Protein 9VAN (pdb70)

Nearest PDB structures (foldseek):
  9d7c-assembly1_A  TM=4.154E-01  e=2.882E+00  Acinetobacter baumannii
  9d7c-assembly3_C  TM=4.153E-01  e=3.151E+00  Acinetobacter baumannii
  9d78-assembly1_A  TM=4.147E-01  e=4.308E+00  Acinetobacter baumannii
  8dhb-assembly1_I  TM=2.853E-01  e=2.305E+00  Homo sapiens
  3hlz-assembly1_A  TM=1.819E-01  e=2.410E+00  Bacteroides thetaiotaomicron VPI-5482

Secondary structure (DSSP, 8-state):
---HHHHHHHHHHHHTSTT-TTB--B------SSGGGTTHHHHHHHHHH---TTEEEEE-TTT--EEEEE--EEEEEE-SS-EEEEEE-S-TT--SSSHHHHHHHHHHHHHHHHHHHHHHHHHHHHHHHHHHHS---TTTS---HHHHHH---HHHHHHS-TTSS---EEEEEEE---TT-SS-SSTT--THHHHHHHHSGGGB-SSSTT-B----SSS----EEEEE------EEEEEE-SS---HHHHTHHHHHHHHHHHHHHHHHHHHHTTTT----HHHHHHHS-TT---TT-EEEE--GGGSTTHHHHHHHHHHHHTTT-B----S-SS-TTS---SS-------EEEEPPP-BTB---EEEEE----SS--------STTTHHHHS---EEEE-B--EE---TTSSHHHHHHHHHHHHHHHHIIIIISS----TTHHHHTTTSSS---SIIIIITTTTHHHHTTT--SS---EE---S-GGGHHHHHHHHHHHHHHH-TT--EEEEEE----EEE---SSS----EEEEE--GGGSS-TTS---SSTT-SS----------B--EEETTEEEE---S--HHHHHHHHHHHHHHHHHHHHHHHHHHHHHHHHTT--TTT-TTS---TT-STT--HHHHHH-SS----TTTTTT--HHHHHHHHHHHHHHHHHTTSHHHHHHHHHHHHH---B-HHHHHHHHHHS---EEEEEE-SS---HHHHHHHHHHHHHHHHHHHTTT-EE-PBPP---EEEEEEETTEEEEEEEEEETTEEEEEE--B---HHHHHHHHHHHHHHHT--HHHHHHHHHHHHHHHSSSS--TTS-SS--HHHHHHHHHHH-SS--SS-S-EEEEEE--HHHHHHHHHTGGGGT----B----B-EEEEEEE----EEEEEEEEE--EEEEEEEE-----HHHHHHHHHHHHHHHHH---HHHHHHHHTSEEEEHHHH-GGGGGGGG--HHHHHHHHHHHHHH-TTTEEEEE-TTSSEEEEEEE---EEEEEEEE---EEEEEESSPPP--HHHHHHHHHHHHHHHHHHHHHT-/-EE-----EEEEE--S---TTSEEEE-SSSSSS-EEEEE-TTSEEEEE-TT-SS-SEEEE-SS-EEEEEEE-TTSSSS-EEEEEETTS-EEEE--------SEE----S-EEEEEEE--SSSSS-EEEEEETTSEEEEEEEE---EEEEEEEEE-SS----EEEEE-SSS-EEEEEEETTTEEEEE------EEEEE---S-S---EEEEE---BSTT-STT---EEEEEETTTEEEEEE--SSS-EEEEEEE-SS-EEEEEEE--S-SSB-EEEEEETTSEEEEE-TTS-EEEEE-SS-EEEEEEEEEE-STT-EEEEEEEEESSSEEEEE-----S-SS---SHHHHHH-HHHHHHHHHTT--TT-HHHHHHHHHHHHH---/---SS---EEEEEEEE-SS---TT-EE-----EEEE-TTS-EEEEEEEEETTEEEEEEEEE--TT--TT-EEEEEEEEE--TTS--EEEEEEEEEEETTEEEEEEEEE---STT-SS-HHHHTT----EE-SS----EEEEEEEETTEEEEEEEEE-SSS-EEEEEEETTTTEEEEE-STTT-GGG-S--S-EEEEEEEE-TTSSEEEEEEEETTSEEEEEEEESSS--EEEEEEEE-SS-EEEEEEE-----EEEEEESSS--EEEE-HHHHTT--EEEPTTTTSSS-EEEEEEE-SSSSSS-EEEEEETTTEEEEEEEE-GGG--STT-SEEEEEE--B-SS-EEEEEEE--SSSSPPEEEEEESSEEEEEEE-HHHHHHHHHHHHHHHHHHHHHHH-/-HHHHHHHHHHHHHHTT-HHHHHHHHHHHHHHTTTS-HHHHHHHHHHHHHHHHHHHHHHTTT--HHHHHHHHHHHHHHHH---GGG---HHHHHHHHHHHHHHHHHHHHHHHHHHHHHHHHHHTTSSS--HHHHHHHHHHHHHHTTTSS--STTHHHHHHHHHHHHHHHHHHHHHHHHHTT-HHHHHHHHHHHHHHHHHHHHHHHHHHHHHHHHHTTS-PPP-PPPHHHHHHHHHHHHHHHHHHHHTHHHHHTTS-HHHHHHHHHHSSS-HHHHHHHHHHHHT-SEEEEEE--TT--TTS-EEEEESSSPPSTTHHHHHHHHHHTHHHHHTSS-EEEEEETTTTEEEEEEEEETTEEEEEEESS---TT-HHHHHHHHHHHHHHH-HHHHHH-

Solvent-accessible surface area: 109898 Å² total; per-residue (Å²): 145,91,56,23,100,51,26,60,62,59,43,63,68,24,84,84,50,121,86,41,82,42,32,51,85,75,78,45,118,73,45,54,39,56,24,62,101,79,40,59,84,55,42,60,59,46,35,78,78,68,66,62,138,71,48,54,54,62,53,28,141,86,76,33,29,16,28,56,54,109,100,129,60,55,33,53,51,62,59,79,91,71,49,60,44,26,34,50,22,105,40,23,86,42,68,111,84,29,55,3,52,64,30,65,64,62,53,65,58,58,64,69,57,35,43,62,44,22,47,62,62,21,27,63,54,16,36,62,51,23,66,96,73,65,50,34,49,58,33,34,54,82,78,62,89,78,30,64,92,91,122,115,64,75,67,8,65,96,89,17,77,95,32,54,4,49,44,86,64,44,53,64,68,98,62,96,29,60,88,76,20,64,55,22,125,55,109,78,46,16,36,43,75,51,44,57,60,88,76,41,73,113,31,56,18,101,63,20,86,73,18,37,37,70,65,22,118,105,71,77,37,27,23,47,36,59,63,66,92,52,128,111,20,32,39,34,43,34,35,26,11,104,42,105,40,28,120,66,56,72,62,60,65,63,64,60,60,52,65,36,80,60,61,62,37,30,61,53,46,39,75,67,39,85,101,89,34,82,40,44,66,59,43,18,43,75,24,12,72,118,75,46,88,50,82,38,76,65,65,50,56,46,29,76,51,4,47,99,58,52,74,14,16,43,103,0,29,34,29,15,16,98,91,73,4,116,74,36,87,20,79,59,122,61,95,82,95,51,54,50,53,88,84,92,150,200,88,97,59,20,30,54,38,42,20,101,65,40,126,79,90,46,28,35,8,33,8,3,13,31,51,53,90,80,69,131,59,72,122,154,96,98,15,116,130,74,76,24,113,75,35,4,39,111,87,118,22,54,31,33,18,31,44,42,57,70,20,73,82,119,64,20,63,96,30,40,52,32,17,50,66,5,2,14,1,4,0,6,15,3,60,48,11,20,76,23,43,25,117,93,165,66,83,35,42,24,21,7,57,48,51,87,16,12,114,22,25,43,58,18,8,41,123,8,6,61,28,2,58,152,43,41,55,23,15,11,56,95,24,57,17,116,6,72,7,38,37,4,10,84,39,2,20,66,19,0,40,58,44,1,73,80,55,12,70,60,15,26,16,84,50,7,32,62,83,118,117,70,17,21,49,126,109,105,31,5,26,44,114,76,68,6,11,4,18,4,36,12,52,101,19,42,148,49,52,75,84,85,31,48,100,75,67,16,6,75,20,38,37,58,113,1,24,10,22,24,31,2,6,1,9,2,75,38,48,41,3,36,3,0,6,14,3,7,12,84,80,34,8,71,50,1,7,66,28,0,54,113,4,4,45,9,0,30,1,18,0,20,7,1,37,5,2,0,16,11,14,9,3,5,13,70,21,55,24,47,92,73,76,61,85,88,33,35,51,109,96,38,52,27,58,71,8,9,69,44,49,56,22,138,162,18,45,74,24,16,33,63,90,94,27,10,76,111,11,0,80,47,20,36,94,34,48,117,63,81,71,80,76,104,116,67,96,60,100,31,89,80,25,26,86,80,36,112,71,91,24,56,83,45,18,25,60,58,4,48,46,44,5,59,12,68,37,9,14,5,10,27,18,29,34,56,169,73,104,160,18,54,62,18,14,76,42,1,5,83,74,1,12,46,9,8,85,77,72,46,7,80,73,11,58,96,24,107,180,94,88,58,30,0,11,69,23,33,113,15,0,9,0,2,1,21,0,14,86,41,80,55,34,0,2,1,22,2,8,9,30,67,76,116,85,70,37,59,62,17,39,65,32,15,33,47,19,83,84,80,10,36,4,74,4,9,2,14,19,18,1,2,39,37,28,35,118,41,24,138,47,96,31,99,41,23,72,107,72,76,38,54,45,83,26,13,55,121,2,44,70,106,47,113,104,39,46,94,95,22,46,9,77,50,120,60,24,88,83,116,85,81,65,45,65,62,62,48,95,53,7,98,92,66,81,34,25,99,58,62,49,161,79,77,58,37,39,23,38,46,97,127,38,80,45,163,84,44,38,2,5,18,30,48,24,73,116,108,26,35,23,37,6,10,9,3,79,141,12,113,71,112,58,17,60,75,16,32,56,64,5,48,57,62,53,63,65,74,82,239,87,85,82,58,68,70,63,69,92,92,38,42,73,52,58,41,30,88,99,53,87,100,38,50,74,53,80,92,46,64,68,80,47,26,61,54,32,37,64,39,32,47,88,87,45,80,114,41,31,64,100,32,69,47,123,96,67,21,57,48,46,26,36,38,51,69,116,74,36,23,34,42,47,50,30,71,83,133,88,60,47,26,58,33,27,73,74,87,80,95,154,119,84,76,51,64,64,40,56,61,68,41,62,63,27,45,48,60,21,54,49,71,93,46,112,111,19,28,7,20,22,34,71,114,21,35,2,91,12,96,34,35,9,19,50,63,0,15,23,33,11,19,1,14,62,48,119,44,24,0,0,0,0,1,8,17,104,8,36,1,16,0,4,41,67,49,81,46,54,53,102,38,55,0,59,19,71,22,1,1,5,3,13,9,35,9,14,2,10,52,139,69,65,46,8,1,0,1,0,0,1,11,0,63,0,0,4,3,52,23,39,175,162,63,85,41,100,48,88,33,84,12,48,24,8,0,48,7,34,43,34,27,33,8,36,46,70,62,44,76,0,2,0,0,0,1,15,58,93,16,0,53,0,11,38,34,76,134,124,37,97,11,58,71,43,62,90,1,127,12,107,15,48,0,16,13,20,9,24,0,55,4,64,137,59,85,47,40,8,0,0,1,5,33,10,10,1,3,0,25,6,67,35,95,121,130,55,34,60,74,67,127,62,137,88,107,56,81,127,31,42,3,27,8,30,4,54,1,50,101,16,141,78,41,51,115,83,22,25,7,2,0,1,0,0,5,44,73,0,26,1,26,0,10,50,7,72,82,98,66,37,102,86,70,17,45,14,124,20,119,47,55,2,15,11,14,44,59,9,37,3,31,54,82,2,67,24,4,0,0,0,0,0,44,60,0,22,0,9,0,0,24,34,120,122,18,19,0,71,9,56,9,86,57,82,0,18,0,8,11,11,10,84,4,3,3,81,155,42,138,53,13,18,0,0,1,0,0,0,48,98,101,68,0,19,1,7,38,78,0,93,22,50,48,10,66,8,13,10,0,52,46,30,1,100,99,69,106,73,18,77,71,17,2,110,82,32,63,28,64,50,99,40,66,102,78,12,99,58,41,5,60,96,10,0,22,100,60,140,110,127,46,64,37,119,20,20,11,92,27,14,8,23,38,107,13,115,14,7,2,4,9,12,3,26,14,37,18,64,68,66,4,1,2,4,3,6,114,28,26,1,22,9,13,95,26,63,62,65,110,67,67,9,101,43,39,45,124,114,19,74,21,70,130,32,53,163,76,8,35,4,6,1,6,18,10,14,72,33,6,112,85,77,56,1,7,0,0,0,0,0,0,15,65,98,71,79,108,63,50,32,21,23,2,0,2,0,4,15,88,58,125,79,24,37,125,78,38,62,37,0,2,92,42,22,46,64,31,114,8,166,18,34,0,3,15,8,16,83,6,65,5,35,45,87,112,115,67,41,21,0,3,2,0,4,1,70,65,64,35,6,26,0,5,58,26,59,71,62,70,99,51,6,56,92,60,81,19,99,101,22,0,39,8,2,27,138,22,113,20,18,4,9,49,10,32,32,55,55,11,118,94,74,44,81,4,0,2,0,1,0,0,40,60,0,40,2,21,2,0,12,0,30,16,94,63,101,90,55,75,78,95,48,53,30,61,2,8,2,13,0,4,19,0,29,7,18,47,20,120,100,44,0,1,0,1,0,1,9,32,34,32,1,0,0,5,48,27,0,53,118,113,8,24,126,33,49,33,88,0,45,28,1,55,124,60,21,1,5,1,3,1,37,31,31,19,10,50,4,37,36,123,45,1,2,0,0,0,1,33,28,58,16,0,0,0,0,32,36,88,18,91,141,64,44,102,112,109,62,56,27,13,18,43,12,32,9,69,48,29,9,50,2,20,0,2,5,13,23,38,45,40,14,19,26,0,4,2,53,1,3,0,0,2,0,28,74,0,1,3,7,1,14,22,2,5,104,82,0,6,59,58,0,17,66,54,2,98,120,74,25,99,80,111,67,60,79,130,190,132,90,66,52,64,50,53,52,61,22,18,57,23,44,18,31,78,33,18,86,60,6,30,63,55,12,61,62,44,34,79,95,43,91,107,51,7,57,38,47,48,42,40,20,65,15,43,30,47,46,11,62,31,55,44,51,59,33,57,31,85,69,89,69,81,82,53,15,62,64,10,32,63,40,4,57,67,16,37,87,39,101,58,97,112,33,69,66,54,115,79,34,50,64,64,37,35,65,53,11,58,13,49,28,33,48,17,63,37,56,38,49,63,41,63,61,58,54,62,58,38,77,48,10,98,49,70,69,82,77,20,73,70,58,24,41,65,39,62,64,48,58,75,90,40,65,96,45,17,82,38,118,50,24,52,48,47,37,67,53,60,63,43,60,58,61,15,62,38,15,32,19,50,7,53,30,11,45,64,78,78,32,67,67,75,9,28,55,16,28,42,54,10,56,63,18,46,69,56,56,35,64,43,32,61,62,22,30,63,64,56,54,85,95,56,45,89,76,113,64,103,94,55,88,83,46,44,53,37,54,27,53,52,52,38,31,49,25,33,41,4,38,34,43,30,65,35,33,63,74,70,40,93,89,57,66,88,80,51,25,64,69,58,28,75,88,26,70,75,32,48,46,40,65,41,57,62,48,11,86,95,80,85,24,54,11,30,24,47,22,30,52,48,84,95,124,116,88,63,63,67,39,55,26,46,29,107,70,91,48,58,88,98,35,40,89,59,46,58,62,26,60,78,95,27,56,90,44,38,84,60,33,93,50,57,31,66,50,90,39,104,116,76,57,33,12,32,32,33,12,14,27,29,136,39,39,45,39,31,44,23,27,85,58,105,58,78,85,93,50,75,83,55,50,63,53,28,63,66,58,19,53,53,61,48,38,46,76,34,36,74,91,56

Structure (mmCIF, N/CA/C/O backbone):
data_9VAN
#
_entry.id   9VAN
#
_cell.length_a   1.00
_cell.length_b   1.00
_cell.length_c   1.00
_cell.angle_alpha   90.00
_cell.angle_beta   90.00
_cell.angle_gamma   90.00
#
_symmetry.space_group_name_H-M   'P 1'
#
loop_
_entity.id
_entity.type
_entity.pdbx_description
1 polymer 'KICSTOR complex protein SZT2'
2 polymer 'KICSTOR complex protein ITFG2'
3 polymer 'KICSTOR complex protein kaptin'
4 polymer 'KICSTOR subunit 2'
#
loop_
_atom_site.group_PDB
_atom_site.id
_atom_site.type_symbol
_atom_site.label_atom_id
_atom_site.label_alt_id
_atom_site.label_comp_id
_atom_site.label_asym_id
_atom_site.label_entity_id
_atom_site.label_seq_id
_atom_site.pdbx_PDB_ins_code
_atom_site.Cartn_x
_atom_site.Cartn_y
_atom_site.Cartn_z
_atom_site.occupancy
_atom_site.B_iso_or_equiv
_atom_site.auth_seq_id
_atom_site.auth_comp_id
_atom_site.auth_asym_id
_atom_site.auth_atom_id
_atom_site.pdbx_PDB_model_num
ATOM 1 N N . ILE A 1 1714 ? 358.869 227.737 426.804 1.00 1007.3 1714 ILE A N 1
ATOM 2 C CA . ILE A 1 1714 ? 359.574 228.337 425.679 1.00 1007.3 1714 ILE A CA 1
ATOM 3 C C . ILE A 1 1714 ? 360.992 227.785 425.592 1.00 1007.3 1714 ILE A C 1
ATOM 4 O O . ILE A 1 1714 ? 361.896 228.281 426.265 1.00 1007.3 1714 ILE A O 1
ATOM 6 N N . PRO A 1 1715 ? 361.184 226.754 424.769 1.00 1007.3 1715 PRO A N 1
ATOM 7 C CA . PRO A 1 1715 ? 362.522 226.173 424.619 1.00 1007.3 1715 PRO A CA 1
ATOM 8 C C . PRO A 1 1715 ? 363.503 227.174 424.027 1.00 1007.3 1715 PRO A C 1
ATOM 9 O O . PRO A 1 1715 ? 363.149 228.006 423.188 1.00 1007.3 1715 PRO A O 1
ATOM 13 N N . GLN A 1 1716 ? 364.750 227.084 424.478 1.00 1007.3 1716 GLN A N 1
ATOM 14 C CA . GLN A 1 1716 ? 365.799 227.959 423.984 1.00 1007.3 1716 GLN A CA 1
ATOM 15 C C . GLN A 1 1716 ? 366.331 227.452 422.645 1.00 1007.3 1716 GLN A C 1
ATOM 16 O O . GLN A 1 1716 ? 366.096 226.310 422.240 1.00 1007.3 1716 GLN A O 1
ATOM 18 N N . SER A 1 1717 ? 367.053 228.329 421.947 1.00 1007.3 1717 SER A N 1
ATOM 19 C CA . SER A 1 1717 ? 367.649 227.947 420.668 1.00 1007.3 1717 SER A CA 1
ATOM 20 C C . SER A 1 1717 ? 368.638 226.794 420.799 1.00 1007.3 1717 SER A C 1
ATOM 21 O O . SER A 1 1717 ? 368.562 225.854 419.987 1.00 1007.3 1717 SER A O 1
ATOM 23 N N . PRO A 1 1718 ? 369.583 226.791 421.752 1.00 1007.3 1718 PRO A N 1
ATOM 24 C CA . PRO A 1 1718 ? 370.417 225.588 421.917 1.00 1007.3 1718 PRO A CA 1
ATOM 25 C C . PRO A 1 1718 ? 369.612 224.349 422.261 1.00 1007.3 1718 PRO A C 1
ATOM 26 O O . PRO A 1 1718 ? 369.945 223.251 421.799 1.00 1007.3 1718 PRO A O 1
ATOM 30 N N . ALA A 1 1719 ? 368.549 224.496 423.057 1.00 1007.3 1719 ALA A N 1
ATOM 31 C CA . ALA A 1 1719 ? 367.703 223.351 423.378 1.00 1007.3 1719 ALA A CA 1
ATOM 32 C C . ALA A 1 1719 ? 367.007 222.814 422.134 1.00 1007.3 1719 ALA A C 1
ATOM 33 O O . ALA A 1 1719 ? 366.936 221.596 421.929 1.00 1007.3 1719 ALA A O 1
ATOM 35 N N . LEU A 1 1720 ? 366.490 223.709 421.288 1.00 1007.3 1720 LEU A N 1
ATOM 36 C CA . LEU A 1 1720 ? 365.848 223.276 420.051 1.00 1007.3 1720 LEU A CA 1
ATOM 37 C C . LEU A 1 1720 ? 366.848 222.603 419.119 1.00 1007.3 1720 LEU A C 1
ATOM 38 O O . LEU A 1 1720 ? 366.531 221.591 418.482 1.00 1007.3 1720 LEU A O 1
ATOM 40 N N . HIS A 1 1721 ? 368.061 223.153 419.024 1.00 1007.3 1721 HIS A N 1
ATOM 41 C CA . HIS A 1 1721 ? 369.088 222.537 418.189 1.00 1007.3 1721 HIS A CA 1
ATOM 42 C C . HIS A 1 1721 ? 369.457 221.150 418.700 1.00 1007.3 1721 HIS A C 1
ATOM 43 O O . HIS A 1 1721 ? 369.616 220.211 417.911 1.00 1007.3 1721 HIS A O 1
ATOM 45 N N . ARG A 1 1722 ? 369.597 221.001 420.020 1.00 1007.3 1722 ARG A N 1
ATOM 46 C CA . ARG A 1 1722 ? 369.911 219.696 420.592 1.00 1007.3 1722 ARG A CA 1
ATOM 47 C C . ARG A 1 1722 ? 368.785 218.701 420.348 1.00 1007.3 1722 ARG A C 1
ATOM 48 O O . ARG A 1 1722 ? 369.037 217.532 420.032 1.00 1007.3 1722 ARG A O 1
ATOM 50 N N . ALA A 1 1723 ? 367.533 219.144 420.493 1.00 1007.3 1723 ALA A N 1
ATOM 51 C CA . ALA A 1 1723 ? 366.402 218.260 420.232 1.00 1007.3 1723 ALA A CA 1
ATOM 52 C C . ALA A 1 1723 ? 366.368 217.823 418.772 1.00 1007.3 1723 ALA A C 1
ATOM 53 O O . ALA A 1 1723 ? 366.124 216.648 418.474 1.00 1007.3 1723 ALA A O 1
ATOM 55 N N . ALA A 1 1724 ? 366.615 218.757 417.849 1.00 1007.3 1724 ALA A N 1
ATOM 56 C CA . ALA A 1 1724 ? 366.635 218.410 416.432 1.00 1007.3 1724 ALA A CA 1
ATOM 57 C C . ALA A 1 1724 ? 367.764 217.437 416.117 1.00 1007.3 1724 ALA A C 1
ATOM 58 O O . ALA A 1 1724 ? 367.580 216.490 415.343 1.00 1007.3 1724 ALA A O 1
ATOM 60 N N . ALA A 1 1725 ? 368.943 217.656 416.706 1.00 1007.3 1725 ALA A N 1
ATOM 61 C CA . ALA A 1 1725 ? 370.063 216.748 416.481 1.00 1007.3 1725 ALA A CA 1
ATOM 62 C C . ALA A 1 1725 ? 369.766 215.358 417.028 1.00 1007.3 1725 ALA A C 1
ATOM 63 O O . ALA A 1 1725 ? 370.090 214.350 416.389 1.00 1007.3 1725 ALA A O 1
ATOM 65 N N . HIS A 1 1726 ? 369.155 215.283 418.213 1.00 1007.3 1726 HIS A N 1
ATOM 66 C CA . HIS A 1 1726 ? 368.808 213.988 418.789 1.00 1007.3 1726 HIS A CA 1
ATOM 67 C C . HIS A 1 1726 ? 367.763 213.268 417.947 1.00 1007.3 1726 HIS A C 1
ATOM 68 O O . HIS A 1 1726 ? 367.851 212.050 417.748 1.00 1007.3 1726 HIS A O 1
ATOM 70 N N . ILE A 1 1727 ? 366.763 213.999 417.450 1.00 1007.3 1727 ILE A N 1
ATOM 71 C CA . ILE A 1 1727 ? 365.735 213.383 416.617 1.00 1007.3 1727 ILE A CA 1
ATOM 72 C C . ILE A 1 1727 ? 366.333 212.884 415.307 1.00 1007.3 1727 ILE A C 1
ATOM 73 O O . ILE A 1 1727 ? 366.022 211.778 414.849 1.00 1007.3 1727 ILE A O 1
ATOM 75 N N . HIS A 1 1728 ? 367.198 213.687 414.683 1.00 1007.3 1728 HIS A N 1
ATOM 76 C CA . HIS A 1 1728 ? 367.785 213.303 413.405 1.00 1007.3 1728 HIS A CA 1
ATOM 77 C C . HIS A 1 1728 ? 368.796 212.172 413.541 1.00 1007.3 1728 HIS A C 1
ATOM 78 O O . HIS A 1 1728 ? 369.056 211.471 412.557 1.00 1007.3 1728 HIS A O 1
ATOM 80 N N . SER A 1 1729 ? 369.368 211.977 414.726 1.00 1007.3 1729 SER A N 1
ATOM 81 C CA . SER A 1 1729 ? 370.378 210.951 414.941 1.00 1007.3 1729 SER A CA 1
ATOM 82 C C . SER A 1 1729 ? 369.787 209.592 415.293 1.00 1007.3 1729 SER A C 1
ATOM 83 O O . SER A 1 1729 ? 370.544 208.631 415.466 1.00 1007.3 1729 SER A O 1
ATOM 85 N N . SER A 1 1730 ? 368.464 209.484 415.403 1.00 1007.3 1730 SER A N 1
ATOM 86 C CA . SER A 1 1730 ? 367.794 208.230 415.747 1.00 1007.3 1730 SER A CA 1
ATOM 87 C C . SER A 1 1730 ? 366.683 207.957 414.740 1.00 1007.3 1730 SER A C 1
ATOM 88 O O . SER A 1 1730 ? 365.494 208.099 415.051 1.00 1007.3 1730 SER A O 1
ATOM 90 N N . PRO A 1 1731 ? 367.038 207.568 413.517 1.00 1007.3 1731 PRO A N 1
ATOM 91 C CA . PRO A 1 1731 ? 366.009 207.255 412.521 1.00 1007.3 1731 PRO A CA 1
ATOM 92 C C . PRO A 1 1731 ? 365.253 205.985 412.878 1.00 1007.3 1731 PRO A C 1
ATOM 93 O O . PRO A 1 1731 ? 365.797 205.054 413.475 1.00 1007.3 1731 PRO A O 1
ATOM 97 N N . GLY A 1 1732 ? 363.977 205.960 412.502 1.00 1007.3 1732 GLY A N 1
ATOM 98 C CA . GLY A 1 1732 ? 363.147 204.795 412.728 1.00 1007.3 1732 GLY A CA 1
ATOM 99 C C . GLY A 1 1732 ? 362.630 204.631 414.138 1.00 1007.3 1732 GLY A C 1
ATOM 100 O O . GLY A 1 1732 ? 362.009 203.604 414.435 1.00 1007.3 1732 GLY A O 1
ATOM 101 N N . ARG A 1 1733 ? 362.867 205.601 415.017 1.00 1007.3 1733 ARG A N 1
ATOM 102 C CA . ARG A 1 1733 ? 362.396 205.498 416.391 1.00 1007.3 1733 ARG A CA 1
ATOM 103 C C . ARG A 1 1733 ? 360.874 205.549 416.441 1.00 1007.3 1733 ARG A C 1
ATOM 104 O O . ARG A 1 1733 ? 360.238 206.334 415.733 1.00 1007.3 1733 ARG A O 1
ATOM 106 N N . SER A 1 1734 ? 360.289 204.700 417.290 1.00 1007.3 1734 SER A N 1
ATOM 107 C CA . SER A 1 1734 ? 358.838 204.654 417.417 1.00 1007.3 1734 SER A CA 1
ATOM 108 C C . SER A 1 1734 ? 358.275 205.895 418.099 1.00 1007.3 1734 SER A C 1
ATOM 109 O O . SER A 1 1734 ? 357.078 206.169 417.967 1.00 1007.3 1734 SER A O 1
ATOM 111 N N . THR A 1 1735 ? 359.104 206.645 418.820 1.00 1007.3 1735 THR A N 1
ATOM 112 C CA . THR A 1 1735 ? 358.668 207.854 419.504 1.00 1007.3 1735 THR A CA 1
ATOM 113 C C . THR A 1 1735 ? 358.895 209.117 418.684 1.00 1007.3 1735 THR A C 1
ATOM 114 O O . THR A 1 1735 ? 358.597 210.214 419.168 1.00 1007.3 1735 THR A O 1
ATOM 116 N N . CYS A 1 1736 ? 359.410 208.995 417.462 1.00 1007.3 1736 CYS A N 1
ATOM 117 C CA . CYS A 1 1736 ? 359.687 210.142 416.612 1.00 1007.3 1736 CYS A CA 1
ATOM 118 C C . CYS A 1 1736 ? 359.106 209.908 415.225 1.00 1007.3 1736 CYS A C 1
ATOM 119 O O . CYS A 1 1736 ? 359.048 208.775 414.740 1.00 1007.3 1736 CYS A O 1
ATOM 121 N N . LEU A 1 1737 ? 358.675 210.999 414.590 1.00 1007.3 1737 LEU A N 1
ATOM 122 C CA . LEU A 1 1737 ? 358.096 210.951 413.247 1.00 1007.3 1737 LEU A CA 1
ATOM 123 C C . LEU A 1 1737 ? 358.606 212.166 412.479 1.00 1007.3 1737 LEU A C 1
ATOM 124 O O . LEU A 1 1737 ? 358.138 213.288 412.698 1.00 1007.3 1737 LEU A O 1
ATOM 126 N N . ARG A 1 1738 ? 359.562 211.940 411.583 1.00 1007.3 1738 ARG A N 1
ATOM 127 C CA . ARG A 1 1738 ? 360.177 213.000 410.796 1.00 1007.3 1738 ARG A CA 1
ATOM 128 C C . ARG A 1 1738 ? 359.814 212.825 409.328 1.00 1007.3 1738 ARG A C 1
ATOM 129 O O . ARG A 1 1738 ? 360.002 211.743 408.762 1.00 1007.3 1738 ARG A O 1
ATOM 131 N N . GLN A 1 1739 ? 359.294 213.889 408.718 1.00 1007.3 1739 GLN A N 1
ATOM 132 C CA . GLN A 1 1739 ? 358.927 213.879 407.310 1.00 1007.3 1739 GLN A CA 1
ATOM 133 C C . GLN A 1 1739 ? 359.409 215.164 406.654 1.00 1007.3 1739 GLN A C 1
ATOM 134 O O . GLN A 1 1739 ? 359.513 216.209 407.301 1.00 1007.3 1739 GLN A O 1
ATOM 136 N N . THR A 1 1740 ? 359.702 215.075 405.358 1.00 1007.3 1740 THR A N 1
ATOM 137 C CA . THR A 1 1740 ? 360.167 216.210 404.572 1.00 1007.3 1740 THR A CA 1
ATOM 138 C C . THR A 1 1740 ? 359.246 216.404 403.377 1.00 1007.3 1740 THR A C 1
ATOM 139 O O . THR A 1 1740 ? 358.954 215.448 402.651 1.00 1007.3 1740 THR A O 1
ATOM 141 N N . LEU A 1 1741 ? 358.793 217.639 403.176 1.00 1007.3 1741 LEU A N 1
ATOM 142 C CA . LEU A 1 1741 ? 357.899 217.982 402.069 1.00 1007.3 1741 LEU A CA 1
ATOM 143 C C . LEU A 1 1741 ? 358.556 219.033 401.186 1.00 1007.3 1741 LEU A C 1
ATOM 144 O O . LEU A 1 1741 ? 358.515 220.234 401.510 1.00 1007.3 1741 LEU A O 1
ATOM 146 N N . PRO A 1 1742 ? 359.172 218.643 400.070 1.00 1007.3 1742 PRO A N 1
ATOM 147 C CA . PRO A 1 1742 ? 359.795 219.638 399.186 1.00 1007.3 1742 PRO A CA 1
ATOM 148 C C . PRO A 1 1742 ? 358.742 220.445 398.439 1.00 1007.3 1742 PRO A C 1
ATOM 149 O O . PRO A 1 1742 ? 357.745 219.901 397.960 1.00 1007.3 1742 PRO A O 1
ATOM 153 N N . LEU A 1 1743 ? 358.972 221.752 398.345 1.00 1007.3 1743 LEU A N 1
ATOM 154 C CA . LEU A 1 1743 ? 358.059 222.633 397.637 1.00 1007.3 1743 LEU A CA 1
ATOM 155 C C . LEU A 1 1743 ? 358.397 222.672 396.148 1.00 1007.3 1743 LEU A C 1
ATOM 156 O O . LEU A 1 1743 ? 359.481 222.273 395.713 1.00 1007.3 1743 LEU A O 1
ATOM 158 N N . SER A 1 1744 ? 357.443 223.165 395.358 1.00 1007.3 1744 SER A N 1
ATOM 159 C CA . SER A 1 1744 ? 357.621 223.298 393.913 1.00 1007.3 1744 SER A CA 1
ATOM 160 C C . SER A 1 1744 ? 358.245 224.661 393.627 1.00 1007.3 1744 SER A C 1
ATOM 161 O O . SER A 1 1744 ? 357.593 225.605 393.174 1.00 1007.3 1744 SER A O 1
ATOM 163 N N . PHE A 1 1745 ? 359.542 224.758 393.908 1.00 1007.3 1745 PHE A N 1
ATOM 164 C CA . PHE A 1 1745 ? 360.267 226.001 393.690 1.00 1007.3 1745 PHE A CA 1
ATOM 165 C C . PHE A 1 1745 ? 360.386 226.301 392.200 1.00 1007.3 1745 PHE A C 1
ATOM 166 O O . PHE A 1 1745 ? 360.525 225.401 391.368 1.00 1007.3 1745 PHE A O 1
ATOM 168 N N . VAL A 1 1746 ? 360.330 227.590 391.868 1.00 1007.3 1746 VAL A N 1
ATOM 169 C CA . VAL A 1 1746 ? 360.400 228.033 390.480 1.00 1007.3 1746 VAL A CA 1
ATOM 170 C C . VAL A 1 1746 ? 361.659 228.862 390.274 1.00 1007.3 1746 VAL A C 1
ATOM 171 O O . VAL A 1 1746 ? 362.521 228.513 389.460 1.00 1007.3 1746 VAL A O 1
ATOM 173 N N . PHE A 1 1747 ? 361.776 229.963 391.014 1.00 1007.3 1747 PHE A N 1
ATOM 174 C CA . PHE A 1 1747 ? 362.919 230.858 390.913 1.00 1007.3 1747 PHE A CA 1
ATOM 175 C C . PHE A 1 1747 ? 363.955 230.611 392.001 1.00 1007.3 1747 PHE A C 1
ATOM 176 O O . PHE A 1 1747 ? 364.883 231.411 392.153 1.00 1007.3 1747 PHE A O 1
ATOM 178 N N . GLY A 1 1748 ? 363.819 229.525 392.758 1.00 1007.3 1748 GLY A N 1
ATOM 179 C CA . GLY A 1 1748 ? 364.736 229.228 393.831 1.00 1007.3 1748 GLY A CA 1
ATOM 180 C C . GLY A 1 1748 ? 364.528 230.143 395.020 1.00 1007.3 1748 GLY A C 1
ATOM 181 O O . GLY A 1 1748 ? 363.495 230.808 395.147 1.00 1007.3 1748 GLY A O 1
ATOM 182 N N . PRO A 1 1749 ? 365.515 230.199 395.917 1.00 1007.3 1749 PRO A N 1
ATOM 183 C CA . PRO A 1 1749 ? 365.393 231.047 397.107 1.00 1007.3 1749 PRO A CA 1
ATOM 184 C C . PRO A 1 1749 ? 365.687 232.518 396.861 1.00 1007.3 1749 PRO A C 1
ATOM 185 O O . PRO A 1 1749 ? 365.624 233.306 397.811 1.00 1007.3 1749 PRO A O 1
ATOM 189 N N . GLU A 1 1750 ? 366.012 232.910 395.627 1.00 1007.3 1750 GLU A N 1
ATOM 190 C CA . GLU A 1 1750 ? 366.269 234.319 395.345 1.00 1007.3 1750 GLU A CA 1
ATOM 191 C C . GLU A 1 1750 ? 365.024 235.164 395.580 1.00 1007.3 1750 GLU A C 1
ATOM 192 O O . GLU A 1 1750 ? 365.102 236.252 396.163 1.00 1007.3 1750 GLU A O 1
ATOM 194 N N . ARG A 1 1751 ? 363.865 234.681 395.134 1.00 1007.3 1751 ARG A N 1
ATOM 195 C CA . ARG A 1 1751 ? 362.597 235.369 395.339 1.00 1007.3 1751 ARG A CA 1
ATOM 196 C C . ARG A 1 1751 ? 361.692 234.641 396.324 1.00 1007.3 1751 ARG A C 1
ATOM 197 O O . ARG A 1 1751 ? 360.546 235.059 396.522 1.00 1007.3 1751 ARG A O 1
ATOM 199 N N . SER A 1 1752 ? 362.175 233.565 396.946 1.00 1007.3 1752 SER A N 1
ATOM 200 C CA . SER A 1 1752 ? 361.368 232.779 397.867 1.00 1007.3 1752 SER A CA 1
ATOM 201 C C . SER A 1 1752 ? 361.880 232.796 399.299 1.00 1007.3 1752 SER A C 1
ATOM 202 O O . SER A 1 1752 ? 361.153 232.355 400.197 1.00 1007.3 1752 SER A O 1
ATOM 204 N N . LEU A 1 1753 ? 363.101 233.280 399.540 1.00 1007.3 1753 LEU A N 1
ATOM 205 C CA . LEU A 1 1753 ? 363.631 233.310 400.901 1.00 1007.3 1753 LEU A CA 1
ATOM 206 C C . LEU A 1 1753 ? 362.766 234.180 401.804 1.00 1007.3 1753 LEU A C 1
ATOM 207 O O . LEU A 1 1753 ? 362.412 233.780 402.920 1.00 1007.3 1753 LEU A O 1
ATOM 209 N N . THR A 1 1754 ? 362.411 235.377 401.334 1.00 1007.3 1754 THR A N 1
ATOM 210 C CA . THR A 1 1754 ? 361.466 236.205 402.076 1.00 1007.3 1754 THR A CA 1
ATOM 211 C C . THR A 1 1754 ? 360.100 235.537 402.146 1.00 1007.3 1754 THR A C 1
ATOM 212 O O . THR A 1 1754 ? 359.437 235.568 403.190 1.00 1007.3 1754 THR A O 1
ATOM 214 N N . GLN A 1 1755 ? 359.666 234.923 401.043 1.00 1007.3 1755 GLN A N 1
ATOM 215 C CA . GLN A 1 1755 ? 358.405 234.190 401.048 1.00 1007.3 1755 GLN A CA 1
ATOM 216 C C . GLN A 1 1755 ? 358.460 233.009 402.009 1.00 1007.3 1755 GLN A C 1
ATOM 217 O O . GLN A 1 1755 ? 357.489 232.736 402.724 1.00 1007.3 1755 GLN A O 1
ATOM 219 N N . PHE A 1 1756 ? 359.587 232.292 402.037 1.00 1007.3 1756 PHE A N 1
ATOM 220 C CA . PHE A 1 1756 ? 359.727 231.174 402.965 1.00 1007.3 1756 PHE A CA 1
ATOM 221 C C . PHE A 1 1756 ? 359.691 231.651 404.411 1.00 1007.3 1756 PHE A C 1
ATOM 222 O O . PHE A 1 1756 ? 359.064 231.015 405.266 1.00 1007.3 1756 PHE A O 1
ATOM 224 N N . LYS A 1 1757 ? 360.361 232.769 404.705 1.00 1007.3 1757 LYS A N 1
ATOM 225 C CA . LYS A 1 1757 ? 360.328 233.314 406.059 1.00 1007.3 1757 LYS A CA 1
ATOM 226 C C . LYS A 1 1757 ? 358.917 233.736 406.450 1.00 1007.3 1757 LYS A C 1
ATOM 227 O O . LYS A 1 1757 ? 358.474 233.481 407.577 1.00 1007.3 1757 LYS A O 1
ATOM 229 N N . GLU A 1 1758 ? 358.197 234.383 405.530 1.00 1007.3 1758 GLU A N 1
ATOM 230 C CA . GLU A 1 1758 ? 356.825 234.790 405.815 1.00 1007.3 1758 GLU A CA 1
ATOM 231 C C . GLU A 1 1758 ? 355.928 233.581 406.051 1.00 1007.3 1758 GLU A C 1
ATOM 232 O O . GLU A 1 1758 ? 355.089 233.589 406.958 1.00 1007.3 1758 GLU A O 1
ATOM 234 N N . GLU A 1 1759 ? 356.089 232.531 405.240 1.00 1007.3 1759 GLU A N 1
ATOM 235 C CA . GLU A 1 1759 ? 355.301 231.318 405.433 1.00 1007.3 1759 GLU A CA 1
ATOM 236 C C . GLU A 1 1759 ? 355.619 230.662 406.770 1.00 1007.3 1759 GLU A C 1
ATOM 237 O O . GLU A 1 1759 ? 354.715 230.190 407.468 1.00 1007.3 1759 GLU A O 1
ATOM 239 N N . PHE A 1 1760 ? 356.900 230.620 407.142 1.00 1007.3 1760 PHE A N 1
ATOM 240 C CA . PHE A 1 1760 ? 357.280 230.036 408.423 1.00 1007.3 1760 PHE A CA 1
ATOM 241 C C . PHE A 1 1760 ? 356.698 230.829 409.586 1.00 1007.3 1760 PHE A C 1
ATOM 242 O O . PHE A 1 1760 ? 356.229 230.248 410.572 1.00 1007.3 1760 PHE A O 1
ATOM 244 N N . ARG A 1 1761 ? 356.717 232.158 409.491 1.00 1007.3 1761 ARG A N 1
ATOM 245 C CA . ARG A 1 1761 ? 356.217 232.999 410.570 1.00 1007.3 1761 ARG A CA 1
ATOM 246 C C . ARG A 1 1761 ? 354.701 233.154 410.563 1.00 1007.3 1761 ARG A C 1
ATOM 247 O O . ARG A 1 1761 ? 354.147 233.669 411.540 1.00 1007.3 1761 ARG A O 1
ATOM 249 N N . ARG A 1 1762 ? 354.019 232.726 409.502 1.00 1007.3 1762 ARG A N 1
ATOM 250 C CA . ARG A 1 1762 ? 352.579 232.922 409.384 1.00 1007.3 1762 ARG A CA 1
ATOM 251 C C . ARG A 1 1762 ? 351.801 231.618 409.328 1.00 1007.3 1762 ARG A C 1
ATOM 252 O O . ARG A 1 1762 ? 350.812 231.464 410.056 1.00 1007.3 1762 ARG A O 1
ATOM 254 N N . LEU A 1 1763 ? 352.211 230.673 408.484 1.00 1007.3 1763 LEU A N 1
ATOM 255 C CA . LEU A 1 1763 ? 351.464 229.430 408.309 1.00 1007.3 1763 LEU A CA 1
ATOM 256 C C . LEU A 1 1763 ? 351.532 228.607 409.588 1.00 1007.3 1763 LEU A C 1
ATOM 257 O O . LEU A 1 1763 ? 352.600 228.112 409.964 1.00 1007.3 1763 LEU A O 1
ATOM 259 N N . HIS A 1 1764 ? 350.391 228.459 410.260 1.00 1007.3 1764 HIS A N 1
ATOM 260 C CA . HIS A 1 1764 ? 350.321 227.697 411.500 1.00 1007.3 1764 HIS A CA 1
ATOM 261 C C . HIS A 1 1764 ? 349.123 226.757 411.483 1.00 1007.3 1764 HIS A C 1
ATOM 262 O O . HIS A 1 1764 ? 348.469 226.593 410.448 1.00 1007.3 1764 HIS A O 1
ATOM 264 N N . LEU A 1 1765 ? 348.830 226.139 412.621 1.00 1007.3 1765 LEU A N 1
ATOM 265 C CA . LEU A 1 1765 ? 347.714 225.217 412.747 1.00 1007.3 1765 LEU A CA 1
ATOM 266 C C . LEU A 1 1765 ? 346.857 225.602 413.942 1.00 1007.3 1765 LEU A C 1
ATOM 267 O O . LEU A 1 1765 ? 347.360 226.172 414.916 1.00 1007.3 1765 LEU A O 1
ATOM 269 N N . PRO A 1 1766 ? 345.558 225.312 413.892 1.00 1007.3 1766 PRO A N 1
ATOM 270 C CA . PRO A 1 1766 ? 344.689 225.627 415.031 1.00 1007.3 1766 PRO A CA 1
ATOM 271 C C . PRO A 1 1766 ? 345.060 224.819 416.264 1.00 1007.3 1766 PRO A C 1
ATOM 272 O O . PRO A 1 1766 ? 345.553 223.692 416.176 1.00 1007.3 1766 PRO A O 1
ATOM 276 N N . GLY A 1 1767 ? 344.814 225.417 417.428 1.00 1007.3 1767 GLY A N 1
ATOM 277 C CA . GLY A 1 1767 ? 345.088 224.774 418.695 1.00 1007.3 1767 GLY A CA 1
ATOM 278 C C . GLY A 1 1767 ? 346.506 224.914 419.203 1.00 1007.3 1767 GLY A C 1
ATOM 279 O O . GLY A 1 1767 ? 346.833 224.320 420.239 1.00 1007.3 1767 GLY A O 1
ATOM 280 N N . HIS A 1 1768 ? 347.357 225.673 418.518 1.00 1007.3 1768 HIS A N 1
ATOM 281 C CA . HIS A 1 1768 ? 348.734 225.858 418.952 1.00 1007.3 1768 HIS A CA 1
ATOM 282 C C . HIS A 1 1768 ? 349.249 227.179 418.403 1.00 1007.3 1768 HIS A C 1
ATOM 283 O O . HIS A 1 1768 ? 348.675 227.753 417.473 1.00 1007.3 1768 HIS A O 1
ATOM 285 N N . VAL A 1 1769 ? 350.341 227.655 418.996 1.00 1007.3 1769 VAL A N 1
ATOM 286 C CA . VAL A 1 1769 ? 350.992 228.894 418.590 1.00 1007.3 1769 VAL A CA 1
ATOM 287 C C . VAL A 1 1769 ? 352.379 228.552 418.069 1.00 1007.3 1769 VAL A C 1
ATOM 288 O O . VAL A 1 1769 ? 353.141 227.843 418.737 1.00 1007.3 1769 VAL A O 1
ATOM 290 N N . LEU A 1 1770 ? 352.701 229.050 416.877 1.00 1007.3 1770 LEU A N 1
ATOM 291 C CA . LEU A 1 1770 ? 353.992 228.810 416.242 1.00 1007.3 1770 LEU A CA 1
ATOM 292 C C . LEU A 1 1770 ? 354.896 230.006 416.518 1.00 1007.3 1770 LEU A C 1
ATOM 293 O O . LEU A 1 1770 ? 354.612 231.123 416.071 1.00 1007.3 1770 LEU A O 1
ATOM 295 N N . LEU A 1 1771 ? 355.980 229.772 417.251 1.00 1007.3 1771 LEU A N 1
ATOM 296 C CA . LEU A 1 1771 ? 356.942 230.810 417.593 1.00 1007.3 1771 LEU A CA 1
ATOM 297 C C . LEU A 1 1771 ? 358.268 230.513 416.908 1.00 1007.3 1771 LEU A C 1
ATOM 298 O O . LEU A 1 1771 ? 358.814 229.415 417.056 1.00 1007.3 1771 LEU A O 1
ATOM 300 N N . GLU A 1 1772 ? 358.780 231.487 416.161 1.00 1007.3 1772 GLU A N 1
ATOM 301 C CA . GLU A 1 1772 ? 360.037 231.330 415.442 1.00 1007.3 1772 GLU A CA 1
ATOM 302 C C . GLU A 1 1772 ? 361.165 231.942 416.263 1.00 1007.3 1772 GLU A C 1
ATOM 303 O O . GLU A 1 1772 ? 361.124 233.132 416.595 1.00 1007.3 1772 GLU A O 1
ATOM 305 N N . ASP A 1 1773 ? 362.165 231.133 416.587 1.00 1007.3 1773 ASP A N 1
ATOM 306 C CA . ASP A 1 1773 ? 363.298 231.614 417.368 1.00 1007.3 1773 ASP A CA 1
ATOM 307 C C . ASP A 1 1773 ? 364.185 232.497 416.500 1.00 1007.3 1773 ASP A C 1
ATOM 308 O O . ASP A 1 1773 ? 364.678 232.034 415.464 1.00 1007.3 1773 ASP A O 1
ATOM 310 N N . PRO A 1 1774 ? 364.413 233.760 416.872 1.00 1007.3 1774 PRO A N 1
ATOM 311 C CA . PRO A 1 1774 ? 365.255 234.630 416.035 1.00 1007.3 1774 PRO A CA 1
ATOM 312 C C . PRO A 1 1774 ? 366.704 234.184 415.947 1.00 1007.3 1774 PRO A C 1
ATOM 313 O O . PRO A 1 1774 ? 367.406 234.606 415.019 1.00 1007.3 1774 PRO A O 1
ATOM 317 N N . ASP A 1 1775 ? 367.177 233.351 416.877 1.00 1007.3 1775 ASP A N 1
ATOM 318 C CA . ASP A 1 1775 ? 368.580 232.948 416.860 1.00 1007.3 1775 ASP A CA 1
ATOM 319 C C . ASP A 1 1775 ? 368.873 231.984 415.717 1.00 1007.3 1775 ASP A C 1
ATOM 320 O O . ASP A 1 1775 ? 369.876 232.139 415.010 1.00 1007.3 1775 ASP A O 1
ATOM 322 N N . SER A 1 1776 ? 368.012 230.985 415.516 1.00 1007.3 1776 SER A N 1
ATOM 323 C CA . SER A 1 1776 ? 368.238 229.966 414.502 1.00 1007.3 1776 SER A CA 1
ATOM 324 C C . SER A 1 1776 ? 367.147 229.888 413.444 1.00 1007.3 1776 SER A C 1
ATOM 325 O O . SER A 1 1776 ? 367.356 229.232 412.418 1.00 1007.3 1776 SER A O 1
ATOM 327 N N . GLY A 1 1777 ? 365.999 230.529 413.655 1.00 1007.3 1777 GLY A N 1
ATOM 328 C CA . GLY A 1 1777 ? 364.909 230.469 412.706 1.00 1007.3 1777 GLY A CA 1
ATOM 329 C C . GLY A 1 1777 ? 364.012 229.257 412.828 1.00 1007.3 1777 GLY A C 1
ATOM 330 O O . GLY A 1 1777 ? 363.069 229.126 412.037 1.00 1007.3 1777 GLY A O 1
ATOM 331 N N . PHE A 1 1778 ? 364.269 228.370 413.785 1.00 1007.3 1778 PHE A N 1
ATOM 332 C CA . PHE A 1 1778 ? 363.444 227.185 413.963 1.00 1007.3 1778 PHE A CA 1
ATOM 333 C C . PHE A 1 1778 ? 362.118 227.554 414.615 1.00 1007.3 1778 PHE A C 1
ATOM 334 O O . PHE A 1 1778 ? 362.063 228.397 415.515 1.00 1007.3 1778 PHE A O 1
ATOM 336 N N . PHE A 1 1779 ? 361.047 226.914 414.155 1.00 1007.3 1779 PHE A N 1
ATOM 337 C CA . PHE A 1 1779 ? 359.706 227.159 414.664 1.00 1007.3 1779 PHE A CA 1
ATOM 338 C C . PHE A 1 1779 ? 359.338 226.103 415.697 1.00 1007.3 1779 PHE A C 1
ATOM 339 O O . PHE A 1 1779 ? 359.602 224.913 415.505 1.00 1007.3 1779 PHE A O 1
ATOM 341 N N . PHE A 1 1780 ? 358.730 226.547 416.793 1.00 1007.3 1780 PHE A N 1
ATOM 342 C CA . PHE A 1 1780 ? 358.302 225.669 417.870 1.00 1007.3 1780 PHE A CA 1
ATOM 343 C C . PHE A 1 1780 ? 356.817 225.866 418.138 1.00 1007.3 1780 PHE A C 1
ATOM 344 O O . PHE A 1 1780 ? 356.282 226.972 417.999 1.00 1007.3 1780 PHE A O 1
ATOM 346 N N . VAL A 1 1781 ? 356.155 224.779 418.526 1.00 1007.3 1781 VAL A N 1
ATOM 347 C CA . VAL A 1 1781 ? 354.723 224.778 418.800 1.00 1007.3 1781 VAL A CA 1
ATOM 348 C C . VAL A 1 1781 ? 354.515 224.867 420.305 1.00 1007.3 1781 VAL A C 1
ATOM 349 O O . VAL A 1 1781 ? 355.124 224.109 421.070 1.00 1007.3 1781 VAL A O 1
ATOM 351 N N . ALA A 1 1782 ? 353.658 225.793 420.729 1.00 1007.3 1782 ALA A N 1
ATOM 352 C CA . ALA A 1 1782 ? 353.350 225.986 422.137 1.00 1007.3 1782 ALA A CA 1
ATOM 353 C C . ALA A 1 1782 ? 351.843 225.938 422.342 1.00 1007.3 1782 ALA A C 1
ATOM 354 O O . ALA A 1 1782 ? 351.066 226.281 421.446 1.00 1007.3 1782 ALA A O 1
ATOM 356 N N . ALA A 1 1783 ? 351.439 225.500 423.531 1.00 1007.3 1783 ALA A N 1
ATOM 357 C CA . ALA A 1 1783 ? 350.023 225.410 423.855 1.00 1007.3 1783 ALA A CA 1
ATOM 358 C C . ALA A 1 1783 ? 349.408 226.800 423.965 1.00 1007.3 1783 ALA A C 1
ATOM 359 O O . ALA A 1 1783 ? 350.015 227.726 424.510 1.00 1007.3 1783 ALA A O 1
ATOM 361 N N . GLY A 1 1784 ? 348.195 226.941 423.440 1.00 1007.3 1784 GLY A N 1
ATOM 362 C CA . GLY A 1 1784 ? 347.492 228.209 423.476 1.00 1007.3 1784 GLY A CA 1
ATOM 363 C C . GLY A 1 1784 ? 346.029 228.072 423.849 1.00 1007.3 1784 GLY A C 1
ATOM 364 O O . GLY A 1 1784 ? 345.396 227.058 423.557 1.00 1007.3 1784 GLY A O 1
ATOM 365 N N . PHE A 1 1917 ? 355.408 216.777 424.413 1.00 1007.3 1917 PHE A N 1
ATOM 366 C CA . PHE A 1 1917 ? 355.531 216.636 422.967 1.00 1007.3 1917 PHE A CA 1
ATOM 367 C C . PHE A 1 1917 ? 356.060 217.919 422.337 1.00 1007.3 1917 PHE A C 1
ATOM 368 O O . PHE A 1 1917 ? 355.701 219.021 422.753 1.00 1007.3 1917 PHE A O 1
ATOM 370 N N . TRP A 1 1918 ? 356.917 217.771 421.329 1.00 1007.3 1918 TRP A N 1
ATOM 371 C CA . TRP A 1 1918 ? 357.507 218.903 420.633 1.00 1007.3 1918 TRP A CA 1
ATOM 372 C C . TRP A 1 1918 ? 357.436 218.679 419.130 1.00 1007.3 1918 TRP A C 1
ATOM 373 O O . TRP A 1 1918 ? 357.561 217.551 418.646 1.00 1007.3 1918 TRP A O 1
ATOM 375 N N . LEU A 1 1919 ? 357.235 219.771 418.396 1.00 1007.3 1919 LEU A N 1
ATOM 376 C CA . LEU A 1 1919 ? 357.183 219.741 416.938 1.00 1007.3 1919 LEU A CA 1
ATOM 377 C C . LEU A 1 1919 ? 357.923 220.958 416.410 1.00 1007.3 1919 LEU A C 1
ATOM 378 O O . LEU A 1 1919 ? 357.588 222.091 416.767 1.00 1007.3 1919 LEU A O 1
ATOM 380 N N . ILE A 1 1920 ? 358.924 220.725 415.565 1.00 1007.3 1920 ILE A N 1
ATOM 381 C CA . ILE A 1 1920 ? 359.777 221.784 415.041 1.00 1007.3 1920 ILE A CA 1
ATOM 382 C C . ILE A 1 1920 ? 359.838 221.667 413.526 1.00 1007.3 1920 ILE A C 1
ATOM 383 O O . ILE A 1 1920 ? 359.868 220.559 412.979 1.00 1007.3 1920 ILE A O 1
ATOM 385 N N . VAL A 1 1921 ? 359.848 222.812 412.848 1.00 1007.3 1921 VAL A N 1
ATOM 386 C CA . VAL A 1 1921 ? 359.967 222.875 411.397 1.00 1007.3 1921 VAL A CA 1
ATOM 387 C C . VAL A 1 1921 ? 361.155 223.762 411.056 1.00 1007.3 1921 VAL A C 1
ATOM 388 O O . VAL A 1 1921 ? 361.230 224.908 411.512 1.00 1007.3 1921 VAL A O 1
ATOM 390 N N . ARG A 1 1922 ? 362.079 223.234 410.258 1.00 1007.3 1922 ARG A N 1
ATOM 391 C CA . ARG A 1 1922 ? 363.275 223.967 409.871 1.00 1007.3 1922 ARG A CA 1
ATOM 392 C C . ARG A 1 1922 ? 363.020 224.757 408.595 1.00 1007.3 1922 ARG A C 1
ATOM 393 O O . ARG A 1 1922 ? 362.397 224.258 407.653 1.00 1007.3 1922 ARG A O 1
ATOM 395 N N . VAL A 1 1923 ? 363.509 225.995 408.571 1.00 1007.3 1923 VAL A N 1
ATOM 396 C CA . VAL A 1 1923 ? 363.361 226.859 407.407 1.00 1007.3 1923 VAL A CA 1
ATOM 397 C C . VAL A 1 1923 ? 364.724 227.062 406.761 1.00 1007.3 1923 VAL A C 1
ATOM 398 O O . VAL A 1 1923 ? 365.485 227.953 407.155 1.00 1007.3 1923 VAL A O 1
ATOM 400 N N . LEU A 1 1924 ? 365.040 226.239 405.767 1.00 1007.3 1924 LEU A N 1
ATOM 401 C CA . LEU A 1 1924 ? 366.302 226.320 405.053 1.00 1007.3 1924 LEU A CA 1
ATOM 402 C C . LEU A 1 1924 ? 366.089 227.014 403.709 1.00 1007.3 1924 LEU A C 1
ATOM 403 O O . LEU A 1 1924 ? 365.002 227.514 403.405 1.00 1007.3 1924 LEU A O 1
ATOM 405 N N . GLN A 1 1925 ? 367.143 227.052 402.891 1.00 1007.3 1925 GLN A N 1
ATOM 406 C CA . GLN A 1 1925 ? 367.051 227.714 401.594 1.00 1007.3 1925 GLN A CA 1
ATOM 407 C C . GLN A 1 1925 ? 366.135 226.950 400.645 1.00 1007.3 1925 GLN A C 1
ATOM 408 O O . GLN A 1 1925 ? 365.292 227.547 399.965 1.00 1007.3 1925 GLN A O 1
ATOM 410 N N . ASP A 1 1926 ? 366.285 225.624 400.584 1.00 1007.3 1926 ASP A N 1
ATOM 411 C CA . ASP A 1 1926 ? 365.489 224.823 399.662 1.00 1007.3 1926 ASP A CA 1
ATOM 412 C C . ASP A 1 1926 ? 365.005 223.511 400.269 1.00 1007.3 1926 ASP A C 1
ATOM 413 O O . ASP A 1 1926 ? 364.472 222.669 399.534 1.00 1007.3 1926 ASP A O 1
ATOM 415 N N . ARG A 1 1927 ? 365.167 223.303 401.573 1.00 1007.3 1927 ARG A N 1
ATOM 416 C CA . ARG A 1 1927 ? 364.759 222.066 402.219 1.00 1007.3 1927 ARG A CA 1
ATOM 417 C C . ARG A 1 1927 ? 363.928 222.377 403.455 1.00 1007.3 1927 ARG A C 1
ATOM 418 O O . ARG A 1 1927 ? 364.172 223.361 404.158 1.00 1007.3 1927 ARG A O 1
ATOM 420 N N . VAL A 1 1928 ? 362.940 221.523 403.712 1.00 1007.3 1928 VAL A N 1
ATOM 421 C CA . VAL A 1 1928 ? 362.068 221.645 404.874 1.00 1007.3 1928 VAL A CA 1
ATOM 422 C C . VAL A 1 1928 ? 362.091 220.323 405.626 1.00 1007.3 1928 VAL A C 1
ATOM 423 O O . VAL A 1 1928 ? 361.819 219.268 405.043 1.00 1007.3 1928 VAL A O 1
ATOM 425 N N . GLU A 1 1929 ? 362.412 220.382 406.917 1.00 1007.3 1929 GLU A N 1
ATOM 426 C CA . GLU A 1 1929 ? 362.487 219.198 407.762 1.00 1007.3 1929 GLU A CA 1
ATOM 427 C C . GLU A 1 1929 ? 361.596 219.394 408.978 1.00 1007.3 1929 GLU A C 1
ATOM 428 O O . GLU A 1 1929 ? 361.670 220.431 409.646 1.00 1007.3 1929 GLU A O 1
ATOM 430 N N . VAL A 1 1930 ? 360.764 218.399 409.267 1.00 1007.3 1930 VAL A N 1
ATOM 431 C CA . VAL A 1 1930 ? 359.857 218.428 410.409 1.00 1007.3 1930 VAL A CA 1
ATOM 432 C C . VAL A 1 1930 ? 360.314 217.364 411.396 1.00 1007.3 1930 VAL A C 1
ATOM 433 O O . VAL A 1 1930 ? 360.440 216.187 411.038 1.00 1007.3 1930 VAL A O 1
ATOM 435 N N . TYR A 1 1931 ? 360.564 217.779 412.636 1.00 1007.3 1931 TYR A N 1
ATOM 436 C CA . TYR A 1 1931 ? 361.000 216.884 413.701 1.00 1007.3 1931 TYR A CA 1
ATOM 437 C C . TYR A 1 1931 ? 359.934 216.863 414.786 1.00 1007.3 1931 TYR A C 1
ATOM 438 O O . TYR A 1 1931 ? 359.570 217.914 415.323 1.00 1007.3 1931 TYR A O 1
ATOM 440 N N . ALA A 1 1932 ? 359.444 215.670 415.112 1.00 1007.3 1932 ALA A N 1
ATOM 441 C CA . ALA A 1 1932 ? 358.406 215.492 416.117 1.00 1007.3 1932 ALA A CA 1
ATOM 442 C C . ALA A 1 1932 ? 358.895 214.523 417.181 1.00 1007.3 1932 ALA A C 1
ATOM 443 O O . ALA A 1 1932 ? 359.400 213.442 416.859 1.00 1007.3 1932 ALA A O 1
ATOM 445 N N . HIS A 1 1933 ? 358.744 214.911 418.445 1.00 1007.3 1933 HIS A N 1
ATOM 446 C CA . HIS A 1 1933 ? 359.131 214.082 419.576 1.00 1007.3 1933 HIS A CA 1
ATOM 447 C C . HIS A 1 1933 ? 357.954 213.950 420.531 1.00 1007.3 1933 HIS A C 1
ATOM 448 O O . HIS A 1 1933 ? 357.263 214.932 420.818 1.00 1007.3 1933 HIS A O 1
ATOM 450 N N . ALA A 1 1934 ? 357.733 212.732 421.020 1.00 1007.3 1934 ALA A N 1
ATOM 451 C CA . ALA A 1 1934 ? 356.631 212.460 421.930 1.00 1007.3 1934 ALA A CA 1
ATOM 452 C C . ALA A 1 1934 ? 356.970 211.241 422.773 1.00 1007.3 1934 ALA A C 1
ATOM 453 O O . ALA A 1 1934 ? 357.877 210.470 422.449 1.00 1007.3 1934 ALA A O 1
ATOM 455 N N . ARG A 1 1935 ? 356.230 211.082 423.873 1.00 1007.3 1935 ARG A N 1
ATOM 456 C CA . ARG A 1 1935 ? 356.445 209.935 424.750 1.00 1007.3 1935 ARG A CA 1
ATOM 457 C C . ARG A 1 1935 ? 356.119 208.627 424.039 1.00 1007.3 1935 ARG A C 1
ATOM 458 O O . ARG A 1 1935 ? 356.844 207.636 424.182 1.00 1007.3 1935 ARG A O 1
ATOM 460 N N . SER A 1 1936 ? 355.030 208.605 423.269 1.00 1007.3 1936 SER A N 1
ATOM 461 C CA . SER A 1 1936 ? 354.632 207.406 422.532 1.00 1007.3 1936 SER A CA 1
ATOM 462 C C . SER A 1 1936 ? 353.873 207.864 421.290 1.00 1007.3 1936 SER A C 1
ATOM 463 O O . SER A 1 1936 ? 352.706 208.257 421.382 1.00 1007.3 1936 SER A O 1
ATOM 465 N N . LEU A 1 1937 ? 354.537 207.806 420.137 1.00 1007.3 1937 LEU A N 1
ATOM 466 C CA . LEU A 1 1937 ? 353.945 208.255 418.883 1.00 1007.3 1937 LEU A CA 1
ATOM 467 C C . LEU A 1 1937 ? 353.096 207.188 418.206 1.00 1007.3 1937 LEU A C 1
ATOM 468 O O . LEU A 1 1937 ? 352.529 207.457 417.142 1.00 1007.3 1937 LEU A O 1
ATOM 470 N N . ILE A 1 1938 ? 352.995 205.993 418.786 1.00 1007.3 1938 ILE A N 1
ATOM 471 C CA . ILE A 1 1938 ? 352.207 204.907 418.218 1.00 1007.3 1938 ILE A CA 1
ATOM 472 C C . ILE A 1 1938 ? 351.068 204.472 419.125 1.00 1007.3 1938 ILE A C 1
ATOM 473 O O . ILE A 1 1938 ? 350.348 203.528 418.784 1.00 1007.3 1938 ILE A O 1
ATOM 475 N N . ARG A 1 1939 ? 350.880 205.127 420.269 1.00 1007.3 1939 ARG A N 1
ATOM 476 C CA . ARG A 1 1939 ? 349.813 204.774 421.206 1.00 1007.3 1939 ARG A CA 1
ATOM 477 C C . ARG A 1 1939 ? 348.566 205.563 420.827 1.00 1007.3 1939 ARG A C 1
ATOM 478 O O . ARG A 1 1939 ? 348.387 206.715 421.224 1.00 1007.3 1939 ARG A O 1
ATOM 480 N N . GLU A 1 1940 ? 347.692 204.933 420.047 1.00 1007.3 1940 GLU A N 1
ATOM 481 C CA . GLU A 1 1940 ? 346.449 205.554 419.609 1.00 1007.3 1940 GLU A CA 1
ATOM 482 C C . GLU A 1 1940 ? 345.283 205.282 420.550 1.00 1007.3 1940 GLU A C 1
ATOM 483 O O . GLU A 1 1940 ? 344.188 205.807 420.322 1.00 1007.3 1940 GLU A O 1
ATOM 485 N N . ASP A 1 1941 ? 345.486 204.481 421.596 1.00 1007.3 1941 ASP A N 1
ATOM 486 C CA . ASP A 1 1941 ? 344.422 204.162 422.549 1.00 1007.3 1941 ASP A CA 1
ATOM 487 C C . ASP A 1 1941 ? 344.377 205.233 423.639 1.00 1007.3 1941 ASP A C 1
ATOM 488 O O . ASP A 1 1941 ? 344.677 205.003 424.812 1.00 1007.3 1941 ASP A O 1
ATOM 490 N N . GLY A 1 1942 ? 343.988 206.435 423.219 1.00 1007.3 1942 GLY A N 1
ATOM 491 C CA . GLY A 1 1942 ? 343.917 207.573 424.108 1.00 1007.3 1942 GLY A CA 1
ATOM 492 C C . GLY A 1 1942 ? 345.217 208.322 424.295 1.00 1007.3 1942 GLY A C 1
ATOM 493 O O . GLY A 1 1942 ? 345.220 209.364 424.963 1.00 1007.3 1942 GLY A O 1
ATOM 494 N N . GLY A 1 1943 ? 346.317 207.831 423.730 1.00 1007.3 1943 GLY A N 1
ATOM 495 C CA . GLY A 1 1943 ? 347.592 208.496 423.836 1.00 1007.3 1943 GLY A CA 1
ATOM 496 C C . GLY A 1 1943 ? 347.828 209.458 422.691 1.00 1007.3 1943 GLY A C 1
ATOM 497 O O . GLY A 1 1943 ? 346.933 209.736 421.887 1.00 1007.3 1943 GLY A O 1
ATOM 498 N N . PRO A 1 1944 ? 349.048 209.988 422.594 1.00 1007.3 1944 PRO A N 1
ATOM 499 C CA . PRO A 1 1944 ? 349.370 210.944 421.530 1.00 1007.3 1944 PRO A CA 1
ATOM 500 C C . PRO A 1 1944 ? 349.711 210.318 420.187 1.00 1007.3 1944 PRO A C 1
ATOM 501 O O . PRO A 1 1944 ? 350.166 211.038 419.296 1.00 1007.3 1944 PRO A O 1
ATOM 505 N N . GLY A 1 1945 ? 349.510 209.015 420.002 1.00 1007.3 1945 GLY A N 1
ATOM 506 C CA . GLY A 1 1945 ? 349.813 208.383 418.731 1.00 1007.3 1945 GLY A CA 1
ATOM 507 C C . GLY A 1 1945 ? 348.895 208.808 417.601 1.00 1007.3 1945 GLY A C 1
ATOM 508 O O . GLY A 1 1945 ? 349.357 209.248 416.540 1.00 1007.3 1945 GLY A O 1
ATOM 509 N N . THR A 1 1946 ? 347.584 208.677 417.820 1.00 1007.3 1946 THR A N 1
ATOM 510 C CA . THR A 1 1946 ? 346.620 209.117 416.817 1.00 1007.3 1946 THR A CA 1
ATOM 511 C C . THR A 1 1946 ? 346.702 210.622 416.604 1.00 1007.3 1946 THR A C 1
ATOM 512 O O . THR A 1 1946 ? 346.575 211.106 415.472 1.00 1007.3 1946 THR A O 1
ATOM 514 N N . GLU A 1 1947 ? 346.916 211.378 417.683 1.00 1007.3 1947 GLU A N 1
ATOM 515 C CA . GLU A 1 1947 ? 347.071 212.823 417.557 1.00 1007.3 1947 GLU A CA 1
ATOM 516 C C . GLU A 1 1947 ? 348.296 213.173 416.721 1.00 1007.3 1947 GLU A C 1
ATOM 517 O O . GLU A 1 1947 ? 348.244 214.079 415.884 1.00 1007.3 1947 GLU A O 1
ATOM 519 N N . CYS A 1 1948 ? 349.406 212.460 416.929 1.00 1007.3 1948 CYS A N 1
ATOM 520 C CA . CYS A 1 1948 ? 350.610 212.713 416.145 1.00 1007.3 1948 CYS A CA 1
ATOM 521 C C . CYS A 1 1948 ? 350.406 212.348 414.681 1.00 1007.3 1948 CYS A C 1
ATOM 522 O O . CYS A 1 1948 ? 350.878 213.060 413.788 1.00 1007.3 1948 CYS A O 1
ATOM 524 N N . ARG A 1 1949 ? 349.711 211.239 414.413 1.00 1007.3 1949 ARG A N 1
ATOM 525 C CA . ARG A 1 1949 ? 349.425 210.870 413.029 1.00 1007.3 1949 ARG A CA 1
ATOM 526 C C . ARG A 1 1949 ? 348.557 211.922 412.346 1.00 1007.3 1949 ARG A C 1
ATOM 527 O O . ARG A 1 1949 ? 348.822 212.314 411.201 1.00 1007.3 1949 ARG A O 1
ATOM 529 N N . HIS A 1 1950 ? 347.518 212.396 413.040 1.00 1007.3 1950 HIS A N 1
ATOM 530 C CA . HIS A 1 1950 ? 346.662 213.436 412.479 1.00 1007.3 1950 HIS A CA 1
ATOM 531 C C . HIS A 1 1950 ? 347.437 214.729 412.261 1.00 1007.3 1950 HIS A C 1
ATOM 532 O O . HIS A 1 1950 ? 347.237 215.418 411.254 1.00 1007.3 1950 HIS A O 1
ATOM 534 N N . LEU A 1 1951 ? 348.324 215.076 413.197 1.00 1007.3 1951 LEU A N 1
ATOM 535 C CA . LEU A 1 1951 ? 349.135 216.279 413.044 1.00 1007.3 1951 LEU A CA 1
ATOM 536 C C . LEU A 1 1951 ? 350.074 216.164 411.851 1.00 1007.3 1951 LEU A C 1
ATOM 537 O O . LEU A 1 1951 ? 350.265 217.133 411.110 1.00 1007.3 1951 LEU A O 1
ATOM 539 N N . GLN A 1 1952 ? 350.673 214.988 411.651 1.00 1007.3 1952 GLN A N 1
ATOM 540 C CA . GLN A 1 1952 ? 351.541 214.787 410.495 1.00 1007.3 1952 GLN A CA 1
ATOM 541 C C . GLN A 1 1952 ? 350.758 214.894 409.191 1.00 1007.3 1952 GLN A C 1
ATOM 542 O O . GLN A 1 1952 ? 351.227 215.508 408.224 1.00 1007.3 1952 GLN A O 1
ATOM 544 N N . GLN A 1 1953 ? 349.561 214.303 409.146 1.00 1007.3 1953 GLN A N 1
ATOM 545 C CA . GLN A 1 1953 ? 348.735 214.409 407.946 1.00 1007.3 1953 GLN A CA 1
ATOM 546 C C . GLN A 1 1953 ? 348.343 215.857 407.671 1.00 1007.3 1953 GLN A C 1
ATOM 547 O O . GLN A 1 1953 ? 348.391 216.318 406.522 1.00 1007.3 1953 GLN A O 1
ATOM 549 N N . LEU A 1 1954 ? 347.957 216.592 408.718 1.00 1007.3 1954 LEU A N 1
ATOM 550 C CA . LEU A 1 1954 ? 347.594 217.994 408.550 1.00 1007.3 1954 LEU A CA 1
ATOM 551 C C . LEU A 1 1954 ? 348.790 218.824 408.105 1.00 1007.3 1954 LEU A C 1
ATOM 552 O O . LEU A 1 1954 ? 348.647 219.741 407.293 1.00 1007.3 1954 LEU A O 1
ATOM 554 N N . LEU A 1 1955 ? 349.979 218.519 408.632 1.00 1007.3 1955 LEU A N 1
ATOM 555 C CA . LEU A 1 1955 ? 351.183 219.229 408.215 1.00 1007.3 1955 LEU A CA 1
ATOM 556 C C . LEU A 1 1955 ? 351.506 218.959 406.751 1.00 1007.3 1955 LEU A C 1
ATOM 557 O O . LEU A 1 1955 ? 351.905 219.873 406.022 1.00 1007.3 1955 LEU A O 1
ATOM 559 N N . VAL A 1 1956 ? 351.345 217.711 406.304 1.00 1007.3 1956 VAL A N 1
ATOM 560 C CA . VAL A 1 1956 ? 351.578 217.394 404.896 1.00 1007.3 1956 VAL A CA 1
ATOM 561 C C . VAL A 1 1956 ? 350.585 218.138 404.011 1.00 1007.3 1956 VAL A C 1
ATOM 562 O O . VAL A 1 1956 ? 350.955 218.708 402.973 1.00 1007.3 1956 VAL A O 1
ATOM 564 N N . ARG A 1 1957 ? 349.309 218.146 404.407 1.00 1007.3 1957 ARG A N 1
ATOM 565 C CA . ARG A 1 1957 ? 348.301 218.867 403.635 1.00 1007.3 1957 ARG A CA 1
ATOM 566 C C . ARG A 1 1957 ? 348.599 220.361 403.598 1.00 1007.3 1957 ARG A C 1
ATOM 567 O O . ARG A 1 1957 ? 348.452 221.006 402.553 1.00 1007.3 1957 ARG A O 1
ATOM 569 N N . ARG A 1 1958 ? 349.026 220.926 404.729 1.00 1007.3 1958 ARG A N 1
ATOM 570 C CA . ARG A 1 1958 ? 349.350 222.347 404.783 1.00 1007.3 1958 ARG A CA 1
ATOM 571 C C . ARG A 1 1958 ? 350.569 222.671 403.931 1.00 1007.3 1958 ARG A C 1
ATOM 572 O O . ARG A 1 1958 ? 350.621 223.729 403.299 1.00 1007.3 1958 ARG A O 1
ATOM 574 N N . VAL A 1 1959 ? 351.563 221.781 403.908 1.00 1007.3 1959 VAL A N 1
ATOM 575 C CA . VAL A 1 1959 ? 352.737 222.001 403.069 1.00 1007.3 1959 VAL A CA 1
ATOM 576 C C . VAL A 1 1959 ? 352.353 221.974 401.595 1.00 1007.3 1959 VAL A C 1
ATOM 577 O O . VAL A 1 1959 ? 352.805 222.815 400.805 1.00 1007.3 1959 VAL A O 1
ATOM 579 N N . GLY A 1 1960 ? 351.519 221.009 401.200 1.00 1007.3 1960 GLY A N 1
ATOM 580 C CA . GLY A 1 1960 ? 351.044 220.982 399.825 1.00 1007.3 1960 GLY A CA 1
ATOM 581 C C . GLY A 1 1960 ? 350.252 222.224 399.462 1.00 1007.3 1960 GLY A C 1
ATOM 582 O O . GLY A 1 1960 ? 350.429 222.794 398.380 1.00 1007.3 1960 GLY A O 1
ATOM 583 N N . GLU A 1 1961 ? 349.378 222.668 400.369 1.00 1007.3 1961 GLU A N 1
ATOM 584 C CA . GLU A 1 1961 ? 348.596 223.875 400.124 1.00 1007.3 1961 GLU A CA 1
ATOM 585 C C . GLU A 1 1961 ? 349.490 225.105 400.030 1.00 1007.3 1961 GLU A C 1
ATOM 586 O O . GLU A 1 1961 ? 349.241 225.998 399.216 1.00 1007.3 1961 GLU A O 1
ATOM 588 N N . ILE A 1 1962 ? 350.532 225.172 400.861 1.00 1007.3 1962 ILE A N 1
ATOM 589 C CA . ILE A 1 1962 ? 351.453 226.303 400.824 1.00 1007.3 1962 ILE A CA 1
ATOM 590 C C . ILE A 1 1962 ? 352.221 226.324 399.510 1.00 1007.3 1962 ILE A C 1
ATOM 591 O O . ILE A 1 1962 ? 352.420 227.387 398.912 1.00 1007.3 1962 ILE A O 1
ATOM 593 N N . CYS A 1 1963 ? 352.673 225.157 399.045 1.00 1007.3 1963 CYS A N 1
ATOM 594 C CA . CYS A 1 1963 ? 353.355 225.098 397.755 1.00 1007.3 1963 CYS A CA 1
ATOM 595 C C . CYS A 1 1963 ? 352.425 225.521 396.623 1.00 1007.3 1963 CYS A C 1
ATOM 596 O O . CYS A 1 1963 ? 352.825 226.280 395.728 1.00 1007.3 1963 CYS A O 1
ATOM 598 N N . ARG A 1 1964 ? 351.175 225.049 396.651 1.00 1007.3 1964 ARG A N 1
ATOM 599 C CA . ARG A 1 1964 ? 350.215 225.437 395.622 1.00 1007.3 1964 ARG A CA 1
ATOM 600 C C . ARG A 1 1964 ? 349.940 226.936 395.659 1.00 1007.3 1964 ARG A C 1
ATOM 601 O O . ARG A 1 1964 ? 349.844 227.583 394.610 1.00 1007.3 1964 ARG A O 1
ATOM 603 N N . GLU A 1 1965 ? 349.806 227.504 396.859 1.00 1007.3 1965 GLU A N 1
ATOM 604 C CA . GLU A 1 1965 ? 349.563 228.937 396.989 1.00 1007.3 1965 GLU A CA 1
ATOM 605 C C . GLU A 1 1965 ? 350.755 229.748 396.500 1.00 1007.3 1965 GLU A C 1
ATOM 606 O O . GLU A 1 1965 ? 350.579 230.795 395.870 1.00 1007.3 1965 GLU A O 1
ATOM 608 N N . VAL A 1 1966 ? 351.974 229.288 396.789 1.00 1007.3 1966 VAL A N 1
ATOM 609 C CA . VAL A 1 1966 ? 353.164 229.981 396.303 1.00 1007.3 1966 VAL A CA 1
ATOM 610 C C . VAL A 1 1966 ? 353.211 229.952 394.782 1.00 1007.3 1966 VAL A C 1
ATOM 611 O O . VAL A 1 1966 ? 353.513 230.964 394.134 1.00 1007.3 1966 VAL A O 1
ATOM 613 N N . ASN A 1 1967 ? 352.910 228.794 394.186 1.00 1007.3 1967 ASN A N 1
ATOM 614 C CA . ASN A 1 1967 ? 352.887 228.701 392.729 1.00 1007.3 1967 ASN A CA 1
ATOM 615 C C . ASN A 1 1967 ? 351.821 229.614 392.133 1.00 1007.3 1967 ASN A C 1
ATOM 616 O O . ASN A 1 1967 ? 352.064 230.293 391.127 1.00 1007.3 1967 ASN A O 1
ATOM 618 N N . GLN A 1 1968 ? 350.633 229.645 392.743 1.00 1007.3 1968 GLN A N 1
ATOM 619 C CA . GLN A 1 1968 ? 349.562 230.503 392.245 1.00 1007.3 1968 GLN A CA 1
ATOM 620 C C . GLN A 1 1968 ? 349.932 231.976 392.361 1.00 1007.3 1968 GLN A C 1
ATOM 621 O O . GLN A 1 1968 ? 349.650 232.767 391.454 1.00 1007.3 1968 GLN A O 1
ATOM 623 N N . ARG A 1 1969 ? 350.556 232.367 393.475 1.00 1007.3 1969 ARG A N 1
ATOM 624 C CA . ARG A 1 1969 ? 350.976 233.753 393.646 1.00 1007.3 1969 ARG A CA 1
ATOM 625 C C . ARG A 1 1969 ? 352.044 234.134 392.629 1.00 1007.3 1969 ARG A C 1
ATOM 626 O O . ARG A 1 1969 ? 352.020 235.241 392.079 1.00 1007.3 1969 ARG A O 1
ATOM 628 N N . LEU A 1 1970 ? 352.993 233.231 392.370 1.00 1007.3 1970 LEU A N 1
ATOM 629 C CA . LEU A 1 1970 ? 354.008 233.502 391.356 1.00 1007.3 1970 LEU A CA 1
ATOM 630 C C . LEU A 1 1970 ? 353.379 233.654 389.977 1.00 1007.3 1970 LEU A C 1
ATOM 631 O O . LEU A 1 1970 ? 353.749 234.555 389.212 1.00 1007.3 1970 LEU A O 1
ATOM 633 N N . LEU A 1 1971 ? 352.423 232.783 389.642 1.00 1007.3 1971 LEU A N 1
ATOM 634 C CA . LEU A 1 1971 ? 351.745 232.887 388.354 1.00 1007.3 1971 LEU A CA 1
ATOM 635 C C . LEU A 1 1971 ? 350.969 234.194 388.242 1.00 1007.3 1971 LEU A C 1
ATOM 636 O O . LEU A 1 1971 ? 350.981 234.844 387.190 1.00 1007.3 1971 LEU A O 1
ATOM 638 N N . LEU A 1 1972 ? 350.286 234.594 389.317 1.00 1007.3 1972 LEU A N 1
ATOM 639 C CA . LEU A 1 1972 ? 349.536 235.846 389.299 1.00 1007.3 1972 LEU A CA 1
ATOM 640 C C . LEU A 1 1972 ? 350.465 237.044 389.147 1.00 1007.3 1972 LEU A C 1
ATOM 641 O O . LEU A 1 1972 ? 350.158 237.986 388.407 1.00 1007.3 1972 LEU A O 1
ATOM 643 N N . GLN A 1 1973 ? 351.604 237.029 389.844 1.00 1007.3 1973 GLN A N 1
ATOM 644 C CA . GLN A 1 1973 ? 352.568 238.117 389.712 1.00 1007.3 1973 GLN A CA 1
ATOM 645 C C . GLN A 1 1973 ? 353.124 238.190 388.295 1.00 1007.3 1973 GLN A C 1
ATOM 646 O O . GLN A 1 1973 ? 353.267 239.282 387.732 1.00 1007.3 1973 GLN A O 1
ATOM 648 N N . ASP A 1 1974 ? 353.443 237.036 387.703 1.00 1007.3 1974 ASP A N 1
ATOM 649 C CA . ASP A 1 1974 ? 353.939 237.023 386.330 1.00 1007.3 1974 ASP A CA 1
ATOM 650 C C . ASP A 1 1974 ? 352.886 237.542 385.359 1.00 1007.3 1974 ASP A C 1
ATOM 651 O O . ASP A 1 1974 ? 353.204 238.300 384.434 1.00 1007.3 1974 ASP A O 1
ATOM 653 N N . LEU A 1 1975 ? 351.626 237.143 385.551 1.00 1007.3 1975 LEU A N 1
ATOM 654 C CA . LEU A 1 1975 ? 350.556 237.617 384.681 1.00 1007.3 1975 LEU A CA 1
ATOM 655 C C . LEU A 1 1975 ? 350.352 239.120 384.822 1.00 1007.3 1975 LEU A C 1
ATOM 656 O O . LEU A 1 1975 ? 350.104 239.814 383.829 1.00 1007.3 1975 LEU A O 1
ATOM 658 N N . HIS A 1 1976 ? 350.438 239.640 386.047 1.00 1007.3 1976 HIS A N 1
ATOM 659 C CA . HIS A 1 1976 ? 350.294 241.078 386.247 1.00 1007.3 1976 HIS A CA 1
ATOM 660 C C . HIS A 1 1976 ? 351.451 241.846 385.620 1.00 1007.3 1976 HIS A C 1
ATOM 661 O O . HIS A 1 1976 ? 351.246 242.903 385.013 1.00 1007.3 1976 HIS A O 1
ATOM 663 N N . ASP A 1 1977 ? 352.676 241.331 385.756 1.00 1007.3 1977 ASP A N 1
ATOM 664 C CA . ASP A 1 1977 ? 353.842 242.066 385.275 1.00 1007.3 1977 ASP A CA 1
ATOM 665 C C . ASP A 1 1977 ? 353.958 242.017 383.755 1.00 1007.3 1977 ASP A C 1
ATOM 666 O O . ASP A 1 1977 ? 354.250 243.037 383.120 1.00 1007.3 1977 ASP A O 1
ATOM 668 N N . SER A 1 1978 ? 353.734 240.850 383.151 1.00 1007.3 1978 SER A N 1
ATOM 669 C CA . SER A 1 1978 ? 354.019 240.649 381.737 1.00 1007.3 1978 SER A CA 1
ATOM 670 C C . SER A 1 1978 ? 352.775 240.459 380.879 1.00 1007.3 1978 SER A C 1
ATOM 671 O O . SER A 1 1978 ? 352.906 240.309 379.659 1.00 1007.3 1978 SER A O 1
ATOM 673 N N . HIS A 1 1979 ? 351.581 240.466 381.475 1.00 1007.3 1979 HIS A N 1
ATOM 674 C CA . HIS A 1 1979 ? 350.328 240.265 380.742 1.00 1007.3 1979 HIS A CA 1
ATOM 675 C C . HIS A 1 1979 ? 350.350 238.958 379.951 1.00 1007.3 1979 HIS A C 1
ATOM 676 O O . HIS A 1 1979 ? 349.883 238.890 378.812 1.00 1007.3 1979 HIS A O 1
ATOM 678 N N . VAL A 1 1980 ? 350.901 237.911 380.560 1.00 1007.3 1980 VAL A N 1
ATOM 679 C CA . VAL A 1 1980 ? 350.991 236.592 379.946 1.00 1007.3 1980 VAL A CA 1
ATOM 680 C C . VAL A 1 1980 ? 350.534 235.553 380.958 1.00 1007.3 1980 VAL A C 1
ATOM 681 O O . VAL A 1 1980 ? 350.906 235.614 382.136 1.00 1007.3 1980 VAL A O 1
ATOM 683 N N . CYS A 1 1981 ? 349.731 234.598 380.500 1.00 1007.3 1981 CYS A N 1
ATOM 684 C CA . CYS A 1 1981 ? 349.208 233.537 381.350 1.00 1007.3 1981 CYS A CA 1
ATOM 685 C C . CYS A 1 1981 ? 350.049 232.280 381.172 1.00 1007.3 1981 CYS A C 1
ATOM 686 O O . CYS A 1 1981 ? 350.222 231.796 380.048 1.00 1007.3 1981 CYS A O 1
ATOM 688 N N . ASN A 1 1982 ? 350.567 231.758 382.279 1.00 1007.3 1982 ASN A N 1
ATOM 689 C CA . ASN A 1 1982 ? 351.406 230.573 382.239 1.00 1007.3 1982 ASN A CA 1
ATOM 690 C C . ASN A 1 1982 ? 350.555 229.315 382.086 1.00 1007.3 1982 ASN A C 1
ATOM 691 O O . ASN A 1 1982 ? 349.343 229.316 382.317 1.00 1007.3 1982 ASN A O 1
ATOM 693 N N . SER A 1 1983 ? 351.216 228.226 381.685 1.00 1007.3 1983 SER A N 1
ATOM 694 C CA . SER A 1 1983 ? 350.517 226.957 381.515 1.00 1007.3 1983 SER A CA 1
ATOM 695 C C . SER A 1 1983 ? 350.066 226.376 382.849 1.00 1007.3 1983 SER A C 1
ATOM 696 O O . SER A 1 1983 ? 349.053 225.670 382.904 1.00 1007.3 1983 SER A O 1
ATOM 698 N N . LEU A 1 1984 ? 350.802 226.653 383.927 1.00 1007.3 1984 LEU A N 1
ATOM 699 C CA . LEU A 1 1984 ? 350.411 226.144 385.237 1.00 1007.3 1984 LEU A CA 1
ATOM 700 C C . LEU A 1 1984 ? 349.165 226.844 385.766 1.00 1007.3 1984 LEU A C 1
ATOM 701 O O . LEU A 1 1984 ? 348.364 226.225 386.475 1.00 1007.3 1984 LEU A O 1
ATOM 706 N N . LEU A 1 1985 ? 348.986 228.125 385.436 1.00 1007.3 1985 LEU A N 1
ATOM 707 C CA . LEU A 1 1985 ? 347.837 228.868 385.945 1.00 1007.3 1985 LEU A CA 1
ATOM 708 C C . LEU A 1 1985 ? 346.530 228.390 385.326 1.00 1007.3 1985 LEU A C 1
ATOM 709 O O . LEU A 1 1985 ? 345.485 228.428 385.985 1.00 1007.3 1985 LEU A O 1
ATOM 711 N N . VAL A 1 1986 ? 346.562 227.944 384.071 1.00 1007.3 1986 VAL A N 1
ATOM 712 C CA . VAL A 1 1986 ? 345.357 227.478 383.395 1.00 1007.3 1986 VAL A CA 1
ATOM 713 C C . VAL A 1 1986 ? 345.728 226.432 382.353 1.00 1007.3 1986 VAL A C 1
ATOM 714 O O . VAL A 1 1986 ? 346.713 226.588 381.622 1.00 1007.3 1986 VAL A O 1
ATOM 716 N N . ALA A 1 1987 ? 344.940 225.363 382.277 1.00 1007.3 1987 ALA A N 1
ATOM 717 C CA . ALA A 1 1987 ? 345.197 224.311 381.304 1.00 1007.3 1987 ALA A CA 1
ATOM 718 C C . ALA A 1 1987 ? 344.990 224.832 379.888 1.00 1007.3 1987 ALA A C 1
ATOM 719 O O . ALA A 1 1987 ? 344.030 225.555 379.608 1.00 1007.3 1987 ALA A O 1
ATOM 721 N N . GLU A 1 1988 ? 345.901 224.459 378.992 1.00 1007.3 1988 GLU A N 1
ATOM 722 C CA . GLU A 1 1988 ? 345.849 224.912 377.606 1.00 1007.3 1988 GLU A CA 1
ATOM 723 C C . GLU A 1 1988 ? 344.752 224.147 376.875 1.00 1007.3 1988 GLU A C 1
ATOM 724 O O . GLU A 1 1988 ? 344.855 222.932 376.679 1.00 1007.3 1988 GLU A O 1
ATOM 726 N N . SER A 1 1989 ? 343.701 224.857 376.473 1.00 1007.3 1989 SER A N 1
ATOM 727 C CA . SER A 1 1989 ? 342.610 224.252 375.728 1.00 1007.3 1989 SER A CA 1
ATOM 728 C C . SER A 1 1989 ? 343.000 224.099 374.260 1.00 1007.3 1989 SER A C 1
ATOM 729 O O . SER A 1 1989 ? 344.070 224.533 373.822 1.00 1007.3 1989 SER A O 1
ATOM 731 N N . GLU A 1 1990 ? 342.119 223.461 373.485 1.00 1007.3 1990 GLU A N 1
ATOM 732 C CA . GLU A 1 1990 ? 342.378 223.293 372.059 1.00 1007.3 1990 GLU A CA 1
ATOM 733 C C . GLU A 1 1990 ? 342.441 224.639 371.347 1.00 1007.3 1990 GLU A C 1
ATOM 734 O O . GLU A 1 1990 ? 343.323 224.866 370.509 1.00 1007.3 1990 GLU A O 1
ATOM 736 N N . GLU A 1 1991 ? 341.515 225.545 371.670 1.00 1007.3 1991 GLU A N 1
ATOM 737 C CA . GLU A 1 1991 ? 341.531 226.870 371.057 1.00 1007.3 1991 GLU A CA 1
ATOM 738 C C . GLU A 1 1991 ? 342.780 227.647 371.453 1.00 1007.3 1991 GLU A C 1
ATOM 739 O O . GLU A 1 1991 ? 343.404 228.304 370.611 1.00 1007.3 1991 GLU A O 1
ATOM 741 N N . ASP A 1 1992 ? 343.160 227.584 372.731 1.00 1007.3 1992 ASP A N 1
ATOM 742 C CA . ASP A 1 1992 ? 344.361 228.280 373.182 1.00 1007.3 1992 ASP A CA 1
ATOM 743 C C . ASP A 1 1992 ? 345.611 227.703 372.529 1.00 1007.3 1992 ASP A C 1
ATOM 744 O O . ASP A 1 1992 ? 346.523 228.447 372.149 1.00 1007.3 1992 ASP A O 1
ATOM 746 N N . LEU A 1 1993 ? 345.676 226.375 372.400 1.00 1007.3 1993 LEU A N 1
ATOM 747 C CA . LEU A 1 1993 ? 346.820 225.751 371.743 1.00 1007.3 1993 LEU A CA 1
ATOM 748 C C . LEU A 1 1993 ? 346.892 226.139 370.271 1.00 1007.3 1993 LEU A C 1
ATOM 749 O O . LEU A 1 1993 ? 347.979 226.400 369.743 1.00 1007.3 1993 LEU A O 1
ATOM 751 N N . TRP A 1 1994 ? 345.743 226.180 369.591 1.00 1007.3 1994 TRP A N 1
ATOM 752 C CA . TRP A 1 1994 ? 345.734 226.555 368.181 1.00 1007.3 1994 TRP A CA 1
ATOM 753 C C . TRP A 1 1994 ? 346.080 228.025 367.985 1.00 1007.3 1994 TRP A C 1
ATOM 754 O O . TRP A 1 1994 ? 346.698 228.384 366.976 1.00 1007.3 1994 TRP A O 1
ATOM 756 N N . ARG A 1 1995 ? 345.696 228.886 368.927 1.00 1007.3 1995 ARG A N 1
ATOM 757 C CA . ARG A 1 1995 ? 345.990 230.309 368.824 1.00 1007.3 1995 ARG A CA 1
ATOM 758 C C . ARG A 1 1995 ? 347.437 230.645 369.158 1.00 1007.3 1995 ARG A C 1
ATOM 759 O O . ARG A 1 1995 ? 347.867 231.775 368.900 1.00 1007.3 1995 ARG A O 1
ATOM 761 N N . SER A 1 1996 ? 348.191 229.706 369.719 1.00 1007.3 1996 SER A N 1
ATOM 762 C CA . SER A 1 1996 ? 349.585 229.950 370.070 1.00 1007.3 1996 SER A CA 1
ATOM 763 C C . SER A 1 1996 ? 350.510 229.621 368.903 1.00 1007.3 1996 SER A C 1
ATOM 764 O O . SER A 1 1996 ? 351.714 229.436 369.086 1.00 1007.3 1996 SER A O 1
ATOM 766 N N . GLY A 1 2023 ? 366.738 231.320 386.209 1.00 1007.3 2023 GLY A N 1
ATOM 767 C CA . GLY A 1 2023 ? 365.905 230.339 385.540 1.00 1007.3 2023 GLY A CA 1
ATOM 768 C C . GLY A 1 2023 ? 364.661 229.974 386.327 1.00 1007.3 2023 GLY A C 1
ATOM 769 O O . GLY A 1 2023 ? 364.629 230.107 387.550 1.00 1007.3 2023 GLY A O 1
ATOM 770 N N . TYR A 1 2024 ? 363.628 229.510 385.617 1.00 1007.3 2024 TYR A N 1
ATOM 771 C CA . TYR A 1 2024 ? 362.369 229.122 386.243 1.00 1007.3 2024 TYR A CA 1
ATOM 772 C C . TYR A 1 2024 ? 361.809 227.834 385.648 1.00 1007.3 2024 TYR A C 1
ATOM 773 O O . TYR A 1 2024 ? 360.630 227.526 385.852 1.00 1007.3 2024 TYR A O 1
ATOM 775 N N . LEU A 1 2025 ? 362.627 227.076 384.917 1.00 1007.3 2025 LEU A N 1
ATOM 776 C CA . LEU A 1 2025 ? 362.167 225.845 384.288 1.00 1007.3 2025 LEU A CA 1
ATOM 777 C C . LEU A 1 2025 ? 362.097 224.668 385.254 1.00 1007.3 2025 LEU A C 1
ATOM 778 O O . LEU A 1 2025 ? 361.548 223.624 384.887 1.00 1007.3 2025 LEU A O 1
ATOM 780 N N . ALA A 1 2026 ? 362.642 224.806 386.465 1.00 1007.3 2026 ALA A N 1
ATOM 781 C CA . ALA A 1 2026 ? 362.614 223.704 387.422 1.00 1007.3 2026 ALA A CA 1
ATOM 782 C C . ALA A 1 2026 ? 361.184 223.350 387.814 1.00 1007.3 2026 ALA A C 1
ATOM 783 O O . ALA A 1 2026 ? 360.814 222.171 387.863 1.00 1007.3 2026 ALA A O 1
ATOM 785 N N . ALA A 1 2027 ? 360.363 224.364 388.097 1.00 1007.3 2027 ALA A N 1
ATOM 786 C CA . ALA A 1 2027 ? 358.972 224.108 388.459 1.00 1007.3 2027 ALA A CA 1
ATOM 787 C C . ALA A 1 2027 ? 358.203 223.492 387.298 1.00 1007.3 2027 ALA A C 1
ATOM 788 O O . ALA A 1 2027 ? 357.394 222.578 387.495 1.00 1007.3 2027 ALA A O 1
ATOM 790 N N . THR A 1 2028 ? 358.439 223.984 386.079 1.00 1007.3 2028 THR A N 1
ATOM 791 C CA . THR A 1 2028 ? 357.757 223.431 384.913 1.00 1007.3 2028 THR A CA 1
ATOM 792 C C . THR A 1 2028 ? 358.141 221.973 384.689 1.00 1007.3 2028 THR A C 1
ATOM 793 O O . THR A 1 2028 ? 357.285 221.140 384.370 1.00 1007.3 2028 THR A O 1
ATOM 795 N N . MET A 1 2029 ? 359.425 221.647 384.851 1.00 1007.3 2029 MET A N 1
ATOM 796 C CA . MET A 1 2029 ? 359.881 220.277 384.660 1.00 1007.3 2029 MET A CA 1
ATOM 797 C C . MET A 1 2029 ? 359.493 219.358 385.811 1.00 1007.3 2029 MET A C 1
ATOM 798 O O . MET A 1 2029 ? 359.446 218.138 385.621 1.00 1007.3 2029 MET A O 1
ATOM 800 N N . GLN A 1 2030 ? 359.215 219.909 386.993 1.00 1007.3 2030 GLN A N 1
ATOM 801 C CA . GLN A 1 2030 ? 358.863 219.097 388.150 1.00 1007.3 2030 GLN A CA 1
ATOM 802 C C . GLN A 1 2030 ? 357.371 219.079 388.450 1.00 1007.3 2030 GLN A C 1
ATOM 803 O O . GLN A 1 2030 ? 356.922 218.215 389.210 1.00 1007.3 2030 GLN A O 1
ATOM 805 N N . PHE A 1 2031 ? 356.598 220.001 387.881 1.00 1007.3 2031 PHE A N 1
ATOM 806 C CA . PHE A 1 2031 ? 355.162 220.071 388.117 1.00 1007.3 2031 PHE A CA 1
ATOM 807 C C . PHE A 1 2031 ? 354.430 220.030 386.785 1.00 1007.3 2031 PHE A C 1
ATOM 808 O O . PHE A 1 2031 ? 354.777 220.770 385.858 1.00 1007.3 2031 PHE A O 1
ATOM 810 N N . VAL A 1 2032 ? 353.423 219.167 386.694 1.00 1007.3 2032 VAL A N 1
ATOM 811 C CA . VAL A 1 2032 ? 352.596 219.045 385.496 1.00 1007.3 2032 VAL A CA 1
ATOM 812 C C . VAL A 1 2032 ? 351.692 220.269 385.402 1.00 1007.3 2032 VAL A C 1
ATOM 813 O O . VAL A 1 2032 ? 351.436 220.922 386.424 1.00 1007.3 2032 VAL A O 1
ATOM 815 N N . PRO A 1 2033 ? 351.205 220.627 384.213 1.00 1007.3 2033 PRO A N 1
ATOM 816 C CA . PRO A 1 2033 ? 350.280 221.763 384.113 1.00 1007.3 2033 PRO A CA 1
ATOM 817 C C . PRO A 1 2033 ? 349.025 221.534 384.943 1.00 1007.3 2033 PRO A C 1
ATOM 818 O O . PRO A 1 2033 ? 348.511 220.417 385.033 1.00 1007.3 2033 PRO A O 1
ATOM 822 N N . GLY A 1 2034 ? 348.534 222.612 385.551 1.00 1007.3 2034 GLY A N 1
ATOM 823 C CA . GLY A 1 2034 ? 347.393 222.554 386.437 1.00 1007.3 2034 GLY A CA 1
ATOM 824 C C . GLY A 1 2034 ? 347.735 222.564 387.912 1.00 1007.3 2034 GLY A C 1
ATOM 825 O O . GLY A 1 2034 ? 346.822 222.684 388.739 1.00 1007.3 2034 GLY A O 1
ATOM 826 N N . HIS A 1 2035 ? 349.016 222.435 388.265 1.00 1007.3 2035 HIS A N 1
ATOM 827 C CA . HIS A 1 2035 ? 349.405 222.478 389.671 1.00 1007.3 2035 HIS A CA 1
ATOM 828 C C . HIS A 1 2035 ? 349.126 223.846 390.280 1.00 1007.3 2035 HIS A C 1
ATOM 829 O O . HIS A 1 2035 ? 348.650 223.943 391.417 1.00 1007.3 2035 HIS A O 1
ATOM 831 N N . PHE A 1 2036 ? 349.414 224.914 389.539 1.00 1007.3 2036 PHE A N 1
ATOM 832 C CA . PHE A 1 2036 ? 349.163 226.273 389.998 1.00 1007.3 2036 PHE A CA 1
ATOM 833 C C . PHE A 1 2036 ? 347.795 226.793 389.579 1.00 1007.3 2036 PHE A C 1
ATOM 834 O O . PHE A 1 2036 ? 347.481 227.956 389.851 1.00 1007.3 2036 PHE A O 1
ATOM 836 N N . SER A 1 2037 ? 346.984 225.968 388.921 1.00 1007.3 2037 SER A N 1
ATOM 837 C CA . SER A 1 2037 ? 345.647 226.386 388.525 1.00 1007.3 2037 SER A CA 1
ATOM 838 C C . SER A 1 2037 ? 344.779 226.628 389.753 1.00 1007.3 2037 SER A C 1
ATOM 839 O O . SER A 1 2037 ? 344.883 225.921 390.759 1.00 1007.3 2037 SER A O 1
ATOM 841 N N . CYS A 1 2038 ? 343.918 227.637 389.666 1.00 1007.3 2038 CYS A N 1
ATOM 842 C CA . CYS A 1 2038 ? 343.033 228.016 390.756 1.00 1007.3 2038 CYS A CA 1
ATOM 843 C C . CYS A 1 2038 ? 341.591 227.695 390.389 1.00 1007.3 2038 CYS A C 1
ATOM 844 O O . CYS A 1 2038 ? 341.181 227.861 389.236 1.00 1007.3 2038 CYS A O 1
ATOM 846 N N . ASP A 1 2039 ? 340.828 227.231 391.376 1.00 1007.3 2039 ASP A N 1
ATOM 847 C CA . ASP A 1 2039 ? 339.430 226.906 391.154 1.00 1007.3 2039 ASP A CA 1
ATOM 848 C C . ASP A 1 2039 ? 338.611 228.181 390.960 1.00 1007.3 2039 ASP A C 1
ATOM 849 O O . ASP A 1 2039 ? 339.047 229.291 391.279 1.00 1007.3 2039 ASP A O 1
ATOM 851 N N . VAL A 1 2040 ? 337.404 228.008 390.426 1.00 1007.3 2040 VAL A N 1
ATOM 852 C CA . VAL A 1 2040 ? 336.513 229.138 390.176 1.00 1007.3 2040 VAL A CA 1
ATOM 853 C C . VAL A 1 2040 ? 336.081 229.706 391.525 1.00 1007.3 2040 VAL A C 1
ATOM 854 O O . VAL A 1 2040 ? 335.298 229.084 392.249 1.00 1007.3 2040 VAL A O 1
ATOM 856 N N . VAL A 1 2041 ? 336.597 230.888 391.866 1.00 1007.3 2041 VAL A N 1
ATOM 857 C CA . VAL A 1 2041 ? 336.252 231.512 393.140 1.00 1007.3 2041 VAL A CA 1
ATOM 858 C C . VAL A 1 2041 ? 334.774 231.873 393.177 1.00 1007.3 2041 VAL A C 1
ATOM 859 O O . VAL A 1 2041 ? 334.095 231.665 394.189 1.00 1007.3 2041 VAL A O 1
ATOM 861 N N . TRP A 1 2042 ? 334.251 232.419 392.081 1.00 1007.3 2042 TRP A N 1
ATOM 862 C CA . TRP A 1 2042 ? 332.859 232.835 392.010 1.00 1007.3 2042 TRP A CA 1
ATOM 863 C C . TRP A 1 2042 ? 332.299 232.493 390.637 1.00 1007.3 2042 TRP A C 1
ATOM 864 O O . TRP A 1 2042 ? 333.038 232.281 389.673 1.00 1007.3 2042 TRP A O 1
ATOM 866 N N . GLY A 1 2043 ? 330.971 232.440 390.556 1.00 1007.3 2043 GLY A N 1
ATOM 867 C CA . GLY A 1 2043 ? 330.303 232.182 389.298 1.00 1007.3 2043 GLY A CA 1
ATOM 868 C C . GLY A 1 2043 ? 329.152 233.147 389.097 1.00 1007.3 2043 GLY A C 1
ATOM 869 O O . GLY A 1 2043 ? 328.648 233.755 390.044 1.00 1007.3 2043 GLY A O 1
ATOM 870 N N . THR A 1 2044 ? 328.743 233.278 387.837 1.00 1007.3 2044 THR A N 1
ATOM 871 C CA . THR A 1 2044 ? 327.650 234.171 387.484 1.00 1007.3 2044 THR A CA 1
ATOM 872 C C . THR A 1 2044 ? 326.966 233.655 386.227 1.00 1007.3 2044 THR A C 1
ATOM 873 O O . THR A 1 2044 ? 327.628 233.187 385.296 1.00 1007.3 2044 THR A O 1
ATOM 875 N N . VAL A 1 2045 ? 325.638 233.737 386.215 1.00 1007.3 2045 VAL A N 1
ATOM 876 C CA . VAL A 1 2045 ? 324.827 233.344 385.069 1.00 1007.3 2045 VAL A CA 1
ATOM 877 C C . VAL A 1 2045 ? 323.838 234.466 384.788 1.00 1007.3 2045 VAL A C 1
ATOM 878 O O . VAL A 1 2045 ? 323.023 234.810 385.653 1.00 1007.3 2045 VAL A O 1
ATOM 880 N N . ILE A 1 2046 ? 323.909 235.034 383.587 1.00 1007.3 2046 ILE A N 1
ATOM 881 C CA . ILE A 1 2046 ? 323.000 236.086 383.151 1.00 1007.3 2046 ILE A CA 1
ATOM 882 C C . ILE A 1 2046 ? 322.378 235.656 381.831 1.00 1007.3 2046 ILE A C 1
ATOM 883 O O . ILE A 1 2046 ? 323.092 235.253 380.906 1.00 1007.3 2046 ILE A O 1
ATOM 885 N N . ARG A 1 2047 ? 321.054 235.741 381.746 1.00 1007.3 2047 ARG A N 1
ATOM 886 C CA . ARG A 1 2047 ? 320.340 235.345 380.539 1.00 1007.3 2047 ARG A CA 1
ATOM 887 C C . ARG A 1 2047 ? 320.424 236.465 379.510 1.00 1007.3 2047 ARG A C 1
ATOM 888 O O . ARG A 1 2047 ? 319.937 237.575 379.750 1.00 1007.3 2047 ARG A O 1
ATOM 890 N N . VAL A 1 2048 ? 321.045 236.174 378.365 1.00 1005.7 2048 VAL A N 1
ATOM 891 C CA . VAL A 1 2048 ? 321.165 237.181 377.319 1.00 1005.7 2048 VAL A CA 1
ATOM 892 C C . VAL A 1 2048 ? 319.801 237.443 376.688 1.00 1005.7 2048 VAL A C 1
ATOM 893 O O . VAL A 1 2048 ? 318.879 236.622 376.749 1.00 1005.7 2048 VAL A O 1
ATOM 895 N N . HIS A 1 2049 ? 319.677 238.614 376.068 1.00 999.74 2049 HIS A N 1
ATOM 896 C CA . HIS A 1 2049 ? 318.432 239.013 375.432 1.00 999.74 2049 HIS A CA 1
ATOM 897 C C . HIS A 1 2049 ? 318.264 238.288 374.098 1.00 999.74 2049 HIS A C 1
ATOM 898 O O . HIS A 1 2049 ? 319.080 237.450 373.704 1.00 999.74 2049 HIS A O 1
ATOM 900 N N . SER A 1 2050 ? 317.187 238.619 373.388 1.00 993.94 2050 SER A N 1
ATOM 901 C CA . SER A 1 2050 ? 316.906 238.010 372.095 1.00 993.94 2050 SER A CA 1
ATOM 902 C C . SER A 1 2050 ? 317.711 238.630 370.961 1.00 993.94 2050 SER A C 1
ATOM 903 O O . SER A 1 2050 ? 317.640 238.134 369.831 1.00 993.94 2050 SER A O 1
ATOM 905 N N . ARG A 1 2051 ? 318.463 239.695 371.228 1.00 1000.8 2051 ARG A N 1
ATOM 906 C CA . ARG A 1 2051 ? 319.298 240.340 370.225 1.00 1000.8 2051 ARG A CA 1
ATOM 907 C C . ARG A 1 2051 ? 320.752 239.890 370.283 1.00 1000.8 2051 ARG A C 1
ATOM 908 O O . ARG A 1 2051 ? 321.583 240.434 369.549 1.00 1000.8 2051 ARG A O 1
ATOM 910 N N . LEU A 1 2052 ? 321.081 238.914 371.133 1.00 1004.3 2052 LEU A N 1
ATOM 911 C CA . LEU A 1 2052 ? 322.454 238.449 371.295 1.00 1004.3 2052 LEU A CA 1
ATOM 912 C C . LEU A 1 2052 ? 322.559 236.942 371.095 1.00 1004.3 2052 LEU A C 1
ATOM 913 O O . LEU A 1 2052 ? 323.437 236.294 371.671 1.00 1004.3 2052 LEU A O 1
ATOM 915 N N . LYS A 1 2053 ? 321.664 236.367 370.287 1.00 1003.4 2053 LYS A N 1
ATOM 916 C CA . LYS A 1 2053 ? 321.735 234.937 370.004 1.00 1003.4 2053 LYS A CA 1
ATOM 917 C C . LYS A 1 2053 ? 323.004 234.586 369.237 1.00 1003.4 2053 LYS A C 1
ATOM 918 O O . LYS A 1 2053 ? 323.645 233.566 369.518 1.00 1003.4 2053 LYS A O 1
ATOM 920 N N . MET A 1 2054 ? 323.379 235.413 368.264 1.00 1002.5 2054 MET A N 1
ATOM 921 C CA . MET A 1 2054 ? 324.595 235.200 367.492 1.00 1002.5 2054 MET A CA 1
ATOM 922 C C . MET A 1 2054 ? 325.112 236.548 367.014 1.00 1002.5 2054 MET A C 1
ATOM 923 O O . MET A 1 2054 ? 324.380 237.297 366.360 1.00 1002.5 2054 MET A O 1
ATOM 925 N N . GLY A 1 2055 ? 326.367 236.848 367.337 1.00 1000.7 2055 GLY A N 1
ATOM 926 C CA . GLY A 1 2055 ? 326.963 238.114 366.983 1.00 1000.7 2055 GLY A CA 1
ATOM 927 C C . GLY A 1 2055 ? 327.446 238.148 365.548 1.00 1000.7 2055 GLY A C 1
ATOM 928 O O . GLY A 1 2055 ? 326.845 237.547 364.651 1.00 1000.7 2055 GLY A O 1
ATOM 929 N N . PRO A 1 2056 ? 328.542 238.871 365.301 1.00 999.73 2056 PRO A N 1
ATOM 930 C CA . PRO A 1 2056 ? 329.091 238.920 363.936 1.00 999.73 2056 PRO A CA 1
ATOM 931 C C . PRO A 1 2056 ? 329.483 237.556 363.398 1.00 999.73 2056 PRO A C 1
ATOM 932 O O . PRO A 1 2056 ? 329.333 237.306 362.196 1.00 999.73 2056 PRO A O 1
ATOM 936 N N . SER A 1 2057 ? 329.981 236.668 364.252 1.00 999.57 2057 SER A N 1
ATOM 937 C CA . SER A 1 2057 ? 330.302 235.311 363.836 1.00 999.57 2057 SER A CA 1
ATOM 938 C C . SER A 1 2057 ? 329.056 234.438 363.890 1.00 999.57 2057 SER A C 1
ATOM 939 O O . SER A 1 2057 ? 328.263 234.520 364.833 1.00 999.57 2057 SER A O 1
ATOM 941 N N . MET A 1 2058 ? 328.883 233.606 362.866 1.00 1000.2 2058 MET A N 1
ATOM 942 C CA . MET A 1 2058 ? 327.726 232.724 362.810 1.00 1000.2 2058 MET A CA 1
ATOM 943 C C . MET A 1 2058 ? 327.806 231.682 363.919 1.00 1000.2 2058 MET A C 1
ATOM 944 O O . MET A 1 2058 ? 328.822 230.998 364.073 1.00 1000.2 2058 MET A O 1
ATOM 946 N N . GLY A 1 2059 ? 326.729 231.564 364.693 1.00 1001.4 2059 GLY A N 1
ATOM 947 C CA . GLY A 1 2059 ? 326.685 230.637 365.802 1.00 1001.4 2059 GLY A CA 1
ATOM 948 C C . GLY A 1 2059 ? 327.400 231.096 367.053 1.00 1001.4 2059 GLY A C 1
ATOM 949 O O . GLY A 1 2059 ? 327.457 230.334 368.026 1.00 1001.4 2059 GLY A O 1
ATOM 950 N N . VAL A 1 2060 ? 327.946 232.310 367.064 1.00 1003.4 2060 VAL A N 1
ATOM 951 C CA . VAL A 1 2060 ? 328.671 232.845 368.209 1.00 1003.4 2060 VAL A CA 1
ATOM 952 C C . VAL A 1 2060 ? 328.025 234.161 368.613 1.00 1003.4 2060 VAL A C 1
ATOM 953 O O . VAL A 1 2060 ? 327.823 235.042 367.770 1.00 1003.4 2060 VAL A O 1
ATOM 955 N N . SER A 1 2061 ? 327.708 234.294 369.897 1.00 1007.3 2061 SER A N 1
ATOM 956 C CA . SER A 1 2061 ? 327.060 235.498 370.390 1.00 1007.3 2061 SER A CA 1
ATOM 957 C C . SER A 1 2061 ? 328.025 236.680 370.373 1.00 1007.3 2061 SER A C 1
ATOM 958 O O . SER A 1 2061 ? 329.248 236.524 370.324 1.00 1007.3 2061 SER A O 1
ATOM 960 N N . ARG A 1 2062 ? 327.452 237.880 370.414 1.00 1007.3 2062 ARG A N 1
ATOM 961 C CA . ARG A 1 2062 ? 328.233 239.108 370.470 1.00 1007.3 2062 ARG A CA 1
ATOM 962 C C . ARG A 1 2062 ? 328.676 239.459 371.883 1.00 1007.3 2062 ARG A C 1
ATOM 963 O O . ARG A 1 2062 ? 329.360 240.472 372.065 1.00 1007.3 2062 ARG A O 1
ATOM 965 N N . ALA A 1 2063 ? 328.298 238.655 372.880 1.00 1007.3 2063 ALA A N 1
ATOM 966 C CA . ALA A 1 2063 ? 328.716 238.926 374.251 1.00 1007.3 2063 ALA A CA 1
ATOM 967 C C . ALA A 1 2063 ? 330.231 238.866 374.385 1.00 1007.3 2063 ALA A C 1
ATOM 968 O O . ALA A 1 2063 ? 330.828 239.654 375.127 1.00 1007.3 2063 ALA A O 1
ATOM 970 N N . ILE A 1 2064 ? 330.870 237.933 373.676 1.00 1007.3 2064 ILE A N 1
ATOM 971 C CA . ILE A 1 2064 ? 332.328 237.856 373.692 1.00 1007.3 2064 ILE A CA 1
ATOM 972 C C . ILE A 1 2064 ? 332.934 239.118 373.092 1.00 1007.3 2064 ILE A C 1
ATOM 973 O O . ILE A 1 2064 ? 333.902 239.673 373.626 1.00 1007.3 2064 ILE A O 1
ATOM 975 N N . GLN A 1 2065 ? 332.379 239.589 371.972 1.00 1007.3 2065 GLN A N 1
ATOM 976 C CA . GLN A 1 2065 ? 332.887 240.807 371.349 1.00 1007.3 2065 GLN A CA 1
ATOM 977 C C . GLN A 1 2065 ? 332.695 242.014 372.259 1.00 1007.3 2065 GLN A C 1
ATOM 978 O O . GLN A 1 2065 ? 333.586 242.866 372.371 1.00 1007.3 2065 GLN A O 1
ATOM 980 N N . ALA A 1 2066 ? 331.535 242.107 372.914 1.00 1007.3 2066 ALA A N 1
ATOM 981 C CA . ALA A 1 2066 ? 331.293 243.211 373.835 1.00 1007.3 2066 ALA A CA 1
ATOM 982 C C . ALA A 1 2066 ? 332.255 243.168 375.015 1.00 1007.3 2066 ALA A C 1
ATOM 983 O O . ALA A 1 2066 ? 332.796 244.202 375.424 1.00 1007.3 2066 ALA A O 1
ATOM 985 N N . LEU A 1 2067 ? 332.485 241.977 375.573 1.00 1007.3 2067 LEU A N 1
ATOM 986 C CA . LEU A 1 2067 ? 333.425 241.847 376.681 1.00 1007.3 2067 LEU A CA 1
ATOM 987 C C . LEU A 1 2067 ? 334.836 242.221 376.250 1.00 1007.3 2067 LEU A C 1
ATOM 988 O O . LEU A 1 2067 ? 335.571 242.872 377.003 1.00 1007.3 2067 LEU A O 1
ATOM 990 N N . ARG A 1 2068 ? 335.237 241.810 375.044 1.00 1007.3 2068 ARG A N 1
ATOM 991 C CA . ARG A 1 2068 ? 336.555 242.173 374.539 1.00 1007.3 2068 ARG A CA 1
ATOM 992 C C . ARG A 1 2068 ? 336.683 243.681 374.370 1.00 1007.3 2068 ARG A C 1
ATOM 993 O O . ARG A 1 2068 ? 337.688 244.275 374.776 1.00 1007.3 2068 ARG A O 1
ATOM 995 N N . SER A 1 2069 ? 335.665 244.322 373.793 1.00 1007.3 2069 SER A N 1
ATOM 996 C CA . SER A 1 2069 ? 335.708 245.771 373.631 1.00 1007.3 2069 SER A CA 1
ATOM 997 C C . SER A 1 2069 ? 335.758 246.473 374.982 1.00 1007.3 2069 SER A C 1
ATOM 998 O O . SER A 1 2069 ? 336.419 247.507 375.131 1.00 1007.3 2069 SER A O 1
ATOM 1000 N N . VAL A 1 2070 ? 335.064 245.924 375.980 1.00 1007.3 2070 VAL A N 1
ATOM 1001 C CA . VAL A 1 2070 ? 335.032 246.549 377.297 1.00 1007.3 2070 VAL A CA 1
ATOM 1002 C C . VAL A 1 2070 ? 336.377 246.410 378.003 1.00 1007.3 2070 VAL A C 1
ATOM 1003 O O . VAL A 1 2070 ? 336.882 247.373 378.592 1.00 1007.3 2070 VAL A O 1
ATOM 1005 N N . LEU A 1 2071 ? 336.980 245.222 377.961 1.00 1007.3 2071 LEU A N 1
ATOM 1006 C CA . LEU A 1 2071 ? 338.127 244.906 378.805 1.00 1007.3 2071 LEU A CA 1
ATOM 1007 C C . LEU A 1 2071 ? 339.343 244.467 377.994 1.00 1007.3 2071 LEU A C 1
ATOM 1008 O O . LEU A 1 2071 ? 340.094 243.579 378.405 1.00 1007.3 2071 LEU A O 1
ATOM 1010 N N . ASN A 1 2072 ? 339.554 245.075 376.825 1.00 1007.3 2072 ASN A N 1
ATOM 1011 C CA . ASN A 1 2072 ? 340.812 244.871 376.115 1.00 1007.3 2072 ASN A CA 1
ATOM 1012 C C . ASN A 1 2072 ? 342.015 245.356 376.914 1.00 1007.3 2072 ASN A C 1
ATOM 1013 O O . ASN A 1 2072 ? 343.134 244.889 376.671 1.00 1007.3 2072 ASN A O 1
ATOM 1015 N N . ALA A 1 2073 ? 341.816 246.279 377.857 1.00 1007.3 2073 ALA A N 1
ATOM 1016 C CA . ALA A 1 2073 ? 342.918 246.780 378.669 1.00 1007.3 2073 ALA A CA 1
ATOM 1017 C C . ALA A 1 2073 ? 343.445 245.747 379.657 1.00 1007.3 2073 ALA A C 1
ATOM 1018 O O . ALA A 1 2073 ? 344.547 245.929 380.184 1.00 1007.3 2073 ALA A O 1
ATOM 1020 N N . PHE A 1 2074 ? 342.692 244.675 379.919 1.00 1007.3 2074 PHE A N 1
ATOM 1021 C CA . PHE A 1 2074 ? 343.126 243.642 380.851 1.00 1007.3 2074 PHE A CA 1
ATOM 1022 C C . PHE A 1 2074 ? 342.941 242.248 380.263 1.00 1007.3 2074 PHE A C 1
ATOM 1023 O O . PHE A 1 2074 ? 342.744 241.279 381.004 1.00 1007.3 2074 PHE A O 1
ATOM 1025 N N . SER A 1 2075 ? 343.004 242.127 378.940 1.00 1007.3 2075 SER A N 1
ATOM 1026 C CA . SER A 1 2075 ? 342.820 240.849 378.267 1.00 1007.3 2075 SER A CA 1
ATOM 1027 C C . SER A 1 2075 ? 344.159 240.134 378.139 1.00 1007.3 2075 SER A C 1
ATOM 1028 O O . SER A 1 2075 ? 345.160 240.742 377.746 1.00 1007.3 2075 SER A O 1
ATOM 1030 N N . VAL A 1 2076 ? 344.171 238.848 378.472 1.00 1007.3 2076 VAL A N 1
ATOM 1031 C CA . VAL A 1 2076 ? 345.389 238.048 378.395 1.00 1007.3 2076 VAL A CA 1
ATOM 1032 C C . VAL A 1 2076 ? 345.632 237.650 376.946 1.00 1007.3 2076 VAL A C 1
ATOM 1033 O O . VAL A 1 2076 ? 344.743 237.108 376.279 1.00 1007.3 2076 VAL A O 1
ATOM 1035 N N . VAL A 1 2077 ? 346.840 237.928 376.452 1.00 1007.3 2077 VAL A N 1
ATOM 1036 C CA . VAL A 1 2077 ? 347.176 237.586 375.073 1.00 1007.3 2077 VAL A CA 1
ATOM 1037 C C . VAL A 1 2077 ? 347.218 236.074 374.889 1.00 1007.3 2077 VAL A C 1
ATOM 1038 O O . VAL A 1 2077 ? 346.709 235.542 373.895 1.00 1007.3 2077 VAL A O 1
ATOM 1040 N N . ASN A 1 2078 ? 347.821 235.359 375.838 1.00 1007.3 2078 ASN A N 1
ATOM 1041 C CA . ASN A 1 2078 ? 347.953 233.911 375.735 1.00 1007.3 2078 ASN A CA 1
ATOM 1042 C C . ASN A 1 2078 ? 346.724 233.161 376.230 1.00 1007.3 2078 ASN A C 1
ATOM 1043 O O . ASN A 1 2078 ? 346.671 231.935 376.085 1.00 1007.3 2078 ASN A O 1
ATOM 1045 N N . ARG A 1 2079 ? 345.744 233.855 376.805 1.00 1007.3 2079 ARG A N 1
ATOM 1046 C CA . ARG A 1 2079 ? 344.529 233.229 377.324 1.00 1007.3 2079 ARG A CA 1
ATOM 1047 C C . ARG A 1 2079 ? 343.329 234.021 376.812 1.00 1007.3 2079 ARG A C 1
ATOM 1048 O O . ARG A 1 2079 ? 343.021 235.098 377.329 1.00 1007.3 2079 ARG A O 1
ATOM 1050 N N . LYS A 1 2080 ? 342.657 233.484 375.797 1.00 1007.3 2080 LYS A N 1
ATOM 1051 C CA . LYS A 1 2080 ? 341.491 234.147 375.234 1.00 1007.3 2080 LYS A CA 1
ATOM 1052 C C . LYS A 1 2080 ? 340.340 234.157 376.234 1.00 1007.3 2080 LYS A C 1
ATOM 1053 O O . LYS A 1 2080 ? 340.170 233.230 377.030 1.00 1007.3 2080 LYS A O 1
ATOM 1055 N N . ASN A 1 2081 ? 339.546 235.229 376.181 1.00 1007.3 2081 ASN A N 1
ATOM 1056 C CA . ASN A 1 2081 ? 338.395 235.412 377.067 1.00 1007.3 2081 ASN A CA 1
ATOM 1057 C C . ASN A 1 2081 ? 338.803 235.328 378.536 1.00 1007.3 2081 ASN A C 1
ATOM 1058 O O . ASN A 1 2081 ? 338.084 234.773 379.369 1.00 1007.3 2081 ASN A O 1
ATOM 1060 N N . MET A 1 2082 ? 339.971 235.882 378.854 1.00 1007.3 2082 MET A N 1
ATOM 1061 C CA . MET A 1 2082 ? 340.491 235.897 380.214 1.00 1007.3 2082 MET A CA 1
ATOM 1062 C C . MET A 1 2082 ? 340.854 237.325 380.589 1.00 1007.3 2082 MET A C 1
ATOM 1063 O O . MET A 1 2082 ? 341.502 238.029 379.808 1.00 1007.3 2082 MET A O 1
ATOM 1065 N N . PHE A 1 2083 ? 340.434 237.748 381.778 1.00 1007.3 2083 PHE A N 1
ATOM 1066 C CA . PHE A 1 2083 ? 340.705 239.088 382.279 1.00 1007.3 2083 PHE A CA 1
ATOM 1067 C C . PHE A 1 2083 ? 341.486 238.992 383.580 1.00 1007.3 2083 PHE A C 1
ATOM 1068 O O . PHE A 1 2083 ? 341.062 238.304 384.514 1.00 1007.3 2083 PHE A O 1
ATOM 1070 N N . VAL A 1 2084 ? 342.622 239.683 383.638 1.00 1007.3 2084 VAL A N 1
ATOM 1071 C CA . VAL A 1 2084 ? 343.468 239.729 384.824 1.00 1007.3 2084 VAL A CA 1
ATOM 1072 C C . VAL A 1 2084 ? 343.607 241.182 385.252 1.00 1007.3 2084 VAL A C 1
ATOM 1073 O O . VAL A 1 2084 ? 344.002 242.035 384.449 1.00 1007.3 2084 VAL A O 1
ATOM 1075 N N . TYR A 1 2085 ? 343.287 241.460 386.515 1.00 1007.3 2085 TYR A N 1
ATOM 1076 C CA . TYR A 1 2085 ? 343.352 242.825 387.032 1.00 1007.3 2085 TYR A CA 1
ATOM 1077 C C . TYR A 1 2085 ? 343.513 242.750 388.544 1.00 1007.3 2085 TYR A C 1
ATOM 1078 O O . TYR A 1 2085 ? 342.618 242.255 389.236 1.00 1007.3 2085 TYR A O 1
ATOM 1080 N N . GLN A 1 2086 ? 344.645 243.233 389.047 1.00 1007.3 2086 GLN A N 1
ATOM 1081 C CA . GLN A 1 2086 ? 344.894 243.216 390.481 1.00 1007.3 2086 GLN A CA 1
ATOM 1082 C C . GLN A 1 2086 ? 343.962 244.183 391.198 1.00 1007.3 2086 GLN A C 1
ATOM 1083 O O . GLN A 1 2086 ? 343.725 245.303 390.738 1.00 1007.3 2086 GLN A O 1
ATOM 1085 N N . GLU A 1 2087 ? 343.427 243.739 392.333 1.00 1007.3 2087 GLU A N 1
ATOM 1086 C CA . GLU A 1 2087 ? 342.550 244.586 393.128 1.00 1007.3 2087 GLU A CA 1
ATOM 1087 C C . GLU A 1 2087 ? 343.332 245.750 393.724 1.00 1007.3 2087 GLU A C 1
ATOM 1088 O O . GLU A 1 2087 ? 344.510 245.620 394.066 1.00 1007.3 2087 GLU A O 1
ATOM 1090 N N . ARG A 1 2088 ? 342.667 246.903 393.834 1.00 1007.3 2088 ARG A N 1
ATOM 1091 C CA . ARG A 1 2088 ? 343.319 248.078 394.402 1.00 1007.3 2088 ARG A CA 1
ATOM 1092 C C . ARG A 1 2088 ? 343.673 247.863 395.868 1.00 1007.3 2088 ARG A C 1
ATOM 1093 O O . ARG A 1 2088 ? 344.759 248.253 396.314 1.00 1007.3 2088 ARG A O 1
ATOM 1095 N N . ALA A 1 2089 ? 342.775 247.243 396.632 1.00 1007.3 2089 ALA A N 1
ATOM 1096 C CA . ALA A 1 2089 ? 342.987 247.002 398.055 1.00 1007.3 2089 ALA A CA 1
ATOM 1097 C C . ALA A 1 2089 ? 343.359 245.556 398.357 1.00 1007.3 2089 ALA A C 1
ATOM 1098 O O . ALA A 1 2089 ? 344.374 245.301 399.011 1.00 1007.3 2089 ALA A O 1
ATOM 1100 N N . THR A 1 2090 ? 342.552 244.599 397.893 1.00 1007.3 2090 THR A N 1
ATOM 1101 C CA . THR A 1 2090 ? 342.825 243.193 398.169 1.00 1007.3 2090 THR A CA 1
ATOM 1102 C C . THR A 1 2090 ? 344.031 242.670 397.401 1.00 1007.3 2090 THR A C 1
ATOM 1103 O O . THR A 1 2090 ? 344.567 241.617 397.763 1.00 1007.3 2090 THR A O 1
ATOM 1105 N N . LYS A 1 2091 ? 344.465 243.379 396.355 1.00 1007.3 2091 LYS A N 1
ATOM 1106 C CA . LYS A 1 2091 ? 345.601 242.964 395.528 1.00 1007.3 2091 LYS A CA 1
ATOM 1107 C C . LYS A 1 2091 ? 345.385 241.567 394.951 1.00 1007.3 2091 LYS A C 1
ATOM 1108 O O . LYS A 1 2091 ? 346.317 240.767 394.845 1.00 1007.3 2091 LYS A O 1
ATOM 1110 N N . ALA A 1 2092 ? 344.144 241.272 394.573 1.00 1007.3 2092 ALA A N 1
ATOM 1111 C CA . ALA A 1 2092 ? 343.770 239.968 394.036 1.00 1007.3 2092 ALA A CA 1
ATOM 1112 C C . ALA A 1 2092 ? 343.606 240.089 392.525 1.00 1007.3 2092 ALA A C 1
ATOM 1113 O O . ALA A 1 2092 ? 342.654 240.712 392.044 1.00 1007.3 2092 ALA A O 1
ATOM 1115 N N . VAL A 1 2093 ? 344.534 239.495 391.782 1.00 1007.3 2093 VAL A N 1
ATOM 1116 C CA . VAL A 1 2093 ? 344.478 239.456 390.326 1.00 1007.3 2093 VAL A CA 1
ATOM 1117 C C . VAL A 1 2093 ? 343.934 238.085 389.943 1.00 1007.3 2093 VAL A C 1
ATOM 1118 O O . VAL A 1 2093 ? 344.661 237.089 389.947 1.00 1007.3 2093 VAL A O 1
ATOM 1120 N N . TYR A 1 2094 ? 342.648 238.032 389.611 1.00 1007.3 2094 TYR A N 1
ATOM 1121 C CA . TYR A 1 2094 ? 341.985 236.790 389.255 1.00 1007.3 2094 TYR A CA 1
ATOM 1122 C C . TYR A 1 2094 ? 341.881 236.670 387.737 1.00 1007.3 2094 TYR A C 1
ATOM 1123 O O . TYR A 1 2094 ? 342.345 237.528 386.982 1.00 1007.3 2094 TYR A O 1
ATOM 1125 N N . TYR A 1 2095 ? 341.260 235.583 387.287 1.00 1007.3 2095 TYR A N 1
ATOM 1126 C CA . TYR A 1 2095 ? 341.052 235.329 385.871 1.00 1007.3 2095 TYR A CA 1
ATOM 1127 C C . TYR A 1 2095 ? 339.570 235.099 385.614 1.00 1007.3 2095 TYR A C 1
ATOM 1128 O O . TYR A 1 2095 ? 338.834 234.651 386.496 1.00 1007.3 2095 TYR A O 1
ATOM 1130 N N . LEU A 1 2096 ? 339.138 235.417 384.399 1.00 1007.3 2096 LEU A N 1
ATOM 1131 C CA . LEU A 1 2096 ? 337.747 235.276 383.996 1.00 1007.3 2096 LEU A CA 1
ATOM 1132 C C . LEU A 1 2096 ? 337.638 234.238 382.890 1.00 1007.3 2096 LEU A C 1
ATOM 1133 O O . LEU A 1 2096 ? 338.530 234.123 382.044 1.00 1007.3 2096 LEU A O 1
ATOM 1135 N N . ARG A 1 2097 ? 336.547 233.473 382.906 1.00 1007.3 2097 ARG A N 1
ATOM 1136 C CA . ARG A 1 2097 ? 336.266 232.493 381.857 1.00 1007.3 2097 ARG A CA 1
ATOM 1137 C C . ARG A 1 2097 ? 334.767 232.536 381.582 1.00 1007.3 2097 ARG A C 1
ATOM 1138 O O . ARG A 1 2097 ? 333.973 232.015 382.371 1.00 1007.3 2097 ARG A O 1
ATOM 1140 N N . LEU A 1 2098 ? 334.384 233.172 380.479 1.00 1007.3 2098 LEU A N 1
ATOM 1141 C CA . LEU A 1 2098 ? 332.983 233.288 380.078 1.00 1007.3 2098 LEU A CA 1
ATOM 1142 C C . LEU A 1 2098 ? 332.740 232.305 378.939 1.00 1007.3 2098 LEU A C 1
ATOM 1143 O O . LEU A 1 2098 ? 333.243 232.488 377.828 1.00 1007.3 2098 LEU A O 1
ATOM 1145 N N . LEU A 1 2099 ? 331.968 231.260 379.218 1.00 1007.3 2099 LEU A N 1
ATOM 1146 C CA . LEU A 1 2099 ? 331.695 230.209 378.250 1.00 1007.3 2099 LEU A CA 1
ATOM 1147 C C . LEU A 1 2099 ? 330.275 230.340 377.718 1.00 1007.3 2099 LEU A C 1
ATOM 1148 O O . LEU A 1 2099 ? 329.337 230.599 378.477 1.00 1007.3 2099 LEU A O 1
ATOM 1150 N N . GLU A 1 2100 ? 330.125 230.157 376.408 1.00 1007.3 2100 GLU A N 1
ATOM 1151 C CA . GLU A 1 2100 ? 328.819 230.229 375.755 1.00 1007.3 2100 GLU A CA 1
ATOM 1152 C C . GLU A 1 2100 ? 328.062 228.944 376.063 1.00 1007.3 2100 GLU A C 1
ATOM 1153 O O . GLU A 1 2100 ? 328.154 227.949 375.342 1.00 1007.3 2100 GLU A O 1
ATOM 1155 N N . THR A 1 2101 ? 327.300 228.967 377.153 1.00 1007.3 2101 THR A N 1
ATOM 1156 C CA . THR A 1 2101 ? 326.521 227.821 377.601 1.00 1007.3 2101 THR A CA 1
ATOM 1157 C C . THR A 1 2101 ? 325.048 228.067 377.310 1.00 1007.3 2101 THR A C 1
ATOM 1158 O O . THR A 1 2101 ? 324.512 229.128 377.649 1.00 1007.3 2101 THR A O 1
ATOM 1160 N N . SER A 1 2102 ? 324.400 227.090 376.683 1.00 1007.3 2102 SER A N 1
ATOM 1161 C CA . SER A 1 2102 ? 322.987 227.204 376.343 1.00 1007.3 2102 SER A CA 1
ATOM 1162 C C . SER A 1 2102 ? 322.133 226.324 377.248 1.00 1007.3 2102 SER A C 1
ATOM 1163 O O . SER A 1 2102 ? 322.619 225.348 377.819 1.00 1007.3 2102 SER A O 1
ATOM 1166 N N . ASP A 1 2156 ? 320.152 229.745 372.399 1.00 1007.3 2156 ASP A N 1
ATOM 1167 C CA . ASP A 1 2156 ? 320.164 230.384 373.709 1.00 1007.3 2156 ASP A CA 1
ATOM 1168 C C . ASP A 1 2156 ? 321.590 230.692 374.153 1.00 1007.3 2156 ASP A C 1
ATOM 1169 O O . ASP A 1 2156 ? 322.096 230.095 375.102 1.00 1007.3 2156 ASP A O 1
ATOM 1171 N N . ARG A 1 2157 ? 322.233 231.633 373.461 1.00 1007.3 2157 ARG A N 1
ATOM 1172 C CA . ARG A 1 2157 ? 323.614 232.013 373.760 1.00 1007.3 2157 ARG A CA 1
ATOM 1173 C C . ARG A 1 2157 ? 323.625 233.028 374.904 1.00 1007.3 2157 ARG A C 1
ATOM 1174 O O . ARG A 1 2157 ? 323.841 234.228 374.727 1.00 1007.3 2157 ARG A O 1
ATOM 1176 N N . HIS A 1 2158 ? 323.390 232.512 376.107 1.00 1007.3 2158 HIS A N 1
ATOM 1177 C CA . HIS A 1 2158 ? 323.368 233.336 377.308 1.00 1007.3 2158 HIS A CA 1
ATOM 1178 C C . HIS A 1 2158 ? 324.800 233.612 377.762 1.00 1007.3 2158 HIS A C 1
ATOM 1179 O O . HIS A 1 2158 ? 325.770 233.350 377.045 1.00 1007.3 2158 HIS A O 1
ATOM 1181 N N . ILE A 1 2159 ? 324.948 234.153 378.968 1.00 1007.3 2159 ILE A N 1
ATOM 1182 C CA . ILE A 1 2159 ? 326.251 234.481 379.537 1.00 1007.3 2159 ILE A CA 1
ATOM 1183 C C . ILE A 1 2159 ? 326.450 233.632 380.784 1.00 1007.3 2159 ILE A C 1
ATOM 1184 O O . ILE A 1 2159 ? 325.628 233.671 381.707 1.00 1007.3 2159 ILE A O 1
ATOM 1186 N N . GLN A 1 2160 ? 327.540 232.866 380.811 1.00 1007.3 2160 GLN A N 1
ATOM 1187 C CA . GLN A 1 2160 ? 327.890 232.036 381.961 1.00 1007.3 2160 GLN A CA 1
ATOM 1188 C C . GLN A 1 2160 ? 329.377 232.219 382.228 1.00 1007.3 2160 GLN A C 1
ATOM 1189 O O . GLN A 1 2160 ? 330.211 231.677 381.495 1.00 1007.3 2160 GLN A O 1
ATOM 1191 N N . LEU A 1 2161 ? 329.710 232.970 383.274 1.00 1007.3 2161 LEU A N 1
ATOM 1192 C CA . LEU A 1 2161 ? 331.088 233.329 383.565 1.00 1007.3 2161 LEU A CA 1
ATOM 1193 C C . LEU A 1 2161 ? 331.523 232.742 384.901 1.00 1007.3 2161 LEU A C 1
ATOM 1194 O O . LEU A 1 2161 ? 330.723 232.598 385.831 1.00 1007.3 2161 LEU A O 1
ATOM 1196 N N . LEU A 1 2162 ? 332.804 232.392 384.977 1.00 1007.3 2162 LEU A N 1
ATOM 1197 C CA . LEU A 1 2162 ? 333.432 231.921 386.203 1.00 1007.3 2162 LEU A CA 1
ATOM 1198 C C . LEU A 1 2162 ? 334.683 232.750 386.450 1.00 1007.3 2162 LEU A C 1
ATOM 1199 O O . LEU A 1 2162 ? 335.545 232.858 385.570 1.00 1007.3 2162 LEU A O 1
ATOM 1201 N N . VAL A 1 2163 ? 334.776 233.341 387.636 1.00 1007.3 2163 VAL A N 1
ATOM 1202 C CA . VAL A 1 2163 ? 335.944 234.107 388.049 1.00 1007.3 2163 VAL A CA 1
ATOM 1203 C C . VAL A 1 2163 ? 336.758 233.220 388.980 1.00 1007.3 2163 VAL A C 1
ATOM 1204 O O . VAL A 1 2163 ? 336.329 232.913 390.098 1.00 1007.3 2163 VAL A O 1
ATOM 1206 N N . HIS A 1 2164 ? 337.932 232.803 388.515 1.00 1007.3 2164 HIS A N 1
ATOM 1207 C CA . HIS A 1 2164 ? 338.828 231.943 389.279 1.00 1007.3 2164 HIS A CA 1
ATOM 1208 C C . HIS A 1 2164 ? 339.952 232.800 389.847 1.00 1007.3 2164 HIS A C 1
ATOM 1209 O O . HIS A 1 2164 ? 340.746 233.375 389.095 1.00 1007.3 2164 HIS A O 1
ATOM 1211 N N . GLY A 1 2165 ? 340.016 232.886 391.176 1.00 1007.3 2165 GLY A N 1
ATOM 1212 C CA . GLY A 1 2165 ? 341.051 233.639 391.852 1.00 1007.3 2165 GLY A CA 1
ATOM 1213 C C . GLY A 1 2165 ? 341.647 232.844 393.000 1.00 1007.3 2165 GLY A C 1
ATOM 1214 O O . GLY A 1 2165 ? 341.276 231.695 393.247 1.00 1007.3 2165 GLY A O 1
ATOM 1215 N N . VAL A 1 2166 ? 342.590 233.488 393.691 1.00 1007.3 2166 VAL A N 1
ATOM 1216 C CA . VAL A 1 2166 ? 343.210 232.864 394.856 1.00 1007.3 2166 VAL A CA 1
ATOM 1217 C C . VAL A 1 2166 ? 342.171 232.622 395.943 1.00 1007.3 2166 VAL A C 1
ATOM 1218 O O . VAL A 1 2166 ? 342.144 231.557 396.572 1.00 1007.3 2166 VAL A O 1
ATOM 1220 N N . GLY A 1 2167 ? 341.302 233.600 396.177 1.00 1007.3 2167 GLY A N 1
ATOM 1221 C CA . GLY A 1 2167 ? 340.242 233.463 397.155 1.00 1007.3 2167 GLY A CA 1
ATOM 1222 C C . GLY A 1 2167 ? 338.989 234.207 396.747 1.00 1007.3 2167 GLY A C 1
ATOM 1223 O O . GLY A 1 2167 ? 338.869 234.647 395.599 1.00 1007.3 2167 GLY A O 1
ATOM 1224 N N . GLN A 1 2168 ? 338.044 234.350 397.675 1.00 1007.3 2168 GLN A N 1
ATOM 1225 C CA . GLN A 1 2168 ? 336.816 235.086 397.401 1.00 1007.3 2168 GLN A CA 1
ATOM 1226 C C . GLN A 1 2168 ? 337.128 236.548 397.109 1.00 1007.3 2168 GLN A C 1
ATOM 1227 O O . GLN A 1 2168 ? 337.622 237.271 397.980 1.00 1007.3 2168 GLN A O 1
ATOM 1229 N N . ALA A 1 2169 ? 336.846 236.989 395.886 1.00 1007.3 2169 ALA A N 1
ATOM 1230 C CA . ALA A 1 2169 ? 337.140 238.358 395.498 1.00 1007.3 2169 ALA A CA 1
ATOM 1231 C C . ALA A 1 2169 ? 336.212 239.335 396.215 1.00 1007.3 2169 ALA A C 1
ATOM 1232 O O . ALA A 1 2169 ? 335.105 238.991 396.638 1.00 1007.3 2169 ALA A O 1
ATOM 1234 N N . GLY A 1 2170 ? 336.684 240.571 396.349 1.00 1007.3 2170 GLY A N 1
ATOM 1235 C CA . GLY A 1 2170 ? 335.933 241.606 397.017 1.00 1007.3 2170 GLY A CA 1
ATOM 1236 C C . GLY A 1 2170 ? 334.934 242.280 396.100 1.00 1007.3 2170 GLY A C 1
ATOM 1237 O O . GLY A 1 2170 ? 334.632 241.794 395.005 1.00 1007.3 2170 GLY A O 1
ATOM 1238 N N . PRO A 1 2171 ? 334.397 243.424 396.537 1.00 1007.3 2171 PRO A N 1
ATOM 1239 C CA . PRO A 1 2171 ? 333.411 244.143 395.713 1.00 1007.3 2171 PRO A CA 1
ATOM 1240 C C . PRO A 1 2171 ? 333.970 244.677 394.404 1.00 1007.3 2171 PRO A C 1
ATOM 1241 O O . PRO A 1 2171 ? 333.179 245.052 393.528 1.00 1007.3 2171 PRO A O 1
ATOM 1245 N N . GLU A 1 2172 ? 335.295 244.738 394.248 1.00 1007.3 2172 GLU A N 1
ATOM 1246 C CA . GLU A 1 2172 ? 335.873 245.230 393.001 1.00 1007.3 2172 GLU A CA 1
ATOM 1247 C C . GLU A 1 2172 ? 335.475 244.351 391.822 1.00 1007.3 2172 GLU A C 1
ATOM 1248 O O . GLU A 1 2172 ? 335.168 244.857 390.736 1.00 1007.3 2172 GLU A O 1
ATOM 1250 N N . ILE A 1 2173 ? 335.477 243.030 392.013 1.00 1007.3 2173 ILE A N 1
ATOM 1251 C CA . ILE A 1 2173 ? 335.082 242.101 390.958 1.00 1007.3 2173 ILE A CA 1
ATOM 1252 C C . ILE A 1 2173 ? 333.730 241.453 391.220 1.00 1007.3 2173 ILE A C 1
ATOM 1253 O O . ILE A 1 2173 ? 333.245 240.696 390.363 1.00 1007.3 2173 ILE A O 1
ATOM 1255 N N . THR A 1 2174 ? 333.107 241.716 392.371 1.00 1007.3 2174 THR A N 1
ATOM 1256 C CA . THR A 1 2174 ? 331.840 241.065 392.690 1.00 1007.3 2174 THR A CA 1
ATOM 1257 C C . THR A 1 2174 ? 330.687 241.649 391.882 1.00 1007.3 2174 THR A C 1
ATOM 1258 O O . THR A 1 2174 ? 329.842 240.904 391.372 1.00 1007.3 2174 THR A O 1
ATOM 1260 N N . ASP A 1 2175 ? 330.632 242.973 391.752 1.00 1000.0 2175 ASP A N 1
ATOM 1261 C CA . ASP A 1 2175 ? 329.500 243.634 391.115 1.00 1000.0 2175 ASP A CA 1
ATOM 1262 C C . ASP A 1 2175 ? 329.883 244.656 390.057 1.00 1000.0 2175 ASP A C 1
ATOM 1263 O O . ASP A 1 2175 ? 329.054 244.963 389.197 1.00 1000.0 2175 ASP A O 1
ATOM 1265 N N . GLU A 1 2176 ? 331.102 245.200 390.098 1.00 988.89 2176 GLU A N 1
ATOM 1266 C CA . GLU A 1 2176 ? 331.492 246.208 389.116 1.00 988.89 2176 GLU A CA 1
ATOM 1267 C C . GLU A 1 2176 ? 331.493 245.635 387.703 1.00 988.89 2176 GLU A C 1
ATOM 1268 O O . GLU A 1 2176 ? 330.988 246.269 386.768 1.00 988.89 2176 GLU A O 1
ATOM 1270 N N . LEU A 1 2177 ? 332.052 244.435 387.530 1.00 976.93 2177 LEU A N 1
ATOM 1271 C CA . LEU A 1 2177 ? 332.050 243.802 386.215 1.00 976.93 2177 LEU A CA 1
ATOM 1272 C C . LEU A 1 2177 ? 330.632 243.475 385.764 1.00 976.93 2177 LEU A C 1
ATOM 1273 O O . LEU A 1 2177 ? 330.291 243.643 384.586 1.00 976.93 2177 LEU A O 1
ATOM 1275 N N . VAL A 1 2178 ? 329.793 243.002 386.688 1.00 968.14 2178 VAL A N 1
ATOM 1276 C CA . VAL A 1 2178 ? 328.408 242.689 386.347 1.00 968.14 2178 VAL A CA 1
ATOM 1277 C C . VAL A 1 2178 ? 327.669 243.947 385.911 1.00 968.14 2178 VAL A C 1
ATOM 1278 O O . VAL A 1 2178 ? 326.928 243.937 384.921 1.00 968.14 2178 VAL A O 1
ATOM 1280 N N . ARG A 1 2179 ? 327.859 245.049 386.641 1.00 959.14 2179 ARG A N 1
ATOM 1281 C CA . ARG A 1 2179 ? 327.216 246.306 386.269 1.00 959.14 2179 ARG A CA 1
ATOM 1282 C C . ARG A 1 2179 ? 327.718 246.808 384.920 1.00 959.14 2179 ARG A C 1
ATOM 1283 O O . ARG A 1 2179 ? 326.935 247.318 384.107 1.00 959.14 2179 ARG A O 1
ATOM 1285 N N . VAL A 1 2180 ? 329.023 246.681 384.669 1.00 949.39 2180 VAL A N 1
ATOM 1286 C CA . VAL A 1 2180 ? 329.582 247.122 383.394 1.00 949.39 2180 VAL A CA 1
ATOM 1287 C C . VAL A 1 2180 ? 328.988 246.317 382.246 1.00 949.39 2180 VAL A C 1
ATOM 1288 O O . VAL A 1 2180 ? 328.589 246.876 381.217 1.00 949.39 2180 VAL A O 1
ATOM 1290 N N . LEU A 1 2181 ? 328.910 244.994 382.407 1.00 936.10 2181 LEU A N 1
ATOM 1291 C CA . LEU A 1 2181 ? 328.319 244.156 381.368 1.00 936.10 2181 LEU A CA 1
ATOM 1292 C C . LEU A 1 2181 ? 326.843 244.481 381.170 1.00 936.10 2181 LEU A C 1
ATOM 1293 O O . LEU A 1 2181 ? 326.346 244.485 380.034 1.00 936.10 2181 LEU A O 1
ATOM 1295 N N . CYS A 1 2182 ? 326.126 244.743 382.269 1.00 924.13 2182 CYS A N 1
ATOM 1296 C CA . CYS A 1 2182 ? 324.717 245.104 382.174 1.00 924.13 2182 CYS A CA 1
ATOM 1297 C C . CYS A 1 2182 ? 324.534 246.375 381.358 1.00 924.13 2182 CYS A C 1
ATOM 1298 O O . CYS A 1 2182 ? 323.715 246.417 380.430 1.00 924.13 2182 CYS A O 1
ATOM 1300 N N . ARG A 1 2183 ? 325.311 247.413 381.677 1.00 912.15 2183 ARG A N 1
ATOM 1301 C CA . ARG A 1 2183 ? 325.253 248.645 380.900 1.00 912.15 2183 ARG A CA 1
ATOM 1302 C C . ARG A 1 2183 ? 325.625 248.389 379.447 1.00 912.15 2183 ARG A C 1
ATOM 1303 O O . ARG A 1 2183 ? 325.030 248.973 378.534 1.00 912.15 2183 ARG A O 1
ATOM 1305 N N . ARG A 1 2184 ? 326.592 247.498 379.213 1.00 902.34 2184 ARG A N 1
ATOM 1306 C CA . ARG A 1 2184 ? 327.031 247.224 377.850 1.00 902.34 2184 ARG A CA 1
ATOM 1307 C C . ARG A 1 2184 ? 325.908 246.634 377.005 1.00 902.34 2184 ARG A C 1
ATOM 1308 O O . ARG A 1 2184 ? 325.604 247.150 375.920 1.00 902.34 2184 ARG A O 1
ATOM 1310 N N . LEU A 1 2185 ? 325.265 245.560 377.478 1.00 887.36 2185 LEU A N 1
ATOM 1311 C CA . LEU A 1 2185 ? 324.261 244.938 376.616 1.00 887.36 2185 LEU A CA 1
ATOM 1312 C C . LEU A 1 2185 ? 322.994 245.783 376.583 1.00 887.36 2185 LEU A C 1
ATOM 1313 O O . LEU A 1 2185 ? 322.252 245.764 375.594 1.00 887.36 2185 LEU A O 1
ATOM 1318 N N . ASP A 1 2186 ? 322.735 246.553 377.647 1.00 869.35 2186 ASP A N 1
ATOM 1319 C CA . ASP A 1 2186 ? 321.616 247.488 377.601 1.00 869.35 2186 ASP A CA 1
ATOM 1320 C C . ASP A 1 2186 ? 321.825 248.538 376.518 1.00 869.35 2186 ASP A C 1
ATOM 1321 O O . ASP A 1 2186 ? 320.907 248.833 375.745 1.00 869.35 2186 ASP A O 1
ATOM 1323 N N . GLU A 1 2187 ? 323.034 249.104 376.438 1.00 850.32 2187 GLU A N 1
ATOM 1324 C CA . GLU A 1 2187 ? 323.330 250.075 375.392 1.00 850.32 2187 GLU A CA 1
ATOM 1325 C C . GLU A 1 2187 ? 323.247 249.438 374.012 1.00 850.32 2187 GLU A C 1
ATOM 1326 O O . GLU A 1 2187 ? 322.741 250.053 373.065 1.00 850.32 2187 GLU A O 1
ATOM 1328 N N . ALA A 1 2188 ? 323.746 248.206 373.876 1.00 833.52 2188 ALA A N 1
ATOM 1329 C CA . ALA A 1 2188 ? 323.666 247.522 372.588 1.00 833.52 2188 ALA A CA 1
ATOM 1330 C C . ALA A 1 2188 ? 322.218 247.321 372.155 1.00 833.52 2188 ALA A C 1
ATOM 1331 O O . ALA A 1 2188 ? 321.861 247.593 371.001 1.00 833.52 2188 ALA A O 1
ATOM 1333 N N . THR A 1 2189 ? 321.367 246.854 373.072 1.00 812.51 2189 THR A N 1
ATOM 1334 C CA . THR A 1 2189 ? 319.963 246.636 372.743 1.00 812.51 2189 THR A CA 1
ATOM 1335 C C . THR A 1 2189 ? 319.261 247.948 372.421 1.00 812.51 2189 THR A C 1
ATOM 1336 O O . THR A 1 2189 ? 318.434 248.008 371.502 1.00 812.51 2189 THR A O 1
ATOM 1338 N N . LEU A 1 2190 ? 319.569 249.010 373.170 1.00 787.67 2190 LEU A N 1
ATOM 1339 C CA . LEU A 1 2190 ? 318.960 250.307 372.895 1.00 787.67 2190 LEU A CA 1
ATOM 1340 C C . LEU A 1 2190 ? 319.359 250.822 371.519 1.00 787.67 2190 LEU A C 1
ATOM 1341 O O . LEU A 1 2190 ? 318.519 251.339 370.775 1.00 787.67 2190 LEU A O 1
ATOM 1343 N N . ASP A 1 2191 ? 320.639 250.687 371.161 1.00 774.70 2191 ASP A N 1
ATOM 1344 C CA . ASP A 1 2191 ? 321.083 251.116 369.839 1.00 774.70 2191 ASP A CA 1
ATOM 1345 C C . ASP A 1 2191 ? 320.416 250.297 368.741 1.00 774.70 2191 ASP A C 1
ATOM 1346 O O . ASP A 1 2191 ? 320.007 250.845 367.710 1.00 774.70 2191 ASP A O 1
ATOM 1348 N N . VAL A 1 2192 ? 320.294 248.983 368.946 1.00 756.92 2192 VAL A N 1
ATOM 1349 C CA . VAL A 1 2192 ? 319.647 248.135 367.948 1.00 756.92 2192 VAL A CA 1
ATOM 1350 C C . VAL A 1 2192 ? 318.187 248.534 367.772 1.00 756.92 2192 VAL A C 1
ATOM 1351 O O . VAL A 1 2192 ? 317.684 248.628 366.645 1.00 756.92 2192 VAL A O 1
ATOM 1353 N N . ILE A 1 2193 ? 317.485 248.777 368.881 1.00 738.39 2193 ILE A N 1
ATOM 1354 C CA . ILE A 1 2193 ? 316.080 249.165 368.806 1.00 738.39 2193 ILE A CA 1
ATOM 1355 C C . ILE A 1 2193 ? 315.935 250.517 368.122 1.00 738.39 2193 ILE A C 1
ATOM 1356 O O . ILE A 1 2193 ? 315.022 250.725 367.315 1.00 738.39 2193 ILE A O 1
ATOM 1358 N N . THR A 1 2194 ? 316.825 251.461 368.439 1.00 721.31 2194 THR A N 1
ATOM 1359 C CA . THR A 1 2194 ? 316.769 252.775 367.808 1.00 721.31 2194 THR A CA 1
ATOM 1360 C C . THR A 1 2194 ? 317.004 252.675 366.307 1.00 721.31 2194 THR A C 1
ATOM 1361 O O . THR A 1 2194 ? 316.343 253.362 365.520 1.00 721.31 2194 THR A O 1
ATOM 1363 N N . VAL A 1 2195 ? 317.949 251.830 365.892 1.00 706.49 2195 VAL A N 1
ATOM 1364 C CA . VAL A 1 2195 ? 318.197 251.637 364.467 1.00 706.49 2195 VAL A CA 1
ATOM 1365 C C . VAL A 1 2195 ? 316.982 251.010 363.795 1.00 706.49 2195 VAL A C 1
ATOM 1366 O O . VAL A 1 2195 ? 316.583 251.415 362.696 1.00 706.49 2195 VAL A O 1
ATOM 1368 N N . MET A 1 2196 ? 316.375 250.012 364.442 1.00 676.31 2196 MET A N 1
ATOM 1369 C CA . MET A 1 2196 ? 315.235 249.327 363.840 1.00 676.31 2196 MET A CA 1
ATOM 1370 C C . MET A 1 2196 ? 314.008 250.229 363.777 1.00 676.31 2196 MET A C 1
ATOM 1371 O O . MET A 1 2196 ? 313.154 250.066 362.898 1.00 676.31 2196 MET A O 1
ATOM 1373 N N . LEU A 1 2197 ? 313.904 251.189 364.697 1.00 657.33 2197 LEU A N 1
ATOM 1374 C CA . LEU A 1 2197 ? 312.703 252.013 364.776 1.00 657.33 2197 LEU A CA 1
ATOM 1375 C C . LEU A 1 2197 ? 312.804 253.228 363.864 1.00 657.33 2197 LEU A C 1
ATOM 1376 O O . LEU A 1 2197 ? 311.933 254.105 363.882 1.00 657.33 2197 LEU A O 1
ATOM 1378 N N . VAL A 1 2198 ? 313.872 253.305 363.071 1.00 643.89 2198 VAL A N 1
ATOM 1379 C CA . VAL A 1 2198 ? 314.122 254.447 362.197 1.00 643.89 2198 VAL A CA 1
ATOM 1380 C C . VAL A 1 2198 ? 312.944 254.668 361.258 1.00 643.89 2198 VAL A C 1
ATOM 1381 O O . VAL A 1 2198 ? 312.341 255.747 361.249 1.00 643.89 2198 VAL A O 1
ATOM 1383 N N . ARG A 1 2199 ? 312.604 253.654 360.463 1.00 605.67 2199 ARG A N 1
ATOM 1384 C CA . ARG A 1 2199 ? 311.552 253.818 359.467 1.00 605.67 2199 ARG A CA 1
ATOM 1385 C C . ARG A 1 2199 ? 310.371 252.882 359.697 1.00 605.67 2199 ARG A C 1
ATOM 1386 O O . ARG A 1 2199 ? 309.241 253.338 359.895 1.00 605.67 2199 ARG A O 1
ATOM 1388 N N . ASN A 1 2200 ? 310.623 251.575 359.686 1.00 562.96 2200 ASN A N 1
ATOM 1389 C CA . ASN A 1 2200 ? 309.539 250.600 359.698 1.00 562.96 2200 ASN A CA 1
ATOM 1390 C C . ASN A 1 2200 ? 309.161 250.219 361.121 1.00 562.96 2200 ASN A C 1
ATOM 1391 O O . ASN A 1 2200 ? 307.981 250.258 361.487 1.00 562.96 2200 ASN A O 1
ATOM 1393 N N . CYS A 1 2201 ? 310.158 249.842 361.923 1.00 528.64 2201 CYS A N 1
ATOM 1394 C CA . CYS A 1 2201 ? 309.966 249.445 363.316 1.00 528.64 2201 CYS A CA 1
ATOM 1395 C C . CYS A 1 2201 ? 308.991 248.268 363.416 1.00 528.64 2201 CYS A C 1
ATOM 1396 O O . CYS A 1 2201 ? 308.015 248.280 364.169 1.00 528.64 2201 CYS A O 1
ATOM 1398 N N . LYS A 1 2202 ? 309.287 247.242 362.624 1.00 474.09 2202 LYS A N 1
ATOM 1399 C CA . LYS A 1 2202 ? 308.557 245.984 362.718 1.00 474.09 2202 LYS A CA 1
ATOM 1400 C C . LYS A 1 2202 ? 309.099 245.199 363.905 1.00 474.09 2202 LYS A C 1
ATOM 1401 O O . LYS A 1 2202 ? 309.767 244.175 363.731 1.00 474.09 2202 LYS A O 1
ATOM 1403 N N . LEU A 1 2203 ? 308.811 245.677 365.111 1.00 441.00 2203 LEU A N 1
ATOM 1404 C CA . LEU A 1 2203 ? 309.426 245.148 366.316 1.00 441.00 2203 LEU A CA 1
ATOM 1405 C C . LEU A 1 2203 ? 308.809 243.806 366.702 1.00 441.00 2203 LEU A C 1
ATOM 1406 O O . LEU A 1 2203 ? 308.029 243.205 365.959 1.00 441.00 2203 LEU A O 1
ATOM 1408 N N . THR A 1 2204 ? 309.183 243.333 367.881 1.00 429.40 2204 THR A N 1
ATOM 1409 C CA . THR A 1 2204 ? 308.717 242.100 368.489 1.00 429.40 2204 THR A CA 1
ATOM 1410 C C . THR A 1 2204 ? 308.183 242.367 369.891 1.00 429.40 2204 THR A C 1
ATOM 1411 O O . THR A 1 2204 ? 308.574 243.347 370.533 1.00 429.40 2204 THR A O 1
ATOM 1413 N N . PRO A 1 2205 ? 307.278 241.521 370.391 1.00 422.83 2205 PRO A N 1
ATOM 1414 C CA . PRO A 1 2205 ? 306.818 241.691 371.779 1.00 422.83 2205 PRO A CA 1
ATOM 1415 C C . PRO A 1 2205 ? 307.949 241.650 372.788 1.00 422.83 2205 PRO A C 1
ATOM 1416 O O . PRO A 1 2205 ? 307.860 242.305 373.835 1.00 422.83 2205 PRO A O 1
ATOM 1420 N N . ALA A 1 2206 ? 309.014 240.897 372.505 1.00 420.53 2206 ALA A N 1
ATOM 1421 C CA . ALA A 1 2206 ? 310.193 240.941 373.361 1.00 420.53 2206 ALA A CA 1
ATOM 1422 C C . ALA A 1 2206 ? 310.805 242.335 373.372 1.00 420.53 2206 ALA A C 1
ATOM 1423 O O . ALA A 1 2206 ? 311.221 242.830 374.424 1.00 420.53 2206 ALA A O 1
ATOM 1425 N N . ASP A 1 2207 ? 310.863 242.985 372.207 1.00 415.90 2207 ASP A N 1
ATOM 1426 C CA . ASP A 1 2207 ? 311.361 244.355 372.151 1.00 415.90 2207 ASP A CA 1
ATOM 1427 C C . ASP A 1 2207 ? 310.468 245.295 372.950 1.00 415.90 2207 ASP A C 1
ATOM 1428 O O . ASP A 1 2207 ? 310.961 246.193 373.643 1.00 415.90 2207 ASP A O 1
ATOM 1430 N N . VAL A 1 2208 ? 309.149 245.106 372.863 1.00 404.34 2208 VAL A N 1
ATOM 1431 C CA . VAL A 1 2208 ? 308.222 245.946 373.616 1.00 404.34 2208 VAL A CA 1
ATOM 1432 C C . VAL A 1 2208 ? 308.435 245.765 375.113 1.00 404.34 2208 VAL A C 1
ATOM 1433 O O . VAL A 1 2208 ? 308.437 246.737 375.878 1.00 404.34 2208 VAL A O 1
ATOM 1435 N N . GLU A 1 2209 ? 308.611 244.518 375.556 1.00 396.29 2209 GLU A N 1
ATOM 1436 C CA . GLU A 1 2209 ? 308.887 244.268 376.966 1.00 396.29 2209 GLU A CA 1
ATOM 1437 C C . GLU A 1 2209 ? 310.220 244.870 377.387 1.00 396.29 2209 GLU A C 1
ATOM 1438 O O . GLU A 1 2209 ? 310.351 245.362 378.514 1.00 396.29 2209 GLU A O 1
ATOM 1440 N N . PHE A 1 2210 ? 311.221 244.828 376.507 1.00 397.09 2210 PHE A N 1
ATOM 1441 C CA . PHE A 1 2210 ? 312.511 245.436 376.810 1.00 397.09 2210 PHE A CA 1
ATOM 1442 C C . PHE A 1 2210 ? 312.374 246.943 376.988 1.00 397.09 2210 PHE A C 1
ATOM 1443 O O . PHE A 1 2210 ? 312.957 247.532 377.905 1.00 397.09 2210 PHE A O 1
ATOM 1445 N N . ILE A 1 2211 ? 311.605 247.584 376.110 1.00 384.74 2211 ILE A N 1
ATOM 1446 C CA . ILE A 1 2211 ? 311.370 249.022 376.181 1.00 384.74 2211 ILE A CA 1
ATOM 1447 C C . ILE A 1 2211 ? 310.607 249.345 377.458 1.00 384.74 2211 ILE A C 1
ATOM 1448 O O . ILE A 1 2211 ? 310.924 250.312 378.158 1.00 384.74 2211 ILE A O 1
ATOM 1450 N N . GLN A 1 2212 ? 309.595 248.544 377.764 1.00 365.35 2212 GLN A N 1
ATOM 1451 C CA . GLN A 1 2212 ? 308.795 248.763 378.960 1.00 365.35 2212 GLN A CA 1
ATOM 1452 C C . GLN A 1 2212 ? 308.468 247.433 379.623 1.00 365.35 2212 GLN A C 1
ATOM 1453 O O . GLN A 1 2212 ? 307.683 246.645 379.080 1.00 365.35 2212 GLN A O 1
ATOM 1455 N N . PRO A 1 2213 ? 309.058 247.140 380.778 1.00 346.43 2213 PRO A N 1
ATOM 1456 C CA . PRO A 1 2213 ? 308.747 245.891 381.478 1.00 346.43 2213 PRO A CA 1
ATOM 1457 C C . PRO A 1 2213 ? 307.278 245.830 381.850 1.00 346.43 2213 PRO A C 1
ATOM 1458 O O . PRO A 1 2213 ? 306.689 246.842 382.261 1.00 346.43 2213 PRO A O 1
ATOM 1462 N N . PRO A 1 2214 ? 306.651 244.662 381.730 1.00 332.02 2214 PRO A N 1
ATOM 1463 C CA . PRO A 1 2214 ? 305.220 244.558 382.042 1.00 332.02 2214 PRO A CA 1
ATOM 1464 C C . PRO A 1 2214 ? 304.953 244.578 383.537 1.00 332.02 2214 PRO A C 1
ATOM 1465 O O . PRO A 1 2214 ? 304.779 243.529 384.164 1.00 332.02 2214 PRO A O 1
ATOM 1469 N N . GLY A 1 2215 ? 304.914 245.774 384.113 1.00 317.13 2215 GLY A N 1
ATOM 1470 C CA . GLY A 1 2215 ? 304.707 245.925 385.538 1.00 317.13 2215 GLY A CA 1
ATOM 1471 C C . GLY A 1 2215 ? 305.521 247.066 386.108 1.00 317.13 2215 GLY A C 1
ATOM 1472 O O . GLY A 1 2215 ? 305.224 247.572 387.194 1.00 317.13 2215 GLY A O 1
ATOM 1473 N N . SER A 1 2216 ? 306.552 247.483 385.375 1.00 308.40 2216 SER A N 1
ATOM 1474 C CA . SER A 1 2216 ? 307.371 248.616 385.788 1.00 308.40 2216 SER A CA 1
ATOM 1475 C C . SER A 1 2216 ? 306.569 249.906 385.688 1.00 308.40 2216 SER A C 1
ATOM 1476 O O . SER A 1 2216 ? 306.299 250.390 384.583 1.00 308.40 2216 SER A O 1
ATOM 1478 N N . LEU A 1 2217 ? 306.174 250.458 386.836 1.00 282.92 2217 LEU A N 1
ATOM 1479 C CA . LEU A 1 2217 ? 305.388 251.683 386.915 1.00 282.92 2217 LEU A CA 1
ATOM 1480 C C . LEU A 1 2217 ? 306.061 252.805 386.134 1.00 282.92 2217 LEU A C 1
ATOM 1481 O O . LEU A 1 2217 ? 307.294 252.915 386.143 1.00 282.92 2217 LEU A O 1
ATOM 1483 N N . PRO A 1 2218 ? 305.289 253.640 385.434 1.00 261.77 2218 PRO A N 1
ATOM 1484 C CA . PRO A 1 2218 ? 305.884 254.707 384.616 1.00 261.77 2218 PRO A CA 1
ATOM 1485 C C . PRO A 1 2218 ? 306.777 255.655 385.398 1.00 261.77 2218 PRO A C 1
ATOM 1486 O O . PRO A 1 2218 ? 306.464 256.038 386.529 1.00 261.77 2218 PRO A O 1
ATOM 1490 N N . SER A 1 2219 ? 307.899 256.041 384.787 1.00 241.41 2219 SER A N 1
ATOM 1491 C CA . SER A 1 2219 ? 308.874 256.884 385.466 1.00 241.41 2219 SER A CA 1
ATOM 1492 C C . SER A 1 2219 ? 308.440 258.341 385.547 1.00 241.41 2219 SER A C 1
ATOM 1493 O O . SER A 1 2219 ? 308.871 259.055 386.459 1.00 241.41 2219 SER A O 1
ATOM 1495 N N . GLU A 1 2220 ? 307.602 258.805 384.614 1.00 236.76 2220 GLU A N 1
ATOM 1496 C CA . GLU A 1 2220 ? 307.313 260.242 384.573 1.00 236.76 2220 GLU A CA 1
ATOM 1497 C C . GLU A 1 2220 ? 305.829 260.562 384.438 1.00 236.76 2220 GLU A C 1
ATOM 1498 O O . GLU A 1 2220 ? 305.485 261.375 383.574 1.00 236.76 2220 GLU A O 1
ATOM 1500 N N . VAL A 1 2221 ? 304.941 259.960 385.228 1.00 227.30 2221 VAL A N 1
ATOM 1501 C CA . VAL A 1 2221 ? 303.516 260.264 385.153 1.00 227.30 2221 VAL A CA 1
ATOM 1502 C C . VAL A 1 2221 ? 303.292 261.736 385.479 1.00 227.30 2221 VAL A C 1
ATOM 1503 O O . VAL A 1 2221 ? 303.814 262.250 386.474 1.00 227.30 2221 VAL A O 1
ATOM 1505 N N . LEU A 1 2222 ? 302.521 262.418 384.639 1.00 205.79 2222 LEU A N 1
ATOM 1506 C CA . LEU A 1 2222 ? 302.236 263.837 384.765 1.00 205.79 2222 LEU A CA 1
ATOM 1507 C C . LEU A 1 2222 ? 300.811 264.120 384.293 1.00 205.79 2222 LEU A C 1
ATOM 1508 O O . LEU A 1 2222 ? 300.135 263.254 383.727 1.00 205.79 2222 LEU A O 1
ATOM 1510 N N . HIS A 1 2223 ? 300.353 265.348 384.521 1.00 186.52 2223 HIS A N 1
ATOM 1511 C CA . HIS A 1 2223 ? 298.995 265.727 384.153 1.00 186.52 2223 HIS A CA 1
ATOM 1512 C C . HIS A 1 2223 ? 299.036 267.034 383.378 1.00 186.52 2223 HIS A C 1
ATOM 1513 O O . HIS A 1 2223 ? 299.845 267.914 383.686 1.00 186.52 2223 HIS A O 1
ATOM 1515 N N . LEU A 1 2224 ? 298.170 267.151 382.374 1.00 167.42 2224 LEU A N 1
ATOM 1516 C CA . LEU A 1 2224 ? 298.033 268.358 381.572 1.00 167.42 2224 LEU A CA 1
ATOM 1517 C C . LEU A 1 2224 ? 296.643 268.936 381.787 1.00 167.42 2224 LEU A C 1
ATOM 1518 O O . LEU A 1 2224 ? 295.648 268.207 381.718 1.00 167.42 2224 LEU A O 1
ATOM 1520 N N . ALA A 1 2225 ? 296.577 270.239 382.039 1.00 151.71 2225 ALA A N 1
ATOM 1521 C CA . ALA A 1 2225 ? 295.327 270.915 382.359 1.00 151.71 2225 ALA A CA 1
ATOM 1522 C C . ALA A 1 2225 ? 294.847 271.719 381.160 1.00 151.71 2225 ALA A C 1
ATOM 1523 O O . ALA A 1 2225 ? 295.599 272.528 380.607 1.00 151.71 2225 ALA A O 1
ATOM 1525 N N . LEU A 1 2226 ? 293.592 271.503 380.771 1.00 142.22 2226 LEU A N 1
ATOM 1526 C CA . LEU A 1 2226 ? 292.998 272.185 379.637 1.00 142.22 2226 LEU A CA 1
ATOM 1527 C C . LEU A 1 2226 ? 291.901 273.138 380.099 1.00 142.22 2226 LEU A C 1
ATOM 1528 O O . LEU A 1 2226 ? 291.245 272.889 381.115 1.00 142.22 2226 LEU A O 1
ATOM 1530 N N . PRO A 1 2227 ? 291.687 274.243 379.383 1.00 137.89 2227 PRO A N 1
ATOM 1531 C CA . PRO A 1 2227 ? 290.629 275.181 379.775 1.00 137.89 2227 PRO A CA 1
ATOM 1532 C C . PRO A 1 2227 ? 289.257 274.524 379.763 1.00 137.89 2227 PRO A C 1
ATOM 1533 O O . PRO A 1 2227 ? 288.951 273.681 378.917 1.00 137.89 2227 PRO A O 1
ATOM 1537 N N . THR A 1 2228 ? 288.423 274.931 380.722 1.00 129.13 2228 THR A N 1
ATOM 1538 C CA . THR A 1 2228 ? 287.091 274.356 380.852 1.00 129.13 2228 THR A CA 1
ATOM 1539 C C . THR A 1 2228 ? 286.184 274.716 379.685 1.00 129.13 2228 THR A C 1
ATOM 1540 O O . THR A 1 2228 ? 285.150 274.068 379.499 1.00 129.13 2228 THR A O 1
ATOM 1542 N N . SER A 1 2229 ? 286.546 275.730 378.897 1.00 126.28 2229 SER A N 1
ATOM 1543 C CA . SER A 1 2229 ? 285.722 276.111 377.759 1.00 126.28 2229 SER A CA 1
ATOM 1544 C C . SER A 1 2229 ? 285.677 275.027 376.693 1.00 126.28 2229 SER A C 1
ATOM 1545 O O . SER A 1 2229 ? 284.789 275.052 375.836 1.00 126.28 2229 SER A O 1
ATOM 1547 N N . CYS A 1 2230 ? 286.596 274.069 376.738 1.00 122.81 2230 CYS A N 1
ATOM 1548 C CA . CYS A 1 2230 ? 286.681 273.018 375.737 1.00 122.81 2230 CYS A CA 1
ATOM 1549 C C . CYS A 1 2230 ? 285.822 271.807 376.071 1.00 122.81 2230 CYS A C 1
ATOM 1550 O O . CYS A 1 2230 ? 285.894 270.801 375.358 1.00 122.81 2230 CYS A O 1
ATOM 1552 N N . ARG A 1 2231 ? 285.025 271.874 377.134 1.00 118.66 2231 ARG A N 1
ATOM 1553 C CA . ARG A 1 2231 ? 284.217 270.724 377.537 1.00 118.66 2231 ARG A CA 1
ATOM 1554 C C . ARG A 1 2231 ? 283.240 270.248 376.466 1.00 118.66 2231 ARG A C 1
ATOM 1555 O O . ARG A 1 2231 ? 283.165 269.029 376.236 1.00 118.66 2231 ARG A O 1
ATOM 1557 N N . PRO A 1 2232 ? 282.463 271.109 375.797 1.00 118.75 2232 PRO A N 1
ATOM 1558 C CA . PRO A 1 2232 ? 281.410 270.585 374.907 1.00 118.75 2232 PRO A CA 1
ATOM 1559 C C . PRO A 1 2232 ? 281.913 269.727 373.756 1.00 118.75 2232 PRO A C 1
ATOM 1560 O O . PRO A 1 2232 ? 281.209 268.794 373.351 1.00 118.75 2232 PRO A O 1
ATOM 1564 N N . TRP A 1 2233 ? 283.097 270.000 373.212 1.00 120.39 2233 TRP A N 1
ATOM 1565 C CA . TRP A 1 2233 ? 283.591 269.300 372.029 1.00 120.39 2233 TRP A CA 1
ATOM 1566 C C . TRP A 1 2233 ? 284.824 268.454 372.335 1.00 120.39 2233 TRP A C 1
ATOM 1567 O O . TRP A 1 2233 ? 285.824 268.501 371.619 1.00 120.39 2233 TRP A O 1
ATOM 1578 N N . LEU A 1 2234 ? 284.764 267.679 373.415 1.00 117.00 2234 LEU A N 1
ATOM 1579 C CA . LEU A 1 2234 ? 285.870 266.785 373.742 1.00 117.00 2234 LEU A CA 1
ATOM 1580 C C . LEU A 1 2234 ? 286.235 265.793 372.641 1.00 117.00 2234 LEU A C 1
ATOM 1581 O O . LEU A 1 2234 ? 287.436 265.676 372.343 1.00 117.00 2234 LEU A O 1
ATOM 1586 N N . PRO A 1 2235 ? 285.309 265.049 372.019 1.00 116.62 2235 PRO A N 1
ATOM 1587 C CA . PRO A 1 2235 ? 285.762 264.018 371.066 1.00 116.62 2235 PRO A CA 1
ATOM 1588 C C . PRO A 1 2235 ? 286.408 264.593 369.819 1.00 116.62 2235 PRO A C 1
ATOM 1589 O O . PRO A 1 2235 ? 287.361 264.006 369.283 1.00 116.62 2235 PRO A O 1
ATOM 1593 N N . ALA A 1 2236 ? 285.915 265.736 369.340 1.00 113.46 2236 ALA A N 1
ATOM 1594 C CA . ALA A 1 2236 ? 286.586 266.397 368.230 1.00 113.46 2236 ALA A CA 1
ATOM 1595 C C . ALA A 1 2236 ? 288.007 266.777 368.607 1.00 113.46 2236 ALA A C 1
ATOM 1596 O O . ALA A 1 2236 ? 288.935 266.572 367.818 1.00 113.46 2236 ALA A O 1
ATOM 1598 N N . LEU A 1 2237 ? 288.199 267.306 369.814 1.00 111.89 2237 LEU A N 1
ATOM 1599 C CA . LEU A 1 2237 ? 289.543 267.597 370.290 1.00 111.89 2237 LEU A CA 1
ATOM 1600 C C . LEU A 1 2237 ? 290.398 266.345 370.381 1.00 111.89 2237 LEU A C 1
ATOM 1601 O O . LEU A 1 2237 ? 291.598 266.400 370.106 1.00 111.89 2237 LEU A O 1
ATOM 1606 N N . ALA A 1 2238 ? 289.807 265.219 370.775 1.00 113.16 2238 ALA A N 1
ATOM 1607 C CA . ALA A 1 2238 ? 290.559 263.971 370.820 1.00 113.16 2238 ALA A CA 1
ATOM 1608 C C . ALA A 1 2238 ? 291.056 263.592 369.434 1.00 113.16 2238 ALA A C 1
ATOM 1609 O O . ALA A 1 2238 ? 292.217 263.205 369.262 1.00 113.16 2238 ALA A O 1
ATOM 1611 N N . TRP A 1 2239 ? 290.188 263.707 368.431 1.00 112.23 2239 TRP A N 1
ATOM 1612 C CA . TRP A 1 2239 ? 290.605 263.390 367.070 1.00 112.23 2239 TRP A CA 1
ATOM 1613 C C . TRP A 1 2239 ? 291.686 264.349 366.581 1.00 112.23 2239 TRP A C 1
ATOM 1614 O O . TRP A 1 2239 ? 292.662 263.925 365.948 1.00 112.23 2239 TRP A O 1
ATOM 1625 N N . TYR A 1 2240 ? 291.531 265.644 366.862 1.00 108.83 2240 TYR A N 1
ATOM 1626 C CA . TYR A 1 2240 ? 292.537 266.614 366.439 1.00 108.83 2240 TYR A CA 1
ATOM 1627 C C . TYR A 1 2240 ? 293.878 266.351 367.109 1.00 108.83 2240 TYR A C 1
ATOM 1628 O O . TYR A 1 2240 ? 294.928 266.451 366.468 1.00 108.83 2240 TYR A O 1
ATOM 1637 N N . LEU A 1 2241 ? 293.867 266.018 368.399 1.00 115.22 2241 LEU A N 1
ATOM 1638 C CA . LEU A 1 2241 ? 295.113 265.707 369.093 1.00 115.22 2241 LEU A CA 1
ATOM 1639 C C . LEU A 1 2241 ? 295.751 264.437 368.545 1.00 115.22 2241 LEU A C 1
ATOM 1640 O O . LEU A 1 2241 ? 296.975 264.374 368.377 1.00 115.22 2241 LEU A O 1
ATOM 1642 N N . ARG A 1 2242 ? 294.943 263.411 368.270 1.00 115.48 2242 ARG A N 1
ATOM 1643 C CA . ARG A 1 2242 ? 295.485 262.187 367.693 1.00 115.48 2242 ARG A CA 1
ATOM 1644 C C . ARG A 1 2242 ? 296.136 262.468 366.351 1.00 115.48 2242 ARG A C 1
ATOM 1645 O O . ARG A 1 2242 ? 297.198 261.920 366.040 1.00 115.48 2242 ARG A O 1
ATOM 1647 N N . GLN A 1 2243 ? 295.513 263.325 365.543 1.00 113.06 2243 GLN A N 1
ATOM 1648 C CA . GLN A 1 2243 ? 296.113 263.697 364.268 1.00 113.06 2243 GLN A CA 1
ATOM 1649 C C . GLN A 1 2243 ? 297.372 264.535 364.452 1.00 113.06 2243 GLN A C 1
ATOM 1650 O O . GLN A 1 2243 ? 298.308 264.424 363.655 1.00 113.06 2243 GLN A O 1
ATOM 1656 N N . ASN A 1 2244 ? 297.417 265.379 365.482 1.00 116.65 2244 ASN A N 1
ATOM 1657 C CA . ASN A 1 2244 ? 298.512 266.334 365.598 1.00 116.65 2244 ASN A CA 1
ATOM 1658 C C . ASN A 1 2244 ? 299.747 265.716 366.244 1.00 116.65 2244 ASN A C 1
ATOM 1659 O O . ASN A 1 2244 ? 300.869 266.171 366.003 1.00 116.65 2244 ASN A O 1
ATOM 1664 N N . LEU A 1 2245 ? 299.564 264.689 367.078 1.00 135.26 2245 LEU A N 1
ATOM 1665 C CA . LEU A 1 2245 ? 300.716 264.063 367.725 1.00 135.26 2245 LEU A CA 1
ATOM 1666 C C . LEU A 1 2245 ? 301.626 263.361 366.729 1.00 135.26 2245 LEU A C 1
ATOM 1667 O O . LEU A 1 2245 ? 302.819 263.186 366.994 1.00 135.26 2245 LEU A O 1
ATOM 1672 N N . LEU A 1 2246 ? 301.092 262.966 365.577 1.00 134.86 2246 LEU A N 1
ATOM 1673 C CA . LEU A 1 2246 ? 301.837 262.142 364.636 1.00 134.86 2246 LEU A CA 1
ATOM 1674 C C . LEU A 1 2246 ? 302.922 262.938 363.923 1.00 134.86 2246 LEU A C 1
ATOM 1675 O O . LEU A 1 2246 ? 303.517 262.454 362.956 1.00 134.86 2246 LEU A O 1
ATOM 1680 N N . ILE A 1 2247 ? 303.179 264.164 364.382 1.00 145.94 2247 ILE A N 1
ATOM 1681 C CA . ILE A 1 2247 ? 304.218 264.984 363.770 1.00 145.94 2247 ILE A CA 1
ATOM 1682 C C . ILE A 1 2247 ? 305.591 264.354 363.969 1.00 145.94 2247 ILE A C 1
ATOM 1683 O O . ILE A 1 2247 ? 306.408 264.318 363.043 1.00 145.94 2247 ILE A O 1
ATOM 1685 N N . PHE A 1 2248 ? 305.875 263.854 365.175 1.00 162.31 2248 PHE A N 1
ATOM 1686 C CA . PHE A 1 2248 ? 307.174 263.260 365.457 1.00 162.31 2248 PHE A CA 1
ATOM 1687 C C . PHE A 1 2248 ? 307.122 261.885 366.104 1.00 162.31 2248 PHE A C 1
ATOM 1688 O O . PHE A 1 2248 ? 308.080 261.122 365.947 1.00 162.31 2248 PHE A O 1
ATOM 1696 N N . LEU A 1 2249 ? 306.059 261.544 366.819 1.00 173.65 2249 LEU A N 1
ATOM 1697 C CA . LEU A 1 2249 ? 305.934 260.235 367.455 1.00 173.65 2249 LEU A CA 1
ATOM 1698 C C . LEU A 1 2249 ? 305.028 259.365 366.588 1.00 173.65 2249 LEU A C 1
ATOM 1699 O O . LEU A 1 2249 ? 304.018 259.837 366.059 1.00 173.65 2249 LEU A O 1
ATOM 1704 N N . HIS A 1 2250 ? 305.403 258.099 366.432 1.00 198.67 2250 HIS A N 1
ATOM 1705 C CA . HIS A 1 2250 ? 304.701 257.200 365.531 1.00 198.67 2250 HIS A CA 1
ATOM 1706 C C . HIS A 1 2250 ? 303.938 256.134 366.313 1.00 198.67 2250 HIS A C 1
ATOM 1707 O O . HIS A 1 2250 ? 304.216 255.858 367.483 1.00 198.67 2250 HIS A O 1
ATOM 1714 N N . SER A 1 2251 ? 302.971 255.523 365.645 1.00 228.18 2251 SER A N 1
ATOM 1715 C CA . SER A 1 2251 ? 302.143 254.488 366.245 1.00 228.18 2251 SER A CA 1
ATOM 1716 C C . SER A 1 2251 ? 302.858 253.149 366.199 1.00 228.18 2251 SER A C 1
ATOM 1717 O O . SER A 1 2251 ? 303.684 252.891 365.322 1.00 228.18 2251 SER A O 1
ATOM 1719 N N . PRO A 1 2252 ? 302.569 252.264 367.155 1.00 255.71 2252 PRO A N 1
ATOM 1720 C CA . PRO A 1 2252 ? 303.209 250.940 367.180 1.00 255.71 2252 PRO A CA 1
ATOM 1721 C C . PRO A 1 2252 ? 302.405 249.911 366.396 1.00 255.71 2252 PRO A C 1
ATOM 1722 O O . PRO A 1 2252 ? 301.188 249.798 366.560 1.00 255.71 2252 PRO A O 1
ATOM 1726 N N . LYS A 1 2253 ? 303.093 249.165 365.531 1.00 325.92 2253 LYS A N 1
ATOM 1727 C CA . LYS A 1 2253 ? 302.568 247.939 364.930 1.00 325.92 2253 LYS A CA 1
ATOM 1728 C C . LYS A 1 2253 ? 303.763 247.020 364.670 1.00 325.92 2253 LYS A C 1
ATOM 1729 O O . LYS A 1 2253 ? 304.395 247.078 363.614 1.00 325.92 2253 LYS A O 1
ATOM 1731 N N . TYR A 1 2254 ? 304.074 246.165 365.643 1.00 391.31 2254 TYR A N 1
ATOM 1732 C CA . TYR A 1 2254 ? 305.371 245.503 365.614 1.00 391.31 2254 TYR A CA 1
ATOM 1733 C C . TYR A 1 2254 ? 305.400 244.252 364.744 1.00 391.31 2254 TYR A C 1
ATOM 1734 O O . TYR A 1 2254 ? 306.004 244.260 363.667 1.00 391.31 2254 TYR A O 1
ATOM 1736 N N . THR A 1 2255 ? 304.749 243.169 365.190 1.00 394.94 2255 THR A N 1
ATOM 1737 C CA . THR A 1 2255 ? 304.774 241.958 364.363 1.00 394.94 2255 THR A CA 1
ATOM 1738 C C . THR A 1 2255 ? 303.518 241.101 364.472 1.00 394.94 2255 THR A C 1
ATOM 1739 O O . THR A 1 2255 ? 303.505 240.022 363.870 1.00 394.94 2255 THR A O 1
ATOM 1741 N N . ASP A 1 2256 ? 302.478 241.507 365.191 1.00 388.76 2256 ASP A N 1
ATOM 1742 C CA . ASP A 1 2256 ? 301.464 240.542 365.594 1.00 388.76 2256 ASP A CA 1
ATOM 1743 C C . ASP A 1 2256 ? 300.085 241.030 365.180 1.00 388.76 2256 ASP A C 1
ATOM 1744 O O . ASP A 1 2256 ? 299.809 242.231 365.138 1.00 388.76 2256 ASP A O 1
ATOM 1746 N N . SER A 1 2257 ? 299.220 240.064 364.871 1.00 380.04 2257 SER A N 1
ATOM 1747 C CA . SER A 1 2257 ? 297.808 240.323 364.631 1.00 380.04 2257 SER A CA 1
ATOM 1748 C C . SER A 1 2257 ? 297.012 239.972 365.881 1.00 380.04 2257 SER A C 1
ATOM 1749 O O . SER A 1 2257 ? 295.778 239.924 365.851 1.00 380.04 2257 SER A O 1
ATOM 1751 N N . ASN A 1 2258 ? 297.715 239.724 366.983 1.00 367.49 2258 ASN A N 1
ATOM 1752 C CA . ASN A 1 2258 ? 297.080 239.385 368.248 1.00 367.49 2258 ASN A CA 1
ATOM 1753 C C . ASN A 1 2258 ? 297.516 240.408 369.286 1.00 367.49 2258 ASN A C 1
ATOM 1754 O O . ASN A 1 2258 ? 298.619 240.957 369.223 1.00 367.49 2258 ASN A O 1
ATOM 1756 N N . SER A 1 2259 ? 296.634 240.655 370.247 1.00 350.39 2259 SER A N 1
ATOM 1757 C CA . SER A 1 2259 ? 296.871 241.659 371.275 1.00 350.39 2259 SER A CA 1
ATOM 1758 C C . SER A 1 2259 ? 297.309 240.956 372.558 1.00 350.39 2259 SER A C 1
ATOM 1759 O O . SER A 1 2259 ? 297.117 241.438 373.672 1.00 350.39 2259 SER A O 1
ATOM 1761 N N . ARG A 1 2260 ? 297.925 239.785 372.405 1.00 342.57 2260 ARG A N 1
ATOM 1762 C CA . ARG A 1 2260 ? 298.416 239.037 373.553 1.00 342.57 2260 ARG A CA 1
ATOM 1763 C C . ARG A 1 2260 ? 299.743 239.615 374.024 1.00 342.57 2260 ARG A C 1
ATOM 1764 O O . ARG A 1 2260 ? 300.771 239.445 373.360 1.00 342.57 2260 ARG A O 1
ATOM 1766 N N . ASN A 1 2261 ? 299.721 240.302 375.168 1.00 332.54 2261 ASN A N 1
ATOM 1767 C CA . ASN A 1 2261 ? 300.901 240.946 375.735 1.00 332.54 2261 ASN A CA 1
ATOM 1768 C C . ASN A 1 2261 ? 301.531 241.914 374.740 1.00 332.54 2261 ASN A C 1
ATOM 1769 O O . ASN A 1 2261 ? 302.758 241.970 374.611 1.00 332.54 2261 ASN A O 1
ATOM 1771 N N . HIS A 1 2262 ? 300.699 242.680 374.035 1.00 317.37 2262 HIS A N 1
ATOM 1772 C CA . HIS A 1 2262 ? 301.197 243.652 373.056 1.00 317.37 2262 HIS A CA 1
ATOM 1773 C C . HIS A 1 2262 ? 301.698 244.898 373.781 1.00 317.37 2262 HIS A C 1
ATOM 1774 O O . HIS A 1 2262 ? 302.864 245.279 373.648 1.00 317.37 2262 HIS A O 1
ATOM 1781 N N . PHE A 1 2263 ? 300.822 245.537 374.554 1.00 298.34 2263 PHE A N 1
ATOM 1782 C CA . PHE A 1 2263 ? 301.186 246.731 375.300 1.00 298.34 2263 PHE A CA 1
ATOM 1783 C C . PHE A 1 2263 ? 300.302 246.841 376.532 1.00 298.34 2263 PHE A C 1
ATOM 1784 O O . PHE A 1 2263 ? 299.112 246.517 376.491 1.00 298.34 2263 PHE A O 1
ATOM 1792 N N . GLN A 1 2264 ? 300.896 247.302 377.630 1.00 288.09 2264 GLN A N 1
ATOM 1793 C CA . GLN A 1 2264 ? 300.124 247.570 378.835 1.00 288.09 2264 GLN A CA 1
ATOM 1794 C C . GLN A 1 2264 ? 299.223 248.776 378.613 1.00 288.09 2264 GLN A C 1
ATOM 1795 O O . GLN A 1 2264 ? 299.654 249.796 378.070 1.00 288.09 2264 GLN A O 1
ATOM 1797 N N . HIS A 1 2265 ? 297.966 248.659 379.034 1.00 275.31 2265 HIS A N 1
ATOM 1798 C CA . HIS A 1 2265 ? 296.953 249.686 378.795 1.00 275.31 2265 HIS A CA 1
ATOM 1799 C C . HIS A 1 2265 ? 296.242 250.031 380.097 1.00 275.31 2265 HIS A C 1
ATOM 1800 O O . HIS A 1 2265 ? 295.172 249.490 380.397 1.00 275.31 2265 HIS A O 1
ATOM 1802 N N . PRO A 1 2266 ? 296.822 250.915 380.907 1.00 269.10 2266 PRO A N 1
ATOM 1803 C CA . PRO A 1 2266 ? 296.096 251.415 382.080 1.00 269.10 2266 PRO A CA 1
ATOM 1804 C C . PRO A 1 2266 ? 294.831 252.149 381.661 1.00 269.10 2266 PRO A C 1
ATOM 1805 O O . PRO A 1 2266 ? 294.870 253.066 380.838 1.00 269.10 2266 PRO A O 1
ATOM 1809 N N . LEU A 1 2267 ? 293.705 251.746 382.258 1.00 263.14 2267 LEU A N 1
ATOM 1810 C CA . LEU A 1 2267 ? 292.380 252.260 381.922 1.00 263.14 2267 LEU A CA 1
ATOM 1811 C C . LEU A 1 2267 ? 292.179 252.273 380.411 1.00 263.14 2267 LEU A C 1
ATOM 1812 O O . LEU A 1 2267 ? 292.160 253.349 379.800 1.00 263.14 2267 LEU A O 1
ATOM 1814 N N . PRO A 1 2268 ? 292.039 251.112 379.776 1.00 261.21 2268 PRO A N 1
ATOM 1815 C CA . PRO A 1 2268 ? 292.015 251.061 378.304 1.00 261.21 2268 PRO A CA 1
ATOM 1816 C C . PRO A 1 2268 ? 290.837 251.816 377.707 1.00 261.21 2268 PRO A C 1
ATOM 1817 O O . PRO A 1 2268 ? 291.033 252.612 376.776 1.00 261.21 2268 PRO A O 1
ATOM 1821 N N . PRO A 1 2269 ? 289.595 251.615 378.194 1.00 256.55 2269 PRO A N 1
ATOM 1822 C CA . PRO A 1 2269 ? 288.577 252.333 377.430 1.00 256.55 2269 PRO A CA 1
ATOM 1823 C C . PRO A 1 2269 ? 288.247 253.700 378.018 1.00 256.55 2269 PRO A C 1
ATOM 1824 O O . PRO A 1 2269 ? 287.066 254.001 378.191 1.00 256.55 2269 PRO A O 1
ATOM 1828 N N . PRO A 1 2274 ? 289.698 246.181 371.598 1.00 200.48 2274 PRO A N 1
ATOM 1829 C CA . PRO A 1 2274 ? 288.995 246.661 370.403 1.00 200.48 2274 PRO A CA 1
ATOM 1830 C C . PRO A 1 2274 ? 289.578 247.968 369.881 1.00 200.48 2274 PRO A C 1
ATOM 1831 O O . PRO A 1 2274 ? 289.633 248.183 368.672 1.00 200.48 2274 PRO A O 1
ATOM 1835 N N . ASP A 1 2275 ? 290.010 248.830 370.799 1.00 199.23 2275 ASP A N 1
ATOM 1836 C CA . ASP A 1 2275 ? 290.588 250.115 370.429 1.00 199.23 2275 ASP A CA 1
ATOM 1837 C C . ASP A 1 2275 ? 291.620 250.500 371.475 1.00 199.23 2275 ASP A C 1
ATOM 1838 O O . ASP A 1 2275 ? 291.336 250.449 372.675 1.00 199.23 2275 ASP A O 1
ATOM 1840 N N . LEU A 1 2276 ? 292.811 250.881 371.019 1.00 201.87 2276 LEU A N 1
ATOM 1841 C CA . LEU A 1 2276 ? 293.883 251.271 371.919 1.00 201.87 2276 LEU A CA 1
ATOM 1842 C C . LEU A 1 2276 ? 294.529 252.547 371.402 1.00 201.87 2276 LEU A C 1
ATOM 1843 O O . LEU A 1 2276 ? 294.504 252.831 370.202 1.00 201.87 2276 LEU A O 1
ATOM 1845 N N . ASP A 1 2277 ? 295.111 253.314 372.326 1.00 210.45 2277 ASP A N 1
ATOM 1846 C CA . ASP A 1 2277 ? 295.783 254.558 371.960 1.00 210.45 2277 ASP A CA 1
ATOM 1847 C C . ASP A 1 2277 ? 297.095 254.616 372.739 1.00 210.45 2277 ASP A C 1
ATOM 1848 O O . ASP A 1 2277 ? 297.132 255.143 373.854 1.00 210.45 2277 ASP A O 1
ATOM 1850 N N . ILE A 1 2278 ? 298.152 254.075 372.144 1.00 216.95 2278 ILE A N 1
ATOM 1851 C CA . ILE A 1 2278 ? 299.494 254.128 372.709 1.00 216.95 2278 ILE A CA 1
ATOM 1852 C C . ILE A 1 2278 ? 300.439 254.583 371.610 1.00 216.95 2278 ILE A C 1
ATOM 1853 O O . ILE A 1 2278 ? 300.228 254.276 370.433 1.00 216.95 2278 ILE A O 1
ATOM 1855 N N . TYR A 1 2279 ? 301.469 255.332 371.988 1.00 218.78 2279 TYR A N 1
ATOM 1856 C CA . TYR A 1 2279 ? 302.376 255.951 371.031 1.00 218.78 2279 TYR A CA 1
ATOM 1857 C C . TYR A 1 2279 ? 303.812 255.818 371.513 1.00 218.78 2279 TYR A C 1
ATOM 1858 O O . TYR A 1 2279 ? 304.089 255.978 372.705 1.00 218.78 2279 TYR A O 1
ATOM 1867 N N . LEU A 1 2280 ? 304.724 255.534 370.587 1.00 237.05 2280 LEU A N 1
ATOM 1868 C CA . LEU A 1 2280 ? 306.133 255.388 370.922 1.00 237.05 2280 LEU A CA 1
ATOM 1869 C C . LEU A 1 2280 ? 306.948 256.546 370.366 1.00 237.05 2280 LEU A C 1
ATOM 1870 O O . LEU A 1 2280 ? 306.721 257.004 369.242 1.00 237.05 2280 LEU A O 1
ATOM 1875 N N . TYR A 1 2281 ? 307.904 257.011 371.163 1.00 249.02 2281 TYR A N 1
ATOM 1876 C CA . TYR A 1 2281 ? 308.801 258.092 370.786 1.00 249.02 2281 TYR A CA 1
ATOM 1877 C C . TYR A 1 2281 ? 310.243 257.619 370.866 1.00 249.02 2281 TYR A C 1
ATOM 1878 O O . TYR A 1 2281 ? 310.647 256.994 371.851 1.00 249.02 2281 TYR A O 1
ATOM 1887 N N . ASN A 1 2282 ? 311.017 257.934 369.831 1.00 269.37 2282 ASN A N 1
ATOM 1888 C CA . ASN A 1 2282 ? 312.423 257.568 369.754 1.00 269.37 2282 ASN A CA 1
ATOM 1889 C C . ASN A 1 2282 ? 313.285 258.820 369.815 1.00 269.37 2282 ASN A C 1
ATOM 1890 O O . ASN A 1 2282 ? 313.099 259.753 369.027 1.00 269.37 2282 ASN A O 1
ATOM 1892 N N . LYS A 1 2283 ? 314.225 258.835 370.750 1.00 286.47 2283 LYS A N 1
ATOM 1893 C CA . LYS A 1 2283 ? 315.109 259.975 370.904 1.00 286.47 2283 LYS A CA 1
ATOM 1894 C C . LYS A 1 2283 ? 316.172 259.982 369.811 1.00 286.47 2283 LYS A C 1
ATOM 1895 O O . LYS A 1 2283 ? 316.659 258.930 369.392 1.00 286.47 2283 LYS A O 1
ATOM 1897 N N . PRO A 1 2284 ? 316.544 261.163 369.329 1.00 297.83 2284 PRO A N 1
ATOM 1898 C CA . PRO A 1 2284 ? 317.605 261.249 368.321 1.00 297.83 2284 PRO A CA 1
ATOM 1899 C C . PRO A 1 2284 ? 318.976 261.459 368.943 1.00 297.83 2284 PRO A C 1
ATOM 1900 O O . PRO A 1 2284 ? 319.081 261.926 370.081 1.00 297.83 2284 PRO A O 1
ATOM 1904 N N . GLY A 1 2285 ? 320.030 261.103 368.213 1.00 304.84 2285 GLY A N 1
ATOM 1905 C CA . GLY A 1 2285 ? 321.378 261.363 368.692 1.00 304.84 2285 GLY A CA 1
ATOM 1906 C C . GLY A 1 2285 ? 321.617 262.856 368.838 1.00 304.84 2285 GLY A C 1
ATOM 1907 O O . GLY A 1 2285 ? 321.100 263.663 368.056 1.00 304.84 2285 GLY A O 1
ATOM 1908 N N . GLY A 1 2286 ? 322.401 263.232 369.846 1.00 316.64 2286 GLY A N 1
ATOM 1909 C CA . GLY A 1 2286 ? 322.635 264.638 370.117 1.00 316.64 2286 GLY A CA 1
ATOM 1910 C C . GLY A 1 2286 ? 324.070 264.889 370.517 1.00 316.64 2286 GLY A C 1
ATOM 1911 O O . GLY A 1 2286 ? 324.773 263.997 370.998 1.00 316.64 2286 GLY A O 1
ATOM 1912 N N . GLN A 1 2287 ? 324.498 266.132 370.284 1.00 318.98 2287 GLN A N 1
ATOM 1913 C CA . GLN A 1 2287 ? 325.840 266.598 370.618 1.00 318.98 2287 GLN A CA 1
ATOM 1914 C C . GLN A 1 2287 ? 326.875 265.846 369.793 1.00 318.98 2287 GLN A C 1
ATOM 1915 O O . GLN A 1 2287 ? 327.116 266.180 368.629 1.00 318.98 2287 GLN A O 1
ATOM 1917 N N . GLY A 1 2288 ? 327.491 264.832 370.391 1.00 322.67 2288 GLY A N 1
ATOM 1918 C CA . GLY A 1 2288 ? 328.356 263.930 369.660 1.00 322.67 2288 GLY A CA 1
ATOM 1919 C C . GLY A 1 2288 ? 327.864 262.507 369.798 1.00 322.67 2288 GLY A C 1
ATOM 1920 O O . GLY A 1 2288 ? 328.124 261.654 368.943 1.00 322.67 2288 GLY A O 1
ATOM 1921 N N . THR A 1 2289 ? 327.134 262.252 370.883 1.00 326.11 2289 THR A N 1
ATOM 1922 C CA . THR A 1 2289 ? 326.567 260.941 371.170 1.00 326.11 2289 THR A CA 1
ATOM 1923 C C . THR A 1 2289 ? 325.568 261.051 372.314 1.00 326.11 2289 THR A C 1
ATOM 1924 O O . THR A 1 2289 ? 325.554 262.052 373.037 1.00 326.11 2289 THR A O 1
ATOM 1926 N N . GLY A 1 2290 ? 324.728 260.034 372.487 1.00 320.94 2290 GLY A N 1
ATOM 1927 C CA . GLY A 1 2290 ? 323.813 260.018 373.609 1.00 320.94 2290 GLY A CA 1
ATOM 1928 C C . GLY A 1 2290 ? 322.357 259.841 373.238 1.00 320.94 2290 GLY A C 1
ATOM 1929 O O . GLY A 1 2290 ? 321.474 260.097 374.061 1.00 320.94 2290 GLY A O 1
ATOM 1930 N N . GLY A 1 2291 ? 322.085 259.411 372.009 1.00 316.18 2291 GLY A N 1
ATOM 1931 C CA . GLY A 1 2291 ? 320.717 259.121 371.635 1.00 316.18 2291 GLY A CA 1
ATOM 1932 C C . GLY A 1 2291 ? 320.362 257.685 371.951 1.00 316.18 2291 GLY A C 1
ATOM 1933 O O . GLY A 1 2291 ? 320.581 256.785 371.134 1.00 316.18 2291 GLY A O 1
ATOM 1934 N N . LYS A 1 2292 ? 319.805 257.460 373.138 1.00 308.59 2292 LYS A N 1
ATOM 1935 C CA . LYS A 1 2292 ? 319.415 256.120 373.552 1.00 308.59 2292 LYS A CA 1
ATOM 1936 C C . LYS A 1 2292 ? 318.055 256.145 374.236 1.00 308.59 2292 LYS A C 1
ATOM 1937 O O . LYS A 1 2292 ? 317.863 255.491 375.266 1.00 308.59 2292 LYS A O 1
ATOM 1939 N N . GLY A 1 2293 ? 317.106 256.892 373.679 1.00 297.18 2293 GLY A N 1
ATOM 1940 C CA . GLY A 1 2293 ? 315.807 257.018 374.305 1.00 297.18 2293 GLY A CA 1
ATOM 1941 C C . GLY A 1 2293 ? 314.666 256.469 373.477 1.00 297.18 2293 GLY A C 1
ATOM 1942 O O . GLY A 1 2293 ? 314.463 256.879 372.330 1.00 297.18 2293 GLY A O 1
ATOM 1943 N N . VAL A 1 2294 ? 313.916 255.529 374.051 1.00 291.81 2294 VAL A N 1
ATOM 1944 C CA . VAL A 1 2294 ? 312.709 254.995 373.429 1.00 291.81 2294 VAL A CA 1
ATOM 1945 C C . VAL A 1 2294 ? 311.651 254.831 374.512 1.00 291.81 2294 VAL A C 1
ATOM 1946 O O . VAL A 1 2294 ? 311.834 254.057 375.458 1.00 291.81 2294 VAL A O 1
ATOM 1948 N N . ALA A 1 2295 ? 310.539 255.552 374.380 1.00 266.71 2295 ALA A N 1
ATOM 1949 C CA . ALA A 1 2295 ? 309.518 255.601 375.417 1.00 266.71 2295 ALA A CA 1
ATOM 1950 C C . ALA A 1 2295 ? 308.147 255.273 374.843 1.00 266.71 2295 ALA A C 1
ATOM 1951 O O . ALA A 1 2295 ? 307.879 255.500 373.660 1.00 266.71 2295 ALA A O 1
ATOM 1953 N N . CYS A 1 2296 ? 307.281 254.739 375.703 1.00 251.09 2296 CYS A N 1
ATOM 1954 C CA . CYS A 1 2296 ? 305.903 254.412 375.360 1.00 251.09 2296 CYS A CA 1
ATOM 1955 C C . CYS A 1 2296 ? 304.959 255.244 376.217 1.00 251.09 2296 CYS A C 1
ATOM 1956 O O . CYS A 1 2296 ? 305.142 255.338 377.435 1.00 251.09 2296 CYS A O 1
ATOM 1958 N N . ILE A 1 2297 ? 303.949 255.839 375.582 1.00 228.67 2297 ILE A N 1
ATOM 1959 C CA . ILE A 1 2297 ? 302.993 256.722 376.239 1.00 228.67 2297 ILE A CA 1
ATOM 1960 C C . ILE A 1 2297 ? 301.587 256.208 375.967 1.00 228.67 2297 ILE A C 1
ATOM 1961 O O . ILE A 1 2297 ? 301.263 255.826 374.837 1.00 228.67 2297 ILE A O 1
ATOM 1966 N N . THR A 1 2298 ? 300.753 256.203 377.003 1.00 215.13 2298 THR A N 1
ATOM 1967 C CA . THR A 1 2298 ? 299.380 255.712 376.923 1.00 215.13 2298 THR A CA 1
ATOM 1968 C C . THR A 1 2298 ? 298.426 256.700 377.578 1.00 215.13 2298 THR A C 1
ATOM 1969 O O . THR A 1 2298 ? 297.587 256.343 378.407 1.00 215.13 2298 THR A O 1
ATOM 1971 N N . LEU A 1 2299 ? 298.549 257.971 377.208 1.00 205.37 2299 LEU A N 1
ATOM 1972 C CA . LEU A 1 2299 ? 297.777 259.028 377.846 1.00 205.37 2299 LEU A CA 1
ATOM 1973 C C . LEU A 1 2299 ? 296.297 258.920 377.501 1.00 205.37 2299 LEU A C 1
ATOM 1974 O O . LEU A 1 2299 ? 295.931 258.460 376.415 1.00 205.37 2299 LEU A O 1
ATOM 1979 N N . ALA A 1 2300 ? 295.451 259.343 378.438 1.00 193.29 2300 ALA A N 1
ATOM 1980 C CA . ALA A 1 2300 ? 294.023 259.500 378.203 1.00 193.29 2300 ALA A CA 1
ATOM 1981 C C . ALA A 1 2300 ? 293.512 260.681 379.017 1.00 193.29 2300 ALA A C 1
ATOM 1982 O O . ALA A 1 2300 ? 294.309 261.463 379.545 1.00 193.29 2300 ALA A O 1
ATOM 1984 N N . PHE A 1 2301 ? 292.197 260.825 379.125 1.00 184.08 2301 PHE A N 1
ATOM 1985 C CA . PHE A 1 2301 ? 291.598 261.884 379.922 1.00 184.08 2301 PHE A CA 1
ATOM 1986 C C . PHE A 1 2301 ? 291.205 261.368 381.301 1.00 184.08 2301 PHE A C 1
ATOM 1987 O O . PHE A 1 2301 ? 291.061 260.164 381.526 1.00 184.08 2301 PHE A O 1
ATOM 1995 N N . VAL A 1 2302 ? 291.024 262.307 382.228 1.00 182.20 2302 VAL A N 1
ATOM 1996 C CA . VAL A 1 2302 ? 290.580 261.983 383.579 1.00 182.20 2302 VAL A CA 1
ATOM 1997 C C . VAL A 1 2302 ? 289.106 261.609 383.528 1.00 182.20 2302 VAL A C 1
ATOM 1998 O O . VAL A 1 2302 ? 288.570 261.010 384.467 1.00 182.20 2302 VAL A O 1
ATOM 2000 N N . ASP A 1 2303 ? 288.447 261.957 382.428 1.00 189.61 2303 ASP A N 1
ATOM 2001 C CA . ASP A 1 2303 ? 287.054 261.610 382.199 1.00 189.61 2303 ASP A CA 1
ATOM 2002 C C . ASP A 1 2303 ? 286.990 260.752 380.942 1.00 189.61 2303 ASP A C 1
ATOM 2003 O O . ASP A 1 2303 ? 288.018 260.358 380.384 1.00 189.61 2303 ASP A O 1
ATOM 2005 N N . GLU A 1 2304 ? 285.774 260.459 380.492 1.00 200.38 2304 GLU A N 1
ATOM 2006 C CA . GLU A 1 2304 ? 285.576 259.645 379.303 1.00 200.38 2304 GLU A CA 1
ATOM 2007 C C . GLU A 1 2304 ? 284.547 260.327 378.412 1.00 200.38 2304 GLU A C 1
ATOM 2008 O O . GLU A 1 2304 ? 283.720 261.117 378.873 1.00 200.38 2304 GLU A O 1
ATOM 2014 N N . GLY A 1 2305 ? 284.606 260.013 377.121 1.00 199.06 2305 GLY A N 1
ATOM 2015 C CA . GLY A 1 2305 ? 283.714 260.620 376.155 1.00 199.06 2305 GLY A CA 1
ATOM 2016 C C . GLY A 1 2305 ? 282.468 259.802 375.886 1.00 199.06 2305 GLY A C 1
ATOM 2017 O O . GLY A 1 2305 ? 282.553 258.654 375.440 1.00 199.06 2305 GLY A O 1
ATOM 2018 N N . GLY A 1 2306 ? 281.304 260.385 376.155 1.00 197.30 2306 GLY A N 1
ATOM 2019 C CA . GLY A 1 2306 ? 280.045 259.713 375.906 1.00 197.30 2306 GLY A CA 1
ATOM 2020 C C . GLY A 1 2306 ? 278.984 260.645 375.360 1.00 197.30 2306 GLY A C 1
ATOM 2021 O O . GLY A 1 2306 ? 277.817 260.264 375.229 1.00 197.30 2306 GLY A O 1
ATOM 2022 N N . ALA A 1 2307 ? 279.381 261.871 375.038 1.00 193.35 2307 ALA A N 1
ATOM 2023 C CA . ALA A 1 2307 ? 278.458 262.860 374.498 1.00 193.35 2307 ALA A CA 1
ATOM 2024 C C . ALA A 1 2307 ? 279.210 263.900 373.675 1.00 193.35 2307 ALA A C 1
ATOM 2025 O O . ALA A 1 2307 ? 280.344 264.255 373.995 1.00 193.35 2307 ALA A O 1
ATOM 2027 N N . PRO A 1 2322 ? 278.215 281.722 368.114 1.00 131.77 2322 PRO A N 1
ATOM 2028 C CA . PRO A 1 2322 ? 278.679 281.792 369.501 1.00 131.77 2322 PRO A CA 1
ATOM 2029 C C . PRO A 1 2322 ? 279.195 283.179 369.831 1.00 131.77 2322 PRO A C 1
ATOM 2030 O O . PRO A 1 2322 ? 279.288 284.020 368.933 1.00 131.77 2322 PRO A O 1
ATOM 2034 N N . ASP A 1 2323 ? 279.533 283.411 371.098 1.00 124.57 2323 ASP A N 1
ATOM 2035 C CA . ASP A 1 2323 ? 280.149 284.671 371.464 1.00 124.57 2323 ASP A CA 1
ATOM 2036 C C . ASP A 1 2323 ? 281.516 284.764 370.795 1.00 124.57 2323 ASP A C 1
ATOM 2037 O O . ASP A 1 2323 ? 282.394 283.941 371.056 1.00 124.57 2323 ASP A O 1
ATOM 2039 N N . PRO A 1 2324 ? 281.704 285.762 369.946 1.00 124.47 2324 PRO A N 1
ATOM 2040 C CA . PRO A 1 2324 ? 282.879 285.869 369.058 1.00 124.47 2324 PRO A CA 1
ATOM 2041 C C . PRO A 1 2324 ? 284.251 285.387 369.527 1.00 124.47 2324 PRO A C 1
ATOM 2042 O O . PRO A 1 2324 ? 284.465 284.211 369.831 1.00 124.47 2324 PRO A O 1
ATOM 2046 N N . LEU A 1 2325 ? 285.223 286.302 369.486 1.00 131.82 2325 LEU A N 1
ATOM 2047 C CA . LEU A 1 2325 ? 286.640 285.956 369.573 1.00 131.82 2325 LEU A CA 1
ATOM 2048 C C . LEU A 1 2325 ? 287.514 287.133 370.001 1.00 131.82 2325 LEU A C 1
ATOM 2049 O O . LEU A 1 2325 ? 287.069 287.997 370.759 1.00 131.82 2325 LEU A O 1
ATOM 2054 N N . ARG A 1 2326 ? 288.792 287.062 369.607 1.00 142.06 2326 ARG A N 1
ATOM 2055 C CA . ARG A 1 2326 ? 289.884 288.046 369.586 1.00 142.06 2326 ARG A CA 1
ATOM 2056 C C . ARG A 1 2326 ? 290.631 288.093 370.911 1.00 142.06 2326 ARG A C 1
ATOM 2057 O O . ARG A 1 2326 ? 290.218 287.464 371.887 1.00 142.06 2326 ARG A O 1
ATOM 2065 N N . GLU A 1 2327 ? 291.706 288.889 370.942 1.00 149.56 2327 GLU A N 1
ATOM 2066 C CA . GLU A 1 2327 ? 292.797 288.854 371.914 1.00 149.56 2327 GLU A CA 1
ATOM 2067 C C . GLU A 1 2327 ? 292.376 288.502 373.336 1.00 149.56 2327 GLU A C 1
ATOM 2068 O O . GLU A 1 2327 ? 293.137 287.850 374.056 1.00 149.56 2327 GLU A O 1
ATOM 2074 N N . GLU A 1 2328 ? 291.205 288.966 373.777 1.00 154.45 2328 GLU A N 1
ATOM 2075 C CA . GLU A 1 2328 ? 290.738 288.609 375.112 1.00 154.45 2328 GLU A CA 1
ATOM 2076 C C . GLU A 1 2328 ? 290.668 287.096 375.294 1.00 154.45 2328 GLU A C 1
ATOM 2077 O O . GLU A 1 2328 ? 290.920 286.584 376.390 1.00 154.45 2328 GLU A O 1
ATOM 2079 N N . GLU A 1 2329 ? 290.316 286.369 374.240 1.00 149.27 2329 GLU A N 1
ATOM 2080 C CA . GLU A 1 2329 ? 290.194 284.915 374.337 1.00 149.27 2329 GLU A CA 1
ATOM 2081 C C . GLU A 1 2329 ? 291.296 284.155 373.587 1.00 149.27 2329 GLU A C 1
ATOM 2082 O O . GLU A 1 2329 ? 291.273 282.916 373.604 1.00 149.27 2329 GLU A O 1
ATOM 2088 N N . PHE A 1 2330 ? 292.243 284.833 372.939 1.00 137.01 2330 PHE A N 1
ATOM 2089 C CA . PHE A 1 2330 ? 293.285 284.162 372.173 1.00 137.01 2330 PHE A CA 1
ATOM 2090 C C . PHE A 1 2330 ? 294.192 283.315 373.057 1.00 137.01 2330 PHE A C 1
ATOM 2091 O O . PHE A 1 2330 ? 294.378 282.122 372.800 1.00 137.01 2330 PHE A O 1
ATOM 2099 N N . GLU A 1 2331 ? 294.751 283.910 374.106 1.00 141.73 2331 GLU A N 1
ATOM 2100 C CA . GLU A 1 2331 ? 295.633 283.203 375.023 1.00 141.73 2331 GLU A CA 1
ATOM 2101 C C . GLU A 1 2331 ? 294.923 282.891 376.334 1.00 141.73 2331 GLU A C 1
ATOM 2102 O O . GLU A 1 2331 ? 295.552 282.491 377.313 1.00 141.73 2331 GLU A O 1
ATOM 2108 N N . GLN A 1 2332 ? 293.601 283.082 376.365 1.00 144.15 2332 GLN A N 1
ATOM 2109 C CA . GLN A 1 2332 ? 292.834 282.661 377.531 1.00 144.15 2332 GLN A CA 1
ATOM 2110 C C . GLN A 1 2332 ? 292.019 281.409 377.230 1.00 144.15 2332 GLN A C 1
ATOM 2111 O O . GLN A 1 2332 ? 291.261 280.956 378.095 1.00 144.15 2332 GLN A O 1
ATOM 2113 N N . LEU A 1 2333 ? 292.157 280.840 376.029 1.00 140.68 2333 LEU A N 1
ATOM 2114 C CA . LEU A 1 2333 ? 291.428 279.622 375.697 1.00 140.68 2333 LEU A CA 1
ATOM 2115 C C . LEU A 1 2333 ? 292.352 278.583 375.067 1.00 140.68 2333 LEU A C 1
ATOM 2116 O O . LEU A 1 2333 ? 291.972 277.411 374.980 1.00 140.68 2333 LEU A O 1
ATOM 2121 N N . THR A 1 2334 ? 293.565 278.963 374.673 1.00 137.03 2334 THR A N 1
ATOM 2122 C CA . THR A 1 2334 ? 294.485 278.022 374.048 1.00 137.03 2334 THR A CA 1
ATOM 2123 C C . THR A 1 2334 ? 295.734 277.831 374.898 1.00 137.03 2334 THR A C 1
ATOM 2124 O O . THR A 1 2334 ? 296.368 276.773 374.848 1.00 137.03 2334 THR A O 1
ATOM 2126 N N . GLN A 1 2335 ? 296.095 278.846 375.678 1.00 141.47 2335 GLN A N 1
ATOM 2127 C CA . GLN A 1 2335 ? 297.299 278.774 376.495 1.00 141.47 2335 GLN A CA 1
ATOM 2128 C C . GLN A 1 2335 ? 297.134 277.763 377.621 1.00 141.47 2335 GLN A C 1
ATOM 2129 O O . GLN A 1 2335 ? 296.062 277.648 378.220 1.00 141.47 2335 GLN A O 1
ATOM 2131 N N . VAL A 1 2336 ? 298.206 277.030 377.902 1.00 147.55 2336 VAL A N 1
ATOM 2132 C CA . VAL A 1 2336 ? 298.215 276.054 378.983 1.00 147.55 2336 VAL A CA 1
ATOM 2133 C C . VAL A 1 2336 ? 299.498 276.186 379.795 1.00 147.55 2336 VAL A C 1
ATOM 2134 O O . VAL A 1 2336 ? 299.461 276.297 381.020 1.00 147.55 2336 VAL A O 1
ATOM 2138 N N . PRO A 1 2353 ? 288.620 268.810 383.452 1.00 146.79 2353 PRO A N 1
ATOM 2139 C CA . PRO A 1 2353 ? 289.158 268.390 382.156 1.00 146.79 2353 PRO A CA 1
ATOM 2140 C C . PRO A 1 2353 ? 290.679 268.301 382.159 1.00 146.79 2353 PRO A C 1
ATOM 2141 O O . PRO A 1 2353 ? 291.351 269.293 381.884 1.00 146.79 2353 PRO A O 1
ATOM 2145 N N . ARG A 1 2354 ? 291.209 267.122 382.467 1.00 162.76 2354 ARG A N 1
ATOM 2146 C CA . ARG A 1 2354 ? 292.644 266.889 382.491 1.00 162.76 2354 ARG A CA 1
ATOM 2147 C C . ARG A 1 2354 ? 292.988 265.750 381.543 1.00 162.76 2354 ARG A C 1
ATOM 2148 O O . ARG A 1 2354 ? 292.150 264.910 381.208 1.00 162.76 2354 ARG A O 1
ATOM 2156 N N . LEU A 1 2355 ? 294.252 265.734 381.107 1.00 179.58 2355 LEU A N 1
ATOM 2157 C CA . LEU A 1 2355 ? 294.773 264.703 380.223 1.00 179.58 2355 LEU A CA 1
ATOM 2158 C C . LEU A 1 2355 ? 296.064 264.155 380.840 1.00 179.58 2355 LEU A C 1
ATOM 2159 O O . LEU A 1 2355 ? 297.164 264.647 380.600 1.00 179.58 2355 LEU A O 1
ATOM 2161 N N . ARG A 1 2356 ? 295.925 263.118 381.661 1.00 196.07 2356 ARG A N 1
ATOM 2162 C CA . ARG A 1 2356 ? 297.085 262.512 382.298 1.00 196.07 2356 ARG A CA 1
ATOM 2163 C C . ARG A 1 2356 ? 297.912 261.742 381.278 1.00 196.07 2356 ARG A C 1
ATOM 2164 O O . ARG A 1 2356 ? 297.379 260.971 380.476 1.00 196.07 2356 ARG A O 1
ATOM 2166 N N . LEU A 1 2357 ? 299.225 261.951 381.318 1.00 209.77 2357 LEU A N 1
ATOM 2167 C CA . LEU A 1 2357 ? 300.136 261.289 380.399 1.00 209.77 2357 LEU A CA 1
ATOM 2168 C C . LEU A 1 2357 ? 301.262 260.653 381.197 1.00 209.77 2357 LEU A C 1
ATOM 2169 O O . LEU A 1 2357 ? 301.835 261.277 382.091 1.00 209.77 2357 LEU A O 1
ATOM 2171 N N . ASP A 1 2358 ? 301.582 259.410 380.853 1.00 231.68 2358 ASP A N 1
ATOM 2172 C CA . ASP A 1 2358 ? 302.621 258.670 381.555 1.00 231.68 2358 ASP A CA 1
ATOM 2173 C C . ASP A 1 2358 ? 303.532 258.024 380.526 1.00 231.68 2358 ASP A C 1
ATOM 2174 O O . ASP A 1 2358 ? 303.080 257.614 379.454 1.00 231.68 2358 ASP A O 1
ATOM 2176 N N . VAL A 1 2359 ? 304.816 257.932 380.869 1.00 254.60 2359 VAL A N 1
ATOM 2177 C CA . VAL A 1 2359 ? 305.832 257.463 379.941 1.00 254.60 2359 VAL A CA 1
ATOM 2178 C C . VAL A 1 2359 ? 306.696 256.408 380.616 1.00 254.60 2359 VAL A C 1
ATOM 2179 O O . VAL A 1 2359 ? 306.849 256.378 381.839 1.00 254.60 2359 VAL A O 1
ATOM 2181 N N . TRP A 1 2360 ? 307.263 255.538 379.790 1.00 277.46 2360 TRP A N 1
ATOM 2182 C CA . TRP A 1 2360 ? 308.199 254.513 380.229 1.00 277.46 2360 TRP A CA 1
ATOM 2183 C C . TRP A 1 2360 ? 309.560 254.811 379.617 1.00 277.46 2360 TRP A C 1
ATOM 2184 O O . TRP A 1 2360 ? 309.831 254.421 378.477 1.00 277.46 2360 TRP A O 1
ATOM 2195 N N . GLU A 1 2361 ? 310.413 255.494 380.374 1.00 301.90 2361 GLU A N 1
ATOM 2196 C CA . GLU A 1 2361 ? 311.684 256.006 379.874 1.00 301.90 2361 GLU A CA 1
ATOM 2197 C C . GLU A 1 2361 ? 312.756 254.938 380.050 1.00 301.90 2361 GLU A C 1
ATOM 2198 O O . GLU A 1 2361 ? 313.324 254.794 381.137 1.00 301.90 2361 GLU A O 1
ATOM 2200 N N . LYS A 1 2362 ? 313.031 254.192 378.980 1.00 307.87 2362 LYS A N 1
ATOM 2201 C CA . LYS A 1 2362 ? 314.098 253.193 378.978 1.00 307.87 2362 LYS A CA 1
ATOM 2202 C C . LYS A 1 2362 ? 315.292 253.771 378.223 1.00 307.87 2362 LYS A C 1
ATOM 2203 O O . LYS A 1 2362 ? 315.495 253.525 377.034 1.00 307.87 2362 LYS A O 1
ATOM 2205 N N . GLY A 1 2363 ? 316.092 254.556 378.938 1.00 287.21 2363 GLY A N 1
ATOM 2206 C CA . GLY A 1 2363 ? 317.276 255.155 378.355 1.00 287.21 2363 GLY A CA 1
ATOM 2207 C C . GLY A 1 2363 ? 317.531 256.559 378.858 1.00 287.21 2363 GLY A C 1
ATOM 2208 O O . GLY A 1 2363 ? 317.402 256.828 380.056 1.00 287.21 2363 GLY A O 1
ATOM 2209 N N . ASN A 1 2364 ? 317.883 257.469 377.953 1.00 271.23 2364 ASN A N 1
ATOM 2210 C CA . ASN A 1 2364 ? 318.074 258.860 378.338 1.00 271.23 2364 ASN A CA 1
ATOM 2211 C C . ASN A 1 2364 ? 317.073 259.753 377.617 1.00 271.23 2364 ASN A C 1
ATOM 2212 O O . ASN A 1 2364 ? 317.374 260.341 376.574 1.00 271.23 2364 ASN A O 1
ATOM 2217 N N . ILE A 1 2365 ? 315.875 259.863 378.181 1.00 226.97 2365 ILE A N 1
ATOM 2218 C CA . ILE A 1 2365 ? 314.834 260.705 377.606 1.00 226.97 2365 ILE A CA 1
ATOM 2219 C C . ILE A 1 2365 ? 315.021 262.157 378.010 1.00 226.97 2365 ILE A C 1
ATOM 2220 O O . ILE A 1 2365 ? 314.748 263.067 377.223 1.00 226.97 2365 ILE A O 1
ATOM 2222 N N . SER A 1 2366 ? 315.494 262.385 379.238 1.00 194.73 2366 SER A N 1
ATOM 2223 C CA . SER A 1 2366 ? 315.856 263.721 379.696 1.00 194.73 2366 SER A CA 1
ATOM 2224 C C . SER A 1 2366 ? 314.676 264.676 379.594 1.00 194.73 2366 SER A C 1
ATOM 2225 O O . SER A 1 2366 ? 314.684 265.580 378.752 1.00 194.73 2366 SER A O 1
ATOM 2227 N N . ILE A 1 2367 ? 313.654 264.493 380.431 1.00 174.69 2367 ILE A N 1
ATOM 2228 C CA . ILE A 1 2367 ? 312.408 265.214 380.209 1.00 174.69 2367 ILE A CA 1
ATOM 2229 C C . ILE A 1 2367 ? 312.610 266.659 380.636 1.00 174.69 2367 ILE A C 1
ATOM 2230 O O . ILE A 1 2367 ? 312.282 267.052 381.760 1.00 174.69 2367 ILE A O 1
ATOM 2235 N N . VAL A 1 2368 ? 313.160 267.449 379.719 1.00 166.79 2368 VAL A N 1
ATOM 2236 C CA . VAL A 1 2368 ? 313.189 268.902 379.782 1.00 166.79 2368 VAL A CA 1
ATOM 2237 C C . VAL A 1 2368 ? 312.804 269.363 378.386 1.00 166.79 2368 VAL A C 1
ATOM 2238 O O . VAL A 1 2368 ? 312.590 270.554 378.137 1.00 166.79 2368 VAL A O 1
ATOM 2242 N N . GLN A 1 2369 ? 312.753 268.408 377.457 1.00 161.27 2369 GLN A N 1
ATOM 2243 C CA . GLN A 1 2369 ? 312.375 268.650 376.072 1.00 161.27 2369 GLN A CA 1
ATOM 2244 C C . GLN A 1 2369 ? 311.260 267.709 375.631 1.00 161.27 2369 GLN A C 1
ATOM 2245 O O . GLN A 1 2369 ? 310.996 267.565 374.437 1.00 161.27 2369 GLN A O 1
ATOM 2247 N N . LEU A 1 2370 ? 310.599 267.055 376.583 1.00 156.31 2370 LEU A N 1
ATOM 2248 C CA . LEU A 1 2370 ? 309.473 266.193 376.251 1.00 156.31 2370 LEU A CA 1
ATOM 2249 C C . LEU A 1 2370 ? 308.172 266.771 376.784 1.00 156.31 2370 LEU A C 1
ATOM 2250 O O . LEU A 1 2370 ? 307.134 266.677 376.124 1.00 156.31 2370 LEU A O 1
ATOM 2255 N N . GLU A 1 2371 ? 308.213 267.368 377.974 1.00 145.41 2371 GLU A N 1
ATOM 2256 C CA . GLU A 1 2371 ? 307.020 268.018 378.503 1.00 145.41 2371 GLU A CA 1
ATOM 2257 C C . GLU A 1 2371 ? 306.549 269.116 377.558 1.00 145.41 2371 GLU A C 1
ATOM 2258 O O . GLU A 1 2371 ? 305.363 269.204 377.224 1.00 145.41 2371 GLU A O 1
ATOM 2260 N N . GLU A 1 2372 ? 307.479 269.946 377.087 1.00 145.87 2372 GLU A N 1
ATOM 2261 C CA . GLU A 1 2372 ? 307.136 270.962 376.099 1.00 145.87 2372 GLU A CA 1
ATOM 2262 C C . GLU A 1 2372 ? 306.780 270.331 374.761 1.00 145.87 2372 GLU A C 1
ATOM 2263 O O . GLU A 1 2372 ? 305.963 270.874 374.009 1.00 145.87 2372 GLU A O 1
ATOM 2269 N N . LYS A 1 2373 ? 307.374 269.183 374.448 1.00 140.41 2373 LYS A N 1
ATOM 2270 C CA . LYS A 1 2373 ? 307.082 268.493 373.200 1.00 140.41 2373 LYS A CA 1
ATOM 2271 C C . LYS A 1 2373 ? 305.630 268.066 373.095 1.00 140.41 2373 LYS A C 1
ATOM 2272 O O . LYS A 1 2373 ? 305.151 267.814 371.984 1.00 140.41 2373 LYS A O 1
ATOM 2274 N N . LEU A 1 2374 ? 304.923 267.977 374.212 1.00 131.77 2374 LEU A N 1
ATOM 2275 C CA . LEU A 1 2374 ? 303.483 267.768 374.156 1.00 131.77 2374 LEU A CA 1
ATOM 2276 C C . LEU A 1 2374 ? 302.686 268.948 374.686 1.00 131.77 2374 LEU A C 1
ATOM 2277 O O . LEU A 1 2374 ? 301.465 268.962 374.510 1.00 131.77 2374 LEU A O 1
ATOM 2282 N N . ARG A 1 2375 ? 303.313 269.929 375.332 1.00 125.08 2375 ARG A N 1
ATOM 2283 C CA . ARG A 1 2375 ? 302.599 271.153 375.667 1.00 125.08 2375 ARG A CA 1
ATOM 2284 C C . ARG A 1 2375 ? 302.169 271.883 374.400 1.00 125.08 2375 ARG A C 1
ATOM 2285 O O . ARG A 1 2375 ? 300.991 272.208 374.223 1.00 125.08 2375 ARG A O 1
ATOM 2287 N N . GLY A 1 2376 ? 303.109 272.120 373.491 1.00 116.68 2376 GLY A N 1
ATOM 2288 C CA . GLY A 1 2376 ? 302.779 272.730 372.220 1.00 116.68 2376 GLY A CA 1
ATOM 2289 C C . GLY A 1 2376 ? 301.860 271.863 371.387 1.00 116.68 2376 GLY A C 1
ATOM 2290 O O . GLY A 1 2376 ? 300.912 272.361 370.774 1.00 116.68 2376 GLY A O 1
ATOM 2291 N N . ALA A 1 2377 ? 302.119 270.556 371.371 1.00 115.82 2377 ALA A N 1
ATOM 2292 C CA . ALA A 1 2377 ? 301.351 269.613 370.572 1.00 115.82 2377 ALA A CA 1
ATOM 2293 C C . ALA A 1 2377 ? 299.889 269.558 370.988 1.00 115.82 2377 ALA A C 1
ATOM 2294 O O . ALA A 1 2377 ? 299.039 269.144 370.194 1.00 115.82 2377 ALA A O 1
ATOM 2296 N N . ALA A 1 2378 ? 299.580 269.960 372.216 1.00 112.22 2378 ALA A N 1
ATOM 2297 C CA . ALA A 1 2378 ? 298.204 270.129 372.638 1.00 112.22 2378 ALA A CA 1
ATOM 2298 C C . ALA A 1 2378 ? 297.730 271.567 372.530 1.00 112.22 2378 ALA A C 1
ATOM 2299 O O . ALA A 1 2378 ? 296.522 271.794 372.406 1.00 112.22 2378 ALA A O 1
ATOM 2301 N N . ARG A 1 2379 ? 298.640 272.538 372.560 1.00 116.24 2379 ARG A N 1
ATOM 2302 C CA . ARG A 1 2379 ? 298.297 273.944 372.410 1.00 116.24 2379 ARG A CA 1
ATOM 2303 C C . ARG A 1 2379 ? 297.951 274.291 370.968 1.00 116.24 2379 ARG A C 1
ATOM 2304 O O . ARG A 1 2379 ? 297.374 275.350 370.706 1.00 116.24 2379 ARG A O 1
ATOM 2312 N N . GLN A 1 2380 ? 298.269 273.405 370.028 1.00 106.42 2380 GLN A N 1
ATOM 2313 C CA . GLN A 1 2380 ? 297.961 273.644 368.625 1.00 106.42 2380 GLN A CA 1
ATOM 2314 C C . GLN A 1 2380 ? 296.705 272.883 368.227 1.00 106.42 2380 GLN A C 1
ATOM 2315 O O . GLN A 1 2380 ? 295.933 273.342 367.378 1.00 106.42 2380 GLN A O 1
ATOM 2317 N N . ALA A 1 2381 ? 296.495 271.718 368.833 1.00 103.40 2381 ALA A N 1
ATOM 2318 C CA . ALA A 1 2381 ? 295.271 270.959 368.641 1.00 103.40 2381 ALA A CA 1
ATOM 2319 C C . ALA A 1 2381 ? 294.056 271.696 369.173 1.00 103.40 2381 ALA A C 1
ATOM 2320 O O . ALA A 1 2381 ? 292.928 271.352 368.815 1.00 103.40 2381 ALA A O 1
ATOM 2322 N N . LEU A 1 2382 ? 294.264 272.697 370.026 1.00 107.50 2382 LEU A N 1
ATOM 2323 C CA . LEU A 1 2382 ? 293.196 273.569 370.499 1.00 107.50 2382 LEU A CA 1
ATOM 2324 C C . LEU A 1 2382 ? 292.821 274.596 369.438 1.00 107.50 2382 LEU A C 1
ATOM 2325 O O . LEU A 1 2382 ? 291.650 274.723 369.066 1.00 107.50 2382 LEU A O 1
ATOM 2330 N N . ALA A 1 2383 ? 293.816 275.325 368.937 1.00 101.31 2383 ALA A N 1
ATOM 2331 C CA . ALA A 1 2383 ? 293.605 276.348 367.927 1.00 101.31 2383 ALA A CA 1
ATOM 2332 C C . ALA A 1 2383 ? 292.994 275.744 366.674 1.00 101.31 2383 ALA A C 1
ATOM 2333 O O . ALA A 1 2383 ? 292.028 276.286 366.131 1.00 101.31 2383 ALA A O 1
ATOM 2335 N N . ASP A 1 2384 ? 293.531 274.613 366.217 1.00 101.37 2384 ASP A N 1
ATOM 2336 C CA . ASP A 1 2384 ? 292.987 273.970 365.028 1.00 101.37 2384 ASP A CA 1
ATOM 2337 C C . ASP A 1 2384 ? 291.529 273.578 365.212 1.00 101.37 2384 ASP A C 1
ATOM 2338 O O . ASP A 1 2384 ? 290.692 273.847 364.338 1.00 101.37 2384 ASP A O 1
ATOM 2340 N N . ALA A 1 2385 ? 291.207 272.971 366.351 1.00 102.01 2385 ALA A N 1
ATOM 2341 C CA . ALA A 1 2385 ? 289.831 272.582 366.609 1.00 102.01 2385 ALA A CA 1
ATOM 2342 C C . ALA A 1 2385 ? 288.914 273.795 366.633 1.00 102.01 2385 ALA A C 1
ATOM 2343 O O . ALA A 1 2385 ? 287.804 273.754 366.090 1.00 102.01 2385 ALA A O 1
ATOM 2345 N N . ILE A 1 2386 ? 289.362 274.891 367.242 1.00 101.49 2386 ILE 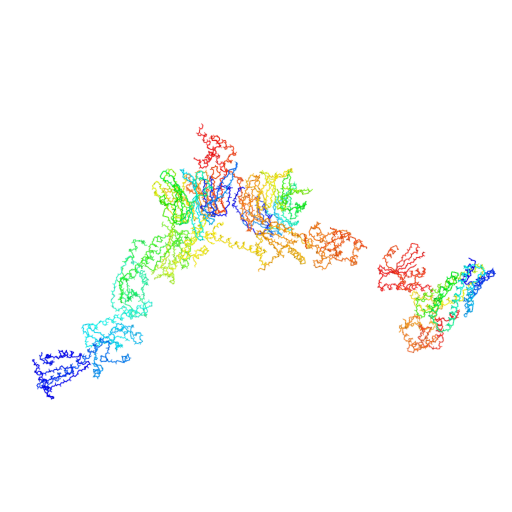A N 1
ATOM 2346 C CA . ILE A 1 2386 ? 288.486 276.050 367.369 1.00 101.49 2386 ILE A CA 1
ATOM 2347 C C . ILE A 1 2386 ? 288.247 276.692 366.007 1.00 101.49 2386 ILE A C 1
ATOM 2348 O O . ILE A 1 2386 ? 287.110 277.020 365.651 1.00 101.49 2386 ILE A O 1
ATOM 2353 N N . ILE A 1 2387 ? 289.310 276.864 365.217 1.00 96.95 2387 ILE A N 1
ATOM 2354 C CA . ILE A 1 2387 ? 289.152 277.487 363.907 1.00 96.95 2387 ILE A CA 1
ATOM 2355 C C . ILE A 1 2387 ? 288.295 276.624 362.995 1.00 96.95 2387 ILE A C 1
ATOM 2356 O O . ILE A 1 2387 ? 287.522 277.149 362.187 1.00 96.95 2387 ILE A O 1
ATOM 2361 N N . GLU A 1 2388 ? 288.404 275.299 363.094 1.00 99.05 2388 GLU A N 1
ATOM 2362 C CA . GLU A 1 2388 ? 287.554 274.467 362.256 1.00 99.05 2388 GLU A CA 1
ATOM 2363 C C . GLU A 1 2388 ? 286.120 274.449 362.770 1.00 99.05 2388 GLU A C 1
ATOM 2364 O O . GLU A 1 2388 ? 285.182 274.248 361.992 1.00 99.05 2388 GLU A O 1
ATOM 2366 N N . LEU A 1 2389 ? 285.927 274.667 364.068 1.00 99.91 2389 LEU A N 1
ATOM 2367 C CA . LEU A 1 2389 ? 284.586 274.603 364.630 1.00 99.91 2389 LEU A CA 1
ATOM 2368 C C . LEU A 1 2389 ? 283.879 275.951 364.646 1.00 99.91 2389 LEU A C 1
ATOM 2369 O O . LEU A 1 2389 ? 282.689 276.022 364.327 1.00 99.91 2389 LEU A O 1
ATOM 2374 N N . GLN A 1 2390 ? 284.574 277.025 365.015 1.00 100.71 2390 GLN A N 1
ATOM 2375 C CA . GLN A 1 2390 ? 283.937 278.331 365.135 1.00 100.71 2390 GLN A CA 1
ATOM 2376 C C . GLN A 1 2390 ? 284.060 279.182 363.879 1.00 100.71 2390 GLN A C 1
ATOM 2377 O O . GLN A 1 2390 ? 283.048 279.526 363.265 1.00 100.71 2390 GLN A O 1
ATOM 2383 N N . LEU A 1 2391 ? 285.281 279.520 363.476 1.00 96.48 2391 LEU A N 1
ATOM 2384 C CA . LEU A 1 2391 ? 285.478 280.505 362.423 1.00 96.48 2391 LEU A CA 1
ATOM 2385 C C . LEU A 1 2391 ? 285.172 279.972 361.032 1.00 96.48 2391 LEU A C 1
ATOM 2386 O O . LEU A 1 2391 ? 285.077 280.767 360.093 1.00 96.48 2391 LEU A O 1
ATOM 2391 N N . LEU A 1 2392 ? 285.028 278.665 360.872 1.00 97.28 2392 LEU A N 1
ATOM 2392 C CA . LEU A 1 2392 ? 284.884 278.083 359.545 1.00 97.28 2392 LEU A CA 1
ATOM 2393 C C . LEU A 1 2392 ? 283.466 278.198 358.990 1.00 97.28 2392 LEU A C 1
ATOM 2394 O O . LEU A 1 2392 ? 283.303 278.654 357.853 1.00 97.28 2392 LEU A O 1
ATOM 2396 N N . PRO A 1 2393 ? 282.415 277.810 359.722 1.00 96.77 2393 PRO A N 1
ATOM 2397 C CA . PRO A 1 2393 ? 281.080 277.789 359.108 1.00 96.77 2393 PRO A CA 1
ATOM 2398 C C . PRO A 1 2393 ? 280.483 279.162 358.847 1.00 96.77 2393 PRO A C 1
ATOM 2399 O O . PRO A 1 2393 ? 279.307 279.240 358.480 1.00 96.77 2393 PRO A O 1
ATOM 2403 N N . ALA A 1 2394 ? 281.233 280.246 359.021 1.00 96.96 2394 ALA A N 1
ATOM 2404 C CA . ALA A 1 2394 ? 280.692 281.581 358.793 1.00 96.96 2394 ALA A CA 1
ATOM 2405 C C . ALA A 1 2394 ? 280.549 281.824 357.298 1.00 96.96 2394 ALA A C 1
ATOM 2406 O O . ALA A 1 2394 ? 281.546 281.880 356.574 1.00 96.96 2394 ALA A O 1
ATOM 2408 N N . SER A 1 2395 ? 279.313 281.971 356.833 1.00 98.61 2395 SER A N 1
ATOM 2409 C CA . SER A 1 2395 ? 279.076 282.254 355.425 1.00 98.61 2395 SER A CA 1
ATOM 2410 C C . SER A 1 2395 ? 279.572 283.650 355.075 1.00 98.61 2395 SER A C 1
ATOM 2411 O O . SER A 1 2395 ? 279.362 284.607 355.822 1.00 98.61 2395 SER A O 1
ATOM 2413 N N . LEU A 1 2396 ? 280.229 283.762 353.928 1.00 95.85 2396 LEU A N 1
ATOM 2414 C CA . LEU A 1 2396 ? 280.781 285.035 353.491 1.00 95.85 2396 LEU A CA 1
ATOM 2415 C C . LEU A 1 2396 ? 279.681 286.017 353.106 1.00 95.85 2396 LEU A C 1
ATOM 2416 O O . LEU A 1 2396 ? 278.516 285.642 352.980 1.00 95.85 2396 LEU A O 1
ATOM 2418 N N . LYS A 1 2504 ? 265.117 281.751 348.522 1.00 110.56 2504 LYS A N 1
ATOM 2419 C CA . LYS A 1 2504 ? 266.209 280.804 348.707 1.00 110.56 2504 LYS A CA 1
ATOM 2420 C C . LYS A 1 2504 ? 267.157 280.829 347.516 1.00 110.56 2504 LYS A C 1
ATOM 2421 O O . LYS A 1 2504 ? 268.319 280.442 347.628 1.00 110.56 2504 LYS A O 1
ATOM 2423 N N . ARG A 1 2505 ? 266.648 281.287 346.370 1.00 112.98 2505 ARG A N 1
ATOM 2424 C CA . ARG A 1 2505 ? 267.475 281.366 345.170 1.00 112.98 2505 ARG A CA 1
ATOM 2425 C C . ARG A 1 2505 ? 268.634 282.333 345.361 1.00 112.98 2505 ARG A C 1
ATOM 2426 O O . ARG A 1 2505 ? 269.754 282.071 344.910 1.00 112.98 2505 ARG A O 1
ATOM 2428 N N . ARG A 1 2506 ? 268.381 283.465 346.011 1.00 115.38 2506 ARG A N 1
ATOM 2429 C CA . ARG A 1 2506 ? 269.429 284.413 346.356 1.00 115.38 2506 ARG A CA 1
ATOM 2430 C C . ARG A 1 2506 ? 270.135 284.035 347.652 1.00 115.38 2506 ARG A C 1
ATOM 2431 O O . ARG A 1 2506 ? 271.313 284.360 347.825 1.00 115.38 2506 ARG A O 1
ATOM 2439 N N . THR A 1 2507 ? 269.456 283.322 348.547 1.00 113.22 2507 THR A N 1
ATOM 2440 C CA . THR A 1 2507 ? 270.051 282.873 349.796 1.00 113.22 2507 THR A CA 1
ATOM 2441 C C . THR A 1 2507 ? 271.207 281.910 349.575 1.00 113.22 2507 THR A C 1
ATOM 2442 O O . THR A 1 2507 ? 272.029 281.728 350.476 1.00 113.22 2507 THR A O 1
ATOM 2444 N N . THR A 1 2508 ? 271.289 281.293 348.401 1.00 116.73 2508 THR A N 1
ATOM 2445 C CA . THR A 1 2508 ? 272.421 280.455 348.021 1.00 116.73 2508 THR A CA 1
ATOM 2446 C C . THR A 1 2508 ? 273.355 281.237 347.110 1.00 116.73 2508 THR A C 1
ATOM 2447 O O . THR A 1 2508 ? 274.274 280.696 346.494 1.00 116.73 2508 THR A O 1
ATOM 2451 N N . GLN A 1 2509 ? 273.113 282.542 347.015 1.00 110.45 2509 GLN A N 1
ATOM 2452 C CA . GLN A 1 2509 ? 274.014 283.447 346.315 1.00 110.45 2509 GLN A CA 1
ATOM 2453 C C . GLN A 1 2509 ? 274.557 284.450 347.318 1.00 110.45 2509 GLN A C 1
ATOM 2454 O O . GLN A 1 2509 ? 275.423 285.268 346.994 1.00 110.45 2509 GLN A O 1
ATOM 2456 N N . LEU A 1 2510 ? 274.036 284.397 348.540 1.00 108.88 2510 LEU A N 1
ATOM 2457 C CA . LEU A 1 2510 ? 274.592 285.157 349.647 1.00 108.88 2510 LEU A CA 1
ATOM 2458 C C . LEU A 1 2510 ? 275.703 284.410 350.363 1.00 108.88 2510 LEU A C 1
ATOM 2459 O O . LEU A 1 2510 ? 276.692 285.030 350.766 1.00 108.88 2510 LEU A O 1
ATOM 2461 N N . GLU A 1 2511 ? 275.565 283.098 350.532 1.00 109.70 2511 GLU A N 1
ATOM 2462 C CA . GLU A 1 2511 ? 276.628 282.264 351.074 1.00 109.70 2511 GLU A CA 1
ATOM 2463 C C . GLU A 1 2511 ? 277.445 281.693 349.920 1.00 109.70 2511 GLU A C 1
ATOM 2464 O O . GLU A 1 2511 ? 277.715 280.495 349.843 1.00 109.70 2511 GLU A O 1
ATOM 2466 N N . GLU A 1 2512 ? 277.825 282.577 349.001 1.00 105.83 2512 GLU A N 1
ATOM 2467 C CA . GLU A 1 2512 ? 278.793 282.258 347.961 1.00 105.83 2512 GLU A CA 1
ATOM 2468 C C . GLU A 1 2512 ? 279.651 283.485 347.685 1.00 105.83 2512 GLU A C 1
ATOM 2469 O O . GLU A 1 2512 ? 280.425 283.512 346.725 1.00 105.83 2512 GLU A O 1
ATOM 2471 N N . GLY A 1 2513 ? 279.494 284.513 348.514 1.00 102.54 2513 GLY A N 1
ATOM 2472 C CA . GLY A 1 2513 ? 280.223 285.751 348.343 1.00 102.54 2513 GLY A CA 1
ATOM 2473 C C . GLY A 1 2513 ? 279.851 286.488 347.075 1.00 102.54 2513 GLY A C 1
ATOM 2474 O O . GLY A 1 2513 ? 280.547 287.424 346.673 1.00 102.54 2513 GLY A O 1
ATOM 2475 N N . GLU A 1 2514 ? 278.752 286.079 346.437 1.00 102.70 2514 GLU A N 1
ATOM 2476 C CA . GLU A 1 2514 ? 278.378 286.670 345.156 1.00 102.70 2514 GLU A CA 1
ATOM 2477 C C . GLU A 1 2514 ? 277.832 288.082 345.326 1.00 102.70 2514 GLU A C 1
ATOM 2478 O O . GLU A 1 2514 ? 278.194 288.987 344.566 1.00 102.70 2514 GLU A O 1
ATOM 2480 N N . VAL A 1 2515 ? 276.961 288.292 346.308 1.00 99.89 2515 VAL A N 1
ATOM 2481 C CA . VAL A 1 2515 ? 276.332 289.592 346.512 1.00 99.89 2515 VAL A CA 1
ATOM 2482 C C . VAL A 1 2515 ? 276.093 289.788 348.000 1.00 99.89 2515 VAL A C 1
ATOM 2483 O O . VAL A 1 2515 ? 275.795 288.835 348.725 1.00 99.89 2515 VAL A O 1
ATOM 2485 N N . GLY A 1 2516 ? 276.222 291.031 348.451 1.00 95.55 2516 GLY A N 1
ATOM 2486 C CA . GLY A 1 2516 ? 276.003 291.347 349.847 1.00 95.55 2516 GLY A CA 1
ATOM 2487 C C . GLY A 1 2516 ? 277.222 291.948 350.510 1.00 95.55 2516 GLY A C 1
ATOM 2488 O O . GLY A 1 2516 ? 277.801 292.912 350.002 1.00 95.55 2516 GLY A O 1
ATOM 2489 N N . THR A 1 2517 ? 277.621 291.389 351.647 1.00 92.23 2517 THR A N 1
ATOM 2490 C CA . THR A 1 2517 ? 278.802 291.833 352.369 1.00 92.23 2517 THR A CA 1
ATOM 2491 C C . THR A 1 2517 ? 279.607 290.621 352.816 1.00 92.23 2517 THR A C 1
ATOM 2492 O O . THR A 1 2517 ? 279.179 289.472 352.678 1.00 92.23 2517 THR A O 1
ATOM 2496 N N . LEU A 1 2518 ? 280.792 290.890 353.353 1.00 89.59 2518 LEU A N 1
ATOM 2497 C CA . LEU A 1 2518 ? 281.678 289.858 353.874 1.00 89.59 2518 LEU A CA 1
ATOM 2498 C C . LEU A 1 2518 ? 281.428 289.722 355.367 1.00 89.59 2518 LEU A C 1
ATOM 2499 O O . LEU A 1 2518 ? 281.371 290.728 356.081 1.00 89.59 2518 LEU A O 1
ATOM 2501 N N . HIS A 1 2519 ? 281.281 288.481 355.830 1.00 86.54 2519 HIS A N 1
ATOM 2502 C CA . HIS A 1 2519 ? 280.992 288.170 357.224 1.00 86.54 2519 HIS A CA 1
ATOM 2503 C C . HIS A 1 2519 ? 281.973 288.887 358.138 1.00 86.54 2519 HIS A C 1
ATOM 2504 O O . HIS A 1 2519 ? 283.089 289.208 357.718 1.00 86.54 2519 HIS A O 1
ATOM 2506 N N . PRO A 1 2520 ? 281.599 289.171 359.382 1.00 86.68 2520 PRO A N 1
ATOM 2507 C CA . PRO A 1 2520 ? 282.550 289.834 360.284 1.00 86.68 2520 PRO A CA 1
ATOM 2508 C C . PRO A 1 2520 ? 283.768 288.985 360.576 1.00 86.68 2520 PRO A C 1
ATOM 2509 O O . PRO A 1 2520 ? 284.798 289.513 361.014 1.00 86.68 2520 PRO A O 1
ATOM 2513 N N . VAL A 1 2521 ? 283.680 287.676 360.344 1.00 90.39 2521 VAL A N 1
ATOM 2514 C CA . VAL A 1 2521 ? 284.801 286.787 360.621 1.00 90.39 2521 VAL A CA 1
ATOM 2515 C C . VAL A 1 2521 ? 285.976 287.117 359.712 1.00 90.39 2521 VAL A C 1
ATOM 2516 O O . VAL A 1 2521 ? 287.041 287.550 360.170 1.00 90.39 2521 VAL A O 1
ATOM 2520 N N . PHE A 1 2522 ? 285.782 286.960 358.407 1.00 91.38 2522 PHE A N 1
ATOM 2521 C CA . PHE A 1 2522 ? 286.829 287.078 357.399 1.00 91.38 2522 PHE A CA 1
ATOM 2522 C C . PHE A 1 2522 ? 287.302 288.469 357.207 1.00 91.38 2522 PHE A C 1
ATOM 2523 O O . PHE A 1 2522 ? 288.109 288.706 356.311 1.00 91.38 2522 PHE A O 1
ATOM 2531 N N . ALA A 1 2523 ? 286.837 289.421 358.003 1.00 91.30 2523 ALA A N 1
ATOM 2532 C CA . ALA A 1 2523 ? 287.299 290.791 357.905 1.00 91.30 2523 ALA A CA 1
ATOM 2533 C C . ALA A 1 2523 ? 288.157 291.203 359.085 1.00 91.30 2523 ALA A C 1
ATOM 2534 O O . ALA A 1 2523 ? 288.946 292.145 358.956 1.00 91.30 2523 ALA A O 1
ATOM 2536 N N . ARG A 1 2524 ? 288.024 290.540 360.232 1.00 94.24 2524 ARG A N 1
ATOM 2537 C CA . ARG A 1 2524 ? 288.795 290.949 361.396 1.00 94.24 2524 ARG A CA 1
ATOM 2538 C C . ARG A 1 2524 ? 289.530 289.800 362.075 1.00 94.24 2524 ARG A C 1
ATOM 2539 O O . ARG A 1 2524 ? 290.677 289.971 362.498 1.00 94.24 2524 ARG A O 1
ATOM 2541 N N . VAL A 1 2525 ? 288.906 288.625 362.183 1.00 98.34 2525 VAL A N 1
ATOM 2542 C CA . VAL A 1 2525 ? 289.470 287.653 363.116 1.00 98.34 2525 VAL A CA 1
ATOM 2543 C C . VAL A 1 2525 ? 290.303 286.593 362.413 1.00 98.34 2525 VAL A C 1
ATOM 2544 O O . VAL A 1 2525 ? 291.394 286.255 362.883 1.00 98.34 2525 VAL A O 1
ATOM 2548 N N . ALA A 1 2526 ? 289.840 286.046 361.296 1.00 91.47 2526 ALA A N 1
ATOM 2549 C CA . ALA A 1 2526 ? 290.560 284.942 360.676 1.00 91.47 2526 ALA A CA 1
ATOM 2550 C C . ALA A 1 2526 ? 291.620 285.487 359.724 1.00 91.47 2526 ALA A C 1
ATOM 2551 O O . ALA A 1 2526 ? 291.786 285.035 358.601 1.00 91.47 2526 ALA A O 1
ATOM 2553 N N . GLN A 1 2527 ? 292.356 286.478 360.217 1.00 95.75 2527 GLN A N 1
ATOM 2554 C CA . GLN A 1 2527 ? 293.674 286.795 359.690 1.00 95.75 2527 GLN A CA 1
ATOM 2555 C C . GLN A 1 2527 ? 294.595 287.090 360.859 1.00 95.75 2527 GLN A C 1
ATOM 2556 O O . GLN A 1 2527 ? 295.810 286.894 360.777 1.00 95.75 2527 GLN A O 1
ATOM 2562 N N . ARG A 1 2528 ? 294.011 287.551 361.959 1.00 100.89 2528 ARG A N 1
ATOM 2563 C CA . ARG A 1 2528 ? 294.720 287.695 363.215 1.00 100.89 2528 ARG A CA 1
ATOM 2564 C C . ARG A 1 2528 ? 295.034 286.354 363.844 1.00 100.89 2528 ARG A C 1
ATOM 2565 O O . ARG A 1 2528 ? 296.043 286.230 364.539 1.00 100.89 2528 ARG A O 1
ATOM 2573 N N . TRP A 1 2529 ? 294.212 285.349 363.599 1.00 101.35 2529 TRP A N 1
ATOM 2574 C CA . TRP A 1 2529 ? 294.403 284.059 364.234 1.00 101.35 2529 TRP A CA 1
ATOM 2575 C C . TRP A 1 2529 ? 295.183 283.093 363.370 1.00 101.35 2529 TRP A C 1
ATOM 2576 O O . TRP A 1 2529 ? 295.929 282.266 363.893 1.00 101.35 2529 TRP A O 1
ATOM 2587 N N . MET A 1 2530 ? 295.005 283.150 362.058 1.00 95.98 2530 MET A N 1
ATOM 2588 C CA . MET A 1 2530 ? 295.872 282.377 361.190 1.00 95.98 2530 MET A CA 1
ATOM 2589 C C . MET A 1 2530 ? 297.296 282.906 361.213 1.00 95.98 2530 MET A C 1
ATOM 2590 O O . MET A 1 2530 ? 298.228 282.142 360.953 1.00 95.98 2530 MET A O 1
ATOM 2595 N N . GLU A 1 2531 ? 297.488 284.182 361.546 1.00 99.04 2531 GLU A N 1
ATOM 2596 C CA . GLU A 1 2531 ? 298.812 284.732 361.793 1.00 99.04 2531 GLU A CA 1
ATOM 2597 C C . GLU A 1 2531 ? 299.286 284.439 363.210 1.00 99.04 2531 GLU A C 1
ATOM 2598 O O . GLU A 1 2531 ? 300.458 284.658 363.531 1.00 99.04 2531 GLU A O 1
ATOM 2604 N N . PHE A 1 2532 ? 298.396 283.934 364.061 1.00 102.47 2532 PHE A N 1
ATOM 2605 C CA . PHE A 1 2532 ? 298.743 283.508 365.406 1.00 102.47 2532 PHE A CA 1
ATOM 2606 C C . PHE A 1 2532 ? 299.112 282.038 365.492 1.00 102.47 2532 PHE A C 1
ATOM 2607 O O . PHE A 1 2532 ? 299.966 281.677 366.305 1.00 102.47 2532 PHE A O 1
ATOM 2615 N N . MET A 1 2533 ? 298.494 281.198 364.675 1.00 98.87 2533 MET A N 1
ATOM 2616 C CA . MET A 1 2533 ? 298.789 279.776 364.629 1.00 98.87 2533 MET A CA 1
ATOM 2617 C C . MET A 1 2533 ? 300.207 279.488 364.180 1.00 98.87 2533 MET A C 1
ATOM 2618 O O . MET A 1 2533 ? 300.764 278.456 364.563 1.00 98.87 2533 MET A O 1
ATOM 2623 N N . VAL A 1 2534 ? 300.794 280.364 363.366 1.00 99.54 2534 VAL A N 1
ATOM 2624 C CA . VAL A 1 2534 ? 302.160 280.147 362.918 1.00 99.54 2534 VAL A CA 1
ATOM 2625 C C . VAL A 1 2534 ? 303.163 280.481 364.010 1.00 99.54 2534 VAL A C 1
ATOM 2626 O O . VAL A 1 2534 ? 304.272 279.934 364.012 1.00 99.54 2534 VAL A O 1
ATOM 2630 N N . GLN A 1 2535 ? 302.796 281.341 364.955 1.00 104.69 2535 GLN A N 1
ATOM 2631 C CA . GLN A 1 2535 ? 303.696 281.711 366.033 1.00 104.69 2535 GLN A CA 1
ATOM 2632 C C . GLN A 1 2535 ? 303.859 280.612 367.068 1.00 104.69 2535 GLN A C 1
ATOM 2633 O O . GLN A 1 2535 ? 304.764 280.699 367.901 1.00 104.69 2535 GLN A O 1
ATOM 2639 N N . ILE A 1 2536 ? 303.011 279.588 367.039 1.00 100.30 2536 ILE A N 1
ATOM 2640 C CA . ILE A 1 2536 ? 303.137 278.444 367.928 1.00 100.30 2536 ILE A CA 1
ATOM 2641 C C . ILE A 1 2536 ? 303.441 277.159 367.180 1.00 100.30 2536 ILE A C 1
ATOM 2642 O O . ILE A 1 2536 ? 303.662 276.125 367.815 1.00 100.30 2536 ILE A O 1
ATOM 2647 N N . GLY A 1 2537 ? 303.446 277.187 365.851 1.00 99.37 2537 GLY A N 1
ATOM 2648 C CA . GLY A 1 2537 ? 303.761 276.007 365.074 1.00 99.37 2537 GLY A CA 1
ATOM 2649 C C . GLY A 1 2537 ? 302.574 275.075 364.976 1.00 99.37 2537 GLY A C 1
ATOM 2650 O O . GLY A 1 2537 ? 301.900 274.826 365.980 1.00 99.37 2537 GLY A O 1
ATOM 2651 N N . CYS A 1 2538 ? 302.302 274.552 363.787 1.00 94.53 2538 CYS A N 1
ATOM 2652 C CA . CYS A 1 2538 ? 301.160 273.667 363.611 1.00 94.53 2538 CYS A CA 1
ATOM 2653 C C . CYS A 1 2538 ? 301.363 272.847 362.341 1.00 94.53 2538 CYS A C 1
ATOM 2654 O O . CYS A 1 2538 ? 302.456 272.815 361.769 1.00 94.53 2538 CYS A O 1
ATOM 2656 N N . ALA A 1 2539 ? 300.292 272.193 361.899 1.00 95.70 2539 ALA A N 1
ATOM 2657 C CA . ALA A 1 2539 ? 300.233 271.432 360.659 1.00 95.70 2539 ALA A CA 1
ATOM 2658 C C . ALA A 1 2539 ? 299.283 272.197 359.757 1.00 95.70 2539 ALA A C 1
ATOM 2659 O O . ALA A 1 2539 ? 298.349 271.641 359.172 1.00 95.70 2539 ALA A O 1
ATOM 2661 N N . SER A 1 2540 ? 299.525 273.497 359.684 1.00 89.81 2540 SER A N 1
ATOM 2662 C CA . SER A 1 2540 ? 298.548 274.508 359.331 1.00 89.81 2540 SER A CA 1
ATOM 2663 C C . SER A 1 2540 ? 299.252 275.622 358.579 1.00 89.81 2540 SER A C 1
ATOM 2664 O O . SER A 1 2540 ? 300.231 275.371 357.874 1.00 89.81 2540 SER A O 1
ATOM 2666 N N . VAL A 1 2541 ? 298.722 276.837 358.712 1.00 87.55 2541 VAL A N 1
ATOM 2667 C CA . VAL A 1 2541 ? 299.060 277.973 357.866 1.00 87.55 2541 VAL A CA 1
ATOM 2668 C C . VAL A 1 2541 ? 300.540 277.998 357.513 1.00 87.55 2541 VAL A C 1
ATOM 2669 O O . VAL A 1 2541 ? 301.409 277.721 358.346 1.00 87.55 2541 VAL A O 1
ATOM 2673 N N . SER A 1 2542 ? 300.822 278.299 356.245 1.00 83.63 2542 SER A N 1
ATOM 2674 C CA . SER A 1 2542 ? 302.169 278.288 355.694 1.00 83.63 2542 SER A CA 1
ATOM 2675 C C . SER A 1 2542 ? 302.829 279.660 355.717 1.00 83.63 2542 SER A C 1
ATOM 2676 O O . SER A 1 2542 ? 304.049 279.749 355.877 1.00 83.63 2542 SER A O 1
ATOM 2678 N N . ARG A 1 2543 ? 302.052 280.729 355.559 1.00 85.08 2543 ARG A N 1
ATOM 2679 C CA . ARG A 1 2543 ? 302.574 282.081 355.714 1.00 85.08 2543 ARG A CA 1
ATOM 2680 C C . ARG A 1 2543 ? 303.708 282.372 354.733 1.00 85.08 2543 ARG A C 1
ATOM 2681 O O . ARG A 1 2543 ? 304.878 282.429 355.116 1.00 85.08 2543 ARG A O 1
ATOM 2689 N N . SER A 1 2544 ? 303.387 282.469 353.451 1.00 83.07 2544 SER A N 1
ATOM 2690 C CA . SER A 1 2544 ? 304.310 283.003 352.459 1.00 83.07 2544 SER A CA 1
ATOM 2691 C C . SER A 1 2544 ? 304.137 284.518 352.385 1.00 83.07 2544 SER A C 1
ATOM 2692 O O . SER A 1 2544 ? 303.224 285.087 352.984 1.00 83.07 2544 SER A O 1
ATOM 2694 N N . SER A 1 2545 ? 305.021 285.177 351.642 1.00 82.16 2545 SER A N 1
ATOM 2695 C CA . SER A 1 2545 ? 304.968 286.628 351.522 1.00 82.16 2545 SER A CA 1
ATOM 2696 C C . SER A 1 2545 ? 305.663 287.048 350.238 1.00 82.16 2545 SER A C 1
ATOM 2697 O O . SER A 1 2545 ? 306.393 286.271 349.621 1.00 82.16 2545 SER A O 1
ATOM 2700 N N . ALA A 1 2546 ? 305.435 288.295 349.849 1.00 82.05 2546 ALA A N 1
ATOM 2701 C CA . ALA A 1 2546 ? 306.001 288.857 348.625 1.00 82.05 2546 ALA A CA 1
ATOM 2702 C C . ALA A 1 2546 ? 305.950 290.377 348.738 1.00 82.05 2546 ALA A C 1
ATOM 2703 O O . ALA A 1 2546 ? 305.678 290.925 349.812 1.00 82.05 2546 ALA A O 1
ATOM 2705 N N . HIS A 1 2547 ? 306.215 291.060 347.627 1.00 87.11 2547 HIS A N 1
ATOM 2706 C CA . HIS A 1 2547 ? 306.265 292.516 347.621 1.00 87.11 2547 HIS A CA 1
ATOM 2707 C C . HIS A 1 2547 ? 306.238 293.066 346.202 1.00 87.11 2547 HIS A C 1
ATOM 2708 O O . HIS A 1 2547 ? 307.056 292.670 345.370 1.00 87.11 2547 HIS A O 1
ATOM 2715 N N . MET A 1 2548 ? 305.318 293.982 345.912 1.00 85.26 2548 MET A N 1
ATOM 2716 C CA . MET A 1 2548 ? 305.250 294.578 344.587 1.00 85.26 2548 MET A CA 1
ATOM 2717 C C . MET A 1 2548 ? 306.163 295.796 344.497 1.00 85.26 2548 MET A C 1
ATOM 2718 O O . MET A 1 2548 ? 306.820 296.190 345.462 1.00 85.26 2548 MET A O 1
ATOM 2723 N N . VAL A 1 2549 ? 306.206 296.394 343.308 1.00 77.35 2549 VAL A N 1
ATOM 2724 C CA . VAL A 1 2549 ? 307.011 297.579 343.077 1.00 77.35 2549 VAL A CA 1
ATOM 2725 C C . VAL A 1 2549 ? 306.168 298.793 342.710 1.00 77.35 2549 VAL A C 1
ATOM 2726 O O . VAL A 1 2549 ? 306.572 299.923 343.007 1.00 77.35 2549 VAL A O 1
ATOM 2730 N N . SER A 1 2550 ? 305.018 298.600 342.074 1.00 78.17 2550 SER A N 1
ATOM 2731 C CA . SER A 1 2550 ? 304.137 299.709 341.744 1.00 78.17 2550 SER A CA 1
ATOM 2732 C C . SER A 1 2550 ? 302.706 299.207 341.742 1.00 78.17 2550 SER A C 1
ATOM 2733 O O . SER A 1 2550 ? 302.451 298.054 341.387 1.00 78.17 2550 SER A O 1
ATOM 2736 N N . ARG A 1 2551 ? 301.780 300.081 342.133 1.00 77.63 2551 ARG A N 1
ATOM 2737 C CA . ARG A 1 2551 ? 300.403 299.665 342.350 1.00 77.63 2551 ARG A CA 1
ATOM 2738 C C . ARG A 1 2551 ? 299.736 299.163 341.081 1.00 77.63 2551 ARG A C 1
ATOM 2739 O O . ARG A 1 2551 ? 298.862 298.293 341.156 1.00 77.63 2551 ARG A O 1
ATOM 2747 N N . PHE A 1 2552 ? 300.134 299.668 339.916 1.00 74.32 2552 PHE A N 1
ATOM 2748 C CA . PHE A 1 2552 ? 299.435 299.373 338.674 1.00 74.32 2552 PHE A CA 1
ATOM 2749 C C . PHE A 1 2552 ? 299.629 297.940 338.205 1.00 74.32 2552 PHE A C 1
ATOM 2750 O O . PHE A 1 2552 ? 299.119 297.574 337.143 1.00 74.32 2552 PHE A O 1
ATOM 2758 N N . LEU A 1 2553 ? 300.354 297.124 338.960 1.00 72.30 2553 LEU A N 1
ATOM 2759 C CA . LEU A 1 2553 ? 300.562 295.733 338.600 1.00 72.30 2553 LEU A CA 1
ATOM 2760 C C . LEU A 1 2553 ? 299.516 294.807 339.192 1.00 72.30 2553 LEU A C 1
ATOM 2761 O O . LEU A 1 2553 ? 299.487 293.625 338.842 1.00 72.30 2553 LEU A O 1
ATOM 2766 N N . LEU A 1 2554 ? 298.652 295.311 340.058 1.00 71.52 2554 LEU A N 1
ATOM 2767 C CA . LEU A 1 2554 ? 297.740 294.484 340.837 1.00 71.52 2554 LEU A CA 1
ATOM 2768 C C . LEU A 1 2554 ? 296.801 293.624 339.993 1.00 71.52 2554 LEU A C 1
ATOM 2769 O O . LEU A 1 2554 ? 296.697 292.421 340.254 1.00 71.52 2554 LEU A O 1
ATOM 2774 N N . PRO A 1 2555 ? 296.096 294.172 338.987 1.00 70.71 2555 PRO A N 1
ATOM 2775 C CA . PRO A 1 2555 ? 295.057 293.373 338.322 1.00 70.71 2555 PRO A CA 1
ATOM 2776 C C . PRO A 1 2555 ? 295.592 292.132 337.627 1.00 70.71 2555 PRO A C 1
ATOM 2777 O O . PRO A 1 2555 ? 295.047 291.034 337.787 1.00 70.71 2555 PRO A O 1
ATOM 2781 N N . SER A 1 2556 ? 296.663 292.295 336.853 1.00 70.84 2556 SER A N 1
ATOM 2782 C CA . SER A 1 2556 ? 297.261 291.148 336.183 1.00 70.84 2556 SER A CA 1
ATOM 2783 C C . SER A 1 2556 ? 297.788 290.136 337.186 1.00 70.84 2556 SER A C 1
ATOM 2784 O O . SER A 1 2556 ? 297.702 288.925 336.953 1.00 70.84 2556 SER A O 1
ATOM 2787 N N . ILE A 1 2557 ? 298.333 290.613 338.305 1.00 68.19 2557 ILE A N 1
ATOM 2788 C CA . ILE A 1 2557 ? 298.796 289.709 339.350 1.00 68.19 2557 ILE A CA 1
ATOM 2789 C C . ILE A 1 2557 ? 297.643 288.856 339.855 1.00 68.19 2557 ILE A C 1
ATOM 2790 O O . ILE A 1 2557 ? 297.772 287.638 340.013 1.00 68.19 2557 ILE A O 1
ATOM 2795 N N . LEU A 1 2558 ? 296.495 289.481 340.105 1.00 69.44 2558 LEU A N 1
ATOM 2796 C CA . LEU A 1 2558 ? 295.360 288.732 340.627 1.00 69.44 2558 LEU A CA 1
ATOM 2797 C C . LEU A 1 2558 ? 294.811 287.762 339.594 1.00 69.44 2558 LEU A C 1
ATOM 2798 O O . LEU A 1 2558 ? 294.400 286.651 339.940 1.00 69.44 2558 LEU A O 1
ATOM 2803 N N . SER A 1 2559 ? 294.790 288.159 338.322 1.00 67.96 2559 SER A N 1
ATOM 2804 C CA . SER A 1 2559 ? 294.323 287.245 337.283 1.00 67.96 2559 SER A CA 1
ATOM 2805 C C . SER A 1 2559 ? 295.228 286.022 337.184 1.00 67.96 2559 SER A C 1
ATOM 2806 O O . SER A 1 2559 ? 294.755 284.877 337.131 1.00 67.96 2559 SER A O 1
ATOM 2808 N N . GLU A 1 2560 ? 296.542 286.247 337.170 1.00 69.17 2560 GLU A N 1
ATOM 2809 C CA . GLU A 1 2560 ? 297.479 285.134 337.102 1.00 69.17 2560 GLU A CA 1
ATOM 2810 C C . GLU A 1 2560 ? 297.371 284.254 338.338 1.00 69.17 2560 GLU A C 1
ATOM 2811 O O . GLU A 1 2560 ? 297.453 283.026 338.242 1.00 69.17 2560 GLU A O 1
ATOM 2813 N N . PHE A 1 2561 ? 297.188 284.863 339.509 1.00 71.80 2561 PHE A N 1
ATOM 2814 C CA . PHE A 1 2561 ? 297.042 284.083 340.730 1.00 71.80 2561 PHE A CA 1
ATOM 2815 C C . PHE A 1 2561 ? 295.771 283.249 340.704 1.00 71.80 2561 PHE A C 1
ATOM 2816 O O . PHE A 1 2561 ? 295.756 282.111 341.186 1.00 71.80 2561 PHE A O 1
ATOM 2824 N N . THR A 1 2562 ? 294.687 283.806 340.168 1.00 73.61 2562 THR A N 1
ATOM 2825 C CA . THR A 1 2562 ? 293.462 283.035 340.016 1.00 73.61 2562 THR A CA 1
ATOM 2826 C C . THR A 1 2562 ? 293.686 281.838 339.108 1.00 73.61 2562 THR A C 1
ATOM 2827 O O . THR A 1 2562 ? 293.245 280.721 339.410 1.00 73.61 2562 THR A O 1
ATOM 2831 N N . ALA A 1 2563 ? 294.376 282.055 337.988 1.00 72.36 2563 ALA A N 1
ATOM 2832 C CA . ALA A 1 2563 ? 294.696 280.942 337.103 1.00 72.36 2563 ALA A CA 1
ATOM 2833 C C . ALA A 1 2563 ? 295.527 279.896 337.828 1.00 72.36 2563 ALA A C 1
ATOM 2834 O O . ALA A 1 2563 ? 295.299 278.691 337.676 1.00 72.36 2563 ALA A O 1
ATOM 2836 N N . LEU A 1 2564 ? 296.491 280.343 338.631 1.00 75.36 2564 LEU A N 1
ATOM 2837 C CA . LEU A 1 2564 ? 297.341 279.428 339.380 1.00 75.36 2564 LEU A CA 1
ATOM 2838 C C . LEU A 1 2564 ? 296.517 278.581 340.337 1.00 75.36 2564 LEU A C 1
ATOM 2839 O O . LEU A 1 2564 ? 296.695 277.362 340.428 1.00 75.36 2564 LEU A O 1
ATOM 2844 N N . VAL A 1 2565 ? 295.611 279.224 341.072 1.00 77.08 2565 VAL A N 1
ATOM 2845 C CA . VAL A 1 2565 ? 294.810 278.509 342.057 1.00 77.08 2565 VAL A CA 1
ATOM 2846 C C . VAL A 1 2565 ? 293.901 277.502 341.381 1.00 77.08 2565 VAL A C 1
ATOM 2847 O O . VAL A 1 2565 ? 293.809 276.349 341.816 1.00 77.08 2565 VAL A O 1
ATOM 2851 N N . THR A 1 2566 ? 293.231 277.900 340.299 1.00 81.26 2566 THR A N 1
ATOM 2852 C CA . THR A 1 2566 ? 292.362 276.989 339.565 1.00 81.26 2566 THR A CA 1
ATOM 2853 C C . THR A 1 2566 ? 293.150 275.938 338.797 1.00 81.26 2566 THR A C 1
ATOM 2854 O O . THR A 1 2566 ? 292.561 275.043 338.185 1.00 81.26 2566 THR A O 1
ATOM 2858 N N . SER A 1 2567 ? 294.477 276.025 338.824 1.00 82.96 2567 SER A N 1
ATOM 2859 C CA . SER A 1 2567 ? 295.324 275.015 338.208 1.00 82.96 2567 SER A CA 1
ATOM 2860 C C . SER A 1 2567 ? 295.906 274.022 339.196 1.00 82.96 2567 SER A C 1
ATOM 2861 O O . SER A 1 2567 ? 295.920 272.824 338.893 1.00 82.96 2567 SER A O 1
ATOM 2863 N N . MET A 1 2568 ? 296.374 274.464 340.363 1.00 87.41 2568 MET A N 1
ATOM 2864 C CA . MET A 1 2568 ? 296.898 273.549 341.366 1.00 87.41 2568 MET A CA 1
ATOM 2865 C C . MET A 1 2568 ? 295.810 272.832 342.150 1.00 87.41 2568 MET A C 1
ATOM 2866 O O . MET A 1 2568 ? 296.102 271.822 342.799 1.00 87.41 2568 MET A O 1
ATOM 2871 N N . ALA A 1 2569 ? 294.573 273.325 342.108 1.00 89.44 2569 ALA A N 1
ATOM 2872 C CA . ALA A 1 2569 ? 293.456 272.637 342.749 1.00 89.44 2569 ALA A CA 1
ATOM 2873 C C . ALA A 1 2569 ? 292.179 273.154 342.089 1.00 89.44 2569 ALA A C 1
ATOM 2874 O O . ALA A 1 2569 ? 291.838 274.329 342.238 1.00 89.44 2569 ALA A O 1
ATOM 2876 N N . GLY A 1 2570 ? 291.492 272.275 341.362 1.00 91.23 2570 GLY A N 1
ATOM 2877 C CA . GLY A 1 2570 ? 290.290 272.695 340.667 1.00 91.23 2570 GLY A CA 1
ATOM 2878 C C . GLY A 1 2570 ? 289.106 272.894 341.589 1.00 91.23 2570 GLY A C 1
ATOM 2879 O O . GLY A 1 2570 ? 288.097 273.480 341.191 1.00 91.23 2570 GLY A O 1
ATOM 2880 N N . ASP A 1 2571 ? 289.208 272.420 342.828 1.00 92.89 2571 ASP A N 1
ATOM 2881 C CA . ASP A 1 2571 ? 288.078 272.475 343.743 1.00 92.89 2571 ASP A CA 1
ATOM 2882 C C . ASP A 1 2571 ? 287.916 273.858 344.359 1.00 92.89 2571 ASP A C 1
ATOM 2883 O O . ASP A 1 2571 ? 286.857 274.172 344.909 1.00 92.89 2571 ASP A O 1
ATOM 2885 N N . THR A 1 2572 ? 288.940 274.697 344.263 1.00 90.79 2572 THR A N 1
ATOM 2886 C CA . THR A 1 2572 ? 288.899 276.023 344.859 1.00 90.79 2572 THR A CA 1
ATOM 2887 C C . THR A 1 2572 ? 288.095 276.975 343.984 1.00 90.79 2572 THR A C 1
ATOM 2888 O O . THR A 1 2572 ? 287.812 276.702 342.816 1.00 90.79 2572 THR A O 1
ATOM 2890 N N . SER A 1 2573 ? 287.726 278.115 344.570 1.00 87.18 2573 SER A N 1
ATOM 2891 C CA . SER A 1 2573 ? 286.909 279.113 343.876 1.00 87.18 2573 SER A CA 1
ATOM 2892 C C . SER A 1 2573 ? 287.325 280.487 344.401 1.00 87.18 2573 SER A C 1
ATOM 2893 O O . SER A 1 2573 ? 287.000 280.862 345.527 1.00 87.18 2573 SER A O 1
ATOM 2895 N N . VAL A 1 2574 ? 288.047 281.228 343.564 1.00 83.16 2574 VAL A N 1
ATOM 2896 C CA . VAL A 1 2574 ? 288.560 282.526 343.974 1.00 83.16 2574 VAL A CA 1
ATOM 2897 C C . VAL A 1 2574 ? 287.428 283.531 344.101 1.00 83.16 2574 VAL A C 1
ATOM 2898 O O . VAL A 1 2574 ? 286.510 283.573 343.273 1.00 83.16 2574 VAL A O 1
ATOM 2902 N N . ARG A 1 2575 ? 287.491 284.355 345.146 1.00 87.84 2575 ARG A N 1
ATOM 2903 C CA . ARG A 1 2575 ? 286.521 285.428 345.352 1.00 87.84 2575 ARG A CA 1
ATOM 2904 C C . ARG A 1 2575 ? 287.277 286.643 345.864 1.00 87.84 2575 ARG A C 1
ATOM 2905 O O . ARG A 1 2575 ? 287.946 286.562 346.895 1.00 87.84 2575 ARG A O 1
ATOM 2913 N N . ILE A 1 2576 ? 287.172 287.757 345.160 1.00 84.01 2576 ILE A N 1
ATOM 2914 C CA . ILE A 1 2576 ? 287.899 288.967 345.518 1.00 84.01 2576 ILE A CA 1
ATOM 2915 C C . ILE A 1 2576 ? 286.947 289.939 346.195 1.00 84.01 2576 ILE A C 1
ATOM 2916 O O . ILE A 1 2576 ? 285.863 290.222 345.675 1.00 84.01 2576 ILE A O 1
ATOM 2921 N N . PHE A 1 2577 ? 287.348 290.451 347.353 1.00 84.60 2577 PHE A N 1
ATOM 2922 C CA . PHE A 1 2577 ? 286.596 291.465 348.076 1.00 84.60 2577 PHE A CA 1
ATOM 2923 C C . PHE A 1 2577 ? 287.481 292.675 348.317 1.00 84.60 2577 PHE A C 1
ATOM 2924 O O . PHE A 1 2577 ? 288.670 292.536 348.611 1.00 84.60 2577 PHE A O 1
ATOM 2932 N N . GLU A 1 2578 ? 286.901 293.862 348.189 1.00 90.39 2578 GLU A N 1
ATOM 2933 C CA . GLU A 1 2578 ? 287.656 295.098 348.307 1.00 90.39 2578 GLU A CA 1
ATOM 2934 C C . GLU A 1 2578 ? 286.905 296.051 349.218 1.00 90.39 2578 GLU A C 1
ATOM 2935 O O . GLU A 1 2578 ? 285.690 296.215 349.076 1.00 90.39 2578 GLU A O 1
ATOM 2941 N N . GLN A 1 2579 ? 287.622 296.682 350.144 1.00 91.13 2579 GLN A N 1
ATOM 2942 C CA . GLN A 1 2579 ? 286.991 297.651 351.027 1.00 91.13 2579 GLN A CA 1
ATOM 2943 C C . GLN A 1 2579 ? 286.592 298.879 350.227 1.00 91.13 2579 GLN A C 1
ATOM 2944 O O . GLN A 1 2579 ? 287.439 299.705 349.877 1.00 91.13 2579 GLN A O 1
ATOM 2950 N N . HIS A 1 2580 ? 285.304 298.997 349.921 1.00 95.62 2580 HIS A N 1
ATOM 2951 C CA . HIS A 1 2580 ? 284.785 300.129 349.157 1.00 95.62 2580 HIS A CA 1
ATOM 2952 C C . HIS A 1 2580 ? 284.330 301.186 350.152 1.00 95.62 2580 HIS A C 1
ATOM 2953 O O . HIS A 1 2580 ? 283.179 301.208 350.588 1.00 95.62 2580 HIS A O 1
ATOM 2955 N N . LEU A 1 2581 ? 285.251 302.065 350.526 1.00 92.61 2581 LEU A N 1
ATOM 2956 C CA . LEU A 1 2581 ? 284.950 303.130 351.470 1.00 92.61 2581 LEU A CA 1
ATOM 2957 C C . LEU A 1 2581 ? 285.900 304.303 351.275 1.00 92.61 2581 LEU A C 1
ATOM 2958 O O . LEU A 1 2581 ? 286.513 304.443 350.217 1.00 92.61 2581 LEU A O 1
ATOM 2960 N N . GLU A 1 2586 ? 285.082 300.319 356.703 1.00 92.51 2586 GLU A N 1
ATOM 2961 C CA . GLU A 1 2586 ? 285.597 299.091 357.294 1.00 92.51 2586 GLU A CA 1
ATOM 2962 C C . GLU A 1 2586 ? 284.750 297.896 356.883 1.00 92.51 2586 GLU A C 1
ATOM 2963 O O . GLU A 1 2586 ? 284.854 296.819 357.467 1.00 92.51 2586 GLU A O 1
ATOM 2965 N N . ILE A 1 2587 ? 283.908 298.096 355.875 1.00 91.54 2587 ILE A N 1
ATOM 2966 C CA . ILE A 1 2587 ? 283.055 297.043 355.340 1.00 91.54 2587 ILE A CA 1
ATOM 2967 C C . ILE A 1 2587 ? 283.611 296.611 353.993 1.00 91.54 2587 ILE A C 1
ATOM 2968 O O . ILE A 1 2587 ? 284.165 297.417 353.237 1.00 91.54 2587 ILE A O 1
ATOM 2970 N N . PHE A 1 2588 ? 283.461 295.325 353.693 1.00 87.43 2588 PHE A N 1
ATOM 2971 C CA . PHE A 1 2588 ? 284.046 294.719 352.503 1.00 87.43 2588 PHE A CA 1
ATOM 2972 C C . PHE A 1 2588 ? 282.934 294.384 351.521 1.00 87.43 2588 PHE A C 1
ATOM 2973 O O . PHE A 1 2588 ? 282.020 293.622 351.847 1.00 87.43 2588 PHE A O 1
ATOM 2981 N N . GLY A 1 2589 ? 283.017 294.950 350.321 1.00 89.03 2589 GLY A N 1
ATOM 2982 C CA . GLY A 1 2589 ? 282.037 294.705 349.292 1.00 89.03 2589 GLY A CA 1
ATOM 2983 C C . GLY A 1 2589 ? 282.629 293.966 348.112 1.00 89.03 2589 GLY A C 1
ATOM 2984 O O . GLY A 1 2589 ? 283.765 294.218 347.704 1.00 89.03 2589 GLY A O 1
ATOM 2985 N N . PRO A 1 2590 ? 281.860 293.047 347.528 1.00 90.49 2590 PRO A N 1
ATOM 2986 C CA . PRO A 1 2590 ? 282.409 292.173 346.482 1.00 90.49 2590 PRO A CA 1
ATOM 2987 C C . PRO A 1 2590 ? 282.813 292.913 345.219 1.00 90.49 2590 PRO A C 1
ATOM 2988 O O . PRO A 1 2590 ? 282.685 294.137 345.128 1.00 90.49 2590 PRO A O 1
ATOM 2992 N N . CYS A 1 2591 ? 283.313 292.168 344.239 1.00 98.02 2591 CYS A N 1
ATOM 2993 C CA . CYS A 1 2591 ? 283.769 292.753 342.988 1.00 98.02 2591 CYS A CA 1
ATOM 2994 C C . CYS A 1 2591 ? 283.499 291.811 341.820 1.00 98.02 2591 CYS A C 1
ATOM 2995 O O . CYS A 1 2591 ? 283.727 292.161 340.663 1.00 98.02 2591 CYS A O 1
ATOM 2998 N N . SER A 1 2599 ? 293.538 302.594 341.396 1.00 80.65 2599 SER A N 1
ATOM 2999 C CA . SER A 1 2599 ? 292.756 302.891 340.200 1.00 80.65 2599 SER A CA 1
ATOM 3000 C C . SER A 1 2599 ? 291.906 304.165 340.321 1.00 80.65 2599 SER A C 1
ATOM 3001 O O . SER A 1 2599 ? 291.987 305.029 339.450 1.00 80.65 2599 SER A O 1
ATOM 3003 N N . PRO A 1 2600 ? 291.086 304.298 341.384 1.00 79.18 2600 PRO A N 1
ATOM 3004 C CA . PRO A 1 2600 ? 290.188 305.459 341.450 1.00 79.18 2600 PRO A CA 1
ATOM 3005 C C . PRO A 1 2600 ? 290.927 306.783 341.530 1.00 79.18 2600 PRO A C 1
ATOM 3006 O O . PRO A 1 2600 ? 290.722 307.667 340.694 1.00 79.18 2600 PRO A O 1
ATOM 3010 N N . ARG A 1 2601 ? 291.794 306.927 342.518 1.00 76.75 2601 ARG A N 1
ATOM 3011 C CA . ARG A 1 2601 ? 292.496 308.171 342.779 1.00 76.75 2601 ARG A CA 1
ATOM 3012 C C . ARG A 1 2601 ? 293.991 307.910 342.782 1.00 76.75 2601 ARG A C 1
ATOM 3013 O O . ARG A 1 2601 ? 294.432 306.788 343.051 1.00 76.75 2601 ARG A O 1
ATOM 3015 N N . PRO A 1 2602 ? 294.798 308.922 342.462 1.00 74.60 2602 PRO A N 1
ATOM 3016 C CA . PRO A 1 2602 ? 296.250 308.722 342.372 1.00 74.60 2602 PRO A CA 1
ATOM 3017 C C . PRO A 1 2602 ? 296.895 308.144 343.621 1.00 74.60 2602 PRO A C 1
ATOM 3018 O O . PRO A 1 2602 ? 297.500 307.070 343.568 1.00 74.60 2602 PRO A O 1
ATOM 3022 N N . ALA A 1 2603 ? 296.772 308.834 344.747 1.00 78.18 2603 ALA A N 1
ATOM 3023 C CA . ALA A 1 2603 ? 297.467 308.429 345.959 1.00 78.18 2603 ALA A CA 1
ATOM 3024 C C . ALA A 1 2603 ? 296.652 307.482 346.822 1.00 78.18 2603 ALA A C 1
ATOM 3025 O O . ALA A 1 2603 ? 297.091 307.139 347.922 1.00 78.18 2603 ALA A O 1
ATOM 3027 N N . ALA A 1 2604 ? 295.482 307.058 346.359 1.00 83.66 2604 ALA A N 1
ATOM 3028 C CA . ALA A 1 2604 ? 294.661 306.139 347.132 1.00 83.66 2604 ALA A CA 1
ATOM 3029 C C . ALA A 1 2604 ? 295.352 304.789 347.255 1.00 83.66 2604 ALA A C 1
ATOM 3030 O O . ALA A 1 2604 ? 295.884 304.260 346.276 1.00 83.66 2604 ALA A O 1
ATOM 3032 N N . GLU A 1 2605 ? 295.337 304.231 348.459 1.00 91.26 2605 GLU A N 1
ATOM 3033 C CA . GLU A 1 2605 ? 295.954 302.943 348.738 1.00 91.26 2605 GLU A CA 1
ATOM 3034 C C . GLU A 1 2605 ? 294.860 301.904 348.925 1.00 91.26 2605 GLU A C 1
ATOM 3035 O O . GLU A 1 2605 ? 294.105 301.963 349.898 1.00 91.26 2605 GLU A O 1
ATOM 3041 N N . ARG A 1 2606 ? 294.782 300.955 348.002 1.00 89.63 2606 ARG A N 1
ATOM 3042 C CA . ARG A 1 2606 ? 293.712 299.977 348.045 1.00 89.63 2606 ARG A CA 1
ATOM 3043 C C . ARG A 1 2606 ? 293.952 298.969 349.163 1.00 89.63 2606 ARG A C 1
ATOM 3044 O O . ARG A 1 2606 ? 295.032 298.888 349.749 1.00 89.63 2606 ARG A O 1
ATOM 3052 N N . HIS A 1 2607 ? 292.909 298.201 349.468 1.00 83.38 2607 HIS A N 1
ATOM 3053 C CA . HIS A 1 2607 ? 292.975 297.189 350.521 1.00 83.38 2607 HIS A CA 1
ATOM 3054 C C . HIS A 1 2607 ? 292.050 296.049 350.100 1.00 83.38 2607 HIS A C 1
ATOM 3055 O O . HIS A 1 2607 ? 290.851 296.075 350.376 1.00 83.38 2607 HIS A O 1
ATOM 3062 N N . LEU A 1 2608 ? 292.623 295.048 349.446 1.00 79.38 2608 LEU A N 1
ATOM 3063 C CA . LEU A 1 2608 ? 291.870 293.920 348.926 1.00 79.38 2608 LEU A CA 1
ATOM 3064 C C . LEU A 1 2608 ? 292.051 292.705 349.820 1.00 79.38 2608 LEU A C 1
ATOM 3065 O O . LEU A 1 2608 ? 292.875 292.688 350.734 1.00 79.38 2608 LEU A O 1
ATOM 3070 N N . LEU A 1 2609 ? 291.254 291.677 349.541 1.00 77.32 2609 LEU A N 1
ATOM 3071 C CA . LEU A 1 2609 ? 291.304 290.446 350.322 1.00 77.32 2609 LEU A CA 1
ATOM 3072 C C . LEU A 1 2609 ? 290.807 289.309 349.437 1.00 77.32 2609 LEU A C 1
ATOM 3073 O O . LEU A 1 2609 ? 289.599 289.100 349.317 1.00 77.32 2609 LEU A O 1
ATOM 3078 N N . LEU A 1 2610 ? 291.736 288.574 348.840 1.00 78.47 2610 LEU A N 1
ATOM 3079 C CA . LEU A 1 2610 ? 291.362 287.403 348.070 1.00 78.47 2610 LEU A CA 1
ATOM 3080 C C . LEU A 1 2610 ? 290.968 286.273 349.009 1.00 78.47 2610 LEU A C 1
ATOM 3081 O O . LEU A 1 2610 ? 291.276 286.289 350.200 1.00 78.47 2610 LEU A O 1
ATOM 3086 N N . LEU A 1 2611 ? 290.276 285.280 348.459 1.00 81.01 2611 LEU A N 1
ATOM 3087 C CA . LEU A 1 2611 ? 289.774 284.195 349.284 1.00 81.01 2611 LEU A CA 1
ATOM 3088 C C . LEU A 1 2611 ? 289.348 283.053 348.376 1.00 81.01 2611 LEU A C 1
ATOM 3089 O O . LEU A 1 2611 ? 288.695 283.282 347.358 1.00 81.01 2611 LEU A O 1
ATOM 3094 N N . GLY A 1 2612 ? 289.724 281.835 348.744 1.00 82.87 2612 GLY A N 1
ATOM 3095 C CA . GLY A 1 2612 ? 289.318 280.659 348.003 1.00 82.87 2612 GLY A CA 1
ATOM 3096 C C . GLY A 1 2612 ? 288.761 279.601 348.930 1.00 82.87 2612 GLY A C 1
ATOM 3097 O O . GLY A 1 2612 ? 289.168 279.481 350.083 1.00 82.87 2612 GLY A O 1
ATOM 3098 N N . ARG A 1 2613 ? 287.814 278.826 348.403 1.00 95.15 2613 ARG A N 1
ATOM 3099 C CA . ARG A 1 2613 ? 287.153 277.791 349.187 1.00 95.15 2613 ARG A CA 1
ATOM 3100 C C . ARG A 1 2613 ? 286.456 276.807 348.258 1.00 95.15 2613 ARG A C 1
ATOM 3101 O O . ARG A 1 2613 ? 285.862 277.209 347.257 1.00 95.15 2613 ARG A O 1
ATOM 3109 N N . ASN A 1 2614 ? 286.529 275.522 348.602 1.00 99.15 2614 ASN A N 1
ATOM 3110 C CA . ASN A 1 2614 ? 285.791 274.482 347.884 1.00 99.15 2614 ASN A CA 1
ATOM 3111 C C . ASN A 1 2614 ? 284.374 274.363 348.444 1.00 99.15 2614 ASN A C 1
ATOM 3112 O O . ASN A 1 2614 ? 284.124 273.740 349.474 1.00 99.15 2614 ASN A O 1
ATOM 3114 N N . PHE A 1 2615 ? 283.437 274.979 347.728 1.00 101.46 2615 PHE A N 1
ATOM 3115 C CA . PHE A 1 2615 ? 282.080 275.146 348.230 1.00 101.46 2615 PHE A CA 1
ATOM 3116 C C . PHE A 1 2615 ? 281.393 273.818 348.505 1.00 101.46 2615 PHE A C 1
ATOM 3117 O O . PHE A 1 2615 ? 280.779 273.651 349.562 1.00 101.46 2615 PHE A O 1
ATOM 3125 N N . LEU A 1 2616 ? 281.504 272.853 347.590 1.00 104.73 2616 LEU A N 1
ATOM 3126 C CA . LEU A 1 2616 ? 280.859 271.557 347.795 1.00 104.73 2616 LEU A CA 1
ATOM 3127 C C . LEU A 1 2616 ? 281.758 270.686 348.674 1.00 104.73 2616 LEU A C 1
ATOM 3128 O O . LEU A 1 2616 ? 281.981 269.499 348.434 1.00 104.73 2616 LEU A O 1
ATOM 3130 N N . GLN A 1 2617 ? 282.277 271.320 349.721 1.00 107.27 2617 GLN A N 1
ATOM 3131 C CA . GLN A 1 2617 ? 282.868 270.657 350.872 1.00 107.27 2617 GLN A CA 1
ATOM 3132 C C . GLN A 1 2617 ? 282.314 271.351 352.101 1.00 107.27 2617 GLN A C 1
ATOM 3133 O O . GLN A 1 2617 ? 282.259 270.785 353.197 1.00 107.27 2617 GLN A O 1
ATOM 3139 N N . TRP A 1 2618 ? 281.867 272.584 351.894 1.00 102.75 2618 TRP A N 1
ATOM 3140 C CA . TRP A 1 2618 ? 281.284 273.396 352.946 1.00 102.75 2618 TRP A CA 1
ATOM 3141 C C . TRP A 1 2618 ? 279.815 273.031 353.089 1.00 102.75 2618 TRP A C 1
ATOM 3142 O O . TRP A 1 2618 ? 279.033 273.769 353.695 1.00 102.75 2618 TRP A O 1
ATOM 3153 N N . ARG A 1 2619 ? 279.437 271.887 352.521 1.00 113.24 2619 ARG A N 1
ATOM 3154 C CA . ARG A 1 2619 ? 278.083 271.363 352.617 1.00 113.24 2619 ARG A CA 1
ATOM 3155 C C . ARG A 1 2619 ? 278.152 269.973 353.230 1.00 113.24 2619 ARG A C 1
ATOM 3156 O O . ARG A 1 2619 ? 277.250 269.556 353.962 1.00 113.24 2619 ARG A O 1
ATOM 3164 N N . ARG A 1 2620 ? 279.231 269.251 352.928 1.00 112.63 2620 ARG A N 1
ATOM 3165 C CA . ARG A 1 2620 ? 279.493 267.941 353.525 1.00 112.63 2620 ARG A CA 1
ATOM 3166 C C . ARG A 1 2620 ? 280.912 267.943 354.075 1.00 112.63 2620 ARG A C 1
ATOM 3167 O O . ARG A 1 2620 ? 281.837 267.390 353.472 1.00 112.63 2620 ARG A O 1
ATOM 3169 N N . PRO A 1 2621 ? 281.117 268.562 355.237 1.00 111.49 2621 PRO A N 1
ATOM 3170 C CA . PRO A 1 2621 ? 282.479 268.749 355.752 1.00 111.49 2621 PRO A CA 1
ATOM 3171 C C . PRO A 1 2621 ? 283.140 267.472 356.237 1.00 111.49 2621 PRO A C 1
ATOM 3172 O O . PRO A 1 2621 ? 284.222 267.525 356.826 1.00 111.49 2621 PRO A O 1
ATOM 3176 N N . THR A 1 2622 ? 282.504 266.318 356.014 1.00 116.51 2622 THR A N 1
ATOM 3177 C CA . THR A 1 2622 ? 283.027 265.077 356.571 1.00 116.51 2622 THR A CA 1
ATOM 3178 C C . THR A 1 2622 ? 283.011 263.931 355.566 1.00 116.51 2622 THR A C 1
ATOM 3179 O O . THR A 1 2622 ? 283.238 262.778 355.948 1.00 116.51 2622 THR A O 1
ATOM 3183 N N . GLN A 1 2623 ? 282.751 264.214 354.291 1.00 115.50 2623 GLN A N 1
ATOM 3184 C CA . GLN A 1 2623 ? 282.616 263.122 353.336 1.00 115.50 2623 GLN A CA 1
ATOM 3185 C C . GLN A 1 2623 ? 283.976 262.625 352.866 1.00 115.50 2623 GLN A C 1
ATOM 3186 O O . GLN A 1 2623 ? 284.377 261.503 353.193 1.00 115.50 2623 GLN A O 1
ATOM 3188 N N . GLN A 1 2624 ? 284.698 263.460 352.119 1.00 117.04 2624 GLN A N 1
ATOM 3189 C CA . GLN A 1 2624 ? 286.053 263.146 351.683 1.00 117.04 2624 GLN A CA 1
ATOM 3190 C C . GLN A 1 2624 ? 286.695 264.374 351.055 1.00 117.04 2624 GLN A C 1
ATOM 3191 O O . GLN A 1 2624 ? 286.157 264.930 350.092 1.00 117.04 2624 GLN A O 1
ATOM 3193 N N . ALA A 1 2625 ? 287.844 264.802 351.575 1.00 117.40 2625 ALA A N 1
ATOM 3194 C CA . ALA A 1 2625 ? 288.538 265.934 350.972 1.00 117.40 2625 ALA A CA 1
ATOM 3195 C C . ALA A 1 2625 ? 289.103 265.559 349.609 1.00 117.40 2625 ALA A C 1
ATOM 3196 O O . ALA A 1 2625 ? 288.713 266.121 348.580 1.00 117.40 2625 ALA A O 1
ATOM 3198 N N . ALA A 1 2626 ? 290.015 264.591 349.589 1.00 122.82 2626 ALA A N 1
ATOM 3199 C CA . ALA A 1 2626 ? 290.629 264.114 348.358 1.00 122.82 2626 ALA A CA 1
ATOM 3200 C C . ALA A 1 2626 ? 291.304 262.778 348.623 1.00 122.82 2626 ALA A C 1
ATOM 3201 O O . ALA A 1 2626 ? 291.117 262.184 349.689 1.00 122.82 2626 ALA A O 1
ATOM 3203 N N . LYS A 1 2627 ? 292.087 262.295 347.664 1.00 126.01 2627 LYS A N 1
ATOM 3204 C CA . LYS A 1 2627 ? 292.966 261.151 347.875 1.00 126.01 2627 LYS A CA 1
ATOM 3205 C C . LYS A 1 2627 ? 294.276 261.608 348.507 1.00 126.01 2627 LYS A C 1
ATOM 3206 O O . LYS A 1 2627 ? 295.364 261.289 348.024 1.00 126.01 2627 LYS A O 1
ATOM 3208 N N . ALA A 1 2628 ? 294.171 262.378 349.593 1.00 117.41 2628 ALA A N 1
ATOM 3209 C CA . ALA A 1 2628 ? 295.298 263.018 350.265 1.00 117.41 2628 ALA A CA 1
ATOM 3210 C C . ALA A 1 2628 ? 296.071 263.950 349.343 1.00 117.41 2628 ALA A C 1
ATOM 3211 O O . ALA A 1 2628 ? 297.156 264.413 349.699 1.00 117.41 2628 ALA A O 1
ATOM 3213 N N . MET A 1 2629 ? 295.534 264.242 348.159 1.00 110.70 2629 MET A N 1
ATOM 3214 C CA . MET A 1 2629 ? 296.259 265.077 347.212 1.00 110.70 2629 MET A CA 1
ATOM 3215 C C . MET A 1 2629 ? 296.275 266.527 347.665 1.00 110.70 2629 MET A C 1
ATOM 3216 O O . MET A 1 2629 ? 297.329 267.065 348.016 1.00 110.70 2629 MET A O 1
ATOM 3218 N N . GLN A 1 2630 ? 295.121 267.181 347.648 1.00 104.10 2630 GLN A N 1
ATOM 3219 C CA . GLN A 1 2630 ? 294.976 268.546 348.141 1.00 104.10 2630 GLN A CA 1
ATOM 3220 C C . GLN A 1 2630 ? 294.410 268.502 349.559 1.00 104.10 2630 GLN A C 1
ATOM 3221 O O . GLN A 1 2630 ? 293.306 268.991 349.807 1.00 104.10 2630 GLN A O 1
ATOM 3223 N N . ARG A 1 2631 ? 295.165 267.919 350.491 1.00 99.96 2631 ARG A N 1
ATOM 3224 C CA . ARG A 1 2631 ? 294.700 267.842 351.872 1.00 99.96 2631 ARG A CA 1
ATOM 3225 C C . ARG A 1 2631 ? 295.830 267.564 352.853 1.00 99.96 2631 ARG A C 1
ATOM 3226 O O . ARG A 1 2631 ? 296.400 266.469 352.858 1.00 99.96 2631 ARG A O 1
ATOM 3228 N N . PHE A 1 2632 ? 296.154 268.544 353.697 1.00 93.50 2632 PHE A N 1
ATOM 3229 C CA . PHE A 1 2632 ? 297.136 268.312 354.747 1.00 93.50 2632 PHE A CA 1
ATOM 3230 C C . PHE A 1 2632 ? 296.639 267.302 355.767 1.00 93.50 2632 PHE A C 1
ATOM 3231 O O . PHE A 1 2632 ? 297.339 266.331 356.070 1.00 93.50 2632 PHE A O 1
ATOM 3239 N N . GLU A 1 2633 ? 295.436 267.499 356.300 1.00 98.93 2633 GLU A N 1
ATOM 3240 C CA . GLU A 1 2633 ? 295.038 266.734 357.475 1.00 98.93 2633 GLU A CA 1
ATOM 3241 C C . GLU A 1 2633 ? 293.528 266.523 357.515 1.00 98.93 2633 GLU A C 1
ATOM 3242 O O . GLU A 1 2633 ? 292.868 266.927 358.479 1.00 98.93 2633 GLU A O 1
ATOM 3248 N N . PRO A 1 2634 ? 292.948 265.889 356.511 1.00 101.36 2634 PRO A N 1
ATOM 3249 C CA . PRO A 1 2634 ? 291.485 265.847 356.416 1.00 101.36 2634 PRO A CA 1
ATOM 3250 C C . PRO A 1 2634 ? 290.844 264.773 357.275 1.00 101.36 2634 PRO A C 1
ATOM 3251 O O . PRO A 1 2634 ? 291.510 264.119 358.082 1.00 101.36 2634 PRO A O 1
ATOM 3255 N N . GLY A 1 2635 ? 289.535 264.598 357.104 1.00 105.44 2635 GLY A N 1
ATOM 3256 C CA . GLY A 1 2635 ? 288.822 263.479 357.675 1.00 105.44 2635 GLY A CA 1
ATOM 3257 C C . GLY A 1 2635 ? 288.491 263.673 359.143 1.00 105.44 2635 GLY A C 1
ATOM 3258 O O . GLY A 1 2635 ? 288.822 264.682 359.766 1.00 105.44 2635 GLY A O 1
ATOM 3259 N N . GLY A 1 2636 ? 287.825 262.665 359.696 1.00 111.50 2636 GLY A N 1
ATOM 3260 C CA . GLY A 1 2636 ? 287.429 262.684 361.089 1.00 111.50 2636 GLY A CA 1
ATOM 3261 C C . GLY A 1 2636 ? 286.821 261.376 361.555 1.00 111.50 2636 GLY A C 1
ATOM 3262 O O . GLY A 1 2636 ? 285.684 261.055 361.211 1.00 111.50 2636 GLY A O 1
ATOM 3263 N N . ASN A 1 2643 ? 282.813 263.247 364.156 1.00 113.76 2643 ASN A N 1
ATOM 3264 C CA . ASN A 1 2643 ? 282.979 264.029 362.939 1.00 113.76 2643 ASN A CA 1
ATOM 3265 C C . ASN A 1 2643 ? 283.966 265.168 363.155 1.00 113.76 2643 ASN A C 1
ATOM 3266 O O . ASN A 1 2643 ? 284.130 265.649 364.274 1.00 113.76 2643 ASN A O 1
ATOM 3268 N N . ALA A 1 2644 ? 284.624 265.597 362.082 1.00 109.10 2644 ALA A N 1
ATOM 3269 C CA . ALA A 1 2644 ? 285.589 266.682 362.184 1.00 109.10 2644 ALA A CA 1
ATOM 3270 C C . ALA A 1 2644 ? 285.385 267.693 361.065 1.00 109.10 2644 ALA A C 1
ATOM 3271 O O . ALA A 1 2644 ? 285.174 267.318 359.906 1.00 109.10 2644 ALA A O 1
ATOM 3273 N N . PRO A 1 2645 ? 285.439 268.972 361.378 1.00 109.07 2645 PRO A N 1
ATOM 3274 C CA . PRO A 1 2645 ? 285.233 270.008 360.357 1.00 109.07 2645 PRO A CA 1
ATOM 3275 C C . PRO A 1 2645 ? 286.469 270.339 359.531 1.00 109.07 2645 PRO A C 1
ATOM 3276 O O . PRO A 1 2645 ? 286.538 271.428 358.954 1.00 109.07 2645 PRO A O 1
ATOM 3280 N N . ARG A 1 2646 ? 287.461 269.448 359.504 1.00 104.82 2646 ARG A N 1
ATOM 3281 C CA . ARG A 1 2646 ? 288.712 269.668 358.774 1.00 104.82 2646 ARG A CA 1
ATOM 3282 C C . ARG A 1 2646 ? 288.403 270.121 357.350 1.00 104.82 2646 ARG A C 1
ATOM 3283 O O . ARG A 1 2646 ? 287.816 269.379 356.560 1.00 104.82 2646 ARG A O 1
ATOM 3291 N N . GLN A 1 2647 ? 288.806 271.345 357.031 1.00 102.60 2647 GLN A N 1
ATOM 3292 C CA . GLN A 1 2647 ? 288.631 271.914 355.701 1.00 102.60 2647 GLN A CA 1
ATOM 3293 C C . GLN A 1 2647 ? 289.911 272.676 355.370 1.00 102.60 2647 GLN A C 1
ATOM 3294 O O . GLN A 1 2647 ? 290.953 272.513 356.014 1.00 102.60 2647 GLN A O 1
ATOM 3300 N N . ARG A 1 2648 ? 289.848 273.525 354.350 1.00 92.74 2648 ARG A N 1
ATOM 3301 C CA . ARG A 1 2648 ? 291.005 274.318 353.966 1.00 92.74 2648 ARG A CA 1
ATOM 3302 C C . ARG A 1 2648 ? 290.532 275.703 353.566 1.00 92.74 2648 ARG A C 1
ATOM 3303 O O . ARG A 1 2648 ? 289.353 275.914 353.277 1.00 92.74 2648 ARG A O 1
ATOM 3311 N N . LEU A 1 2649 ? 291.464 276.649 353.562 1.00 82.66 2649 LEU A N 1
ATOM 3312 C CA . LEU A 1 2649 ? 291.136 278.010 353.174 1.00 82.66 2649 LEU A CA 1
ATOM 3313 C C . LEU A 1 2649 ? 292.391 278.707 352.679 1.00 82.66 2649 LEU A C 1
ATOM 3314 O O . LEU A 1 2649 ? 293.487 278.462 353.183 1.00 82.66 2649 LEU A O 1
ATOM 3316 N N . LEU A 1 2650 ? 292.216 279.572 351.690 1.00 79.49 2650 LEU A N 1
ATOM 3317 C CA . LEU A 1 2650 ? 293.282 280.384 351.130 1.00 79.49 2650 LEU A CA 1
ATOM 3318 C C . LEU A 1 2650 ? 292.924 281.851 351.305 1.00 79.49 2650 LEU A C 1
ATOM 3319 O O . LEU A 1 2650 ? 291.832 282.282 350.933 1.00 79.49 2650 LEU A O 1
ATOM 3324 N N . LEU A 1 2651 ? 293.838 282.619 351.887 1.00 77.52 2651 LEU A N 1
ATOM 3325 C CA . LEU A 1 2651 ? 293.448 283.955 352.307 1.00 77.52 2651 LEU A CA 1
ATOM 3326 C C . LEU A 1 2651 ? 294.513 284.994 351.978 1.00 77.52 2651 LEU A C 1
ATOM 3327 O O . LEU A 1 2651 ? 295.014 285.677 352.872 1.00 77.52 2651 LEU A O 1
ATOM 3332 N N . LEU A 1 2652 ? 294.935 285.067 350.722 1.00 74.99 2652 LEU A N 1
ATOM 3333 C CA . LEU A 1 2652 ? 295.844 286.132 350.320 1.00 74.99 2652 LEU A CA 1
ATOM 3334 C C . LEU A 1 2652 ? 295.265 287.491 350.673 1.00 74.99 2652 LEU A C 1
ATOM 3335 O O . LEU A 1 2652 ? 294.124 287.798 350.327 1.00 74.99 2652 LEU A O 1
ATOM 3340 N N . GLU A 1 2653 ? 296.057 288.304 351.362 1.00 76.01 2653 GLU A N 1
ATOM 3341 C CA . GLU A 1 2653 ? 295.672 289.654 351.738 1.00 76.01 2653 GLU A CA 1
ATOM 3342 C C . GLU A 1 2653 ? 296.628 290.653 351.104 1.00 76.01 2653 GLU A C 1
ATOM 3343 O O . GLU A 1 2653 ? 297.806 290.357 350.889 1.00 76.01 2653 GLU A O 1
ATOM 3345 N N . VAL A 1 2654 ? 296.113 291.839 350.799 1.00 79.13 2654 VAL A N 1
ATOM 3346 C CA . VAL A 1 2654 ? 296.859 292.850 350.064 1.00 79.13 2654 VAL A CA 1
ATOM 3347 C C . VAL A 1 2654 ? 296.704 294.196 350.753 1.00 79.13 2654 VAL A C 1
ATOM 3348 O O . VAL A 1 2654 ? 295.585 294.620 351.051 1.00 79.13 2654 VAL A O 1
ATOM 3352 N N . VAL A 1 2655 ? 297.826 294.863 351.000 1.00 84.90 2655 VAL A N 1
ATOM 3353 C CA . VAL A 1 2655 ? 297.851 296.278 351.340 1.00 84.90 2655 VAL A CA 1
ATOM 3354 C C . VAL A 1 2655 ? 298.609 296.927 350.187 1.00 84.90 2655 VAL A C 1
ATOM 3355 O O . VAL A 1 2655 ? 299.174 296.212 349.354 1.00 84.90 2655 VAL A O 1
ATOM 3359 N N . ASP A 1 2656 ? 298.658 298.263 350.146 1.00 92.46 2656 ASP A N 1
ATOM 3360 C CA . ASP A 1 2656 ? 298.969 299.013 348.929 1.00 92.46 2656 ASP A CA 1
ATOM 3361 C C . ASP A 1 2656 ? 300.024 298.344 348.049 1.00 92.46 2656 ASP A C 1
ATOM 3362 O O . ASP A 1 2656 ? 299.730 297.944 346.918 1.00 92.46 2656 ASP A O 1
ATOM 3367 N N . LYS A 1 2657 ? 301.251 298.181 348.549 1.00 88.99 2657 LYS A N 1
ATOM 3368 C CA . LYS A 1 2657 ? 302.228 297.297 347.911 1.00 88.99 2657 LYS A CA 1
ATOM 3369 C C . LYS A 1 2657 ? 302.774 296.394 349.003 1.00 88.99 2657 LYS A C 1
ATOM 3370 O O . LYS A 1 2657 ? 303.886 296.597 349.493 1.00 88.99 2657 LYS A O 1
ATOM 3376 N N . LYS A 1 2658 ? 301.989 295.390 349.376 1.00 86.21 2658 LYS A N 1
ATOM 3377 C CA . LYS A 1 2658 ? 302.454 294.314 350.237 1.00 86.21 2658 LYS A CA 1
ATOM 3378 C C . LYS A 1 2658 ? 301.417 293.211 350.213 1.00 86.21 2658 LYS A C 1
ATOM 3379 O O . LYS A 1 2658 ? 300.299 293.408 350.694 1.00 86.21 2658 LYS A O 1
ATOM 3381 N N . LEU A 1 2659 ? 301.750 292.048 349.683 1.00 79.95 2659 LEU A N 1
ATOM 3382 C CA . LEU A 1 2659 ? 300.787 290.965 349.619 1.00 79.95 2659 LEU A CA 1
ATOM 3383 C C . LEU A 1 2659 ? 301.314 289.783 350.408 1.00 79.95 2659 LEU A C 1
ATOM 3384 O O . LEU A 1 2659 ? 302.457 289.361 350.219 1.00 79.95 2659 LEU A O 1
ATOM 3389 N N . GLN A 1 2660 ? 300.488 289.278 351.311 1.00 79.05 2660 GLN A N 1
ATOM 3390 C CA . GLN A 1 2660 ? 300.856 288.166 352.165 1.00 79.05 2660 GLN A CA 1
ATOM 3391 C C . GLN A 1 2660 ? 299.891 287.021 351.933 1.00 79.05 2660 GLN A C 1
ATOM 3392 O O . GLN A 1 2660 ? 298.674 287.206 351.984 1.00 79.05 2660 GLN A O 1
ATOM 3398 N N . LEU A 1 2661 ? 300.438 285.839 351.687 1.00 79.75 2661 LEU A N 1
ATOM 3399 C CA . LEU A 1 2661 ? 299.641 284.659 351.401 1.00 79.75 2661 LEU A CA 1
ATOM 3400 C C . LEU A 1 2661 ? 299.626 283.760 352.622 1.00 79.75 2661 LEU A C 1
ATOM 3401 O O . LEU A 1 2661 ? 300.677 283.480 353.203 1.00 79.75 2661 LEU A O 1
ATOM 3406 N N . LEU A 1 2662 ? 298.437 283.314 353.006 1.00 80.07 2662 LEU A N 1
ATOM 3407 C CA . LEU A 1 2662 ? 298.260 282.424 354.141 1.00 80.07 2662 LEU A CA 1
ATOM 3408 C C . LEU A 1 2662 ? 297.321 281.310 353.728 1.00 80.07 2662 LEU A C 1
ATOM 3409 O O . LEU A 1 2662 ? 296.117 281.535 353.588 1.00 80.07 2662 LEU A O 1
ATOM 3414 N N . THR A 1 2663 ? 297.862 280.119 353.530 1.00 82.62 2663 THR A N 1
ATOM 3415 C CA . THR A 1 2663 ? 297.051 278.946 353.266 1.00 82.62 2663 THR A CA 1
ATOM 3416 C C . THR A 1 2663 ? 296.704 278.285 354.589 1.00 82.62 2663 THR A C 1
ATOM 3417 O O . THR A 1 2663 ? 297.107 278.743 355.656 1.00 82.62 2663 THR A O 1
ATOM 3421 N N . TYR A 1 2664 ? 295.924 277.214 354.519 1.00 84.22 2664 TYR A N 1
ATOM 3422 C CA . TYR A 1 2664 ? 295.607 276.456 355.719 1.00 84.22 2664 TYR A CA 1
ATOM 3423 C C . TYR A 1 2664 ? 295.166 275.063 355.309 1.00 84.22 2664 TYR A C 1
ATOM 3424 O O . TYR A 1 2664 ? 294.224 274.919 354.527 1.00 84.22 2664 TYR A O 1
ATOM 3433 N N . ASN A 1 2665 ? 295.854 274.049 355.829 1.00 88.36 2665 ASN A N 1
ATOM 3434 C CA . ASN A 1 2665 ? 295.465 272.652 355.645 1.00 88.36 2665 ASN A CA 1
ATOM 3435 C C . ASN A 1 2665 ? 295.528 272.234 354.179 1.00 88.36 2665 ASN A C 1
ATOM 3436 O O . ASN A 1 2665 ? 294.666 271.508 353.683 1.00 88.36 2665 ASN A O 1
ATOM 3441 N N . TRP A 1 2666 ? 296.556 272.694 353.479 1.00 87.11 2666 TRP A N 1
ATOM 3442 C CA . TRP A 1 2666 ? 296.867 272.215 352.141 1.00 87.11 2666 TRP A CA 1
ATOM 3443 C C . TRP A 1 2666 ? 298.001 271.206 352.222 1.00 87.11 2666 TRP A C 1
ATOM 3444 O O . TRP A 1 2666 ? 298.755 271.170 353.194 1.00 87.11 2666 TRP A O 1
ATOM 3455 N N . ALA A 1 2667 ? 298.125 270.389 351.186 1.00 90.56 2667 ALA A N 1
ATOM 3456 C CA . ALA A 1 2667 ? 299.251 269.473 351.133 1.00 90.56 2667 ALA A CA 1
ATOM 3457 C C . ALA A 1 2667 ? 300.552 270.268 351.179 1.00 90.56 2667 ALA A C 1
ATOM 3458 O O . ALA A 1 2667 ? 300.668 271.304 350.515 1.00 90.56 2667 ALA A O 1
ATOM 3460 N N . PRO A 1 2668 ? 301.536 269.832 351.969 1.00 87.47 2668 PRO A N 1
ATOM 3461 C CA . PRO A 1 2668 ? 302.741 270.659 352.155 1.00 87.47 2668 PRO A CA 1
ATOM 3462 C C . PRO A 1 2668 ? 303.457 270.977 350.858 1.00 87.47 2668 PRO A C 1
ATOM 3463 O O . PRO A 1 2668 ? 303.921 272.110 350.664 1.00 87.47 2668 PRO A O 1
ATOM 3467 N N . ASP A 1 2669 ? 303.539 270.004 349.950 1.00 86.89 2669 ASP A N 1
ATOM 3468 C CA . ASP A 1 2669 ? 304.121 270.264 348.641 1.00 86.89 2669 ASP A CA 1
ATOM 3469 C C . ASP A 1 2669 ? 303.320 271.323 347.903 1.00 86.89 2669 ASP A C 1
ATOM 3470 O O . ASP A 1 2669 ? 303.887 272.253 347.318 1.00 86.89 2669 ASP A O 1
ATOM 3472 N N . LEU A 1 2670 ? 301.992 271.207 347.939 1.00 85.03 2670 LEU A N 1
ATOM 3473 C CA . LEU A 1 2670 ? 301.144 272.183 347.269 1.00 85.03 2670 LEU A CA 1
ATOM 3474 C C . LEU A 1 2670 ? 301.359 273.578 347.835 1.00 85.03 2670 LEU A C 1
ATOM 3475 O O . LEU A 1 2670 ? 301.498 274.545 347.080 1.00 85.03 2670 LEU A O 1
ATOM 3480 N N . GLY A 1 2671 ? 301.399 273.700 349.161 1.00 83.55 2671 GLY A N 1
ATOM 3481 C CA . GLY A 1 2671 ? 301.559 275.013 349.762 1.00 83.55 2671 GLY A CA 1
ATOM 3482 C C . GLY A 1 2671 ? 302.905 275.632 349.447 1.00 83.55 2671 GLY A C 1
ATOM 3483 O O . GLY A 1 2671 ? 302.997 276.815 349.101 1.00 83.55 2671 GLY A O 1
ATOM 3484 N N . ALA A 1 2672 ? 303.971 274.838 349.563 1.00 79.34 2672 ALA A N 1
ATOM 3485 C CA . ALA A 1 2672 ? 305.297 275.355 349.251 1.00 79.34 2672 ALA A CA 1
ATOM 3486 C C . ALA A 1 2672 ? 305.389 275.769 347.790 1.00 79.34 2672 ALA A C 1
ATOM 3487 O O . ALA A 1 2672 ? 305.941 276.830 347.468 1.00 79.34 2672 ALA A O 1
ATOM 3489 N N . ALA A 1 2673 ? 304.844 274.946 346.892 1.00 78.82 2673 ALA A N 1
ATOM 3490 C CA . ALA A 1 2673 ? 304.862 275.280 345.477 1.00 78.82 2673 ALA A CA 1
ATOM 3491 C C . ALA A 1 2673 ? 304.080 276.551 345.209 1.00 78.82 2673 ALA A C 1
ATOM 3492 O O . ALA A 1 2673 ? 304.507 277.392 344.413 1.00 78.82 2673 ALA A O 1
ATOM 3494 N N . LEU A 1 2674 ? 302.928 276.709 345.860 1.00 76.05 2674 LEU A N 1
ATOM 3495 C CA . LEU A 1 2674 ? 302.125 277.907 345.656 1.00 76.05 2674 LEU A CA 1
ATOM 3496 C C . LEU A 1 2674 ? 302.872 279.148 346.115 1.00 76.05 2674 LEU A C 1
ATOM 3497 O O . LEU A 1 2674 ? 302.880 280.170 345.420 1.00 76.05 2674 LEU A O 1
ATOM 3502 N N . GLY A 1 2675 ? 303.522 279.074 347.275 1.00 74.39 2675 GLY A N 1
ATOM 3503 C CA . GLY A 1 2675 ? 304.302 280.211 347.733 1.00 74.39 2675 GLY A CA 1
ATOM 3504 C C . GLY A 1 2675 ? 305.430 280.555 346.780 1.00 74.39 2675 GLY A C 1
ATOM 3505 O O . GLY A 1 2675 ? 305.635 281.723 346.426 1.00 74.39 2675 GLY A O 1
ATOM 3506 N N . ARG A 1 2676 ? 306.173 279.536 346.342 1.00 72.69 2676 ARG A N 1
ATOM 3507 C CA . ARG A 1 2676 ? 307.289 279.780 345.436 1.00 72.69 2676 ARG A CA 1
ATOM 3508 C C . ARG A 1 2676 ? 306.805 280.367 344.119 1.00 72.69 2676 ARG A C 1
ATOM 3509 O O . ARG A 1 2676 ? 307.421 281.295 343.579 1.00 72.69 2676 ARG A O 1
ATOM 3511 N N . ALA A 1 2677 ? 305.697 279.846 343.593 1.00 72.26 2677 ALA A N 1
ATOM 3512 C CA . ALA A 1 2677 ? 305.150 280.359 342.346 1.00 72.26 2677 ALA A CA 1
ATOM 3513 C C . ALA A 1 2677 ? 304.690 281.796 342.502 1.00 72.26 2677 ALA A C 1
ATOM 3514 O O . ALA A 1 2677 ? 304.866 282.613 341.594 1.00 72.26 2677 ALA A O 1
ATOM 3516 N N . LEU A 1 2678 ? 304.090 282.123 343.645 1.00 69.83 2678 LEU A N 1
ATOM 3517 C CA . LEU A 1 2678 ? 303.684 283.499 343.890 1.00 69.83 2678 LEU A CA 1
ATOM 3518 C C . LEU A 1 2678 ? 304.887 284.429 343.873 1.00 69.83 2678 LEU A C 1
ATOM 3519 O O . LEU A 1 2678 ? 304.862 285.492 343.237 1.00 69.83 2678 LEU A O 1
ATOM 3524 N N . VAL A 1 2679 ? 305.960 284.037 344.558 1.00 66.63 2679 VAL A N 1
ATOM 3525 C CA . VAL A 1 2679 ? 307.149 284.885 344.589 1.00 66.63 2679 VAL A CA 1
ATOM 3526 C C . VAL A 1 2679 ? 307.716 285.052 343.186 1.00 66.63 2679 VAL A C 1
ATOM 3527 O O . VAL A 1 2679 ? 308.101 286.157 342.777 1.00 66.63 2679 VAL A O 1
ATOM 3531 N N . ARG A 1 2680 ? 307.770 283.958 342.427 1.00 71.57 2680 ARG A N 1
ATOM 3532 C CA . ARG A 1 2680 ? 308.305 284.021 341.073 1.00 71.57 2680 ARG A CA 1
ATOM 3533 C C . ARG A 1 2680 ? 307.471 284.939 340.192 1.00 71.57 2680 ARG A C 1
ATOM 3534 O O . ARG A 1 2680 ? 308.015 285.745 339.427 1.00 71.57 2680 ARG A O 1
ATOM 3542 N N . LEU A 1 2681 ? 306.147 284.831 340.290 1.00 68.76 2681 LEU A N 1
ATOM 3543 C CA . LEU A 1 2681 ? 305.262 285.684 339.508 1.00 68.76 2681 LEU A CA 1
ATOM 3544 C C . LEU A 1 2681 ? 305.479 287.150 339.843 1.00 68.76 2681 LEU A C 1
ATOM 3545 O O . LEU A 1 2681 ? 305.536 288.005 338.947 1.00 68.76 2681 LEU A O 1
ATOM 3550 N N . VAL A 1 2682 ? 305.604 287.463 341.130 1.00 69.40 2682 VAL A N 1
ATOM 3551 C CA . VAL A 1 2682 ? 305.817 288.853 341.508 1.00 69.40 2682 VAL A CA 1
ATOM 3552 C C . VAL A 1 2682 ? 307.139 289.356 340.950 1.00 69.40 2682 VAL A C 1
ATOM 3553 O O . VAL A 1 2682 ? 307.236 290.495 340.481 1.00 69.40 2682 VAL A O 1
ATOM 3557 N N . GLN A 1 2683 ? 308.176 288.516 340.978 1.00 70.33 2683 GLN A N 1
ATOM 3558 C CA . GLN A 1 2683 ? 309.462 288.929 340.420 1.00 70.33 2683 GLN A CA 1
ATOM 3559 C C . GLN A 1 2683 ? 309.355 289.203 338.924 1.00 70.33 2683 GLN A C 1
ATOM 3560 O O . GLN A 1 2683 ? 309.927 290.177 338.412 1.00 70.33 2683 GLN A O 1
ATOM 3566 N N . TRP A 1 2684 ? 308.636 288.339 338.209 1.00 71.71 2684 TRP A N 1
ATOM 3567 C CA . TRP A 1 2684 ? 308.387 288.539 336.786 1.00 71.71 2684 TRP A CA 1
ATOM 3568 C C . TRP A 1 2684 ? 307.742 289.895 336.532 1.00 71.71 2684 TRP A C 1
ATOM 3569 O O . TRP A 1 2684 ? 308.174 290.663 335.657 1.00 71.71 2684 TRP A O 1
ATOM 3580 N N . GLN A 1 2685 ? 306.712 290.217 337.314 1.00 68.64 2685 GLN A N 1
ATOM 3581 C CA . GLN A 1 2685 ? 306.034 291.496 337.139 1.00 68.64 2685 GLN A CA 1
ATOM 3582 C C . GLN A 1 2685 ? 306.962 292.660 337.448 1.00 68.64 2685 GLN A C 1
ATOM 3583 O O . GLN A 1 2685 ? 306.905 293.701 336.784 1.00 68.64 2685 GLN A O 1
ATOM 3589 N N . ASN A 1 2686 ? 307.819 292.509 338.456 1.00 67.32 2686 ASN A N 1
ATOM 3590 C CA . ASN A 1 2686 ? 308.769 293.570 338.769 1.00 67.32 2686 ASN A CA 1
ATOM 3591 C C . ASN A 1 2686 ? 309.715 293.816 337.604 1.00 67.32 2686 ASN A C 1
ATOM 3592 O O . ASN A 1 2686 ? 310.048 294.967 337.290 1.00 67.32 2686 ASN A O 1
ATOM 3597 N N . ALA A 1 2687 ? 310.167 292.743 336.957 1.00 69.33 2687 ALA A N 1
ATOM 3598 C CA . ALA A 1 2687 ? 311.026 292.904 335.788 1.00 69.33 2687 ALA A CA 1
ATOM 3599 C C . ALA A 1 2687 ? 310.307 293.661 334.679 1.00 69.33 2687 ALA A C 1
ATOM 3600 O O . ALA A 1 2687 ? 310.877 294.573 334.058 1.00 69.33 2687 ALA A O 1
ATOM 3602 N N . ARG A 1 2688 ? 309.048 293.300 334.420 1.00 68.94 2688 ARG A N 1
ATOM 3603 C CA . ARG A 1 2688 ? 308.288 294.013 333.397 1.00 68.94 2688 ARG A CA 1
ATOM 3604 C C . ARG A 1 2688 ? 308.160 295.490 333.742 1.00 68.94 2688 ARG A C 1
ATOM 3605 O O . ARG A 1 2688 ? 308.282 296.358 332.867 1.00 68.94 2688 ARG A O 1
ATOM 3613 N N . ALA A 1 2689 ? 307.916 295.794 335.014 1.00 68.60 2689 ALA A N 1
ATOM 3614 C CA . ALA A 1 2689 ? 307.825 297.186 335.433 1.00 68.60 2689 ALA A CA 1
ATOM 3615 C C . ALA A 1 2689 ? 309.140 297.914 335.200 1.00 68.60 2689 ALA A C 1
ATOM 3616 O O . ALA A 1 2689 ? 309.150 299.088 334.814 1.00 68.60 2689 ALA A O 1
ATOM 3618 N N . HIS A 1 2690 ? 310.260 297.236 335.441 1.00 70.82 2690 HIS A N 1
ATOM 3619 C CA . HIS A 1 2690 ? 311.555 297.852 335.178 1.00 70.82 2690 HIS A CA 1
ATOM 3620 C C . HIS A 1 2690 ? 311.702 298.204 333.703 1.00 70.82 2690 HIS A C 1
ATOM 3621 O O . HIS A 1 2690 ? 312.171 299.297 333.354 1.00 70.82 2690 HIS A O 1
ATOM 3628 N N . LEU A 1 2691 ? 311.288 297.292 332.823 1.00 70.36 2691 LEU A N 1
ATOM 3629 C CA . LEU A 1 2691 ? 311.353 297.580 331.391 1.00 70.36 2691 LEU A CA 1
ATOM 3630 C C . LEU A 1 2691 ? 310.496 298.788 331.032 1.00 70.36 2691 LEU A C 1
ATOM 3631 O O . LEU A 1 2691 ? 310.924 299.667 330.268 1.00 70.36 2691 LEU A O 1
ATOM 3636 N N . ILE A 1 2692 ? 309.278 298.843 331.572 1.00 69.30 2692 ILE A N 1
ATOM 3637 C CA . ILE A 1 2692 ? 308.389 299.961 331.272 1.00 69.30 2692 ILE A CA 1
ATOM 3638 C C . ILE A 1 2692 ? 309.005 301.268 331.742 1.00 69.30 2692 ILE A C 1
ATOM 3639 O O . ILE A 1 2692 ? 308.907 302.297 331.065 1.00 69.30 2692 ILE A O 1
ATOM 3644 N N . PHE A 1 2693 ? 309.636 301.254 332.914 1.00 68.06 2693 PHE A N 1
ATOM 3645 C CA . PHE A 1 2693 ? 310.286 302.460 333.407 1.00 68.06 2693 PHE A CA 1
ATOM 3646 C C . PHE A 1 2693 ? 311.413 302.889 332.484 1.00 68.06 2693 PHE A C 1
ATOM 3647 O O . PHE A 1 2693 ? 311.616 304.087 332.254 1.00 68.06 2693 PHE A O 1
ATOM 3655 N N . CYS A 1 2694 ? 312.166 301.923 331.955 1.00 71.27 2694 CYS A N 1
ATOM 3656 C CA . CYS A 1 2694 ? 313.202 302.253 330.980 1.00 71.27 2694 CYS A CA 1
ATOM 3657 C C . CYS A 1 2694 ? 312.606 302.977 329.780 1.00 71.27 2694 CYS A C 1
ATOM 3658 O O . CYS A 1 2694 ? 313.102 304.031 329.355 1.00 71.27 2694 CYS A O 1
ATOM 3661 N N . LEU A 1 2695 ? 311.522 302.428 329.233 1.00 69.40 2695 LEU A N 1
ATOM 3662 C CA . LEU A 1 2695 ? 310.892 303.051 328.072 1.00 69.40 2695 LEU A CA 1
ATOM 3663 C C . LEU A 1 2695 ? 310.394 304.453 328.394 1.00 69.40 2695 LEU A C 1
ATOM 3664 O O . LEU A 1 2695 ? 310.573 305.384 327.600 1.00 69.40 2695 LEU A O 1
ATOM 3669 N N . LEU A 1 2696 ? 309.766 304.623 329.557 1.00 65.77 2696 LEU A N 1
ATOM 3670 C CA . LEU A 1 2696 ? 309.256 305.935 329.937 1.00 65.77 2696 LEU A CA 1
ATOM 3671 C C . LEU A 1 2696 ? 310.384 306.944 330.055 1.00 65.77 2696 LEU A C 1
ATOM 3672 O O . LEU A 1 2696 ? 310.248 308.089 329.617 1.00 65.77 2696 LEU A O 1
ATOM 3677 N N . SER A 1 2697 ? 311.504 306.540 330.650 1.00 66.57 2697 SER A N 1
ATOM 3678 C CA . SER A 1 2697 ? 312.659 307.427 330.702 1.00 66.57 2697 SER A CA 1
ATOM 3679 C C . SER A 1 2697 ? 313.110 307.806 329.304 1.00 66.57 2697 SER A C 1
ATOM 3680 O O . SER A 1 2697 ? 313.510 308.949 329.059 1.00 66.57 2697 SER A O 1
ATOM 3683 N N . GLN A 1 2698 ? 313.060 306.853 328.372 1.00 72.77 2698 GLN A N 1
ATOM 3684 C CA . GLN A 1 2698 ? 313.421 307.164 326.992 1.00 72.77 2698 GLN A CA 1
ATOM 3685 C C . GLN A 1 2698 ? 312.495 308.216 326.400 1.00 72.77 2698 GLN A C 1
ATOM 3686 O O . GLN A 1 2698 ? 312.951 309.137 325.714 1.00 72.77 2698 GLN A O 1
ATOM 3692 N N . LYS A 1 2699 ? 311.190 308.100 326.661 1.00 67.66 2699 LYS A N 1
ATOM 3693 C CA . LYS A 1 2699 ? 310.221 309.007 326.049 1.00 67.66 2699 LYS A CA 1
ATOM 3694 C C . LYS A 1 2699 ? 310.522 310.464 326.359 1.00 67.66 2699 LYS A C 1
ATOM 3695 O O . LYS A 1 2699 ? 310.248 311.338 325.534 1.00 67.66 2699 LYS A O 1
ATOM 3701 N N . LEU A 1 2700 ? 311.078 310.753 327.532 1.00 65.05 2700 LEU A N 1
ATOM 3702 C CA . LEU A 1 2700 ? 311.408 312.133 327.857 1.00 65.05 2700 LEU A CA 1
ATOM 3703 C C . LEU A 1 2700 ? 312.603 312.653 327.083 1.00 65.05 2700 LEU A C 1
ATOM 3704 O O . LEU A 1 2700 ? 312.869 313.858 327.131 1.00 65.05 2700 LEU A O 1
ATOM 3709 N N . GLY A 1 2701 ? 313.331 311.789 326.388 1.00 66.67 2701 GLY A N 1
ATOM 3710 C CA . GLY A 1 2701 ? 314.574 312.193 325.773 1.00 66.67 2701 GLY A CA 1
ATOM 3711 C C . GLY A 1 2701 ? 315.774 312.091 326.678 1.00 66.67 2701 GLY A C 1
ATOM 3712 O O . GLY A 1 2701 ? 316.789 312.745 326.414 1.00 66.67 2701 GLY A O 1
ATOM 3713 N N . LEU A 1 2702 ? 315.686 311.312 327.747 1.00 69.16 2702 LEU A N 1
ATOM 3714 C CA . LEU A 1 2702 ? 316.800 311.057 328.652 1.00 69.16 2702 LEU A CA 1
ATOM 3715 C C . LEU A 1 2702 ? 317.219 309.611 328.431 1.00 69.16 2702 LEU A C 1
ATOM 3716 O O . LEU A 1 2702 ? 316.580 308.689 328.941 1.00 69.16 2702 LEU A O 1
ATOM 3721 N N . PHE A 1 2703 ? 318.294 309.416 327.674 1.00 70.84 2703 PHE A N 1
ATOM 3722 C CA . PHE A 1 2703 ? 318.675 308.089 327.210 1.00 70.84 2703 PHE A CA 1
ATOM 3723 C C . PHE A 1 2703 ? 319.709 307.420 328.103 1.00 70.84 2703 PHE A C 1
ATOM 3724 O O . PHE A 1 2703 ? 319.487 306.299 328.566 1.00 70.84 2703 PHE A O 1
ATOM 3732 N N . HIS A 1 2704 ? 320.833 308.073 328.357 1.00 70.04 2704 HIS A N 1
ATOM 3733 C CA . HIS A 1 2704 ? 321.811 307.546 329.305 1.00 70.04 2704 HIS A CA 1
ATOM 3734 C C . HIS A 1 2704 ? 321.556 308.111 330.700 1.00 70.04 2704 HIS A C 1
ATOM 3735 O O . HIS A 1 2704 ? 322.425 308.698 331.339 1.00 70.04 2704 HIS A O 1
ATOM 3742 N N . HIS A 1 2705 ? 320.325 307.922 331.168 1.00 66.96 2705 HIS A N 1
ATOM 3743 C CA . HIS A 1 2705 ? 319.941 308.388 332.493 1.00 66.96 2705 HIS A CA 1
ATOM 3744 C C . HIS A 1 2705 ? 319.371 307.251 333.322 1.00 66.96 2705 HIS A C 1
ATOM 3745 O O . HIS A 1 2705 ? 319.709 307.107 334.499 1.00 66.96 2705 HIS A O 1
ATOM 3752 N N . TYR A 1 2706 ? 318.506 306.438 332.727 1.00 73.35 2706 TYR A N 1
ATOM 3753 C CA . TYR A 1 2706 ? 317.980 305.292 333.451 1.00 73.35 2706 TYR A CA 1
ATOM 3754 C C . TYR A 1 2706 ? 318.813 304.053 333.164 1.00 73.35 2706 TYR A C 1
ATOM 3755 O O . TYR A 1 2706 ? 319.361 303.445 334.087 1.00 73.35 2706 TYR A O 1
ATOM 3764 N N . GLY A 1 2707 ? 318.912 303.667 331.897 1.00 85.43 2707 GLY A N 1
ATOM 3765 C CA . GLY A 1 2707 ? 319.761 302.555 331.519 1.00 85.43 2707 GLY A CA 1
ATOM 3766 C C . GLY A 1 2707 ? 319.130 301.200 331.752 1.00 85.43 2707 GLY A C 1
ATOM 3767 O O . GLY A 1 2707 ? 318.559 300.952 332.816 1.00 85.43 2707 GLY A O 1
ATOM 3768 N N . GLN A 1 2708 ? 319.229 300.311 330.763 1.00 94.15 2708 GLN A N 1
ATOM 3769 C CA . GLN A 1 2708 ? 318.645 298.980 330.875 1.00 94.15 2708 GLN A CA 1
ATOM 3770 C C . GLN A 1 2708 ? 319.329 298.117 331.921 1.00 94.15 2708 GLN A C 1
ATOM 3771 O O . GLN A 1 2708 ? 318.648 297.413 332.673 1.00 94.15 2708 GLN A O 1
ATOM 3777 N N . LEU A 1 2709 ? 320.653 298.154 331.992 1.00 95.67 2709 LEU A N 1
ATOM 3778 C CA . LEU A 1 2709 ? 321.413 297.333 332.925 1.00 95.67 2709 LEU A CA 1
ATOM 3779 C C . LEU A 1 2709 ? 322.098 298.213 333.957 1.00 95.67 2709 LEU A C 1
ATOM 3780 O O . LEU A 1 2709 ? 323.257 298.010 334.322 1.00 95.67 2709 LEU A O 1
ATOM 3785 N N . ASP A 1 2710 ? 321.374 299.220 334.440 1.00 95.68 2710 ASP A N 1
ATOM 3786 C CA . ASP A 1 2710 ? 321.869 300.096 335.488 1.00 95.68 2710 ASP A CA 1
ATOM 3787 C C . ASP A 1 2710 ? 321.399 299.676 336.870 1.00 95.68 2710 ASP A C 1
ATOM 3788 O O . ASP A 1 2710 ? 322.095 299.946 337.854 1.00 95.68 2710 ASP A O 1
ATOM 3790 N N . PHE A 1 2711 ? 320.240 299.036 336.976 1.00 95.21 2711 PHE A N 1
ATOM 3791 C CA . PHE A 1 2711 ? 319.838 298.436 338.240 1.00 95.21 2711 PHE A CA 1
ATOM 3792 C C . PHE A 1 2711 ? 319.144 297.096 338.018 1.00 95.21 2711 PHE A C 1
ATOM 3793 O O . PHE A 1 2711 ? 318.051 296.877 338.554 1.00 95.21 2711 PHE A O 1
ATOM 3795 N N . PRO A 1 2712 ? 319.738 296.165 337.251 1.00 95.74 2712 PRO A N 1
ATOM 3796 C CA . PRO A 1 2712 ? 319.041 294.900 337.035 1.00 95.74 2712 PRO A CA 1
ATOM 3797 C C . PRO A 1 2712 ? 319.396 293.860 338.092 1.00 95.74 2712 PRO A C 1
ATOM 3798 O O . PRO A 1 2712 ? 320.288 293.042 337.868 1.00 95.74 2712 PRO A O 1
ATOM 3802 N N . ASN A 1 2720 ? 316.745 288.907 342.033 1.00 79.65 2720 ASN A N 1
ATOM 3803 C CA . ASN A 1 2720 ? 315.754 288.772 340.974 1.00 79.65 2720 ASN A CA 1
ATOM 3804 C C . ASN A 1 2720 ? 316.275 287.878 339.863 1.00 79.65 2720 ASN A C 1
ATOM 3805 O O . ASN A 1 2720 ? 317.148 288.278 339.099 1.00 79.65 2720 ASN A O 1
ATOM 3810 N N . PRO A 1 2721 ? 315.732 286.665 339.767 1.00 78.09 2721 PRO A N 1
ATOM 3811 C CA . PRO A 1 2721 ? 316.226 285.720 338.757 1.00 78.09 2721 PRO A CA 1
ATOM 3812 C C . PRO A 1 2721 ? 316.031 286.190 337.332 1.00 78.09 2721 PRO A C 1
ATOM 3813 O O . PRO A 1 2721 ? 316.714 285.685 336.435 1.00 78.09 2721 PRO A O 1
ATOM 3817 N N . PHE A 1 2722 ? 315.121 287.127 337.086 1.00 76.20 2722 PHE A N 1
ATOM 3818 C CA . PHE A 1 2722 ? 314.824 287.580 335.736 1.00 76.20 2722 PHE A CA 1
ATOM 3819 C C . PHE A 1 2722 ? 315.543 288.869 335.370 1.00 76.20 2722 PHE A C 1
ATOM 3820 O O . PHE A 1 2722 ? 315.301 289.413 334.291 1.00 76.20 2722 PHE A O 1
ATOM 3828 N N . LEU A 1 2723 ? 316.426 289.368 336.229 1.00 84.38 2723 LEU A N 1
ATOM 3829 C CA . LEU A 1 2723 ? 317.123 290.621 335.979 1.00 84.38 2723 LEU A CA 1
ATOM 3830 C C . LEU A 1 2723 ? 318.587 290.403 335.603 1.00 84.38 2723 LEU A C 1
ATOM 3831 O O . LEU A 1 2723 ? 319.426 291.282 335.811 1.00 84.38 2723 LEU A O 1
ATOM 3836 N N . LEU A 1 2724 ? 318.905 289.239 335.050 1.00 90.08 2724 LEU A N 1
ATOM 3837 C CA . LEU A 1 2724 ? 320.239 288.973 334.543 1.00 90.08 2724 LEU A CA 1
ATOM 3838 C C . LEU A 1 2724 ? 320.442 289.674 333.205 1.00 90.08 2724 LEU A C 1
ATOM 3839 O O . LEU A 1 2724 ? 319.479 289.944 332.484 1.00 90.08 2724 LEU A O 1
ATOM 3841 N N . PRO A 1 2725 ? 321.692 289.981 332.842 1.00 92.05 2725 PRO A N 1
ATOM 3842 C CA . PRO A 1 2725 ? 321.940 290.673 331.564 1.00 92.05 2725 PRO A CA 1
ATOM 3843 C C . PRO A 1 2725 ? 321.491 289.897 330.336 1.00 92.05 2725 PRO A C 1
ATOM 3844 O O . PRO A 1 2725 ? 321.570 290.438 329.227 1.00 92.05 2725 PRO A O 1
ATOM 3848 N N . THR A 1 2726 ? 321.022 288.659 330.491 1.00 96.37 2726 THR A N 1
ATOM 3849 C CA . THR A 1 2726 ? 320.475 287.877 329.390 1.00 96.37 2726 THR A CA 1
ATOM 3850 C C . THR A 1 2726 ? 318.959 287.987 329.294 1.00 96.37 2726 THR A C 1
ATOM 3851 O O . THR A 1 2726 ? 318.293 287.019 328.905 1.00 96.37 2726 THR A O 1
ATOM 3853 N N . MET A 1 2727 ? 318.396 289.138 329.654 1.00 97.28 2727 MET A N 1
ATOM 3854 C CA . MET A 1 2727 ? 316.949 289.296 329.685 1.00 97.28 2727 MET A CA 1
ATOM 3855 C C . MET A 1 2727 ? 316.360 289.230 328.282 1.00 97.28 2727 MET A C 1
ATOM 3856 O O . MET A 1 2727 ? 316.884 289.830 327.341 1.00 97.28 2727 MET A O 1
ATOM 3858 N N . GLU A 1 2728 ? 315.255 288.501 328.149 1.00 91.52 2728 GLU A N 1
ATOM 3859 C CA . GLU A 1 2728 ? 314.536 288.389 326.882 1.00 91.52 2728 GLU A CA 1
ATOM 3860 C C . GLU A 1 2728 ? 313.432 289.438 326.875 1.00 91.52 2728 GLU A C 1
ATOM 3861 O O . GLU A 1 2728 ? 312.345 289.216 327.412 1.00 91.52 2728 GLU A O 1
ATOM 3863 N N . VAL A 1 2729 ? 313.710 290.583 326.249 1.00 84.31 2729 VAL A N 1
ATOM 3864 C CA . VAL A 1 2729 ? 312.795 291.720 326.313 1.00 84.31 2729 VAL A CA 1
ATOM 3865 C C . VAL A 1 2729 ? 311.449 291.365 325.692 1.00 84.31 2729 VAL A C 1
ATOM 3866 O O . VAL A 1 2729 ? 310.387 291.648 326.260 1.00 84.31 2729 VAL A O 1
ATOM 3870 N N . GLU A 1 2730 ? 311.475 290.733 324.518 1.00 84.47 2730 GLU A N 1
ATOM 3871 C CA . GLU A 1 2730 ? 310.234 290.449 323.806 1.00 84.47 2730 GLU A CA 1
ATOM 3872 C C . GLU A 1 2730 ? 309.338 289.507 324.598 1.00 84.47 2730 GLU A C 1
ATOM 3873 O O . GLU A 1 2730 ? 308.122 289.711 324.667 1.00 84.47 2730 GLU A O 1
ATOM 3875 N N . THR A 1 2731 ? 309.915 288.464 325.195 1.00 84.14 2731 THR A N 1
ATOM 3876 C CA . THR A 1 2731 ? 309.100 287.527 325.960 1.00 84.14 2731 THR A CA 1
ATOM 3877 C C . THR A 1 2731 ? 308.488 288.197 327.181 1.00 84.14 2731 THR A C 1
ATOM 3878 O O . THR A 1 2731 ? 307.316 287.969 327.497 1.00 84.14 2731 THR A O 1
ATOM 3882 N N . LEU A 1 2732 ? 309.264 289.027 327.880 1.00 81.04 2732 LEU A N 1
ATOM 3883 C CA . LEU A 1 2732 ? 308.721 289.733 329.035 1.00 81.04 2732 LEU A CA 1
ATOM 3884 C C . LEU A 1 2732 ? 307.573 290.644 328.630 1.00 81.04 2732 LEU A C 1
ATOM 3885 O O . LEU A 1 2732 ? 306.526 290.663 329.285 1.00 81.04 2732 LEU A O 1
ATOM 3890 N N . ILE A 1 2733 ? 307.745 291.395 327.542 1.00 82.24 2733 ILE A N 1
ATOM 3891 C CA . ILE A 1 2733 ? 306.708 292.334 327.130 1.00 82.24 2733 ILE A CA 1
ATOM 3892 C C . ILE A 1 2733 ? 305.459 291.596 326.662 1.00 82.24 2733 ILE A C 1
ATOM 3893 O O . ILE A 1 2733 ? 304.334 291.987 326.988 1.00 82.24 2733 ILE A O 1
ATOM 3898 N N . ARG A 1 2734 ? 305.631 290.517 325.907 1.00 85.07 2734 ARG A N 1
ATOM 3899 C CA . ARG A 1 2734 ? 304.514 289.845 325.258 1.00 85.07 2734 ARG A CA 1
ATOM 3900 C C . ARG A 1 2734 ? 303.837 288.803 326.136 1.00 85.07 2734 ARG A C 1
ATOM 3901 O O . ARG A 1 2734 ? 302.819 288.241 325.723 1.00 85.07 2734 ARG A O 1
ATOM 3903 N N . SER A 1 2735 ? 304.363 288.526 327.323 1.00 80.87 2735 SER A N 1
ATOM 3904 C CA . SER A 1 2735 ? 303.797 287.506 328.190 1.00 80.87 2735 SER A CA 1
ATOM 3905 C C . SER A 1 2735 ? 303.606 288.070 329.588 1.00 80.87 2735 SER A C 1
ATOM 3906 O O . SER A 1 2735 ? 304.334 288.968 330.017 1.00 80.87 2735 SER A O 1
ATOM 3909 N N . ALA A 1 2736 ? 302.614 287.534 330.294 1.00 75.79 2736 ALA A N 1
ATOM 3910 C CA . ALA A 1 2736 ? 302.260 288.011 331.621 1.00 75.79 2736 ALA A CA 1
ATOM 3911 C C . ALA A 1 2736 ? 302.732 287.092 332.734 1.00 75.79 2736 ALA A C 1
ATOM 3912 O O . ALA A 1 2736 ? 302.689 287.487 333.902 1.00 75.79 2736 ALA A O 1
ATOM 3914 N N . SER A 1 2737 ? 303.190 285.891 332.411 1.00 75.22 2737 SER A N 1
ATOM 3915 C CA . SER A 1 2737 ? 303.600 284.925 333.413 1.00 75.22 2737 SER A CA 1
ATOM 3916 C C . SER A 1 2737 ? 304.974 284.386 333.055 1.00 75.22 2737 SER A C 1
ATOM 3917 O O . SER A 1 2737 ? 305.303 284.261 331.870 1.00 75.22 2737 SER A O 1
ATOM 3920 N N . PRO A 1 2738 ? 305.797 284.064 334.053 1.00 75.52 2738 PRO A N 1
ATOM 3921 C CA . PRO A 1 2738 ? 307.073 283.424 333.758 1.00 75.52 2738 PRO A CA 1
ATOM 3922 C C . PRO A 1 2738 ? 306.855 282.038 333.184 1.00 75.52 2738 PRO A C 1
ATOM 3923 O O . PRO A 1 2738 ? 305.860 281.367 333.506 1.00 75.52 2738 PRO A O 1
ATOM 3927 N N . PRO A 1 2739 ? 307.759 281.564 332.317 1.00 80.14 2739 PRO A N 1
ATOM 3928 C CA . PRO A 1 2739 ? 307.649 280.243 331.694 1.00 80.14 2739 PRO A CA 1
ATOM 3929 C C . PRO A 1 2739 ? 307.768 279.107 332.701 1.00 80.14 2739 PRO A C 1
ATOM 3930 O O . PRO A 1 2739 ? 308.407 278.104 332.389 1.00 80.14 2739 PRO A O 1
ATOM 3934 N N . PRO A 1 2763 ? 319.700 298.083 319.407 1.00 86.85 2763 PRO A N 1
ATOM 3935 C CA . PRO A 1 2763 ? 319.804 297.893 320.856 1.00 86.85 2763 PRO A CA 1
ATOM 3936 C C . PRO A 1 2763 ? 318.486 298.158 321.569 1.00 86.85 2763 PRO A C 1
ATOM 3937 O O . PRO A 1 2763 ? 317.421 297.937 320.995 1.00 86.85 2763 PRO A O 1
ATOM 3941 N N . PHE A 1 2764 ? 318.564 298.619 322.815 1.00 84.19 2764 PHE A N 1
ATOM 3942 C CA . PHE A 1 2764 ? 317.369 298.925 323.588 1.00 84.19 2764 PHE A CA 1
ATOM 3943 C C . PHE A 1 2764 ? 317.508 300.291 324.242 1.00 84.19 2764 PHE A C 1
ATOM 3944 O O . PHE A 1 2764 ? 316.512 300.982 324.470 1.00 84.19 2764 PHE A O 1
ATOM 3952 N N . ASP A 1 2765 ? 318.743 300.697 324.525 1.00 83.24 2765 ASP A N 1
ATOM 3953 C CA . ASP A 1 2765 ? 318.974 301.924 325.274 1.00 83.24 2765 ASP A CA 1
ATOM 3954 C C . ASP A 1 2765 ? 318.685 303.179 324.465 1.00 83.24 2765 ASP A C 1
ATOM 3955 O O . ASP A 1 2765 ? 318.619 304.267 325.045 1.00 83.24 2765 ASP A O 1
ATOM 3957 N N . GLU A 1 2766 ? 318.531 303.066 323.149 1.00 80.76 2766 GLU A N 1
ATOM 3958 C CA . GLU A 1 2766 ? 318.185 304.199 322.299 1.00 80.76 2766 GLU A CA 1
ATOM 3959 C C . GLU A 1 2766 ? 317.144 303.796 321.268 1.00 80.76 2766 GLU A C 1
ATOM 3960 O O . GLU A 1 2766 ? 317.160 304.261 320.127 1.00 80.76 2766 GLU A O 1
ATOM 3966 N N . ALA A 1 2767 ? 316.215 302.925 321.664 1.00 79.72 2767 ALA A N 1
ATOM 3967 C CA . ALA A 1 2767 ? 315.220 302.418 320.725 1.00 79.72 2767 ALA A CA 1
ATOM 3968 C C . ALA A 1 2767 ? 314.304 303.524 320.220 1.00 79.72 2767 ALA A C 1
ATOM 3969 O O . ALA A 1 2767 ? 313.953 303.555 319.036 1.00 79.72 2767 ALA A O 1
ATOM 3971 N N . LEU A 1 2768 ? 313.898 304.437 321.100 1.00 78.27 2768 LEU A N 1
ATOM 3972 C CA . LEU A 1 2768 ? 312.946 305.480 320.751 1.00 78.27 2768 LEU A CA 1
ATOM 3973 C C . LEU A 1 2768 ? 313.618 306.782 320.350 1.00 78.27 2768 LEU A C 1
ATOM 3974 O O . LEU A 1 2768 ? 312.941 307.808 320.244 1.00 78.27 2768 LEU A O 1
ATOM 3979 N N . ARG A 1 2769 ? 314.926 306.771 320.126 1.00 74.42 2769 ARG A N 1
ATOM 3980 C CA . ARG A 1 2769 ? 315.633 307.994 319.784 1.00 74.42 2769 ARG A CA 1
ATOM 3981 C C . ARG A 1 2769 ? 315.349 308.383 318.341 1.00 74.42 2769 ARG A C 1
ATOM 3982 O O . ARG A 1 2769 ? 315.509 307.568 317.428 1.00 74.42 2769 ARG A O 1
ATOM 3990 N N . ASP A 1 2770 ? 314.920 309.628 318.141 1.00 78.06 2770 ASP A N 1
ATOM 3991 C CA . ASP A 1 2770 ? 314.717 310.213 316.818 1.00 78.06 2770 ASP A CA 1
ATOM 3992 C C . ASP A 1 2770 ? 313.760 309.403 315.954 1.00 78.06 2770 ASP A C 1
ATOM 3993 O O . ASP A 1 2770 ? 313.875 309.416 314.727 1.00 78.06 2770 ASP A O 1
ATOM 3998 N N . ILE A 1 2771 ? 312.818 308.692 316.562 1.00 80.79 2771 ILE A N 1
ATOM 3999 C CA . ILE A 1 2771 ? 311.855 307.902 315.806 1.00 80.79 2771 ILE A CA 1
ATOM 4000 C C . ILE A 1 2771 ? 310.997 308.800 314.931 1.00 80.79 2771 ILE A C 1
ATOM 4001 O O . ILE A 1 2771 ? 310.442 309.789 315.402 1.00 80.79 2771 ILE A O 1
ATOM 4006 N N . ASP A 1 2788 ? 296.174 298.412 331.393 1.00 82.62 2788 ASP A N 1
ATOM 4007 C CA . ASP A 1 2788 ? 297.516 298.019 331.797 1.00 82.62 2788 ASP A CA 1
ATOM 4008 C C . ASP A 1 2788 ? 298.566 298.797 331.024 1.00 82.62 2788 ASP A C 1
ATOM 4009 O O . ASP A 1 2788 ? 298.681 298.646 329.812 1.00 82.62 2788 ASP A O 1
ATOM 4011 N N . PRO A 1 2789 ? 299.330 299.638 331.720 1.00 81.31 2789 PRO A N 1
ATOM 4012 C CA . PRO A 1 2789 ? 300.424 300.374 331.076 1.00 81.31 2789 PRO A CA 1
ATOM 4013 C C . PRO A 1 2789 ? 301.491 299.491 330.453 1.00 81.31 2789 PRO A C 1
ATOM 4014 O O . PRO A 1 2789 ? 302.091 299.895 329.449 1.00 81.31 2789 PRO A O 1
ATOM 4018 N N . VAL A 1 2790 ? 301.732 298.308 331.015 1.00 79.41 2790 VAL A N 1
ATOM 4019 C CA . VAL A 1 2790 ? 302.671 297.372 330.416 1.00 79.41 2790 VAL A CA 1
ATOM 4020 C C . VAL A 1 2790 ? 302.241 296.987 329.007 1.00 79.41 2790 VAL A C 1
ATOM 4021 O O . VAL A 1 2790 ? 303.033 297.100 328.069 1.00 79.41 2790 VAL A O 1
ATOM 4025 N N . THR A 1 2791 ? 300.993 296.563 328.833 1.00 85.30 2791 THR A N 1
ATOM 4026 C CA . THR A 1 2791 ? 300.472 296.257 327.511 1.00 85.30 2791 THR A CA 1
ATOM 4027 C C . THR A 1 2791 ? 300.421 297.474 326.606 1.00 85.30 2791 THR A C 1
ATOM 4028 O O . THR A 1 2791 ? 300.718 297.355 325.415 1.00 85.30 2791 THR A O 1
ATOM 4032 N N . TYR A 1 2792 ? 300.057 298.636 327.142 1.00 85.50 2792 TYR A N 1
ATOM 4033 C CA . TYR A 1 2792 ? 299.952 299.828 326.315 1.00 85.50 2792 TYR A CA 1
ATOM 4034 C C . TYR A 1 2792 ? 301.303 300.248 325.754 1.00 85.50 2792 TYR A C 1
ATOM 4035 O O . TYR A 1 2792 ? 301.390 300.652 324.590 1.00 85.50 2792 TYR A O 1
ATOM 4044 N N . HIS A 1 2793 ? 302.364 300.168 326.553 1.00 84.63 2793 HIS A N 1
ATOM 4045 C CA . HIS A 1 2793 ? 303.659 300.655 326.099 1.00 84.63 2793 HIS A CA 1
ATOM 4046 C C . HIS A 1 2793 ? 304.499 299.589 325.409 1.00 84.63 2793 HIS A C 1
ATOM 4047 O O . HIS A 1 2793 ? 305.194 299.899 324.432 1.00 84.63 2793 HIS A O 1
ATOM 4054 N N . GLY A 1 2794 ? 304.459 298.340 325.876 1.00 89.78 2794 GLY A N 1
ATOM 4055 C CA . GLY A 1 2794 ? 305.220 297.298 325.211 1.00 89.78 2794 GLY A CA 1
ATOM 4056 C C . GLY A 1 2794 ? 304.702 296.989 323.821 1.00 89.78 2794 GLY A C 1
ATOM 4057 O O . GLY A 1 2794 ? 305.483 296.746 322.899 1.00 89.78 2794 GLY A O 1
ATOM 4058 N N . GLN A 1 2795 ? 303.382 296.976 323.651 1.00 93.12 2795 GLN A N 1
ATOM 4059 C CA . GLN A 1 2795 ? 302.814 296.744 322.333 1.00 93.12 2795 GLN A CA 1
ATOM 4060 C C . GLN A 1 2795 ? 303.023 297.915 321.391 1.00 93.12 2795 GLN A C 1
ATOM 4061 O O . GLN A 1 2795 ? 302.807 297.765 320.188 1.00 93.12 2795 GLN A O 1
ATOM 4067 N N . GLN A 1 2796 ? 303.410 299.076 321.902 1.00 90.86 2796 GLN A N 1
ATOM 4068 C CA . GLN A 1 2796 ? 303.848 300.159 321.037 1.00 90.86 2796 GLN A CA 1
ATOM 4069 C C . GLN A 1 2796 ? 305.317 300.031 320.681 1.00 90.86 2796 GLN A C 1
ATOM 4070 O O . GLN A 1 2796 ? 305.699 300.273 319.529 1.00 90.86 2796 GLN A O 1
ATOM 4076 N N . PHE A 1 2797 ? 306.140 299.631 321.648 1.00 89.96 2797 PHE A N 1
ATOM 4077 C CA . PHE A 1 2797 ? 307.557 299.414 321.379 1.00 89.96 2797 PHE A CA 1
ATOM 4078 C C . PHE A 1 2797 ? 307.765 298.302 320.358 1.00 89.96 2797 PHE A C 1
ATOM 4079 O O . PHE A 1 2797 ? 308.618 298.419 319.470 1.00 89.96 2797 PHE A O 1
ATOM 4087 N N . LEU A 1 2798 ? 307.000 297.215 320.471 1.00 93.88 2798 LEU A N 1
ATOM 4088 C CA . LEU A 1 2798 ? 307.171 296.094 319.554 1.00 93.88 2798 LEU A CA 1
ATOM 4089 C C . LEU A 1 2798 ? 306.864 296.497 318.119 1.00 93.88 2798 LEU A C 1
ATOM 4090 O O . LEU A 1 2798 ? 307.592 296.125 317.194 1.00 93.88 2798 LEU A O 1
ATOM 4095 N N . GLU A 1 2799 ? 305.788 297.254 317.911 1.00 96.06 2799 GLU A N 1
ATOM 4096 C CA . GLU A 1 2799 ? 305.452 297.706 316.568 1.00 96.06 2799 GLU A CA 1
ATOM 4097 C C . GLU A 1 2799 ? 306.364 298.816 316.074 1.00 96.06 2799 GLU A C 1
ATOM 4098 O O . GLU A 1 2799 ? 306.512 298.974 314.860 1.00 96.06 2799 GLU A O 1
ATOM 4104 N N . ILE A 1 2800 ? 306.973 299.593 316.967 1.00 95.44 2800 ILE A N 1
ATOM 4105 C CA . ILE A 1 2800 ? 308.022 300.498 316.513 1.00 95.44 2800 ILE A CA 1
ATOM 4106 C C . ILE A 1 2800 ? 309.213 299.702 315.999 1.00 95.44 2800 ILE A C 1
ATOM 4107 O O . ILE A 1 2800 ? 309.803 300.036 314.966 1.00 95.44 2800 ILE A O 1
ATOM 4112 N N . LYS A 1 2801 ? 309.579 298.632 316.707 1.00 100.57 2801 LYS A N 1
ATOM 4113 C CA . LYS A 1 2801 ? 310.730 297.831 316.299 1.00 100.57 2801 LYS A CA 1
ATOM 4114 C C . LYS A 1 2801 ? 310.462 297.078 315.002 1.00 100.57 2801 LYS A C 1
ATOM 4115 O O . LYS A 1 2801 ? 311.309 297.062 314.103 1.00 100.57 2801 LYS A O 1
ATOM 4117 N N . MET A 1 2802 ? 309.291 296.450 314.881 1.00 103.98 2802 MET A N 1
ATOM 4118 C CA . MET A 1 2802 ? 308.975 295.667 313.692 1.00 103.98 2802 MET A CA 1
ATOM 4119 C C . MET A 1 2802 ? 308.887 296.511 312.431 1.00 103.98 2802 MET A C 1
ATOM 4120 O O . MET A 1 2802 ? 308.921 295.951 311.331 1.00 103.98 2802 MET A O 1
ATOM 4125 N N . ALA A 1 2803 ? 308.778 297.829 312.556 1.00 107.44 2803 ALA A N 1
ATOM 4126 C CA . ALA A 1 2803 ? 308.741 298.706 311.397 1.00 107.44 2803 ALA A CA 1
ATOM 4127 C C . ALA A 1 2803 ? 310.113 298.926 310.782 1.00 107.44 2803 ALA A C 1
ATOM 4128 O O . ALA A 1 2803 ? 310.230 299.714 309.840 1.00 107.44 2803 ALA A O 1
ATOM 4130 N N . GLU A 1 2804 ? 311.149 298.275 311.299 1.00 112.13 2804 GLU A N 1
ATOM 4131 C CA . GLU A 1 2804 ? 312.468 298.282 310.683 1.00 112.13 2804 GLU A CA 1
ATOM 4132 C C . GLU A 1 2804 ? 312.887 296.918 310.166 1.00 112.13 2804 GLU A C 1
ATOM 4133 O O . GLU A 1 2804 ? 313.463 296.825 309.081 1.00 112.13 2804 GLU A O 1
ATOM 4139 N N . ARG A 1 2805 ? 312.607 295.852 310.917 1.00 115.66 2805 ARG A N 1
ATOM 4140 C CA . ARG A 1 2805 ? 312.867 294.510 310.411 1.00 115.66 2805 ARG A CA 1
ATOM 4141 C C . ARG A 1 2805 ? 312.028 294.215 309.177 1.00 115.66 2805 ARG A C 1
ATOM 4142 O O . ARG A 1 2805 ? 312.434 293.417 308.326 1.00 115.66 2805 ARG A O 1
ATOM 4144 N N . ARG A 1 2806 ? 310.862 294.843 309.062 1.00 114.55 2806 ARG A N 1
ATOM 4145 C CA . ARG A 1 2806 ? 310.024 294.704 307.882 1.00 114.55 2806 ARG A CA 1
ATOM 4146 C C . ARG A 1 2806 ? 310.274 295.795 306.853 1.00 114.55 2806 ARG A C 1
ATOM 4147 O O . ARG A 1 2806 ? 309.559 295.850 305.849 1.00 114.55 2806 ARG A O 1
ATOM 4149 N N . GLU A 1 2807 ? 311.256 296.663 307.076 1.00 117.80 2807 GLU A N 1
ATOM 4150 C CA . GLU A 1 2807 ? 311.542 297.748 306.148 1.00 117.80 2807 GLU A CA 1
ATOM 4151 C C . GLU A 1 2807 ? 312.931 297.656 305.543 1.00 117.80 2807 GLU A C 1
ATOM 4152 O O . GLU A 1 2807 ? 313.076 297.780 304.322 1.00 117.80 2807 GLU A O 1
ATOM 4158 N N . LEU A 1 2808 ? 313.966 297.458 306.363 1.00 118.70 2808 LEU A N 1
ATOM 4159 C CA . LEU A 1 2808 ? 315.325 297.436 305.837 1.00 118.70 2808 LEU A CA 1
ATOM 4160 C C . LEU A 1 2808 ? 315.544 296.297 304.855 1.00 118.70 2808 LEU A C 1
ATOM 4161 O O . LEU A 1 2808 ? 316.436 296.391 304.004 1.00 118.70 2808 LEU A O 1
ATOM 4166 N N . GLU A 1 2809 ? 314.753 295.229 304.951 1.00 118.85 2809 GLU A N 1
ATOM 4167 C CA . GLU A 1 2809 ? 314.824 294.170 303.952 1.00 118.85 2809 GLU A CA 1
ATOM 4168 C C . GLU A 1 2809 ? 314.532 294.722 302.564 1.00 118.85 2809 GLU A C 1
ATOM 4169 O O . GLU A 1 2809 ? 315.322 294.536 301.627 1.00 118.85 2809 GLU A O 1
ATOM 4175 N N . ARG A 1 2810 ? 313.402 295.414 302.416 1.00 115.69 2810 ARG A N 1
ATOM 4176 C CA . ARG A 1 2810 ? 313.124 296.149 301.188 1.00 115.69 2810 ARG A CA 1
ATOM 4177 C C . ARG A 1 2810 ? 313.692 297.556 301.230 1.00 115.69 2810 ARG A C 1
ATOM 4178 O O . ARG A 1 2810 ? 313.024 298.527 300.872 1.00 115.69 2810 ARG A O 1
ATOM 4180 N N . GLN A 1 2811 ? 314.923 297.671 301.683 1.00 113.28 2811 GLN A N 1
ATOM 4181 C CA . GLN A 1 2811 ? 315.764 298.822 301.396 1.00 113.28 2811 GLN A CA 1
ATOM 4182 C C . GLN A 1 2811 ? 317.173 298.369 301.069 1.00 113.28 2811 GLN A C 1
ATOM 4183 O O . GLN A 1 2811 ? 317.937 299.141 300.485 1.00 113.28 2811 GLN A O 1
ATOM 4189 N N . MET A 1 2812 ? 317.528 297.132 301.402 1.00 111.55 2812 MET A N 1
ATOM 4190 C CA . MET A 1 2812 ? 318.767 296.499 300.983 1.00 111.55 2812 MET A CA 1
ATOM 4191 C C . MET A 1 2812 ? 318.589 295.595 299.776 1.00 111.55 2812 MET A C 1
ATOM 4192 O O . MET A 1 2812 ? 319.542 295.395 299.023 1.00 111.55 2812 MET A O 1
ATOM 4194 N N . LYS A 1 2813 ? 317.391 295.041 299.562 1.00 108.72 2813 LYS A N 1
ATOM 4195 C CA . LYS A 1 2813 ? 317.153 294.272 298.344 1.00 108.72 2813 LYS A CA 1
ATOM 4196 C C . LYS A 1 2813 ? 317.337 295.144 297.111 1.00 108.72 2813 LYS A C 1
ATOM 4197 O O . LYS A 1 2813 ? 317.934 294.720 296.113 1.00 108.72 2813 LYS A O 1
ATOM 4203 N N . MET A 1 2814 ? 316.824 296.374 297.166 1.00 112.09 2814 MET A N 1
ATOM 4204 C CA . MET A 1 2814 ? 316.992 297.296 296.051 1.00 112.09 2814 MET A CA 1
ATOM 4205 C C . MET A 1 2814 ? 318.461 297.609 295.817 1.00 112.09 2814 MET A C 1
ATOM 4206 O O . MET A 1 2814 ? 318.918 297.653 294.671 1.00 112.09 2814 MET A O 1
ATOM 4211 N N . GLU A 1 2815 ? 319.218 297.830 296.893 1.00 109.61 2815 GLU A N 1
ATOM 4212 C CA . GLU A 1 2815 ? 320.642 298.113 296.747 1.00 109.61 2815 GLU A CA 1
ATOM 4213 C C . GLU A 1 2815 ? 321.374 296.927 296.136 1.00 109.61 2815 GLU A C 1
ATOM 4214 O O . GLU A 1 2815 ? 322.254 297.099 295.283 1.00 109.61 2815 GLU A O 1
ATOM 4220 N N . ASN A 1 2816 ? 321.024 295.714 296.567 1.00 108.58 2816 ASN A N 1
ATOM 4221 C CA . ASN A 1 2816 ? 321.639 294.513 296.015 1.00 108.58 2816 ASN A CA 1
ATOM 4222 C C . ASN A 1 2816 ? 321.363 294.393 294.524 1.00 108.58 2816 ASN A C 1
ATOM 4223 O O . ASN A 1 2816 ? 322.279 294.147 293.731 1.00 108.58 2816 ASN A O 1
ATOM 4228 N N . LEU A 1 2817 ? 320.102 294.564 294.122 1.00 105.19 2817 LEU A N 1
ATOM 4229 C CA . LEU A 1 2817 ? 319.770 294.494 292.702 1.00 105.19 2817 LEU A CA 1
ATOM 4230 C C . LEU A 1 2817 ? 320.507 295.570 291.920 1.00 105.19 2817 LEU A C 1
ATOM 4231 O O . LEU A 1 2817 ? 321.029 295.312 290.828 1.00 105.19 2817 LEU A O 1
ATOM 4236 N N . PHE A 1 2818 ? 320.569 296.781 292.473 1.00 105.60 2818 PHE A N 1
ATOM 4237 C CA . PHE A 1 2818 ? 321.210 297.891 291.783 1.00 105.60 2818 PHE A CA 1
ATOM 4238 C C . PHE A 1 2818 ? 322.687 297.617 291.544 1.00 105.60 2818 PHE A C 1
ATOM 4239 O O . PHE A 1 2818 ? 323.180 297.780 290.422 1.00 105.60 2818 PHE A O 1
ATOM 4247 N N . VAL A 1 2819 ? 323.410 297.189 292.578 1.00 106.10 2819 VAL A N 1
ATOM 4248 C CA . VAL A 1 2819 ? 324.834 296.936 292.384 1.00 106.10 2819 VAL A CA 1
ATOM 4249 C C . VAL A 1 2819 ? 325.063 295.704 291.516 1.00 106.10 2819 VAL A C 1
ATOM 4250 O O . VAL A 1 2819 ? 326.014 295.672 290.728 1.00 106.10 2819 VAL A O 1
ATOM 4254 N N . THR A 1 2820 ? 324.217 294.677 291.634 1.00 103.50 2820 THR A N 1
ATOM 4255 C CA . THR A 1 2820 ? 324.374 293.490 290.803 1.00 103.50 2820 THR A CA 1
ATOM 4256 C C . THR A 1 2820 ? 324.241 293.834 289.327 1.00 103.50 2820 THR A C 1
ATOM 4257 O O . THR A 1 2820 ? 325.081 293.448 288.507 1.00 103.50 2820 THR A O 1
ATOM 4261 N N . TRP A 1 2821 ? 323.194 294.577 288.971 1.00 99.78 2821 TRP A N 1
ATOM 4262 C CA . TRP A 1 2821 ? 322.968 294.884 287.565 1.00 99.78 2821 TRP A CA 1
ATOM 4263 C C . TRP A 1 2821 ? 323.905 295.973 287.062 1.00 99.78 2821 TRP A C 1
ATOM 4264 O O . TRP A 1 2821 ? 324.203 296.030 285.865 1.00 99.78 2821 TRP A O 1
ATOM 4275 N N . GLN A 1 2822 ? 324.384 296.840 287.945 1.00 102.57 2822 GLN A N 1
ATOM 4276 C CA . GLN A 1 2822 ? 325.277 297.907 287.521 1.00 102.57 2822 GLN A CA 1
ATOM 4277 C C . GLN A 1 2822 ? 326.688 297.381 287.300 1.00 102.57 2822 GLN A C 1
ATOM 4278 O O . GLN A 1 2822 ? 327.421 297.884 286.449 1.00 102.57 2822 GLN A O 1
ATOM 4284 N N . MET A 1 2830 ? 320.661 287.745 286.084 1.00 115.82 2830 MET A N 1
ATOM 4285 C CA . MET A 1 2830 ? 320.301 286.831 287.160 1.00 115.82 2830 MET A CA 1
ATOM 4286 C C . MET A 1 2830 ? 318.799 286.564 287.183 1.00 115.82 2830 MET A C 1
ATOM 4287 O O . MET A 1 2830 ? 317.997 287.480 287.010 1.00 115.82 2830 MET A O 1
ATOM 4289 N N . PRO A 1 2831 ? 318.422 285.308 287.398 1.00 117.60 2831 PRO A N 1
ATOM 4290 C CA . PRO A 1 2831 ? 316.996 284.954 287.427 1.00 117.60 2831 PRO A CA 1
ATOM 4291 C C . PRO A 1 2831 ? 316.318 285.382 288.717 1.00 117.60 2831 PRO A C 1
ATOM 4292 O O . PRO A 1 2831 ? 316.253 284.603 289.673 1.00 117.60 2831 PRO A O 1
ATOM 4296 N N . ILE A 1 2832 ? 315.840 286.621 288.772 1.00 114.79 2832 ILE A N 1
ATOM 4297 C CA . ILE A 1 2832 ? 315.129 287.126 289.940 1.00 114.79 2832 ILE A CA 1
ATOM 4298 C C . ILE A 1 2832 ? 313.673 286.688 289.866 1.00 114.79 2832 ILE A C 1
ATOM 4299 O O . ILE A 1 2832 ? 313.101 286.553 288.778 1.00 114.79 2832 ILE A O 1
ATOM 4304 N N . SER A 1 2833 ? 313.072 286.456 291.030 1.00 111.33 2833 SER A N 1
ATOM 4305 C CA . SER A 1 2833 ? 311.700 285.979 291.091 1.00 111.33 2833 SER A CA 1
ATOM 4306 C C . SER A 1 2833 ? 310.732 287.109 290.749 1.00 111.33 2833 SER A C 1
ATOM 4307 O O . SER A 1 2833 ? 311.091 288.289 290.708 1.00 111.33 2833 SER A O 1
ATOM 4309 N N . ALA A 1 2834 ? 309.476 286.733 290.499 1.00 107.09 2834 ALA A N 1
ATOM 4310 C CA . ALA A 1 2834 ? 308.468 287.720 290.127 1.00 107.09 2834 ALA A CA 1
ATOM 4311 C C . ALA A 1 2834 ? 308.177 288.688 291.264 1.00 107.09 2834 ALA A C 1
ATOM 4312 O O . ALA A 1 2834 ? 307.800 289.839 291.014 1.00 107.09 2834 ALA A O 1
ATOM 4314 N N . GLY A 1 2835 ? 308.333 288.244 292.512 1.00 103.08 2835 GLY A N 1
ATOM 4315 C CA . GLY A 1 2835 ? 308.089 289.134 293.635 1.00 103.08 2835 GLY A CA 1
ATOM 4316 C C . GLY A 1 2835 ? 309.044 290.310 293.655 1.00 103.08 2835 GLY A C 1
ATOM 4317 O O . GLY A 1 2835 ? 308.645 291.448 293.914 1.00 103.08 2835 GLY A O 1
ATOM 4318 N N . GLU A 1 2836 ? 310.323 290.049 293.382 1.00 100.98 2836 GLU A N 1
ATOM 4319 C CA . GLU A 1 2836 ? 311.291 291.135 293.314 1.00 100.98 2836 GLU A CA 1
ATOM 4320 C C . GLU A 1 2836 ? 310.945 292.108 292.200 1.00 100.98 2836 GLU A C 1
ATOM 4321 O O . GLU A 1 2836 ? 311.080 293.323 292.373 1.00 100.98 2836 GLU A O 1
ATOM 4323 N N . LEU A 1 2837 ? 310.486 291.599 291.056 1.00 96.55 2837 LEU A N 1
ATOM 4324 C CA . LEU A 1 2837 ? 310.061 292.481 289.976 1.00 96.55 2837 LEU A CA 1
ATOM 4325 C C . LEU A 1 2837 ? 308.872 293.334 290.394 1.00 96.55 2837 LEU A C 1
ATOM 4326 O O . LEU A 1 2837 ? 308.822 294.533 290.095 1.00 96.55 2837 LEU A O 1
ATOM 4331 N N . GLU A 1 2838 ? 307.899 292.730 291.079 1.00 94.36 2838 GLU A N 1
ATOM 4332 C CA . GLU A 1 2838 ? 306.731 293.480 291.525 1.00 94.36 2838 GLU A CA 1
ATOM 4333 C C . GLU A 1 2838 ? 307.132 294.579 292.497 1.00 94.36 2838 GLU A C 1
ATOM 4334 O O . GLU A 1 2838 ? 306.643 295.711 292.412 1.00 94.36 2838 GLU A O 1
ATOM 4336 N N . THR A 1 2839 ? 308.031 294.264 293.430 1.00 94.38 2839 THR A N 1
ATOM 4337 C CA . THR A 1 2839 ? 308.530 295.293 294.334 1.00 94.38 2839 THR A CA 1
ATOM 4338 C C . THR A 1 2839 ? 309.289 296.373 293.580 1.00 94.38 2839 THR A C 1
ATOM 4339 O O . THR A 1 2839 ? 309.228 297.549 293.952 1.00 94.38 2839 THR A O 1
ATOM 4343 N N . LEU A 1 2840 ? 310.014 295.996 292.528 1.00 90.27 2840 LEU A N 1
ATOM 4344 C CA . LEU A 1 2840 ? 310.725 296.986 291.731 1.00 90.27 2840 LEU A CA 1
ATOM 4345 C C . LEU A 1 2840 ? 309.758 297.938 291.043 1.00 90.27 2840 LEU A C 1
ATOM 4346 O O . LEU A 1 2840 ? 309.991 299.151 291.009 1.00 90.27 2840 LEU A O 1
ATOM 4351 N N . LYS A 1 2841 ? 308.674 297.406 290.481 1.00 88.34 2841 LYS A N 1
ATOM 4352 C CA . LYS A 1 2841 ? 307.690 298.261 289.828 1.00 88.34 2841 LYS A CA 1
ATOM 4353 C C . LYS A 1 2841 ? 307.021 299.187 290.832 1.00 88.34 2841 LYS A C 1
ATOM 4354 O O . LYS A 1 2841 ? 306.853 300.383 290.574 1.00 88.34 2841 LYS A O 1
ATOM 4360 N N . GLN A 1 2842 ? 306.642 298.650 291.993 1.00 87.27 2842 GLN A N 1
ATOM 4361 C CA . GLN A 1 2842 ? 305.975 299.458 293.004 1.00 87.27 2842 GLN A CA 1
ATOM 4362 C C . GLN A 1 2842 ? 306.857 300.585 293.515 1.00 87.27 2842 GLN A C 1
ATOM 4363 O O . GLN A 1 2842 ? 306.336 301.630 293.913 1.00 87.27 2842 GLN A O 1
ATOM 4365 N N . SER A 1 2843 ? 308.172 300.402 293.518 1.00 83.42 2843 SER A N 1
ATOM 4366 C CA . SER A 1 2843 ? 309.075 301.452 293.958 1.00 83.42 2843 SER A CA 1
ATOM 4367 C C . SER A 1 2843 ? 309.525 302.363 292.828 1.00 83.42 2843 SER A C 1
ATOM 4368 O O . SER A 1 2843 ? 310.192 303.368 293.091 1.00 83.42 2843 SER A O 1
ATOM 4371 N N . SER A 1 2844 ? 309.182 302.040 291.588 1.00 83.32 2844 SER A N 1
ATOM 4372 C CA . SER A 1 2844 ? 309.559 302.834 290.432 1.00 83.32 2844 SER A CA 1
ATOM 4373 C C . SER A 1 2844 ? 308.343 303.586 289.914 1.00 83.32 2844 SER A C 1
ATOM 4374 O O . SER A 1 2844 ? 307.211 303.108 290.020 1.00 83.32 2844 SER A O 1
ATOM 4376 N N . ARG A 1 2845 ? 308.577 304.769 289.355 1.00 82.87 2845 ARG A N 1
ATOM 4377 C CA . ARG A 1 2845 ? 307.495 305.608 288.860 1.00 82.87 2845 ARG A CA 1
ATOM 4378 C C . ARG A 1 2845 ? 307.415 305.529 287.342 1.00 82.87 2845 ARG A C 1
ATOM 4379 O O . ARG A 1 2845 ? 308.399 305.793 286.645 1.00 82.87 2845 ARG A O 1
ATOM 4387 N N . LEU A 1 2846 ? 306.237 305.167 286.838 1.00 80.92 2846 LEU A N 1
ATOM 4388 C CA . LEU A 1 2846 ? 305.986 305.064 285.407 1.00 80.92 2846 LEU A CA 1
ATOM 4389 C C . LEU A 1 2846 ? 306.186 306.415 284.738 1.00 80.92 2846 LEU A C 1
ATOM 4390 O O . LEU A 1 2846 ? 305.450 307.364 285.016 1.00 80.92 2846 LEU A O 1
ATOM 4395 N N . VAL A 1 2847 ? 307.171 306.515 283.852 1.00 82.38 2847 VAL A N 1
ATOM 4396 C CA . VAL A 1 2847 ? 307.609 307.808 283.352 1.00 82.38 2847 VAL A CA 1
ATOM 4397 C C . VAL A 1 2847 ? 307.328 308.015 281.868 1.00 82.38 2847 VAL A C 1
ATOM 4398 O O . VAL A 1 2847 ? 307.304 309.172 281.422 1.00 82.38 2847 VAL A O 1
ATOM 4402 N N . HIS A 1 2848 ? 307.117 306.957 281.087 1.00 90.58 2848 HIS A N 1
ATOM 4403 C CA . HIS A 1 2848 ? 306.771 307.162 279.684 1.00 90.58 2848 HIS A CA 1
ATOM 4404 C C . HIS A 1 2848 ? 306.122 305.903 279.134 1.00 90.58 2848 HIS A C 1
ATOM 4405 O O . HIS A 1 2848 ? 306.210 304.827 279.724 1.00 90.58 2848 HIS A O 1
ATOM 4412 N N . TYR A 1 2849 ? 305.480 306.046 277.979 1.00 88.57 2849 TYR A N 1
ATOM 4413 C CA . TYR A 1 2849 ? 304.918 304.892 277.295 1.00 88.57 2849 TYR A CA 1
ATOM 4414 C C . TYR A 1 2849 ? 304.699 305.232 275.828 1.00 88.57 2849 TYR A C 1
ATOM 4415 O O . TYR A 1 2849 ? 304.788 306.389 275.414 1.00 88.57 2849 TYR A O 1
ATOM 4424 N N . CYS A 1 2850 ? 304.425 304.191 275.048 1.00 89.11 2850 CYS A N 1
ATOM 4425 C CA . CYS A 1 2850 ? 304.107 304.321 273.634 1.00 89.11 2850 CYS A CA 1
ATOM 4426 C C . CYS A 1 2850 ? 303.377 303.062 273.193 1.00 89.11 2850 CYS A C 1
ATOM 4427 O O . CYS A 1 2850 ? 303.442 302.023 273.854 1.00 89.11 2850 CYS A O 1
ATOM 4430 N N . ALA A 1 2851 ? 302.674 303.166 272.068 1.00 89.77 2851 ALA A N 1
ATOM 4431 C CA . ALA A 1 2851 ? 301.887 302.045 271.580 1.00 89.77 2851 ALA A CA 1
ATOM 4432 C C . ALA A 1 2851 ? 301.749 302.133 270.069 1.00 89.77 2851 ALA A C 1
ATOM 4433 O O . ALA A 1 2851 ? 301.863 303.212 269.482 1.00 89.77 2851 ALA A O 1
ATOM 4435 N N . THR A 1 2852 ? 301.508 300.981 269.445 1.00 99.59 2852 THR A N 1
ATOM 4436 C CA . THR A 1 2852 ? 301.318 300.910 268.001 1.00 99.59 2852 THR A CA 1
ATOM 4437 C C . THR A 1 2852 ? 300.332 299.792 267.689 1.00 99.59 2852 THR A C 1
ATOM 4438 O O . THR A 1 2852 ? 300.047 298.941 268.530 1.00 99.59 2852 THR A O 1
ATOM 4442 N N . ALA A 1 2853 ? 299.795 299.803 266.473 1.00 109.07 2853 ALA A N 1
ATOM 4443 C CA . ALA A 1 2853 ? 298.757 298.869 266.065 1.00 109.07 2853 ALA A CA 1
ATOM 4444 C C . ALA A 1 2853 ? 299.337 297.748 265.215 1.00 109.07 2853 ALA A C 1
ATOM 4445 O O . ALA A 1 2853 ? 300.226 297.975 264.389 1.00 109.07 2853 ALA A O 1
ATOM 4447 N N . MET A 1 2854 ? 298.818 296.537 265.419 1.00 125.23 2854 MET A N 1
ATOM 4448 C CA . MET A 1 2854 ? 299.210 295.361 264.643 1.00 125.23 2854 MET A CA 1
ATOM 4449 C C . MET A 1 2854 ? 298.308 295.274 263.416 1.00 125.23 2854 MET A C 1
ATOM 4450 O O . MET A 1 2854 ? 297.189 294.758 263.454 1.00 125.23 2854 MET A O 1
ATOM 4455 N N . LEU A 1 2855 ? 298.816 295.786 262.297 1.00 130.16 2855 LEU A N 1
ATOM 4456 C CA . LEU A 1 2855 ? 297.999 295.877 261.094 1.00 130.16 2855 LEU A CA 1
ATOM 4457 C C . LEU A 1 2855 ? 298.025 294.589 260.284 1.00 130.16 2855 LEU A C 1
ATOM 4458 O O . LEU A 1 2855 ? 298.229 294.624 259.067 1.00 130.16 2855 LEU A O 1
ATOM 4463 N N . PHE A 1 2856 ? 297.820 293.449 260.939 1.00 139.59 2856 PHE A N 1
ATOM 4464 C CA . PHE A 1 2856 ? 297.633 292.196 260.218 1.00 139.59 2856 PHE A CA 1
ATOM 4465 C C . PHE A 1 2856 ? 296.284 291.575 260.546 1.00 139.59 2856 PHE A C 1
ATOM 4466 O O . PHE A 1 2856 ? 295.500 291.261 259.645 1.00 139.59 2856 PHE A O 1
ATOM 4474 N N . ASP A 1 2857 ? 296.007 291.401 261.834 1.00 146.50 2857 ASP A N 1
ATOM 4475 C CA . ASP A 1 2857 ? 294.792 290.733 262.276 1.00 146.50 2857 ASP A CA 1
ATOM 4476 C C . ASP A 1 2857 ? 293.584 291.626 262.030 1.00 146.50 2857 ASP A C 1
ATOM 4477 O O . ASP A 1 2857 ? 293.526 292.753 262.539 1.00 146.50 2857 ASP A O 1
ATOM 4479 N N . PRO A 1 2858 ? 292.598 291.161 261.252 1.00 150.30 2858 PRO A N 1
ATOM 4480 C CA . PRO A 1 2858 ? 291.380 291.924 260.970 1.00 150.30 2858 PRO A CA 1
ATOM 4481 C C . PRO A 1 2858 ? 290.410 291.911 262.146 1.00 150.30 2858 PRO A C 1
ATOM 4482 O O . PRO A 1 2858 ? 290.400 290.933 262.894 1.00 150.30 2858 PRO A O 1
ATOM 4486 N N . GLU A 1 2906 ? 294.537 283.862 266.423 1.00 107.32 2906 GLU A N 1
ATOM 4487 C CA . GLU A 1 2906 ? 295.167 283.528 265.151 1.00 107.32 2906 GLU A CA 1
ATOM 4488 C C . GLU A 1 2906 ? 296.610 283.085 265.359 1.00 107.32 2906 GLU A C 1
ATOM 4489 O O . GLU A 1 2906 ? 297.505 283.919 265.502 1.00 107.32 2906 GLU A O 1
ATOM 4491 N N . PRO A 1 2907 ? 296.829 281.767 265.385 1.00 108.41 2907 PRO A N 1
ATOM 4492 C CA . PRO A 1 2907 ? 298.193 281.256 265.610 1.00 108.41 2907 PRO A CA 1
ATOM 4493 C C . PRO A 1 2907 ? 299.208 281.760 264.599 1.00 108.41 2907 PRO A C 1
ATOM 4494 O O . PRO A 1 2907 ? 300.361 282.009 264.966 1.00 108.41 2907 PRO A O 1
ATOM 4498 N N . TRP A 1 2908 ? 298.819 281.908 263.332 1.00 110.95 2908 TRP A N 1
ATOM 4499 C CA . TRP A 1 2908 ? 299.730 282.486 262.348 1.00 110.95 2908 TRP A CA 1
ATOM 4500 C C . TRP A 1 2908 ? 300.034 283.942 262.679 1.00 110.95 2908 TRP A C 1
ATOM 4501 O O . TRP A 1 2908 ? 301.199 284.365 262.668 1.00 110.95 2908 TRP A O 1
ATOM 4512 N N . LEU A 1 2909 ? 298.996 284.722 262.985 1.00 106.08 2909 LEU A N 1
ATOM 4513 C CA . LEU A 1 2909 ? 299.214 286.091 263.426 1.00 106.08 2909 LEU A CA 1
ATOM 4514 C C . LEU A 1 2909 ? 299.941 286.128 264.759 1.00 106.08 2909 LEU A C 1
ATOM 4515 O O . LEU A 1 2909 ? 300.716 287.052 265.012 1.00 106.08 2909 LEU A O 1
ATOM 4517 N N . LYS A 1 2910 ? 299.713 285.132 265.618 1.00 102.49 2910 LYS A N 1
ATOM 4518 C CA . LYS A 1 2910 ? 300.464 285.054 266.865 1.00 102.49 2910 LYS A CA 1
ATOM 4519 C C . LYS A 1 2910 ? 301.952 284.878 266.594 1.00 102.49 2910 LYS A C 1
ATOM 4520 O O . LYS A 1 2910 ? 302.788 285.519 267.239 1.00 102.49 2910 LYS A O 1
ATOM 4522 N N . GLU A 1 2911 ? 302.299 284.016 265.638 1.00 104.71 2911 GLU A N 1
ATOM 4523 C CA . GLU A 1 2911 ? 303.701 283.821 265.285 1.00 104.71 2911 GLU A CA 1
ATOM 4524 C C . GLU A 1 2911 ? 304.295 285.081 264.672 1.00 104.71 2911 GLU A C 1
ATOM 4525 O O . GLU A 1 2911 ? 305.437 285.448 264.972 1.00 104.71 2911 GLU A O 1
ATOM 4527 N N . LEU A 1 2912 ? 303.539 285.752 263.801 1.00 105.42 2912 LEU A N 1
ATOM 4528 C CA . LEU A 1 2912 ? 304.026 287.002 263.225 1.00 105.42 2912 LEU A CA 1
ATOM 4529 C C . LEU A 1 2912 ? 304.259 288.047 264.310 1.00 105.42 2912 LEU A C 1
ATOM 4530 O O . LEU A 1 2912 ? 305.269 288.761 264.298 1.00 105.42 2912 LEU A O 1
ATOM 4532 N N . SER A 1 2913 ? 303.333 288.138 265.264 1.00 104.85 2913 SER A N 1
ATOM 4533 C CA . SER A 1 2913 ? 303.476 289.073 266.370 1.00 104.85 2913 SER A CA 1
ATOM 4534 C C . SER A 1 2913 ? 304.679 288.726 267.232 1.00 104.85 2913 SER A C 1
ATOM 4535 O O . SER A 1 2913 ? 305.389 289.617 267.707 1.00 104.85 2913 SER A O 1
ATOM 4538 N N . LEU A 1 2914 ? 304.911 287.435 267.462 1.00 105.88 2914 LEU A N 1
ATOM 4539 C CA . LEU A 1 2914 ? 306.073 287.021 268.235 1.00 105.88 2914 LEU A CA 1
ATOM 4540 C C . LEU A 1 2914 ? 307.361 287.384 267.512 1.00 105.88 2914 LEU A C 1
ATOM 4541 O O . LEU A 1 2914 ? 308.342 287.801 268.139 1.00 105.88 2914 LEU A O 1
ATOM 4546 N N . ALA A 1 2915 ? 307.377 287.225 266.188 1.00 106.42 2915 ALA A N 1
ATOM 4547 C CA . ALA A 1 2915 ? 308.534 287.643 265.407 1.00 106.42 2915 ALA A CA 1
ATOM 4548 C C . ALA A 1 2915 ? 308.759 289.142 265.531 1.00 106.42 2915 ALA A C 1
ATOM 4549 O O . ALA A 1 2915 ? 309.899 289.598 265.673 1.00 106.42 2915 ALA A O 1
ATOM 4551 N N . PHE A 1 2916 ? 307.679 289.922 265.480 1.00 112.29 2916 PHE A N 1
ATOM 4552 C CA . PHE A 1 2916 ? 307.785 291.364 265.678 1.00 112.29 2916 PHE A CA 1
ATOM 4553 C C . PHE A 1 2916 ? 308.354 291.685 267.054 1.00 112.29 2916 PHE A C 1
ATOM 4554 O O . PHE A 1 2916 ? 309.240 292.541 267.193 1.00 112.29 2916 PHE A O 1
ATOM 4562 N N . LEU A 1 2917 ? 307.860 290.992 268.078 1.00 108.68 2917 LEU A N 1
ATOM 4563 C CA . LEU A 1 2917 ? 308.339 291.192 269.439 1.00 108.68 2917 LEU A CA 1
ATOM 4564 C C . LEU A 1 2917 ? 309.832 290.920 269.533 1.00 108.68 2917 LEU A C 1
ATOM 4565 O O . LEU A 1 2917 ? 310.591 291.723 270.087 1.00 108.68 2917 LEU A O 1
ATOM 4570 N N . GLN A 1 2918 ? 310.272 289.788 268.987 1.00 109.19 2918 GLN A N 1
ATOM 4571 C CA . GLN A 1 2918 ? 311.675 289.416 269.092 1.00 109.19 2918 GLN A CA 1
ATOM 4572 C C . GLN A 1 2918 ? 312.562 290.329 268.263 1.00 109.19 2918 GLN A C 1
ATOM 4573 O O . GLN A 1 2918 ? 313.698 290.607 268.657 1.00 109.19 2918 GLN A O 1
ATOM 4579 N N . GLN A 1 2919 ? 312.068 290.814 267.124 1.00 108.33 2919 GLN A N 1
ATOM 4580 C CA . GLN A 1 2919 ? 312.840 291.779 266.353 1.00 108.33 2919 GLN A CA 1
ATOM 4581 C C . GLN A 1 2919 ? 313.014 293.076 267.126 1.00 108.33 2919 GLN A C 1
ATOM 4582 O O . GLN A 1 2919 ? 314.104 293.661 267.136 1.00 108.33 2919 GLN A O 1
ATOM 4588 N N . TYR A 1 2920 ? 311.957 293.536 267.797 1.00 109.12 2920 TYR A N 1
ATOM 4589 C CA . TYR A 1 2920 ? 312.105 294.729 268.622 1.00 109.12 2920 TYR A CA 1
ATOM 4590 C C . TYR A 1 2920 ? 313.055 294.478 269.783 1.00 109.12 2920 TYR A C 1
ATOM 4591 O O . TYR A 1 2920 ? 313.829 295.363 270.160 1.00 109.12 2920 TYR A O 1
ATOM 4600 N N . VAL A 1 2921 ? 313.006 293.281 270.368 1.00 103.42 2921 VAL A N 1
ATOM 4601 C CA . VAL A 1 2921 ? 313.922 292.946 271.454 1.00 103.42 2921 VAL A CA 1
ATOM 4602 C C . VAL A 1 2921 ? 315.362 293.016 270.964 1.00 103.42 2921 VAL A C 1
ATOM 4603 O O . VAL A 1 2921 ? 316.236 293.600 271.618 1.00 103.42 2921 VAL A O 1
ATOM 4607 N N . GLN A 1 2922 ? 315.622 292.426 269.796 1.00 105.15 2922 GLN A N 1
ATOM 4608 C CA . GLN A 1 2922 ? 316.963 292.461 269.226 1.00 105.15 2922 GLN A CA 1
ATOM 4609 C C . GLN A 1 2922 ? 317.398 293.889 268.949 1.00 105.15 2922 GLN A C 1
ATOM 4610 O O . GLN A 1 2922 ? 318.563 294.244 269.161 1.00 105.15 2922 GLN A O 1
ATOM 4612 N N . TYR A 1 2923 ? 316.478 294.725 268.470 1.00 107.16 2923 TYR A N 1
ATOM 4613 C CA . TYR A 1 2923 ? 316.810 296.128 268.264 1.00 107.16 2923 TYR A CA 1
ATOM 4614 C C . TYR A 1 2923 ? 317.185 296.796 269.577 1.00 107.16 2923 TYR A C 1
ATOM 4615 O O . TYR A 1 2923 ? 318.168 297.540 269.652 1.00 107.16 2923 TYR A O 1
ATOM 4624 N N . LEU A 1 2924 ? 316.404 296.543 270.625 1.00 104.27 2924 LEU A N 1
ATOM 4625 C CA . LEU A 1 2924 ? 316.660 297.189 271.906 1.00 104.27 2924 LEU A CA 1
ATOM 4626 C C . LEU A 1 2924 ? 318.007 296.770 272.471 1.00 104.27 2924 LEU A C 1
ATOM 4627 O O . LEU A 1 2924 ? 318.746 297.600 273.013 1.00 104.27 2924 LEU A O 1
ATOM 4632 N N . GLN A 1 2925 ? 318.349 295.488 272.344 1.00 103.56 2925 GLN A N 1
ATOM 4633 C CA . GLN A 1 2925 ? 319.631 295.018 272.850 1.00 103.56 2925 GLN A CA 1
ATOM 4634 C C . GLN A 1 2925 ? 320.804 295.718 272.180 1.00 103.56 2925 GLN A C 1
ATOM 4635 O O . GLN A 1 2925 ? 321.878 295.814 272.780 1.00 103.56 2925 GLN A O 1
ATOM 4641 N N . SER A 1 2926 ? 320.620 296.224 270.963 1.00 101.87 2926 SER A N 1
ATOM 4642 C CA . SER A 1 2926 ? 321.668 296.980 270.295 1.00 101.87 2926 SER A CA 1
ATOM 4643 C C . SER A 1 2926 ? 321.833 298.383 270.855 1.00 101.87 2926 SER A C 1
ATOM 4644 O O . SER A 1 2926 ? 322.764 299.086 270.451 1.00 101.87 2926 SER A O 1
ATOM 4647 N N . ILE A 1 2927 ? 320.957 298.810 271.760 1.00 102.39 2927 ILE A N 1
ATOM 4648 C CA . ILE A 1 2927 ? 321.013 300.162 272.302 1.00 102.39 2927 ILE A CA 1
ATOM 4649 C C . ILE A 1 2927 ? 321.797 300.148 273.606 1.00 102.39 2927 ILE A C 1
ATOM 4650 O O . ILE A 1 2927 ? 322.474 301.123 273.951 1.00 102.39 2927 ILE A O 1
ATOM 4655 N N . GLY A 1 2928 ? 321.724 299.037 274.334 1.00 98.73 2928 GLY A N 1
ATOM 4656 C CA . GLY A 1 2928 ? 322.445 298.916 275.584 1.00 98.73 2928 GLY A CA 1
ATOM 4657 C C . GLY A 1 2928 ? 321.677 298.156 276.641 1.00 98.73 2928 GLY A C 1
ATOM 4658 O O . GLY A 1 2928 ? 322.215 297.838 277.705 1.00 98.73 2928 GLY A O 1
ATOM 4659 N N . PHE A 1 2929 ? 320.416 297.859 276.361 1.00 97.03 2929 PHE A N 1
ATOM 4660 C CA . PHE A 1 2929 ? 319.585 297.150 277.317 1.00 97.03 2929 PHE A CA 1
ATOM 4661 C C . PHE A 1 2929 ? 319.918 295.667 277.322 1.00 97.03 2929 PHE A C 1
ATOM 4662 O O . PHE A 1 2929 ? 320.367 295.103 276.323 1.00 97.03 2929 PHE A O 1
ATOM 4670 N N . VAL A 1 2930 ? 319.697 295.037 278.470 1.00 93.06 2930 VAL A N 1
ATOM 4671 C CA . VAL A 1 2930 ? 319.950 293.617 278.656 1.00 93.06 2930 VAL A CA 1
ATOM 4672 C C . VAL A 1 2930 ? 318.691 292.963 279.205 1.00 93.06 2930 VAL A C 1
ATOM 4673 O O . VAL A 1 2930 ? 318.091 293.461 280.162 1.00 93.06 2930 VAL A O 1
ATOM 4677 N N . LEU A 1 2931 ? 318.284 291.862 278.585 1.00 92.74 2931 LEU A N 1
ATOM 4678 C CA . LEU A 1 2931 ? 317.061 291.181 278.977 1.00 92.74 2931 LEU A CA 1
ATOM 4679 C C . LEU A 1 2931 ? 317.160 290.687 280.416 1.00 92.74 2931 LEU A C 1
ATOM 4680 O O . LEU A 1 2931 ? 318.228 290.299 280.892 1.00 92.74 2931 LEU A O 1
ATOM 4685 N N . VAL A 1 2932 ? 316.031 290.727 281.118 1.00 98.58 2932 VAL A N 1
ATOM 4686 C CA . VAL A 1 2932 ? 315.939 290.265 282.499 1.00 98.58 2932 VAL A CA 1
ATOM 4687 C C . VAL A 1 2932 ? 315.352 288.857 282.478 1.00 98.58 2932 VAL A C 1
ATOM 4688 O O . VAL A 1 2932 ? 314.191 288.688 282.070 1.00 98.58 2932 VAL A O 1
ATOM 4692 N N . PRO A 1 2933 ? 316.097 287.833 282.891 1.00 105.14 2933 PRO A N 1
ATOM 4693 C CA . PRO A 1 2933 ? 315.551 286.470 282.872 1.00 105.14 2933 PRO A CA 1
ATOM 4694 C C . PRO A 1 2933 ? 314.565 286.260 284.010 1.00 105.14 2933 PRO A C 1
ATOM 4695 O O . PRO A 1 2933 ? 314.897 286.451 285.182 1.00 105.14 2933 PRO A O 1
ATOM 4699 N N . LEU A 1 2934 ? 313.348 285.859 283.658 1.00 109.54 2934 LEU A N 1
ATOM 4700 C CA . LEU A 1 2934 ? 312.315 285.593 284.651 1.00 109.54 2934 LEU A CA 1
ATOM 4701 C C . LEU A 1 2934 ? 312.619 284.261 285.324 1.00 109.54 2934 LEU A C 1
ATOM 4702 O O . LEU A 1 2934 ? 312.674 283.221 284.662 1.00 109.54 2934 LEU A O 1
ATOM 4704 N N . ARG A 1 2935 ? 312.822 284.291 286.638 1.00 117.17 2935 ARG A N 1
ATOM 4705 C CA . ARG A 1 2935 ? 313.137 283.080 287.371 1.00 117.17 2935 ARG A CA 1
ATOM 4706 C C . ARG A 1 2935 ? 311.930 282.152 287.428 1.00 117.17 2935 ARG A C 1
ATOM 4707 O O . ARG A 1 2935 ? 310.782 282.601 287.403 1.00 117.17 2935 ARG A O 1
ATOM 4709 N N . PRO A 1 2936 ? 312.167 280.847 287.500 1.00 121.23 2936 PRO A N 1
ATOM 4710 C CA . PRO A 1 2936 ? 311.080 279.909 287.764 1.00 121.23 2936 PRO A CA 1
ATOM 4711 C C . PRO A 1 2936 ? 310.515 280.130 289.154 1.00 121.23 2936 PRO A C 1
ATOM 4712 O O . PRO A 1 2936 ? 311.235 280.574 290.061 1.00 121.23 2936 PRO A O 1
ATOM 4716 N N . PRO A 1 2937 ? 309.225 279.838 289.365 1.00 122.49 2937 PRO A N 1
ATOM 4717 C CA . PRO A 1 2937 ? 308.586 280.021 290.673 1.00 122.49 2937 PRO A CA 1
ATOM 4718 C C . PRO A 1 2937 ? 309.175 279.120 291.756 1.00 122.49 2937 PRO A C 1
ATOM 4719 O O . PRO A 1 2937 ? 310.044 278.301 291.459 1.00 122.49 2937 PRO A O 1
ATOM 4723 N N . THR A 1 2979 ? 302.799 286.934 276.337 1.00 112.04 2979 THR A N 1
ATOM 4724 C CA . THR A 1 2979 ? 304.251 286.814 276.365 1.00 112.04 2979 THR A CA 1
ATOM 4725 C C . THR A 1 2979 ? 304.903 288.147 276.709 1.00 112.04 2979 THR A C 1
ATOM 4726 O O . THR A 1 2979 ? 305.500 288.796 275.853 1.00 112.04 2979 THR A O 1
ATOM 4728 N N . THR A 1 2980 ? 304.792 288.546 277.971 1.00 105.83 2980 THR A N 1
ATOM 4729 C CA . THR A 1 2980 ? 305.340 289.806 278.442 1.00 105.83 2980 THR A CA 1
ATOM 4730 C C . THR A 1 2980 ? 306.859 289.723 278.512 1.00 105.83 2980 THR A C 1
ATOM 4731 O O . THR A 1 2980 ? 307.425 288.698 278.894 1.00 105.83 2980 THR A O 1
ATOM 4735 N N . TYR A 1 2981 ? 307.515 290.816 278.134 1.00 102.09 2981 TYR A N 1
ATOM 4736 C CA . TYR A 1 2981 ? 308.967 290.875 278.118 1.00 102.09 2981 TYR A CA 1
ATOM 4737 C C . TYR A 1 2981 ? 309.437 292.083 278.909 1.00 102.09 2981 TYR A C 1
ATOM 4738 O O . TYR A 1 2981 ? 308.763 293.114 278.953 1.00 102.09 2981 TYR A O 1
ATOM 4747 N N . HIS A 1 2982 ? 310.608 291.951 279.525 1.00 94.95 2982 HIS A N 1
ATOM 4748 C CA . HIS A 1 2982 ? 311.182 293.010 280.337 1.00 94.95 2982 HIS A CA 1
ATOM 4749 C C . HIS A 1 2982 ? 312.639 293.211 279.962 1.00 94.95 2982 HIS A C 1
ATOM 4750 O O . HIS A 1 2982 ? 313.315 292.286 279.512 1.00 94.95 2982 HIS A O 1
ATOM 4757 N N . LEU A 1 2983 ? 313.115 294.435 280.152 1.00 91.50 2983 LEU A N 1
ATOM 4758 C CA . LEU A 1 2983 ? 314.500 294.770 279.873 1.00 91.50 2983 LEU A CA 1
ATOM 4759 C C . LEU A 1 2983 ? 314.942 295.828 280.866 1.00 91.50 2983 LEU A C 1
ATOM 4760 O O . LEU A 1 2983 ? 314.118 296.522 281.462 1.00 91.50 2983 LEU A O 1
ATOM 4765 N N . GLN A 1 2984 ? 316.253 295.961 281.028 1.00 93.66 2984 GLN A N 1
ATOM 4766 C CA . GLN A 1 2984 ? 316.791 296.873 282.021 1.00 93.66 2984 GLN A CA 1
ATOM 4767 C C . GLN A 1 2984 ? 318.043 297.546 281.489 1.00 93.66 2984 GLN A C 1
ATOM 4768 O O . GLN A 1 2984 ? 318.663 297.090 280.527 1.00 93.66 2984 GLN A O 1
ATOM 4774 N N . ARG A 1 2985 ? 318.399 298.654 282.129 1.00 94.43 2985 ARG A N 1
ATOM 4775 C CA . ARG A 1 2985 ? 319.664 299.323 281.846 1.00 94.43 2985 ARG A CA 1
ATOM 4776 C C . ARG A 1 2985 ? 320.044 300.144 283.064 1.00 94.43 2985 ARG A C 1
ATOM 4777 O O . ARG A 1 2985 ? 319.322 301.074 283.431 1.00 94.43 2985 ARG A O 1
ATOM 4785 N N . ALA A 1 2986 ? 321.160 299.799 283.695 1.00 100.95 2986 ALA A N 1
ATOM 4786 C CA . ALA A 1 2986 ? 321.603 300.518 284.875 1.00 100.95 2986 ALA A CA 1
ATOM 4787 C C . ALA A 1 2986 ? 322.468 301.712 284.481 1.00 100.95 2986 ALA A C 1
ATOM 4788 O O . ALA A 1 2986 ? 323.079 301.749 283.412 1.00 100.95 2986 ALA A O 1
ATOM 4790 N N . LEU A 1 2987 ? 322.523 302.692 285.373 1.00 103.80 2987 LEU A N 1
ATOM 4791 C CA . LEU A 1 2987 ? 323.256 303.930 285.162 1.00 103.80 2987 LEU A CA 1
ATOM 4792 C C . LEU A 1 2987 ? 323.613 304.497 286.530 1.00 103.80 2987 LEU A C 1
ATOM 4793 O O . LEU A 1 2987 ? 323.001 304.117 287.533 1.00 103.80 2987 LEU A O 1
ATOM 4798 N N . PRO A 1 2988 ? 324.587 305.411 286.595 1.00 105.73 2988 PRO A N 1
ATOM 4799 C CA . PRO A 1 2988 ? 324.974 305.967 287.903 1.00 105.73 2988 PRO A CA 1
ATOM 4800 C C . PRO A 1 2988 ? 323.816 306.560 288.685 1.00 105.73 2988 PRO A C 1
ATOM 4801 O O . PRO A 1 2988 ? 323.780 306.436 289.915 1.00 105.73 2988 PRO A O 1
ATOM 4805 N N . GLY A 1 2989 ? 322.863 307.201 288.007 1.00 108.23 2989 GLY A N 1
ATOM 4806 C CA . GLY A 1 2989 ? 321.723 307.772 288.700 1.00 108.23 2989 GLY A CA 1
ATOM 4807 C C . GLY A 1 2989 ? 320.695 306.757 289.151 1.00 108.23 2989 GLY A C 1
ATOM 4808 O O . GLY A 1 2989 ? 319.921 307.045 290.069 1.00 108.23 2989 GLY A O 1
ATOM 4809 N N . GLY A 1 2990 ? 320.671 305.582 288.541 1.00 104.31 2990 GLY A N 1
ATOM 4810 C CA . GLY A 1 2990 ? 319.674 304.590 288.879 1.00 104.31 2990 GLY A CA 1
ATOM 4811 C C . GLY A 1 2990 ? 319.446 303.654 287.710 1.00 104.31 2990 GLY A C 1
ATOM 4812 O O . GLY A 1 2990 ? 320.189 303.657 286.734 1.00 104.31 2990 GLY A O 1
ATOM 4813 N N . ILE A 1 2991 ? 318.402 302.851 287.832 1.00 96.72 2991 ILE A N 1
ATOM 4814 C CA . ILE A 1 2991 ? 318.085 301.881 286.805 1.00 96.72 2991 ILE A CA 1
ATOM 4815 C C . ILE A 1 2991 ? 316.958 302.430 285.944 1.00 96.72 2991 ILE A C 1
ATOM 4816 O O . ILE A 1 2991 ? 316.210 303.325 286.343 1.00 96.72 2991 ILE A O 1
ATOM 4821 N N . ILE A 1 2992 ? 316.851 301.900 284.729 1.00 93.21 2992 ILE A N 1
ATOM 4822 C CA . ILE A 1 2992 ? 315.754 302.202 283.822 1.00 93.21 2992 ILE A CA 1
ATOM 4823 C C . ILE A 1 2992 ? 315.194 300.877 283.340 1.00 93.21 2992 ILE A C 1
ATOM 4824 O O . ILE A 1 2992 ? 315.933 300.050 282.797 1.00 93.21 2992 ILE A O 1
ATOM 4829 N N . LEU A 1 2993 ? 313.901 300.672 283.536 1.00 84.45 2993 LEU A N 1
ATOM 4830 C CA . LEU A 1 2993 ? 313.255 299.413 283.211 1.00 84.45 2993 LEU A CA 1
ATOM 4831 C C . LEU A 1 2993 ? 312.253 299.626 282.086 1.00 84.45 2993 LEU A C 1
ATOM 4832 O O . LEU A 1 2993 ? 311.556 300.642 282.049 1.00 84.45 2993 LEU A O 1
ATOM 4837 N N . MET A 1 2994 ? 312.194 298.670 281.166 1.00 89.86 2994 MET A N 1
ATOM 4838 C CA . MET A 1 2994 ? 311.270 298.701 280.044 1.00 89.86 2994 MET A CA 1
ATOM 4839 C C . MET A 1 2994 ? 310.423 297.443 280.063 1.00 89.86 2994 MET A C 1
ATOM 4840 O O . MET A 1 2994 ? 310.930 296.351 280.328 1.00 89.86 2994 MET A O 1
ATOM 4845 N N . GLU A 1 2995 ? 309.135 297.595 279.780 1.00 94.95 2995 GLU A N 1
ATOM 4846 C CA . GLU A 1 2995 ? 308.238 296.458 279.648 1.00 94.95 2995 GLU A CA 1
ATOM 4847 C C . GLU A 1 2995 ? 307.553 296.509 278.293 1.00 94.95 2995 GLU A C 1
ATOM 4848 O O . GLU A 1 2995 ? 307.032 297.555 277.895 1.00 94.95 2995 GLU A O 1
ATOM 4854 N N . LEU A 1 2996 ? 307.560 295.380 277.591 1.00 98.68 2996 LEU A N 1
ATOM 4855 C CA . LEU A 1 2996 ? 306.918 295.246 276.293 1.00 98.68 2996 LEU A CA 1
ATOM 4856 C C . LEU A 1 2996 ? 305.848 294.174 276.398 1.00 98.68 2996 LEU A C 1
ATOM 4857 O O . LEU A 1 2996 ? 306.117 293.074 276.892 1.00 98.68 2996 LEU A O 1
ATOM 4862 N N . ALA A 1 2997 ? 304.640 294.492 275.941 1.00 101.66 2997 ALA A N 1
ATOM 4863 C CA . ALA A 1 2997 ? 303.537 293.548 276.068 1.00 101.66 2997 ALA A CA 1
ATOM 4864 C C . ALA A 1 2997 ? 302.497 293.837 274.992 1.00 101.66 2997 ALA A C 1
ATOM 4865 O O . ALA A 1 2997 ? 302.684 294.705 274.132 1.00 101.66 2997 ALA A O 1
ATOM 4867 N N . PHE A 1 2998 ? 301.388 293.105 275.053 1.00 106.12 2998 PHE A N 1
ATOM 4868 C CA . PHE A 1 2998 ? 300.334 293.164 274.049 1.00 106.12 2998 PHE A CA 1
ATOM 4869 C C . PHE A 1 2998 ? 299.028 293.576 274.706 1.00 106.12 2998 PHE A C 1
ATOM 4870 O O . PHE A 1 2998 ? 298.659 293.037 275.755 1.00 106.12 2998 PHE A O 1
ATOM 4878 N N . GLN A 1 2999 ? 298.327 294.519 274.083 1.00 107.22 2999 GLN A N 1
ATOM 4879 C CA . GLN A 1 2999 ? 297.037 295.005 274.558 1.00 107.22 2999 GLN A CA 1
ATOM 4880 C C . GLN A 1 2999 ? 296.057 294.945 273.395 1.00 107.22 2999 GLN A C 1
ATOM 4881 O O . GLN A 1 2999 ? 296.051 295.834 272.537 1.00 107.22 2999 GLN A O 1
ATOM 4887 N N . GLY A 1 3000 ? 295.236 293.899 273.365 1.00 105.69 3000 GLY A N 1
ATOM 4888 C CA . GLY A 1 3000 ? 294.282 293.722 272.290 1.00 105.69 3000 GLY A CA 1
ATOM 4889 C C . GLY A 1 3000 ? 294.946 293.642 270.933 1.00 105.69 3000 GLY A C 1
ATOM 4890 O O . GLY A 1 3000 ? 295.623 292.658 270.622 1.00 105.69 3000 GLY A O 1
ATOM 4891 N N . CYS A 1 3001 ? 294.761 294.676 270.116 1.00 102.97 3001 CYS A N 1
ATOM 4892 C CA . CYS A 1 3001 ? 295.386 294.764 268.804 1.00 102.97 3001 CYS A CA 1
ATOM 4893 C C . CYS A 1 3001 ? 296.526 295.775 268.792 1.00 102.97 3001 CYS A C 1
ATOM 4894 O O . CYS A 1 3001 ? 296.750 296.456 267.789 1.00 102.97 3001 CYS A O 1
ATOM 4896 N N . TYR A 1 3002 ? 297.250 295.889 269.902 1.00 103.57 3002 TYR A N 1
ATOM 4897 C CA . TYR A 1 3002 ? 298.293 296.892 270.028 1.00 103.57 3002 TYR A CA 1
ATOM 4898 C C . TYR A 1 3002 ? 299.512 296.308 270.724 1.00 103.57 3002 TYR A C 1
ATOM 4899 O O . TYR A 1 3002 ? 299.414 295.420 271.572 1.00 103.57 3002 TYR A O 1
ATOM 4908 N N . PHE A 1 3003 ? 300.667 296.840 270.349 1.00 105.46 3003 PHE A N 1
ATOM 4909 C CA . PHE A 1 3003 ? 301.934 296.589 271.015 1.00 105.46 3003 PHE A CA 1
ATOM 4910 C C . PHE A 1 3003 ? 302.227 297.765 271.932 1.00 105.46 3003 PHE A C 1
ATOM 4911 O O . PHE A 1 3003 ? 302.192 298.920 271.487 1.00 105.46 3003 PHE A O 1
ATOM 4919 N N . CYS A 1 3004 ? 302.505 297.472 273.203 1.00 101.48 3004 CYS A N 1
ATOM 4920 C CA . CYS A 1 3004 ? 302.631 298.480 274.247 1.00 101.48 3004 CYS A CA 1
ATOM 4921 C C . CYS A 1 3004 ? 304.027 298.440 274.849 1.00 101.48 3004 CYS A C 1
ATOM 4922 O O . CYS A 1 3004 ? 304.528 297.362 275.196 1.00 101.48 3004 CYS A O 1
ATOM 4925 N N . VAL A 1 3005 ? 304.635 299.616 274.991 1.00 94.41 3005 VAL A N 1
ATOM 4926 C CA . VAL A 1 3005 ? 305.964 299.786 275.566 1.00 94.41 3005 VAL A CA 1
ATOM 4927 C C . VAL A 1 3005 ? 305.849 300.778 276.711 1.00 94.41 3005 VAL A C 1
ATOM 4928 O O . VAL A 1 3005 ? 305.348 301.890 276.517 1.00 94.41 3005 VAL A O 1
ATOM 4932 N N . LYS A 1 3006 ? 306.314 300.391 277.895 1.00 88.22 3006 LYS A N 1
ATOM 4933 C CA . LYS A 1 3006 ? 306.312 301.279 279.049 1.00 88.22 3006 LYS A CA 1
ATOM 4934 C C . LYS A 1 3006 ? 307.722 301.433 279.594 1.00 88.22 3006 LYS A C 1
ATOM 4935 O O . LYS A 1 3006 ? 308.458 300.450 279.717 1.00 88.22 3006 LYS A O 1
ATOM 4941 N N . GLN A 1 3007 ? 308.089 302.665 279.929 1.00 85.54 3007 GLN A N 1
ATOM 4942 C CA . GLN A 1 3007 ? 309.387 302.980 280.504 1.00 85.54 3007 GLN A CA 1
ATOM 4943 C C . GLN A 1 3007 ? 309.187 303.492 281.921 1.00 85.54 3007 GLN A C 1
ATOM 4944 O O . GLN A 1 3007 ? 308.511 304.510 282.127 1.00 85.54 3007 GLN A O 1
ATOM 4950 N N . PHE A 1 3008 ? 309.787 302.793 282.882 1.00 81.52 3008 PHE A N 1
ATOM 4951 C CA . PHE A 1 3008 ? 309.793 303.152 284.289 1.00 81.52 3008 PHE A CA 1
ATOM 4952 C C . PHE A 1 3008 ? 311.072 303.915 284.612 1.00 81.52 3008 PHE A C 1
ATOM 4953 O O . PHE A 1 3008 ? 311.833 304.296 283.722 1.00 81.52 3008 PHE A O 1
ATOM 4961 N N . ALA A 1 3009 ? 311.318 304.140 285.901 1.00 88.81 3009 ALA A N 1
ATOM 4962 C CA . ALA A 1 3009 ? 312.525 304.816 286.353 1.00 88.81 3009 ALA A CA 1
ATOM 4963 C C . ALA A 1 3009 ? 312.639 304.661 287.860 1.00 88.81 3009 ALA A C 1
ATOM 4964 O O . ALA A 1 3009 ? 311.625 304.599 288.556 1.00 88.81 3009 ALA A O 1
ATOM 4966 N N . LEU A 1 3010 ? 313.874 304.603 288.355 1.00 97.32 3010 LEU A N 1
ATOM 4967 C CA . LEU A 1 3010 ? 314.142 304.532 289.792 1.00 97.32 3010 LEU A CA 1
ATOM 4968 C C . LEU A 1 3010 ? 315.463 305.246 290.048 1.00 97.32 3010 LEU A C 1
ATOM 4969 O O . LEU A 1 3010 ? 316.526 304.746 289.672 1.00 97.32 3010 LEU A O 1
ATOM 4974 N N . GLU A 1 3011 ? 315.394 306.408 290.694 1.00 107.30 3011 GLU A N 1
ATOM 4975 C CA . GLU A 1 3011 ? 316.578 307.228 290.946 1.00 107.30 3011 GLU A CA 1
ATOM 4976 C C . GLU A 1 3011 ? 317.174 306.837 292.294 1.00 107.30 3011 GLU A C 1
ATOM 4977 O O . GLU A 1 3011 ? 316.859 307.403 293.342 1.00 107.30 3011 GLU A O 1
ATOM 4979 N N . CYS A 1 3012 ? 318.059 305.848 292.258 1.00 116.85 3012 CYS A N 1
ATOM 4980 C CA . CYS A 1 3012 ? 318.735 305.390 293.467 1.00 116.85 3012 CYS A CA 1
ATOM 4981 C C . CYS A 1 3012 ? 319.740 306.427 293.950 1.00 116.85 3012 CYS A C 1
ATOM 4982 O O . CYS A 1 3012 ? 320.698 306.748 293.249 1.00 116.85 3012 CYS A O 1
ATOM 4985 N N . SER A 1 3023 ? 321.105 316.783 293.206 1.00 109.69 3023 SER A N 1
ATOM 4986 C CA . SER A 1 3023 ? 320.373 317.508 292.175 1.00 109.69 3023 SER A CA 1
ATOM 4987 C C . SER A 1 3023 ? 321.037 317.339 290.816 1.00 109.69 3023 SER A C 1
ATOM 4988 O O . SER A 1 3023 ? 320.367 317.081 289.815 1.00 109.69 3023 SER A O 1
ATOM 4990 N N . GLN A 1 3024 ? 322.362 317.493 290.787 1.00 112.86 3024 GLN A N 1
ATOM 4991 C CA . GLN A 1 3024 ? 323.098 317.310 289.541 1.00 112.86 3024 GLN A CA 1
ATOM 4992 C C . GLN A 1 3024 ? 322.955 315.884 289.029 1.00 112.86 3024 GLN A C 1
ATOM 4993 O O . GLN A 1 3024 ? 322.752 315.664 287.829 1.00 112.86 3024 GLN A O 1
ATOM 4995 N N . LEU A 1 3025 ? 323.056 314.902 289.926 1.00 110.90 3025 LEU A N 1
ATOM 4996 C CA . LEU A 1 3025 ? 322.823 313.518 289.531 1.00 110.90 3025 LEU A CA 1
ATOM 4997 C C . LEU A 1 3025 ? 321.389 313.322 289.060 1.00 110.90 3025 LEU A C 1
ATOM 4998 O O . LEU A 1 3025 ? 321.143 312.620 288.074 1.00 110.90 3025 LEU A O 1
ATOM 5000 N N . SER A 1 3026 ? 320.429 313.939 289.751 1.00 107.74 3026 SER A N 1
ATOM 5001 C CA . SER A 1 3026 ? 319.038 313.849 289.322 1.00 107.74 3026 SER A CA 1
ATOM 5002 C C . SER A 1 3026 ? 318.833 314.509 287.964 1.00 107.74 3026 SER A C 1
ATOM 5003 O O . SER A 1 3026 ? 318.096 313.987 287.120 1.00 107.74 3026 SER A O 1
ATOM 5005 N N . MET A 1 3027 ? 319.470 315.660 287.738 1.00 108.26 3027 MET A N 1
ATOM 5006 C CA . MET A 1 3027 ? 319.353 316.323 286.443 1.00 108.26 3027 MET A CA 1
ATOM 5007 C C . MET A 1 3027 ? 319.944 315.466 285.332 1.00 108.26 3027 MET A C 1
ATOM 5008 O O . MET A 1 3027 ? 319.359 315.349 284.247 1.00 108.26 3027 MET A O 1
ATOM 5010 N N . LEU A 1 3028 ? 321.104 314.859 285.584 1.00 108.40 3028 LEU A N 1
ATOM 5011 C CA . LEU A 1 3028 ? 321.701 313.969 284.596 1.00 108.40 3028 LEU A CA 1
ATOM 5012 C C . LEU A 1 3028 ? 320.812 312.761 284.336 1.00 108.40 3028 LEU A C 1
ATOM 5013 O O . LEU A 1 3028 ? 320.673 312.320 283.190 1.00 108.40 3028 LEU A O 1
ATOM 5015 N N . PHE A 1 3029 ? 320.206 312.210 285.390 1.00 106.12 3029 PHE A N 1
ATOM 5016 C CA . PHE A 1 3029 ? 319.305 311.078 285.217 1.00 106.12 3029 PHE A CA 1
ATOM 5017 C C . PHE A 1 3029 ? 318.096 311.464 284.380 1.00 106.12 3029 PHE A C 1
ATOM 5018 O O . PHE A 1 3029 ? 317.658 310.695 283.519 1.00 106.12 3029 PHE A O 1
ATOM 5026 N N . THR A 1 3030 ? 317.541 312.652 284.619 1.00 107.48 3030 THR A N 1
ATOM 5027 C CA . THR A 1 3030 ? 316.409 313.114 283.822 1.00 107.48 3030 THR A CA 1
ATOM 5028 C C . THR A 1 3030 ? 316.805 313.307 282.365 1.00 107.48 3030 THR A C 1
ATOM 5029 O O . THR A 1 3030 ? 316.053 312.941 281.452 1.00 107.48 3030 THR A O 1
ATOM 5031 N N . GLU A 1 3031 ? 317.983 313.888 282.125 1.00 107.09 3031 GLU A N 1
ATOM 5032 C CA . GLU A 1 3031 ? 318.443 314.074 280.754 1.00 107.09 3031 GLU A CA 1
ATOM 5033 C C . GLU A 1 3031 ? 318.634 312.735 280.053 1.00 107.09 3031 GLU A C 1
ATOM 5034 O O . GLU A 1 3031 ? 318.241 312.568 278.893 1.00 107.09 3031 GLU A O 1
ATOM 5036 N N . GLU A 1 3032 ? 319.229 311.763 280.747 1.00 106.56 3032 GLU A N 1
ATOM 5037 C CA . GLU A 1 3032 ? 319.407 310.441 280.158 1.00 106.56 3032 GLU A CA 1
ATOM 5038 C C . GLU A 1 3032 ? 318.066 309.767 279.906 1.00 106.56 3032 GLU A C 1
ATOM 5039 O O . GLU A 1 3032 ? 317.897 309.059 278.908 1.00 106.56 3032 GLU A O 1
ATOM 5041 N N . CYS A 1 3033 ? 317.102 309.967 280.806 1.00 108.04 3033 CYS A N 1
ATOM 5042 C CA . CYS A 1 3033 ? 315.772 309.406 280.601 1.00 108.04 3033 CYS A CA 1
ATOM 5043 C C . CYS A 1 3033 ? 315.118 309.995 279.360 1.00 108.04 3033 CYS A C 1
ATOM 5044 O O . CYS A 1 3033 ? 314.508 309.271 278.568 1.00 108.04 3033 CYS A O 1
ATOM 5047 N N . ASP A 1 3034 ? 315.242 311.309 279.168 1.00 111.33 3034 ASP A N 1
ATOM 5048 C CA . ASP A 1 3034 ? 314.711 311.931 277.957 1.00 111.33 3034 ASP A CA 1
ATOM 5049 C C . ASP A 1 3034 ? 315.407 311.383 276.717 1.00 111.33 3034 ASP A C 1
ATOM 5050 O O . ASP A 1 3034 ? 314.764 311.095 275.697 1.00 111.33 3034 ASP A O 1
ATOM 5052 N N . LYS A 1 3035 ? 316.730 311.229 276.792 1.00 111.86 3035 LYS A N 1
ATOM 5053 C CA . LYS A 1 3035 ? 317.470 310.675 275.667 1.00 111.86 3035 LYS A CA 1
ATOM 5054 C C . LYS A 1 3035 ? 316.965 309.285 275.316 1.00 111.86 3035 LYS A C 1
ATOM 5055 O O . LYS A 1 3035 ? 316.723 308.984 274.145 1.00 111.86 3035 LYS A O 1
ATOM 5057 N N . VAL A 1 3036 ? 316.770 308.434 276.318 1.00 110.12 3036 VAL A N 1
ATOM 5058 C CA . VAL A 1 3036 ? 316.221 307.110 276.050 1.00 110.12 3036 VAL A CA 1
ATOM 5059 C C . VAL A 1 3036 ? 314.815 307.230 275.483 1.00 110.12 3036 VAL A C 1
ATOM 5060 O O . VAL A 1 3036 ? 314.403 306.437 274.629 1.00 110.12 3036 VAL A O 1
ATOM 5064 N N . ARG A 1 3037 ? 314.066 308.235 275.934 1.00 112.54 3037 ARG A N 1
ATOM 5065 C CA . ARG A 1 3037 ? 312.704 308.427 275.455 1.00 112.54 3037 ARG A CA 1
ATOM 5066 C C . ARG A 1 3037 ? 312.674 308.700 273.961 1.00 112.54 3037 ARG A C 1
ATOM 5067 O O . ARG A 1 3037 ? 311.783 308.220 273.252 1.00 112.54 3037 ARG A O 1
ATOM 5075 N N . ASP A 1 3038 ? 313.629 309.476 273.456 1.00 115.42 3038 ASP A N 1
ATOM 5076 C CA . ASP A 1 3038 ? 313.509 309.859 272.056 1.00 115.42 3038 ASP A CA 1
ATOM 5077 C C . ASP A 1 3038 ? 313.934 308.750 271.094 1.00 115.42 3038 ASP A C 1
ATOM 5078 O O . ASP A 1 3038 ? 313.750 308.909 269.883 1.00 115.42 3038 ASP A O 1
ATOM 5083 N N . LEU A 1 3039 ? 314.479 307.632 271.585 1.00 113.27 3039 LEU A N 1
ATOM 5084 C CA . LEU A 1 3039 ? 314.933 306.564 270.698 1.00 113.27 3039 LEU A CA 1
ATOM 5085 C C . LEU A 1 3039 ? 314.107 305.282 270.743 1.00 113.27 3039 LEU A C 1
ATOM 5086 O O . LEU A 1 3039 ? 314.599 304.253 270.274 1.00 113.27 3039 LEU A O 1
ATOM 5091 N N . MET A 1 3040 ? 312.889 305.281 271.286 1.00 113.99 3040 MET A N 1
ATOM 5092 C CA . MET A 1 3040 ? 312.062 304.093 271.081 1.00 113.99 3040 MET A CA 1
ATOM 5093 C C . MET A 1 3040 ? 311.737 303.900 269.606 1.00 113.99 3040 MET A C 1
ATOM 5094 O O . MET A 1 3040 ? 311.868 302.790 269.077 1.00 113.99 3040 MET A O 1
ATOM 5099 N N . HIS A 1 3041 ? 311.326 304.970 268.923 1.00 118.47 3041 HIS A N 1
ATOM 5100 C CA . HIS A 1 3041 ? 311.017 304.924 267.493 1.00 118.47 3041 HIS A CA 1
ATOM 5101 C C . HIS A 1 3041 ? 310.056 303.785 267.172 1.00 118.47 3041 HIS A C 1
ATOM 5102 O O . HIS A 1 3041 ? 310.236 303.043 266.206 1.00 118.47 3041 HIS A O 1
ATOM 5109 N N . VAL A 1 3042 ? 309.023 303.642 267.998 1.00 112.24 3042 VAL A N 1
ATOM 5110 C CA . VAL A 1 3042 ? 308.126 302.497 267.895 1.00 112.24 3042 VAL A CA 1
ATOM 5111 C C . VAL A 1 3042 ? 307.301 302.625 266.622 1.00 112.24 3042 VAL A C 1
ATOM 5112 O O . VAL A 1 3042 ? 306.686 301.657 266.162 1.00 112.24 3042 VAL A O 1
ATOM 5116 N N . HIS A 1 3043 ? 307.305 303.812 266.023 1.00 119.19 3043 HIS A N 1
ATOM 5117 C CA . HIS A 1 3043 ? 306.538 304.065 264.812 1.00 119.19 3043 HIS A CA 1
ATOM 5118 C C . HIS A 1 3043 ? 307.300 303.687 263.549 1.00 119.19 3043 HIS A C 1
ATOM 5119 O O . HIS A 1 3043 ? 306.785 302.934 262.719 1.00 119.19 3043 HIS A O 1
ATOM 5126 N N . SER A 1 3044 ? 308.523 304.195 263.389 1.00 123.57 3044 SER A N 1
ATOM 5127 C CA . SER A 1 3044 ? 309.333 303.801 262.243 1.00 123.57 3044 SER A CA 1
ATOM 5128 C C . SER A 1 3044 ? 309.573 302.300 262.229 1.00 123.57 3044 SER A C 1
ATOM 5129 O O . SER A 1 3044 ? 309.648 301.690 261.156 1.00 123.57 3044 SER A O 1
ATOM 5132 N N . PHE A 1 3045 ? 309.686 301.688 263.408 1.00 120.26 3045 PHE A N 1
ATOM 5133 C CA . PHE A 1 3045 ? 309.926 300.254 263.477 1.00 120.26 3045 PHE A CA 1
ATOM 5134 C C . PHE A 1 3045 ? 308.774 299.474 262.861 1.00 120.26 3045 PHE A C 1
ATOM 5135 O O . PHE A 1 3045 ? 308.992 298.557 262.064 1.00 120.26 3045 PHE A O 1
ATOM 5143 N N . SER A 1 3046 ? 307.537 299.822 263.219 1.00 122.99 3046 SER A N 1
ATOM 5144 C CA . SER A 1 3046 ? 306.390 299.119 262.655 1.00 122.99 3046 SER A CA 1
ATOM 5145 C C . SER A 1 3046 ? 306.258 299.393 261.165 1.00 122.99 3046 SER A C 1
ATOM 5146 O O . SER A 1 3046 ? 305.872 298.506 260.393 1.00 122.99 3046 SER A O 1
ATOM 5149 N N . TYR A 1 3047 ? 306.574 300.618 260.747 1.00 132.94 3047 TYR A N 1
ATOM 5150 C CA . TYR A 1 3047 ? 306.583 300.952 259.329 1.00 132.94 3047 TYR A CA 1
ATOM 5151 C C . TYR A 1 3047 ? 307.504 300.018 258.559 1.00 132.94 3047 TYR A C 1
ATOM 5152 O O . TYR A 1 3047 ? 307.089 299.361 257.593 1.00 132.94 3047 TYR A O 1
ATOM 5161 N N . ASP A 1 3048 ? 308.758 299.921 259.002 1.00 136.40 3048 ASP A N 1
ATOM 5162 C CA . ASP A 1 3048 ? 309.723 299.087 258.302 1.00 136.40 3048 ASP A CA 1
ATOM 5163 C C . ASP A 1 3048 ? 309.360 297.616 258.406 1.00 136.40 3048 ASP A C 1
ATOM 5164 O O . ASP A 1 3048 ? 309.573 296.858 257.459 1.00 136.40 3048 ASP A O 1
ATOM 5169 N N . PHE A 1 3049 ? 308.805 297.192 259.541 1.00 128.92 3049 PHE A N 1
ATOM 5170 C CA . PHE A 1 3049 ? 308.409 295.798 259.691 1.00 128.92 3049 PHE A CA 1
ATOM 5171 C C . PHE A 1 3049 ? 307.330 295.427 258.685 1.00 128.92 3049 PHE A C 1
ATOM 5172 O O . PHE A 1 3049 ? 307.427 294.403 257.998 1.00 128.92 3049 PHE A O 1
ATOM 5180 N N . HIS A 1 3050 ? 306.296 296.261 258.572 1.00 136.86 3050 HIS A N 1
ATOM 5181 C CA . HIS A 1 3050 ? 305.231 295.984 257.616 1.00 136.86 3050 HIS A CA 1
ATOM 5182 C C . HIS A 1 3050 ? 305.756 296.001 256.187 1.00 136.86 3050 HIS A C 1
ATOM 5183 O O . HIS A 1 3050 ? 305.424 295.120 255.380 1.00 136.86 3050 HIS A O 1
ATOM 5190 N N . LEU A 1 3051 ? 306.586 296.993 255.855 1.00 151.28 3051 LEU A N 1
ATOM 5191 C CA . LEU A 1 3051 ? 307.064 297.105 254.482 1.00 151.28 3051 LEU A CA 1
ATOM 5192 C C . LEU A 1 3051 ? 308.018 295.969 254.129 1.00 151.28 3051 LEU A C 1
ATOM 5193 O O . LEU A 1 3051 ? 308.060 295.522 252.978 1.00 151.28 3051 LEU A O 1
ATOM 5198 N N . ARG A 1 3052 ? 308.794 295.487 255.099 1.00 151.48 3052 ARG A N 1
ATOM 5199 C CA . ARG A 1 3052 ? 309.657 294.344 254.840 1.00 151.48 3052 ARG A CA 1
ATOM 5200 C C . ARG A 1 3052 ? 308.843 293.069 254.697 1.00 151.48 3052 ARG A C 1
ATOM 5201 O O . ARG A 1 3052 ? 309.165 292.215 253.866 1.00 151.48 3052 ARG A O 1
ATOM 5203 N N . LEU A 1 3053 ? 307.786 292.916 255.498 1.00 152.79 3053 LEU A N 1
ATOM 5204 C CA . LEU A 1 3053 ? 306.952 291.728 255.365 1.00 152.79 3053 LEU A CA 1
ATOM 5205 C C . LEU A 1 3053 ? 306.241 291.691 254.020 1.00 152.79 3053 LEU A C 1
ATOM 5206 O O . LEU A 1 3053 ? 306.072 290.612 253.437 1.00 152.79 3053 LEU A O 1
ATOM 5211 N N . VAL A 1 3054 ? 305.816 292.849 253.509 1.00 158.43 3054 VAL A N 1
ATOM 5212 C CA . VAL A 1 3054 ? 305.133 292.821 252.219 1.00 158.43 3054 VAL A CA 1
ATOM 5213 C C . VAL A 1 3054 ? 306.095 292.401 251.111 1.00 158.43 3054 VAL A C 1
ATOM 5214 O O . VAL A 1 3054 ? 305.714 291.651 250.207 1.00 158.43 3054 VAL A O 1
ATOM 5218 N N . HIS A 1 3055 ? 307.356 292.830 251.170 1.00 166.45 3055 HIS A N 1
ATOM 5219 C CA . HIS A 1 3055 ? 308.313 292.388 250.163 1.00 166.45 3055 HIS A CA 1
ATOM 5220 C C . HIS A 1 3055 ? 308.788 290.961 250.402 1.00 166.45 3055 HIS A C 1
ATOM 5221 O O . HIS A 1 3055 ? 309.249 290.306 249.464 1.00 166.45 3055 HIS A O 1
ATOM 5228 N N . GLN A 1 3056 ? 308.700 290.465 251.627 1.00 164.45 3056 GLN A N 1
ATOM 5229 C CA . GLN A 1 3056 ? 309.001 289.067 251.885 1.00 164.45 3056 GLN A CA 1
ATOM 5230 C C . GLN A 1 3056 ? 307.887 288.141 251.426 1.00 164.45 3056 GLN A C 1
ATOM 5231 O O . GLN A 1 3056 ? 308.150 286.967 251.146 1.00 164.45 3056 GLN A O 1
ATOM 5237 N N . HIS A 1 3057 ? 306.651 288.634 251.346 1.00 168.39 3057 HIS A N 1
ATOM 5238 C CA . HIS A 1 3057 ? 305.551 287.838 250.815 1.00 168.39 3057 HIS A CA 1
ATOM 5239 C C . HIS A 1 3057 ? 305.179 288.229 249.389 1.00 168.39 3057 HIS A C 1
ATOM 5240 O O . HIS A 1 3057 ? 304.212 287.692 248.841 1.00 168.39 3057 HIS A O 1
ATOM 5247 N N . VAL A 1 3058 ? 305.914 289.161 248.779 1.00 170.98 3058 VAL A N 1
ATOM 5248 C CA . VAL A 1 3058 ? 305.681 289.440 247.365 1.00 170.98 3058 VAL A CA 1
ATOM 5249 C C . VAL A 1 3058 ? 305.950 288.194 246.528 1.00 170.98 3058 VAL A C 1
ATOM 5250 O O . VAL A 1 3058 ? 305.343 288.011 245.467 1.00 170.98 3058 VAL A O 1
ATOM 5254 N N . LEU A 1 3059 ? 306.848 287.322 246.988 1.00 168.59 3059 LEU A N 1
ATOM 5255 C CA . LEU A 1 3059 ? 307.122 286.072 246.289 1.00 168.59 3059 LEU A CA 1
ATOM 5256 C C . LEU A 1 3059 ? 305.920 285.137 246.353 1.00 168.59 3059 LEU A C 1
ATOM 5257 O O . LEU A 1 3059 ? 305.663 284.371 245.418 1.00 168.59 3059 LEU A O 1
ATOM 5262 N N . GLY A 1 3060 ? 305.176 285.187 247.453 1.00 166.04 3060 GLY A N 1
ATOM 5263 C CA . GLY A 1 3060 ? 304.026 284.332 247.648 1.00 166.04 3060 GLY A CA 1
ATOM 5264 C C . GLY A 1 3060 ? 304.320 282.993 248.287 1.00 166.04 3060 GLY A C 1
ATOM 5265 O O . GLY A 1 3060 ? 303.380 282.238 248.561 1.00 166.04 3060 GLY A O 1
ATOM 5266 N N . ALA A 1 3061 ? 305.588 282.674 248.534 1.00 163.69 3061 ALA A N 1
ATOM 5267 C CA . ALA A 1 3061 ? 305.963 281.420 249.171 1.00 163.69 3061 ALA A CA 1
ATOM 5268 C C . ALA A 1 3061 ? 306.153 281.546 250.673 1.00 163.69 3061 ALA A C 1
ATOM 5269 O O . ALA A 1 3061 ? 306.185 280.527 251.369 1.00 163.69 3061 ALA A O 1
ATOM 5271 N N . HIS A 1 3062 ? 306.284 282.767 251.186 1.00 168.70 3062 HIS A N 1
ATOM 5272 C CA . HIS A 1 3062 ? 306.456 282.982 252.615 1.00 168.70 3062 HIS A CA 1
ATOM 5273 C C . HIS A 1 3062 ? 305.234 282.500 253.384 1.00 168.70 3062 HIS A C 1
ATOM 5274 O O . HIS A 1 3062 ? 304.096 282.672 252.939 1.00 168.70 3062 HIS A O 1
ATOM 5276 N N . LEU A 1 3063 ? 305.482 281.887 254.543 1.00 177.84 3063 LEU A N 1
ATOM 5277 C CA . LEU A 1 3063 ? 304.397 281.377 255.375 1.00 177.84 3063 LEU A CA 1
ATOM 5278 C C . LEU A 1 3063 ? 303.787 282.479 256.231 1.00 177.84 3063 LEU A C 1
ATOM 5279 O O . LEU A 1 3063 ? 302.853 282.239 257.003 1.00 177.84 3063 LEU A O 1
ATOM 5281 N N . VAL A 1 3064 ? 304.321 283.695 256.116 1.00 183.46 3064 VAL A N 1
ATOM 5282 C CA . VAL A 1 3064 ? 303.853 284.835 256.896 1.00 183.46 3064 VAL A CA 1
ATOM 5283 C C . VAL A 1 3064 ? 302.376 285.082 256.617 1.00 183.46 3064 VAL A C 1
ATOM 5284 O O . VAL A 1 3064 ? 301.580 285.260 257.545 1.00 183.46 3064 VAL A O 1
ATOM 5286 N N . LEU A 1 3065 ? 302.000 285.090 255.343 1.00 181.12 3065 LEU A N 1
ATOM 5287 C CA . LEU A 1 3065 ? 300.615 285.298 254.942 1.00 181.12 3065 LEU A CA 1
ATOM 5288 C C . LEU A 1 3065 ? 300.071 284.027 254.306 1.00 181.12 3065 LEU A C 1
ATOM 5289 O O . LEU A 1 3065 ? 300.666 283.493 253.364 1.00 181.12 3065 LEU A O 1
ATOM 5291 N N . ARG A 1 3066 ? 298.940 283.550 254.822 1.00 179.68 3066 ARG A N 1
ATOM 5292 C CA . ARG A 1 3066 ? 298.294 282.360 254.285 1.00 179.68 3066 ARG A CA 1
ATOM 5293 C C . ARG A 1 3066 ? 297.281 282.744 253.215 1.00 179.68 3066 ARG A C 1
ATOM 5294 O O . ARG A 1 3066 ? 297.246 283.894 252.768 1.00 179.68 3066 ARG A O 1
ATOM 5296 N N . HIS A 1 3067 ? 296.458 281.789 252.797 1.00 173.54 3067 HIS A N 1
ATOM 5297 C CA . HIS A 1 3067 ? 295.436 282.020 251.790 1.00 173.54 3067 HIS A CA 1
ATOM 5298 C C . HIS A 1 3067 ? 294.329 282.906 252.350 1.00 173.54 3067 HIS A C 1
ATOM 5299 O O . HIS A 1 3067 ? 294.101 282.957 253.561 1.00 173.54 3067 HIS A O 1
ATOM 5301 N N . GLY A 1 3068 ? 293.643 283.606 251.450 1.00 166.00 3068 GLY A N 1
ATOM 5302 C CA . GLY A 1 3068 ? 292.556 284.481 251.842 1.00 166.00 3068 GLY A CA 1
ATOM 5303 C C . GLY A 1 3068 ? 293.022 285.738 252.544 1.00 166.00 3068 GLY A C 1
ATOM 5304 O O . GLY A 1 3068 ? 292.658 285.988 253.697 1.00 166.00 3068 GLY A O 1
ATOM 5305 N N . TYR A 1 3069 ? 293.832 286.541 251.855 1.00 156.15 3069 TYR A N 1
ATOM 5306 C CA . TYR A 1 3069 ? 294.335 287.790 252.429 1.00 156.15 3069 TYR A CA 1
ATOM 5307 C C . TYR A 1 3069 ? 294.512 288.781 251.274 1.00 156.15 3069 TYR A C 1
ATOM 5308 O O . TYR A 1 3069 ? 295.510 288.734 250.555 1.00 156.15 3069 TYR A O 1
ATOM 5317 N N . HIS A 1 3070 ? 293.537 289.673 251.120 1.00 146.38 3070 HIS A N 1
ATOM 5318 C CA . HIS A 1 3070 ? 293.582 290.659 250.049 1.00 146.38 3070 HIS A CA 1
ATOM 5319 C C . HIS A 1 3070 ? 294.656 291.696 250.345 1.00 146.38 3070 HIS A C 1
ATOM 5320 O O . HIS A 1 3070 ? 294.410 292.669 251.066 1.00 146.38 3070 HIS A O 1
ATOM 5322 N N . LEU A 1 3071 ? 295.850 291.488 249.790 1.00 142.68 3071 LEU A N 1
ATOM 5323 C CA . LEU A 1 3071 ? 296.999 292.342 250.062 1.00 142.68 3071 LEU A CA 1
ATOM 5324 C C . LEU A 1 3071 ? 296.736 293.785 249.655 1.00 142.68 3071 LEU A C 1
ATOM 5325 O O . LEU A 1 3071 ? 297.289 294.711 250.254 1.00 142.68 3071 LEU A O 1
ATOM 5327 N N . THR A 1 3072 ? 295.903 293.988 248.632 1.00 140.20 3072 THR A N 1
ATOM 5328 C CA . THR A 1 3072 ? 295.572 295.348 248.218 1.00 140.20 3072 THR A CA 1
ATOM 5329 C C . THR A 1 3072 ? 294.839 296.097 249.323 1.00 140.20 3072 THR A C 1
ATOM 5330 O O . THR A 1 3072 ? 295.139 297.266 249.597 1.00 140.20 3072 THR A O 1
ATOM 5332 N N . THR A 1 3073 ? 293.877 295.439 249.974 1.00 140.06 3073 THR A N 1
ATOM 5333 C CA . THR A 1 3073 ? 293.143 296.082 251.058 1.00 140.06 3073 THR A CA 1
ATOM 5334 C C . THR A 1 3073 ? 294.057 296.398 252.234 1.00 140.06 3073 THR A C 1
ATOM 5335 O O . THR A 1 3073 ? 293.963 297.476 252.833 1.00 140.06 3073 THR A O 1
ATOM 5339 N N . PHE A 1 3074 ? 294.944 295.465 252.582 1.00 141.46 3074 PHE A N 1
ATOM 5340 C CA . PHE A 1 3074 ? 295.879 295.707 253.674 1.00 141.46 3074 PHE A CA 1
ATOM 5341 C C . PHE A 1 3074 ? 296.816 296.863 253.344 1.00 141.46 3074 PHE A C 1
ATOM 5342 O O . PHE A 1 3074 ? 297.110 297.702 254.204 1.00 141.46 3074 PHE A O 1
ATOM 5350 N N . LEU A 1 3075 ? 297.289 296.925 252.098 1.00 138.35 3075 LEU A N 1
ATOM 5351 C CA . LEU A 1 3075 ? 298.147 298.027 251.682 1.00 138.35 3075 LEU A CA 1
ATOM 5352 C C . LEU A 1 3075 ? 297.408 299.356 251.745 1.00 138.35 3075 LEU A C 1
ATOM 5353 O O . LEU A 1 3075 ? 297.976 300.372 252.161 1.00 138.35 3075 LEU A O 1
ATOM 5358 N N . ARG A 1 3076 ? 296.142 299.371 251.325 1.00 131.62 3076 ARG A N 1
ATOM 5359 C CA . ARG A 1 3076 ? 295.354 300.595 251.408 1.00 131.62 3076 ARG A CA 1
ATOM 5360 C C . ARG A 1 3076 ? 295.170 301.032 252.854 1.00 131.62 3076 ARG A C 1
ATOM 5361 O O . ARG A 1 3076 ? 295.305 302.220 253.175 1.00 131.62 3076 ARG A O 1
ATOM 5363 N N . HIS A 1 3077 ? 294.868 300.083 253.743 1.00 128.22 3077 HIS A N 1
ATOM 5364 C CA . HIS A 1 3077 ? 294.747 300.406 255.160 1.00 128.22 3077 HIS A CA 1
ATOM 5365 C C . HIS A 1 3077 ? 296.042 300.994 255.698 1.00 128.22 3077 HIS A C 1
ATOM 5366 O O . HIS A 1 3077 ? 296.027 302.003 256.413 1.00 128.22 3077 HIS A O 1
ATOM 5373 N N . PHE A 1 3078 ? 297.174 300.375 255.360 1.00 131.18 3078 PHE A N 1
ATOM 5374 C CA . PHE A 1 3078 ? 298.454 300.861 255.857 1.00 131.18 3078 PHE A CA 1
ATOM 5375 C C . PHE A 1 3078 ? 298.748 302.261 255.340 1.00 131.18 3078 PHE A C 1
ATOM 5376 O O . PHE A 1 3078 ? 299.215 303.123 256.092 1.00 131.18 3078 PHE A O 1
ATOM 5384 N N . LEU A 1 3079 ? 298.483 302.504 254.055 1.00 126.56 3079 LEU A N 1
ATOM 5385 C CA . LEU A 1 3079 ? 298.708 303.832 253.498 1.00 126.56 3079 LEU A CA 1
ATOM 5386 C C . LEU A 1 3079 ? 297.832 304.864 254.190 1.00 126.56 3079 LEU A C 1
ATOM 5387 O O . LEU A 1 3079 ? 298.281 305.980 254.477 1.00 126.56 3079 LEU A O 1
ATOM 5389 N N . ALA A 1 3080 ? 296.577 304.506 254.469 1.00 126.42 3080 ALA A N 1
ATOM 5390 C CA . ALA A 1 3080 ? 295.687 305.423 255.173 1.00 126.42 3080 ALA A CA 1
ATOM 5391 C C . ALA A 1 3080 ? 296.197 305.722 256.577 1.00 126.42 3080 ALA A C 1
ATOM 5392 O O . ALA A 1 3080 ? 296.176 306.876 257.020 1.00 126.42 3080 ALA A O 1
ATOM 5394 N N . HIS A 1 3081 ? 296.662 304.696 257.292 1.00 124.83 3081 HIS A N 1
ATOM 5395 C CA . HIS A 1 3081 ? 297.094 304.899 258.670 1.00 124.83 3081 HIS A CA 1
ATOM 5396 C C . HIS A 1 3081 ? 298.381 305.707 258.751 1.00 124.83 3081 HIS A C 1
ATOM 5397 O O . HIS A 1 3081 ? 298.573 306.467 259.706 1.00 124.83 3081 HIS A O 1
ATOM 5404 N N . HIS A 1 3082 ? 299.270 305.565 257.770 1.00 129.61 3082 HIS A N 1
ATOM 5405 C CA . HIS A 1 3082 ? 300.540 306.289 257.737 1.00 129.61 3082 HIS A CA 1
ATOM 5406 C C . HIS A 1 3082 ? 300.661 306.993 256.395 1.00 129.61 3082 HIS A C 1
ATOM 5407 O O . HIS A 1 3082 ? 301.363 306.522 255.491 1.00 129.61 3082 HIS A O 1
ATOM 5414 N N . PRO A 1 3083 ? 299.986 308.120 256.225 1.00 128.54 3083 PRO A N 1
ATOM 5415 C CA . PRO A 1 3083 ? 300.085 308.843 254.953 1.00 128.54 3083 PRO A CA 1
ATOM 5416 C C . PRO A 1 3083 ? 301.264 309.802 254.914 1.00 128.54 3083 PRO A C 1
ATOM 5417 O O . PRO A 1 3083 ? 301.783 310.110 253.837 1.00 128.54 3083 PRO A O 1
ATOM 5421 N N . ASP A 1 3084 ? 301.702 310.275 256.081 1.00 131.57 3084 ASP A N 1
ATOM 5422 C CA . ASP A 1 3084 ? 302.784 311.250 256.143 1.00 131.57 3084 ASP A CA 1
ATOM 5423 C C . ASP A 1 3084 ? 304.154 310.620 255.929 1.00 131.57 3084 ASP A C 1
ATOM 5424 O O . ASP A 1 3084 ? 305.018 311.225 255.286 1.00 131.57 3084 ASP A O 1
ATOM 5426 N N . GLY A 1 3085 ? 304.372 309.420 256.458 1.00 136.55 3085 GLY A N 1
ATOM 5427 C CA . GLY A 1 3085 ? 305.642 308.748 256.320 1.00 136.55 3085 GLY A CA 1
ATOM 5428 C C . GLY A 1 3085 ? 306.620 309.146 257.406 1.00 136.55 3085 GLY A C 1
ATOM 5429 O O . GLY A 1 3085 ? 306.912 310.328 257.610 1.00 136.55 3085 GLY A O 1
ATOM 5430 N N . PRO A 1 3086 ? 307.150 308.160 258.124 1.00 138.10 3086 PRO A N 1
ATOM 5431 C CA . PRO A 1 3086 ? 308.086 308.458 259.211 1.00 138.10 3086 PRO A CA 1
ATOM 5432 C C . PRO A 1 3086 ? 309.422 308.951 258.680 1.00 138.10 3086 PRO A C 1
ATOM 5433 O O . PRO A 1 3086 ? 309.807 308.694 257.537 1.00 138.10 3086 PRO A O 1
ATOM 5437 N N . HIS A 1 3087 ? 310.133 309.674 259.541 1.00 135.04 3087 HIS A N 1
ATOM 5438 C CA . HIS A 1 3087 ? 311.412 310.273 259.191 1.00 135.04 3087 HIS A CA 1
ATOM 5439 C C . HIS A 1 3087 ? 312.604 309.412 259.588 1.00 135.04 3087 HIS A C 1
ATOM 5440 O O . HIS A 1 3087 ? 313.747 309.850 259.428 1.00 135.04 3087 HIS A O 1
ATOM 5442 N N . PHE A 1 3088 ? 312.371 308.205 260.102 1.00 134.83 3088 PHE A N 1
ATOM 5443 C CA . PHE A 1 3088 ? 313.458 307.342 260.538 1.00 134.83 3088 PHE A CA 1
ATOM 5444 C C . PHE A 1 3088 ? 313.422 305.943 259.945 1.00 134.83 3088 PHE A C 1
ATOM 5445 O O . PHE A 1 3088 ? 314.370 305.181 260.164 1.00 134.83 3088 PHE A O 1
ATOM 5453 N N . GLY A 1 3089 ? 312.377 305.578 259.213 1.00 144.49 3089 GLY A N 1
ATOM 5454 C CA . GLY A 1 3089 ? 312.321 304.269 258.604 1.00 144.49 3089 GLY A CA 1
ATOM 5455 C C . GLY A 1 3089 ? 313.280 304.138 257.436 1.00 144.49 3089 GLY A C 1
ATOM 5456 O O . GLY A 1 3089 ? 313.777 305.114 256.874 1.00 144.49 3089 GLY A O 1
ATOM 5457 N N . ARG A 1 3090 ? 313.544 302.887 257.067 1.00 156.22 3090 ARG A N 1
ATOM 5458 C CA . ARG A 1 3090 ? 314.447 302.577 255.966 1.00 156.22 3090 ARG A CA 1
ATOM 5459 C C . ARG A 1 3090 ? 313.720 302.334 254.653 1.00 156.22 3090 ARG A C 1
ATOM 5460 O O . ARG A 1 3090 ? 314.279 302.591 253.584 1.00 156.22 3090 ARG A O 1
ATOM 5462 N N . ASN A 1 3091 ? 312.486 301.847 254.710 1.00 166.79 3091 ASN A N 1
ATOM 5463 C CA . ASN A 1 3091 ? 311.742 301.509 253.510 1.00 166.79 3091 ASN A CA 1
ATOM 5464 C C . ASN A 1 3091 ? 310.939 302.712 253.015 1.00 166.79 3091 ASN A C 1
ATOM 5465 O O . ASN A 1 3091 ? 310.748 303.704 253.723 1.00 166.79 3091 ASN A O 1
ATOM 5470 N N . HIS A 1 3092 ? 310.469 302.615 251.772 1.00 182.62 3092 HIS A N 1
ATOM 5471 C CA . HIS A 1 3092 ? 309.705 303.680 251.139 1.00 182.62 3092 HIS A CA 1
ATOM 5472 C C . HIS A 1 3092 ? 308.547 303.072 250.361 1.00 182.62 3092 HIS A C 1
ATOM 5473 O O . HIS A 1 3092 ? 308.604 301.921 249.927 1.00 182.62 3092 HIS A O 1
ATOM 5480 N N . ILE A 1 3093 ? 307.487 303.862 250.178 1.00 182.45 3093 ILE A N 1
ATOM 5481 C CA . ILE A 1 3093 ? 306.327 303.429 249.412 1.00 182.45 3093 ILE A CA 1
ATOM 5482 C C . ILE A 1 3093 ? 305.861 304.562 248.507 1.00 182.45 3093 ILE A C 1
ATOM 5483 O O . ILE A 1 3093 ? 306.150 305.738 248.738 1.00 182.45 3093 ILE A O 1
ATOM 5488 N N . TYR A 1 3094 ? 305.146 304.181 247.450 1.00 188.65 3094 TYR A N 1
ATOM 5489 C CA . TYR A 1 3094 ? 304.527 305.124 246.531 1.00 188.65 3094 TYR A CA 1
ATOM 5490 C C . TYR A 1 3094 ? 303.357 304.426 245.853 1.00 188.65 3094 TYR A C 1
ATOM 5491 O O . TYR A 1 3094 ? 303.381 303.211 245.648 1.00 188.65 3094 TYR A O 1
ATOM 5500 N N . GLN A 1 3095 ? 302.332 305.199 245.510 1.00 189.08 3095 GLN A N 1
ATOM 5501 C CA . GLN A 1 3095 ? 301.131 304.654 244.893 1.00 189.08 3095 GLN A CA 1
ATOM 5502 C C . GLN A 1 3095 ? 300.761 305.475 243.669 1.00 189.08 3095 GLN A C 1
ATOM 5503 O O . GLN A 1 3095 ? 301.045 306.675 243.607 1.00 189.08 3095 GLN A O 1
ATOM 5505 N N . GLY A 1 3096 ? 300.125 304.825 242.698 1.00 183.45 3096 GLY A N 1
ATOM 5506 C CA . GLY A 1 3096 ? 299.675 305.526 241.513 1.00 183.45 3096 GLY A CA 1
ATOM 5507 C C . GLY A 1 3096 ? 298.629 304.713 240.783 1.00 183.45 3096 GLY A C 1
ATOM 5508 O O . GLY A 1 3096 ? 298.322 303.577 241.151 1.00 183.45 3096 GLY A O 1
ATOM 5509 N N . THR A 1 3097 ? 298.092 305.310 239.723 1.00 171.83 3097 THR A N 1
ATOM 5510 C CA . THR A 1 3097 ? 297.064 304.678 238.911 1.00 171.83 3097 THR A CA 1
ATOM 5511 C C . THR A 1 3097 ? 297.463 304.725 237.444 1.00 171.83 3097 THR A C 1
ATOM 5512 O O . THR A 1 3097 ? 298.224 305.597 237.016 1.00 171.83 3097 THR A O 1
ATOM 5514 N N . LEU A 1 3098 ? 296.940 303.773 236.680 1.00 167.11 3098 LEU A N 1
ATOM 5515 C CA . LEU A 1 3098 ? 297.211 303.691 235.251 1.00 167.11 3098 LEU A CA 1
ATOM 5516 C C . LEU A 1 3098 ? 296.133 302.874 234.548 1.00 167.11 3098 LEU A C 1
ATOM 5517 O O . LEU A 1 3098 ? 295.229 302.339 235.190 1.00 167.11 3098 LEU A O 1
ATOM 5519 N N . ALA A 1 3107 ? 288.984 295.534 228.457 1.00 419.24 3107 ALA A N 1
ATOM 5520 C CA . ALA A 1 3107 ? 290.002 295.772 229.472 1.00 419.24 3107 ALA A CA 1
ATOM 5521 C C . ALA A 1 3107 ? 290.066 294.615 230.462 1.00 419.24 3107 ALA A C 1
ATOM 5522 O O . ALA A 1 3107 ? 291.133 294.046 230.697 1.00 419.24 3107 ALA A O 1
ATOM 5524 N N . HIS A 1 3108 ? 288.913 294.277 231.046 1.00 418.18 3108 HIS A N 1
ATOM 5525 C CA . HIS A 1 3108 ? 288.860 293.165 231.990 1.00 418.18 3108 HIS A CA 1
ATOM 5526 C C . HIS A 1 3108 ? 289.212 291.848 231.310 1.00 418.18 3108 HIS A C 1
ATOM 5527 O O . HIS A 1 3108 ? 289.940 291.023 231.875 1.00 418.18 3108 HIS A O 1
ATOM 5529 N N . GLN A 1 3109 ? 288.700 291.631 230.096 1.00 416.36 3109 GLN A N 1
ATOM 5530 C CA . GLN A 1 3109 ? 289.079 290.443 229.338 1.00 416.36 3109 GLN A CA 1
ATOM 5531 C C . GLN A 1 3109 ? 290.564 290.463 229.000 1.00 416.36 3109 GLN A C 1
ATOM 5532 O O . GLN A 1 3109 ? 291.237 289.427 229.059 1.00 416.36 3109 GLN A O 1
ATOM 5534 N N . LEU A 1 3110 ? 291.091 291.637 228.642 1.00 414.07 3110 LEU A N 1
ATOM 5535 C CA . LEU A 1 3110 ? 292.523 291.760 228.394 1.00 414.07 3110 LEU A CA 1
ATOM 5536 C C . LEU A 1 3110 ? 293.324 291.465 229.656 1.00 414.07 3110 LEU A C 1
ATOM 5537 O O . LEU A 1 3110 ? 294.373 290.813 229.597 1.00 414.07 3110 LEU A O 1
ATOM 5539 N N . TYR A 1 3111 ? 292.845 291.941 230.807 1.00 410.13 3111 TYR A N 1
ATOM 5540 C CA . TYR A 1 3111 ? 293.524 291.660 232.067 1.00 410.13 3111 TYR A CA 1
ATOM 5541 C C . TYR A 1 3111 ? 293.527 290.166 232.366 1.00 410.13 3111 TYR A C 1
ATOM 5542 O O . TYR A 1 3111 ? 294.542 289.610 232.801 1.00 410.13 3111 TYR A O 1
ATOM 5544 N N . ASN A 1 3112 ? 292.394 289.497 232.138 1.00 405.29 3112 ASN A N 1
ATOM 5545 C CA . ASN A 1 3112 ? 292.329 288.055 232.362 1.00 405.29 3112 ASN A CA 1
ATOM 5546 C C . ASN A 1 3112 ? 293.264 287.306 231.420 1.00 405.29 3112 ASN A C 1
ATOM 5547 O O . ASN A 1 3112 ? 293.937 286.352 231.829 1.00 405.29 3112 ASN A O 1
ATOM 5549 N N . TYR A 1 3113 ? 293.316 287.723 230.153 1.00 399.13 3113 TYR A N 1
ATOM 5550 C CA . TYR A 1 3113 ? 294.217 287.083 229.199 1.00 399.13 3113 TYR A CA 1
ATOM 5551 C C . TYR A 1 3113 ? 295.673 287.276 229.601 1.00 399.13 3113 TYR A C 1
ATOM 5552 O O . TYR A 1 3113 ? 296.483 286.348 229.496 1.00 399.13 3113 TYR A O 1
ATOM 5554 N N . VAL A 1 3114 ? 296.025 288.479 230.059 1.00 387.78 3114 VAL A N 1
ATOM 5555 C CA . VAL A 1 3114 ? 297.388 288.731 230.515 1.00 387.78 3114 VAL A CA 1
ATOM 5556 C C . VAL A 1 3114 ? 297.705 287.884 231.740 1.00 387.78 3114 VAL A C 1
ATOM 5557 O O . VAL A 1 3114 ? 298.811 287.349 231.871 1.00 387.78 3114 VAL A O 1
ATOM 5559 N N . ALA A 1 3115 ? 296.744 287.755 232.659 1.00 381.60 3115 ALA A N 1
ATOM 5560 C CA . ALA A 1 3115 ? 296.946 286.907 233.829 1.00 381.60 3115 ALA A CA 1
ATOM 5561 C C . ALA A 1 3115 ? 297.131 285.449 233.435 1.00 381.60 3115 ALA A C 1
ATOM 5562 O O . ALA A 1 3115 ? 297.878 284.717 234.094 1.00 381.60 3115 ALA A O 1
ATOM 5564 N N . ASP A 1 3116 ? 296.457 285.010 232.370 1.00 375.26 3116 ASP A N 1
ATOM 5565 C CA . ASP A 1 3116 ? 296.668 283.656 231.871 1.00 375.26 3116 ASP A CA 1
ATOM 5566 C C . ASP A 1 3116 ? 298.102 283.468 231.391 1.00 375.26 3116 ASP A C 1
ATOM 5567 O O . ASP A 1 3116 ? 298.704 282.409 231.605 1.00 375.26 3116 ASP A O 1
ATOM 5569 N N . HIS A 1 3117 ? 298.665 284.486 230.745 1.00 349.11 3117 HIS A N 1
ATOM 5570 C CA . HIS A 1 3117 ? 300.036 284.462 230.248 1.00 349.11 3117 HIS A CA 1
ATOM 5571 C C . HIS A 1 3117 ? 300.934 285.385 231.067 1.00 349.11 3117 HIS A C 1
ATOM 5572 O O . HIS A 1 3117 ? 301.783 286.095 230.526 1.00 349.11 3117 HIS A O 1
ATOM 5574 N N . ALA A 1 3118 ? 300.736 285.392 232.388 1.00 321.14 3118 ALA A N 1
ATOM 5575 C CA . ALA A 1 3118 ? 301.517 286.270 233.254 1.00 321.14 3118 ALA A CA 1
ATOM 5576 C C . ALA A 1 3118 ? 303.002 285.936 233.207 1.00 321.14 3118 ALA A C 1
ATOM 5577 O O . ALA A 1 3118 ? 303.840 286.846 233.177 1.00 321.14 3118 ALA A O 1
ATOM 5579 N N . SER A 1 3119 ? 303.346 284.646 233.195 1.00 313.76 3119 SER A N 1
ATOM 5580 C CA . SER A 1 3119 ? 304.751 284.256 233.140 1.00 313.76 3119 SER A CA 1
ATOM 5581 C C . SER A 1 3119 ? 305.425 284.766 231.875 1.00 313.76 3119 SER A C 1
ATOM 5582 O O . SER A 1 3119 ? 306.649 284.939 231.850 1.00 313.76 3119 SER A O 1
ATOM 5584 N N . SER A 1 3120 ? 304.649 285.012 230.816 1.00 309.50 3120 SER A N 1
ATOM 5585 C CA . SER A 1 3120 ? 305.215 285.593 229.605 1.00 309.50 3120 SER A CA 1
ATOM 5586 C C . SER A 1 3120 ? 305.688 287.021 229.837 1.00 309.50 3120 SER A C 1
ATOM 5587 O O . SER A 1 3120 ? 306.702 287.440 229.266 1.00 309.50 3120 SER A O 1
ATOM 5589 N N . TYR A 1 3121 ? 304.977 287.781 230.671 1.00 295.31 3121 TYR A N 1
ATOM 5590 C CA . TYR A 1 3121 ? 305.308 289.174 230.942 1.00 295.31 3121 TYR A CA 1
ATOM 5591 C C . TYR A 1 3121 ? 306.100 289.341 232.234 1.00 295.31 3121 TYR A C 1
ATOM 5592 O O . TYR A 1 3121 ? 306.239 290.463 232.734 1.00 295.31 3121 TYR A O 1
ATOM 5594 N N . HIS A 1 3122 ? 306.617 288.240 232.784 1.00 281.62 3122 HIS A N 1
ATOM 5595 C CA . HIS A 1 3122 ? 307.397 288.256 234.024 1.00 281.62 3122 HIS A CA 1
ATOM 5596 C C . HIS A 1 3122 ? 306.597 288.841 235.186 1.00 281.62 3122 HIS A C 1
ATOM 5597 O O . HIS A 1 3122 ? 307.144 289.513 236.062 1.00 281.62 3122 HIS A O 1
ATOM 5599 N N . MET A 1 3123 ? 305.293 288.587 235.197 1.00 258.93 3123 MET A N 1
ATOM 5600 C CA . MET A 1 3123 ? 304.416 289.008 236.274 1.00 258.93 3123 MET A CA 1
ATOM 5601 C C . MET A 1 3123 ? 304.093 287.809 237.165 1.00 258.93 3123 MET A C 1
ATOM 5602 O O . MET A 1 3123 ? 304.652 286.720 237.009 1.00 258.93 3123 MET A O 1
ATOM 5604 N N . LYS A 1 3124 ? 303.181 288.005 238.114 1.00 219.78 3124 LYS A N 1
ATOM 5605 C CA . LYS A 1 3124 ? 302.800 286.941 239.024 1.00 219.78 3124 LYS A CA 1
ATOM 5606 C C . LYS A 1 3124 ? 301.293 286.732 238.982 1.00 219.78 3124 LYS A C 1
ATOM 5607 O O . LYS A 1 3124 ? 300.531 287.700 238.874 1.00 219.78 3124 LYS A O 1
ATOM 5609 N N . PRO A 1 3125 ? 300.836 285.483 239.058 1.00 208.34 3125 PRO A N 1
ATOM 5610 C CA . PRO A 1 3125 ? 299.392 285.192 239.025 1.00 208.34 3125 PRO A CA 1
ATOM 5611 C C . PRO A 1 3125 ? 298.698 285.215 240.382 1.00 208.34 3125 PRO A C 1
ATOM 5612 O O . PRO A 1 3125 ? 297.579 284.699 240.473 1.00 208.34 3125 PRO A O 1
ATOM 5616 N N . LEU A 1 3126 ? 299.328 285.777 241.413 1.00 191.43 3126 LEU A N 1
ATOM 5617 C CA . LEU A 1 3126 ? 298.819 285.673 242.773 1.00 191.43 3126 LEU A CA 1
ATOM 5618 C C . LEU A 1 3126 ? 297.388 286.195 242.871 1.00 191.43 3126 LEU A C 1
ATOM 5619 O O . LEU A 1 3126 ? 297.054 287.284 242.397 1.00 191.43 3126 LEU A O 1
ATOM 5621 N N . ARG A 1 3127 ? 296.538 285.393 243.506 1.00 179.05 3127 ARG A N 1
ATOM 5622 C CA . ARG A 1 3127 ? 295.128 285.703 243.676 1.00 179.05 3127 ARG A CA 1
ATOM 5623 C C . ARG A 1 3127 ? 294.789 285.822 245.155 1.00 179.05 3127 ARG A C 1
ATOM 5624 O O . ARG A 1 3127 ? 295.254 285.034 245.984 1.00 179.05 3127 ARG A O 1
ATOM 5626 N N . MET A 1 3128 ? 293.969 286.816 245.478 1.00 170.70 3128 MET A N 1
ATOM 5627 C CA . MET A 1 3128 ? 293.567 287.061 246.858 1.00 170.70 3128 MET A CA 1
ATOM 5628 C C . MET A 1 3128 ? 292.406 286.158 247.257 1.00 170.70 3128 MET A C 1
ATOM 5629 O O . MET A 1 3128 ? 291.781 285.525 246.407 1.00 170.70 3128 MET A O 1
ATOM 5631 N N . HIS A 1 3136 ? 284.910 284.196 245.253 1.00 151.37 3136 HIS A N 1
ATOM 5632 C CA . HIS A 1 3136 ? 285.574 285.287 244.550 1.00 151.37 3136 HIS A CA 1
ATOM 5633 C C . HIS A 1 3136 ? 287.047 285.371 244.935 1.00 151.37 3136 HIS A C 1
ATOM 5634 O O . HIS A 1 3136 ? 287.386 285.801 246.037 1.00 151.37 3136 HIS A O 1
ATOM 5636 N N . ASN A 1 3137 ? 287.920 284.958 244.020 1.00 159.84 3137 ASN A N 1
ATOM 5637 C CA . ASN A 1 3137 ? 289.366 284.995 244.225 1.00 159.84 3137 ASN A CA 1
ATOM 5638 C C . ASN A 1 3137 ? 289.957 285.954 243.196 1.00 159.84 3137 ASN A C 1
ATOM 5639 O O . ASN A 1 3137 ? 290.392 285.537 242.120 1.00 159.84 3137 ASN A O 1
ATOM 5641 N N . GLU A 1 3138 ? 289.969 287.241 243.532 1.00 165.85 3138 GLU A N 1
ATOM 5642 C CA . GLU A 1 3138 ? 290.552 288.239 242.647 1.00 165.85 3138 GLU A CA 1
ATOM 5643 C C . GLU A 1 3138 ? 292.066 288.085 242.602 1.00 165.85 3138 GLU A C 1
ATOM 5644 O O . GLU A 1 3138 ? 292.708 287.795 243.615 1.00 165.85 3138 GLU A O 1
ATOM 5646 N N . TYR A 1 3139 ? 292.638 288.286 241.419 1.00 172.24 3139 TYR A N 1
ATOM 5647 C CA . TYR A 1 3139 ? 294.067 288.133 241.202 1.00 172.24 3139 TYR A CA 1
ATOM 5648 C C . TYR A 1 3139 ? 294.686 289.460 240.784 1.00 172.24 3139 TYR A C 1
ATOM 5649 O O . TYR A 1 3139 ? 294.080 290.245 240.048 1.00 172.24 3139 TYR A O 1
ATOM 5651 N N . ALA A 1 3140 ? 295.901 289.703 241.266 1.00 181.80 3140 ALA A N 1
ATOM 5652 C CA . ALA A 1 3140 ? 296.655 290.897 240.923 1.00 181.80 3140 ALA A CA 1
ATOM 5653 C C . ALA A 1 3140 ? 298.078 290.503 240.556 1.00 181.80 3140 ALA A C 1
ATOM 5654 O O . ALA A 1 3140 ? 298.634 289.538 241.085 1.00 181.80 3140 ALA A O 1
ATOM 5656 N N . LEU A 1 3141 ? 298.665 291.266 239.641 1.00 193.39 3141 LEU A N 1
ATOM 5657 C CA . LEU A 1 3141 ? 300.010 290.991 239.164 1.00 193.39 3141 LEU A CA 1
ATOM 5658 C C . LEU A 1 3141 ? 301.020 291.706 240.048 1.00 193.39 3141 LEU A C 1
ATOM 5659 O O . LEU A 1 3141 ? 300.697 292.692 240.711 1.00 193.39 3141 LEU A O 1
ATOM 5661 N N . VAL A 1 3142 ? 302.250 291.200 240.059 1.00 202.22 3142 VAL A N 1
ATOM 5662 C CA . VAL A 1 3142 ? 303.296 291.814 240.866 1.00 202.22 3142 VAL A CA 1
ATOM 5663 C C . VAL A 1 3142 ? 304.647 291.352 240.341 1.00 202.22 3142 VAL A C 1
ATOM 5664 O O . VAL A 1 3142 ? 304.794 290.222 239.867 1.00 202.22 3142 VAL A O 1
ATOM 5668 N N . SER A 1 3143 ? 305.628 292.248 240.412 1.00 205.81 3143 SER A N 1
ATOM 5669 C CA . SER A 1 3143 ? 306.982 291.978 239.944 1.00 205.81 3143 SER A CA 1
ATOM 5670 C C . SER A 1 3143 ? 307.984 292.524 240.948 1.00 205.81 3143 SER A C 1
ATOM 5671 O O . SER A 1 3143 ? 307.870 293.676 241.377 1.00 205.81 3143 SER A O 1
ATOM 5674 N N . ALA A 1 3144 ? 308.974 291.710 241.304 1.00 207.00 3144 ALA A N 1
ATOM 5675 C CA . ALA A 1 3144 ? 309.980 292.081 242.289 1.00 207.00 3144 ALA A CA 1
ATOM 5676 C C . ALA A 1 3144 ? 311.368 291.985 241.673 1.00 207.00 3144 ALA A C 1
ATOM 5677 O O . ALA A 1 3144 ? 311.664 291.041 240.934 1.00 207.00 3144 ALA A O 1
ATOM 5679 N N . TRP A 1 3145 ? 312.220 292.961 241.983 1.00 205.24 3145 TRP A N 1
ATOM 5680 C CA . TRP A 1 3145 ? 313.575 292.966 241.451 1.00 205.24 3145 TRP A CA 1
ATOM 5681 C C . TRP A 1 3145 ? 314.491 293.734 242.391 1.00 205.24 3145 TRP A C 1
ATOM 5682 O O . TRP A 1 3145 ? 314.082 294.710 243.021 1.00 205.24 3145 TRP A O 1
ATOM 5693 N N . HIS A 1 3146 ? 315.744 293.297 242.461 1.00 208.51 3146 HIS A N 1
ATOM 5694 C CA . HIS A 1 3146 ? 316.747 293.973 243.271 1.00 208.51 3146 HIS A CA 1
ATOM 5695 C C . HIS A 1 3146 ? 317.397 295.083 242.454 1.00 208.51 3146 HIS A C 1
ATOM 5696 O O . HIS A 1 3146 ? 317.722 294.887 241.279 1.00 208.51 3146 HIS A O 1
ATOM 5703 N N . SER A 1 3147 ? 317.576 296.246 243.074 1.00 207.78 3147 SER A N 1
ATOM 5704 C CA . SER A 1 3147 ? 318.214 297.390 242.440 1.00 207.78 3147 SER A CA 1
ATOM 5705 C C . SER A 1 3147 ? 319.149 298.055 243.444 1.00 207.78 3147 SER A C 1
ATOM 5706 O O . SER A 1 3147 ? 319.299 297.601 244.582 1.00 207.78 3147 SER A O 1
ATOM 5708 N N . SER A 1 3148 ? 319.777 299.148 243.022 1.00 203.69 3148 SER A N 1
ATOM 5709 C CA . SER A 1 3148 ? 320.703 299.873 243.879 1.00 203.69 3148 SER A CA 1
ATOM 5710 C C . SER A 1 3148 ? 320.652 301.352 243.521 1.00 203.69 3148 SER A C 1
ATOM 5711 O O . SER A 1 3148 ? 319.923 301.772 242.618 1.00 203.69 3148 SER A O 1
ATOM 5713 N N . GLY A 1 3149 ? 321.439 302.144 244.245 1.00 201.95 3149 GLY A N 1
ATOM 5714 C CA . GLY A 1 3149 ? 321.500 303.574 244.019 1.00 201.95 3149 GLY A CA 1
ATOM 5715 C C . GLY A 1 3149 ? 322.107 304.327 245.184 1.00 201.95 3149 GLY A C 1
ATOM 5716 O O . GLY A 1 3149 ? 322.031 303.876 246.331 1.00 201.95 3149 GLY A O 1
ATOM 5717 N N . SER A 1 3150 ? 322.711 305.477 244.905 1.00 204.81 3150 SER A N 1
ATOM 5718 C CA . SER A 1 3150 ? 323.328 306.289 245.946 1.00 204.81 3150 SER A CA 1
ATOM 5719 C C . SER A 1 3150 ? 323.417 307.750 245.519 1.00 204.81 3150 SER A C 1
ATOM 5720 O O . SER A 1 3150 ? 323.999 308.070 244.482 1.00 204.81 3150 SER A O 1
ATOM 5723 N N . ASP A 1 3162 ? 321.608 299.436 248.019 1.00 207.93 3162 ASP A N 1
ATOM 5724 C CA . ASP A 1 3162 ? 320.968 298.176 247.664 1.00 207.93 3162 ASP A CA 1
ATOM 5725 C C . ASP A 1 3162 ? 319.559 298.102 248.240 1.00 207.93 3162 ASP A C 1
ATOM 5726 O O . ASP A 1 3162 ? 319.368 298.213 249.450 1.00 207.93 3162 ASP A O 1
ATOM 5728 N N . PHE A 1 3163 ? 318.574 297.916 247.365 1.00 204.28 3163 PHE A N 1
ATOM 5729 C CA . PHE A 1 3163 ? 317.180 297.834 247.769 1.00 204.28 3163 PHE A CA 1
ATOM 5730 C C . PHE A 1 3163 ? 316.476 296.773 246.941 1.00 204.28 3163 PHE A C 1
ATOM 5731 O O . PHE A 1 3163 ? 316.980 296.314 245.913 1.00 204.28 3163 PHE A O 1
ATOM 5739 N N . ASP A 1 3164 ? 315.301 296.378 247.415 1.00 196.71 3164 ASP A N 1
ATOM 5740 C CA . ASP A 1 3164 ? 314.398 295.507 246.681 1.00 196.71 3164 ASP A CA 1
ATOM 5741 C C . ASP A 1 3164 ? 313.172 296.324 246.300 1.00 196.71 3164 ASP A C 1
ATOM 5742 O O . ASP A 1 3164 ? 312.501 296.882 247.176 1.00 196.71 3164 ASP A O 1
ATOM 5747 N N . VAL A 1 3165 ? 312.893 296.407 245.005 1.00 206.18 3165 VAL A N 1
ATOM 5748 C CA . VAL A 1 3165 ? 311.768 297.168 244.484 1.00 206.18 3165 VAL A CA 1
ATOM 5749 C C . VAL A 1 3165 ? 310.690 296.180 244.073 1.00 206.18 3165 VAL A C 1
ATOM 5750 O O . VAL A 1 3165 ? 310.936 295.278 243.261 1.00 206.18 3165 VAL A O 1
ATOM 5754 N N . SER A 1 3166 ? 309.498 296.345 244.636 1.00 202.65 3166 SER A N 1
ATOM 5755 C CA . SER A 1 3166 ? 308.351 295.521 244.291 1.00 202.65 3166 SER A CA 1
ATOM 5756 C C . SER A 1 3166 ? 307.248 296.406 243.731 1.00 202.65 3166 SER A C 1
ATOM 5757 O O . SER A 1 3166 ? 306.989 297.498 244.246 1.00 202.65 3166 SER A O 1
ATOM 5759 N N . LEU A 1 3167 ? 306.603 295.927 242.671 1.00 202.13 3167 LEU A N 1
ATOM 5760 C CA . LEU A 1 3167 ? 305.576 296.675 241.960 1.00 202.13 3167 LEU A CA 1
ATOM 5761 C C . LEU A 1 3167 ? 304.343 295.793 241.859 1.00 202.13 3167 LEU A C 1
ATOM 5762 O O . LEU A 1 3167 ? 304.371 294.768 241.171 1.00 202.13 3167 LEU A O 1
ATOM 5767 N N . LEU A 1 3168 ? 303.272 296.187 242.542 1.00 192.73 3168 LEU A N 1
ATOM 5768 C CA . LEU A 1 3168 ? 302.043 295.406 242.599 1.00 192.73 3168 LEU A CA 1
ATOM 5769 C C . LEU A 1 3168 ? 300.926 296.162 241.898 1.00 192.73 3168 LEU A C 1
ATOM 5770 O O . LEU A 1 3168 ? 300.618 297.298 242.267 1.00 192.73 3168 LEU A O 1
ATOM 5772 N N . VAL A 1 3169 ? 300.312 295.528 240.902 1.00 188.12 3169 VAL A N 1
ATOM 5773 C CA . VAL A 1 3169 ? 299.252 296.132 240.107 1.00 188.12 3169 VAL A CA 1
ATOM 5774 C C . VAL A 1 3169 ? 297.983 295.311 240.277 1.00 188.12 3169 VAL A C 1
ATOM 5775 O O . VAL A 1 3169 ? 297.996 294.086 240.095 1.00 188.12 3169 VAL A O 1
ATOM 5779 N N . CYS A 1 3170 ? 296.890 295.989 240.614 1.00 185.71 3170 CYS A N 1
ATOM 5780 C CA . CYS A 1 3170 ? 295.582 295.362 240.739 1.00 185.71 3170 CYS A CA 1
ATOM 5781 C C . CYS A 1 3170 ? 294.572 296.171 239.944 1.00 185.71 3170 CYS A C 1
ATOM 5782 O O . CYS A 1 3170 ? 294.516 297.398 240.073 1.00 185.71 3170 CYS A O 1
ATOM 5784 N N . HIS A 1 3171 ? 293.778 295.486 239.128 1.00 186.41 3171 HIS A N 1
ATOM 5785 C CA . HIS A 1 3171 ? 292.761 296.134 238.312 1.00 186.41 3171 HIS A CA 1
ATOM 5786 C C . HIS A 1 3171 ? 291.493 296.328 239.131 1.00 186.41 3171 HIS A C 1
ATOM 5787 O O . HIS A 1 3171 ? 291.039 295.403 239.813 1.00 186.41 3171 HIS A O 1
ATOM 5789 N N . CYS A 1 3172 ? 290.929 297.528 239.065 1.00 179.97 3172 CYS A N 1
ATOM 5790 C CA . CYS A 1 3172 ? 289.709 297.839 239.799 1.00 179.97 3172 CYS A CA 1
ATOM 5791 C C . CYS A 1 3172 ? 288.704 298.549 238.900 1.00 179.97 3172 CYS A C 1
ATOM 5792 O O . CYS A 1 3172 ? 288.851 298.557 237.677 1.00 179.97 3172 CYS A O 1
ATOM 5794 N N . ARG A 1 3188 ? 291.228 300.644 234.376 1.00 174.98 3188 ARG A N 1
ATOM 5795 C CA . ARG A 1 3188 ? 291.558 301.293 235.639 1.00 174.98 3188 ARG A CA 1
ATOM 5796 C C . ARG A 1 3188 ? 292.275 300.330 236.579 1.00 174.98 3188 ARG A C 1
ATOM 5797 O O . ARG A 1 3188 ? 291.665 299.412 237.128 1.00 174.98 3188 ARG A O 1
ATOM 5799 N N . LEU A 1 3189 ? 293.574 300.547 236.759 1.00 175.22 3189 LEU A N 1
ATOM 5800 C CA . LEU A 1 3189 ? 294.393 299.718 237.628 1.00 175.22 3189 LEU A CA 1
ATOM 5801 C C . LEU A 1 3189 ? 295.220 300.606 238.545 1.00 175.22 3189 LEU A C 1
ATOM 5802 O O . LEU A 1 3189 ? 295.557 301.742 238.201 1.00 175.22 3189 LEU A O 1
ATOM 5804 N N . GLN A 1 3190 ? 295.537 300.078 239.723 1.00 181.91 3190 GLN A N 1
ATOM 5805 C CA . GLN A 1 3190 ? 296.342 300.776 240.714 1.00 181.91 3190 GLN A CA 1
ATOM 5806 C C . GLN A 1 3190 ? 297.634 300.005 240.931 1.00 181.91 3190 GLN A C 1
ATOM 5807 O O . GLN A 1 3190 ? 297.610 298.778 241.080 1.00 181.91 3190 G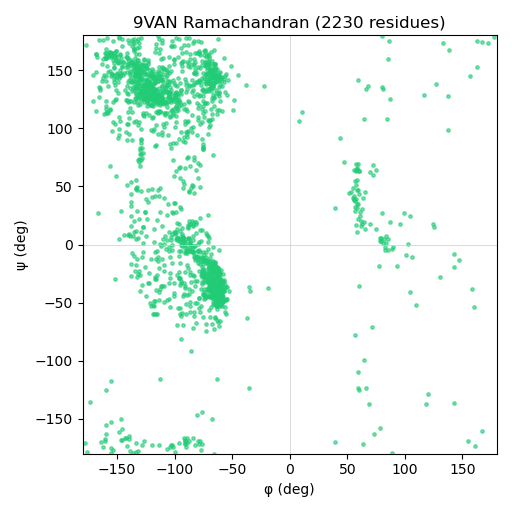LN A O 1
ATOM 5809 N N . PHE A 1 3191 ? 298.754 300.723 240.943 1.00 187.41 3191 PHE A N 1
ATOM 5810 C CA . PHE A 1 3191 ? 300.068 300.127 241.132 1.00 187.41 3191 PHE A CA 1
ATOM 5811 C C . PHE A 1 3191 ? 300.768 300.766 242.324 1.00 187.41 3191 PHE A C 1
ATOM 5812 O O . PHE A 1 3191 ? 300.803 301.996 242.455 1.00 187.41 3191 PHE A O 1
ATOM 5820 N N . PHE A 1 3192 ? 301.322 299.921 243.186 1.00 185.83 3192 PHE A N 1
ATOM 5821 C CA . PHE A 1 3192 ? 302.095 300.340 244.346 1.00 185.83 3192 PHE A CA 1
ATOM 5822 C C . PHE A 1 3192 ? 303.546 299.926 244.153 1.00 185.83 3192 PHE A C 1
ATOM 5823 O O . PHE A 1 3192 ? 303.826 298.776 243.793 1.00 185.83 3192 PHE A O 1
ATOM 5831 N N . VAL A 1 3193 ? 304.459 300.864 244.392 1.00 195.07 3193 VAL A N 1
ATOM 5832 C CA . VAL A 1 3193 ? 305.895 300.627 244.321 1.00 195.07 3193 VAL A CA 1
ATOM 5833 C C . VAL A 1 3193 ? 306.447 300.717 245.736 1.00 195.07 3193 VAL A C 1
ATOM 5834 O O . VAL A 1 3193 ? 306.308 301.753 246.397 1.00 195.07 3193 VAL A O 1
ATOM 5838 N N . VAL A 1 3194 ? 307.075 299.641 246.202 1.00 196.39 3194 VAL A N 1
ATOM 5839 C CA . VAL A 1 3194 ? 307.672 299.604 247.531 1.00 196.39 3194 VAL A CA 1
ATOM 5840 C C . VAL A 1 3194 ? 309.165 299.340 247.395 1.00 196.39 3194 VAL A C 1
ATOM 5841 O O . VAL A 1 3194 ? 309.601 298.564 246.536 1.00 196.39 3194 VAL A O 1
ATOM 5845 N N . LEU A 1 3195 ? 309.946 300.018 248.232 1.00 194.99 3195 LEU A N 1
ATOM 5846 C CA . LEU A 1 3195 ? 311.404 299.949 248.234 1.00 194.99 3195 LEU A CA 1
ATOM 5847 C C . LEU A 1 3195 ? 311.835 299.499 249.625 1.00 194.99 3195 LEU A C 1
ATOM 5848 O O . LEU A 1 3195 ? 311.681 300.243 250.599 1.00 194.99 3195 LEU A O 1
ATOM 5853 N N . THR A 1 3196 ? 312.372 298.287 249.723 1.00 189.30 3196 THR A N 1
ATOM 5854 C CA . THR A 1 3196 ? 312.789 297.719 250.998 1.00 189.30 3196 THR A CA 1
ATOM 5855 C C . THR A 1 3196 ? 314.310 297.674 251.058 1.00 189.30 3196 THR A C 1
ATOM 5856 O O . THR A 1 3196 ? 314.951 297.099 250.174 1.00 189.30 3196 THR A O 1
ATOM 5860 N N . SER A 1 3197 ? 314.880 298.273 252.097 1.00 189.96 3197 SER A N 1
ATOM 5861 C CA . SER A 1 3197 ? 316.326 298.284 252.267 1.00 189.96 3197 SER A CA 1
ATOM 5862 C C . SER A 1 3197 ? 316.802 297.019 252.975 1.00 189.96 3197 SER A C 1
ATOM 5863 O O . SER A 1 3197 ? 316.214 295.949 252.816 1.00 189.96 3197 SER A O 1
ATOM 5865 N N . PHE A 1 3202 ? 317.250 297.776 261.130 1.00 119.82 3202 PHE A N 1
ATOM 5866 C CA . PHE A 1 3202 ? 316.732 298.555 262.248 1.00 119.82 3202 PHE A CA 1
ATOM 5867 C C . PHE A 1 3202 ? 316.740 300.047 261.928 1.00 119.82 3202 PHE A C 1
ATOM 5868 O O . PHE A 1 3202 ? 317.623 300.528 261.219 1.00 119.82 3202 PHE A O 1
ATOM 5876 N N . PRO A 1 3203 ? 315.750 300.774 262.445 1.00 127.03 3203 PRO A N 1
ATOM 5877 C CA . PRO A 1 3203 ? 315.664 302.210 262.160 1.00 127.03 3203 PRO A CA 1
ATOM 5878 C C . PRO A 1 3203 ? 316.864 302.970 262.706 1.00 127.03 3203 PRO A C 1
ATOM 5879 O O . PRO A 1 3203 ? 317.477 302.581 263.702 1.00 127.03 3203 PRO A O 1
ATOM 5883 N N . ARG A 1 3204 ? 317.198 304.066 262.033 1.00 131.35 3204 ARG A N 1
ATOM 5884 C CA . ARG A 1 3204 ? 318.323 304.900 262.436 1.00 131.35 3204 ARG A CA 1
ATOM 5885 C C . ARG A 1 3204 ? 317.857 306.092 263.262 1.00 131.35 3204 ARG A C 1
ATOM 5886 O O . ARG A 1 3204 ? 318.373 307.200 263.114 1.00 131.35 3204 ARG A O 1
ATOM 5888 N N . PHE A 1 3248 ? 311.527 310.366 247.305 1.00 277.11 3248 PHE A N 1
ATOM 5889 C CA . PHE A 1 3248 ? 312.984 310.294 247.296 1.00 277.11 3248 PHE A CA 1
ATOM 5890 C C . PHE A 1 3248 ? 313.504 310.041 245.886 1.00 277.11 3248 PHE A C 1
ATOM 5891 O O . PHE A 1 3248 ? 312.864 309.338 245.105 1.00 277.11 3248 PHE A O 1
ATOM 5893 N N . PRO A 1 3249 ? 314.650 310.629 245.557 1.00 280.58 3249 PRO A N 1
ATOM 5894 C CA . PRO A 1 3249 ? 315.253 310.404 244.237 1.00 280.58 3249 PRO A CA 1
ATOM 5895 C C . PRO A 1 3249 ? 315.498 308.929 243.962 1.00 280.58 3249 PRO A C 1
ATOM 5896 O O . PRO A 1 3249 ? 315.277 308.475 242.829 1.00 280.58 3249 PRO A O 1
ATOM 5900 N N . PRO A 1 3250 ? 315.956 308.134 244.944 1.00 283.62 3250 PRO A N 1
ATOM 5901 C CA . PRO A 1 3250 ? 315.967 306.681 244.703 1.00 283.62 3250 PRO A CA 1
ATOM 5902 C C . PRO A 1 3250 ? 314.585 306.116 244.437 1.00 283.62 3250 PRO A C 1
ATOM 5903 O O . PRO A 1 3250 ? 314.440 305.211 243.606 1.00 283.62 3250 PRO A O 1
ATOM 5907 N N . LEU A 1 3251 ? 313.559 306.627 245.122 1.00 287.33 3251 LEU A N 1
ATOM 5908 C CA . LEU A 1 3251 ? 312.198 306.188 244.841 1.00 287.33 3251 LEU A CA 1
ATOM 5909 C C . LEU A 1 3251 ? 311.711 306.710 243.497 1.00 287.33 3251 LEU A C 1
ATOM 5910 O O . LEU A 1 3251 ? 311.035 305.984 242.759 1.00 287.33 3251 LEU A O 1
ATOM 5912 N N . ALA A 1 3252 ? 312.046 307.957 243.160 1.00 294.26 3252 ALA A N 1
ATOM 5913 C CA . ALA A 1 3252 ? 311.656 308.524 241.876 1.00 294.26 3252 ALA A CA 1
ATOM 5914 C C . ALA A 1 3252 ? 312.301 307.807 240.700 1.00 294.26 3252 ALA A C 1
ATOM 5915 O O . ALA A 1 3252 ? 311.694 307.740 239.626 1.00 294.26 3252 ALA A O 1
ATOM 5917 N N . ALA A 1 3253 ? 313.508 307.266 240.880 1.00 299.74 3253 ALA A N 1
ATOM 5918 C CA . ALA A 1 3253 ? 314.156 306.520 239.807 1.00 299.74 3253 ALA A CA 1
ATOM 5919 C C . ALA A 1 3253 ? 313.323 305.311 239.403 1.00 299.74 3253 ALA A C 1
ATOM 5920 O O . ALA A 1 3253 ? 313.138 305.035 238.213 1.00 299.74 3253 ALA A O 1
ATOM 5922 N N . GLU A 1 3254 ? 312.807 304.577 240.389 1.00 306.96 3254 GLU A N 1
ATOM 5923 C CA . GLU A 1 3254 ? 311.927 303.454 240.092 1.00 306.96 3254 GLU A CA 1
ATOM 5924 C C . GLU A 1 3254 ? 310.539 303.915 239.668 1.00 306.96 3254 GLU A C 1
ATOM 5925 O O . GLU A 1 3254 ? 309.888 303.240 238.866 1.00 306.96 3254 GLU A O 1
ATOM 5927 N N . VAL A 1 3255 ? 310.074 305.052 240.192 1.00 312.97 3255 VAL A N 1
ATOM 5928 C CA . VAL A 1 3255 ? 308.750 305.552 239.828 1.00 312.97 3255 VAL A CA 1
ATOM 5929 C C . VAL A 1 3255 ? 308.707 305.922 238.351 1.00 312.97 3255 VAL A C 1
ATOM 5930 O O . VAL A 1 3255 ? 307.695 305.709 237.672 1.00 312.97 3255 VAL A O 1
ATOM 5932 N N . GLY A 1 3256 ? 309.799 306.487 237.835 1.00 322.24 3256 GLY A N 1
ATOM 5933 C CA . GLY A 1 3256 ? 309.833 306.867 236.432 1.00 322.24 3256 GLY A CA 1
ATOM 5934 C C . GLY A 1 3256 ? 309.706 305.680 235.496 1.00 322.24 3256 GLY A C 1
ATOM 5935 O O . GLY A 1 3256 ? 309.017 305.752 234.476 1.00 322.24 3256 GLY A O 1
ATOM 5936 N N . MET A 1 3257 ? 310.364 304.570 235.831 1.00 333.53 3257 MET A N 1
ATOM 5937 C CA . MET A 1 3257 ? 310.358 303.375 235.000 1.00 333.53 3257 MET A CA 1
ATOM 5938 C C . MET A 1 3257 ? 309.222 302.422 235.353 1.00 333.53 3257 MET A C 1
ATOM 5939 O O . MET A 1 3257 ? 309.039 301.408 234.672 1.00 333.53 3257 MET A O 1
ATOM 5941 N N . ALA A 1 3258 ? 308.462 302.722 236.408 1.00 336.57 3258 ALA A N 1
ATOM 5942 C CA . ALA A 1 3258 ? 307.336 301.872 236.779 1.00 336.57 3258 ALA A CA 1
ATOM 5943 C C . ALA A 1 3258 ? 306.257 301.870 235.701 1.00 336.57 3258 ALA A C 1
ATOM 5944 O O . A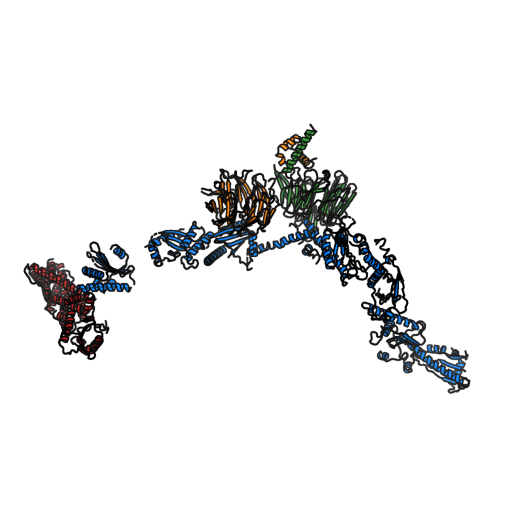LA A 1 3258 ? 305.952 300.827 235.114 1.00 336.57 3258 ALA A O 1
ATOM 5946 N N . ARG A 1 3259 ? 305.670 303.034 235.428 1.00 359.37 3259 ARG A N 1
ATOM 5947 C CA . ARG A 1 3259 ? 304.628 303.144 234.418 1.00 359.37 3259 ARG A CA 1
ATOM 5948 C C . ARG A 1 3259 ? 305.147 302.921 233.005 1.00 359.37 3259 ARG A C 1
ATOM 5949 O O . ARG A 1 3259 ? 304.368 302.522 232.133 1.00 359.37 3259 ARG A O 1
ATOM 5951 N N . ALA A 1 3260 ? 306.436 303.165 232.760 1.00 367.36 3260 ALA A N 1
ATOM 5952 C CA . ALA A 1 3260 ? 307.002 302.932 231.436 1.00 367.36 3260 ALA A CA 1
ATOM 5953 C C . ALA A 1 3260 ? 306.936 301.457 231.064 1.00 367.36 3260 ALA A C 1
ATOM 5954 O O . ALA A 1 3260 ? 306.599 301.102 229.928 1.00 367.36 3260 ALA A O 1
ATOM 5956 N N . ARG A 1 3261 ? 307.259 300.580 232.017 1.00 374.04 3261 ARG A N 1
ATOM 5957 C CA . ARG A 1 3261 ? 307.192 299.145 231.760 1.00 374.04 3261 ARG A CA 1
ATOM 5958 C C . ARG A 1 3261 ? 305.762 298.711 231.464 1.00 374.04 3261 ARG A C 1
ATOM 5959 O O . ARG A 1 3261 ? 305.521 297.893 230.570 1.00 374.04 3261 ARG A O 1
ATOM 5961 N N . LEU A 1 3262 ? 304.798 299.251 232.213 1.00 380.82 3262 LEU A N 1
ATOM 5962 C CA . LEU A 1 3262 ? 303.396 298.928 231.968 1.00 380.82 3262 LEU A CA 1
ATOM 5963 C C . LEU A 1 3262 ? 302.958 299.399 230.586 1.00 380.82 3262 LEU A C 1
ATOM 5964 O O . LEU A 1 3262 ? 302.256 298.683 229.864 1.00 380.82 3262 LEU A O 1
ATOM 5966 N N . ALA A 1 3263 ? 303.369 300.609 230.202 1.00 383.27 3263 ALA A N 1
ATOM 5967 C CA . ALA A 1 3263 ? 303.017 301.135 228.888 1.00 383.27 3263 ALA A CA 1
ATOM 5968 C C . ALA A 1 3263 ? 303.621 300.284 227.778 1.00 383.27 3263 ALA A C 1
ATOM 5969 O O . ALA A 1 3263 ? 302.977 300.024 226.755 1.00 383.27 3263 ALA A O 1
ATOM 5971 N N . GLN A 1 3264 ? 304.864 299.843 227.964 1.00 383.03 3264 GLN A N 1
ATOM 5972 C CA . GLN A 1 3264 ? 305.545 299.041 226.957 1.00 383.03 3264 GLN A CA 1
ATOM 5973 C C . GLN A 1 3264 ? 305.034 297.608 226.881 1.00 383.03 3264 GLN A C 1
ATOM 5974 O O . GLN A 1 3264 ? 305.104 297.003 225.806 1.00 383.03 3264 GLN A O 1
ATOM 5976 N N . LEU A 1 3265 ? 304.530 297.049 227.982 1.00 383.31 3265 LEU A N 1
ATOM 5977 C CA . LEU A 1 3265 ? 304.049 295.673 228.003 1.00 383.31 3265 LEU A CA 1
ATOM 5978 C C . LEU A 1 3265 ? 302.527 295.585 227.959 1.00 383.31 3265 LEU A C 1
ATOM 5979 O O . LEU A 1 3265 ? 301.969 294.490 228.087 1.00 383.31 3265 LEU A O 1
ATOM 5981 N N . VAL A 1 3266 ? 301.840 296.718 227.780 1.00 383.93 3266 VAL A N 1
ATOM 5982 C CA . VAL A 1 3266 ? 300.383 296.710 227.676 1.00 383.93 3266 VAL A CA 1
ATOM 5983 C C . VAL A 1 3266 ? 299.896 296.398 226.269 1.00 383.93 3266 VAL A C 1
ATOM 5984 O O . VAL A 1 3266 ? 298.687 296.494 226.008 1.00 383.93 3266 VAL A O 1
ATOM 5986 N N . ARG A 1 3267 ? 300.791 296.032 225.357 1.00 384.76 3267 ARG A N 1
ATOM 5987 C CA . ARG A 1 3267 ? 300.418 295.742 223.977 1.00 384.76 3267 ARG A CA 1
ATOM 5988 C C . ARG A 1 3267 ? 299.525 294.509 223.895 1.00 384.76 3267 ARG A C 1
ATOM 5989 O O . ARG A 1 3267 ? 298.336 294.611 223.594 1.00 384.76 3267 ARG A O 1
ATOM 5997 N N . LEU A 1 3301 ? 290.374 292.795 204.074 1.00 1007.3 3301 LEU A N 1
ATOM 5998 C CA . LEU A 1 3301 ? 291.658 292.750 203.385 1.00 1007.3 3301 LEU A CA 1
ATOM 5999 C C . LEU A 1 3301 ? 292.688 293.626 204.090 1.00 1007.3 3301 LEU A C 1
ATOM 6000 O O . LEU A 1 3301 ? 293.858 293.258 204.200 1.00 1007.3 3301 LEU A O 1
ATOM 6002 N N . ALA A 1 3302 ? 292.242 294.795 204.560 1.00 1007.3 3302 ALA A N 1
ATOM 6003 C CA . ALA A 1 3302 ? 293.141 295.696 205.274 1.00 1007.3 3302 ALA A CA 1
ATOM 6004 C C . ALA A 1 3302 ? 293.641 295.067 206.568 1.00 1007.3 3302 ALA A C 1
ATOM 6005 O O . ALA A 1 3302 ? 294.829 295.172 206.900 1.00 1007.3 3302 ALA A O 1
ATOM 6007 N N . GLU A 1 3303 ? 292.748 294.414 207.316 1.00 1007.3 3303 GLU A N 1
ATOM 6008 C CA . GLU A 1 3303 ? 293.158 293.754 208.551 1.00 1007.3 3303 GLU A CA 1
ATOM 6009 C C . GLU A 1 3303 ? 294.138 292.622 208.272 1.00 1007.3 3303 GLU A C 1
ATOM 6010 O O . GLU A 1 3303 ? 295.116 292.442 209.008 1.00 1007.3 3303 GLU A O 1
ATOM 6012 N N . LEU A 1 3304 ? 293.888 291.843 207.217 1.00 1007.3 3304 LEU A N 1
ATOM 6013 C CA . LEU A 1 3304 ? 294.801 290.762 206.861 1.00 1007.3 3304 LEU A CA 1
ATOM 6014 C C . LEU A 1 3304 ? 296.169 291.303 206.467 1.00 1007.3 3304 LEU A C 1
ATOM 6015 O O . LEU A 1 3304 ? 297.202 290.737 206.846 1.00 1007.3 3304 LEU A O 1
ATOM 6017 N N . GLU A 1 3305 ? 296.198 292.395 205.699 1.00 1007.3 3305 GLU A N 1
ATOM 6018 C CA . GLU A 1 3305 ? 297.471 293.004 205.328 1.00 1007.3 3305 GLU A CA 1
ATOM 6019 C C . GLU A 1 3305 ? 298.208 293.528 206.553 1.00 1007.3 3305 GLU A C 1
ATOM 6020 O O . GLU A 1 3305 ? 299.427 293.355 206.676 1.00 1007.3 3305 GLU A O 1
ATOM 6022 N N . GLU A 1 3306 ? 297.486 294.177 207.470 1.00 1007.3 3306 GLU A N 1
ATOM 6023 C CA . GLU A 1 3306 ? 298.112 294.668 208.694 1.00 1007.3 3306 GLU A CA 1
ATOM 6024 C C . GLU A 1 3306 ? 298.613 293.517 209.557 1.00 1007.3 3306 GLU A C 1
ATOM 6025 O O . GLU A 1 3306 ? 299.709 293.587 210.124 1.00 1007.3 3306 GLU A O 1
ATOM 6027 N N . LEU A 1 3307 ? 297.820 292.448 209.669 1.00 1007.3 3307 LEU A N 1
ATOM 6028 C CA . LEU A 1 3307 ? 298.241 291.293 210.455 1.00 1007.3 3307 LEU A CA 1
ATOM 6029 C C . LEU A 1 3307 ? 299.453 290.612 209.832 1.00 1007.3 3307 LEU A C 1
ATOM 6030 O O . LEU A 1 3307 ? 300.336 290.126 210.550 1.00 1007.3 3307 LEU A O 1
ATOM 6032 N N . LEU A 1 3308 ? 299.511 290.563 208.499 1.00 1007.3 3308 LEU A N 1
ATOM 6033 C CA . LEU A 1 3308 ? 300.641 289.929 207.827 1.00 1007.3 3308 LEU A CA 1
ATOM 6034 C C . LEU A 1 3308 ? 301.942 290.677 208.084 1.00 1007.3 3308 LEU A C 1
ATOM 6035 O O . LEU A 1 3308 ? 303.021 290.073 208.050 1.00 1007.3 3308 LEU A O 1
ATOM 6037 N N . GLU A 1 3309 ? 301.866 291.985 208.339 1.00 1007.3 3309 GLU A N 1
ATOM 6038 C CA . GLU A 1 3309 ? 303.071 292.762 208.602 1.00 1007.3 3309 GLU A CA 1
ATOM 6039 C C . GLU A 1 3309 ? 303.702 292.418 209.945 1.00 1007.3 3309 GLU A C 1
ATOM 6040 O O . GLU A 1 3309 ? 304.912 292.604 210.112 1.00 1007.3 3309 GLU A O 1
ATOM 6042 N N . ALA A 1 3310 ? 302.916 291.926 210.901 1.00 1007.3 3310 ALA A N 1
ATOM 6043 C CA . ALA A 1 3310 ? 303.412 291.574 212.224 1.00 1007.3 3310 ALA A CA 1
ATOM 6044 C C . ALA A 1 3310 ? 303.595 290.073 212.407 1.00 1007.3 3310 ALA A C 1
ATOM 6045 O O . ALA A 1 3310 ? 303.844 289.622 213.529 1.00 1007.3 3310 ALA A O 1
ATOM 6047 N N . VAL A 1 3311 ? 303.480 289.290 211.336 1.00 1007.3 3311 VAL A N 1
ATOM 6048 C CA . VAL A 1 3311 ? 303.604 287.842 211.411 1.00 1007.3 3311 VAL A CA 1
ATOM 6049 C C . VAL A 1 3311 ? 304.809 287.406 210.589 1.00 1007.3 3311 VAL A C 1
ATOM 6050 O O . VAL A 1 3311 ? 305.355 288.164 209.783 1.00 1007.3 3311 VAL A O 1
ATOM 6052 N N . HIS A 1 3312 ? 305.223 286.161 210.807 1.00 1007.3 3312 HIS A N 1
ATOM 6053 C CA . HIS A 1 3312 ? 306.355 285.574 210.104 1.00 1007.3 3312 HIS A CA 1
ATOM 6054 C C . HIS A 1 3312 ? 305.848 284.625 209.026 1.00 1007.3 3312 HIS A C 1
ATOM 6055 O O . HIS A 1 3312 ? 305.074 283.706 209.314 1.00 1007.3 3312 HIS A O 1
ATOM 6057 N N . ALA A 1 3313 ? 306.285 284.851 207.790 1.00 1007.3 3313 ALA A N 1
ATOM 6058 C CA . ALA A 1 3313 ? 305.879 284.047 206.648 1.00 1007.3 3313 ALA A CA 1
ATOM 6059 C C . ALA A 1 3313 ? 307.108 283.515 205.925 1.00 1007.3 3313 ALA A C 1
ATOM 6060 O O . ALA A 1 3313 ? 308.092 284.237 205.739 1.00 1007.3 3313 ALA A O 1
ATOM 6062 N N . LYS A 1 3314 ? 307.044 282.248 205.522 1.00 1007.3 3314 LYS A N 1
ATOM 6063 C CA . LYS A 1 3314 ? 308.122 281.599 204.788 1.00 1007.3 3314 LYS A CA 1
ATOM 6064 C C . LYS A 1 3314 ? 307.565 281.037 203.489 1.00 1007.3 3314 LYS A C 1
ATOM 6065 O O . LYS A 1 3314 ? 306.512 280.392 203.491 1.00 1007.3 3314 LYS A O 1
ATOM 6067 N N . SER A 1 3315 ? 308.271 281.283 202.389 1.00 1007.3 3315 SER A N 1
ATOM 6068 C CA . SER A 1 3315 ? 307.830 280.797 201.090 1.00 1007.3 3315 SER A CA 1
ATOM 6069 C C . SER A 1 3315 ? 307.879 279.274 201.039 1.00 1007.3 3315 SER A C 1
ATOM 6070 O O . SER A 1 3315 ? 308.629 278.627 201.775 1.00 1007.3 3315 SER A O 1
ATOM 6072 N N . ILE A 1 3316 ? 307.055 278.702 200.158 1.00 1007.3 3316 ILE A N 1
ATOM 6073 C CA . ILE A 1 3316 ? 306.999 277.249 200.022 1.00 1007.3 3316 ILE A CA 1
ATOM 6074 C C . ILE A 1 3316 ? 308.323 276.708 199.499 1.00 1007.3 3316 ILE A C 1
ATOM 6075 O O . ILE A 1 3316 ? 308.756 275.612 199.878 1.00 1007.3 3316 ILE A O 1
ATOM 6077 N N . GLY A 1 3317 ? 308.984 277.462 198.618 1.00 1007.3 3317 GLY A N 1
ATOM 6078 C CA . GLY A 1 3317 ? 310.259 277.018 198.081 1.00 1007.3 3317 GLY A CA 1
ATOM 6079 C C . GLY A 1 3317 ? 311.339 276.882 199.136 1.00 1007.3 3317 GLY A C 1
ATOM 6080 O O . GLY A 1 3317 ? 312.224 276.031 199.016 1.00 1007.3 3317 GLY A O 1
ATOM 6081 N N . ASP A 1 3318 ? 311.289 277.718 200.176 1.00 1007.3 3318 ASP A N 1
ATOM 6082 C CA . ASP A 1 3318 ? 312.290 277.660 201.234 1.00 1007.3 3318 ASP A CA 1
ATOM 6083 C C . ASP A 1 3318 ? 312.252 276.346 202.005 1.00 1007.3 3318 ASP A C 1
ATOM 6084 O O . ASP A 1 3318 ? 313.311 275.833 202.380 1.00 1007.3 3318 ASP A O 1
ATOM 6086 N N . ILE A 1 3319 ? 311.067 275.794 202.250 1.00 1007.3 3319 ILE A N 1
ATOM 6087 C CA . ILE A 1 3319 ? 310.946 274.541 202.992 1.00 1007.3 3319 ILE A CA 1
ATOM 6088 C C . ILE A 1 3319 ? 311.358 273.349 202.140 1.00 1007.3 3319 ILE A C 1
ATOM 6089 O O . ILE A 1 3319 ? 312.117 272.485 202.586 1.00 1007.3 3319 ILE A O 1
ATOM 6091 N N . ASP A 1 3320 ? 310.866 273.283 200.904 1.00 1007.3 3320 ASP A N 1
ATOM 6092 C CA . ASP A 1 3320 ? 311.190 272.183 200.004 1.00 1007.3 3320 ASP A CA 1
ATOM 6093 C C . ASP A 1 3320 ? 311.460 272.717 198.603 1.00 1007.3 3320 ASP A C 1
ATOM 6094 O O . ASP A 1 3320 ? 310.605 273.397 198.021 1.00 1007.3 3320 ASP A O 1
ATOM 6096 N N . PRO A 1 3321 ? 312.636 272.440 198.034 1.00 1007.3 3321 PRO A N 1
ATOM 6097 C CA . PRO A 1 3321 ? 312.927 272.935 196.678 1.00 1007.3 3321 PRO A CA 1
ATOM 6098 C C . PRO A 1 3321 ? 311.973 272.416 195.618 1.00 1007.3 3321 PRO A C 1
ATOM 6099 O O . PRO A 1 3321 ? 311.717 273.127 194.637 1.00 1007.3 3321 PRO A O 1
ATOM 6101 N N . GLN A 1 3322 ? 311.433 271.206 195.783 1.00 1007.3 3322 GLN A N 1
ATOM 6102 C CA . GLN A 1 3322 ? 310.549 270.618 194.783 1.00 1007.3 3322 GLN A CA 1
ATOM 6103 C C . GLN A 1 3322 ? 309.273 271.421 194.569 1.00 1007.3 3322 GLN A C 1
ATOM 6104 O O . GLN A 1 3322 ? 308.640 271.271 193.519 1.00 1007.3 3322 GLN A O 1
ATOM 6106 N N . LEU A 1 3323 ? 308.883 272.259 195.525 1.00 1007.3 3323 LEU A N 1
ATOM 6107 C CA . LEU A 1 3323 ? 307.707 273.105 195.379 1.00 1007.3 3323 LEU A CA 1
ATOM 6108 C C . LEU A 1 3323 ? 308.010 274.422 194.675 1.00 1007.3 3323 LEU A C 1
ATOM 6109 O O . LEU A 1 3323 ? 307.078 275.180 194.384 1.00 1007.3 3323 LEU A O 1
ATOM 6111 N N . ASP A 1 3324 ? 309.284 274.705 194.386 1.00 1007.3 3324 ASP A N 1
ATOM 6112 C CA . ASP A 1 3324 ? 309.646 275.957 193.730 1.00 1007.3 3324 ASP A CA 1
ATOM 6113 C C . ASP A 1 3324 ? 309.014 276.097 192.352 1.00 1007.3 3324 ASP A C 1
ATOM 6114 O O . ASP A 1 3324 ? 308.806 277.225 191.892 1.00 1007.3 3324 ASP A O 1
ATOM 6116 N N . CYS A 1 3325 ? 308.699 274.981 191.690 1.00 1007.3 3325 CYS A N 1
ATOM 6117 C CA . CYS A 1 3325 ? 308.029 275.052 190.395 1.00 1007.3 3325 CYS A CA 1
ATOM 6118 C C . CYS A 1 3325 ? 306.658 275.703 190.521 1.00 1007.3 3325 CYS A C 1
ATOM 6119 O O . CYS A 1 3325 ? 306.162 276.314 189.567 1.00 1007.3 3325 CYS A O 1
ATOM 6121 N N . PHE A 1 3326 ? 306.028 275.581 191.693 1.00 1007.3 3326 PHE A N 1
ATOM 6122 C CA . PHE A 1 3326 ? 304.757 276.256 191.922 1.00 1007.3 3326 PHE A CA 1
ATOM 6123 C C . PHE A 1 3326 ? 304.906 277.771 191.945 1.00 1007.3 3326 PHE A C 1
ATOM 6124 O O . PHE A 1 3326 ? 303.922 278.481 191.714 1.00 1007.3 3326 PHE A O 1
ATOM 6126 N N . LEU A 1 3327 ? 306.112 278.279 192.217 1.00 1007.3 3327 LEU A N 1
ATOM 6127 C CA . LEU A 1 3327 ? 306.323 279.722 192.216 1.00 1007.3 3327 LEU A CA 1
ATOM 6128 C C . LEU A 1 3327 ? 306.265 280.297 190.807 1.00 1007.3 3327 LEU A C 1
ATOM 6129 O O . LEU A 1 3327 ? 305.970 281.486 190.635 1.00 1007.3 3327 LEU A O 1
ATOM 6131 N N . SER A 1 3328 ? 306.540 279.480 189.794 1.00 1007.3 3328 SER A N 1
ATOM 6132 C CA . SER A 1 3328 ? 306.513 279.912 188.404 1.00 1007.3 3328 SER A CA 1
ATOM 6133 C C . SER A 1 3328 ? 305.165 279.669 187.737 1.00 1007.3 3328 SER A C 1
ATOM 6134 O O . SER A 1 3328 ? 305.042 279.875 186.525 1.00 1007.3 3328 SER A O 1
ATOM 6136 N N . MET A 1 3329 ? 304.162 279.233 188.494 1.00 1007.3 3329 MET A N 1
ATOM 6137 C CA . MET A 1 3329 ? 302.849 278.966 187.924 1.00 1007.3 3329 MET A CA 1
ATOM 6138 C C . MET A 1 3329 ? 302.209 280.252 187.413 1.00 1007.3 3329 MET A C 1
ATOM 6139 O O . MET A 1 3329 ? 302.451 281.345 187.931 1.00 1007.3 3329 MET A O 1
ATOM 6141 N N . THR A 1 3330 ? 301.382 280.108 186.381 1.00 1007.3 3330 THR A N 1
ATOM 6142 C CA . THR A 1 3330 ? 300.735 281.254 185.766 1.00 1007.3 3330 THR A CA 1
ATOM 6143 C C . THR A 1 3330 ? 299.629 281.798 186.671 1.00 1007.3 3330 THR A C 1
ATOM 6144 O O . THR A 1 3330 ? 299.216 281.170 187.650 1.00 1007.3 3330 THR A O 1
ATOM 6146 N N . VAL A 1 3331 ? 299.154 282.998 186.328 1.00 1007.3 3331 VAL A N 1
ATOM 6147 C CA . VAL A 1 3331 ? 298.072 283.619 187.088 1.00 1007.3 3331 VAL A CA 1
ATOM 6148 C C . VAL A 1 3331 ? 296.795 282.797 186.966 1.00 1007.3 3331 VAL A C 1
ATOM 6149 O O . VAL A 1 3331 ? 296.046 282.638 187.938 1.00 1007.3 3331 VAL A O 1
ATOM 6151 N N . SER A 1 3332 ? 296.520 282.273 185.769 1.00 1007.3 3332 SER A N 1
ATOM 6152 C CA . SER A 1 3332 ? 295.360 281.407 185.591 1.00 1007.3 3332 SER A CA 1
ATOM 6153 C C . SER A 1 3332 ? 295.491 280.136 186.420 1.00 1007.3 3332 SER A C 1
ATOM 6154 O O . SER A 1 3332 ? 294.513 279.672 187.018 1.00 1007.3 3332 SER A O 1
ATOM 6156 N N . TRP A 1 3333 ? 296.693 279.557 186.463 1.00 1007.3 3333 TRP A N 1
ATOM 6157 C CA . TRP A 1 3333 ? 296.918 278.381 187.296 1.00 1007.3 3333 TRP A CA 1
ATOM 6158 C C . TRP A 1 3333 ? 296.722 278.708 188.771 1.00 1007.3 3333 TRP A C 1
ATOM 6159 O O . TRP A 1 3333 ? 296.156 277.905 189.522 1.00 1007.3 3333 TRP A O 1
ATOM 6161 N N . TYR A 1 3334 ? 297.187 279.883 189.204 1.00 1007.3 3334 TYR A N 1
ATOM 6162 C CA . TYR A 1 3334 ? 296.985 280.293 190.590 1.00 1007.3 3334 TYR A CA 1
ATOM 6163 C C . TYR A 1 3334 ? 295.503 280.456 190.908 1.00 1007.3 3334 TYR A C 1
ATOM 6164 O O . TYR A 1 3334 ? 295.041 280.042 191.977 1.00 1007.3 3334 TYR A O 1
ATOM 6166 N N . GLN A 1 3335 ? 294.743 281.059 189.991 1.00 1007.3 3335 GLN A N 1
ATOM 6167 C CA . GLN A 1 3335 ? 293.307 281.217 190.206 1.00 1007.3 3335 GLN A CA 1
ATOM 6168 C C . GLN A 1 3335 ? 292.605 279.866 190.259 1.00 1007.3 3335 GLN A C 1
ATOM 6169 O O . GLN A 1 3335 ? 291.708 279.654 191.084 1.00 1007.3 3335 GLN A O 1
ATOM 6171 N N . SER A 1 3336 ? 292.996 278.940 189.379 1.00 1007.3 3336 SER A N 1
ATOM 6172 C CA . SER A 1 3336 ? 292.412 277.603 189.403 1.00 1007.3 3336 SER A CA 1
ATOM 6173 C C . SER A 1 3336 ? 292.731 276.887 190.710 1.00 1007.3 3336 SER A C 1
ATOM 6174 O O . SER A 1 3336 ? 291.866 276.218 191.287 1.00 1007.3 3336 SER A O 1
ATOM 6176 N N . LEU A 1 3337 ? 293.968 277.019 191.193 1.00 1007.3 3337 LEU A N 1
ATOM 6177 C CA . LEU A 1 3337 ? 294.339 276.406 192.463 1.00 1007.3 3337 LEU A CA 1
ATOM 6178 C C . LEU A 1 3337 ? 293.557 277.017 193.619 1.00 1007.3 3337 LEU A C 1
ATOM 6179 O O . LEU A 1 3337 ? 293.137 276.306 194.538 1.00 1007.3 3337 LEU A O 1
ATOM 6181 N N . ILE A 1 3338 ? 293.357 278.337 193.593 1.00 1007.3 3338 ILE A N 1
ATOM 6182 C CA . ILE A 1 3338 ? 292.580 278.995 194.641 1.00 1007.3 3338 ILE A CA 1
ATOM 6183 C C . ILE A 1 3338 ? 291.138 278.504 194.624 1.00 1007.3 3338 ILE A C 1
ATOM 6184 O O . ILE A 1 3338 ? 290.544 278.240 195.677 1.00 1007.3 3338 ILE A O 1
ATOM 6186 N N . LYS A 1 3339 ? 290.552 278.379 193.431 1.00 1007.3 3339 LYS A N 1
ATOM 6187 C CA . LYS A 1 3339 ? 289.187 277.869 193.327 1.00 1007.3 3339 LYS A CA 1
ATOM 6188 C C . LYS A 1 3339 ? 289.095 276.433 193.829 1.00 1007.3 3339 LYS A C 1
ATOM 6189 O O . LYS A 1 3339 ? 288.138 276.070 194.523 1.00 1007.3 3339 LYS A O 1
ATOM 6191 N N . VAL A 1 3340 ? 290.084 275.603 193.489 1.00 1007.3 3340 VAL A N 1
ATOM 6192 C CA . VAL A 1 3340 ? 290.086 274.216 193.943 1.00 1007.3 3340 VAL A CA 1
ATOM 6193 C C . VAL A 1 3340 ? 290.204 274.148 195.460 1.00 1007.3 3340 VAL A C 1
ATOM 6194 O O . VAL A 1 3340 ? 289.534 273.339 196.112 1.00 1007.3 3340 VAL A O 1
ATOM 6196 N N . LEU A 1 3341 ? 291.065 274.984 196.046 1.00 1007.3 3341 LEU A N 1
ATOM 6197 C CA . LEU A 1 3341 ? 291.211 275.006 197.498 1.00 1007.3 3341 LEU A CA 1
ATOM 6198 C C . LEU A 1 3341 ? 289.929 275.470 198.175 1.00 1007.3 3341 LEU A C 1
ATOM 6199 O O . LEU A 1 3341 ? 289.534 274.925 199.213 1.00 1007.3 3341 LEU A O 1
ATOM 6201 N N . LEU A 1 3342 ? 289.269 276.484 197.609 1.00 1007.3 3342 LEU A N 1
ATOM 6202 C CA . LEU A 1 3342 ? 288.006 276.949 198.172 1.00 1007.3 3342 LEU A CA 1
ATOM 6203 C C . LEU A 1 3342 ? 286.938 275.865 198.098 1.00 1007.3 3342 LEU A C 1
ATOM 6204 O O . LEU A 1 3342 ? 286.163 275.679 199.044 1.00 1007.3 3342 LEU A O 1
ATOM 6206 N N . SER A 1 3343 ? 286.877 275.143 196.977 1.00 1007.3 3343 SER A N 1
ATOM 6207 C CA . SER A 1 3343 ? 285.893 274.074 196.839 1.00 1007.3 3343 SER A CA 1
ATOM 6208 C C . SER A 1 3343 ? 286.183 272.921 197.793 1.00 1007.3 3343 SER A C 1
ATOM 6209 O O . SER A 1 3343 ? 285.257 272.335 198.366 1.00 1007.3 3343 SER A O 1
ATOM 6211 N N . ARG A 1 3344 ? 287.460 272.578 197.974 1.00 1007.3 3344 ARG A N 1
ATOM 6212 C CA . ARG A 1 3344 ? 287.807 271.416 198.786 1.00 1007.3 3344 ARG A CA 1
ATOM 6213 C C . ARG A 1 3344 ? 287.619 271.691 200.273 1.00 1007.3 3344 ARG A C 1
ATOM 6214 O O . ARG A 1 3344 ? 287.098 270.840 201.004 1.00 1007.3 3344 ARG A O 1
ATOM 6216 N N . PHE A 1 3345 ? 288.033 272.866 200.741 1.00 1007.3 3345 PHE A N 1
ATOM 6217 C CA . PHE A 1 3345 ? 287.981 273.220 202.159 1.00 1007.3 3345 PHE A CA 1
ATOM 6218 C C . PHE A 1 3345 ? 287.319 274.582 202.318 1.00 1007.3 3345 PHE A C 1
ATOM 6219 O O . PHE A 1 3345 ? 287.965 275.563 202.705 1.00 1007.3 3345 PHE A O 1
ATOM 6221 N N . PRO A 1 3346 ? 286.020 274.677 202.022 1.00 1007.3 3346 PRO A N 1
ATOM 6222 C CA . PRO A 1 3346 ? 285.326 275.962 202.207 1.00 1007.3 3346 PRO A CA 1
ATOM 6223 C C . PRO A 1 3346 ? 285.321 276.450 203.645 1.00 1007.3 3346 PRO A C 1
ATOM 6224 O O . PRO A 1 3346 ? 285.311 277.666 203.877 1.00 1007.3 3346 PRO A O 1
ATOM 6226 N N . GLN A 1 3347 ? 285.326 275.539 204.621 1.00 1007.3 3347 GLN A N 1
ATOM 6227 C CA . GLN A 1 3347 ? 285.263 275.953 206.018 1.00 1007.3 3347 GLN A CA 1
ATOM 6228 C C . GLN A 1 3347 ? 286.581 276.550 206.497 1.00 1007.3 3347 GLN A C 1
ATOM 6229 O O . GLN A 1 3347 ? 286.580 277.444 207.350 1.00 1007.3 3347 GLN A O 1
ATOM 6231 N N . SER A 1 3348 ? 287.709 276.076 205.967 1.00 1007.3 3348 SER A N 1
ATOM 6232 C CA . SER A 1 3348 ? 289.021 276.533 206.402 1.00 1007.3 3348 SER A CA 1
ATOM 6233 C C . SER A 1 3348 ? 289.674 277.522 205.447 1.00 1007.3 3348 SER A C 1
ATOM 6234 O O . SER A 1 3348 ? 290.788 277.978 205.726 1.00 1007.3 3348 SER A O 1
ATOM 6236 N N . CYS A 1 3349 ? 289.025 277.862 204.337 1.00 1007.3 3349 CYS A N 1
ATOM 6237 C CA . CYS A 1 3349 ? 289.589 278.792 203.369 1.00 1007.3 3349 CYS A CA 1
ATOM 6238 C C . CYS A 1 3349 ? 288.923 280.155 203.502 1.00 1007.3 3349 CYS A C 1
ATOM 6239 O O . CYS A 1 3349 ? 287.692 280.252 203.533 1.00 1007.3 3349 CYS A O 1
ATOM 6241 N N . ARG A 1 3350 ? 289.741 281.201 203.581 1.00 1007.3 3350 ARG A N 1
ATOM 6242 C CA . ARG A 1 3350 ? 289.268 282.579 203.642 1.00 1007.3 3350 ARG A CA 1
ATOM 6243 C C . ARG A 1 3350 ? 289.750 283.304 202.395 1.00 1007.3 3350 ARG A C 1
ATOM 6244 O O . ARG A 1 3350 ? 290.944 283.278 202.081 1.00 1007.3 3350 ARG A O 1
ATOM 6246 N N . HIS A 1 3351 ? 288.824 283.946 201.688 1.00 1007.3 3351 HIS A N 1
ATOM 6247 C CA . HIS A 1 3351 ? 289.123 284.635 200.441 1.00 1007.3 3351 HIS A CA 1
ATOM 6248 C C . HIS A 1 3351 ? 288.943 286.135 200.624 1.00 1007.3 3351 HIS A C 1
ATOM 6249 O O . HIS A 1 3351 ? 287.881 286.588 201.064 1.00 1007.3 3351 HIS A O 1
ATOM 6251 N N . PHE A 1 3352 ? 289.981 286.897 200.288 1.00 1007.3 3352 PHE A N 1
ATOM 6252 C CA . PHE A 1 3352 ? 289.936 288.352 200.313 1.00 1007.3 3352 PHE A CA 1
ATOM 6253 C C . PHE A 1 3352 ? 290.363 288.873 198.950 1.00 1007.3 3352 PHE A C 1
ATOM 6254 O O . PHE A 1 3352 ? 291.395 288.452 198.417 1.00 1007.3 3352 PHE A O 1
ATOM 6256 N N . GLN A 1 3353 ? 289.572 289.784 198.388 1.00 1007.3 3353 GLN A N 1
ATOM 6257 C CA . GLN A 1 3353 ? 289.834 290.332 197.067 1.00 1007.3 3353 GLN A CA 1
ATOM 6258 C C . GLN A 1 3353 ? 289.644 291.842 197.082 1.00 1007.3 3353 GLN A C 1
ATOM 6259 O O . GLN A 1 3353 ? 288.833 292.376 197.843 1.00 1007.3 3353 GLN A O 1
ATOM 6261 N N . SER A 1 3354 ? 290.403 292.523 196.228 1.00 1007.3 3354 SER A N 1
ATOM 6262 C CA . SER A 1 3354 ? 290.288 293.964 196.101 1.00 1007.3 3354 SER A CA 1
ATOM 6263 C C . SER A 1 3354 ? 288.998 294.331 195.373 1.00 1007.3 3354 SER A C 1
ATOM 6264 O O . SER A 1 3354 ? 288.393 293.493 194.699 1.00 1007.3 3354 SER A O 1
ATOM 6266 N N . PRO A 1 3355 ? 288.547 295.581 195.509 1.00 1007.3 3355 PRO A N 1
ATOM 6267 C CA . PRO A 1 3355 ? 287.324 295.993 194.800 1.00 1007.3 3355 PRO A CA 1
ATOM 6268 C C . PRO A 1 3355 ? 287.423 295.847 193.292 1.00 1007.3 3355 PRO A C 1
ATOM 6269 O O . PRO A 1 3355 ? 286.417 295.539 192.640 1.00 1007.3 3355 PRO A O 1
ATOM 6271 N N . ASP A 1 3356 ? 288.604 296.060 192.718 1.00 1007.3 3356 ASP A N 1
ATOM 6272 C CA . ASP A 1 3356 ? 288.830 295.857 191.294 1.00 1007.3 3356 ASP A CA 1
ATOM 6273 C C . ASP A 1 3356 ? 289.316 294.450 190.971 1.00 1007.3 3356 ASP A C 1
ATOM 6274 O O . ASP A 1 3356 ? 289.621 294.169 189.808 1.00 1007.3 3356 ASP A O 1
ATOM 6276 N N . LEU A 1 3357 ? 289.408 293.575 191.972 1.00 1007.3 3357 LEU A N 1
ATOM 6277 C CA . LEU A 1 3357 ? 289.850 292.189 191.840 1.00 1007.3 3357 LEU A CA 1
ATOM 6278 C C . LEU A 1 3357 ? 291.290 292.070 191.356 1.00 1007.3 3357 LEU A C 1
ATOM 6279 O O . LEU A 1 3357 ? 291.693 290.999 190.884 1.00 1007.3 3357 LEU A O 1
ATOM 6281 N N . GLY A 1 3358 ? 292.078 293.142 191.455 1.00 1007.3 3358 GLY A N 1
ATOM 6282 C CA . GLY A 1 3358 ? 293.470 293.063 191.047 1.00 1007.3 3358 GLY A CA 1
ATOM 6283 C C . GLY A 1 3358 ? 294.294 292.153 191.939 1.00 1007.3 3358 GLY A C 1
ATOM 6284 O O . GLY A 1 3358 ? 295.122 291.377 191.454 1.00 1007.3 3358 GLY A O 1
ATOM 6285 N N . THR A 1 3359 ? 294.080 292.234 193.249 1.00 1007.3 3359 THR A N 1
ATOM 6286 C CA . THR A 1 3359 ? 294.807 291.429 194.221 1.00 1007.3 3359 THR A CA 1
ATOM 6287 C C . THR A 1 3359 ? 293.841 290.486 194.925 1.00 1007.3 3359 THR A C 1
ATOM 6288 O O . THR A 1 3359 ? 292.817 290.925 195.460 1.00 1007.3 3359 THR A O 1
ATOM 6290 N N . GLN A 1 3360 ? 294.170 289.197 194.925 1.00 1007.3 3360 GLN A N 1
ATOM 6291 C CA . GLN A 1 3360 ? 293.356 288.177 195.569 1.00 1007.3 3360 GLN A CA 1
ATOM 6292 C C . GLN A 1 3360 ? 294.214 287.388 196.545 1.00 1007.3 3360 GLN A C 1
ATOM 6293 O O . GLN A 1 3360 ? 295.306 286.929 196.195 1.00 1007.3 3360 GLN A O 1
ATOM 6295 N N . TYR A 1 3361 ? 293.715 287.231 197.769 1.00 1007.3 3361 TYR A N 1
ATOM 6296 C CA . TYR A 1 3361 ? 294.422 286.522 198.826 1.00 1007.3 3361 TYR A CA 1
ATOM 6297 C C . TYR A 1 3361 ? 293.580 285.346 199.296 1.00 1007.3 3361 TYR A C 1
ATOM 6298 O O . TYR A 1 3361 ? 292.408 285.517 199.650 1.00 1007.3 3361 TYR A O 1
ATOM 6300 N N . LEU A 1 3362 ? 294.180 284.157 199.302 1.00 1007.3 3362 LEU A N 1
ATOM 6301 C CA . LEU A 1 3362 ? 293.522 282.934 199.752 1.00 1007.3 3362 LEU A CA 1
ATOM 6302 C C . LEU A 1 3362 ? 294.325 282.362 200.912 1.00 1007.3 3362 LEU A C 1
ATOM 6303 O O . LEU A 1 3362 ? 295.509 282.045 200.757 1.00 1007.3 3362 LEU A O 1
ATOM 6305 N N . VAL A 1 3363 ? 293.682 282.229 202.069 1.00 1007.3 3363 VAL A N 1
ATOM 6306 C CA . VAL A 1 3363 ? 294.319 281.722 203.279 1.00 1007.3 3363 VAL A CA 1
ATOM 6307 C C . VAL A 1 3363 ? 293.595 280.452 203.700 1.00 1007.3 3363 VAL A C 1
ATOM 6308 O O . VAL A 1 3363 ? 292.368 280.452 203.862 1.00 1007.3 3363 VAL A O 1
ATOM 6310 N N . VAL A 1 3364 ? 294.349 279.373 203.876 1.00 1007.3 3364 VAL A N 1
ATOM 6311 C CA . VAL A 1 3364 ? 293.802 278.095 204.325 1.00 1007.3 3364 VAL A CA 1
ATOM 6312 C C . VAL A 1 3364 ? 294.225 277.941 205.783 1.00 1007.3 3364 VAL A C 1
ATOM 6313 O O . VAL A 1 3364 ? 295.315 277.458 206.092 1.00 1007.3 3364 VAL A O 1
ATOM 6315 N N . LEU A 1 3365 ? 293.347 278.362 206.690 1.00 1007.3 3365 LEU A N 1
ATOM 6316 C CA . LEU A 1 3365 ? 293.646 278.286 208.113 1.00 1007.3 3365 LEU A CA 1
ATOM 6317 C C . LEU A 1 3365 ? 293.681 276.836 208.578 1.00 1007.3 3365 LEU A C 1
ATOM 6318 O O . LEU A 1 3365 ? 292.895 276.000 208.124 1.00 1007.3 3365 LEU A O 1
ATOM 6320 N N . ASN A 1 3366 ? 294.602 276.542 209.490 1.00 1007.3 3366 ASN A N 1
ATOM 6321 C CA . ASN A 1 3366 ? 294.743 275.196 210.029 1.00 1007.3 3366 ASN A CA 1
ATOM 6322 C C . ASN A 1 3366 ? 293.917 275.028 211.300 1.00 1007.3 3366 ASN A C 1
ATOM 6323 O O . ASN A 1 3366 ? 293.711 275.984 212.047 1.00 1007.3 3366 ASN A O 1
ATOM 6325 N N . THR A 1 3370 ? 295.395 277.245 214.611 1.00 1007.3 3370 THR A N 1
ATOM 6326 C CA . THR A 1 3370 ? 295.028 278.436 213.854 1.00 1007.3 3370 THR A CA 1
ATOM 6327 C C . THR A 1 3370 ? 296.194 279.414 213.772 1.00 1007.3 3370 THR A C 1
ATOM 6328 O O . THR A 1 3370 ? 296.149 280.385 213.017 1.00 1007.3 3370 THR A O 1
ATOM 6330 N N . ASP A 1 3371 ? 297.240 279.152 214.556 1.00 1007.3 3371 ASP A N 1
ATOM 6331 C CA . ASP A 1 3371 ? 298.419 280.007 214.566 1.00 1007.3 3371 ASP A CA 1
ATOM 6332 C C . ASP A 1 3371 ? 299.236 279.911 213.285 1.00 1007.3 3371 ASP A C 1
ATOM 6333 O O . ASP A 1 3371 ? 300.019 280.823 213.000 1.00 1007.3 3371 ASP A O 1
ATOM 6335 N N . CYS A 1 3372 ? 299.075 278.840 212.513 1.00 1007.3 3372 CYS A N 1
ATOM 6336 C CA . CYS A 1 3372 ? 299.783 278.657 211.255 1.00 1007.3 3372 CYS A CA 1
ATOM 6337 C C . CYS A 1 3372 ? 298.777 278.470 210.130 1.00 1007.3 3372 CYS A C 1
ATOM 6338 O O . CYS A 1 3372 ? 297.787 277.747 210.283 1.00 1007.3 3372 CYS A O 1
ATOM 6340 N N . PHE A 1 3373 ? 299.033 279.126 209.001 1.00 1007.3 3373 PHE A N 1
ATOM 6341 C CA . PHE A 1 3373 ? 298.142 279.040 207.855 1.00 1007.3 3373 PHE A CA 1
ATOM 6342 C C . PHE A 1 3373 ? 298.949 279.226 206.580 1.00 1007.3 3373 PHE A C 1
ATOM 6343 O O . PHE A 1 3373 ? 300.048 279.787 206.592 1.00 1007.3 3373 PHE A O 1
ATOM 6345 N N . VAL A 1 3374 ? 298.387 278.745 205.476 1.00 1007.3 3374 VAL A N 1
ATOM 6346 C CA . VAL A 1 3374 ? 299.002 278.859 204.159 1.00 1007.3 3374 VAL A CA 1
ATOM 6347 C C . VAL A 1 3374 ? 298.280 279.961 203.397 1.00 1007.3 3374 VAL A C 1
ATOM 6348 O O . VAL A 1 3374 ? 297.058 279.900 203.210 1.00 1007.3 3374 VAL A O 1
ATOM 6350 N N . LEU A 1 3375 ? 299.030 280.965 202.956 1.00 1007.3 3375 LEU A N 1
ATOM 6351 C CA . LEU A 1 3375 ? 298.475 282.123 202.270 1.00 1007.3 3375 LEU A CA 1
ATOM 6352 C C . LEU A 1 3375 ? 298.899 282.105 200.808 1.00 1007.3 3375 LEU A C 1
ATOM 6353 O O . LEU A 1 3375 ? 300.092 282.009 200.504 1.00 1007.3 3375 LEU A O 1
ATOM 6355 N N . VAL A 1 3376 ? 297.921 282.196 199.912 1.00 1007.3 3376 VAL A N 1
ATOM 6356 C CA . VAL A 1 3376 ? 298.161 282.275 198.476 1.00 1007.3 3376 VAL A CA 1
ATOM 6357 C C . VAL A 1 3376 ? 297.725 283.656 198.011 1.00 1007.3 3376 VAL A C 1
ATOM 6358 O O . VAL A 1 3376 ? 296.533 283.986 198.053 1.00 1007.3 3376 VAL A O 1
ATOM 6360 N N . PHE A 1 3377 ? 298.686 284.460 197.567 1.00 1007.3 3377 PHE A N 1
ATOM 6361 C CA . PHE A 1 3377 ? 298.433 285.821 197.114 1.00 1007.3 3377 PHE A CA 1
ATOM 6362 C C . PHE A 1 3377 ? 298.658 285.901 195.612 1.00 1007.3 3377 PHE A C 1
ATOM 6363 O O . PHE A 1 3377 ? 299.694 285.452 195.111 1.00 1007.3 3377 PHE A O 1
ATOM 6365 N N . LEU A 1 3378 ? 297.689 286.472 194.900 1.00 1007.3 3378 LEU A N 1
ATOM 6366 C CA . LEU A 1 3378 ? 297.765 286.612 193.450 1.00 1007.3 3378 LEU A CA 1
ATOM 6367 C C . LEU A 1 3378 ? 297.468 288.057 193.085 1.00 1007.3 3378 LEU A C 1
ATOM 6368 O O . LEU A 1 3378 ? 296.489 288.632 193.570 1.00 1007.3 3378 LEU A O 1
ATOM 6370 N N . ASP A 1 3379 ? 298.310 288.639 192.235 1.00 1007.3 3379 ASP A N 1
ATOM 6371 C CA . ASP A 1 3379 ? 298.149 290.013 191.765 1.00 1007.3 3379 ASP A CA 1
ATOM 6372 C C . ASP A 1 3379 ? 297.910 289.965 190.259 1.00 1007.3 3379 ASP A C 1
ATOM 6373 O O . ASP A 1 3379 ? 298.847 289.759 189.481 1.00 1007.3 3379 ASP A O 1
ATOM 6375 N N . SER A 1 3380 ? 296.652 290.149 189.853 1.00 1007.3 3380 SER A N 1
ATOM 6376 C CA . SER A 1 3380 ? 296.316 290.105 188.432 1.00 1007.3 3380 SER A CA 1
ATOM 6377 C C . SER A 1 3380 ? 296.974 291.248 187.668 1.00 1007.3 3380 SER A C 1
ATOM 6378 O O . SER A 1 3380 ? 297.478 291.049 186.557 1.00 1007.3 3380 SER A O 1
ATOM 6380 N N . HIS A 1 3381 ? 296.979 292.446 188.243 1.00 1007.3 3381 HIS A N 1
ATOM 6381 C CA . HIS A 1 3381 ? 297.563 293.608 187.582 1.00 1007.3 3381 HIS A CA 1
ATOM 6382 C C . HIS A 1 3381 ? 299.083 293.602 187.698 1.00 1007.3 3381 HIS A C 1
ATOM 6383 O O . HIS A 1 3381 ? 299.786 294.059 186.796 1.00 1007.3 3381 HIS A O 1
ATOM 6385 N N . THR A 1 3385 ? 302.376 286.571 191.869 1.00 1007.3 3385 THR A N 1
ATOM 6386 C CA . THR A 1 3385 ? 301.834 285.486 192.679 1.00 1007.3 3385 THR A CA 1
ATOM 6387 C C . THR A 1 3385 ? 302.828 285.051 193.751 1.00 1007.3 3385 THR A C 1
ATOM 6388 O O . THR A 1 3385 ? 304.041 285.150 193.563 1.00 1007.3 3385 THR A O 1
ATOM 6390 N N . SER A 1 3386 ? 302.308 284.569 194.878 1.00 1007.3 3386 SER A N 1
ATOM 6391 C CA . SER A 1 3386 ? 303.148 284.117 195.976 1.00 1007.3 3386 SER A CA 1
ATOM 6392 C C . SER A 1 3386 ? 302.479 282.940 196.668 1.00 1007.3 3386 SER A C 1
ATOM 6393 O O . SER A 1 3386 ? 301.253 282.800 196.643 1.00 1007.3 3386 SER A O 1
ATOM 6395 N N . LEU A 1 3387 ? 303.301 282.092 197.285 1.00 1007.3 3387 LEU A N 1
ATOM 6396 C CA . LEU A 1 3387 ? 302.820 280.923 198.022 1.00 1007.3 3387 LEU A CA 1
ATOM 6397 C C . LEU A 1 3387 ? 303.696 280.771 199.261 1.00 1007.3 3387 LEU A C 1
ATOM 6398 O O . LEU A 1 3387 ? 304.782 280.187 199.192 1.00 1007.3 3387 LEU A O 1
ATOM 6400 N N . THR A 1 3388 ? 303.222 281.294 200.388 1.00 1007.3 3388 THR A N 1
ATOM 6401 C CA . THR A 1 3388 ? 303.973 281.274 201.633 1.00 1007.3 3388 THR A CA 1
ATOM 6402 C C . THR A 1 3388 ? 303.078 280.810 202.772 1.00 1007.3 3388 THR A C 1
ATOM 6403 O O . THR A 1 3388 ? 301.855 280.974 202.731 1.00 1007.3 3388 THR A O 1
ATOM 6405 N N . VAL A 1 3389 ? 303.703 280.225 203.790 1.00 1007.3 3389 VAL A N 1
ATOM 6406 C CA . VAL A 1 3389 ? 303.013 279.772 204.991 1.00 1007.3 3389 VAL A CA 1
ATOM 6407 C C . VAL A 1 3389 ? 303.195 280.828 206.071 1.00 1007.3 3389 VAL A C 1
ATOM 6408 O O . VAL A 1 3389 ? 304.327 281.201 206.401 1.00 1007.3 3389 VAL A O 1
ATOM 6410 N N . VAL A 1 3390 ? 302.084 281.308 206.623 1.00 1007.3 3390 VAL A N 1
ATOM 6411 C CA . VAL A 1 3390 ? 302.082 282.399 207.590 1.00 1007.3 3390 VAL A CA 1
ATOM 6412 C C . VAL A 1 3390 ? 301.960 281.811 208.988 1.00 1007.3 3390 VAL A C 1
ATOM 6413 O O . VAL A 1 3390 ? 301.058 281.008 209.256 1.00 1007.3 3390 VAL A O 1
ATOM 6415 N N . PHE A 1 3391 ? 302.868 282.210 209.874 1.00 1007.3 3391 PHE A N 1
ATOM 6416 C CA . PHE A 1 3391 ? 302.854 281.797 211.269 1.00 1007.3 3391 PHE A CA 1
ATOM 6417 C C . PHE A 1 3391 ? 302.844 283.032 212.157 1.00 1007.3 3391 PHE A C 1
ATOM 6418 O O . PHE A 1 3391 ? 303.568 283.999 211.898 1.00 1007.3 3391 PHE A O 1
ATOM 6420 N N . ARG A 1 3392 ? 302.013 282.996 213.202 1.00 1007.3 3392 ARG A N 1
ATOM 6421 C CA . ARG A 1 3392 ? 301.917 284.137 214.108 1.00 1007.3 3392 ARG A CA 1
ATOM 6422 C C . ARG A 1 3392 ? 303.238 284.389 214.824 1.00 1007.3 3392 ARG A C 1
ATOM 6423 O O . ARG A 1 3392 ? 303.673 285.539 214.955 1.00 1007.3 3392 ARG A O 1
ATOM 6425 N N . GLU A 1 3393 ? 303.889 283.329 215.293 1.00 1007.3 3393 GLU A N 1
ATOM 6426 C CA . GLU A 1 3393 ? 305.174 283.443 215.969 1.00 1007.3 3393 GLU A CA 1
ATOM 6427 C C . GLU A 1 3393 ? 306.304 283.121 214.998 1.00 1007.3 3393 GLU A C 1
ATOM 6428 O O . GLU A 1 3393 ? 306.047 282.787 213.834 1.00 1007.3 3393 GLU A O 1
ATOM 6430 N N . PRO A 1 3394 ? 307.560 283.219 215.432 1.00 1007.3 3394 PRO A N 1
ATOM 6431 C CA . PRO A 1 3394 ? 308.670 282.854 214.545 1.00 1007.3 3394 PRO A CA 1
ATOM 6432 C C . PRO A 1 3394 ? 308.640 281.371 214.209 1.00 1007.3 3394 PRO A C 1
ATOM 6433 O O . PRO A 1 3394 ? 308.123 280.549 214.970 1.00 1007.3 3394 PRO A O 1
ATOM 6435 N N . PHE A 1 3395 ? 309.193 281.038 213.048 1.00 1007.3 3395 PHE A N 1
ATOM 6436 C CA . PHE A 1 3395 ? 309.178 279.660 212.578 1.00 1007.3 3395 PHE A CA 1
ATOM 6437 C C . PHE A 1 3395 ? 309.945 278.765 213.547 1.00 1007.3 3395 PHE A C 1
ATOM 6438 O O . PHE A 1 3395 ? 311.081 279.092 213.920 1.00 1007.3 3395 PHE A O 1
ATOM 6440 N N . PRO A 1 3396 ? 309.367 277.646 213.982 1.00 1007.3 3396 PRO A N 1
ATOM 6441 C CA . PRO A 1 3396 ? 310.075 276.773 214.927 1.00 1007.3 3396 PRO A CA 1
ATOM 6442 C C . PRO A 1 3396 ? 311.324 276.169 214.303 1.00 1007.3 3396 PRO A C 1
ATOM 6443 O O . PRO A 1 3396 ? 311.379 275.908 213.099 1.00 1007.3 3396 PRO A O 1
ATOM 6445 N N . VAL A 1 3397 ? 312.333 275.947 215.139 1.00 1007.3 3397 VAL A N 1
ATOM 6446 C CA . VAL A 1 3397 ? 313.591 275.369 214.688 1.00 1007.3 3397 VAL A CA 1
ATOM 6447 C C . VAL A 1 3397 ? 313.515 273.848 214.720 1.00 1007.3 3397 VAL A C 1
ATOM 6448 O O . VAL A 1 3397 ? 312.834 273.268 215.566 1.00 1007.3 3397 VAL A O 1
ATOM 6450 N N . LEU A 1 3409 ? 304.374 270.984 215.078 1.00 1007.3 3409 LEU A N 1
ATOM 6451 C CA . LEU A 1 3409 ? 305.191 270.976 213.869 1.00 1007.3 3409 LEU A CA 1
ATOM 6452 C C . LEU A 1 3409 ? 304.634 269.995 212.843 1.00 1007.3 3409 LEU A C 1
ATOM 6453 O O . LEU A 1 3409 ? 304.652 270.262 211.641 1.00 1007.3 3409 LEU A O 1
ATOM 6455 N N . VAL A 1 3410 ? 304.142 268.854 213.329 1.00 1007.3 3410 VAL A N 1
ATOM 6456 C CA . VAL A 1 3410 ? 303.563 267.856 212.435 1.00 1007.3 3410 VAL A CA 1
ATOM 6457 C C . VAL A 1 3410 ? 302.277 268.380 211.809 1.00 1007.3 3410 VAL A C 1
ATOM 6458 O O . VAL A 1 3410 ? 301.988 268.113 210.636 1.00 1007.3 3410 VAL A O 1
ATOM 6460 N N . SER A 1 3411 ? 301.481 269.127 212.579 1.00 1007.3 3411 SER A N 1
ATOM 6461 C CA . SER A 1 3411 ? 300.243 269.684 212.046 1.00 1007.3 3411 SER A CA 1
ATOM 6462 C C . SER A 1 3411 ? 300.522 270.670 210.918 1.00 1007.3 3411 SER A C 1
ATOM 6463 O O . SER A 1 3411 ? 299.795 270.702 209.917 1.00 1007.3 3411 SER A O 1
ATOM 6465 N N . THR A 1 3412 ? 301.566 271.489 211.065 1.00 1007.3 3412 THR A N 1
ATOM 6466 C CA . THR A 1 3412 ? 301.935 272.417 210.000 1.00 1007.3 3412 THR A CA 1
ATOM 6467 C C . THR A 1 3412 ? 302.356 271.669 208.741 1.00 1007.3 3412 THR A C 1
ATOM 6468 O O . THR A 1 3412 ? 301.998 272.065 207.626 1.00 1007.3 3412 THR A O 1
ATOM 6470 N N . TYR A 1 3413 ? 303.124 270.588 208.900 1.00 1007.3 3413 TYR A N 1
ATOM 6471 C CA . TYR A 1 3413 ? 303.498 269.772 207.750 1.00 1007.3 3413 TYR A CA 1
ATOM 6472 C C . TYR A 1 3413 ? 302.277 269.109 207.125 1.00 1007.3 3413 TYR A C 1
ATOM 6473 O O . TYR A 1 3413 ? 302.170 269.020 205.896 1.00 1007.3 3413 TYR A O 1
ATOM 6475 N N . HIS A 1 3414 ? 301.348 268.632 207.958 1.00 1007.3 3414 HIS A N 1
ATOM 6476 C CA . HIS A 1 3414 ? 300.127 268.025 207.437 1.00 1007.3 3414 HIS A CA 1
ATOM 6477 C C . HIS A 1 3414 ? 299.286 269.043 206.677 1.00 1007.3 3414 HIS A C 1
ATOM 6478 O O . HIS A 1 3414 ? 298.703 268.723 205.634 1.00 1007.3 3414 HIS A O 1
ATOM 6480 N N . HIS A 1 3415 ? 299.207 270.274 207.188 1.00 1007.3 3415 HIS A N 1
ATOM 6481 C CA . HIS A 1 3415 ? 298.477 271.322 206.482 1.00 1007.3 3415 HIS A CA 1
ATOM 6482 C C . HIS A 1 3415 ? 299.123 271.630 205.136 1.00 1007.3 3415 HIS A C 1
ATOM 6483 O O . HIS A 1 3415 ? 298.425 271.833 204.135 1.00 1007.3 3415 HIS A O 1
ATOM 6485 N N . LEU A 1 3416 ? 300.457 271.674 205.095 1.00 1007.3 3416 LEU A N 1
ATOM 6486 C CA . LEU A 1 3416 ? 301.152 271.904 203.833 1.00 1007.3 3416 LEU A CA 1
ATOM 6487 C C . LEU A 1 3416 ? 300.947 270.750 202.860 1.00 1007.3 3416 LEU A C 1
ATOM 6488 O O . LEU A 1 3416 ? 300.863 270.972 201.647 1.00 1007.3 3416 LEU A O 1
ATOM 6490 N N . GLU A 1 3417 ? 300.873 269.517 203.369 1.00 1007.3 3417 GLU A N 1
ATOM 6491 C CA . GLU A 1 3417 ? 300.667 268.365 202.497 1.00 1007.3 3417 GLU A CA 1
ATOM 6492 C C . GLU A 1 3417 ? 299.320 268.440 201.789 1.00 1007.3 3417 GLU A C 1
ATOM 6493 O O . GLU A 1 3417 ? 299.218 268.122 200.598 1.00 1007.3 3417 GLU A O 1
ATOM 6495 N N . SER A 1 3418 ? 298.272 268.852 202.507 1.00 1007.3 3418 SER A N 1
ATOM 6496 C CA . SER A 1 3418 ? 296.959 268.993 201.886 1.00 1007.3 3418 SER A CA 1
ATOM 6497 C C . SER A 1 3418 ? 296.971 270.075 200.813 1.00 1007.3 3418 SER A C 1
ATOM 6498 O O . SER A 1 3418 ? 296.368 269.910 199.746 1.00 1007.3 3418 SER A O 1
ATOM 6500 N N . VAL A 1 3419 ? 297.650 271.193 201.081 1.00 1007.3 3419 VAL A N 1
ATOM 6501 C CA . VAL A 1 3419 ? 297.751 272.257 200.088 1.00 1007.3 3419 VAL A CA 1
ATOM 6502 C C . VAL A 1 3419 ? 298.600 271.805 198.906 1.00 1007.3 3419 VAL A C 1
ATOM 6503 O O . VAL A 1 3419 ? 298.310 272.143 197.751 1.00 1007.3 3419 VAL A O 1
ATOM 6505 N N . ILE A 1 3420 ? 299.664 271.044 199.172 1.00 1007.3 3420 ILE A N 1
ATOM 6506 C CA . ILE A 1 3420 ? 300.505 270.535 198.092 1.00 1007.3 3420 ILE A CA 1
ATOM 6507 C C . ILE A 1 3420 ? 299.714 269.584 197.205 1.00 1007.3 3420 ILE A C 1
ATOM 6508 O O . ILE A 1 3420 ? 299.831 269.616 195.974 1.00 1007.3 3420 ILE A O 1
ATOM 6510 N N . ASN A 1 3421 ? 298.903 268.716 197.815 1.00 1007.3 3421 ASN A N 1
ATOM 6511 C CA . ASN A 1 3421 ? 298.060 267.815 197.035 1.00 1007.3 3421 ASN A CA 1
ATOM 6512 C C . ASN A 1 3421 ? 297.043 268.591 196.207 1.00 1007.3 3421 ASN A C 1
ATOM 6513 O O . ASN A 1 3421 ? 296.781 268.246 195.049 1.00 1007.3 3421 ASN A O 1
ATOM 6515 N N . THR A 1 3422 ? 296.452 269.639 196.789 1.00 1007.3 3422 THR A N 1
ATOM 6516 C CA . THR A 1 3422 ? 295.506 270.463 196.043 1.00 1007.3 3422 THR A CA 1
ATOM 6517 C C . THR A 1 3422 ? 296.185 271.152 194.866 1.00 1007.3 3422 THR A C 1
ATOM 6518 O O . THR A 1 3422 ? 295.624 271.214 193.765 1.00 1007.3 3422 THR A O 1
ATOM 6520 N N . ALA A 1 3423 ? 297.391 271.684 195.080 1.00 1007.3 3423 ALA A N 1
ATOM 6521 C CA . ALA A 1 3423 ? 298.143 272.275 193.979 1.00 1007.3 3423 ALA A CA 1
ATOM 6522 C C . ALA A 1 3423 ? 298.525 271.221 192.948 1.00 1007.3 3423 ALA A C 1
ATOM 6523 O O . ALA A 1 3423 ? 298.469 271.474 191.739 1.00 1007.3 3423 ALA A O 1
ATOM 6525 N N . CYS A 1 3424 ? 298.927 270.034 193.409 1.00 1007.3 3424 CYS A N 1
ATOM 6526 C CA . CYS A 1 3424 ? 299.244 268.949 192.486 1.00 1007.3 3424 CYS A CA 1
ATOM 6527 C C . CYS A 1 3424 ? 298.013 268.518 191.699 1.00 1007.3 3424 CYS A C 1
ATOM 6528 O O . CYS A 1 3424 ? 298.102 268.237 190.498 1.00 1007.3 3424 CYS A O 1
ATOM 6530 N N . PHE A 1 3425 ? 296.855 268.453 192.362 1.00 1007.3 3425 PHE A N 1
ATOM 6531 C CA . PHE A 1 3425 ? 295.627 268.068 191.673 1.00 1007.3 3425 PHE A CA 1
ATOM 6532 C C . PHE A 1 3425 ? 295.258 269.078 190.593 1.00 1007.3 3425 PHE A C 1
ATOM 6533 O O . PHE A 1 3425 ? 294.829 268.697 189.498 1.00 1007.3 3425 PHE A O 1
ATOM 6535 N N . THR A 1 3426 ? 295.412 270.371 190.886 1.00 1007.3 3426 THR A N 1
ATOM 6536 C CA . THR A 1 3426 ? 295.101 271.398 189.896 1.00 1007.3 3426 THR A CA 1
ATOM 6537 C C . THR A 1 3426 ? 296.038 271.313 188.696 1.00 1007.3 3426 THR A C 1
ATOM 6538 O O . THR A 1 3426 ? 295.606 271.481 187.549 1.00 1007.3 3426 THR A O 1
ATOM 6540 N N . LEU A 1 3427 ? 297.326 271.060 188.942 1.00 1007.3 3427 LEU A N 1
ATOM 6541 C CA . LEU A 1 3427 ? 298.287 270.967 187.847 1.00 1007.3 3427 LEU A CA 1
ATOM 6542 C C . LEU A 1 3427 ? 297.985 269.781 186.939 1.00 1007.3 3427 LEU A C 1
ATOM 6543 O O . LEU A 1 3427 ? 298.119 269.881 185.714 1.00 1007.3 3427 LEU A O 1
ATOM 6545 N N . TRP A 1 3428 ? 297.583 268.649 187.521 1.00 1007.3 3428 TRP A N 1
ATOM 6546 C CA . TRP A 1 3428 ? 297.277 267.471 186.715 1.00 1007.3 3428 TRP A CA 1
ATOM 6547 C C . TRP A 1 3428 ? 296.042 267.694 185.850 1.00 1007.3 3428 TRP A C 1
ATOM 6548 O O . TRP A 1 3428 ? 295.944 267.146 184.746 1.00 1007.3 3428 TRP A O 1
ATOM 6550 N N . THR A 1 3429 ? 295.086 268.489 186.338 1.00 1007.3 3429 THR A N 1
ATOM 6551 C CA . THR A 1 3429 ? 293.868 268.741 185.573 1.00 1007.3 3429 THR A CA 1
ATOM 6552 C C . THR A 1 3429 ? 294.169 269.489 184.280 1.00 1007.3 3429 THR A C 1
ATOM 6553 O O . THR A 1 3429 ? 293.577 269.197 183.234 1.00 1007.3 3429 THR A O 1
ATOM 6555 N N . ARG A 1 3430 ? 295.085 270.458 184.331 1.00 1007.3 3430 ARG A N 1
ATOM 6556 C CA . ARG A 1 3430 ? 295.417 271.239 183.144 1.00 1007.3 3430 ARG A CA 1
ATOM 6557 C C . ARG A 1 3430 ? 296.137 270.414 182.084 1.00 1007.3 3430 ARG A C 1
ATOM 6558 O O . ARG A 1 3430 ? 296.132 270.799 180.910 1.00 1007.3 3430 ARG A O 1
ATOM 6560 N N . LEU A 1 3431 ? 296.754 269.296 182.467 1.00 1007.3 3431 LEU A N 1
ATOM 6561 C CA . LEU A 1 3431 ? 297.470 268.458 181.515 1.00 1007.3 3431 LEU A CA 1
ATOM 6562 C C . LEU A 1 3431 ? 296.555 267.514 180.747 1.00 1007.3 3431 LEU A C 1
ATOM 6563 O O . LEU A 1 3431 ? 297.002 266.906 179.768 1.00 1007.3 3431 LEU A O 1
ATOM 6565 N N . LEU A 1 3432 ? 295.298 267.377 181.157 1.00 1007.3 3432 LEU A N 1
ATOM 6566 C CA . LEU A 1 3432 ? 294.361 266.494 180.474 1.00 1007.3 3432 LEU A CA 1
ATOM 6567 C C . LEU A 1 3432 ? 293.288 267.297 179.745 1.00 1007.3 3432 LEU A C 1
ATOM 6568 O O . LEU A 1 3432 ? 293.222 268.519 179.871 1.00 1007.3 3432 LEU A O 1
ATOM 6570 N N . MET B 2 1 ? 308.811 332.000 302.335 1.00 73.79 1 MET B N 1
ATOM 6571 C CA . MET B 2 1 ? 308.741 332.695 303.612 1.00 73.79 1 MET B CA 1
ATOM 6572 C C . MET B 2 1 ? 308.409 331.721 304.733 1.00 73.79 1 MET B C 1
ATOM 6573 O O . MET B 2 1 ? 309.173 330.799 305.002 1.00 73.79 1 MET B O 1
ATOM 6578 N N . ARG B 2 2 ? 307.272 331.914 305.388 1.00 69.94 2 ARG B N 1
ATOM 6579 C CA . ARG B 2 2 ? 306.942 331.085 306.534 1.00 69.94 2 ARG B CA 1
ATOM 6580 C C . ARG B 2 2 ? 306.560 329.680 306.097 1.00 69.94 2 ARG B C 1
ATOM 6581 O O . ARG B 2 2 ? 305.983 329.470 305.030 1.00 69.94 2 ARG B O 1
ATOM 6589 N N . SER B 2 3 ? 306.904 328.714 306.937 1.00 64.70 3 SER B N 1
ATOM 6590 C CA . SER B 2 3 ? 306.554 327.320 306.739 1.00 64.70 3 SER B CA 1
ATOM 6591 C C . SER B 2 3 ? 305.517 326.909 307.771 1.00 64.70 3 SER B C 1
ATOM 6592 O O . SER B 2 3 ? 305.460 327.468 308.867 1.00 64.70 3 SER B O 1
ATOM 6595 N N . VAL B 2 4 ? 304.685 325.935 307.416 1.00 60.15 4 VAL B N 1
ATOM 6596 C CA . VAL B 2 4 ? 303.608 325.482 308.281 1.00 60.15 4 VAL B CA 1
ATOM 6597 C C . VAL B 2 4 ? 303.648 323.966 308.364 1.00 60.15 4 VAL B C 1
ATOM 6598 O O . VAL B 2 4 ? 304.413 323.301 307.669 1.00 60.15 4 VAL B O 1
ATOM 6602 N N . SER B 2 5 ? 302.802 323.422 309.232 1.00 59.53 5 SER B N 1
ATOM 6603 C CA . SER B 2 5 ? 302.747 321.982 309.460 1.00 59.53 5 SER B CA 1
ATOM 6604 C C . SER B 2 5 ? 301.285 321.577 309.599 1.00 59.53 5 SER B C 1
ATOM 6605 O O . SER B 2 5 ? 300.713 321.666 310.687 1.00 59.53 5 SER B O 1
ATOM 6608 N N . TYR B 2 6 ? 300.686 321.140 308.500 1.00 65.24 6 TYR B N 1
ATOM 6609 C CA . TYR B 2 6 ? 299.330 320.624 308.549 1.00 65.24 6 TYR B CA 1
ATOM 6610 C C . TYR B 2 6 ? 299.309 319.272 309.242 1.00 65.24 6 TYR B C 1
ATOM 6611 O O . TYR B 2 6 ? 300.255 318.489 309.149 1.00 65.24 6 TYR B O 1
ATOM 6620 N N . VAL B 2 7 ? 298.216 318.998 309.945 1.00 67.40 7 VAL B N 1
ATOM 6621 C CA . VAL B 2 7 ? 298.158 317.816 310.792 1.00 67.40 7 VAL B CA 1
ATOM 6622 C C . VAL B 2 7 ? 297.068 316.863 310.333 1.00 67.40 7 VAL B C 1
ATOM 6623 O O . VAL B 2 7 ? 297.344 315.704 310.008 1.00 67.40 7 VAL B O 1
ATOM 6627 N N . GLN B 2 8 ? 295.826 317.335 310.317 1.00 72.59 8 GLN B N 1
ATOM 6628 C CA . GLN B 2 8 ? 294.699 316.454 310.047 1.00 72.59 8 GLN B CA 1
ATOM 6629 C C . GLN B 2 8 ? 294.779 315.897 308.637 1.00 72.59 8 GLN B C 1
ATOM 6630 O O . GLN B 2 8 ? 294.952 316.643 307.671 1.00 72.59 8 GLN B O 1
ATOM 6636 N N . ARG B 2 9 ? 294.638 314.583 308.521 1.00 69.77 9 ARG B N 1
ATOM 6637 C CA . ARG B 2 9 ? 294.717 313.936 307.224 1.00 69.77 9 ARG B CA 1
ATOM 6638 C C . ARG B 2 9 ? 293.998 312.602 307.292 1.00 69.77 9 ARG B C 1
ATOM 6639 O O . ARG B 2 9 ? 293.733 312.068 308.370 1.00 69.77 9 ARG B O 1
ATOM 6647 N N . VAL B 2 10 ? 293.686 312.076 306.116 1.00 68.99 10 VAL B N 1
ATOM 6648 C CA . VAL B 2 10 ? 293.041 310.781 305.970 1.00 68.99 10 VAL B CA 1
ATOM 6649 C C . VAL B 2 10 ? 293.868 309.951 305.003 1.00 68.99 10 VAL B C 1
ATOM 6650 O O . VAL B 2 10 ? 294.277 310.447 303.948 1.00 68.99 10 VAL B O 1
ATOM 6654 N N . ALA B 2 11 ? 294.124 308.701 305.363 1.00 70.64 11 ALA B N 1
ATOM 6655 C CA . ALA B 2 11 ? 294.915 307.800 304.541 1.00 70.64 11 ALA B CA 1
ATOM 6656 C C . ALA B 2 11 ? 294.000 306.800 303.853 1.00 70.64 11 ALA B C 1
ATOM 6657 O O . ALA B 2 11 ? 293.164 306.166 304.504 1.00 70.64 11 ALA B O 1
ATOM 6659 N N . LEU B 2 12 ? 294.157 306.663 302.541 1.00 76.52 12 LEU B N 1
ATOM 6660 C CA . LEU B 2 12 ? 293.368 305.737 301.744 1.00 76.52 12 LEU B CA 1
ATOM 6661 C C . LEU B 2 12 ? 294.275 304.685 301.130 1.00 76.52 12 LEU B C 1
ATOM 6662 O O . LEU B 2 12 ? 295.390 304.991 300.700 1.00 76.52 12 LEU B O 1
ATOM 6667 N N . GLU B 2 13 ? 293.786 303.450 301.088 1.00 85.91 13 GLU B N 1
ATOM 6668 C CA . GLU B 2 13 ? 294.540 302.343 300.520 1.00 85.91 13 GLU B CA 1
ATOM 6669 C C . GLU B 2 13 ? 294.437 302.348 299.003 1.00 85.91 13 GLU B C 1
ATOM 6670 O O . GLU B 2 13 ? 293.369 302.600 298.440 1.00 85.91 13 GLU B O 1
ATOM 6676 N N . PHE B 2 14 ? 295.553 302.053 298.342 1.00 85.78 14 PHE B N 1
ATOM 6677 C CA . PHE B 2 14 ? 295.588 302.055 296.883 1.00 85.78 14 PHE B CA 1
ATOM 6678 C C . PHE B 2 14 ? 296.746 301.179 296.431 1.00 85.78 14 PHE B C 1
ATOM 6679 O O . PHE B 2 14 ? 297.907 301.533 296.648 1.00 85.78 14 PHE B O 1
ATOM 6687 N N . SER B 2 15 ? 296.434 300.058 295.797 1.00 89.99 15 SER B N 1
ATOM 6688 C CA . SER B 2 15 ? 297.437 299.119 295.305 1.00 89.99 15 SER B CA 1
ATOM 6689 C C . SER B 2 15 ? 297.437 299.180 293.783 1.00 89.99 15 SER B C 1
ATOM 6690 O O . SER B 2 15 ? 296.541 298.636 293.132 1.00 89.99 15 SER B O 1
ATOM 6693 N N . GLY B 2 16 ? 298.437 299.839 293.222 1.00 86.31 16 GLY B N 1
ATOM 6694 C CA . GLY B 2 16 ? 298.559 299.936 291.782 1.00 86.31 16 GLY B CA 1
ATOM 6695 C C . GLY B 2 16 ? 299.496 301.052 291.395 1.00 86.31 16 GLY B C 1
ATOM 6696 O O . GLY B 2 16 ? 299.984 301.810 292.231 1.00 86.31 16 GLY B O 1
ATOM 6697 N N . SER B 2 17 ? 299.743 301.140 290.094 1.00 80.39 17 SER B N 1
ATOM 6698 C CA . SER B 2 17 ? 300.576 302.181 289.518 1.00 80.39 17 SER B CA 1
ATOM 6699 C C . SER B 2 17 ? 299.726 303.086 288.640 1.00 80.39 17 SER B C 1
ATOM 6700 O O . SER B 2 17 ? 298.703 302.665 288.096 1.00 80.39 17 SER B O 1
ATOM 6703 N N . LEU B 2 18 ? 300.151 304.337 288.507 1.00 78.10 18 LEU B N 1
ATOM 6704 C CA . LEU B 2 18 ? 299.342 305.311 287.796 1.00 78.10 18 LEU B CA 1
ATOM 6705 C C . LEU B 2 18 ? 300.232 306.391 287.207 1.00 78.10 18 LEU B C 1
ATOM 6706 O O . LEU B 2 18 ? 301.362 306.605 287.649 1.00 78.10 18 LEU B O 1
ATOM 6711 N N . PHE B 2 19 ? 299.703 307.068 286.198 1.00 76.84 19 PHE B N 1
ATOM 6712 C CA . PHE B 2 19 ? 300.354 308.230 285.627 1.00 76.84 19 PHE B CA 1
ATOM 6713 C C . PHE B 2 19 ? 300.029 309.470 286.449 1.00 76.84 19 PHE B C 1
ATOM 6714 O O . PHE B 2 19 ? 299.045 309.496 287.189 1.00 76.84 19 PHE B O 1
ATOM 6722 N N . PRO B 2 20 ? 300.845 310.521 286.341 1.00 73.04 20 PRO B N 1
ATOM 6723 C CA . PRO B 2 20 ? 300.570 311.751 287.096 1.00 73.04 20 PRO B CA 1
ATOM 6724 C C . PRO B 2 20 ? 299.315 312.493 286.665 1.00 73.04 20 PRO B C 1
ATOM 6725 O O . PRO B 2 20 ? 298.995 313.521 287.270 1.00 73.04 20 PRO B O 1
ATOM 6729 N N . HIS B 2 21 ? 298.599 312.032 285.641 1.00 72.30 21 HIS B N 1
ATOM 6730 C CA . HIS B 2 21 ? 297.387 312.699 285.185 1.00 72.30 21 HIS B CA 1
ATOM 6731 C C . HIS B 2 21 ? 296.148 311.826 285.321 1.00 72.30 21 HIS B C 1
ATOM 6732 O O . HIS B 2 21 ? 295.106 312.161 284.751 1.00 72.30 21 HIS B O 1
ATOM 6739 N N . ALA B 2 22 ? 296.228 310.718 286.054 1.00 68.36 22 ALA B N 1
ATOM 6740 C CA . ALA B 2 22 ? 295.123 309.779 286.174 1.00 68.36 22 ALA B CA 1
ATOM 6741 C C . ALA B 2 22 ? 294.387 309.917 287.497 1.00 68.36 22 ALA B C 1
ATOM 6742 O O . ALA B 2 22 ? 293.808 308.945 287.989 1.00 68.36 22 ALA B O 1
ATOM 6744 N N . ILE B 2 23 ? 294.398 311.106 288.084 1.00 68.05 23 ILE B N 1
ATOM 6745 C CA . ILE B 2 23 ? 293.745 311.356 289.362 1.00 68.05 23 ILE B CA 1
ATOM 6746 C C . ILE B 2 23 ? 292.974 312.663 289.260 1.00 68.05 23 ILE B C 1
ATOM 6747 O O . ILE B 2 23 ? 293.447 313.629 288.655 1.00 68.05 23 ILE B O 1
ATOM 6752 N N . CYS B 2 24 ? 291.775 312.689 289.834 1.00 70.12 24 CYS B N 1
ATOM 6753 C CA . CYS B 2 24 ? 290.965 313.899 289.805 1.00 70.12 24 CYS B CA 1
ATOM 6754 C C . CYS B 2 24 ? 289.984 313.863 290.965 1.00 70.12 24 CYS B C 1
ATOM 6755 O O . CYS B 2 24 ? 289.786 312.832 291.607 1.00 70.12 24 CYS B O 1
ATOM 6758 N N . LEU B 2 25 ? 289.387 315.016 291.239 1.00 68.50 25 LEU B N 1
ATOM 6759 C CA . LEU B 2 25 ? 288.350 315.133 292.251 1.00 68.50 25 LEU B CA 1
ATOM 6760 C C . LEU B 2 25 ? 287.198 315.972 291.718 1.00 68.50 25 LEU B C 1
ATOM 6761 O O . LEU B 2 25 ? 287.406 317.034 291.127 1.00 68.50 25 LEU B O 1
ATOM 6766 N N . GLY B 2 26 ? 285.985 315.471 291.913 1.00 72.71 26 GLY B N 1
ATOM 6767 C CA . GLY B 2 26 ? 284.802 316.141 291.408 1.00 72.71 26 GLY B CA 1
ATOM 6768 C C . GLY B 2 26 ? 283.569 315.325 291.721 1.00 72.71 26 GLY B C 1
ATOM 6769 O O . GLY B 2 26 ? 283.646 314.233 292.290 1.00 72.71 26 GLY B O 1
ATOM 6770 N N . ASP B 2 27 ? 282.419 315.868 291.329 1.00 76.40 27 ASP B N 1
ATOM 6771 C CA . ASP B 2 27 ? 281.129 315.274 291.670 1.00 76.40 27 ASP B CA 1
ATOM 6772 C C . ASP B 2 27 ? 280.705 314.308 290.573 1.00 76.40 27 ASP B C 1
ATOM 6773 O O . ASP B 2 27 ? 280.273 314.723 289.498 1.00 76.40 27 ASP B O 1
ATOM 6778 N N . VAL B 2 28 ? 280.804 313.013 290.855 1.00 79.10 28 VAL B N 1
ATOM 6779 C CA . VAL B 2 28 ? 280.434 312.006 289.870 1.00 79.10 28 VAL B CA 1
ATOM 6780 C C . VAL B 2 28 ? 278.999 311.522 290.054 1.00 79.10 28 VAL B C 1
ATOM 6781 O O . VAL B 2 28 ? 278.363 311.100 289.084 1.00 79.10 28 VAL B O 1
ATOM 6785 N N . ASP B 2 29 ? 278.479 311.555 291.276 1.00 77.81 29 ASP B N 1
ATOM 6786 C CA . ASP B 2 29 ? 277.126 311.104 291.555 1.00 77.81 29 ASP B CA 1
ATOM 6787 C C . ASP B 2 29 ? 276.121 312.243 291.580 1.00 77.81 29 ASP B C 1
ATOM 6788 O O . ASP B 2 29 ? 274.946 312.005 291.868 1.00 77.81 29 ASP B O 1
ATOM 6793 N N . ASN B 2 30 ? 276.555 313.468 291.294 1.00 79.29 30 ASN B N 1
ATOM 6794 C CA . ASN B 2 30 ? 275.672 314.628 291.214 1.00 79.29 30 ASN B CA 1
ATOM 6795 C C . ASN B 2 30 ? 274.916 314.839 292.525 1.00 79.29 30 ASN B C 1
ATOM 6796 O O . ASN B 2 30 ? 273.691 314.736 292.594 1.00 79.29 30 ASN B O 1
ATOM 6801 N N . ASP B 2 31 ? 275.678 315.131 293.579 1.00 77.00 31 ASP B N 1
ATOM 6802 C CA . ASP B 2 31 ? 275.100 315.449 294.879 1.00 77.00 31 ASP B CA 1
ATOM 6803 C C . ASP B 2 31 ? 275.699 316.719 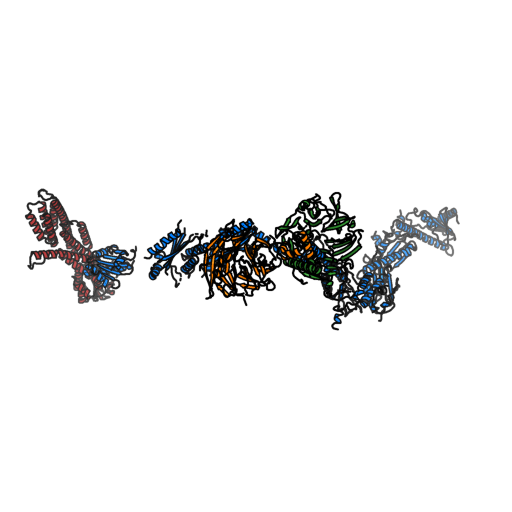295.468 1.00 77.00 31 ASP B C 1
ATOM 6804 O O . ASP B 2 31 ? 275.655 316.907 296.686 1.00 77.00 31 ASP B O 1
ATOM 6809 N N . THR B 2 32 ? 276.265 317.584 294.628 1.00 76.33 32 THR B N 1
ATOM 6810 C CA . THR B 2 32 ? 276.931 318.819 295.041 1.00 76.33 32 THR B CA 1
ATOM 6811 C C . THR B 2 32 ? 278.069 318.570 296.023 1.00 76.33 32 THR B C 1
ATOM 6812 O O . THR B 2 32 ? 278.525 319.497 296.695 1.00 76.33 32 THR B O 1
ATOM 6816 N N . LEU B 2 33 ? 278.544 317.333 296.115 1.00 72.58 33 LEU B N 1
ATOM 6817 C CA . LEU B 2 33 ? 279.652 316.982 296.985 1.00 72.58 33 LEU B CA 1
ATOM 6818 C C . LEU B 2 33 ? 280.726 316.290 296.164 1.00 72.58 33 LEU B C 1
ATOM 6819 O O . LEU B 2 33 ? 280.423 315.450 295.315 1.00 72.58 33 LEU B O 1
ATOM 6824 N N . ASN B 2 34 ? 281.978 316.648 296.422 1.00 71.04 34 ASN B N 1
ATOM 6825 C CA . ASN B 2 34 ? 283.086 316.136 295.636 1.00 71.04 34 ASN B CA 1
ATOM 6826 C C . ASN B 2 34 ? 283.500 314.746 296.099 1.00 71.04 34 ASN B C 1
ATOM 6827 O O . ASN B 2 34 ? 283.419 314.408 297.281 1.00 71.04 34 ASN B O 1
ATOM 6832 N N . GLU B 2 35 ? 283.949 313.941 295.144 1.00 71.73 35 GLU B N 1
ATOM 6833 C CA . GLU B 2 35 ? 284.458 312.605 295.395 1.00 71.73 35 GLU B CA 1
ATOM 6834 C C . GLU B 2 35 ? 285.791 312.461 294.679 1.00 71.73 35 GLU B C 1
ATOM 6835 O O . GLU B 2 35 ? 286.129 313.261 293.805 1.00 71.73 35 GLU B O 1
ATOM 6841 N N . LEU B 2 36 ? 286.559 311.441 295.053 1.00 70.12 36 LEU B N 1
ATOM 6842 C CA . LEU B 2 36 ? 287.901 311.254 294.516 1.00 70.12 36 LEU B CA 1
ATOM 6843 C C . LEU B 2 36 ? 287.905 310.118 293.506 1.00 70.12 36 LEU B C 1
ATOM 6844 O O . LEU B 2 36 ? 287.386 309.036 293.787 1.00 70.12 36 LEU B O 1
ATOM 6849 N N . VAL B 2 37 ? 288.495 310.361 292.339 1.00 68.68 37 VAL B N 1
ATOM 6850 C CA . VAL B 2 37 ? 288.565 309.388 291.259 1.00 68.68 37 VAL B CA 1
ATOM 6851 C C . VAL B 2 37 ? 290.028 309.125 290.949 1.00 68.68 37 VAL B C 1
ATOM 6852 O O . VAL B 2 37 ? 290.793 310.065 290.702 1.00 68.68 37 VAL B O 1
ATOM 6856 N N . VAL B 2 38 ? 290.418 307.853 290.960 1.00 71.03 38 VAL B N 1
ATOM 6857 C CA . VAL B 2 38 ? 291.788 307.458 290.659 1.00 71.03 38 VAL B CA 1
ATOM 6858 C C . VAL B 2 38 ? 291.760 306.329 289.643 1.00 71.03 38 VAL B C 1
ATOM 6859 O O . VAL B 2 38 ? 291.046 305.339 289.831 1.00 71.03 38 VAL B O 1
ATOM 6863 N N . GLY B 2 39 ? 292.544 306.467 288.580 1.00 76.37 39 GLY B N 1
ATOM 6864 C CA . GLY B 2 39 ? 292.599 305.444 287.556 1.00 76.37 39 GLY B CA 1
ATOM 6865 C C . GLY B 2 39 ? 293.896 304.664 287.543 1.00 76.37 39 GLY B C 1
ATOM 6866 O O . GLY B 2 39 ? 294.948 305.199 287.188 1.00 76.37 39 GLY B O 1
ATOM 6867 N N . ASP B 2 40 ? 293.832 303.392 287.915 1.00 81.49 40 ASP B N 1
ATOM 6868 C CA . ASP B 2 40 ? 295.014 302.550 287.963 1.00 81.49 40 ASP B CA 1
ATOM 6869 C C . ASP B 2 40 ? 295.338 301.999 286.580 1.00 81.49 40 ASP B C 1
ATOM 6870 O O . ASP B 2 40 ? 294.481 301.894 285.703 1.00 81.49 40 ASP B O 1
ATOM 6872 N N . THR B 2 41 ? 296.607 301.639 286.393 1.00 82.06 41 THR B N 1
ATOM 6873 C CA . THR B 2 41 ? 297.035 301.068 285.122 1.00 82.06 41 THR B CA 1
ATOM 6874 C C . THR B 2 41 ? 296.361 299.729 284.858 1.00 82.06 41 THR B C 1
ATOM 6875 O O . THR B 2 41 ? 296.113 299.376 283.699 1.00 82.06 41 THR B O 1
ATOM 6879 N N . SER B 2 42 ? 296.020 298.994 285.917 1.00 85.58 42 SER B N 1
ATOM 6880 C CA . SER B 2 42 ? 295.460 297.656 285.758 1.00 85.58 42 SER B CA 1
ATOM 6881 C C . SER B 2 42 ? 294.226 297.646 284.870 1.00 85.58 42 SER B C 1
ATOM 6882 O O . SER B 2 42 ? 294.024 296.701 284.101 1.00 85.58 42 SER B O 1
ATOM 6885 N N . GLY B 2 43 ? 293.397 298.678 284.952 1.00 88.08 43 GLY B N 1
ATOM 6886 C CA . GLY B 2 43 ? 292.166 298.700 284.192 1.00 88.08 43 GLY B CA 1
ATOM 6887 C C . GLY B 2 43 ? 290.956 298.906 285.074 1.00 88.08 43 GLY B C 1
ATOM 6888 O O . GLY B 2 43 ? 289.824 298.638 284.664 1.00 88.08 43 GLY B O 1
ATOM 6889 N N . LYS B 2 44 ? 291.184 299.384 286.292 1.00 83.71 44 LYS B N 1
ATOM 6890 C CA . LYS B 2 44 ? 290.118 299.644 287.244 1.00 83.71 44 LYS B CA 1
ATOM 6891 C C . LYS B 2 44 ? 290.248 301.064 287.766 1.00 83.71 44 LYS B C 1
ATOM 6892 O O . LYS B 2 44 ? 291.354 301.563 287.983 1.00 83.71 44 LYS B O 1
ATOM 6894 N N . VAL B 2 45 ? 289.107 301.712 287.966 1.00 79.03 45 VAL B N 1
ATOM 6895 C CA . VAL B 2 45 ? 289.046 303.079 288.458 1.00 79.03 45 VAL B CA 1
ATOM 6896 C C . VAL B 2 45 ? 288.322 303.054 289.791 1.00 79.03 45 VAL B C 1
ATOM 6897 O O . VAL B 2 45 ? 287.190 302.561 289.881 1.00 79.03 45 VAL B O 1
ATOM 6901 N N . SER B 2 46 ? 288.968 303.587 290.817 1.00 77.23 46 SER B N 1
ATOM 6902 C CA . SER B 2 46 ? 288.441 303.569 292.170 1.00 77.23 46 SER B CA 1
ATOM 6903 C C . SER B 2 46 ? 287.894 304.943 292.518 1.00 77.23 46 SER B C 1
ATOM 6904 O O . SER B 2 46 ? 288.554 305.961 292.274 1.00 77.23 46 SER B O 1
ATOM 6907 N N . VAL B 2 47 ? 286.693 304.969 293.088 1.00 75.79 47 VAL B N 1
ATOM 6908 C CA . VAL B 2 47 ? 286.058 306.196 293.538 1.00 75.79 47 VAL B CA 1
ATOM 6909 C C . VAL B 2 47 ? 285.920 306.116 295.047 1.00 75.79 47 VAL B C 1
ATOM 6910 O O . VAL B 2 47 ? 285.291 305.188 295.577 1.00 75.79 47 VAL B O 1
ATOM 6914 N N . TYR B 2 48 ? 286.516 307.091 295.724 1.00 75.86 48 TYR B N 1
ATOM 6915 C CA . TYR B 2 48 ? 286.482 307.221 297.170 1.00 75.86 48 TYR B CA 1
ATOM 6916 C C . TYR B 2 48 ? 285.536 308.344 297.562 1.00 75.86 48 TYR B C 1
ATOM 6917 O O . TYR B 2 48 ? 285.498 309.397 296.914 1.00 75.86 48 TYR B O 1
ATOM 6926 N N . LYS B 2 49 ? 284.787 308.115 298.636 1.00 77.18 49 LYS B N 1
ATOM 6927 C CA . LYS B 2 49 ? 283.811 309.062 299.144 1.00 77.18 49 LYS B CA 1
ATOM 6928 C C . LYS B 2 49 ? 283.976 309.197 300.650 1.00 77.18 49 LYS B C 1
ATOM 6929 O O . LYS B 2 49 ? 284.355 308.243 301.332 1.00 77.18 49 LYS B O 1
ATOM 6935 N N . ASN B 2 50 ? 283.693 310.395 301.158 1.00 78.14 50 ASN B N 1
ATOM 6936 C CA . ASN B 2 50 ? 283.722 310.694 302.594 1.00 78.14 50 ASN B CA 1
ATOM 6937 C C . ASN B 2 50 ? 285.124 310.411 303.113 1.00 78.14 50 ASN B C 1
ATOM 6938 O O . ASN B 2 50 ? 286.083 311.002 302.588 1.00 78.14 50 ASN B O 1
ATOM 6943 N N . ASP B 2 51 ? 285.303 309.549 304.114 1.00 81.81 51 ASP B N 1
ATOM 6944 C CA . ASP B 2 51 ? 286.634 309.258 304.631 1.00 81.81 51 ASP B CA 1
ATOM 6945 C C . ASP B 2 51 ? 286.822 307.773 304.902 1.00 81.81 51 ASP B C 1
ATOM 6946 O O . ASP B 2 51 ? 287.523 307.396 305.846 1.00 81.81 51 ASP B O 1
ATOM 6951 N N . ASP B 2 52 ? 286.195 306.917 304.103 1.00 85.63 52 ASP B N 1
ATOM 6952 C CA . ASP B 2 52 ? 286.451 305.490 304.205 1.00 85.63 52 ASP B CA 1
ATOM 6953 C C . ASP B 2 52 ? 287.836 305.170 303.666 1.00 85.63 52 ASP B C 1
ATOM 6954 O O . ASP B 2 52 ? 288.296 305.775 302.696 1.00 85.63 52 ASP B O 1
ATOM 6959 N N . SER B 2 53 ? 288.499 304.205 304.290 1.00 80.16 53 SER B N 1
ATOM 6960 C CA . SER B 2 53 ? 289.799 303.753 303.826 1.00 80.16 53 SER B CA 1
ATOM 6961 C C . SER B 2 53 ? 289.692 302.801 302.648 1.00 80.16 53 SER B C 1
ATOM 6962 O O . SER B 2 53 ? 290.716 302.417 302.080 1.00 80.16 53 SER B O 1
ATOM 6964 N N . ARG B 2 54 ? 288.484 302.416 302.271 1.00 77.23 54 ARG B N 1
ATOM 6965 C CA . ARG B 2 54 ? 288.233 301.545 301.140 1.00 77.23 54 ARG B CA 1
ATOM 6966 C C . ARG B 2 54 ? 287.553 302.337 300.035 1.00 77.23 54 ARG B C 1
ATOM 6967 O O . ARG B 2 54 ? 286.886 303.343 300.302 1.00 77.23 54 ARG B O 1
ATOM 6969 N N . PRO B 2 55 ? 287.721 301.931 298.779 1.00 75.07 55 PRO B N 1
ATOM 6970 C CA . PRO B 2 55 ? 287.044 302.640 297.688 1.00 75.07 55 PRO B CA 1
ATOM 6971 C C . PRO B 2 55 ? 285.537 302.582 297.859 1.00 75.07 55 PRO B C 1
ATOM 6972 O O . PRO B 2 55 ? 284.975 301.541 298.205 1.00 75.07 55 PRO B O 1
ATOM 6976 N N . TRP B 2 56 ? 284.879 303.717 297.621 1.00 77.30 56 TRP B N 1
ATOM 6977 C CA . TRP B 2 56 ? 283.424 303.722 297.676 1.00 77.30 56 TRP B CA 1
ATOM 6978 C C . TRP B 2 56 ? 282.845 302.810 296.610 1.00 77.30 56 TRP B C 1
ATOM 6979 O O . TRP B 2 56 ? 281.916 302.041 296.881 1.00 77.30 56 TRP B O 1
ATOM 6990 N N . LEU B 2 57 ? 283.385 302.868 295.395 1.00 80.64 57 LEU B N 1
ATOM 6991 C CA . LEU B 2 57 ? 282.995 301.882 294.395 1.00 80.64 57 LEU B CA 1
ATOM 6992 C C . LEU B 2 57 ? 284.009 301.874 293.262 1.00 80.64 57 LEU B C 1
ATOM 6993 O O . LEU B 2 57 ? 284.697 302.867 293.014 1.00 80.64 57 LEU B O 1
ATOM 6998 N N . THR B 2 58 ? 284.085 300.742 292.572 1.00 85.42 58 THR B N 1
ATOM 6999 C CA . THR B 2 58 ? 285.062 300.537 291.518 1.00 85.42 58 THR B CA 1
ATOM 7000 C C . THR B 2 58 ? 284.361 300.300 290.190 1.00 85.42 58 THR B C 1
ATOM 7001 O O . THR B 2 58 ? 283.312 299.654 290.130 1.00 85.42 58 THR B O 1
ATOM 7005 N N . CYS B 2 59 ? 284.954 300.829 289.125 1.00 92.07 59 CYS B N 1
ATOM 7006 C CA . CYS B 2 59 ? 284.451 300.634 287.774 1.00 92.07 59 CYS B CA 1
ATOM 7007 C C . CYS B 2 59 ? 285.572 300.091 286.904 1.00 92.07 59 CYS B C 1
ATOM 7008 O O . CYS B 2 59 ? 286.663 300.665 286.863 1.00 92.07 59 CYS B O 1
ATOM 7011 N N . SER B 2 60 ? 285.303 298.997 286.204 1.00 95.50 60 SER B N 1
ATOM 7012 C CA . SER B 2 60 ? 286.326 298.292 285.449 1.00 95.50 60 SER B CA 1
ATOM 7013 C C . SER B 2 60 ? 286.214 298.605 283.965 1.00 95.50 60 SER B C 1
ATOM 7014 O O . SER B 2 60 ? 285.155 298.425 283.359 1.00 95.50 60 SER B O 1
ATOM 7017 N N . CYS B 2 61 ? 287.317 299.070 283.386 1.00 98.43 61 CYS B N 1
ATOM 7018 C CA . CYS B 2 61 ? 287.448 299.334 281.967 1.00 98.43 61 CYS B CA 1
ATOM 7019 C C . CYS B 2 61 ? 288.244 298.194 281.328 1.00 98.43 61 CYS B C 1
ATOM 7020 O O . CYS B 2 61 ? 288.528 297.185 281.997 1.00 98.43 61 CYS B O 1
ATOM 7023 N N . GLN B 2 62 ? 288.593 298.343 280.054 1.00 95.40 62 GLN B N 1
ATOM 7024 C CA . GLN B 2 62 ? 289.510 297.419 279.397 1.00 95.40 62 GLN B CA 1
ATOM 7025 C C . GLN B 2 62 ? 290.666 298.239 278.852 1.00 95.40 62 GLN B C 1
ATOM 7026 O O . GLN B 2 62 ? 290.458 299.350 278.357 1.00 95.40 62 GLN B O 1
ATOM 7032 N N . GLY B 2 63 ? 291.872 297.706 278.956 1.00 96.28 63 GLY B N 1
ATOM 7033 C CA . GLY B 2 63 ? 293.074 298.449 278.648 1.00 96.28 63 GLY B CA 1
ATOM 7034 C C . GLY B 2 63 ? 293.600 299.186 279.868 1.00 96.28 63 GLY B C 1
ATOM 7035 O O . GLY B 2 63 ? 293.050 299.117 280.966 1.00 96.28 63 GLY B O 1
ATOM 7036 N N . MET B 2 64 ? 294.695 299.904 279.653 1.00 89.77 64 MET B N 1
ATOM 7037 C CA . MET B 2 64 ? 295.352 300.645 280.719 1.00 89.77 64 MET B CA 1
ATOM 7038 C C . MET B 2 64 ? 294.923 302.104 280.655 1.00 89.77 64 MET B C 1
ATOM 7039 O O . MET B 2 64 ? 294.928 302.714 279.581 1.00 89.77 64 MET B O 1
ATOM 7044 N N . LEU B 2 65 ? 294.499 302.640 281.796 1.00 82.79 65 LEU B N 1
ATOM 7045 C CA . LEU B 2 65 ? 293.967 303.994 281.831 1.00 82.79 65 LEU B CA 1
ATOM 7046 C C . LEU B 2 65 ? 295.084 305.016 281.723 1.00 82.79 65 LEU B C 1
ATOM 7047 O O . LEU B 2 65 ? 296.200 304.797 282.196 1.00 82.79 65 LEU B O 1
ATOM 7052 N N . THR B 2 66 ? 294.780 306.123 281.102 1.00 77.73 66 THR B N 1
ATOM 7053 C CA . THR B 2 66 ? 295.737 307.211 281.011 1.00 77.73 66 THR B CA 1
ATOM 7054 C C . THR B 2 66 ? 295.158 308.542 281.454 1.00 77.73 66 THR B C 1
ATOM 7055 O O . THR B 2 66 ? 295.877 309.348 282.044 1.00 77.73 66 THR B O 1
ATOM 7059 N N . CYS B 2 67 ? 293.880 308.796 281.189 1.00 77.19 67 CYS B N 1
ATOM 7060 C CA . CYS B 2 67 ? 293.254 310.035 281.621 1.00 77.19 67 CYS B CA 1
ATOM 7061 C C . CYS B 2 67 ? 291.896 309.746 282.237 1.00 77.19 67 CYS B C 1
ATOM 7062 O O . CYS B 2 67 ? 291.180 308.841 281.807 1.00 77.19 67 CYS B O 1
ATOM 7065 N N . VAL B 2 68 ? 291.547 310.528 283.252 1.00 77.10 68 VAL B N 1
ATOM 7066 C CA . VAL B 2 68 ? 290.236 310.460 283.878 1.00 77.10 68 VAL B CA 1
ATOM 7067 C C . VAL B 2 68 ? 289.684 311.870 283.986 1.00 77.10 68 VAL B C 1
ATOM 7068 O O . VAL B 2 68 ? 290.435 312.847 284.055 1.00 77.10 68 VAL B O 1
ATOM 7072 N N . GLY B 2 69 ? 288.360 311.976 283.996 1.00 77.04 69 GLY B N 1
ATOM 7073 C CA . GLY B 2 69 ? 287.736 313.274 284.153 1.00 77.04 69 GLY B CA 1
ATOM 7074 C C . GLY B 2 69 ? 286.290 313.152 284.563 1.00 77.04 69 GLY B C 1
ATOM 7075 O O . GLY B 2 69 ? 285.655 312.108 284.390 1.00 77.04 69 GLY B O 1
ATOM 7076 N N . VAL B 2 70 ? 285.778 314.240 285.125 1.00 76.77 70 VAL B N 1
ATOM 7077 C CA . VAL B 2 70 ? 284.379 314.362 285.504 1.00 76.77 70 VAL B CA 1
ATOM 7078 C C . VAL B 2 70 ? 283.839 315.623 284.859 1.00 76.77 70 VAL B C 1
ATOM 7079 O O . VAL B 2 70 ? 284.405 316.705 285.045 1.00 76.77 70 VAL B O 1
ATOM 7083 N N . GLY B 2 71 ? 282.757 315.498 284.108 1.00 82.00 71 GLY B N 1
ATOM 7084 C CA . GLY B 2 71 ? 282.236 316.681 283.450 1.00 82.00 71 GLY B CA 1
ATOM 7085 C C . GLY B 2 71 ? 280.962 316.397 282.695 1.00 82.00 71 GLY B C 1
ATOM 7086 O O . GLY B 2 71 ? 280.541 315.248 282.535 1.00 82.00 71 GLY B O 1
ATOM 7087 N N . ASP B 2 72 ? 280.355 317.482 282.226 1.00 86.59 72 ASP B N 1
ATOM 7088 C CA . ASP B 2 72 ? 279.126 317.419 281.444 1.00 86.59 72 ASP B CA 1
ATOM 7089 C C . ASP B 2 72 ? 279.477 317.436 279.959 1.00 86.59 72 ASP B C 1
ATOM 7090 O O . ASP B 2 72 ? 279.195 318.379 279.221 1.00 86.59 72 ASP B O 1
ATOM 7095 N N . VAL B 2 73 ? 280.133 316.355 279.536 1.00 85.38 73 VAL B N 1
ATOM 7096 C CA . VAL B 2 73 ? 280.568 316.244 278.149 1.00 85.38 73 VAL B CA 1
ATOM 7097 C C . VAL B 2 73 ? 279.371 316.076 277.223 1.00 85.38 73 VAL B C 1
ATOM 7098 O O . VAL B 2 73 ? 279.351 316.611 276.109 1.00 85.38 73 VAL B O 1
ATOM 7102 N N . CYS B 2 74 ? 278.352 315.343 277.668 1.00 87.34 74 CYS B N 1
ATOM 7103 C CA . CYS B 2 74 ? 277.183 315.097 276.838 1.00 87.34 74 CYS B CA 1
ATOM 7104 C C . CYS B 2 74 ? 276.293 316.321 276.690 1.00 87.34 74 CYS B C 1
ATOM 7105 O O . CYS B 2 74 ? 275.324 316.268 275.927 1.00 87.34 74 CYS B O 1
ATOM 7108 N N . ASN B 2 75 ? 276.584 317.403 277.411 1.00 84.25 75 ASN B N 1
ATOM 7109 C CA . ASN B 2 75 ? 275.809 318.641 277.350 1.00 84.25 75 ASN B CA 1
ATOM 7110 C C . ASN B 2 75 ? 274.361 318.424 277.775 1.00 84.25 75 ASN B C 1
ATOM 7111 O O . ASN B 2 75 ? 273.461 319.143 277.340 1.00 84.25 75 ASN B O 1
ATOM 7116 N N . LYS B 2 76 ? 274.128 317.432 278.628 1.00 89.20 76 LYS B N 1
ATOM 7117 C CA . LYS B 2 76 ? 272.808 317.165 279.180 1.00 89.20 76 LYS B CA 1
ATOM 7118 C C . LYS B 2 76 ? 272.577 317.846 280.520 1.00 89.20 76 LYS B C 1
ATOM 7119 O O . LYS B 2 76 ? 271.491 317.704 281.089 1.00 89.20 76 LYS B O 1
ATOM 7125 N N . GLY B 2 77 ? 273.565 318.563 281.044 1.00 89.16 77 GLY B N 1
ATOM 7126 C CA . GLY B 2 77 ? 273.433 319.165 282.352 1.00 89.16 77 GLY B CA 1
ATOM 7127 C C . GLY B 2 77 ? 273.701 318.239 283.515 1.00 89.16 77 GLY B C 1
ATOM 7128 O O . GLY B 2 77 ? 273.523 318.651 284.665 1.00 89.16 77 GLY B O 1
ATOM 7129 N N . LYS B 2 78 ? 274.121 317.005 283.259 1.00 86.83 78 LYS B N 1
ATOM 7130 C CA . LYS B 2 78 ? 274.450 316.051 284.307 1.00 86.83 78 LYS B CA 1
ATOM 7131 C C . LYS B 2 78 ? 275.901 315.625 284.162 1.00 86.83 78 LYS B C 1
ATOM 7132 O O . LYS B 2 78 ? 276.341 315.274 283.063 1.00 86.83 78 LYS B O 1
ATOM 7138 N N . ASN B 2 79 ? 276.638 315.649 285.268 1.00 84.27 79 ASN B N 1
ATOM 7139 C CA . ASN B 2 79 ? 278.043 315.275 285.231 1.00 84.27 79 ASN B CA 1
ATOM 7140 C C . ASN B 2 79 ? 278.194 313.770 285.061 1.00 84.27 79 ASN B C 1
ATOM 7141 O O . ASN B 2 79 ? 277.465 312.983 285.668 1.00 84.27 79 ASN B O 1
ATOM 7146 N N . LEU B 2 80 ? 279.153 313.377 284.232 1.00 83.91 80 LEU B N 1
ATOM 7147 C CA . LEU B 2 80 ? 279.467 311.980 283.989 1.00 83.91 80 LEU B CA 1
ATOM 7148 C C . LEU B 2 80 ? 280.951 311.755 284.218 1.00 83.91 80 LEU B C 1
ATOM 7149 O O . LEU B 2 80 ? 281.754 312.696 284.191 1.00 83.91 80 LEU B O 1
ATOM 7154 N N . LEU B 2 81 ? 281.310 310.492 284.446 1.00 80.21 81 LEU B N 1
ATOM 7155 C CA . LEU B 2 81 ? 282.697 310.094 284.628 1.00 80.21 81 LEU B CA 1
ATOM 7156 C C . LEU B 2 81 ? 283.218 309.529 283.316 1.00 80.21 81 LEU B C 1
ATOM 7157 O O . LEU B 2 81 ? 282.664 308.560 282.792 1.00 80.21 81 LEU B O 1
ATOM 7162 N N . VAL B 2 82 ? 284.285 310.121 282.794 1.00 78.40 82 VAL B N 1
ATOM 7163 C CA . VAL B 2 82 ? 284.813 309.771 281.484 1.00 78.40 82 VAL B CA 1
ATOM 7164 C C . VAL B 2 82 ? 286.273 309.356 281.606 1.00 78.40 82 VAL B C 1
ATOM 7165 O O . VAL B 2 82 ? 287.089 310.077 282.190 1.00 78.40 82 VAL B O 1
ATOM 7169 N N . ALA B 2 83 ? 286.598 308.189 281.054 1.00 80.47 83 ALA B N 1
ATOM 7170 C CA . ALA B 2 83 ? 287.930 307.615 281.150 1.00 80.47 83 ALA B CA 1
ATOM 7171 C C . ALA B 2 83 ? 288.491 307.352 279.762 1.00 80.47 83 ALA B C 1
ATOM 7172 O O . ALA B 2 83 ? 287.789 306.843 278.882 1.00 80.47 83 ALA B O 1
ATOM 7174 N N . VAL B 2 84 ? 289.759 307.699 279.571 1.00 81.34 84 VAL B N 1
ATOM 7175 C CA . VAL B 2 84 ? 290.456 307.506 278.308 1.00 81.34 84 VAL B CA 1
ATOM 7176 C C . VAL B 2 84 ? 291.625 306.568 278.555 1.00 81.34 84 VAL B C 1
ATOM 7177 O O . VAL B 2 84 ? 292.527 306.884 279.345 1.00 81.34 84 VAL B O 1
ATOM 7181 N N . SER B 2 85 ? 291.612 305.426 277.873 1.00 86.93 85 SER B N 1
ATOM 7182 C CA . SER B 2 85 ? 292.675 304.444 277.968 1.00 86.93 85 SER B CA 1
ATOM 7183 C C . SER B 2 85 ? 293.821 304.803 277.030 1.00 86.93 85 SER B C 1
ATOM 7184 O O . SER B 2 85 ? 293.741 305.737 276.230 1.00 86.93 85 SER B O 1
ATOM 7187 N N . ALA B 2 86 ? 294.904 304.036 277.135 1.00 86.82 86 ALA B N 1
ATOM 7188 C CA . ALA B 2 86 ? 296.100 304.333 276.357 1.00 86.82 86 ALA B CA 1
ATOM 7189 C C . ALA B 2 86 ? 295.960 303.928 274.901 1.00 86.82 86 ALA B C 1
ATOM 7190 O O . ALA B 2 86 ? 296.531 304.583 274.024 1.00 86.82 86 ALA B O 1
ATOM 7192 N N . GLU B 2 87 ? 295.212 302.869 274.621 1.00 95.20 87 GLU B N 1
ATOM 7193 C CA . GLU B 2 87 ? 295.107 302.334 273.274 1.00 95.20 87 GLU B CA 1
ATOM 7194 C C . GLU B 2 87 ? 293.993 302.976 272.462 1.00 95.20 87 GLU B C 1
ATOM 7195 O O . GLU B 2 87 ? 293.620 302.440 271.415 1.00 95.20 87 GLU B O 1
ATOM 7201 N N . GLY B 2 88 ? 293.452 304.098 272.912 1.00 87.44 88 GLY B N 1
ATOM 7202 C CA . GLY B 2 88 ? 292.493 304.842 272.130 1.00 87.44 88 GLY B CA 1
ATOM 7203 C C . GLY B 2 88 ? 291.034 304.569 272.413 1.00 87.44 88 GLY B C 1
ATOM 7204 O O . GLY B 2 88 ? 290.192 304.908 271.576 1.00 87.44 88 GLY B O 1
ATOM 7205 N N . TRP B 2 89 ? 290.706 303.969 273.548 1.00 87.53 89 TRP B N 1
ATOM 7206 C CA . TRP B 2 89 ? 289.312 303.755 273.891 1.00 87.53 89 TRP B CA 1
ATOM 7207 C C . TRP B 2 89 ? 288.780 304.922 274.716 1.00 87.53 89 TRP B C 1
ATOM 7208 O O . TRP B 2 89 ? 289.521 305.807 275.144 1.00 87.53 89 TRP B O 1
ATOM 7219 N N . PHE B 2 90 ? 287.466 304.915 274.937 1.00 85.82 90 PHE B N 1
ATOM 7220 C CA . PHE B 2 90 ? 286.781 306.065 275.525 1.00 85.82 90 PHE B CA 1
ATOM 7221 C C . PHE B 2 90 ? 285.534 305.544 276.232 1.00 85.82 90 PHE B C 1
ATOM 7222 O O . PHE B 2 90 ? 284.551 305.194 275.574 1.00 85.82 90 PHE B O 1
ATOM 7230 N N . HIS B 2 91 ? 285.572 305.500 277.559 1.00 87.43 91 HIS B N 1
ATOM 7231 C CA . HIS B 2 91 ? 284.495 304.918 278.341 1.00 87.43 91 HIS B CA 1
ATOM 7232 C C . HIS B 2 91 ? 283.760 305.990 279.130 1.00 87.43 91 HIS B C 1
ATOM 7233 O O . HIS B 2 91 ? 284.362 306.956 279.609 1.00 87.43 91 HIS B O 1
ATOM 7240 N N . LEU B 2 92 ? 282.451 305.797 279.274 1.00 87.29 92 LEU B N 1
ATOM 7241 C CA . LEU B 2 92 ? 281.591 306.708 280.013 1.00 87.29 92 LEU B CA 1
ATOM 7242 C C . LEU B 2 92 ? 280.834 305.946 281.088 1.00 87.29 92 LEU B C 1
ATOM 7243 O O . LEU B 2 92 ? 280.424 304.801 280.880 1.00 87.29 92 LEU B O 1
ATOM 7248 N N . PHE B 2 93 ? 280.659 306.586 282.240 1.00 86.79 93 PHE B N 1
ATOM 7249 C CA . PHE B 2 93 ? 279.923 306.013 283.353 1.00 86.79 93 PHE B CA 1
ATOM 7250 C C . PHE B 2 93 ? 279.030 307.081 283.961 1.00 86.79 93 PHE B C 1
ATOM 7251 O O . PHE B 2 93 ? 279.414 308.254 284.047 1.00 86.79 93 PHE B O 1
ATOM 7259 N N . ASP B 2 94 ? 277.841 306.663 284.384 1.00 92.33 94 ASP B N 1
ATOM 7260 C CA . ASP B 2 94 ? 276.927 307.501 285.146 1.00 92.33 94 ASP B CA 1
ATOM 7261 C C . ASP B 2 94 ? 276.654 306.821 286.476 1.00 92.33 94 ASP B C 1
ATOM 7262 O O . ASP B 2 94 ? 276.271 305.648 286.509 1.00 92.33 94 ASP B O 1
ATOM 7267 N N . LEU B 2 95 ? 276.851 307.555 287.568 1.00 88.82 95 LEU B N 1
ATOM 7268 C CA . LEU B 2 95 ? 276.770 306.979 288.903 1.00 88.82 95 LEU B CA 1
ATOM 7269 C C . LEU B 2 95 ? 275.796 307.747 289.787 1.00 88.82 95 LEU B C 1
ATOM 7270 O O . LEU B 2 95 ? 275.951 307.773 291.009 1.00 88.82 95 LEU B O 1
ATOM 7275 N N . THR B 2 96 ? 274.788 308.374 289.193 1.00 89.26 96 THR B N 1
ATOM 7276 C CA . THR B 2 96 ? 273.780 309.084 289.970 1.00 89.26 96 THR B CA 1
ATOM 7277 C C . THR B 2 96 ? 272.531 308.224 290.059 1.00 89.26 96 THR B C 1
ATOM 7278 O O . THR B 2 96 ? 271.875 307.988 289.033 1.00 89.26 96 THR B O 1
ATOM 7282 N N . PRO B 2 97 ? 272.162 307.725 291.246 1.00 83.41 97 PRO B N 1
ATOM 7283 C CA . PRO B 2 97 ? 270.997 306.849 291.399 1.00 83.41 97 PRO B CA 1
ATOM 7284 C C . PRO B 2 97 ? 269.683 307.585 291.163 1.00 83.41 97 PRO B C 1
ATOM 7285 O O . PRO B 2 97 ? 268.766 306.993 290.596 1.00 83.41 97 PRO B O 1
ATOM 7289 N N . GLU B 2 114 ? 282.814 295.885 288.797 1.00 91.71 114 GLU B N 1
ATOM 7290 C CA . GLU B 2 114 ? 281.431 296.260 288.534 1.00 91.71 114 GLU B CA 1
ATOM 7291 C C . GLU B 2 114 ? 281.355 297.554 287.739 1.00 91.71 114 GLU B C 1
ATOM 7292 O O . GLU B 2 114 ? 282.371 298.062 287.270 1.00 91.71 114 GLU B O 1
ATOM 7298 N N . GLN B 2 115 ? 280.138 298.079 287.596 1.00 90.43 115 GLN B N 1
ATOM 7299 C CA . GLN B 2 115 ? 279.884 299.355 286.930 1.00 90.43 115 GLN B CA 1
ATOM 7300 C C . GLN B 2 115 ? 280.402 299.335 285.489 1.00 90.43 115 GLN B C 1
ATOM 7301 O O . GLN B 2 115 ? 281.337 300.043 285.118 1.00 90.43 115 GLN B O 1
ATOM 7307 N N . ARG B 2 116 ? 279.767 298.485 284.689 1.00 88.16 116 ARG B N 1
ATOM 7308 C CA . ARG B 2 116 ? 280.097 298.423 283.278 1.00 88.16 116 ARG B CA 1
ATOM 7309 C C . ARG B 2 116 ? 279.794 299.766 282.616 1.00 88.16 116 ARG B C 1
ATOM 7310 O O . ARG B 2 116 ? 278.826 300.441 282.976 1.00 88.16 116 ARG B O 1
ATOM 7312 N N . PRO B 2 117 ? 280.612 300.184 281.655 1.00 86.26 117 PRO B N 1
ATOM 7313 C CA . PRO B 2 117 ? 280.415 301.498 281.040 1.00 86.26 117 PRO B CA 1
ATOM 7314 C C . PRO B 2 117 ? 279.122 301.556 280.247 1.00 86.26 117 PRO B C 1
ATOM 7315 O O . PRO B 2 117 ? 278.645 300.561 279.699 1.00 86.26 117 PRO B O 1
ATOM 7319 N N . VAL B 2 118 ? 278.556 302.760 280.188 1.00 85.86 118 VAL B N 1
ATOM 7320 C CA . VAL B 2 118 ? 277.330 302.986 279.435 1.00 85.86 118 VAL B CA 1
ATOM 7321 C C . VAL B 2 118 ? 277.595 303.368 277.990 1.00 85.86 118 VAL B C 1
ATOM 7322 O O . VAL B 2 118 ? 276.641 303.451 277.201 1.00 85.86 118 VAL B O 1
ATOM 7326 N N . PHE B 2 119 ? 278.851 303.596 277.612 1.00 87.36 119 PHE B N 1
ATOM 7327 C CA . PHE B 2 119 ? 279.165 304.006 276.250 1.00 87.36 119 PHE B CA 1
ATOM 7328 C C . PHE B 2 119 ? 280.651 303.848 275.955 1.00 87.36 119 PHE B C 1
ATOM 7329 O O . PHE B 2 119 ? 281.496 304.270 276.749 1.00 87.36 119 PHE B O 1
ATOM 7337 N N . LYS B 2 120 ? 280.978 303.249 274.813 1.00 86.81 120 LYS B N 1
ATOM 7338 C CA . LYS B 2 120 ? 282.357 303.058 274.394 1.00 86.81 120 LYS B CA 1
ATOM 7339 C C . LYS B 2 120 ? 282.528 303.521 272.958 1.00 86.81 120 LYS B C 1
ATOM 7340 O O . LYS B 2 120 ? 281.591 303.477 272.158 1.00 86.81 120 LYS B O 1
ATOM 7346 N N . GLN B 2 121 ? 283.742 303.963 272.639 1.00 86.28 121 GLN B N 1
ATOM 7347 C CA . GLN B 2 121 ? 284.068 304.397 271.288 1.00 86.28 121 GLN B CA 1
ATOM 7348 C C . GLN B 2 121 ? 285.575 304.496 271.103 1.00 86.28 121 GLN B C 1
ATOM 7349 O O . GLN B 2 121 ? 286.275 305.043 271.958 1.00 86.28 121 GLN B O 1
ATOM 7355 N N . HIS B 2 122 ? 286.083 303.978 269.992 1.00 86.13 122 HIS B N 1
ATOM 7356 C CA . HIS B 2 122 ? 287.511 304.021 269.726 1.00 86.13 122 HIS B CA 1
ATOM 7357 C C . HIS B 2 122 ? 287.909 305.363 269.129 1.00 86.13 122 HIS B C 1
ATOM 7358 O O . HIS B 2 122 ? 287.205 305.915 268.280 1.00 86.13 122 HIS B O 1
ATOM 7365 N N . ILE B 2 123 ? 289.040 305.892 269.584 1.00 80.79 123 ILE B N 1
ATOM 7366 C CA . ILE B 2 123 ? 289.572 307.162 269.096 1.00 80.79 123 ILE B CA 1
ATOM 7367 C C . ILE B 2 123 ? 291.073 306.983 268.894 1.00 80.79 123 ILE B C 1
ATOM 7368 O O . ILE B 2 123 ? 291.597 305.905 269.202 1.00 80.79 123 ILE B O 1
ATOM 7373 N N . PRO B 2 124 ? 291.801 307.973 268.370 1.00 79.39 124 PRO B N 1
ATOM 7374 C CA . PRO B 2 124 ? 293.254 307.813 268.220 1.00 79.39 124 PRO B CA 1
ATOM 7375 C C . PRO B 2 124 ? 293.938 307.491 269.541 1.00 79.39 124 PRO B C 1
ATOM 7376 O O . PRO B 2 124 ? 293.539 307.972 270.603 1.00 79.39 124 PRO B O 1
ATOM 7380 N N . ALA B 2 125 ? 294.976 306.660 269.464 1.00 84.17 125 ALA B N 1
ATOM 7381 C CA . ALA B 2 125 ? 295.677 306.168 270.640 1.00 84.17 125 ALA B CA 1
ATOM 7382 C C . ALA B 2 125 ? 296.819 307.111 271.010 1.00 84.17 125 ALA B C 1
ATOM 7383 O O . ALA B 2 125 ? 296.990 308.175 270.412 1.00 84.17 125 ALA B O 1
ATOM 7385 N N . ASN B 2 126 ? 297.616 306.713 272.006 1.00 83.73 126 ASN B N 1
ATOM 7386 C CA . ASN B 2 126 ? 298.734 307.506 272.526 1.00 83.73 126 ASN B CA 1
ATOM 7387 C C . ASN B 2 126 ? 298.241 308.790 273.191 1.00 83.73 126 ASN B C 1
ATOM 7388 O O . ASN B 2 126 ? 298.795 309.870 272.990 1.00 83.73 126 ASN B O 1
ATOM 7393 N N . THR B 2 127 ? 297.198 308.657 274.001 1.00 78.82 127 THR B N 1
ATOM 7394 C CA . THR B 2 127 ? 296.621 309.793 274.701 1.00 78.82 127 THR B CA 1
ATOM 7395 C C . THR B 2 127 ? 297.468 310.155 275.911 1.00 78.82 127 THR B C 1
ATOM 7396 O O . THR B 2 127 ? 297.974 309.278 276.610 1.00 78.82 127 THR B O 1
ATOM 7400 N N . LYS B 2 128 ? 297.632 311.452 276.154 1.00 77.11 128 LYS B N 1
ATOM 7401 C CA . LYS B 2 128 ? 298.414 311.904 277.297 1.00 77.11 128 LYS B CA 1
ATOM 7402 C C . LYS B 2 128 ? 297.626 312.775 278.260 1.00 77.11 128 LYS B C 1
ATOM 7403 O O . LYS B 2 128 ? 297.637 312.516 279.466 1.00 77.11 128 LYS B O 1
ATOM 7409 N N . VAL B 2 129 ? 296.945 313.809 277.766 1.00 76.34 129 VAL B N 1
ATOM 7410 C CA . VAL B 2 129 ? 296.210 314.739 278.614 1.00 76.34 129 VAL B CA 1
ATOM 7411 C C . VAL B 2 129 ? 294.828 314.963 278.023 1.00 76.34 129 VAL B C 1
ATOM 7412 O O . VAL B 2 129 ? 294.575 314.691 276.849 1.00 76.34 129 VAL B O 1
ATOM 7416 N N . MET B 2 130 ? 293.939 315.506 278.848 1.00 76.29 130 MET B N 1
ATOM 7417 C CA . MET B 2 130 ? 292.529 315.579 278.504 1.00 76.29 130 MET B CA 1
ATOM 7418 C C . MET B 2 130 ? 291.879 316.746 279.233 1.00 76.29 130 MET B C 1
ATOM 7419 O O . MET B 2 130 ? 292.255 317.079 280.357 1.00 76.29 130 MET B O 1
ATOM 7424 N N . LEU B 2 131 ? 290.902 317.368 278.576 1.00 72.74 131 LEU B N 1
ATOM 7425 C CA . LEU B 2 131 ? 290.218 318.529 279.125 1.00 72.74 131 LEU B CA 1
ATOM 7426 C C . LEU B 2 131 ? 288.790 318.568 278.602 1.00 72.74 131 LEU B C 1
ATOM 7427 O O . LEU B 2 131 ? 288.519 318.154 277.474 1.00 72.74 131 LEU B O 1
ATOM 7432 N N . ILE B 2 132 ? 287.878 319.072 279.431 1.00 72.93 132 ILE B N 1
ATOM 7433 C CA . ILE B 2 132 ? 286.463 319.188 279.090 1.00 72.93 132 ILE B CA 1
ATOM 7434 C C . ILE B 2 132 ? 286.052 320.632 279.318 1.00 72.93 132 ILE B C 1
ATOM 7435 O O . ILE B 2 132 ? 285.976 321.078 280.468 1.00 72.93 132 ILE B O 1
ATOM 7440 N N . SER B 2 133 ? 285.767 321.359 278.242 1.00 79.30 133 SER B N 1
ATOM 7441 C CA . SER B 2 133 ? 285.355 322.746 278.403 1.00 79.30 133 SER B CA 1
ATOM 7442 C C . SER B 2 133 ? 284.790 323.252 277.089 1.00 79.30 133 SER B C 1
ATOM 7443 O O . SER B 2 133 ? 285.044 322.686 276.024 1.00 79.30 133 SER B O 1
ATOM 7446 N N . ASP B 2 134 ? 284.030 324.337 277.180 1.00 82.68 134 ASP B N 1
ATOM 7447 C CA . ASP B 2 134 ? 283.474 324.997 276.004 1.00 82.68 134 ASP B CA 1
ATOM 7448 C C . ASP B 2 134 ? 284.493 326.022 275.526 1.00 82.68 134 ASP B C 1
ATOM 7449 O O . ASP B 2 134 ? 284.656 327.083 276.131 1.00 82.68 134 ASP B O 1
ATOM 7454 N N . ILE B 2 135 ? 285.178 325.705 274.432 1.00 82.24 135 ILE B N 1
ATOM 7455 C CA . ILE B 2 135 ? 286.308 326.505 273.969 1.00 82.24 135 ILE B CA 1
ATOM 7456 C C . ILE B 2 135 ? 285.877 327.554 272.957 1.00 82.24 135 ILE B C 1
ATOM 7457 O O . ILE B 2 135 ? 286.314 328.706 273.017 1.00 82.24 135 ILE B O 1
ATOM 7462 N N . ASP B 2 136 ? 285.031 327.171 272.001 1.00 82.73 136 ASP B N 1
ATOM 7463 C CA . ASP B 2 136 ? 284.613 328.109 270.967 1.00 82.73 136 ASP B CA 1
ATOM 7464 C C . ASP B 2 136 ? 283.761 329.230 271.544 1.00 82.73 136 ASP B C 1
ATOM 7465 O O . ASP B 2 136 ? 283.904 330.393 271.151 1.00 82.73 136 ASP B O 1
ATOM 7470 N N . GLY B 2 137 ? 282.882 328.905 272.480 1.00 81.96 137 GLY B N 1
ATOM 7471 C CA . GLY B 2 137 ? 281.928 329.859 272.995 1.00 81.96 137 GLY B CA 1
ATOM 7472 C C . GLY B 2 137 ? 280.517 329.669 272.494 1.00 81.96 137 GLY B C 1
ATOM 7473 O O . GLY B 2 137 ? 279.749 330.636 272.483 1.00 81.96 137 GLY B O 1
ATOM 7474 N N . ASP B 2 138 ? 280.156 328.461 272.077 1.00 82.42 138 ASP B N 1
ATOM 7475 C CA . ASP B 2 138 ? 278.831 328.162 271.563 1.00 82.42 138 ASP B CA 1
ATOM 7476 C C . ASP B 2 138 ? 277.886 327.661 272.642 1.00 82.42 138 ASP B C 1
ATOM 7477 O O . ASP B 2 138 ? 276.766 327.250 272.326 1.00 82.42 138 ASP B O 1
ATOM 7482 N N . GLY B 2 139 ? 278.314 327.665 273.898 1.00 83.62 139 GLY B N 1
ATOM 7483 C CA . GLY B 2 139 ? 277.484 327.180 274.975 1.00 83.62 139 GLY B CA 1
ATOM 7484 C C . GLY B 2 139 ? 277.434 325.678 275.110 1.00 83.62 139 GLY B C 1
ATOM 7485 O O . GLY B 2 139 ? 276.706 325.175 275.974 1.00 83.62 139 GLY B O 1
ATOM 7486 N N . CYS B 2 140 ? 278.177 324.945 274.290 1.00 85.17 140 CYS B N 1
ATOM 7487 C CA . CYS B 2 140 ? 278.237 323.495 274.362 1.00 85.17 140 CYS B CA 1
ATOM 7488 C C . CYS B 2 140 ? 279.658 323.078 274.696 1.00 85.17 140 CYS B C 1
ATOM 7489 O O . CYS B 2 140 ? 280.620 323.644 274.171 1.00 85.17 140 CYS B O 1
ATOM 7492 N N . ARG B 2 141 ? 279.789 322.087 275.571 1.00 84.90 141 ARG B N 1
ATOM 7493 C CA . ARG B 2 141 ? 281.101 321.677 276.045 1.00 84.90 141 ARG B CA 1
ATOM 7494 C C . ARG B 2 141 ? 281.782 320.776 275.025 1.00 84.90 141 ARG B C 1
ATOM 7495 O O . ARG B 2 141 ? 281.195 319.800 274.551 1.00 84.90 141 ARG B O 1
ATOM 7503 N N . GLU B 2 142 ? 283.023 321.112 274.691 1.00 80.18 142 GLU B N 1
ATOM 7504 C CA . GLU B 2 142 ? 283.855 320.328 273.796 1.00 80.18 142 GLU B CA 1
ATOM 7505 C C . GLU B 2 142 ? 284.907 319.570 274.597 1.00 80.18 142 GLU B C 1
ATOM 7506 O O . GLU B 2 142 ? 285.199 319.895 275.752 1.00 80.18 142 GLU B O 1
ATOM 7512 N N . LEU B 2 143 ? 285.469 318.539 273.973 1.00 72.45 143 LEU B N 1
ATOM 7513 C CA . LEU B 2 143 ? 286.487 317.702 274.586 1.00 72.45 143 LEU B CA 1
ATOM 7514 C C . LEU B 2 143 ? 287.803 317.884 273.848 1.00 72.45 143 LEU B C 1
ATOM 7515 O O . LEU B 2 143 ? 287.832 317.901 272.618 1.00 72.45 143 LEU B O 1
ATOM 7520 N N . VAL B 2 144 ? 288.894 318.034 274.589 1.00 71.91 144 VAL B N 1
ATOM 7521 C CA . VAL B 2 144 ? 290.208 318.238 273.994 1.00 71.91 144 VAL B CA 1
ATOM 7522 C C . VAL B 2 144 ? 291.143 317.165 274.525 1.00 71.91 144 VAL B C 1
ATOM 7523 O O . VAL B 2 144 ? 291.189 316.926 275.736 1.00 71.91 144 VAL B O 1
ATOM 7527 N N . VAL B 2 145 ? 291.873 316.506 273.628 1.00 73.82 145 VAL B N 1
ATOM 7528 C CA . VAL B 2 145 ? 292.821 315.470 274.015 1.00 73.82 145 VAL B CA 1
ATOM 7529 C C . VAL B 2 145 ? 294.174 315.789 273.402 1.00 73.82 145 VAL B C 1
ATOM 7530 O O . VAL B 2 145 ? 294.272 316.032 272.194 1.00 73.82 145 VAL B O 1
ATOM 7534 N N . GLY B 2 146 ? 295.213 315.780 274.230 1.00 75.52 146 GLY B N 1
ATOM 7535 C CA . GLY B 2 146 ? 296.581 315.969 273.779 1.00 75.52 146 GLY B CA 1
ATOM 7536 C C . GLY B 2 146 ? 297.332 314.650 273.845 1.00 75.52 146 GLY B C 1
ATOM 7537 O O . GLY B 2 146 ? 297.290 313.955 274.862 1.00 75.52 146 GLY B O 1
ATOM 7538 N N . TYR B 2 147 ? 298.016 314.323 272.754 1.00 77.24 147 TYR B N 1
ATOM 7539 C CA . TYR B 2 147 ? 298.656 313.031 272.588 1.00 77.24 147 TYR B CA 1
ATOM 7540 C C . TYR B 2 147 ? 300.146 313.127 272.868 1.00 77.24 147 TYR B C 1
ATOM 7541 O O . TYR B 2 147 ? 300.713 314.210 273.022 1.00 77.24 147 TYR B O 1
ATOM 7550 N N . THR B 2 148 ? 300.785 311.963 272.924 1.00 82.30 148 THR B N 1
ATOM 7551 C CA . THR B 2 148 ? 302.176 311.886 273.339 1.00 82.30 148 THR B CA 1
ATOM 7552 C C . THR B 2 148 ? 303.152 312.374 272.279 1.00 82.30 148 THR B C 1
ATOM 7553 O O . THR B 2 148 ? 304.339 312.525 272.584 1.00 82.30 148 THR B O 1
ATOM 7557 N N . ASP B 2 149 ? 302.696 312.631 271.058 1.00 86.14 149 ASP B N 1
ATOM 7558 C CA . ASP B 2 149 ? 303.570 312.982 269.947 1.00 86.14 149 ASP B CA 1
ATOM 7559 C C . ASP B 2 149 ? 303.243 314.359 269.388 1.00 86.14 149 ASP B C 1
ATOM 7560 O O . ASP B 2 149 ? 303.238 314.568 268.176 1.00 86.14 149 ASP B O 1
ATOM 7565 N N . ARG B 2 150 ? 302.961 315.314 270.272 1.00 85.03 150 ARG B N 1
ATOM 7566 C CA . ARG B 2 150 ? 302.763 316.714 269.894 1.00 85.03 150 ARG B CA 1
ATOM 7567 C C . ARG B 2 150 ? 301.597 316.891 268.922 1.00 85.03 150 ARG B C 1
ATOM 7568 O O . ARG B 2 150 ? 301.685 317.646 267.954 1.00 85.03 150 ARG B O 1
ATOM 7576 N N . VAL B 2 151 ? 300.489 316.203 269.189 1.00 79.44 151 VAL B N 1
ATOM 7577 C CA . VAL B 2 151 ? 299.281 316.305 268.381 1.00 79.44 151 VAL B CA 1
ATOM 7578 C C . VAL B 2 151 ? 298.094 316.535 269.305 1.00 79.44 151 VAL B C 1
ATOM 7579 O O . VAL B 2 151 ? 297.889 315.775 270.257 1.00 79.44 151 VAL B O 1
ATOM 7583 N N . VAL B 2 152 ? 297.300 317.564 269.015 1.00 75.40 152 VAL B N 1
ATOM 7584 C CA . VAL B 2 152 ? 296.137 317.910 269.825 1.00 75.40 152 VAL B CA 1
ATOM 7585 C C . VAL B 2 152 ? 294.888 317.768 268.969 1.00 75.40 152 VAL B C 1
ATOM 7586 O O . VAL B 2 152 ? 294.854 318.248 267.831 1.00 75.40 152 VAL B O 1
ATOM 7590 N N . ARG B 2 153 ? 293.865 317.112 269.513 1.00 76.19 153 ARG B N 1
ATOM 7591 C CA . ARG B 2 153 ? 292.635 316.852 268.782 1.00 76.19 153 ARG B CA 1
ATOM 7592 C C . ARG B 2 153 ? 291.426 317.296 269.591 1.00 76.19 153 ARG B C 1
ATOM 7593 O O . ARG B 2 153 ? 291.339 317.030 270.794 1.00 76.19 153 ARG B O 1
ATOM 7601 N N . ALA B 2 154 ? 290.481 317.945 268.916 1.00 74.53 154 ALA B N 1
ATOM 7602 C CA . ALA B 2 154 ? 289.255 318.434 269.529 1.00 74.53 154 ALA B CA 1
ATOM 7603 C C . ALA B 2 154 ? 288.060 317.640 269.020 1.00 74.53 154 ALA B C 1
ATOM 7604 O O . ALA B 2 154 ? 288.006 317.264 267.846 1.00 74.53 154 ALA B O 1
ATOM 7606 N N . PHE B 2 155 ? 287.107 317.387 269.910 1.00 75.51 155 PHE B N 1
ATOM 7607 C CA . PHE B 2 155 ? 285.933 316.588 269.608 1.00 75.51 155 PHE B CA 1
ATOM 7608 C C . PHE B 2 155 ? 284.714 317.252 270.226 1.00 75.51 155 PHE B C 1
ATOM 7609 O O . PHE B 2 155 ? 284.822 318.036 271.171 1.00 75.51 155 PHE B O 1
ATOM 7617 N N . ARG B 2 156 ? 283.545 316.919 269.688 1.00 81.09 156 ARG B N 1
ATOM 7618 C CA . ARG B 2 156 ? 282.290 317.363 270.274 1.00 81.09 156 ARG B CA 1
ATOM 7619 C C . ARG B 2 156 ? 281.290 316.222 270.243 1.00 81.09 156 ARG B C 1
ATOM 7620 O O . ARG B 2 156 ? 281.276 315.413 269.316 1.00 81.09 156 ARG B O 1
ATOM 7628 N N . TRP B 2 157 ? 280.450 316.168 271.265 1.00 81.52 157 TRP B N 1
ATOM 7629 C CA . TRP B 2 157 ? 279.420 315.147 271.347 1.00 81.52 157 TRP B CA 1
ATOM 7630 C C . TRP B 2 157 ? 278.211 315.574 270.531 1.00 81.52 157 TRP B C 1
ATOM 7631 O O . TRP B 2 157 ? 277.695 316.680 270.709 1.00 81.52 157 TRP B O 1
ATOM 7642 N N . GLU B 2 158 ? 277.756 314.701 269.636 1.00 89.11 158 GLU B N 1
ATOM 7643 C CA . GLU B 2 158 ? 276.601 314.976 268.796 1.00 89.11 158 GLU B CA 1
ATOM 7644 C C . GLU B 2 158 ? 275.617 313.828 268.927 1.00 89.11 158 GLU B C 1
ATOM 7645 O O . GLU B 2 158 ? 276.004 312.661 268.821 1.00 89.11 158 GLU B O 1
ATOM 7651 N N . GLU B 2 159 ? 274.352 314.158 269.156 1.00 95.01 159 GLU B N 1
ATOM 7652 C CA . GLU B 2 159 ? 273.326 313.138 269.283 1.00 95.01 159 GLU B CA 1
ATOM 7653 C C . GLU B 2 159 ? 273.014 312.518 267.931 1.00 95.01 159 GLU B C 1
ATOM 7654 O O . GLU B 2 159 ? 272.998 313.201 266.904 1.00 95.01 159 GLU B O 1
ATOM 7660 N N . LEU B 2 160 ? 272.766 311.214 267.938 1.00 96.47 160 LEU B N 1
ATOM 7661 C CA . LEU B 2 160 ? 272.452 310.487 266.717 1.00 96.47 160 LEU B CA 1
ATOM 7662 C C . LEU B 2 160 ? 271.077 310.879 266.190 1.00 96.47 160 LEU B C 1
ATOM 7663 O O . LEU B 2 160 ? 270.935 311.875 265.482 1.00 96.47 160 LEU B O 1
ATOM 7665 N N . GLY B 2 169 ? 273.966 308.936 270.420 1.00 85.77 169 GLY B N 1
ATOM 7666 C CA . GLY B 2 169 ? 275.020 309.926 270.532 1.00 85.77 169 GLY B CA 1
ATOM 7667 C C . GLY B 2 169 ? 276.381 309.382 270.153 1.00 85.77 169 GLY B C 1
ATOM 7668 O O . GLY B 2 169 ? 276.592 308.173 270.162 1.00 85.77 169 GLY B O 1
ATOM 7669 N N . GLN B 2 170 ? 277.310 310.278 269.830 1.00 83.33 170 GLN B N 1
ATOM 7670 C CA . GLN B 2 170 ? 278.609 309.876 269.315 1.00 83.33 170 GLN B CA 1
ATOM 7671 C C . GLN B 2 170 ? 279.517 311.093 269.256 1.00 83.33 170 GLN B C 1
ATOM 7672 O O . GLN B 2 170 ? 279.051 312.202 268.999 1.00 83.33 170 GLN B O 1
ATOM 7678 N N . LEU B 2 171 ? 280.805 310.885 269.501 1.00 78.60 171 LEU B N 1
ATOM 7679 C CA . LEU B 2 171 ? 281.763 311.969 269.353 1.00 78.60 171 LEU B CA 1
ATOM 7680 C C . LEU B 2 171 ? 282.099 312.169 267.885 1.00 78.60 171 LEU B C 1
ATOM 7681 O O . LEU B 2 171 ? 282.252 311.203 267.135 1.00 78.60 171 LEU B O 1
ATOM 7686 N N . VAL B 2 172 ? 282.213 313.423 267.474 1.00 77.33 172 VAL B N 1
ATOM 7687 C CA . VAL B 2 172 ? 282.653 313.762 266.132 1.00 77.33 172 VAL B CA 1
ATOM 7688 C C . VAL B 2 172 ? 283.865 314.668 266.251 1.00 77.33 172 VAL B C 1
ATOM 7689 O O . VAL B 2 172 ? 283.987 315.464 267.188 1.00 77.33 172 VAL B O 1
ATOM 7693 N N . SER B 2 173 ? 284.776 314.528 265.299 1.00 74.02 173 SER B N 1
ATOM 7694 C CA . SER B 2 173 ? 286.051 315.213 265.383 1.00 74.02 173 SER B CA 1
ATOM 7695 C C . SER B 2 173 ? 285.897 316.682 265.012 1.00 74.02 173 SER B C 1
ATOM 7696 O O . SER B 2 173 ? 284.835 317.144 264.592 1.00 74.02 173 SER B O 1
ATOM 7699 N N . LEU B 2 174 ? 286.987 317.419 265.170 1.00 72.47 174 LEU B N 1
ATOM 7700 C CA . LEU B 2 174 ? 287.056 318.831 264.842 1.00 72.47 174 LEU B CA 1
ATOM 7701 C C . LEU B 2 174 ? 288.484 319.115 264.394 1.00 72.47 174 LEU B C 1
ATOM 7702 O O . LEU B 2 174 ? 289.222 318.195 264.031 1.00 72.47 174 LEU B O 1
ATOM 7707 N N . LYS B 2 175 ? 288.873 320.386 264.413 1.00 74.46 175 LYS B N 1
ATOM 7708 C CA . LYS B 2 175 ? 290.222 320.766 264.019 1.00 74.46 175 LYS B CA 1
ATOM 7709 C C . LYS B 2 175 ? 291.259 320.010 264.842 1.00 74.46 175 LYS B C 1
ATOM 7710 O O . LYS B 2 175 ? 291.034 319.676 266.007 1.00 74.46 175 LYS B O 1
ATOM 7716 N N . LYS B 2 176 ? 292.395 319.713 264.214 1.00 74.57 176 LYS B N 1
ATOM 7717 C CA . LYS B 2 176 ? 293.511 319.045 264.869 1.00 74.57 176 LYS B CA 1
ATOM 7718 C C . LYS B 2 176 ? 294.783 319.844 264.632 1.00 74.57 176 LYS B C 1
ATOM 7719 O O . LYS B 2 176 ? 295.078 320.220 263.494 1.00 74.57 176 LYS B O 1
ATOM 7725 N N . TRP B 2 177 ? 295.533 320.099 265.698 1.00 76.56 177 TRP B N 1
ATOM 7726 C CA . TRP B 2 177 ? 296.754 320.885 265.623 1.00 76.56 177 TRP B CA 1
ATOM 7727 C C . TRP B 2 177 ? 297.981 320.006 265.817 1.00 76.56 177 TRP B C 1
ATOM 7728 O O . TRP B 2 177 ? 297.948 318.989 266.516 1.00 76.56 177 TRP B O 1
ATOM 7739 N N . MET B 2 178 ? 299.080 320.439 265.200 1.00 86.27 178 MET B N 1
ATOM 7740 C CA . MET B 2 178 ? 300.368 319.765 265.282 1.00 86.27 178 MET B CA 1
ATOM 7741 C C . MET B 2 178 ? 301.405 320.747 265.800 1.00 86.27 178 MET B C 1
ATOM 7742 O O . MET B 2 178 ? 301.436 321.903 265.369 1.00 86.27 178 MET B O 1
ATOM 7747 N N . LEU B 2 179 ? 302.256 320.288 266.714 1.00 84.79 179 LEU B N 1
ATOM 7748 C CA . LEU B 2 179 ? 303.232 321.143 267.371 1.00 84.79 179 LEU B CA 1
ATOM 7749 C C . LEU B 2 179 ? 304.606 320.494 267.314 1.00 84.79 179 LEU B C 1
ATOM 7750 O O . LEU B 2 179 ? 304.754 319.328 266.943 1.00 84.79 179 LEU B O 1
ATOM 7755 N N . GLU B 2 180 ? 305.624 321.268 267.689 1.00 86.79 180 GLU B N 1
ATOM 7756 C CA . GLU B 2 180 ? 306.995 320.774 267.745 1.00 86.79 180 GLU B CA 1
ATOM 7757 C C . GLU B 2 180 ? 307.377 320.314 269.148 1.00 86.79 180 GLU B C 1
ATOM 7758 O O . GLU B 2 180 ? 307.718 319.146 269.351 1.00 86.79 180 GLU B O 1
ATOM 7764 N N . GLY B 2 181 ? 307.322 321.213 270.125 1.00 84.86 181 GLY B N 1
ATOM 7765 C CA . GLY B 2 181 ? 307.646 320.840 271.482 1.00 84.86 181 GLY B CA 1
ATOM 7766 C C . GLY B 2 181 ? 306.557 320.002 272.117 1.00 84.86 181 GLY B C 1
ATOM 7767 O O . GLY B 2 181 ? 305.391 320.046 271.731 1.00 84.86 181 GLY B O 1
ATOM 7768 N N . GLN B 2 182 ? 306.953 319.235 273.127 1.00 86.49 182 GLN B N 1
ATOM 7769 C CA . GLN B 2 182 ? 306.052 318.272 273.735 1.00 86.49 182 GLN B CA 1
ATOM 7770 C C . GLN B 2 182 ? 304.897 318.970 274.444 1.00 86.49 182 GLN B C 1
ATOM 7771 O O . GLN B 2 182 ? 304.989 320.127 274.864 1.00 86.49 182 GLN B O 1
ATOM 7777 N N . VAL B 2 183 ? 303.792 318.241 274.568 1.00 84.34 183 VAL B N 1
ATOM 7778 C CA . VAL B 2 183 ? 302.566 318.740 275.175 1.00 84.34 183 VAL B CA 1
ATOM 7779 C C . VAL B 2 183 ? 302.424 318.110 276.550 1.00 84.34 183 VAL B C 1
ATOM 7780 O O . VAL B 2 183 ? 302.476 316.882 276.684 1.00 84.34 183 VAL B O 1
ATOM 7784 N N . ASP B 2 184 ? 302.245 318.944 277.565 1.00 85.17 184 ASP B N 1
ATOM 7785 C CA . ASP B 2 184 ? 302.159 318.476 278.938 1.00 85.17 184 ASP B CA 1
ATOM 7786 C C . ASP B 2 184 ? 300.884 318.879 279.651 1.00 85.17 184 ASP B C 1
ATOM 7787 O O . ASP B 2 184 ? 300.413 318.124 280.500 1.00 85.17 184 ASP B O 1
ATOM 7792 N N . SER B 2 185 ? 300.317 320.041 279.343 1.00 80.28 185 SER B N 1
ATOM 7793 C CA . SER B 2 185 ? 299.118 320.496 280.027 1.00 80.28 185 SER B CA 1
ATOM 7794 C C . SER B 2 185 ? 298.280 321.342 279.083 1.00 80.28 185 SER B C 1
ATOM 7795 O O . SER B 2 185 ? 298.816 322.149 278.322 1.00 80.28 185 SER B O 1
ATOM 7798 N N . LEU B 2 186 ? 296.966 321.160 279.152 1.00 76.01 186 LEU B N 1
ATOM 7799 C CA . LEU B 2 186 ? 296.008 321.930 278.378 1.00 76.01 186 LEU B CA 1
ATOM 7800 C C . LEU B 2 186 ? 295.225 322.845 279.303 1.00 76.01 186 LEU B C 1
ATOM 7801 O O . LEU B 2 186 ? 294.950 322.495 280.452 1.00 76.01 186 LEU B O 1
ATOM 7806 N N . SER B 2 187 ? 294.851 324.018 278.800 1.00 79.71 187 SER B N 1
ATOM 7807 C CA . SER B 2 187 ? 294.050 324.911 279.621 1.00 79.71 187 SER B CA 1
ATOM 7808 C C . SER B 2 187 ? 293.181 325.793 278.743 1.00 79.71 187 SER B C 1
ATOM 7809 O O . SER B 2 187 ? 293.445 325.976 277.553 1.00 79.71 187 SER B O 1
ATOM 7812 N N . VAL B 2 188 ? 292.136 326.339 279.356 1.00 84.32 188 VAL B N 1
ATOM 7813 C CA . VAL B 2 188 ? 291.248 327.303 278.721 1.00 84.32 188 VAL B CA 1
ATOM 7814 C C . VAL B 2 188 ? 291.259 328.568 279.560 1.00 84.32 188 VAL B C 1
ATOM 7815 O O . VAL B 2 188 ? 290.981 328.522 280.762 1.00 84.32 188 VAL B O 1
ATOM 7819 N N . THR B 2 189 ? 291.570 329.688 278.931 1.00 91.00 189 THR B N 1
ATOM 7820 C CA . THR B 2 189 ? 291.708 330.949 279.641 1.00 91.00 189 THR B CA 1
ATOM 7821 C C . THR B 2 189 ? 290.947 332.034 278.901 1.00 91.00 189 THR B C 1
ATOM 7822 O O . THR B 2 189 ? 290.971 332.083 277.672 1.00 91.00 189 THR B O 1
ATOM 7826 N N . LEU B 2 190 ? 290.264 332.899 279.643 1.00 98.65 190 LEU B N 1
ATOM 7827 C CA . LEU B 2 190 ? 289.563 334.002 279.005 1.00 98.65 190 LEU B CA 1
ATOM 7828 C C . LEU B 2 190 ? 290.573 334.947 278.370 1.00 98.65 190 LEU B C 1
ATOM 7829 O O . LEU B 2 190 ? 291.508 335.408 279.030 1.00 98.65 190 LEU B O 1
ATOM 7834 N N . GLY B 2 191 ? 290.384 335.234 277.087 1.00 104.21 191 GLY B N 1
ATOM 7835 C CA . GLY B 2 191 ? 291.354 335.978 276.323 1.00 104.21 191 GLY B CA 1
ATOM 7836 C C . GLY B 2 191 ? 291.293 337.462 276.602 1.00 104.21 191 GLY B C 1
ATOM 7837 O O . GLY B 2 191 ? 290.637 337.914 277.544 1.00 104.21 191 GLY B O 1
ATOM 7838 N N . PRO B 2 192 ? 291.995 338.250 275.788 1.00 107.52 192 PRO B N 1
ATOM 7839 C CA . PRO B 2 192 ? 291.957 339.708 275.971 1.00 107.52 192 PRO B CA 1
ATOM 7840 C C . PRO B 2 192 ? 290.563 340.290 275.873 1.00 107.52 192 PRO B C 1
ATOM 7841 O O . PRO B 2 192 ? 290.268 341.287 276.544 1.00 107.52 192 PRO B O 1
ATOM 7845 N N . LEU B 2 193 ? 289.692 339.699 275.061 1.00 106.41 193 LEU B N 1
ATOM 7846 C CA . LEU B 2 193 ? 288.346 340.224 274.857 1.00 106.41 193 LEU B CA 1
ATOM 7847 C C . LEU B 2 193 ? 287.333 339.103 275.063 1.00 106.41 193 LEU B C 1
ATOM 7848 O O . LEU B 2 193 ? 286.975 338.395 274.121 1.00 106.41 193 LEU B O 1
ATOM 7853 N N . GLY B 2 194 ? 286.919 338.916 276.317 1.00 103.75 194 GLY B N 1
ATOM 7854 C CA . GLY B 2 194 ? 285.784 338.088 276.687 1.00 103.75 194 GLY B CA 1
ATOM 7855 C C . GLY B 2 194 ? 285.594 336.787 275.936 1.00 103.75 194 GLY B C 1
ATOM 7856 O O . GLY B 2 194 ? 284.459 336.337 275.759 1.00 103.75 194 GLY B O 1
ATOM 7857 N N . LEU B 2 195 ? 286.685 336.158 275.497 1.00 99.27 195 LEU B N 1
ATOM 7858 C CA . LEU B 2 195 ? 286.545 334.957 274.690 1.00 99.27 195 LEU B CA 1
ATOM 7859 C C . LEU B 2 195 ? 287.460 333.874 275.225 1.00 99.27 195 LEU B C 1
ATOM 7860 O O . LEU B 2 195 ? 288.603 334.174 275.591 1.00 99.27 195 LEU B O 1
ATOM 7865 N N . PRO B 2 196 ? 287.005 332.626 275.287 1.00 92.69 196 PRO B N 1
ATOM 7866 C CA . PRO B 2 196 ? 287.889 331.541 275.713 1.00 92.69 196 PRO B CA 1
ATOM 7867 C C . PRO B 2 196 ? 289.024 331.326 274.726 1.00 92.69 196 PRO B C 1
ATOM 7868 O O . PRO B 2 196 ? 288.894 331.581 273.528 1.00 92.69 196 PRO B O 1
ATOM 7872 N N . GLU B 2 197 ? 290.147 330.847 275.249 1.00 92.78 197 GLU B N 1
ATOM 7873 C CA . GLU B 2 197 ? 291.337 330.572 274.466 1.00 92.78 197 GLU B CA 1
ATOM 7874 C C . GLU B 2 197 ? 291.915 329.243 274.913 1.00 92.78 197 GLU B C 1
ATOM 7875 O O . GLU B 2 197 ? 291.951 328.952 276.111 1.00 92.78 197 GLU B O 1
ATOM 7881 N N . LEU B 2 198 ? 292.376 328.452 273.951 1.00 81.73 198 LEU B N 1
ATOM 7882 C CA . LEU B 2 198 ? 292.983 327.158 274.218 1.00 81.73 198 LEU B CA 1
ATOM 7883 C C . LEU B 2 198 ? 294.495 327.323 274.256 1.00 81.73 198 LEU B C 1
ATOM 7884 O O . LEU B 2 198 ? 295.105 327.715 273.255 1.00 81.73 198 LEU B O 1
ATOM 7889 N N . MET B 2 199 ? 295.095 327.015 275.402 1.00 82.56 199 MET B N 1
ATOM 7890 C CA . MET B 2 199 ? 296.519 327.198 275.627 1.00 82.56 199 MET B CA 1
ATOM 7891 C C . MET B 2 199 ? 297.169 325.860 275.939 1.00 82.56 199 MET B C 1
ATOM 7892 O O . MET B 2 199 ? 296.572 325.008 276.608 1.00 82.56 199 MET B O 1
ATOM 7897 N N . VAL B 2 200 ? 298.394 325.684 275.450 1.00 77.13 200 VAL B N 1
ATOM 7898 C CA . VAL B 2 200 ? 299.151 324.451 275.613 1.00 77.13 200 VAL B CA 1
ATOM 7899 C C . VAL B 2 200 ? 300.559 324.804 276.065 1.00 77.13 200 VAL B C 1
ATOM 7900 O O . VAL B 2 200 ? 301.123 325.807 275.621 1.00 77.13 200 VAL B O 1
ATOM 7904 N N . SER B 2 201 ? 301.124 323.989 276.951 1.00 81.15 201 SER B N 1
ATOM 7905 C CA . SER B 2 201 ? 302.494 324.193 277.395 1.00 81.15 201 SER B CA 1
ATOM 7906 C C . SER B 2 201 ? 303.477 323.674 276.355 1.00 81.15 201 SER B C 1
ATOM 7907 O O . SER B 2 201 ? 303.254 322.630 275.738 1.00 81.15 201 SER B O 1
ATOM 7910 N N . GLN B 2 202 ? 304.578 324.403 276.171 1.00 84.13 202 GLN B N 1
ATOM 7911 C CA . GLN B 2 202 ? 305.618 324.052 275.222 1.00 84.13 202 GLN B CA 1
ATOM 7912 C C . GLN B 2 202 ? 306.961 324.130 275.935 1.00 84.13 202 GLN B C 1
ATOM 7913 O O . GLN B 2 202 ? 307.225 325.117 276.648 1.00 84.13 202 GLN B O 1
ATOM 7919 N N . PRO B 2 203 ? 307.834 323.138 275.759 1.00 86.01 203 PRO B N 1
ATOM 7920 C CA . PRO B 2 203 ? 309.056 323.063 276.565 1.00 86.01 203 PRO B CA 1
ATOM 7921 C C . PRO B 2 203 ? 309.907 324.317 276.450 1.00 86.01 203 PRO B C 1
ATOM 7922 O O . PRO B 2 203 ? 309.785 325.108 275.515 1.00 86.01 203 PRO B O 1
ATOM 7926 N N . GLY B 2 204 ? 310.784 324.486 277.433 1.00 88.14 204 GLY B N 1
ATOM 7927 C CA . GLY B 2 204 ? 311.581 325.691 277.515 1.00 88.14 204 GLY B CA 1
ATOM 7928 C C . GLY B 2 204 ? 310.846 326.868 278.106 1.00 88.14 204 GLY B C 1
ATOM 7929 O O . GLY B 2 204 ? 311.180 328.015 277.796 1.00 88.14 204 GLY B O 1
ATOM 7930 N N . CYS B 2 205 ? 309.849 326.614 278.952 1.00 84.82 205 CYS B N 1
ATOM 7931 C CA . CYS B 2 205 ? 309.028 327.660 279.559 1.00 84.82 205 CYS B CA 1
ATOM 7932 C C . CYS B 2 205 ? 308.375 328.528 278.483 1.00 84.82 205 CYS B C 1
ATOM 7933 O O . CYS B 2 205 ? 308.504 329.753 278.462 1.00 84.82 205 CYS B O 1
ATOM 7935 N N . ALA B 2 206 ? 307.667 327.859 277.579 1.00 82.17 206 ALA B N 1
ATOM 7936 C CA . ALA B 2 206 ? 306.953 328.514 276.498 1.00 82.17 206 ALA B CA 1
ATOM 7937 C C . ALA B 2 206 ? 305.543 327.953 276.428 1.00 82.17 206 ALA B C 1
ATOM 7938 O O . ALA B 2 206 ? 305.189 327.015 277.141 1.00 82.17 206 ALA B O 1
ATOM 7940 N N . TYR B 2 207 ? 304.729 328.521 275.547 1.00 81.04 207 TYR B N 1
ATOM 7941 C CA . TYR B 2 207 ? 303.387 327.995 275.369 1.00 81.04 207 TYR B CA 1
ATOM 7942 C C . TYR B 2 207 ? 302.902 328.320 273.968 1.00 81.04 207 TYR B C 1
ATOM 7943 O O . TYR B 2 207 ? 303.579 328.988 273.190 1.00 81.04 207 TYR B O 1
ATOM 7952 N N . ALA B 2 208 ? 301.727 327.804 273.646 1.00 82.21 208 ALA B N 1
ATOM 7953 C CA . ALA B 2 208 ? 301.139 327.968 272.331 1.00 82.21 208 ALA B CA 1
ATOM 7954 C C . ALA B 2 208 ? 299.643 328.181 272.466 1.00 82.21 208 ALA B C 1
ATOM 7955 O O . ALA B 2 208 ? 299.004 327.659 273.383 1.00 82.21 208 ALA B O 1
ATOM 7957 N N . ILE B 2 209 ? 299.093 328.948 271.534 1.00 81.05 209 ILE B N 1
ATOM 7958 C CA . ILE B 2 209 ? 297.671 329.251 271.487 1.00 81.05 209 ILE B CA 1
ATOM 7959 C C . ILE B 2 209 ? 297.094 328.576 270.257 1.00 81.05 209 ILE B C 1
ATOM 7960 O O . ILE B 2 209 ? 297.624 328.736 269.151 1.00 81.05 209 ILE B O 1
ATOM 7965 N N . LEU B 2 210 ? 296.020 327.820 270.448 1.00 79.26 210 LEU B N 1
ATOM 7966 C CA . LEU B 2 210 ? 295.367 327.109 269.360 1.00 79.26 210 LEU B CA 1
ATOM 7967 C C . LEU B 2 210 ? 294.076 327.825 269.000 1.00 79.26 210 LEU B C 1
ATOM 7968 O O . LEU B 2 210 ? 293.240 328.078 269.873 1.00 79.26 210 LEU B O 1
ATOM 7973 N N . LEU B 2 211 ? 293.914 328.146 267.721 1.00 77.62 211 LEU B N 1
ATOM 7974 C CA . LEU B 2 211 ? 292.751 328.886 267.257 1.00 77.62 211 LEU B CA 1
ATOM 7975 C C . LEU B 2 211 ? 291.680 327.921 266.770 1.00 77.62 211 LEU B C 1
ATOM 7976 O O . LEU B 2 211 ? 291.958 327.028 265.966 1.00 77.62 211 LEU B O 1
ATOM 7981 N N . CYS B 2 212 ? 290.460 328.105 267.265 1.00 69.95 212 CYS B N 1
ATOM 7982 C CA . CYS B 2 212 ? 289.345 327.215 266.948 1.00 69.95 212 CYS B CA 1
ATOM 7983 C C . CYS B 2 212 ? 288.583 327.726 265.725 1.00 69.95 212 CYS B C 1
ATOM 7984 O O . CYS B 2 212 ? 287.418 328.110 265.791 1.00 69.95 212 CYS B O 1
ATOM 7986 N N . THR B 2 213 ? 289.270 327.710 264.585 1.00 70.65 213 THR B N 1
ATOM 7987 C CA . THR B 2 213 ? 288.742 328.297 263.355 1.00 70.65 213 THR B CA 1
ATOM 7988 C C . THR B 2 213 ? 287.673 327.380 262.770 1.00 70.65 213 THR B C 1
ATOM 7989 O O . THR B 2 213 ? 287.920 326.566 261.877 1.00 70.65 213 THR B O 1
ATOM 7993 N N . TRP B 2 214 ? 286.460 327.527 263.289 1.00 68.67 214 TRP B N 1
ATOM 7994 C CA . TRP B 2 214 ? 285.291 326.861 262.732 1.00 68.67 214 TRP B CA 1
ATOM 7995 C C . TRP B 2 214 ? 284.024 327.474 263.311 1.00 68.67 214 TRP B C 1
ATOM 7996 O O . TRP B 2 214 ? 284.081 328.475 264.024 1.00 68.67 214 TRP B O 1
ATOM 8007 N N . ARG B 2 238 ? 298.032 330.983 260.262 1.00 101.21 238 ARG B N 1
ATOM 8008 C CA . ARG B 2 238 ? 298.583 329.982 261.166 1.00 101.21 238 ARG B CA 1
ATOM 8009 C C . ARG B 2 238 ? 297.569 329.598 262.235 1.00 101.21 238 ARG B C 1
ATOM 8010 O O . ARG B 2 238 ? 296.899 330.458 262.802 1.00 101.21 238 ARG B O 1
ATOM 8012 N N . ASP B 2 239 ? 297.457 328.298 262.506 1.00 94.93 239 ASP B N 1
ATOM 8013 C CA . ASP B 2 239 ? 296.536 327.784 263.511 1.00 94.93 239 ASP B CA 1
ATOM 8014 C C . ASP B 2 239 ? 297.225 327.519 264.843 1.00 94.93 239 ASP B C 1
ATOM 8015 O O . ASP B 2 239 ? 296.603 326.977 265.761 1.00 94.93 239 ASP B O 1
ATOM 8020 N N . VAL B 2 240 ? 298.500 327.882 264.964 1.00 87.37 240 VAL B N 1
ATOM 8021 C CA . VAL B 2 240 ? 299.255 327.692 266.195 1.00 87.37 240 VAL B CA 1
ATOM 8022 C C . VAL B 2 240 ? 300.132 328.913 266.419 1.00 87.37 240 VAL B C 1
ATOM 8023 O O . VAL B 2 240 ? 301.056 329.173 265.642 1.00 87.37 240 VAL B O 1
ATOM 8027 N N . VAL B 2 241 ? 299.859 329.674 267.475 1.00 82.90 241 VAL B N 1
ATOM 8028 C CA . VAL B 2 241 ? 300.640 330.877 267.737 1.00 82.90 241 VAL B CA 1
ATOM 8029 C C . VAL B 2 241 ? 301.556 330.651 268.930 1.00 82.90 241 VAL B C 1
ATOM 8030 O O . VAL B 2 241 ? 301.107 330.657 270.080 1.00 82.90 241 VAL B O 1
ATOM 8034 N N . LEU B 2 242 ? 302.845 330.459 268.666 1.00 84.61 242 LEU B N 1
ATOM 8035 C CA . LEU B 2 242 ? 303.782 330.151 269.735 1.00 84.61 242 LEU B CA 1
ATOM 8036 C C . LEU B 2 242 ? 304.209 331.420 270.461 1.00 84.61 242 LEU B C 1
ATOM 8037 O O . LEU B 2 242 ? 304.291 332.501 269.874 1.00 84.61 242 LEU B O 1
ATOM 8042 N N . HIS B 2 243 ? 304.490 331.275 271.753 1.00 85.41 243 HIS B N 1
ATOM 8043 C CA . HIS B 2 243 ? 304.877 332.376 272.615 1.00 85.41 243 HIS B CA 1
ATOM 8044 C C . HIS B 2 243 ? 305.971 331.906 273.559 1.00 85.41 243 HIS B C 1
ATOM 8045 O O . HIS B 2 243 ? 305.916 330.788 274.081 1.00 85.41 243 HIS B O 1
ATOM 8052 N N . GLN B 2 244 ? 306.952 332.776 273.783 1.00 92.20 244 GLN B N 1
ATOM 8053 C CA . GLN B 2 244 ? 308.099 332.485 274.630 1.00 92.20 244 GLN B CA 1
ATOM 8054 C C . GLN B 2 244 ? 308.150 333.478 275.779 1.00 92.20 244 GLN B C 1
ATOM 8055 O O . GLN B 2 244 ? 307.765 334.640 275.624 1.00 92.20 244 GLN B O 1
ATOM 8061 N N . THR B 2 245 ? 308.632 333.014 276.926 1.00 89.89 245 THR B N 1
ATOM 8062 C CA . THR B 2 245 ? 308.727 333.852 278.115 1.00 89.89 245 THR B CA 1
ATOM 8063 C C . THR B 2 245 ? 310.180 334.126 278.482 1.00 89.89 245 THR B C 1
ATOM 8064 O O . THR B 2 245 ? 310.538 335.248 278.839 1.00 89.89 245 THR B O 1
ATOM 8068 N N . ARG B 2 248 ? 317.027 334.719 281.522 1.00 117.43 248 ARG B N 1
ATOM 8069 C CA . ARG B 2 248 ? 315.814 333.951 281.275 1.00 117.43 248 ARG B CA 1
ATOM 8070 C C . ARG B 2 248 ? 316.113 332.705 280.452 1.00 117.43 248 ARG B C 1
ATOM 8071 O O . ARG B 2 248 ? 316.756 332.784 279.404 1.00 117.43 248 ARG B O 1
ATOM 8073 N N . ILE B 2 249 ? 315.639 331.562 280.952 1.00 110.04 249 ILE B N 1
ATOM 8074 C CA . ILE B 2 249 ? 315.772 330.250 280.321 1.00 110.04 249 ILE B CA 1
ATOM 8075 C C . ILE B 2 249 ? 317.228 329.802 280.314 1.00 110.04 249 ILE B C 1
ATOM 8076 O O . ILE B 2 249 ? 318.137 330.584 280.019 1.00 110.04 249 ILE B O 1
ATOM 8078 N N . HIS B 2 250 ? 317.453 328.532 280.638 1.00 104.63 250 HIS B N 1
ATOM 8079 C CA . HIS B 2 250 ? 318.790 327.959 280.598 1.00 104.63 250 HIS B CA 1
ATOM 8080 C C . HIS B 2 250 ? 318.831 326.812 279.600 1.00 104.63 250 HIS B C 1
ATOM 8081 O O . HIS B 2 250 ? 319.693 326.772 278.717 1.00 104.63 250 HIS B O 1
ATOM 8083 N N . ASN B 2 251 ? 317.899 325.877 279.734 1.00 94.96 251 ASN B N 1
ATOM 8084 C CA . ASN B 2 251 ? 317.799 324.758 278.815 1.00 94.96 251 ASN B CA 1
ATOM 8085 C C . ASN B 2 251 ? 316.657 325.017 277.839 1.00 94.96 251 ASN B C 1
ATOM 8086 O O . ASN B 2 251 ? 315.930 326.008 277.943 1.00 94.96 251 ASN B O 1
ATOM 8088 N N . LYS B 2 252 ? 316.494 324.124 276.863 1.00 93.69 252 LYS B N 1
ATOM 8089 C CA . LYS B 2 252 ? 315.364 324.235 275.949 1.00 93.69 252 LYS B CA 1
ATOM 8090 C C . LYS B 2 252 ? 314.583 322.930 275.874 1.00 93.69 252 LYS B C 1
ATOM 8091 O O . LYS B 2 252 ? 313.779 322.758 274.951 1.00 93.69 252 LYS B O 1
ATOM 8093 N N . ASN B 2 253 ? 314.802 322.010 276.806 1.00 94.17 253 ASN B N 1
ATOM 8094 C CA . ASN B 2 253 ? 314.079 320.752 276.845 1.00 94.17 253 ASN B CA 1
ATOM 8095 C C . ASN B 2 253 ? 313.403 320.508 278.182 1.00 94.17 253 ASN B C 1
ATOM 8096 O O . ASN B 2 253 ? 312.885 319.408 278.404 1.00 94.17 253 ASN B O 1
ATOM 8101 N N . VAL B 2 254 ? 313.404 321.493 279.081 1.00 90.93 254 VAL B N 1
ATOM 8102 C CA . VAL B 2 254 ? 312.748 321.333 280.370 1.00 90.93 254 VAL B CA 1
ATOM 8103 C C . VAL B 2 254 ? 311.268 321.093 280.152 1.00 90.93 254 VAL B C 1
ATOM 8104 O O . VAL B 2 254 ? 310.631 321.760 279.331 1.00 90.93 254 VAL B O 1
ATOM 8108 N N . SER B 2 255 ? 310.713 320.131 280.879 1.00 86.52 255 SER B N 1
ATOM 8109 C CA . SER B 2 255 ? 309.283 319.875 280.817 1.00 86.52 255 SER B CA 1
ATOM 8110 C C . SER B 2 255 ? 308.553 320.994 281.546 1.00 86.52 255 SER B C 1
ATOM 8111 O O . SER B 2 255 ? 308.923 321.353 282.667 1.00 86.52 255 SER B O 1
ATOM 8114 N N . THR B 2 256 ? 307.526 321.549 280.913 1.00 84.24 256 THR B N 1
ATOM 8115 C CA . THR B 2 256 ? 306.781 322.671 281.461 1.00 84.24 256 THR B CA 1
ATOM 8116 C C . THR B 2 256 ? 305.326 322.287 281.690 1.00 84.24 256 THR B C 1
ATOM 8117 O O . THR B 2 256 ? 304.736 321.513 280.935 1.00 84.24 256 THR B O 1
ATOM 8121 N N . HIS B 2 257 ? 304.751 322.847 282.749 1.00 79.20 257 HIS B N 1
ATOM 8122 C CA . HIS B 2 257 ? 303.352 322.636 283.079 1.00 79.20 257 HIS B CA 1
ATOM 8123 C C . HIS B 2 257 ? 302.680 323.991 283.207 1.00 79.20 257 HIS B C 1
ATOM 8124 O O . HIS B 2 257 ? 303.327 324.996 283.498 1.00 79.20 257 HIS B O 1
ATOM 8131 N N . LEU B 2 258 ? 301.368 324.011 282.990 1.00 75.44 258 LEU B N 1
ATOM 8132 C CA . LEU B 2 258 ? 300.657 325.275 282.882 1.00 75.44 258 LEU B CA 1
ATOM 8133 C C . LEU B 2 258 ? 299.239 325.123 283.410 1.00 75.44 258 LEU B C 1
ATOM 8134 O O . LEU B 2 258 ? 298.611 324.080 283.227 1.00 75.44 258 LEU B O 1
ATOM 8139 N N . ILE B 2 259 ? 298.747 326.171 284.068 1.00 72.17 259 ILE B N 1
ATOM 8140 C CA . ILE B 2 259 ? 297.364 326.242 284.527 1.00 72.17 259 ILE B CA 1
ATOM 8141 C C . ILE B 2 259 ? 296.824 327.624 284.194 1.00 72.17 259 ILE B C 1
ATOM 8142 O O . ILE B 2 259 ? 297.576 328.603 284.188 1.00 72.17 259 ILE B O 1
ATOM 8147 N N . GLY B 2 260 ? 295.529 327.703 283.883 1.00 75.77 260 GLY B N 1
ATOM 8148 C CA . GLY B 2 260 ? 294.919 328.952 283.493 1.00 75.77 260 GLY B CA 1
ATOM 8149 C C . GLY B 2 260 ? 293.577 329.145 284.174 1.00 75.77 260 GLY B C 1
ATOM 8150 O O . GLY B 2 260 ? 293.075 328.261 284.869 1.00 75.77 260 GLY B O 1
ATOM 8151 N N . ASN B 2 261 ? 293.003 330.327 283.951 1.00 81.80 261 ASN B N 1
ATOM 8152 C CA . ASN B 2 261 ? 291.690 330.686 284.481 1.00 81.80 261 ASN B CA 1
ATOM 8153 C C . ASN B 2 261 ? 291.690 330.632 286.009 1.00 81.80 261 ASN B C 1
ATOM 8154 O O . ASN B 2 261 ? 290.989 329.840 286.639 1.00 81.80 261 ASN B O 1
ATOM 8159 N N . ILE B 2 262 ? 292.509 331.495 286.597 1.00 79.64 262 ILE B N 1
ATOM 8160 C CA . ILE B 2 262 ? 292.639 331.609 288.044 1.00 79.64 262 ILE B CA 1
ATOM 8161 C C . ILE B 2 262 ? 291.752 332.749 288.511 1.00 79.64 262 ILE B C 1
ATOM 8162 O O . ILE B 2 262 ? 291.856 333.871 288.002 1.00 79.64 262 ILE B O 1
ATOM 8167 N N . LYS B 2 263 ? 290.884 332.471 289.480 1.00 82.79 263 LYS B N 1
ATOM 8168 C CA . LYS B 2 263 ? 289.908 333.462 289.901 1.00 82.79 263 LYS B CA 1
ATOM 8169 C C . LYS B 2 263 ? 290.586 334.645 290.580 1.00 82.79 263 LYS B C 1
ATOM 8170 O O . LYS B 2 263 ? 291.707 334.558 291.081 1.00 82.79 263 LYS B O 1
ATOM 8176 N N . GLN B 2 264 ? 289.878 335.771 290.584 1.00 87.79 264 GLN B N 1
ATOM 8177 C CA . GLN B 2 264 ? 290.442 337.022 291.067 1.00 87.79 264 GLN B CA 1
ATOM 8178 C C . GLN B 2 264 ? 289.504 337.759 292.012 1.00 87.79 264 GLN B C 1
ATOM 8179 O O . GLN B 2 264 ? 289.819 338.883 292.418 1.00 87.79 264 GLN B O 1
ATOM 8185 N N . GLY B 2 265 ? 288.369 337.173 292.368 1.00 95.23 265 GLY B N 1
ATOM 8186 C CA . GLY B 2 265 ? 287.428 337.834 293.250 1.00 95.23 265 GLY B CA 1
ATOM 8187 C C . GLY B 2 265 ? 286.278 336.908 293.567 1.00 95.23 265 GLY B C 1
ATOM 8188 O O . GLY B 2 265 ? 286.231 335.761 293.118 1.00 95.23 265 GLY B O 1
ATOM 8189 N N . HIS B 2 266 ? 285.342 337.427 294.352 1.00 102.06 266 HIS B N 1
ATOM 8190 C CA . HIS B 2 266 ? 284.175 336.671 294.779 1.00 102.06 266 HIS B CA 1
ATOM 8191 C C . HIS B 2 266 ? 283.060 336.797 293.753 1.00 102.06 266 HIS B C 1
ATOM 8192 O O . HIS B 2 266 ? 282.807 337.884 293.225 1.00 102.06 266 HIS B O 1
ATOM 8199 N N . GLY B 2 267 ? 282.398 335.676 293.475 1.00 109.74 267 GLY B N 1
ATOM 8200 C CA . GLY B 2 267 ? 281.276 335.671 292.557 1.00 109.74 267 GLY B CA 1
ATOM 8201 C C . GLY B 2 267 ? 281.617 336.078 291.145 1.00 109.74 267 GLY B C 1
ATOM 8202 O O . GLY B 2 267 ? 280.725 336.464 290.387 1.00 109.74 267 GLY B O 1
ATOM 8203 N N . THR B 2 268 ? 282.891 336.001 290.765 1.00 111.60 268 THR B N 1
ATOM 8204 C CA . THR B 2 268 ? 283.335 336.374 289.432 1.00 111.60 268 THR B CA 1
ATOM 8205 C C . THR B 2 268 ? 284.075 335.188 288.815 1.00 111.60 268 THR B C 1
ATOM 8206 O O . THR B 2 268 ? 285.087 335.326 288.136 1.00 111.60 268 THR B O 1
ATOM 8208 N N . GLU B 2 269 ? 283.554 333.989 289.062 1.00 110.99 269 GLU B N 1
ATOM 8209 C CA . GLU B 2 269 ? 284.132 332.765 288.525 1.00 110.99 269 GLU B CA 1
ATOM 8210 C C . GLU B 2 269 ? 283.826 332.573 287.049 1.00 110.99 269 GLU B C 1
ATOM 8211 O O . GLU B 2 269 ? 284.746 332.560 286.226 1.00 110.99 269 GLU B O 1
ATOM 8213 N N . SER B 2 270 ? 282.549 332.441 286.692 1.00 110.79 270 SER B N 1
ATOM 8214 C CA . SER B 2 270 ? 282.171 332.361 285.290 1.00 110.79 270 SER B CA 1
ATOM 8215 C C . SER B 2 270 ? 282.156 333.725 284.621 1.00 110.79 270 SER B C 1
ATOM 8216 O O . SER B 2 270 ? 281.945 333.806 283.408 1.00 110.79 270 SER B O 1
ATOM 8218 N N . SER B 2 271 ? 282.377 334.792 285.382 1.00 107.83 271 SER B N 1
ATOM 8219 C CA . SER B 2 271 ? 282.329 336.147 284.860 1.00 107.83 271 SER B CA 1
ATOM 8220 C C . SER B 2 271 ? 283.667 336.626 284.314 1.00 107.83 271 SER B C 1
ATOM 8221 O O . SER B 2 271 ? 283.732 337.728 283.760 1.00 107.83 271 SER B O 1
ATOM 8223 N N . GLY B 2 272 ? 284.730 335.842 284.450 1.00 100.71 272 GLY B N 1
ATOM 8224 C CA . GLY B 2 272 ? 286.001 336.277 283.908 1.00 100.71 272 GLY B CA 1
ATOM 8225 C C . GLY B 2 272 ? 287.146 335.376 284.314 1.00 100.71 272 GLY B C 1
ATOM 8226 O O . GLY B 2 272 ? 286.995 334.445 285.107 1.00 100.71 272 GLY B O 1
ATOM 8227 N N . SER B 2 273 ? 288.299 335.676 283.720 1.00 93.89 273 SER B N 1
ATOM 8228 C CA . SER B 2 273 ? 289.576 335.028 283.977 1.00 93.89 273 SER B CA 1
ATOM 8229 C C . SER B 2 273 ? 290.667 335.977 283.510 1.00 93.89 273 SER B C 1
ATOM 8230 O O . SER B 2 273 ? 290.411 337.170 283.330 1.00 93.89 273 SER B O 1
ATOM 8232 N N . GLY B 2 274 ? 291.883 335.483 283.322 1.00 88.55 274 GLY B N 1
ATOM 8233 C CA . GLY B 2 274 ? 292.901 336.328 282.735 1.00 88.55 274 GLY B CA 1
ATOM 8234 C C . GLY B 2 274 ? 294.300 336.061 283.236 1.00 88.55 274 GLY B C 1
ATOM 8235 O O . GLY B 2 274 ? 295.275 336.538 282.648 1.00 88.55 274 GLY B O 1
ATOM 8236 N N . LEU B 2 275 ? 294.416 335.307 284.321 1.00 81.58 275 LEU B N 1
ATOM 8237 C CA . LEU B 2 275 ? 295.703 334.941 284.884 1.00 81.58 275 LEU B CA 1
ATOM 8238 C C . LEU B 2 275 ? 296.016 333.492 284.558 1.00 81.58 275 LEU B C 1
ATOM 8239 O O . LEU B 2 275 ? 295.112 332.659 284.461 1.00 81.58 275 LEU B O 1
ATOM 8244 N N . PHE B 2 276 ? 297.298 333.200 284.385 1.00 78.96 276 PHE B N 1
ATOM 8245 C CA . PHE B 2 276 ? 297.767 331.844 284.178 1.00 78.96 276 PHE B CA 1
ATOM 8246 C C . PHE B 2 276 ? 299.179 331.729 284.729 1.00 78.96 276 PHE B C 1
ATOM 8247 O O . PHE B 2 276 ? 299.834 332.726 285.048 1.00 78.96 276 PHE B O 1
ATOM 8255 N N . ALA B 2 277 ? 299.632 330.489 284.872 1.00 74.57 277 ALA B N 1
ATOM 8256 C CA . ALA B 2 277 ? 300.902 330.222 285.520 1.00 74.57 277 ALA B CA 1
ATOM 8257 C C . ALA B 2 277 ? 301.584 329.047 284.844 1.00 74.57 277 ALA B C 1
ATOM 8258 O O . ALA B 2 277 ? 300.929 328.118 284.363 1.00 74.57 277 ALA B O 1
ATOM 8260 N N . LEU B 2 278 ? 302.911 329.102 284.825 1.00 75.98 278 LEU B N 1
ATOM 8261 C CA . LEU B 2 278 ? 303.740 328.049 284.267 1.00 75.98 278 LEU B CA 1
ATOM 8262 C C . LEU B 2 278 ? 304.807 327.654 285.273 1.00 75.98 278 LEU B C 1
ATOM 8263 O O . LEU B 2 278 ? 305.279 328.476 286.060 1.00 75.98 278 LEU B O 1
ATOM 8268 N N . CYS B 2 279 ? 305.185 326.383 285.235 1.00 80.73 279 CYS B N 1
ATOM 8269 C CA . CYS B 2 279 ? 306.232 325.872 286.102 1.00 80.73 279 CYS B CA 1
ATOM 8270 C C . CYS B 2 279 ? 307.148 324.976 285.286 1.00 80.73 279 CYS B C 1
ATOM 8271 O O . CYS B 2 279 ? 306.690 324.234 284.414 1.00 80.73 279 CYS B O 1
ATOM 8274 N N . THR B 2 280 ? 308.443 325.062 285.567 1.00 81.06 280 THR B N 1
ATOM 8275 C CA . THR B 2 280 ? 309.456 324.297 284.859 1.00 81.06 280 THR B CA 1
ATOM 8276 C C . THR B 2 280 ? 310.125 323.310 285.804 1.00 81.06 280 THR B C 1
ATOM 8277 O O . THR B 2 280 ? 310.258 323.557 287.004 1.00 81.06 280 THR B O 1
ATOM 8281 N N . LEU B 2 281 ? 310.563 322.188 285.238 1.00 81.69 281 LEU B N 1
ATOM 8282 C CA . LEU B 2 281 ? 311.096 321.102 286.050 1.00 81.69 281 LEU B CA 1
ATOM 8283 C C . LEU B 2 281 ? 312.328 321.521 286.836 1.00 81.69 281 LEU B C 1
ATOM 8284 O O . LEU B 2 281 ? 312.615 320.929 287.879 1.00 81.69 281 LEU B O 1
ATOM 8289 N N . ASP B 2 282 ? 313.059 322.533 286.376 1.00 83.70 282 ASP B N 1
ATOM 8290 C CA . ASP B 2 282 ? 314.234 323.010 287.085 1.00 83.70 282 ASP B CA 1
ATOM 8291 C C . ASP B 2 282 ? 313.888 324.014 288.174 1.00 83.70 282 ASP B C 1
ATOM 8292 O O . ASP B 2 282 ? 314.758 324.779 288.599 1.00 83.70 282 ASP B O 1
ATOM 8297 N N . GLY B 2 283 ? 312.641 324.033 288.627 1.00 80.56 283 GLY B N 1
ATOM 8298 C CA . GLY B 2 283 ? 312.255 324.895 289.722 1.00 80.56 283 GLY B CA 1
ATOM 8299 C C . GLY B 2 283 ? 312.124 326.356 289.353 1.00 80.56 283 GLY B C 1
ATOM 8300 O O . GLY B 2 283 ? 312.878 327.195 289.849 1.00 80.56 283 GLY B O 1
ATOM 8301 N N . THR B 2 284 ? 311.173 326.676 288.481 1.00 78.13 284 THR B N 1
ATOM 8302 C CA . THR B 2 284 ? 310.840 328.062 288.178 1.00 78.13 284 THR B CA 1
ATOM 8303 C C . THR B 2 284 ? 309.337 328.169 287.998 1.00 78.13 284 THR B C 1
ATOM 8304 O O . THR B 2 284 ? 308.759 327.451 287.178 1.00 78.13 284 THR B O 1
ATOM 8308 N N . LEU B 2 285 ? 308.714 329.056 288.767 1.00 75.37 285 LEU B N 1
ATOM 8309 C CA . LEU B 2 285 ? 307.294 329.350 288.656 1.00 75.37 285 LEU B CA 1
ATOM 8310 C C . LEU B 2 285 ? 307.107 330.766 288.145 1.00 75.37 285 LEU B C 1
ATOM 8311 O O . LEU B 2 285 ? 307.861 331.671 288.508 1.00 75.37 285 LEU B O 1
ATOM 8316 N N . LYS B 2 286 ? 306.100 330.954 287.304 1.00 77.42 286 LYS B N 1
ATOM 8317 C CA . LYS B 2 286 ? 305.806 332.261 286.746 1.00 77.42 286 LYS B CA 1
ATOM 8318 C C . LYS B 2 286 ? 304.303 332.440 286.705 1.00 77.42 286 LYS B C 1
ATOM 8319 O O . LYS B 2 286 ? 303.589 331.569 286.202 1.00 77.42 286 LYS B O 1
ATOM 8325 N N . LEU B 2 287 ? 303.827 333.559 287.236 1.00 80.00 287 LEU B N 1
ATOM 8326 C CA . LEU B 2 287 ? 302.426 333.936 287.136 1.00 80.00 287 LEU B CA 1
ATOM 8327 C C . LEU B 2 287 ? 302.333 335.190 286.290 1.00 80.00 287 LEU B C 1
ATOM 8328 O O . LEU B 2 287 ? 303.033 336.174 286.561 1.00 80.00 287 LEU B O 1
ATOM 8333 N N . MET B 2 288 ? 301.470 335.150 285.276 1.00 84.90 288 MET B N 1
ATOM 8334 C CA . MET B 2 288 ? 301.361 336.243 284.327 1.00 84.90 288 MET B CA 1
ATOM 8335 C C . MET B 2 288 ? 299.926 336.360 283.840 1.00 84.90 288 MET B C 1
ATOM 8336 O O . MET B 2 288 ? 299.160 335.393 283.857 1.00 84.90 288 MET B O 1
ATOM 8341 N N . GLU B 2 289 ? 299.582 337.557 283.372 1.00 94.52 289 GLU B N 1
ATOM 8342 C CA . GLU B 2 289 ? 298.234 337.879 282.921 1.00 94.52 289 GLU B CA 1
ATOM 8343 C C . GLU B 2 289 ? 298.249 338.094 281.417 1.00 94.52 289 GLU B C 1
ATOM 8344 O O . GLU B 2 289 ? 299.191 338.685 280.880 1.00 94.52 289 GLU B O 1
ATOM 8350 N N . GLU B 2 290 ? 297.197 337.629 280.746 1.00 104.34 290 GLU B N 1
ATOM 8351 C CA . GLU B 2 290 ? 297.091 337.678 279.294 1.00 104.34 290 GLU B CA 1
ATOM 8352 C C . GLU B 2 290 ? 297.095 339.091 278.719 1.00 104.34 290 GLU B C 1
ATOM 8353 O O . GLU B 2 290 ? 298.040 339.481 278.024 1.00 104.34 290 GLU B O 1
ATOM 8359 N N . MET B 2 291 ? 296.041 339.855 279.013 1.00 111.65 291 MET B N 1
ATOM 8360 C CA . MET B 2 291 ? 295.677 341.127 278.381 1.00 111.65 291 MET B CA 1
ATOM 8361 C C . MET B 2 291 ? 295.912 341.134 276.868 1.00 111.65 291 MET B C 1
ATOM 8362 O O . MET B 2 291 ? 296.160 340.088 276.260 1.00 111.65 291 MET B O 1
ATOM 8367 N N . GLU B 2 292 ? 295.802 342.308 276.242 1.00 112.06 292 GLU B N 1
ATOM 8368 C CA . GLU B 2 292 ? 295.677 342.404 274.789 1.00 112.06 292 GLU B CA 1
ATOM 8369 C C . GLU B 2 292 ? 297.022 342.519 274.079 1.00 112.06 292 GLU B C 1
ATOM 8370 O O . GLU B 2 292 ? 297.362 341.671 273.249 1.00 112.06 292 GLU B O 1
ATOM 8372 N N . GLU B 2 293 ? 297.795 343.561 274.388 1.00 110.82 293 GLU B N 1
ATOM 8373 C CA . GLU B 2 293 ? 299.023 343.824 273.644 1.00 110.82 293 GLU B CA 1
ATOM 8374 C C . GLU B 2 293 ? 300.022 342.688 273.810 1.00 110.82 293 GLU B C 1
ATOM 8375 O O . GLU B 2 293 ? 300.354 341.984 272.850 1.00 110.82 293 GLU B O 1
ATOM 8377 N N . ALA B 2 294 ? 300.505 342.489 275.032 1.00 107.50 294 ALA B N 1
ATOM 8378 C CA . ALA B 2 294 ? 301.453 341.427 275.322 1.00 107.50 294 ALA B CA 1
ATOM 8379 C C . ALA B 2 294 ? 301.166 340.892 276.716 1.00 107.50 294 ALA B C 1
ATOM 8380 O O . ALA B 2 294 ? 300.567 341.571 277.551 1.00 107.50 294 ALA B O 1
ATOM 8382 N N . ASP B 2 295 ? 301.597 339.661 276.959 1.00 102.37 295 ASP B N 1
ATOM 8383 C CA . ASP B 2 295 ? 301.313 338.995 278.223 1.00 102.37 295 ASP B CA 1
ATOM 8384 C C . ASP B 2 295 ? 302.193 339.592 279.312 1.00 102.37 295 ASP B C 1
ATOM 8385 O O . ASP B 2 295 ? 303.411 339.390 279.321 1.00 102.37 295 ASP B O 1
ATOM 8390 N N . LYS B 2 296 ? 301.577 340.336 280.223 1.00 92.78 296 LYS B N 1
ATOM 8391 C CA . LYS B 2 296 ? 302.311 340.922 281.333 1.00 92.78 296 LYS B CA 1
ATOM 8392 C C . LYS B 2 296 ? 302.638 339.862 282.372 1.00 92.78 296 LYS B C 1
ATOM 8393 O O . LYS B 2 296 ? 301.774 339.083 282.777 1.00 92.78 296 LYS B O 1
ATOM 8399 N N . LEU B 2 297 ? 303.890 339.849 282.815 1.00 84.54 297 LEU B N 1
ATOM 8400 C CA . LEU B 2 297 ? 304.348 338.890 283.809 1.00 84.54 297 LEU B CA 1
ATOM 8401 C C . LEU B 2 297 ? 304.183 339.490 285.198 1.00 84.54 297 LEU B C 1
ATOM 8402 O O . LEU B 2 297 ? 304.759 340.541 285.498 1.00 84.54 297 LEU B O 1
ATOM 8407 N N . LEU B 2 298 ? 303.400 338.820 286.045 1.00 82.20 298 LEU B N 1
ATOM 8408 C CA . LEU B 2 298 ? 303.156 339.334 287.386 1.00 82.20 298 LEU B CA 1
ATOM 8409 C C . LEU B 2 298 ? 304.328 339.048 288.311 1.00 82.20 298 LEU B C 1
ATOM 8410 O O . LEU B 2 298 ? 304.870 339.966 288.934 1.00 82.20 298 LEU B O 1
ATOM 8415 N N . TRP B 2 299 ? 304.737 337.787 288.419 1.00 78.33 299 TRP B N 1
ATOM 8416 C CA . TRP B 2 299 ? 305.942 337.513 289.192 1.00 78.33 299 TRP B CA 1
ATOM 8417 C C . TRP B 2 299 ? 306.570 336.202 288.754 1.00 78.33 299 TRP B C 1
ATOM 8418 O O . TRP B 2 299 ? 305.947 335.379 288.078 1.00 78.33 299 TRP B O 1
ATOM 8429 N N . SER B 2 300 ? 307.829 336.034 289.151 1.00 79.69 300 SER B N 1
ATOM 8430 C CA . SER B 2 300 ? 308.589 334.819 288.919 1.00 79.69 300 SER B CA 1
ATOM 8431 C C . SER B 2 300 ? 309.321 334.430 290.193 1.00 79.69 300 SER B C 1
ATOM 8432 O O . SER B 2 300 ? 309.771 335.287 290.956 1.00 79.69 300 SER B O 1
ATOM 8435 N N . VAL B 2 301 ? 309.438 333.126 290.411 1.00 79.21 301 VAL B N 1
ATOM 8436 C CA . VAL B 2 301 ? 310.060 332.571 291.605 1.00 79.21 301 VAL B CA 1
ATOM 8437 C C . VAL B 2 301 ? 310.969 331.430 291.180 1.00 79.21 301 VAL B C 1
ATOM 8438 O O . VAL B 2 301 ? 310.591 330.602 290.345 1.00 79.21 301 VAL B O 1
ATOM 8442 N N . GLN B 2 302 ? 312.171 331.390 291.745 1.00 83.13 302 GLN B N 1
ATOM 8443 C CA . GLN B 2 302 ? 313.140 330.341 291.450 1.00 83.13 302 GLN B CA 1
ATOM 8444 C C . GLN B 2 302 ? 313.366 329.521 292.710 1.00 83.13 302 GLN B C 1
ATOM 8445 O O . GLN B 2 302 ? 313.880 330.035 293.708 1.00 83.13 302 GLN B O 1
ATOM 8451 N N . VAL B 2 303 ? 312.979 328.251 292.665 1.00 81.88 303 VAL B N 1
ATOM 8452 C CA . VAL B 2 303 ? 313.236 327.321 293.755 1.00 81.88 303 VAL B CA 1
ATOM 8453 C C . VAL B 2 303 ? 314.204 326.271 293.236 1.00 81.88 303 VAL B C 1
ATOM 8454 O O . VAL B 2 303 ? 314.569 326.283 292.057 1.00 81.88 303 VAL B O 1
ATOM 8458 N N . ASP B 2 304 ? 314.627 325.356 294.103 1.00 85.04 304 ASP B N 1
ATOM 8459 C CA . ASP B 2 304 ? 315.664 324.394 293.760 1.00 85.04 304 ASP B CA 1
ATOM 8460 C C . ASP B 2 304 ? 315.171 322.953 293.737 1.00 85.04 304 ASP B C 1
ATOM 8461 O O . ASP B 2 304 ? 315.981 322.025 293.827 1.00 85.04 304 ASP B O 1
ATOM 8466 N N . HIS B 2 305 ? 313.873 322.743 293.601 1.00 80.47 305 HIS B N 1
ATOM 8467 C CA . HIS B 2 305 ? 313.310 321.404 293.580 1.00 80.47 305 HIS B CA 1
ATOM 8468 C C . HIS B 2 305 ? 312.782 321.086 292.187 1.00 80.47 305 HIS B C 1
ATOM 8469 O O . HIS B 2 305 ? 312.792 321.922 291.283 1.00 80.47 305 HIS B O 1
ATOM 8476 N N . GLN B 2 306 ? 312.319 319.852 292.020 1.00 81.12 306 GLN B N 1
ATOM 8477 C CA . GLN B 2 306 ? 311.851 319.354 290.730 1.00 81.12 306 GLN B CA 1
ATOM 8478 C C . GLN B 2 306 ? 310.330 319.448 290.700 1.00 81.12 306 GLN B C 1
ATOM 8479 O O . GLN B 2 306 ? 309.623 318.496 291.030 1.00 81.12 306 GLN B O 1
ATOM 8485 N N . LEU B 2 307 ? 309.826 320.607 290.290 1.00 74.46 307 LEU B N 1
ATOM 8486 C CA . LEU B 2 307 ? 308.388 320.824 290.230 1.00 74.46 307 LEU B CA 1
ATOM 8487 C C . LEU B 2 307 ? 307.772 319.995 289.114 1.00 74.46 307 LEU B C 1
ATOM 8488 O O . LEU B 2 307 ? 308.277 319.976 287.990 1.00 74.46 307 LEU B O 1
ATOM 8493 N N . PHE B 2 308 ? 306.669 319.314 289.423 1.00 70.03 308 PHE B N 1
ATOM 8494 C CA . PHE B 2 308 ? 306.029 318.449 288.443 1.00 70.03 308 PHE B CA 1
ATOM 8495 C C . PHE B 2 308 ? 304.510 318.544 288.453 1.00 70.03 308 PHE B C 1
ATOM 8496 O O . PHE B 2 308 ? 303.855 317.753 287.766 1.00 70.03 308 PHE B O 1
ATOM 8504 N N . ALA B 2 309 ? 303.925 319.470 289.207 1.00 69.65 309 ALA B N 1
ATOM 8505 C CA . ALA B 2 309 ? 302.479 319.613 289.239 1.00 69.65 309 ALA B CA 1
ATOM 8506 C C . ALA B 2 309 ? 302.134 321.069 289.490 1.00 69.65 309 ALA B C 1
ATOM 8507 O O . ALA B 2 309 ? 302.929 321.828 290.044 1.00 69.65 309 ALA B O 1
ATOM 8509 N N . LEU B 2 310 ? 300.930 321.453 289.078 1.00 65.73 310 LEU B N 1
ATOM 8510 C CA . LEU B 2 310 ? 300.478 322.829 289.235 1.00 65.73 310 LEU B CA 1
ATOM 8511 C C . LEU B 2 310 ? 298.968 322.829 289.386 1.00 65.73 310 LEU B C 1
ATOM 8512 O O . LEU B 2 310 ? 298.264 322.274 288.539 1.00 65.73 310 LEU B O 1
ATOM 8517 N N . GLU B 2 311 ? 298.472 323.435 290.463 1.00 67.04 311 GLU B N 1
ATOM 8518 C CA . GLU B 2 311 ? 297.045 323.504 290.730 1.00 67.04 311 GLU B CA 1
ATOM 8519 C C . GLU B 2 311 ? 296.713 324.873 291.297 1.00 67.04 311 GLU B C 1
ATOM 8520 O O . GLU B 2 311 ? 297.595 325.698 291.548 1.00 67.04 311 GLU B O 1
ATOM 8526 N N . LYS B 2 312 ? 295.426 325.107 291.519 1.00 65.85 312 LYS B N 1
ATOM 8527 C CA . LYS B 2 312 ? 294.951 326.330 292.144 1.00 65.85 312 LYS B CA 1
ATOM 8528 C C . LYS B 2 312 ? 293.988 325.972 293.261 1.00 65.85 312 LYS B C 1
ATOM 8529 O O . LYS B 2 312 ? 293.230 325.006 293.154 1.00 65.85 312 LYS B O 1
ATOM 8535 N N . LEU B 2 313 ? 294.027 326.752 294.336 1.00 65.25 313 LEU B N 1
ATOM 8536 C CA . LEU B 2 313 ? 293.192 326.468 295.493 1.00 65.25 313 LEU B CA 1
ATOM 8537 C C . LEU B 2 313 ? 293.045 327.728 296.326 1.00 65.25 313 LEU B C 1
ATOM 8538 O O . LEU B 2 313 ? 294.006 328.478 296.490 1.00 65.25 313 LEU B O 1
ATOM 8543 N N . ASP B 2 314 ? 291.848 327.950 296.855 1.00 70.00 314 ASP B N 1
ATOM 8544 C CA . ASP B 2 314 ? 291.577 329.089 297.728 1.00 70.00 314 ASP B CA 1
ATOM 8545 C C . ASP B 2 314 ? 291.636 328.601 299.168 1.00 70.00 314 ASP B C 1
ATOM 8546 O O . ASP B 2 314 ? 290.717 327.933 299.645 1.00 70.00 314 ASP B O 1
ATOM 8551 N N . VAL B 2 315 ? 292.714 328.946 299.864 1.00 67.29 315 VAL B N 1
ATOM 8552 C CA . VAL B 2 315 ? 292.922 328.474 301.225 1.00 67.29 315 VAL B CA 1
ATOM 8553 C C . VAL B 2 315 ? 292.617 329.592 302.209 1.00 67.29 315 VAL B C 1
ATOM 8554 O O . VAL B 2 315 ? 292.210 329.337 303.346 1.00 67.29 315 VAL B O 1
ATOM 8558 N N . THR B 2 316 ? 292.813 330.836 301.786 1.00 69.70 316 THR B N 1
ATOM 8559 C CA . THR B 2 316 ? 292.546 331.963 302.665 1.00 69.70 316 THR B CA 1
ATOM 8560 C C . THR B 2 316 ? 291.077 332.355 302.694 1.00 69.70 316 THR B C 1
ATOM 8561 O O . THR B 2 316 ? 290.680 333.130 303.568 1.00 69.70 316 THR B O 1
ATOM 8565 N N . GLY B 2 317 ? 290.268 331.852 301.767 1.00 70.26 317 GLY B N 1
ATOM 8566 C CA . GLY B 2 317 ? 288.835 332.056 301.820 1.00 70.26 317 GLY B CA 1
ATOM 8567 C C . GLY B 2 317 ? 288.344 333.431 301.437 1.00 70.26 317 GLY B C 1
ATOM 8568 O O . GLY B 2 317 ? 287.181 333.745 301.694 1.00 70.26 317 GLY B O 1
ATOM 8569 N N . ASN B 2 318 ? 289.183 334.264 300.828 1.00 74.04 318 ASN B N 1
ATOM 8570 C CA . ASN B 2 318 ? 288.797 335.622 300.477 1.00 74.04 318 ASN B CA 1
ATOM 8571 C C . ASN B 2 318 ? 288.396 335.767 299.017 1.00 74.04 318 ASN B C 1
ATOM 8572 O O . ASN B 2 318 ? 288.224 336.892 298.544 1.00 74.04 318 ASN B O 1
ATOM 8577 N N . GLY B 2 319 ? 288.256 334.664 298.292 1.00 77.30 319 GLY B N 1
ATOM 8578 C CA . GLY B 2 319 ? 287.802 334.731 296.918 1.00 77.30 319 GLY B CA 1
ATOM 8579 C C . GLY B 2 319 ? 288.898 334.522 295.897 1.00 77.30 319 GLY B C 1
ATOM 8580 O O . GLY B 2 319 ? 288.689 333.844 294.890 1.00 77.30 319 GLY B O 1
ATOM 8581 N N . HIS B 2 320 ? 290.067 335.103 296.138 1.00 80.18 320 HIS B N 1
ATOM 8582 C CA . HIS B 2 320 ? 291.197 334.894 295.250 1.00 80.18 320 HIS B CA 1
ATOM 8583 C C . HIS B 2 320 ? 291.716 333.472 295.387 1.00 80.18 320 HIS B C 1
ATOM 8584 O O . HIS B 2 320 ? 291.612 332.850 296.445 1.00 80.18 320 HIS B O 1
ATOM 8591 N N . GLU B 2 321 ? 292.287 332.958 294.307 1.00 76.74 321 GLU B N 1
ATOM 8592 C CA . GLU B 2 321 ? 292.838 331.616 294.293 1.00 76.74 321 GLU B CA 1
ATOM 8593 C C . GLU B 2 321 ? 294.356 331.677 294.299 1.00 76.74 321 GLU B C 1
ATOM 8594 O O . GLU B 2 321 ? 294.960 332.625 293.793 1.00 76.74 321 GLU B O 1
ATOM 8600 N N . GLU B 2 322 ? 294.964 330.652 294.880 1.00 70.57 322 GLU B N 1
ATOM 8601 C CA . GLU B 2 322 ? 296.398 330.597 295.099 1.00 70.57 322 GLU B CA 1
ATOM 8602 C C . GLU B 2 322 ? 297.014 329.487 294.262 1.00 70.57 322 GLU B C 1
ATOM 8603 O O . GLU B 2 322 ? 296.388 328.453 294.019 1.00 70.57 322 GLU B O 1
ATOM 8609 N N . VAL B 2 323 ? 298.249 329.715 293.827 1.00 63.68 323 VAL B N 1
ATOM 8610 C CA . VAL B 2 323 ? 298.974 328.745 293.017 1.00 63.68 323 VAL B CA 1
ATOM 8611 C C . VAL B 2 323 ? 299.645 327.736 293.934 1.00 63.68 323 VAL B C 1
ATOM 8612 O O . VAL B 2 323 ? 300.326 328.111 294.896 1.00 63.68 323 VAL B O 1
ATOM 8616 N N . VAL B 2 324 ? 299.466 326.455 293.630 1.00 63.12 324 VAL B N 1
ATOM 8617 C CA . VAL B 2 324 ? 299.969 325.360 294.447 1.00 63.12 324 VAL B CA 1
ATOM 8618 C C . VAL B 2 324 ? 300.865 324.492 293.578 1.00 63.12 324 VAL B C 1
ATOM 8619 O O . VAL B 2 324 ? 300.414 323.954 292.560 1.00 63.12 324 VAL B O 1
ATOM 8623 N N . ALA B 2 325 ? 302.122 324.341 293.984 1.00 63.49 325 ALA B N 1
ATOM 8624 C CA . ALA B 2 325 ? 303.084 323.535 293.250 1.00 63.49 325 ALA B CA 1
ATOM 8625 C C . ALA B 2 325 ? 303.696 322.498 294.177 1.00 63.49 325 ALA B C 1
ATOM 8626 O O . ALA B 2 325 ? 303.871 322.743 295.369 1.00 63.49 325 ALA B O 1
ATOM 8628 N N . CYS B 2 326 ? 304.021 321.337 293.625 1.00 68.98 326 CYS B N 1
ATOM 8629 C CA . CYS B 2 326 ? 304.595 320.252 294.406 1.00 68.98 326 CYS B CA 1
ATOM 8630 C C . CYS B 2 326 ? 305.785 319.658 293.673 1.00 68.98 326 CYS B C 1
ATOM 8631 O O . CYS B 2 326 ? 305.753 319.500 292.451 1.00 68.98 326 CYS B O 1
ATOM 8634 N N . ALA B 2 327 ? 306.830 319.323 294.424 1.00 72.67 327 ALA B N 1
ATOM 8635 C CA . ALA B 2 327 ? 308.030 318.721 293.869 1.00 72.67 327 ALA B CA 1
ATOM 8636 C C . ALA B 2 327 ? 307.966 317.203 294.001 1.00 72.67 327 ALA B C 1
ATOM 8637 O O . ALA B 2 327 ? 307.025 316.641 294.560 1.00 72.67 327 ALA B O 1
ATOM 8639 N N . TRP B 2 328 ? 308.989 316.528 293.474 1.00 74.21 328 TRP B N 1
ATOM 8640 C CA . TRP B 2 328 ? 309.010 315.071 293.534 1.00 74.21 328 TRP B CA 1
ATOM 8641 C C . TRP B 2 328 ? 309.234 314.566 294.951 1.00 74.21 328 TRP B C 1
ATOM 8642 O O . TRP B 2 328 ? 308.706 313.515 295.324 1.00 74.21 328 TRP B O 1
ATOM 8653 N N . ASP B 2 329 ? 310.007 315.293 295.749 1.00 76.21 329 ASP B N 1
ATOM 8654 C CA . ASP B 2 329 ? 310.349 314.867 297.097 1.00 76.21 329 ASP B CA 1
ATOM 8655 C C . ASP B 2 329 ? 309.319 315.281 298.135 1.00 76.21 329 ASP B C 1
ATOM 8656 O O . ASP B 2 329 ? 309.512 315.003 299.320 1.00 76.21 329 ASP B O 1
ATOM 8661 N N . GLY B 2 330 ? 308.246 315.952 297.731 1.00 72.96 330 GLY B N 1
ATOM 8662 C CA . GLY B 2 330 ? 307.169 316.281 298.637 1.00 72.96 330 GLY B CA 1
ATOM 8663 C C . GLY B 2 330 ? 307.133 317.707 299.135 1.00 72.96 330 GLY B C 1
ATOM 8664 O O . GLY B 2 330 ? 306.245 318.041 299.923 1.00 72.96 330 GLY B O 1
ATOM 8665 N N . GLN B 2 331 ? 308.058 318.556 298.712 1.00 73.56 331 GLN B N 1
ATOM 8666 C CA . GLN B 2 331 ? 307.989 319.955 299.102 1.00 73.56 331 GLN B CA 1
ATOM 8667 C C . GLN B 2 331 ? 306.887 320.651 298.316 1.00 73.56 331 GLN B C 1
ATOM 8668 O O . GLN B 2 331 ? 306.811 320.526 297.091 1.00 73.56 331 GLN B O 1
ATOM 8674 N N . THR B 2 332 ? 306.035 321.395 299.017 1.00 65.59 332 THR B N 1
ATOM 8675 C CA . THR B 2 332 ? 304.875 322.042 298.428 1.00 65.59 332 THR B CA 1
ATOM 8676 C C . THR B 2 332 ? 304.943 323.537 298.681 1.00 65.59 332 THR B C 1
ATOM 8677 O O . THR B 2 332 ? 305.256 323.973 299.792 1.00 65.59 332 THR B O 1
ATOM 8681 N N . TYR B 2 333 ? 304.636 324.311 297.650 1.00 66.03 333 TYR B N 1
ATOM 8682 C CA . TYR B 2 333 ? 304.653 325.762 297.707 1.00 66.03 333 TYR B CA 1
ATOM 8683 C C . TYR B 2 333 ? 303.266 326.295 297.402 1.00 66.03 333 TYR B C 1
ATOM 8684 O O . TYR B 2 333 ? 302.606 325.831 296.467 1.00 66.03 333 TYR B O 1
ATOM 8693 N N . ILE B 2 334 ? 302.830 327.271 298.192 1.00 64.11 334 ILE B N 1
ATOM 8694 C CA . ILE B 2 334 ? 301.567 327.962 297.983 1.00 64.11 334 ILE B CA 1
ATOM 8695 C C . ILE B 2 334 ? 301.871 329.444 297.888 1.00 64.11 334 ILE B C 1
ATOM 8696 O O . ILE B 2 334 ? 302.403 330.033 298.836 1.00 64.11 334 ILE B O 1
ATOM 8701 N N . ILE B 2 335 ? 301.547 330.048 296.751 1.00 67.33 335 ILE B N 1
ATOM 8702 C CA . ILE B 2 335 ? 301.846 331.454 296.517 1.00 67.33 335 ILE B CA 1
ATOM 8703 C C . ILE B 2 335 ? 300.573 332.169 296.104 1.00 67.33 335 ILE B C 1
ATOM 8704 O O . ILE B 2 335 ? 299.837 331.690 295.236 1.00 67.33 335 ILE B O 1
ATOM 8709 N N . ASP B 2 336 ? 300.313 333.308 296.726 1.00 74.73 336 ASP B N 1
ATOM 8710 C CA . ASP B 2 336 ? 299.183 334.141 296.360 1.00 74.73 336 ASP B CA 1
ATOM 8711 C C . ASP B 2 336 ? 299.610 335.094 295.249 1.00 74.73 336 ASP B C 1
ATOM 8712 O O . ASP B 2 336 ? 300.696 334.973 294.681 1.00 74.73 336 ASP B O 1
ATOM 8717 N N . HIS B 2 337 ? 298.766 336.071 294.943 1.00 79.50 337 HIS B N 1
ATOM 8718 C CA . HIS B 2 337 ? 299.033 337.003 293.861 1.00 79.50 337 HIS B CA 1
ATOM 8719 C C . HIS B 2 337 ? 299.967 338.126 294.265 1.00 79.50 337 HIS B C 1
ATOM 8720 O O . HIS B 2 337 ? 299.993 339.162 293.595 1.00 79.50 337 HIS B O 1
ATOM 8727 N N . ASN B 2 338 ? 300.733 337.956 295.341 1.00 76.57 338 ASN B N 1
ATOM 8728 C CA . ASN B 2 338 ? 301.634 339.006 295.795 1.00 76.57 338 ASN B CA 1
ATOM 8729 C C . ASN B 2 338 ? 302.982 338.442 296.213 1.00 76.57 338 ASN B C 1
ATOM 8730 O O . ASN B 2 338 ? 303.689 339.056 297.017 1.00 76.57 338 ASN B O 1
ATOM 8735 N N . ARG B 2 339 ? 303.348 337.277 295.683 1.00 77.54 339 ARG B N 1
ATOM 8736 C CA . ARG B 2 339 ? 304.639 336.653 295.959 1.00 77.54 339 ARG B CA 1
ATOM 8737 C C . ARG B 2 339 ? 304.839 336.382 297.445 1.00 77.54 339 ARG B C 1
ATOM 8738 O O . ARG B 2 339 ? 305.953 336.489 297.960 1.00 77.54 339 ARG B O 1
ATOM 8746 N N . THR B 2 340 ? 303.771 336.040 298.151 1.00 74.15 340 THR B N 1
ATOM 8747 C CA . THR B 2 340 ? 303.857 335.627 299.545 1.00 74.15 340 THR B CA 1
ATOM 8748 C C . THR B 2 340 ? 303.818 334.107 299.570 1.00 74.15 340 THR B C 1
ATOM 8749 O O . THR B 2 340 ? 302.788 333.503 299.262 1.00 74.15 340 THR B O 1
ATOM 8753 N N . VAL B 2 341 ? 304.936 333.493 299.927 1.00 68.46 341 VAL B N 1
ATOM 8754 C CA . VAL B 2 341 ? 305.108 332.051 299.809 1.00 68.46 341 VAL B CA 1
ATOM 8755 C C . VAL B 2 341 ? 304.826 331.391 301.146 1.00 68.46 341 VAL B C 1
ATOM 8756 O O . VAL B 2 341 ? 305.150 331.935 302.206 1.00 68.46 341 VAL B O 1
ATOM 8760 N N . VAL B 2 342 ? 304.208 330.218 301.094 1.00 65.74 342 VAL B N 1
ATOM 8761 C CA . VAL B 2 342 ? 304.022 329.362 302.255 1.00 65.74 342 VAL B CA 1
ATOM 8762 C C . VAL B 2 342 ? 304.468 327.964 301.865 1.00 65.74 342 VAL B C 1
ATOM 8763 O O . VAL B 2 342 ? 304.011 327.424 300.853 1.00 65.74 342 VAL B O 1
ATOM 8767 N N . ARG B 2 343 ? 305.358 327.382 302.655 1.00 67.50 343 ARG B N 1
ATOM 8768 C CA . ARG B 2 343 ? 305.936 326.087 302.346 1.00 67.50 343 ARG B CA 1
ATOM 8769 C C . ARG B 2 343 ? 305.328 325.010 303.228 1.00 67.50 343 ARG B C 1
ATOM 8770 O O . ARG B 2 343 ? 304.865 325.280 304.337 1.00 67.50 343 ARG B O 1
ATOM 8778 N N . PHE B 2 344 ? 305.328 323.785 302.720 1.00 66.88 344 PHE B N 1
ATOM 8779 C CA . PHE B 2 344 ? 304.865 322.649 303.502 1.00 66.88 344 PHE B CA 1
ATOM 8780 C C . PHE B 2 344 ? 305.557 321.399 302.990 1.00 66.88 344 PHE B C 1
ATOM 8781 O O . PHE B 2 344 ? 305.457 321.073 301.808 1.00 66.88 344 PHE B O 1
ATOM 8789 N N . GLN B 2 345 ? 306.255 320.702 303.873 1.00 76.22 345 GLN B N 1
ATOM 8790 C CA . GLN B 2 345 ? 307.062 319.557 303.488 1.00 76.22 345 GLN B CA 1
ATOM 8791 C C . GLN B 2 345 ? 306.414 318.277 303.987 1.00 76.22 345 GLN B C 1
ATOM 8792 O O . GLN B 2 345 ? 306.191 318.117 305.189 1.00 76.22 345 GLN B O 1
ATOM 8798 N N . VAL B 2 346 ? 306.111 317.376 303.064 1.00 75.46 346 VAL B N 1
ATOM 8799 C CA . VAL B 2 346 ? 305.675 316.027 303.393 1.00 75.46 346 VAL B CA 1
ATOM 8800 C C . VAL B 2 346 ? 306.884 315.117 303.261 1.00 75.46 346 VAL B C 1
ATOM 8801 O O . VAL B 2 346 ? 307.453 314.981 302.172 1.00 75.46 346 VAL B O 1
ATOM 8805 N N . ASP B 2 347 ? 307.277 314.484 304.360 1.00 83.52 347 ASP B N 1
ATOM 8806 C CA . ASP B 2 347 ? 308.544 313.769 304.387 1.00 83.52 347 ASP B CA 1
ATOM 8807 C C . ASP B 2 347 ? 308.439 312.404 303.722 1.00 83.52 347 ASP B C 1
ATOM 8808 O O . ASP B 2 347 ? 308.735 311.381 304.344 1.00 83.52 347 ASP B O 1
ATOM 8813 N N . GLU B 2 348 ? 308.022 312.378 302.461 1.00 81.64 348 GLU B N 1
ATOM 8814 C CA . GLU B 2 348 ? 307.918 311.143 301.700 1.00 81.64 348 GLU B CA 1
ATOM 8815 C C . GLU B 2 348 ? 308.336 311.435 300.268 1.00 81.64 348 GLU B C 1
ATOM 8816 O O . GLU B 2 348 ? 308.916 312.482 299.970 1.00 81.64 348 GLU B O 1
ATOM 8822 N N . ASN B 2 349 ? 308.043 310.499 299.374 1.00 78.76 349 ASN B N 1
ATOM 8823 C CA . ASN B 2 349 ? 308.247 310.688 297.948 1.00 78.76 349 ASN B CA 1
ATOM 8824 C C . ASN B 2 349 ? 306.907 310.579 297.241 1.00 78.76 349 ASN B C 1
ATOM 8825 O O . ASN B 2 349 ? 306.103 309.695 297.548 1.00 78.76 349 ASN B O 1
ATOM 8830 N N . ILE B 2 350 ? 306.676 311.479 296.295 1.00 73.07 350 ILE B N 1
ATOM 8831 C CA . ILE B 2 350 ? 305.354 311.713 295.731 1.00 73.07 350 ILE B CA 1
ATOM 8832 C C . ILE B 2 350 ? 305.283 311.100 294.344 1.00 73.07 350 ILE B C 1
ATOM 8833 O O . ILE B 2 350 ? 306.147 311.357 293.499 1.00 73.07 350 ILE B O 1
ATOM 8838 N N . ARG B 2 351 ? 304.255 310.292 294.108 1.00 75.57 351 ARG B N 1
ATOM 8839 C CA . ARG B 2 351 ? 303.969 309.804 292.767 1.00 75.57 351 ARG B CA 1
ATOM 8840 C C . ARG B 2 351 ? 303.041 310.736 292.004 1.00 75.57 351 ARG B C 1
ATOM 8841 O O . ARG B 2 351 ? 303.273 311.009 290.824 1.00 75.57 351 ARG B O 1
ATOM 8849 N N . ALA B 2 352 ? 301.992 311.229 292.656 1.00 67.52 352 ALA B N 1
ATOM 8850 C CA . ALA B 2 352 ? 301.013 312.081 292.003 1.00 67.52 352 ALA B CA 1
ATOM 8851 C C . ALA B 2 352 ? 300.447 313.058 293.020 1.00 67.52 352 ALA B C 1
ATOM 8852 O O . ALA B 2 352 ? 300.465 312.811 294.229 1.00 67.52 352 ALA B O 1
ATOM 8854 N N . PHE B 2 353 ? 299.922 314.165 292.507 1.00 63.93 353 PHE B N 1
ATOM 8855 C CA . PHE B 2 353 ? 299.485 315.277 293.334 1.00 63.93 353 PHE B CA 1
ATOM 8856 C C . PHE B 2 353 ? 298.144 315.791 292.835 1.00 63.93 353 PHE B C 1
ATOM 8857 O O . PHE B 2 353 ? 297.808 315.641 291.659 1.00 63.93 353 PHE B O 1
ATOM 8865 N N . CYS B 2 354 ? 297.372 316.388 293.741 1.00 65.66 354 CYS B N 1
ATOM 8866 C CA . CYS B 2 354 ? 296.119 317.025 293.357 1.00 65.66 354 CYS B CA 1
ATOM 8867 C C . CYS B 2 354 ? 295.708 318.013 294.437 1.00 65.66 354 CYS B C 1
ATOM 8868 O O . CYS B 2 354 ? 296.173 317.945 295.575 1.00 65.66 354 CYS B O 1
ATOM 8871 N N . ALA B 2 355 ? 294.815 318.926 294.071 1.00 63.43 355 ALA B N 1
ATOM 8872 C CA . ALA B 2 355 ? 294.293 319.897 295.020 1.00 63.43 355 ALA B CA 1
ATOM 8873 C C . ALA B 2 355 ? 292.888 320.294 294.604 1.00 63.43 355 ALA B C 1
ATOM 8874 O O . ALA B 2 355 ? 292.594 320.370 293.410 1.00 63.43 355 ALA B O 1
ATOM 8876 N N . GLY B 2 356 ? 292.025 320.542 295.578 1.00 65.49 356 GLY B N 1
ATOM 8877 C CA . GLY B 2 356 ? 290.705 321.044 295.259 1.00 65.49 356 GLY B CA 1
ATOM 8878 C C . GLY B 2 356 ? 289.725 320.825 296.394 1.00 65.49 356 GLY B C 1
ATOM 8879 O O . GLY B 2 356 ? 290.091 320.400 297.481 1.00 65.49 356 GLY B O 1
ATOM 8880 N N . LEU B 2 357 ? 288.468 321.140 296.110 1.00 66.01 357 LEU B N 1
ATOM 8881 C CA . LEU B 2 357 ? 287.422 320.964 297.105 1.00 66.01 357 LEU B CA 1
ATOM 8882 C C . LEU B 2 357 ? 287.066 319.494 297.243 1.00 66.01 357 LEU B C 1
ATOM 8883 O O . LEU B 2 357 ? 286.876 318.791 296.251 1.00 66.01 357 LEU B O 1
ATOM 8888 N N . TYR B 2 358 ? 286.963 319.032 298.482 1.00 69.91 358 TYR B N 1
ATOM 8889 C CA . TYR B 2 358 ? 286.635 317.645 298.760 1.00 69.91 358 TYR B CA 1
ATOM 8890 C C . TYR B 2 358 ? 285.694 317.592 299.951 1.00 69.91 358 TYR B C 1
ATOM 8891 O O . TYR B 2 358 ? 285.691 318.488 300.796 1.00 69.91 358 TYR B O 1
ATOM 8900 N N . ALA B 2 359 ? 284.882 316.544 300.002 1.00 74.34 359 ALA B N 1
ATOM 8901 C CA . ALA B 2 359 ? 283.889 316.359 301.055 1.00 74.34 359 ALA B CA 1
ATOM 8902 C C . ALA B 2 359 ? 284.326 315.185 301.919 1.00 74.34 359 ALA B C 1
ATOM 8903 O O . ALA B 2 359 ? 284.062 314.026 301.587 1.00 74.34 359 ALA B O 1
ATOM 8905 N N . CYS B 2 360 ? 284.987 315.488 303.032 1.00 77.75 360 CYS B N 1
ATOM 8906 C CA . CYS B 2 360 ? 285.549 314.472 303.910 1.00 77.75 360 CYS B CA 1
ATOM 8907 C C . CYS B 2 360 ? 284.749 314.280 305.187 1.00 77.75 360 CYS B C 1
ATOM 8908 O O . CYS B 2 360 ? 284.469 313.144 305.575 1.00 77.75 360 CYS B O 1
ATOM 8911 N N . LYS B 2 361 ? 284.378 315.364 305.859 1.00 84.02 361 LYS B N 1
ATOM 8912 C CA . LYS B 2 361 ? 283.685 315.286 307.133 1.00 84.02 361 LYS B CA 1
ATOM 8913 C C . LYS B 2 361 ? 282.443 316.164 307.109 1.00 84.02 361 LYS B C 1
ATOM 8914 O O . LYS B 2 361 ? 282.442 317.251 306.526 1.00 84.02 361 LYS B O 1
ATOM 8920 N N . GLU B 2 362 ? 281.385 315.675 307.753 1.00 91.62 362 GLU B N 1
ATOM 8921 C CA . GLU B 2 362 ? 280.140 316.412 307.960 1.00 91.62 362 GLU B CA 1
ATOM 8922 C C . GLU B 2 362 ? 279.479 316.843 306.658 1.00 91.62 362 GLU B C 1
ATOM 8923 O O . GLU B 2 362 ? 278.676 317.779 306.654 1.00 91.62 362 GLU B O 1
ATOM 8929 N N . GLY B 2 363 ? 279.792 316.184 305.547 1.00 85.17 363 GLY B N 1
ATOM 8930 C CA . GLY B 2 363 ? 279.161 316.522 304.288 1.00 85.17 363 GLY B CA 1
ATOM 8931 C C . GLY B 2 363 ? 279.382 317.959 303.868 1.00 85.17 363 GLY B C 1
ATOM 8932 O O . GLY B 2 363 ? 278.436 318.655 303.491 1.00 85.17 363 GLY B O 1
ATOM 8933 N N . ARG B 2 364 ? 280.625 318.422 303.943 1.00 85.28 364 ARG B N 1
ATOM 8934 C CA . ARG B 2 364 ? 280.967 319.782 303.562 1.00 85.28 364 ARG B CA 1
ATOM 8935 C C . ARG B 2 364 ? 282.127 319.760 302.585 1.00 85.28 364 ARG B C 1
ATOM 8936 O O . ARG B 2 364 ? 283.026 318.925 302.698 1.00 85.28 364 ARG B O 1
ATOM 8944 N N . ASN B 2 365 ? 282.109 320.686 301.634 1.00 74.70 365 ASN B N 1
ATOM 8945 C CA . ASN B 2 365 ? 283.219 320.836 300.706 1.00 74.70 365 ASN B CA 1
ATOM 8946 C C . ASN B 2 365 ? 284.248 321.779 301.311 1.00 74.70 365 ASN B C 1
ATOM 8947 O O . ASN B 2 365 ? 283.929 322.924 301.642 1.00 74.70 365 ASN B O 1
ATOM 8952 N N . SER B 2 366 ? 285.476 321.300 301.457 1.00 68.66 366 SER B N 1
ATOM 8953 C CA . SER B 2 366 ? 286.565 322.081 302.011 1.00 68.66 366 SER B CA 1
ATOM 8954 C C . SER B 2 366 ? 287.796 321.933 301.134 1.00 68.66 366 SER B C 1
ATOM 8955 O O . SER B 2 366 ? 287.951 320.919 300.449 1.00 68.66 366 SER B O 1
ATOM 8958 N N . PRO B 2 367 ? 288.678 322.929 301.123 1.00 66.17 367 PRO B N 1
ATOM 8959 C CA . PRO B 2 367 ? 289.932 322.785 300.379 1.00 66.17 367 PRO B CA 1
ATOM 8960 C C . PRO B 2 367 ? 290.737 321.607 300.901 1.00 66.17 367 PRO B C 1
ATOM 8961 O O . PRO B 2 367 ? 290.800 321.365 302.106 1.00 66.17 367 PRO B O 1
ATOM 8965 N N . CYS B 2 368 ? 291.366 320.876 299.985 1.00 66.26 368 CYS B N 1
ATOM 8966 C CA . CYS B 2 368 ? 292.098 319.675 300.346 1.00 66.26 368 CYS B CA 1
ATOM 8967 C C . CYS B 2 368 ? 293.293 319.508 299.426 1.00 66.26 368 CYS B C 1
ATOM 8968 O O . CYS B 2 368 ? 293.221 319.824 298.232 1.00 66.26 368 CYS B O 1
ATOM 8971 N N . LEU B 2 369 ? 294.379 318.994 299.996 1.00 63.05 369 LEU B N 1
ATOM 8972 C CA . LEU B 2 369 ? 295.584 318.625 299.263 1.00 63.05 369 LEU B CA 1
ATOM 8973 C C . LEU B 2 369 ? 295.706 317.110 299.254 1.00 63.05 369 LEU B C 1
ATOM 8974 O O . LEU B 2 369 ? 295.564 316.472 300.299 1.00 63.05 369 LEU B O 1
ATOM 8979 N N . VAL B 2 370 ? 295.975 316.533 298.088 1.00 62.68 370 VAL B N 1
ATOM 8980 C CA . VAL B 2 370 ? 296.012 315.086 297.924 1.00 62.68 370 VAL B CA 1
ATOM 8981 C C . VAL B 2 370 ? 297.393 314.695 297.427 1.00 62.68 370 VAL B C 1
ATOM 8982 O O . VAL B 2 370 ? 297.845 315.192 296.389 1.00 62.68 370 VAL B O 1
ATOM 8986 N N . TYR B 2 371 ? 298.048 313.793 298.155 1.00 64.48 371 TYR B N 1
ATOM 8987 C CA . TYR B 2 371 ? 299.347 313.251 297.784 1.00 64.48 371 TYR B CA 1
ATOM 8988 C C . TYR B 2 371 ? 299.237 311.748 297.603 1.00 64.48 371 TYR B C 1
ATOM 8989 O O . TYR B 2 371 ? 298.502 311.085 298.337 1.00 64.48 371 TYR B O 1
ATOM 8998 N N . VAL B 2 372 ? 299.983 311.203 296.646 1.00 67.11 372 VAL B N 1
ATOM 8999 C CA . VAL B 2 372 ? 300.077 309.761 296.454 1.00 67.11 372 VAL B CA 1
ATOM 9000 C C . VAL B 2 372 ? 301.481 309.323 296.835 1.00 67.11 372 VAL B C 1
ATOM 9001 O O . VAL B 2 372 ? 302.464 309.854 296.307 1.00 67.11 372 VAL B O 1
ATOM 9005 N N . THR B 2 373 ? 301.581 308.363 297.749 1.00 75.98 373 THR B N 1
ATOM 9006 C CA . THR B 2 373 ? 302.869 307.907 298.241 1.00 75.98 373 THR B CA 1
ATOM 9007 C C . THR B 2 373 ? 303.254 306.585 297.590 1.00 75.98 373 THR B C 1
ATOM 9008 O O . THR B 2 373 ? 302.466 305.949 296.890 1.00 75.98 373 THR B O 1
ATOM 9012 N N . PHE B 2 374 ? 304.496 306.176 297.831 1.00 79.19 374 PHE B N 1
ATOM 9013 C CA . PHE B 2 374 ? 304.979 304.908 297.308 1.00 79.19 374 PHE B CA 1
ATOM 9014 C C . PHE B 2 374 ? 304.605 303.726 298.185 1.00 79.19 374 PHE B C 1
ATOM 9015 O O . PHE B 2 374 ? 304.832 302.582 297.782 1.00 79.19 374 PHE B O 1
ATOM 9023 N N . ASN B 2 375 ? 304.035 303.969 299.365 1.00 81.37 375 ASN B N 1
ATOM 9024 C CA . ASN B 2 375 ? 303.675 302.907 300.294 1.00 81.37 375 ASN B CA 1
ATOM 9025 C C . ASN B 2 375 ? 302.230 302.470 300.146 1.00 81.37 375 ASN B C 1
ATOM 9026 O O . ASN B 2 375 ? 301.609 302.055 301.132 1.00 81.37 375 ASN B O 1
ATOM 9031 N N . GLN B 2 376 ? 301.680 302.556 298.937 1.00 85.23 376 GLN B N 1
ATOM 9032 C CA . GLN B 2 376 ? 300.304 302.155 298.665 1.00 85.23 376 GLN B CA 1
ATOM 9033 C C . GLN B 2 376 ? 299.324 302.940 299.529 1.00 85.23 376 GLN B C 1
ATOM 9034 O O . GLN B 2 376 ? 298.412 302.380 300.139 1.00 85.23 376 GLN B O 1
ATOM 9040 N N . LYS B 2 377 ? 299.520 304.253 299.581 1.00 78.60 377 LYS B N 1
ATOM 9041 C CA . LYS B 2 377 ? 298.645 305.098 300.374 1.00 78.60 377 LYS B CA 1
ATOM 9042 C C . LYS B 2 377 ? 298.461 306.441 299.693 1.00 78.60 377 LYS B C 1
ATOM 9043 O O . LYS B 2 377 ? 299.312 306.895 298.922 1.00 78.60 377 LYS B O 1
ATOM 9049 N N . ILE B 2 378 ? 297.318 307.056 299.974 1.00 71.21 378 ILE B N 1
ATOM 9050 C CA . ILE B 2 378 ? 296.987 308.389 299.497 1.00 71.21 378 ILE B CA 1
ATOM 9051 C C . ILE B 2 378 ? 296.611 309.232 300.702 1.00 71.21 378 ILE B C 1
ATOM 9052 O O . ILE B 2 378 ? 295.729 308.851 301.477 1.00 71.21 378 ILE B O 1
ATOM 9057 N N . TYR B 2 379 ? 297.273 310.367 300.862 1.00 70.99 379 TYR B N 1
ATOM 9058 C CA . TYR B 2 379 ? 297.033 311.248 301.993 1.00 70.99 379 TYR B CA 1
ATOM 9059 C C . TYR B 2 379 ? 296.196 312.433 301.548 1.00 70.99 379 TYR B C 1
ATOM 9060 O O . TYR B 2 379 ? 296.559 313.132 300.596 1.00 70.99 379 TYR B O 1
ATOM 9069 N N . VAL B 2 380 ? 295.085 312.658 302.238 1.00 65.38 380 VAL B N 1
ATOM 9070 C CA . VAL B 2 380 ? 294.198 313.780 301.971 1.00 65.38 380 VAL B CA 1
ATOM 9071 C C . VAL B 2 380 ? 294.236 314.687 303.187 1.00 65.38 380 VAL B C 1
ATOM 9072 O O . VAL B 2 380 ? 293.789 314.298 304.271 1.00 65.38 380 VAL B O 1
ATOM 9076 N N . TYR B 2 381 ? 294.768 315.889 303.017 1.00 65.84 381 TYR B N 1
ATOM 9077 C CA . TYR B 2 381 ? 294.790 316.895 304.065 1.00 65.84 381 TYR B CA 1
ATOM 9078 C C . TYR B 2 381 ? 293.612 317.828 303.838 1.00 65.84 381 TYR B C 1
ATOM 9079 O O . TYR B 2 381 ? 293.493 318.419 302.759 1.00 65.84 381 TYR B O 1
ATOM 9088 N N . TRP B 2 382 ? 292.746 317.959 304.847 1.00 68.07 382 TRP B N 1
ATOM 9089 C CA . TRP B 2 382 ? 291.486 318.679 304.703 1.00 68.07 382 TRP B CA 1
ATOM 9090 C C . TRP B 2 382 ? 291.320 319.801 305.719 1.00 68.07 382 TRP B C 1
ATOM 9091 O O . TRP B 2 382 ? 290.195 320.224 305.985 1.00 68.07 382 TRP B O 1
ATOM 9102 N N . GLU B 2 383 ? 292.409 320.303 306.285 1.00 71.59 383 GLU B N 1
ATOM 9103 C CA . GLU B 2 383 ? 292.367 321.408 307.236 1.00 71.59 383 GLU B CA 1
ATOM 9104 C C . GLU B 2 383 ? 293.418 322.440 306.884 1.00 71.59 383 GLU B C 1
ATOM 9105 O O . GLU B 2 383 ? 294.183 322.907 307.728 1.00 71.59 383 GLU B O 1
ATOM 9111 N N . VAL B 2 384 ? 293.462 322.819 305.615 1.00 66.80 384 VAL B N 1
ATOM 9112 C CA . VAL B 2 384 ? 294.580 323.589 305.098 1.00 66.80 384 VAL B CA 1
ATOM 9113 C C . VAL B 2 384 ? 294.257 325.073 305.084 1.00 66.80 384 VAL B C 1
ATOM 9114 O O . VAL B 2 384 ? 295.050 325.881 304.593 1.00 66.80 384 VAL B O 1
ATOM 9118 N N . GLN B 2 385 ? 293.102 325.449 305.622 1.00 66.45 385 GLN B N 1
ATOM 9119 C CA . GLN B 2 385 ? 292.714 326.852 305.618 1.00 66.45 385 GLN B CA 1
ATOM 9120 C C . GLN B 2 385 ? 293.675 327.673 306.462 1.00 66.45 385 GLN B C 1
ATOM 9121 O O . GLN B 2 385 ? 294.127 327.236 307.521 1.00 66.45 385 GLN B O 1
ATOM 9127 N N . LEU B 2 386 ? 293.984 328.872 305.988 1.00 66.52 386 LEU B N 1
ATOM 9128 C CA . LEU B 2 386 ? 294.856 329.793 306.695 1.00 66.52 386 LEU B CA 1
ATOM 9129 C C . LEU B 2 386 ? 294.118 331.096 306.937 1.00 66.52 386 LEU B C 1
ATOM 9130 O O . LEU B 2 386 ? 293.385 331.573 306.068 1.00 66.52 386 LEU B O 1
ATOM 9135 N N . GLU B 2 387 ? 294.305 331.667 308.125 1.00 71.75 387 GLU B N 1
ATOM 9136 C CA . GLU B 2 387 ? 293.678 332.947 308.422 1.00 71.75 387 GLU B CA 1
ATOM 9137 C C . GLU B 2 387 ? 294.247 334.058 307.552 1.00 71.75 387 GLU B C 1
ATOM 9138 O O . GLU B 2 387 ? 293.518 334.976 307.165 1.00 71.75 387 GLU B O 1
ATOM 9144 N N . ARG B 2 388 ? 295.535 333.994 307.237 1.00 73.13 388 ARG B N 1
ATOM 9145 C CA . ARG B 2 388 ? 296.167 334.947 306.341 1.00 73.13 388 ARG B CA 1
ATOM 9146 C C . ARG B 2 388 ? 297.359 334.261 305.693 1.00 73.13 388 ARG B C 1
ATOM 9147 O O . ARG B 2 388 ? 297.609 333.075 305.913 1.00 73.13 388 ARG B O 1
ATOM 9155 N N . MET B 2 389 ? 298.098 335.015 304.887 1.00 76.77 389 MET B N 1
ATOM 9156 C CA . MET B 2 389 ? 299.277 334.492 304.211 1.00 76.77 389 MET B CA 1
ATOM 9157 C C . MET B 2 389 ? 300.575 335.100 304.709 1.00 76.77 389 MET B C 1
ATOM 9158 O O . MET B 2 389 ? 301.588 334.405 304.772 1.00 76.77 389 MET B O 1
ATOM 9163 N N . GLU B 2 390 ? 300.574 336.374 305.066 1.00 80.61 390 GLU B N 1
ATOM 9164 C CA . GLU B 2 390 ? 301.754 337.015 305.617 1.00 80.61 390 GLU B CA 1
ATOM 9165 C C . GLU B 2 390 ? 301.750 336.846 307.133 1.00 80.61 390 GLU B C 1
ATOM 9166 O O . GLU B 2 390 ? 300.944 336.101 307.693 1.00 80.61 390 GLU B O 1
ATOM 9172 N N . SER B 2 391 ? 302.656 337.534 307.820 1.00 80.13 391 SER B N 1
ATOM 9173 C CA . SER B 2 391 ? 302.730 337.493 309.273 1.00 80.13 391 SER B CA 1
ATOM 9174 C C . SER B 2 391 ? 302.702 338.915 309.806 1.00 80.13 391 SER B C 1
ATOM 9175 O O . SER B 2 391 ? 303.551 339.732 309.440 1.00 80.13 391 SER B O 1
ATOM 9178 N N . THR B 2 392 ? 301.730 339.208 310.664 1.00 77.17 392 THR B N 1
ATOM 9179 C CA . THR B 2 392 ? 301.609 340.505 311.311 1.00 77.17 392 THR B CA 1
ATOM 9180 C C . THR B 2 392 ? 301.163 340.265 312.744 1.00 77.17 392 THR B C 1
ATOM 9181 O O . THR B 2 392 ? 300.574 339.229 313.053 1.00 77.17 392 THR B O 1
ATOM 9185 N N . ASN B 2 393 ? 301.461 341.208 313.638 1.00 71.79 393 ASN B N 1
ATOM 9186 C CA . ASN B 2 393 ? 301.343 340.802 315.030 1.00 71.79 393 ASN B CA 1
ATOM 9187 C C . ASN B 2 393 ? 300.008 341.137 315.683 1.00 71.79 393 ASN B C 1
ATOM 9188 O O . ASN B 2 393 ? 299.144 340.266 315.784 1.00 71.79 393 ASN B O 1
ATOM 9193 N N . LEU B 2 394 ? 299.810 342.372 316.136 1.00 71.28 394 LEU B N 1
ATOM 9194 C CA . LEU B 2 394 ? 298.471 342.852 316.449 1.00 71.28 394 LEU B CA 1
ATOM 9195 C C . LEU B 2 394 ? 298.407 344.353 316.256 1.00 71.28 394 LEU B C 1
ATOM 9196 O O . LEU B 2 394 ? 297.358 344.911 315.927 1.00 71.28 394 LEU B O 1
ATOM 9201 N N . VAL B 2 395 ? 299.548 345.008 316.460 1.00 71.86 395 VAL B N 1
ATOM 9202 C CA . VAL B 2 395 ? 299.582 346.461 316.432 1.00 71.86 395 VAL B CA 1
ATOM 9203 C C . VAL B 2 395 ? 299.377 346.956 315.015 1.00 71.86 395 VAL B C 1
ATOM 9204 O O . VAL B 2 395 ? 298.631 347.912 314.774 1.00 71.86 395 VAL B O 1
ATOM 9208 N N . LYS B 2 396 ? 300.023 346.305 314.055 1.00 76.45 396 LYS B N 1
ATOM 9209 C CA . LYS B 2 396 ? 299.834 346.661 312.661 1.00 76.45 396 LYS B CA 1
ATOM 9210 C C . LYS B 2 396 ? 298.435 346.328 312.178 1.00 76.45 396 LYS B C 1
ATOM 9211 O O . LYS B 2 396 ? 297.916 347.023 311.301 1.00 76.45 396 LYS B O 1
ATOM 9217 N N . LEU B 2 397 ? 297.807 345.298 312.737 1.00 73.06 397 LEU B N 1
ATOM 9218 C CA . LEU B 2 397 ? 296.445 344.958 312.354 1.00 73.06 397 LEU B CA 1
ATOM 9219 C C . LEU B 2 397 ? 295.428 345.931 312.929 1.00 73.06 397 LEU B C 1
ATOM 9220 O O . LEU B 2 397 ? 294.449 346.270 312.258 1.00 73.06 397 LEU B O 1
ATOM 9225 N N . LEU B 2 398 ? 295.636 346.390 314.162 1.00 75.59 398 LEU B N 1
ATOM 9226 C CA . LEU B 2 398 ? 294.747 347.398 314.725 1.00 75.59 398 LEU B CA 1
ATOM 9227 C C . LEU B 2 398 ? 295.000 348.767 314.119 1.00 75.59 398 LEU B C 1
ATOM 9228 O O . LEU B 2 398 ? 294.094 349.604 314.082 1.00 75.59 398 LEU B O 1
ATOM 9233 N N . GLU B 2 399 ? 296.219 349.016 313.647 1.00 79.95 399 GLU B N 1
ATOM 9234 C CA . GLU B 2 399 ? 296.545 350.332 313.115 1.00 79.95 399 GLU B CA 1
ATOM 9235 C C . GLU B 2 399 ? 295.767 350.635 311.843 1.00 79.95 399 GLU B C 1
ATOM 9236 O O . GLU B 2 399 ? 295.497 351.804 311.549 1.00 79.95 399 GLU B O 1
ATOM 9242 N N . THR B 2 400 ? 295.396 349.605 311.081 1.00 81.57 400 THR B N 1
ATOM 9243 C CA . THR B 2 400 ? 294.635 349.833 309.857 1.00 81.57 400 THR B CA 1
ATOM 9244 C C . THR B 2 400 ? 293.274 350.448 310.152 1.00 81.57 400 THR B C 1
ATOM 9245 O O . THR B 2 400 ? 292.839 351.370 309.456 1.00 81.57 400 THR B O 1
ATOM 9249 N N . LYS B 2 401 ? 292.587 349.951 311.172 1.00 85.48 401 LYS B N 1
ATOM 9250 C CA . LYS B 2 401 ? 291.250 350.440 311.467 1.00 85.48 401 LYS B CA 1
ATOM 9251 C C . LYS B 2 401 ? 291.311 351.866 312.007 1.00 85.48 401 LYS B C 1
ATOM 9252 O O . LYS B 2 401 ? 292.198 352.194 312.798 1.00 85.48 401 LYS B O 1
ATOM 9258 N N . PRO B 2 402 ? 290.393 352.734 311.595 1.00 83.76 402 PRO B N 1
ATOM 9259 C CA . PRO B 2 402 ? 290.414 354.119 312.079 1.00 83.76 402 PRO B CA 1
ATOM 9260 C C . PRO B 2 402 ? 289.661 354.283 313.387 1.00 83.76 402 PRO B C 1
ATOM 9261 O O . PRO B 2 402 ? 289.904 355.227 314.149 1.00 83.76 402 PRO B O 1
ATOM 9265 N N . GLU B 2 403 ? 288.733 353.361 313.647 1.00 84.98 403 GLU B N 1
ATOM 9266 C CA . GLU B 2 403 ? 288.000 353.394 314.904 1.00 84.98 403 GLU B CA 1
ATOM 9267 C C . GLU B 2 403 ? 288.943 353.300 316.086 1.00 84.98 403 GLU B C 1
ATOM 9268 O O . GLU B 2 403 ? 288.769 354.016 317.075 1.00 84.98 403 GLU B O 1
ATOM 9274 N N . TYR B 2 404 ? 289.935 352.422 316.005 1.00 84.62 404 TYR B N 1
ATOM 9275 C CA . TYR B 2 404 ? 290.958 352.310 317.029 1.00 84.62 404 TYR B CA 1
ATOM 9276 C C . TYR B 2 404 ? 291.743 353.596 317.212 1.00 84.62 404 TYR B C 1
ATOM 9277 O O . TYR B 2 404 ? 292.101 353.926 318.345 1.00 84.62 404 TYR B O 1
ATOM 9286 N N . HIS B 2 405 ? 292.015 354.328 316.138 1.00 88.42 405 HIS B N 1
ATOM 9287 C CA . HIS B 2 405 ? 292.670 355.619 316.263 1.00 88.42 405 HIS B CA 1
ATOM 9288 C C . HIS B 2 405 ? 291.808 356.649 316.968 1.00 88.42 405 HIS B C 1
ATOM 9289 O O . HIS B 2 405 ? 292.289 357.309 317.896 1.00 88.42 405 HIS B O 1
ATOM 9296 N N . SER B 2 406 ? 290.552 356.794 316.560 1.00 88.80 406 SER B N 1
ATOM 9297 C CA . SER B 2 406 ? 289.654 357.730 317.217 1.00 88.80 406 SER B CA 1
ATOM 9298 C C . SER B 2 406 ? 289.403 357.383 318.674 1.00 88.80 406 SER B C 1
ATOM 9299 O O . SER B 2 406 ? 289.423 358.278 319.527 1.00 88.80 406 SER B O 1
ATOM 9302 N N . LEU B 2 407 ? 289.184 356.109 318.973 1.00 84.87 407 LEU B N 1
ATOM 9303 C CA . LEU B 2 407 ? 288.857 355.647 320.308 1.00 84.87 407 LEU B CA 1
ATOM 9304 C C . LEU B 2 407 ? 290.028 355.776 321.264 1.00 84.87 407 LEU B C 1
ATOM 9305 O O . LEU B 2 407 ? 289.815 355.909 322.471 1.00 84.87 407 LEU B O 1
ATOM 9310 N N . LEU B 2 408 ? 291.253 355.766 320.755 1.00 89.32 408 LEU B N 1
ATOM 9311 C CA . LEU B 2 408 ? 292.417 356.059 321.566 1.00 89.32 408 LEU B CA 1
ATOM 9312 C C . LEU B 2 408 ? 292.716 357.542 321.661 1.00 89.32 408 LEU B C 1
ATOM 9313 O O . LEU B 2 408 ? 293.214 357.987 322.700 1.00 89.32 408 LEU B O 1
ATOM 9318 N N . GLN B 2 409 ? 292.429 358.319 320.621 1.00 97.81 409 GLN B N 1
ATOM 9319 C CA . GLN B 2 409 ? 292.562 359.763 320.714 1.00 97.81 409 GLN B CA 1
ATOM 9320 C C . GLN B 2 409 ? 291.591 360.367 321.714 1.00 97.81 409 GLN B C 1
ATOM 9321 O O . GLN B 2 409 ? 291.941 361.339 322.390 1.00 97.81 409 GLN B O 1
ATOM 9327 N N . GLU B 2 410 ? 290.386 359.808 321.823 1.00 96.04 410 GLU B N 1
ATOM 9328 C CA . GLU B 2 410 ? 289.459 360.251 322.857 1.00 96.04 410 GLU B CA 1
ATOM 9329 C C . GLU B 2 410 ? 290.033 360.006 324.245 1.00 96.04 410 GLU B C 1
ATOM 9330 O O . GLU B 2 410 ? 289.869 360.835 325.147 1.00 96.04 410 GLU B O 1
ATOM 9336 N N . LEU B 2 411 ? 290.715 358.877 324.435 1.00 94.97 411 LEU B N 1
ATOM 9337 C CA . LEU B 2 411 ? 291.277 358.544 325.737 1.00 94.97 411 LEU B CA 1
ATOM 9338 C C . LEU B 2 411 ? 292.427 359.456 326.133 1.00 94.97 411 LEU B C 1
ATOM 9339 O O . LEU B 2 411 ? 292.895 359.369 327.271 1.00 94.97 411 LEU B O 1
ATOM 9344 N N . GLY B 2 412 ? 292.900 360.306 325.228 1.00 100.99 412 GLY B N 1
ATOM 9345 C CA . GLY B 2 412 ? 293.951 361.241 325.559 1.00 100.99 412 GLY B CA 1
ATOM 9346 C C . GLY B 2 412 ? 295.351 360.685 325.480 1.00 100.99 412 GLY B C 1
ATOM 9347 O O . GLY B 2 412 ? 296.296 361.375 325.874 1.00 100.99 412 GLY B O 1
ATOM 9348 N N . VAL B 2 413 ? 295.518 359.465 324.985 1.00 104.96 413 VAL B N 1
ATOM 9349 C CA . VAL B 2 413 ? 296.828 358.848 324.835 1.00 104.96 413 VAL B CA 1
ATOM 9350 C C . VAL B 2 413 ? 297.274 358.989 323.387 1.00 104.96 413 VAL B C 1
ATOM 9351 O O . VAL B 2 413 ? 296.523 358.662 322.459 1.00 104.96 413 VAL B O 1
ATOM 9355 N N . ASP B 2 414 ? 298.480 359.499 323.190 1.00 109.95 414 ASP B N 1
ATOM 9356 C CA . ASP B 2 414 ? 299.032 359.612 321.848 1.00 109.95 414 ASP B CA 1
ATOM 9357 C C . ASP B 2 414 ? 299.444 358.232 321.355 1.00 109.95 414 ASP B C 1
ATOM 9358 O O . ASP B 2 414 ? 300.283 357.584 321.991 1.00 109.95 414 ASP B O 1
ATOM 9360 N N . PRO B 2 415 ? 298.903 357.750 320.236 1.00 107.63 415 PRO B N 1
ATOM 9361 C CA . PRO B 2 415 ? 299.222 356.398 319.768 1.00 107.63 415 PRO B CA 1
ATOM 9362 C C . PRO B 2 415 ? 300.588 356.258 319.116 1.00 107.63 415 PRO B C 1
ATOM 9363 O O . PRO B 2 415 ? 300.840 355.234 318.476 1.00 107.63 415 PRO B O 1
ATOM 9367 N N . ASP B 2 416 ? 301.465 357.249 319.249 1.00 105.95 416 ASP B N 1
ATOM 9368 C CA . ASP B 2 416 ? 302.814 357.173 318.710 1.00 105.95 416 ASP B CA 1
ATOM 9369 C C . ASP B 2 416 ? 303.838 356.689 319.730 1.00 105.95 416 ASP B C 1
ATOM 9370 O O . ASP B 2 416 ? 304.997 356.473 319.365 1.00 105.95 416 ASP B O 1
ATOM 9372 N N . ASP B 2 417 ? 303.444 356.509 320.989 1.00 99.60 417 ASP B N 1
ATOM 9373 C CA . ASP B 2 417 ? 304.349 356.050 322.045 1.00 99.60 417 ASP B CA 1
ATOM 9374 C C . ASP B 2 417 ? 304.167 354.544 322.186 1.00 99.60 417 ASP B C 1
ATOM 9375 O O . ASP B 2 417 ? 303.328 354.069 322.952 1.00 99.60 417 ASP B O 1
ATOM 9377 N N . LEU B 2 418 ? 304.975 353.791 321.441 1.00 92.47 418 LEU B N 1
ATOM 9378 C CA . LEU B 2 418 ? 304.820 352.339 321.368 1.00 92.47 418 LEU B CA 1
ATOM 9379 C C . LEU B 2 418 ? 304.822 351.647 322.726 1.00 92.47 418 LEU B C 1
ATOM 9380 O O . LEU B 2 418 ? 303.958 350.784 322.948 1.00 92.47 418 LEU B O 1
ATOM 9382 N N . PRO B 2 419 ? 305.738 351.939 323.657 1.00 90.74 419 PRO B N 1
ATOM 9383 C CA . PRO B 2 419 ? 305.653 351.273 324.969 1.00 90.74 419 PRO B CA 1
ATOM 9384 C C . PRO B 2 419 ? 304.363 351.563 325.713 1.00 90.74 419 PRO B C 1
ATOM 9385 O O . PRO B 2 419 ? 303.828 350.676 326.391 1.00 90.74 419 PRO B O 1
ATOM 9389 N N . VAL B 2 420 ? 303.842 352.786 325.605 1.00 90.47 420 VAL B N 1
ATOM 9390 C CA . VAL B 2 420 ? 302.610 353.125 326.308 1.00 90.47 420 VAL B CA 1
ATOM 9391 C C . VAL B 2 420 ? 301.448 352.309 325.766 1.00 90.47 420 VAL B C 1
ATOM 9392 O O . VAL B 2 420 ? 300.644 351.756 326.528 1.00 90.47 420 VAL B O 1
ATOM 9396 N N . THR B 2 421 ? 301.340 352.218 324.442 1.00 88.10 421 THR B N 1
ATOM 9397 C CA . THR B 2 421 ? 300.291 351.401 323.851 1.00 88.10 421 THR B CA 1
ATOM 9398 C C . THR B 2 421 ? 300.485 349.930 324.178 1.00 88.10 421 THR B C 1
ATOM 9399 O O . THR B 2 421 ? 299.503 349.207 324.360 1.00 88.10 421 THR B O 1
ATOM 9403 N N . ARG B 2 422 ? 301.733 349.469 324.250 1.00 82.72 422 ARG B N 1
ATOM 9404 C CA . ARG B 2 422 ? 301.982 348.088 324.644 1.00 82.72 422 ARG B CA 1
ATOM 9405 C C . ARG B 2 422 ? 301.466 347.820 326.051 1.00 82.72 422 ARG B C 1
ATOM 9406 O O . ARG B 2 422 ? 300.812 346.800 326.301 1.00 82.72 422 ARG B O 1
ATOM 9414 N N . ALA B 2 423 ? 301.741 348.735 326.980 1.00 80.54 423 ALA B N 1
ATOM 9415 C CA . ALA B 2 423 ? 301.232 348.586 328.337 1.00 80.54 423 ALA B CA 1
ATOM 9416 C C . ALA B 2 423 ? 299.711 348.607 328.357 1.00 80.54 423 ALA B C 1
ATOM 9417 O O . ALA B 2 423 ? 299.080 347.814 329.067 1.00 80.54 423 ALA B O 1
ATOM 9419 N N . LEU B 2 424 ? 299.108 349.511 327.586 1.00 76.95 424 LEU B N 1
ATOM 9420 C CA . LEU B 2 424 ? 297.653 349.594 327.549 1.00 76.95 424 LEU B CA 1
ATOM 9421 C C . LEU B 2 424 ? 297.043 348.307 327.018 1.00 76.95 424 LEU B C 1
ATOM 9422 O O . LEU B 2 424 ? 296.039 347.821 327.548 1.00 76.95 424 LEU B O 1
ATOM 9427 N N . LEU B 2 425 ? 297.633 347.744 325.967 1.00 75.89 425 LEU B N 1
ATOM 9428 C CA . LEU B 2 425 ? 297.111 346.507 325.407 1.00 75.89 425 LEU B CA 1
ATOM 9429 C C . LEU B 2 425 ? 297.286 345.348 326.373 1.00 75.89 425 LEU B C 1
ATOM 9430 O O . LEU B 2 425 ? 296.406 344.491 326.482 1.00 75.89 425 LEU B O 1
ATOM 9435 N N . HIS B 2 426 ? 298.411 345.301 327.086 1.00 75.58 426 HIS B N 1
ATOM 9436 C CA . HIS B 2 426 ? 298.579 344.250 328.083 1.00 75.58 426 HIS B CA 1
ATOM 9437 C C . HIS B 2 426 ? 297.526 344.362 329.176 1.00 75.58 426 HIS B C 1
ATOM 9438 O O . HIS B 2 426 ? 296.933 343.356 329.584 1.00 75.58 426 HIS B O 1
ATOM 9445 N N . GLN B 2 427 ? 297.270 345.582 329.648 1.00 76.74 427 GLN B N 1
ATOM 9446 C CA . GLN B 2 427 ? 296.248 345.778 330.670 1.00 76.74 427 GLN B CA 1
ATOM 9447 C C . GLN B 2 427 ? 294.871 345.395 330.154 1.00 76.74 427 GLN B C 1
ATOM 9448 O O . GLN B 2 427 ? 294.067 344.808 330.885 1.00 76.74 427 GLN B O 1
ATOM 9454 N N . THR B 2 428 ? 294.578 345.726 328.899 1.00 74.13 428 THR B N 1
ATOM 9455 C CA . THR B 2 428 ? 293.269 345.419 328.339 1.00 74.13 428 THR B CA 1
ATOM 9456 C C . THR B 2 428 ? 293.088 343.931 328.099 1.00 74.13 428 THR B C 1
ATOM 9457 O O . THR B 2 428 ? 291.965 343.426 328.177 1.00 74.13 428 THR B O 1
ATOM 9461 N N . LEU B 2 429 ? 294.165 343.219 327.795 1.00 71.78 429 LEU B N 1
ATOM 9462 C CA . LEU B 2 429 ? 294.033 341.826 327.406 1.00 71.78 429 LEU B CA 1
ATOM 9463 C C . LEU B 2 429 ? 294.129 340.872 328.583 1.00 71.78 429 LEU B C 1
ATOM 9464 O O . LEU B 2 429 ? 293.447 339.843 328.595 1.00 71.78 429 LEU B O 1
ATOM 9469 N N . TYR B 2 430 ? 294.963 341.178 329.574 1.00 72.25 430 TYR B N 1
ATOM 9470 C CA . TYR B 2 430 ? 295.236 340.220 330.631 1.00 72.25 430 TYR B CA 1
ATOM 9471 C C . TYR B 2 430 ? 294.741 340.649 332.001 1.00 72.25 430 TYR B C 1
ATOM 9472 O O . TYR B 2 430 ? 294.670 339.809 332.902 1.00 72.25 430 TYR B O 1
ATOM 9481 N N . HIS B 2 431 ? 294.388 341.915 332.184 1.00 78.35 431 HIS B N 1
ATOM 9482 C CA . HIS B 2 431 ? 293.806 342.405 333.431 1.00 78.35 431 HIS B CA 1
ATOM 9483 C C . HIS B 2 431 ? 292.560 343.214 333.105 1.00 78.35 431 HIS B C 1
ATOM 9484 O O . HIS B 2 431 ? 292.555 344.446 333.208 1.00 78.35 431 HIS B O 1
ATOM 9491 N N . PRO B 2 432 ? 291.480 342.550 332.718 1.00 76.27 432 PRO B N 1
ATOM 9492 C CA . PRO B 2 432 ? 290.289 343.280 332.273 1.00 76.27 432 PRO B CA 1
ATOM 9493 C C . PRO B 2 432 ? 289.463 343.846 333.416 1.00 76.27 432 PRO B C 1
ATOM 9494 O O . PRO B 2 432 ? 288.327 344.279 333.206 1.00 76.27 432 PRO B O 1
ATOM 9498 N N . ASP B 2 433 ? 290.012 343.849 334.623 1.00 80.56 433 ASP B N 1
ATOM 9499 C CA . ASP B 2 433 ? 289.308 344.409 335.770 1.00 80.56 433 ASP B CA 1
ATOM 9500 C C . ASP B 2 433 ? 290.286 344.938 336.813 1.00 80.56 433 ASP B C 1
ATOM 9501 O O . ASP B 2 433 ? 291.058 345.859 336.544 1.00 80.56 433 ASP B O 1
ATOM 9503 N N . ALA C 3 6 ? 285.262 315.100 328.801 1.00 77.37 6 ALA C N 1
ATOM 9504 C CA . ALA C 3 6 ? 285.839 314.313 327.718 1.00 77.37 6 ALA C CA 1
ATOM 9505 C C . ALA C 3 6 ? 285.428 314.869 326.359 1.00 77.37 6 ALA C C 1
ATOM 9506 O O . ALA C 3 6 ? 285.687 314.255 325.326 1.00 77.37 6 ALA C O 1
ATOM 9508 N N . VAL C 3 7 ? 284.778 316.030 326.367 1.00 72.49 7 VAL C N 1
ATOM 9509 C CA . VAL C 3 7 ? 284.389 316.725 325.146 1.00 72.49 7 VAL C CA 1
ATOM 9510 C C . VAL C 3 7 ? 284.768 318.189 325.287 1.00 72.49 7 VAL C C 1
ATOM 9511 O O . VAL C 3 7 ? 284.455 318.822 326.300 1.00 72.49 7 VAL C O 1
ATOM 9515 N N . ALA C 3 8 ? 285.441 318.723 324.275 1.00 66.74 8 ALA C N 1
ATOM 9516 C CA . ALA C 3 8 ? 285.873 320.110 324.324 1.00 66.74 8 ALA C CA 1
ATOM 9517 C C . ALA C 3 8 ? 284.676 321.044 324.261 1.00 66.74 8 ALA C C 1
ATOM 9518 O O . ALA C 3 8 ? 283.744 320.834 323.484 1.00 66.74 8 ALA C O 1
ATOM 9520 N N . ALA C 3 9 ? 284.705 322.079 325.086 1.00 67.51 9 ALA C N 1
ATOM 9521 C CA . ALA C 3 9 ? 283.648 323.085 325.095 1.00 67.51 9 ALA C CA 1
ATOM 9522 C C . ALA C 3 9 ? 284.036 324.278 324.225 1.00 67.51 9 ALA C C 1
ATOM 9523 O O . ALA C 3 9 ? 284.079 325.421 324.673 1.00 67.51 9 ALA C O 1
ATOM 9525 N N . GLY C 3 10 ? 284.322 323.997 322.958 1.00 65.69 10 GLY C N 1
ATOM 9526 C CA . GLY C 3 10 ? 284.665 325.037 322.019 1.00 65.69 10 GLY C CA 1
ATOM 9527 C C . GLY C 3 10 ? 285.890 324.716 321.190 1.00 65.69 10 GLY C C 1
ATOM 9528 O O . GLY C 3 10 ? 286.574 323.713 321.408 1.00 65.69 10 GLY C O 1
ATOM 9529 N N . PRO C 3 11 ? 286.181 325.562 320.210 1.00 62.33 11 PRO C N 1
ATOM 9530 C CA . PRO C 3 11 ? 287.345 325.353 319.350 1.00 62.33 11 PRO C CA 1
ATOM 9531 C C . PRO C 3 11 ? 288.573 326.107 319.849 1.00 62.33 11 PRO C C 1
ATOM 9532 O O . PRO C 3 11 ? 288.490 327.015 320.676 1.00 62.33 11 PRO C O 1
ATOM 9536 N N . CYS C 3 12 ? 289.718 325.716 319.314 1.00 63.84 12 CYS C N 1
ATOM 9537 C CA . CYS C 3 12 ? 290.993 326.299 319.711 1.00 63.84 12 CYS C CA 1
ATOM 9538 C C . CYS C 3 12 ? 291.178 327.664 319.060 1.00 63.84 12 CYS C C 1
ATOM 9539 O O . CYS C 3 12 ? 291.025 327.788 317.843 1.00 63.84 12 CYS C O 1
ATOM 9542 N N . PRO C 3 13 ? 291.499 328.694 319.822 1.00 61.08 13 PRO C N 1
ATOM 9543 C CA . PRO C 3 13 ? 291.681 330.024 319.234 1.00 61.08 13 PRO C CA 1
ATOM 9544 C C . PRO C 3 13 ? 293.096 330.282 318.750 1.00 61.08 13 PRO C C 1
ATOM 9545 O O . PRO C 3 13 ? 293.476 331.437 318.543 1.00 61.08 13 PRO C O 1
ATOM 9549 N N . LEU C 3 14 ? 293.889 329.233 318.578 1.00 62.19 14 LEU C N 1
ATOM 9550 C CA . LEU C 3 14 ? 295.304 329.366 318.262 1.00 62.19 14 LEU C CA 1
ATOM 9551 C C . LEU C 3 14 ? 295.563 328.993 316.810 1.00 62.19 14 LEU C C 1
ATOM 9552 O O . LEU C 3 14 ? 295.105 327.949 316.338 1.00 62.19 14 LEU C O 1
ATOM 9557 N N . ARG C 3 15 ? 296.304 329.849 316.116 1.00 64.29 15 ARG C N 1
ATOM 9558 C CA . ARG C 3 15 ? 296.686 329.652 314.728 1.00 64.29 15 ARG C CA 1
ATOM 9559 C C . ARG C 3 15 ? 298.201 329.554 314.648 1.00 64.29 15 ARG C C 1
ATOM 9560 O O . ARG C 3 15 ? 298.909 330.362 315.257 1.00 64.29 15 ARG C O 1
ATOM 9568 N N . GLU C 3 16 ? 298.697 328.566 313.911 1.00 67.90 16 GLU C N 1
ATOM 9569 C CA . GLU C 3 16 ? 300.133 328.362 313.793 1.00 67.90 16 GLU C CA 1
ATOM 9570 C C . GLU C 3 16 ? 300.738 329.385 312.844 1.00 67.90 16 GLU C C 1
ATOM 9571 O O . GLU C 3 16 ? 300.226 329.597 311.743 1.00 67.90 16 GLU C O 1
ATOM 9577 N N . ASP C 3 17 ? 301.838 330.010 313.263 1.00 68.08 17 ASP C N 1
ATOM 9578 C CA . ASP C 3 17 ? 302.494 331.037 312.464 1.00 68.08 17 ASP C CA 1
ATOM 9579 C C . ASP C 3 17 ? 303.665 330.488 311.659 1.00 68.08 17 ASP C C 1
ATOM 9580 O O . ASP C 3 17 ? 303.716 330.668 310.441 1.00 68.08 17 ASP C O 1
ATOM 9585 N N . SER C 3 18 ? 304.620 329.836 312.317 1.00 63.91 18 SER C N 1
ATOM 9586 C CA . SER C 3 18 ? 305.805 329.332 311.642 1.00 63.91 18 SER C CA 1
ATOM 9587 C C . SER C 3 18 ? 306.157 327.959 312.189 1.00 63.91 18 SER C C 1
ATOM 9588 O O . SER C 3 18 ? 305.559 327.476 313.150 1.00 63.91 18 SER C O 1
ATOM 9591 N N . PHE C 3 19 ? 307.143 327.327 311.558 1.00 63.96 19 PHE C N 1
ATOM 9592 C CA . PHE C 3 19 ? 307.583 325.997 311.970 1.00 63.96 19 PHE C CA 1
ATOM 9593 C C . PHE C 3 19 ? 308.996 325.786 311.451 1.00 63.96 19 PHE C C 1
ATOM 9594 O O . PHE C 3 19 ? 309.199 325.709 310.238 1.00 63.96 19 PHE C O 1
ATOM 9602 N N . THR C 3 20 ? 309.959 325.683 312.358 1.00 68.22 20 THR C N 1
ATOM 9603 C CA . THR C 3 20 ? 311.352 325.464 311.999 1.00 68.22 20 THR C CA 1
ATOM 9604 C C . THR C 3 20 ? 311.725 324.016 312.279 1.00 68.22 20 THR C C 1
ATOM 9605 O O . THR C 3 20 ? 311.535 323.528 313.395 1.00 68.22 20 THR C O 1
ATOM 9609 N N . ARG C 3 21 ? 312.259 323.339 311.272 1.00 75.03 21 ARG C N 1
ATOM 9610 C CA . ARG C 3 21 ? 312.530 321.916 311.372 1.00 75.03 21 ARG C CA 1
ATOM 9611 C C . ARG C 3 21 ? 313.859 321.655 312.072 1.00 75.03 21 ARG C C 1
ATOM 9612 O O . ARG C 3 21 ? 314.808 322.434 311.965 1.00 75.03 21 ARG C O 1
ATOM 9620 N N . PHE C 3 22 ? 313.913 320.541 312.797 1.00 76.26 22 PHE C N 1
ATOM 9621 C CA . PHE C 3 22 ? 315.101 320.107 313.515 1.00 76.26 22 PHE C CA 1
ATOM 9622 C C . PHE C 3 22 ? 315.726 318.911 312.813 1.00 76.26 22 PHE C C 1
ATOM 9623 O O . PHE C 3 22 ? 315.021 317.993 312.387 1.00 76.26 22 PHE C O 1
ATOM 9631 N N . SER C 3 23 ? 317.054 318.927 312.696 1.00 74.56 23 SER C N 1
ATOM 9632 C CA . SER C 3 23 ? 317.756 317.764 312.167 1.00 74.56 23 SER C CA 1
ATOM 9633 C C . SER C 3 23 ? 317.615 316.564 313.095 1.00 74.56 23 SER C C 1
ATOM 9634 O O . SER C 3 23 ? 317.393 315.439 312.635 1.00 74.56 23 SER C O 1
ATOM 9637 N N . SER C 3 24 ? 317.738 316.785 314.403 1.00 75.95 24 SER C N 1
ATOM 9638 C CA . SER C 3 24 ? 317.594 315.733 315.397 1.00 75.95 24 SER C CA 1
ATOM 9639 C C . SER C 3 24 ? 316.769 316.262 316.562 1.00 75.95 24 SER C C 1
ATOM 9640 O O . SER C 3 24 ? 316.488 317.458 316.660 1.00 75.95 24 SER C O 1
ATOM 9643 N N . GLN C 3 25 ? 316.390 315.355 317.457 1.00 69.90 25 GLN C N 1
ATOM 9644 C CA . GLN C 3 25 ? 315.416 315.655 318.494 1.00 69.90 25 GLN C CA 1
ATOM 9645 C C . GLN C 3 25 ? 316.062 316.347 319.691 1.00 69.90 25 GLN C C 1
ATOM 9646 O O . GLN C 3 25 ? 317.278 316.527 319.767 1.00 69.90 25 GLN C O 1
ATOM 9652 N N . SER C 3 26 ? 315.209 316.746 320.635 1.00 70.45 26 SER C N 1
ATOM 9653 C CA . SER C 3 26 ? 315.629 317.284 321.924 1.00 70.45 26 SER C CA 1
ATOM 9654 C C . SER C 3 26 ? 314.947 316.517 323.049 1.00 70.45 26 SER C C 1
ATOM 9655 O O . SER C 3 26 ? 314.341 315.469 322.807 1.00 70.45 26 SER C O 1
ATOM 9658 N N . ASN C 3 27 ? 315.047 317.011 324.280 1.00 62.39 27 ASN C N 1
ATOM 9659 C CA . ASN C 3 27 ? 314.384 316.396 325.421 1.00 62.39 27 ASN C CA 1
ATOM 9660 C C . ASN C 3 27 ? 313.652 317.471 326.213 1.00 62.39 27 ASN C C 1
ATOM 9661 O O . ASN C 3 27 ? 313.648 318.649 325.847 1.00 62.39 27 ASN C O 1
ATOM 9666 N N . VAL C 3 28 ? 313.037 317.055 327.322 1.00 57.25 28 VAL C N 1
ATOM 9667 C CA . VAL C 3 28 ? 312.172 317.942 328.088 1.00 57.25 28 VAL C CA 1
ATOM 9668 C C . VAL C 3 28 ? 312.923 319.129 328.662 1.00 57.25 28 VAL C C 1
ATOM 9669 O O . VAL C 3 28 ? 312.313 320.160 328.950 1.00 57.25 28 VAL C O 1
ATOM 9673 N N . TYR C 3 29 ? 314.232 319.017 328.840 1.00 54.96 29 TYR C N 1
ATOM 9674 C CA . TYR C 3 29 ? 315.034 320.130 329.318 1.00 54.96 29 TYR C CA 1
ATOM 9675 C C . TYR C 3 29 ? 315.626 320.949 328.186 1.00 54.96 29 TYR C C 1
ATOM 9676 O O . TYR C 3 29 ? 316.426 321.850 328.444 1.00 54.96 29 TYR C O 1
ATOM 9685 N N . GLY C 3 30 ? 315.256 320.653 326.941 1.00 57.26 30 GLY C N 1
ATOM 9686 C CA . GLY C 3 30 ? 315.849 321.355 325.817 1.00 57.26 30 GLY C CA 1
ATOM 9687 C C . GLY C 3 30 ? 315.489 322.827 325.765 1.00 57.26 30 GLY C C 1
ATOM 9688 O O . GLY C 3 30 ? 316.350 323.674 325.525 1.00 57.26 30 GLY C O 1
ATOM 9689 N N . LEU C 3 31 ? 314.223 323.153 325.985 1.00 60.93 31 LEU C N 1
ATOM 9690 C CA . LEU C 3 31 ? 313.777 324.530 325.833 1.00 60.93 31 LEU C CA 1
ATOM 9691 C C . LEU C 3 31 ? 314.288 325.402 326.972 1.00 60.93 31 LEU C C 1
ATOM 9692 O O . LEU C 3 31 ? 314.439 324.953 328.109 1.00 60.93 31 LEU C O 1
ATOM 9697 N N . ALA C 3 32 ? 314.557 326.663 326.655 1.00 68.50 32 ALA C N 1
ATOM 9698 C CA . ALA C 3 32 ? 314.991 327.625 327.653 1.00 68.50 32 ALA C CA 1
ATOM 9699 C C . ALA C 3 32 ? 314.700 329.026 327.144 1.00 68.50 32 ALA C C 1
ATOM 9700 O O . ALA C 3 32 ? 314.508 329.247 325.949 1.00 68.50 32 ALA C O 1
ATOM 9702 N N . GLY C 3 33 ? 314.682 329.982 328.072 1.00 82.44 33 GLY C N 1
ATOM 9703 C CA . GLY C 3 33 ? 314.419 331.365 327.752 1.00 82.44 33 GLY C CA 1
ATOM 9704 C C . GLY C 3 33 ? 315.619 332.046 327.118 1.00 82.44 33 GLY C C 1
ATOM 9705 O O . GLY C 3 33 ? 316.375 331.458 326.344 1.00 82.44 33 GLY C O 1
ATOM 9706 N N . GLY C 3 34 ? 315.788 333.319 327.461 1.00 91.75 34 GLY C N 1
ATOM 9707 C CA . GLY C 3 34 ? 316.909 334.084 326.955 1.00 91.75 34 GLY C CA 1
ATOM 9708 C C . GLY C 3 34 ? 316.533 335.488 326.538 1.00 91.75 34 GLY C C 1
ATOM 9709 O O . GLY C 3 34 ? 315.592 335.681 325.765 1.00 91.75 34 GLY C O 1
ATOM 9710 N N . ALA C 3 35 ? 317.262 336.477 327.043 1.00 89.41 35 ALA C N 1
ATOM 9711 C CA . ALA C 3 35 ? 316.984 337.866 326.732 1.00 89.41 35 ALA C CA 1
ATOM 9712 C C . ALA C 3 35 ? 316.629 338.690 327.953 1.00 89.41 35 ALA C C 1
ATOM 9713 O O . ALA C 3 35 ? 315.681 339.474 327.931 1.00 89.41 35 ALA C O 1
ATOM 9715 N N . GLY C 3 39 ? 313.416 339.765 323.750 1.00 85.98 39 GLY C N 1
ATOM 9716 C CA . GLY C 3 39 ? 312.660 338.532 323.861 1.00 85.98 39 GLY C CA 1
ATOM 9717 C C . GLY C 3 39 ? 313.081 337.477 322.857 1.00 85.98 39 GLY C C 1
ATOM 9718 O O . GLY C 3 39 ? 312.509 337.379 321.775 1.00 85.98 39 GLY C O 1
ATOM 9719 N N . GLU C 3 40 ? 314.085 336.687 323.219 1.00 91.20 40 GLU C N 1
ATOM 9720 C CA . GLU C 3 40 ? 314.617 335.631 322.374 1.00 91.20 40 GLU C CA 1
ATOM 9721 C C . GLU C 3 40 ? 314.272 334.270 322.965 1.00 91.20 40 GLU C C 1
ATOM 9722 O O . GLU C 3 40 ? 313.737 334.163 324.072 1.00 91.20 40 GLU C O 1
ATOM 9728 N N . LEU C 3 41 ? 314.584 333.217 322.219 1.00 79.05 41 LEU C N 1
ATOM 9729 C CA . LEU C 3 41 ? 314.332 331.872 322.708 1.00 79.05 41 LEU C CA 1
ATOM 9730 C C . LEU C 3 41 ? 315.507 330.991 322.322 1.00 79.05 41 LEU C C 1
ATOM 9731 O O . LEU C 3 41 ? 316.053 331.139 321.231 1.00 79.05 41 LEU C O 1
ATOM 9736 N N . LEU C 3 42 ? 315.895 330.086 323.214 1.00 68.17 42 LEU C N 1
ATOM 9737 C CA . LEU C 3 42 ? 317.015 329.185 322.976 1.00 68.17 42 LEU C CA 1
ATOM 9738 C C . LEU C 3 42 ? 316.521 327.751 323.005 1.00 68.17 42 LEU C C 1
ATOM 9739 O O . LEU C 3 42 ? 315.873 327.338 323.969 1.00 68.17 42 LEU C O 1
ATOM 9744 N N . ALA C 3 43 ? 316.832 326.995 321.960 1.00 66.81 43 ALA C N 1
ATOM 9745 C CA . ALA C 3 43 ? 316.475 325.586 321.889 1.00 66.81 43 ALA C CA 1
ATOM 9746 C C . ALA C 3 43 ? 317.715 324.775 321.562 1.00 66.81 43 ALA C C 1
ATOM 9747 O O . ALA C 3 43 ? 318.412 325.067 320.589 1.00 66.81 43 ALA C O 1
ATOM 9749 N N . ALA C 3 44 ? 317.979 323.749 322.357 1.00 65.30 44 ALA C N 1
ATOM 9750 C CA . ALA C 3 44 ? 319.179 322.947 322.210 1.00 65.30 44 ALA C CA 1
ATOM 9751 C C . ALA C 3 44 ? 318.825 321.560 321.708 1.00 65.30 44 ALA C C 1
ATOM 9752 O O . ALA C 3 44 ? 317.869 320.941 322.181 1.00 65.30 44 ALA C O 1
ATOM 9754 N N . THR C 3 45 ? 319.600 321.080 320.750 1.00 70.09 45 THR C N 1
ATOM 9755 C CA . THR C 3 45 ? 319.441 319.747 320.200 1.00 70.09 45 THR C CA 1
ATOM 9756 C C . THR C 3 45 ? 320.379 318.790 320.922 1.00 70.09 45 THR C C 1
ATOM 9757 O O . THR C 3 45 ? 321.395 319.195 321.488 1.00 70.09 45 THR C O 1
ATOM 9761 N N . LEU C 3 46 ? 320.023 317.506 320.902 1.00 72.77 46 LEU C N 1
ATOM 9762 C CA . LEU C 3 46 ? 320.824 316.515 321.609 1.00 72.77 46 LEU C CA 1
ATOM 9763 C C . LEU C 3 46 ? 322.248 316.470 321.076 1.00 72.77 46 LEU C C 1
ATOM 9764 O O . LEU C 3 46 ? 323.202 316.333 321.847 1.00 72.77 46 LEU C O 1
ATOM 9769 N N . LYS C 3 47 ? 322.415 316.590 319.764 1.00 79.21 47 LYS C N 1
ATOM 9770 C CA . LYS C 3 47 ? 323.741 316.527 319.154 1.00 79.21 47 LYS C CA 1
ATOM 9771 C C . LYS C 3 47 ? 324.373 317.908 319.013 1.00 79.21 47 LYS C C 1
ATOM 9772 O O . LYS C 3 47 ? 324.819 318.302 317.940 1.00 79.21 47 LYS C O 1
ATOM 9778 N N . GLY C 3 48 ? 324.410 318.661 320.109 1.00 74.45 48 GLY C N 1
ATOM 9779 C CA . GLY C 3 48 ? 325.191 319.875 320.185 1.00 74.45 48 GLY C CA 1
ATOM 9780 C C . GLY C 3 48 ? 324.615 321.093 319.499 1.00 74.45 48 GLY C C 1
ATOM 9781 O O . GLY C 3 48 ? 325.044 322.211 319.801 1.00 74.45 48 GLY C O 1
ATOM 9782 N N . LYS C 3 49 ? 323.669 320.929 318.583 1.00 71.52 49 LYS C N 1
ATOM 9783 C CA . LYS C 3 49 ? 323.142 322.078 317.862 1.00 71.52 49 LYS C CA 1
ATOM 9784 C C . LYS C 3 49 ? 322.286 322.940 318.779 1.00 71.52 49 LYS C C 1
ATOM 9785 O O . LYS C 3 49 ? 321.418 322.439 319.496 1.00 71.52 49 LYS C O 1
ATOM 9787 N N . VAL C 3 50 ? 322.533 324.247 318.750 1.00 74.63 50 VAL C N 1
ATOM 9788 C CA . VAL C 3 50 ? 321.804 325.210 319.565 1.00 74.63 50 VAL C CA 1
ATOM 9789 C C . VAL C 3 50 ? 321.292 326.318 318.658 1.00 74.63 50 VAL C C 1
ATOM 9790 O O . VAL C 3 50 ? 322.062 326.897 317.885 1.00 74.63 50 VAL C O 1
ATOM 9794 N N . LEU C 3 51 ? 320.003 326.621 318.761 1.00 75.14 51 LEU C N 1
ATOM 9795 C CA . LEU C 3 51 ? 319.351 327.587 317.895 1.00 75.14 51 LEU C CA 1
ATOM 9796 C C . LEU C 3 51 ? 318.718 328.697 318.718 1.00 75.14 51 LEU C C 1
ATOM 9797 O O . LEU C 3 51 ? 318.211 328.469 319.820 1.00 75.14 51 LEU C O 1
ATOM 9802 N N . GLY C 3 52 ? 318.751 329.900 318.159 1.00 77.34 52 GLY C N 1
ATOM 9803 C CA . GLY C 3 52 ? 318.113 331.054 318.751 1.00 77.34 52 GLY C CA 1
ATOM 9804 C C . GLY C 3 52 ? 317.009 331.593 317.869 1.00 77.34 52 GLY C C 1
ATOM 9805 O O . GLY C 3 52 ? 317.230 331.897 316.693 1.00 77.34 52 GLY C O 1
ATOM 9806 N N . PHE C 3 53 ? 315.812 331.707 318.433 1.00 79.36 53 PHE C N 1
ATOM 9807 C CA . PHE C 3 53 ? 314.629 332.156 317.720 1.00 79.36 53 PHE C CA 1
ATOM 9808 C C . PHE C 3 53 ? 314.262 333.567 318.147 1.00 79.36 53 PHE C C 1
ATOM 9809 O O . PHE C 3 53 ? 314.352 333.912 319.332 1.00 79.36 53 PHE C O 1
ATOM 9817 N N . ARG C 3 54 ? 313.841 334.367 317.172 1.00 84.43 54 ARG C N 1
ATOM 9818 C CA . ARG C 3 54 ? 313.291 335.690 317.426 1.00 84.43 54 ARG C CA 1
ATOM 9819 C C . ARG C 3 54 ? 312.525 336.127 316.184 1.00 84.43 54 ARG C C 1
ATOM 9820 O O . ARG C 3 54 ? 312.353 335.359 315.235 1.00 84.43 54 ARG C O 1
ATOM 9828 N N . TYR C 3 55 ? 312.055 337.370 316.197 1.00 82.93 55 TYR C N 1
ATOM 9829 C CA . TYR C 3 55 ? 311.292 337.928 315.091 1.00 82.93 55 TYR C CA 1
ATOM 9830 C C . TYR C 3 55 ? 311.865 339.282 314.712 1.00 82.93 55 TYR C C 1
ATOM 9831 O O . TYR C 3 55 ? 312.336 340.028 315.573 1.00 82.93 55 TYR C O 1
ATOM 9840 N N . GLN C 3 56 ? 311.822 339.598 313.423 1.00 90.11 56 GLN C N 1
ATOM 9841 C CA . GLN C 3 56 ? 312.327 340.859 312.907 1.00 90.11 56 GLN C CA 1
ATOM 9842 C C . GLN C 3 56 ? 311.196 341.632 312.243 1.00 90.11 56 GLN C C 1
ATOM 9843 O O . GLN C 3 56 ? 310.519 341.113 311.352 1.00 90.11 56 GLN C O 1
ATOM 9849 N N . ASP C 3 57 ? 310.987 342.867 312.685 1.00 90.26 57 ASP C N 1
ATOM 9850 C CA . ASP C 3 57 ? 309.950 343.707 312.107 1.00 90.26 57 ASP C CA 1
ATOM 9851 C C . ASP C 3 57 ? 310.382 344.220 310.740 1.00 90.26 57 ASP C C 1
ATOM 9852 O O . ASP C 3 57 ? 311.556 344.517 310.510 1.00 90.26 57 ASP C O 1
ATOM 9854 N N . LEU C 3 58 ? 309.415 344.328 309.824 1.00 90.70 58 LEU C N 1
ATOM 9855 C CA . LEU C 3 58 ? 309.683 344.764 308.453 1.00 90.70 58 LEU C CA 1
ATOM 9856 C C . LEU C 3 58 ? 308.523 345.654 308.011 1.00 90.70 58 LEU C C 1
ATOM 9857 O O . LEU C 3 58 ? 307.544 345.166 307.442 1.00 90.70 58 LEU C O 1
ATOM 9862 N N . ARG C 3 59 ? 308.653 346.957 308.260 1.00 88.29 59 ARG C N 1
ATOM 9863 C CA . ARG C 3 59 ? 307.679 347.949 307.817 1.00 88.29 59 ARG C CA 1
ATOM 9864 C C . ARG C 3 59 ? 306.271 347.644 308.316 1.00 88.29 59 ARG C C 1
ATOM 9865 O O . ARG C 3 59 ? 305.798 348.270 309.269 1.00 88.29 59 ARG C O 1
ATOM 9867 N N . GLN C 3 60 ? 305.591 346.687 307.677 1.00 86.61 60 GLN C N 1
ATOM 9868 C CA . GLN C 3 60 ? 304.194 346.400 307.979 1.00 86.61 60 GLN C CA 1
ATOM 9869 C C . GLN C 3 60 ? 303.959 344.917 308.240 1.00 86.61 60 GLN C C 1
ATOM 9870 O O . GLN C 3 60 ? 302.812 344.470 308.311 1.00 86.61 60 GLN C O 1
ATOM 9872 N N . LYS C 3 61 ? 305.025 344.139 308.379 1.00 87.98 61 LYS C N 1
ATOM 9873 C CA . LYS C 3 61 ? 304.917 342.717 308.688 1.00 87.98 61 LYS C CA 1
ATOM 9874 C C . LYS C 3 61 ? 306.036 342.363 309.657 1.00 87.98 61 LYS C C 1
ATOM 9875 O O . LYS C 3 61 ? 306.768 343.232 310.140 1.00 87.98 61 LYS C O 1
ATOM 9881 N N . ILE C 3 62 ? 306.170 341.069 309.930 1.00 87.88 62 ILE C N 1
ATOM 9882 C CA . ILE C 3 62 ? 307.270 340.541 310.719 1.00 87.88 62 ILE C CA 1
ATOM 9883 C C . ILE C 3 62 ? 307.741 339.248 310.069 1.00 87.88 62 ILE C C 1
ATOM 9884 O O . ILE C 3 62 ? 306.998 338.580 309.351 1.00 87.88 62 ILE C O 1
ATOM 9889 N N . ARG C 3 63 ? 308.999 338.899 310.331 1.00 88.87 63 ARG C N 1
ATOM 9890 C CA . ARG C 3 63 ? 309.603 337.727 309.735 1.00 88.87 63 ARG C CA 1
ATOM 9891 C C . ARG C 3 63 ? 310.305 336.921 310.820 1.00 88.87 63 ARG C C 1
ATOM 9892 O O . ARG C 3 63 ? 311.118 337.480 311.575 1.00 88.87 63 ARG C O 1
ATOM 9900 N N . PRO C 3 64 ? 310.010 335.631 310.938 1.00 84.64 64 PRO C N 1
ATOM 9901 C CA . PRO C 3 64 ? 310.731 334.799 311.904 1.00 84.64 64 PRO C CA 1
ATOM 9902 C C . PRO C 3 64 ? 312.196 334.666 311.527 1.00 84.64 64 PRO C C 1
ATOM 9903 O O . PRO C 3 64 ? 312.559 334.662 310.351 1.00 84.64 64 PRO C O 1
ATOM 9907 N N . VAL C 3 65 ? 313.045 334.560 312.545 1.00 84.44 65 VAL C N 1
ATOM 9908 C CA . VAL C 3 65 ? 314.475 334.363 312.368 1.00 84.44 65 VAL C CA 1
ATOM 9909 C C . VAL C 3 65 ? 314.917 333.274 313.331 1.00 84.44 65 VAL C C 1
ATOM 9910 O O . VAL C 3 65 ? 314.666 333.368 314.539 1.00 84.44 65 VAL C O 1
ATOM 9914 N N . ALA C 3 66 ? 315.571 332.243 312.800 1.00 83.32 66 ALA C N 1
ATOM 9915 C CA . ALA C 3 66 ? 316.043 331.104 313.586 1.00 83.32 66 ALA C CA 1
ATOM 9916 C C . ALA C 3 66 ? 317.513 330.889 313.253 1.00 83.32 66 ALA C C 1
ATOM 9917 O O . ALA C 3 66 ? 317.841 330.147 312.324 1.00 83.32 66 ALA C O 1
ATOM 9919 N N . LYS C 3 67 ? 318.394 331.525 314.014 1.00 83.46 67 LYS C N 1
ATOM 9920 C CA . LYS C 3 67 ? 319.823 331.449 313.754 1.00 83.46 67 LYS C CA 1
ATOM 9921 C C . LYS C 3 67 ? 320.457 330.347 314.594 1.00 83.46 67 LYS C C 1
ATOM 9922 O O . LYS C 3 67 ? 319.839 329.788 315.498 1.00 83.46 67 LYS C O 1
ATOM 9928 N N . GLU C 3 68 ? 321.706 330.031 314.278 1.00 85.37 68 GLU C N 1
ATOM 9929 C CA . GLU C 3 68 ? 322.458 329.019 315.002 1.00 85.37 68 GLU C CA 1
ATOM 9930 C C . GLU C 3 68 ? 323.529 329.676 315.861 1.00 85.37 68 GLU C C 1
ATOM 9931 O O . GLU C 3 68 ? 324.121 330.687 315.478 1.00 85.37 68 GLU C O 1
ATOM 9937 N N . LEU C 3 69 ? 323.771 329.095 317.032 1.00 83.78 69 LEU C N 1
ATOM 9938 C CA . LEU C 3 69 ? 324.737 329.619 317.983 1.00 83.78 69 LEU C CA 1
ATOM 9939 C C . LEU C 3 69 ? 325.796 328.565 318.266 1.00 83.78 69 LEU C C 1
ATOM 9940 O O . LEU C 3 69 ? 325.500 327.367 318.296 1.00 83.78 69 LEU C O 1
ATOM 9945 N N . GLN C 3 70 ? 327.031 329.015 318.469 1.00 82.97 70 GLN C N 1
ATOM 9946 C CA . GLN C 3 70 ? 328.164 328.128 318.688 1.00 82.97 70 GLN C CA 1
ATOM 9947 C C . GLN C 3 70 ? 328.791 328.432 320.038 1.00 82.97 70 GLN C C 1
ATOM 9948 O O . GLN C 3 70 ? 329.137 329.582 320.321 1.00 82.97 70 GLN C O 1
ATOM 9950 N N . PHE C 3 71 ? 328.949 327.399 320.858 1.00 82.08 71 PHE C N 1
ATOM 9951 C CA . PHE C 3 71 ? 329.485 327.534 322.202 1.00 82.08 71 PHE C CA 1
ATOM 9952 C C . PHE C 3 71 ? 330.837 326.843 322.289 1.00 82.08 71 PHE C C 1
ATOM 9953 O O . PHE C 3 71 ? 331.058 325.804 321.661 1.00 82.08 71 PHE C O 1
ATOM 9961 N N . ASN C 3 72 ? 331.733 327.424 323.083 1.00 85.23 72 ASN C N 1
ATOM 9962 C CA . ASN C 3 72 ? 333.156 327.143 322.969 1.00 85.23 72 ASN C CA 1
ATOM 9963 C C . ASN C 3 72 ? 333.551 325.695 323.222 1.00 85.23 72 ASN C C 1
ATOM 9964 O O . ASN C 3 72 ? 333.927 324.982 322.289 1.00 85.23 72 ASN C O 1
ATOM 9969 N N . TYR C 3 73 ? 333.450 325.239 324.462 1.00 82.21 73 TYR C N 1
ATOM 9970 C CA . TYR C 3 73 ? 334.122 324.004 324.861 1.00 82.21 73 TYR C CA 1
ATOM 9971 C C . TYR C 3 73 ? 333.156 322.826 324.883 1.00 82.21 73 TYR C C 1
ATOM 9972 O O . TYR C 3 73 ? 332.962 322.164 325.897 1.00 82.21 73 TYR C O 1
ATOM 9981 N N . ILE C 3 74 ? 332.553 322.558 323.735 1.00 76.00 74 ILE C N 1
ATOM 9982 C CA . ILE C 3 74 ? 331.724 321.367 323.603 1.00 76.00 74 ILE C CA 1
ATOM 9983 C C . ILE C 3 74 ? 332.319 320.483 322.517 1.00 76.00 74 ILE C C 1
ATOM 9984 O O . ILE C 3 74 ? 332.269 320.838 321.331 1.00 76.00 74 ILE C O 1
ATOM 9989 N N . PRO C 3 75 ? 332.900 319.341 322.873 1.00 75.30 75 PRO C N 1
ATOM 9990 C CA . PRO C 3 75 ? 333.467 318.455 321.858 1.00 75.30 75 PRO C CA 1
ATOM 9991 C C . PRO C 3 75 ? 332.405 317.981 320.884 1.00 75.30 75 PRO C C 1
ATOM 9992 O O . PRO C 3 75 ? 331.236 317.820 321.233 1.00 75.30 75 PRO C O 1
ATOM 9996 N N . VAL C 3 76 ? 332.833 317.760 319.641 1.00 81.24 76 VAL C N 1
ATOM 9997 C CA . VAL C 3 76 ? 331.908 317.368 318.589 1.00 81.24 76 VAL C CA 1
ATOM 9998 C C . VAL C 3 76 ? 331.252 316.030 318.881 1.00 81.24 76 VAL C C 1
ATOM 9999 O O . VAL C 3 76 ? 330.175 315.741 318.352 1.00 81.24 76 VAL C O 1
ATOM 10003 N N . ASP C 3 77 ? 331.874 315.198 319.707 1.00 84.44 77 ASP C N 1
ATOM 10004 C CA . ASP C 3 77 ? 331.280 313.931 320.104 1.00 84.44 77 ASP C CA 1
ATOM 10005 C C . ASP C 3 77 ? 330.415 314.049 321.352 1.00 84.44 77 ASP C C 1
ATOM 10006 O O . ASP C 3 77 ? 329.806 313.055 321.760 1.00 84.44 77 ASP C O 1
ATOM 10008 N N . ALA C 3 78 ? 330.344 315.229 321.961 1.00 80.35 78 ALA C N 1
ATOM 10009 C CA . ALA C 3 78 ? 329.584 315.394 323.190 1.00 80.35 78 ALA C CA 1
ATOM 10010 C C . ALA C 3 78 ? 328.088 315.345 322.915 1.00 80.35 78 ALA C C 1
ATOM 10011 O O . ALA C 3 78 ? 327.622 315.671 321.822 1.00 80.35 78 ALA C O 1
ATOM 10013 N N . GLU C 3 79 ? 327.334 314.929 323.927 1.00 76.61 79 GLU C N 1
ATOM 10014 C CA . GLU C 3 79 ? 325.882 314.839 323.857 1.00 76.61 79 GLU C CA 1
ATOM 10015 C C . GLU C 3 79 ? 325.291 315.745 324.926 1.00 76.61 79 GLU C C 1
ATOM 10016 O O . GLU C 3 79 ? 325.551 315.552 326.117 1.00 76.61 79 GLU C O 1
ATOM 10022 N N . ILE C 3 80 ? 324.502 316.728 324.504 1.00 70.10 80 ILE C N 1
ATOM 10023 C CA . ILE C 3 80 ? 323.924 317.698 325.427 1.00 70.10 80 ILE C CA 1
ATOM 10024 C C . ILE C 3 80 ? 322.754 317.063 326.161 1.00 70.10 80 ILE C C 1
ATOM 10025 O O . ILE C 3 80 ? 321.936 316.357 325.563 1.00 70.10 80 ILE C O 1
ATOM 10030 N N . VAL C 3 81 ? 322.673 317.303 327.467 1.00 62.90 81 VAL C N 1
ATOM 10031 C CA . VAL C 3 81 ? 321.612 316.760 328.301 1.00 62.90 81 VAL C CA 1
ATOM 10032 C C . VAL C 3 81 ? 320.641 317.844 328.749 1.00 62.90 81 VAL C C 1
ATOM 10033 O O . VAL C 3 81 ? 319.428 317.688 328.617 1.00 62.90 81 VAL C O 1
ATOM 10037 N N . SER C 3 82 ? 321.149 318.956 329.276 1.00 60.45 82 SER C N 1
ATOM 10038 C CA . SER C 3 82 ? 320.219 319.968 329.762 1.00 60.45 82 SER C CA 1
ATOM 10039 C C . SER C 3 82 ? 320.809 321.358 329.611 1.00 60.45 82 SER C C 1
ATOM 10040 O O . SER C 3 82 ? 322.022 321.535 329.517 1.00 60.45 82 SER C O 1
ATOM 10043 N N . ILE C 3 83 ? 319.925 322.351 329.605 1.00 57.62 83 ILE C N 1
ATOM 10044 C CA . ILE C 3 83 ? 320.311 323.731 329.355 1.00 57.62 83 ILE C CA 1
ATOM 10045 C C . ILE C 3 83 ? 319.399 324.638 330.162 1.00 57.62 83 ILE C C 1
ATOM 10046 O O . ILE C 3 83 ? 318.227 324.328 330.382 1.00 57.62 83 ILE C O 1
ATOM 10051 N N . ASP C 3 84 ? 319.945 325.759 330.617 1.00 66.60 84 ASP C N 1
ATOM 10052 C CA . ASP C 3 84 ? 319.150 326.745 331.332 1.00 66.60 84 ASP C CA 1
ATOM 10053 C C . ASP C 3 84 ? 319.808 328.104 331.171 1.00 66.60 84 ASP C C 1
ATOM 10054 O O . ASP C 3 84 ? 320.962 328.212 330.760 1.00 66.60 84 ASP C O 1
ATOM 10059 N N . THR C 3 85 ? 319.053 329.144 331.500 1.00 68.64 85 THR C N 1
ATOM 10060 C CA . THR C 3 85 ? 319.552 330.504 331.394 1.00 68.64 85 THR C CA 1
ATOM 10061 C C . THR C 3 85 ? 318.731 331.404 332.297 1.00 68.64 85 THR C C 1
ATOM 10062 O O . THR C 3 85 ? 317.568 331.118 332.583 1.00 68.64 85 THR C O 1
ATOM 10066 N N . PHE C 3 86 ? 319.345 332.494 332.741 1.00 68.33 86 PHE C N 1
ATOM 10067 C CA . PHE C 3 86 ? 318.620 333.468 333.545 1.00 68.33 86 PHE C CA 1
ATOM 10068 C C . PHE C 3 86 ? 319.330 334.811 333.474 1.00 68.33 86 PHE C C 1
ATOM 10069 O O . PHE C 3 86 ? 320.377 334.954 332.841 1.00 68.33 86 PHE C O 1
ATOM 10077 N N . ASN C 3 87 ? 318.737 335.801 334.127 1.00 78.26 87 ASN C N 1
ATOM 10078 C CA . ASN C 3 87 ? 319.290 337.140 334.215 1.00 78.26 87 ASN C CA 1
ATOM 10079 C C . ASN C 3 87 ? 319.786 337.398 335.627 1.00 78.26 87 ASN C C 1
ATOM 10080 O O . ASN C 3 87 ? 319.257 336.853 336.598 1.00 78.26 87 ASN C O 1
ATOM 10085 N N . LYS C 3 88 ? 320.800 338.245 335.734 1.00 88.82 88 LYS C N 1
ATOM 10086 C CA . LYS C 3 88 ? 321.394 338.541 337.025 1.00 88.82 88 LYS C CA 1
ATOM 10087 C C . LYS C 3 88 ? 320.417 339.321 337.889 1.00 88.82 88 LYS C C 1
ATOM 10088 O O . LYS C 3 88 ? 319.407 339.835 337.402 1.00 88.82 88 LYS C O 1
ATOM 10094 N N . SER C 3 89 ? 320.721 339.400 339.177 1.00 90.09 89 SER C N 1
ATOM 10095 C CA . SER C 3 89 ? 319.863 340.122 340.098 1.00 90.09 89 SER C CA 1
ATOM 10096 C C . SER C 3 89 ? 319.852 341.607 339.745 1.00 90.09 89 SER C C 1
ATOM 10097 O O . SER C 3 89 ? 320.796 342.102 339.125 1.00 90.09 89 SER C O 1
ATOM 10100 N N . PRO C 3 90 ? 318.800 342.331 340.113 1.00 90.60 90 PRO C N 1
ATOM 10101 C CA . PRO C 3 90 ? 318.687 343.749 339.745 1.00 90.60 90 PRO C CA 1
ATOM 10102 C C . PRO C 3 90 ? 319.907 344.567 340.142 1.00 90.60 90 PRO C C 1
ATOM 10103 O O . PRO C 3 90 ? 320.327 345.440 339.369 1.00 90.60 90 PRO C O 1
ATOM 10107 N N . PRO C 3 91 ? 320.508 344.350 341.323 1.00 90.21 91 PRO C N 1
ATOM 10108 C CA . PRO C 3 91 ? 321.737 345.100 341.635 1.00 90.21 91 PRO C CA 1
ATOM 10109 C C . PRO C 3 91 ? 322.882 344.821 340.682 1.00 90.21 91 PRO C C 1
ATOM 10110 O O . PRO C 3 91 ? 323.774 345.669 340.553 1.00 90.21 91 PRO C O 1
ATOM 10114 N N . LYS C 3 92 ? 322.886 343.671 340.013 1.00 91.17 92 LYS C N 1
ATOM 10115 C CA . LYS C 3 92 ? 323.877 343.317 339.016 1.00 91.17 92 LYS C CA 1
ATOM 10116 C C . LYS C 3 92 ? 323.263 343.462 337.623 1.00 91.17 92 LYS C C 1
ATOM 10117 O O . LYS C 3 92 ? 322.134 343.949 337.475 1.00 91.17 92 LYS C O 1
ATOM 10123 N N . ARG C 3 93 ? 324.009 343.051 336.602 1.00 92.42 93 ARG C N 1
ATOM 10124 C CA . ARG C 3 93 ? 323.505 343.081 335.239 1.00 92.42 93 ARG C CA 1
ATOM 10125 C C . ARG C 3 93 ? 324.179 341.972 334.449 1.00 92.42 93 ARG C C 1
ATOM 10126 O O . ARG C 3 93 ? 325.358 341.684 334.661 1.00 92.42 93 ARG C O 1
ATOM 10128 N N . GLY C 3 94 ? 323.427 341.354 333.547 1.00 88.10 94 GLY C N 1
ATOM 10129 C CA . GLY C 3 94 ? 323.995 340.331 332.696 1.00 88.10 94 GLY C CA 1
ATOM 10130 C C . GLY C 3 94 ? 323.099 339.131 332.496 1.00 88.10 94 GLY C C 1
ATOM 10131 O O . GLY C 3 94 ? 322.103 338.961 333.201 1.00 88.10 94 GLY C O 1
ATOM 10132 N N . LEU C 3 95 ? 323.451 338.292 331.530 1.00 77.95 95 LEU C N 1
ATOM 10133 C CA . LEU C 3 95 ? 322.730 337.066 331.237 1.00 77.95 95 LEU C CA 1
ATOM 10134 C C . LEU C 3 95 ? 323.666 335.887 331.436 1.00 77.95 95 LEU C C 1
ATOM 10135 O O . LEU C 3 95 ? 324.818 335.921 331.000 1.00 77.95 95 LEU C O 1
ATOM 10140 N N . VAL C 3 96 ? 323.177 334.846 332.099 1.00 68.83 96 VAL C N 1
ATOM 10141 C CA . VAL C 3 96 ? 323.979 333.676 332.420 1.00 68.83 96 VAL C CA 1
ATOM 10142 C C . VAL C 3 96 ? 323.356 332.468 331.744 1.00 68.83 96 VAL C C 1
ATOM 10143 O O . VAL C 3 96 ? 322.138 332.270 331.819 1.00 68.83 96 VAL C O 1
ATOM 10147 N N . VAL C 3 97 ? 324.188 331.671 331.082 1.00 64.49 97 VAL C N 1
ATOM 10148 C CA . VAL C 3 97 ? 323.740 330.456 330.419 1.00 64.49 97 VAL C CA 1
ATOM 10149 C C . VAL C 3 97 ? 324.488 329.281 331.022 1.00 64.49 97 VAL C C 1
ATOM 10150 O O . VAL C 3 97 ? 325.636 329.411 331.447 1.00 64.49 97 VAL C O 1
ATOM 10154 N N . GLY C 3 98 ? 323.832 328.132 331.070 1.00 60.56 98 GLY C N 1
ATOM 10155 C CA . GLY C 3 98 ? 324.470 326.947 331.591 1.00 60.56 98 GLY C CA 1
ATOM 10156 C C . GLY C 3 98 ? 324.048 325.717 330.829 1.00 60.56 98 GLY C C 1
ATOM 10157 O O . GLY C 3 98 ? 322.858 325.512 330.583 1.00 60.56 98 GLY C O 1
ATOM 10158 N N . ILE C 3 99 ? 325.013 324.891 330.442 1.00 61.44 99 ILE C N 1
ATOM 10159 C CA . ILE C 3 99 ? 324.745 323.688 329.666 1.00 61.44 99 ILE C CA 1
ATOM 10160 C C . ILE C 3 99 ? 325.449 322.516 330.323 1.00 61.44 99 ILE C C 1
ATOM 10161 O O . ILE C 3 99 ? 326.641 322.596 330.629 1.00 61.44 99 ILE C O 1
ATOM 10166 N N . THR C 3 100 ? 324.723 321.427 330.528 1.00 63.55 100 THR C N 1
ATOM 10167 C CA . THR C 3 100 ? 325.301 320.191 331.027 1.00 63.55 100 THR C CA 1
ATOM 10168 C C . THR C 3 100 ? 325.243 319.144 329.927 1.00 63.55 100 THR C C 1
ATOM 10169 O O . THR C 3 100 ? 324.164 318.868 329.383 1.00 63.55 100 THR C O 1
ATOM 10173 N N . PHE C 3 101 ? 326.402 318.556 329.627 1.00 68.95 101 PHE C N 1
ATOM 10174 C CA . PHE C 3 101 ? 326.557 317.607 328.534 1.00 68.95 101 PHE C CA 1
ATOM 10175 C C . PHE C 3 101 ? 327.391 316.425 329.005 1.00 68.95 101 PHE C C 1
ATOM 10176 O O . PHE C 3 101 ? 327.828 316.363 330.157 1.00 68.95 101 PHE C O 1
ATOM 10184 N N . ILE C 3 102 ? 327.624 315.482 328.095 1.00 75.24 102 ILE C N 1
ATOM 10185 C CA . ILE C 3 102 ? 328.319 314.237 328.401 1.00 75.24 102 ILE C CA 1
ATOM 10186 C C . ILE C 3 102 ? 329.294 313.943 327.269 1.00 75.24 102 ILE C C 1
ATOM 10187 O O . ILE C 3 102 ? 328.870 313.693 326.136 1.00 75.24 102 ILE C O 1
ATOM 10192 N N . LYS C 3 103 ? 330.592 313.971 327.563 1.00 84.84 103 LYS C N 1
ATOM 10193 C CA . LYS C 3 103 ? 331.560 313.434 326.619 1.00 84.84 103 LYS C CA 1
ATOM 10194 C C . LYS C 3 103 ? 331.492 311.915 326.631 1.00 84.84 103 LYS C C 1
ATOM 10195 O O . LYS C 3 103 ? 331.116 311.300 327.629 1.00 84.84 103 LYS C O 1
ATOM 10201 N N . ASP C 3 104 ? 331.870 311.299 325.516 1.00 106.22 104 ASP C N 1
ATOM 10202 C CA . ASP C 3 104 ? 331.888 309.841 325.433 1.00 106.22 104 ASP C CA 1
ATOM 10203 C C . ASP C 3 104 ? 333.333 309.366 325.540 1.00 106.22 104 ASP C C 1
ATOM 10204 O O . ASP C 3 104 ? 334.028 309.162 324.546 1.00 106.22 104 ASP C O 1
ATOM 10209 N N . SER C 3 105 ? 333.790 309.190 326.782 1.00 113.20 105 SER C N 1
ATOM 10210 C CA . SER C 3 105 ? 335.145 308.716 327.050 1.00 113.20 105 SER C CA 1
ATOM 10211 C C . SER C 3 105 ? 335.187 307.219 326.764 1.00 113.20 105 SER C C 1
ATOM 10212 O O . SER C 3 105 ? 335.020 306.372 327.647 1.00 113.20 105 SER C O 1
ATOM 10215 N N . GLY C 3 106 ? 335.350 306.895 325.485 1.00 120.43 106 GLY C N 1
ATOM 10216 C CA . GLY C 3 106 ? 335.593 305.534 325.054 1.00 120.43 106 GLY C CA 1
ATOM 10217 C C . GLY C 3 106 ? 334.371 304.653 325.187 1.00 120.43 106 GLY C C 1
ATOM 10218 O O . GLY C 3 106 ? 333.748 304.267 324.194 1.00 120.43 106 GLY C O 1
ATOM 10219 N N . ASP C 3 107 ? 334.020 304.340 326.432 1.00 121.02 107 ASP C N 1
ATOM 10220 C CA . ASP C 3 107 ? 332.827 303.564 326.732 1.00 121.02 107 ASP C CA 1
ATOM 10221 C C . ASP C 3 107 ? 332.046 304.106 327.914 1.00 121.02 107 ASP C C 1
ATOM 10222 O O . ASP C 3 107 ? 330.949 303.606 328.179 1.00 121.02 107 ASP C O 1
ATOM 10224 N N . LYS C 3 108 ? 332.561 305.100 328.630 1.00 109.01 108 LYS C N 1
ATOM 10225 C CA . LYS C 3 108 ? 331.882 305.656 329.786 1.00 109.01 108 LYS C CA 1
ATOM 10226 C C . LYS C 3 108 ? 331.572 307.124 329.543 1.00 109.01 108 LYS C C 1
ATOM 10227 O O . LYS C 3 108 ? 332.344 307.844 328.904 1.00 109.01 108 LYS C O 1
ATOM 10229 N N . GLY C 3 109 ? 330.426 307.564 330.047 1.00 91.81 109 GLY C N 1
ATOM 10230 C CA . GLY C 3 109 ? 330.102 308.971 329.976 1.00 91.81 109 GLY C CA 1
ATOM 10231 C C . GLY C 3 109 ? 330.969 309.773 330.927 1.00 91.81 109 GLY C C 1
ATOM 10232 O O . GLY C 3 109 ? 331.254 309.354 332.049 1.00 91.81 109 GLY C O 1
ATOM 10233 N N . SER C 3 110 ? 331.402 310.936 330.465 1.00 78.74 110 SER C N 1
ATOM 10234 C CA . SER C 3 110 ? 332.129 311.886 331.301 1.00 78.74 110 SER C CA 1
ATOM 10235 C C . SER C 3 110 ? 331.296 313.154 331.363 1.00 78.74 110 SER C C 1
ATOM 10236 O O . SER C 3 110 ? 331.288 313.944 330.403 1.00 78.74 110 SER C O 1
ATOM 10239 N N . PRO C 3 111 ? 330.533 313.361 332.431 1.00 70.31 111 PRO C N 1
ATOM 10240 C CA . PRO C 3 111 ? 329.636 314.516 332.484 1.00 70.31 111 PRO C CA 1
ATOM 10241 C C . PRO C 3 111 ? 330.396 315.809 332.689 1.00 70.31 111 PRO C C 1
ATOM 10242 O O . PRO C 3 111 ? 331.491 315.832 333.252 1.00 70.31 111 PRO C O 1
ATOM 10246 N N . PHE C 3 112 ? 329.792 316.901 332.236 1.00 71.03 112 PHE C N 1
ATOM 10247 C CA . PHE C 3 112 ? 330.418 318.203 332.362 1.00 71.03 112 PHE C CA 1
ATOM 10248 C C . PHE C 3 112 ? 329.351 319.280 332.411 1.00 71.03 112 PHE C C 1
ATOM 10249 O O . PHE C 3 112 ? 328.264 319.129 331.847 1.00 71.03 112 PHE C O 1
ATOM 10257 N N . LEU C 3 113 ? 329.689 320.377 333.078 1.00 69.03 113 LEU C N 1
ATOM 10258 C CA . LEU C 3 113 ? 328.827 321.541 333.195 1.00 69.03 113 LEU C CA 1
ATOM 10259 C C . LEU C 3 113 ? 329.613 322.772 332.777 1.00 69.03 113 LEU C C 1
ATOM 10260 O O . LEU C 3 113 ? 330.734 322.979 333.244 1.00 69.03 113 LEU C O 1
ATOM 10265 N N . ASN C 3 114 ? 329.026 323.587 331.911 1.00 71.87 114 ASN C N 1
ATOM 10266 C CA . ASN C 3 114 ? 329.651 324.814 331.449 1.00 71.87 114 ASN C CA 1
ATOM 10267 C C . ASN C 3 114 ? 328.745 325.987 331.761 1.00 71.87 114 ASN C C 1
ATOM 10268 O O . ASN C 3 114 ? 327.526 325.901 331.587 1.00 71.87 114 ASN C O 1
ATOM 10273 N N . ILE C 3 115 ? 329.345 327.083 332.207 1.00 73.65 115 ILE C N 1
ATOM 10274 C CA . ILE C 3 115 ? 328.623 328.297 332.555 1.00 73.65 115 ILE C CA 1
ATOM 10275 C C . ILE C 3 115 ? 329.210 329.441 331.750 1.00 73.65 115 ILE C C 1
ATOM 10276 O O . ILE C 3 115 ? 330.410 329.721 331.842 1.00 73.65 115 ILE C O 1
ATOM 10281 N N . TYR C 3 116 ? 328.364 330.115 330.985 1.00 78.76 116 TYR C N 1
ATOM 10282 C CA . TYR C 3 116 ? 328.767 331.205 330.116 1.00 78.76 116 TYR C CA 1
ATOM 10283 C C . TYR C 3 116 ? 328.211 332.505 330.669 1.00 78.76 116 TYR C C 1
ATOM 10284 O O . TYR C 3 116 ? 327.000 332.623 330.889 1.00 78.76 116 TYR C O 1
ATOM 10293 N N . CYS C 3 117 ? 329.097 333.469 330.892 1.00 91.86 117 CYS C N 1
ATOM 10294 C CA . CYS C 3 117 ? 328.710 334.790 331.376 1.00 91.86 117 CYS C CA 1
ATOM 10295 C C . CYS C 3 117 ? 329.830 335.755 331.038 1.00 91.86 117 CYS C C 1
ATOM 10296 O O . CYS C 3 117 ? 330.960 335.574 331.500 1.00 91.86 117 CYS C O 1
ATOM 10299 N N . ASP C 3 118 ? 329.527 336.771 330.240 1.00 107.69 118 ASP C N 1
ATOM 10300 C CA . ASP C 3 118 ? 330.527 337.741 329.824 1.00 107.69 118 ASP C CA 1
ATOM 10301 C C . ASP C 3 118 ? 330.595 338.869 330.841 1.00 107.69 118 ASP C C 1
ATOM 10302 O O . ASP C 3 118 ? 329.586 339.524 331.119 1.00 107.69 118 ASP C O 1
ATOM 10307 N N . TYR C 3 119 ? 331.788 339.099 331.384 1.00 110.27 119 TYR C N 1
ATOM 10308 C CA . TYR C 3 119 ? 331.977 340.110 332.414 1.00 110.27 119 TYR C CA 1
ATOM 10309 C C . TYR C 3 119 ? 332.467 341.442 331.870 1.00 110.27 119 TYR C C 1
ATOM 10310 O O . TYR C 3 119 ? 332.490 342.425 332.617 1.00 110.27 119 TYR C O 1
ATOM 10319 N N . GLU C 3 120 ? 332.856 341.500 330.600 1.00 118.40 120 GLU C N 1
ATOM 10320 C CA . GLU C 3 120 ? 333.313 342.748 330.007 1.00 118.40 120 GLU C CA 1
ATOM 10321 C C . GLU C 3 120 ? 332.144 343.718 329.903 1.00 118.40 120 GLU C C 1
ATOM 10322 O O . GLU C 3 120 ? 331.103 343.374 329.329 1.00 118.40 120 GLU C O 1
ATOM 10324 N N . PRO C 3 121 ? 332.274 344.928 330.448 1.00 122.21 121 PRO C N 1
ATOM 10325 C CA . PRO C 3 121 ? 331.152 345.878 330.424 1.00 122.21 121 PRO C CA 1
ATOM 10326 C C . PRO C 3 121 ? 330.689 346.197 329.013 1.00 122.21 121 PRO C C 1
ATOM 10327 O O . PRO C 3 121 ? 331.499 346.262 328.084 1.00 122.21 121 PRO C O 1
ATOM 10331 N N . GLY C 3 122 ? 329.384 346.388 328.843 1.00 121.90 122 GLY C N 1
ATOM 10332 C CA . GLY C 3 122 ? 328.817 346.661 327.543 1.00 121.90 122 GLY C CA 1
ATOM 10333 C C . GLY C 3 122 ? 328.565 345.440 326.691 1.00 121.90 122 GLY C C 1
ATOM 10334 O O . GLY C 3 122 ? 328.039 345.579 325.580 1.00 121.90 122 GLY C O 1
ATOM 10335 N N . SER C 3 123 ? 328.921 344.247 327.171 1.00 119.04 123 SER C N 1
ATOM 10336 C CA . SER C 3 123 ? 328.694 343.028 326.406 1.00 119.04 123 SER C CA 1
ATOM 10337 C C . SER C 3 123 ? 328.109 341.915 327.267 1.00 119.04 123 SER C C 1
ATOM 10338 O O . SER C 3 123 ? 328.210 340.740 326.895 1.00 119.04 123 SER C O 1
ATOM 10340 N N . GLU C 3 124 ? 327.503 342.251 328.407 1.00 117.21 124 GLU C N 1
ATOM 10341 C CA . GLU C 3 124 ? 326.932 341.229 329.275 1.00 117.21 124 GLU C CA 1
ATOM 10342 C C . GLU C 3 124 ? 325.673 340.610 328.689 1.00 117.21 124 GLU C C 1
ATOM 10343 O O . GLU C 3 124 ? 325.235 339.561 329.169 1.00 117.21 124 GLU C O 1
ATOM 10349 N N . TYR C 3 125 ? 325.075 341.239 327.678 1.00 111.14 125 TYR C N 1
ATOM 10350 C CA . TYR C 3 125 ? 323.871 340.725 327.048 1.00 111.14 125 TYR C CA 1
ATOM 10351 C C . TYR C 3 125 ? 324.093 340.237 325.625 1.00 111.14 125 TYR C C 1
ATOM 10352 O O . TYR C 3 125 ? 323.210 339.573 325.073 1.00 111.14 125 TYR C O 1
ATOM 10361 N N . ASN C 3 126 ? 325.237 340.547 325.017 1.00 109.46 126 ASN C N 1
ATOM 10362 C CA . ASN C 3 126 ? 325.556 340.031 323.694 1.00 109.46 126 ASN C CA 1
ATOM 10363 C C . ASN C 3 126 ? 325.664 338.516 323.737 1.00 109.46 126 ASN C C 1
ATOM 10364 O O . ASN C 3 126 ? 326.582 337.972 324.356 1.00 109.46 126 ASN C O 1
ATOM 10369 N N . LEU C 3 127 ? 324.731 337.827 323.082 1.00 104.68 127 LEU C N 1
ATOM 10370 C CA . LEU C 3 127 ? 324.751 336.370 323.097 1.00 104.68 127 LEU C CA 1
ATOM 10371 C C . LEU C 3 127 ? 325.984 335.823 322.390 1.00 104.68 127 LEU C C 1
ATOM 10372 O O . LEU C 3 127 ? 326.575 334.834 322.839 1.00 104.68 127 LEU C O 1
ATOM 10377 N N . ASP C 3 128 ? 326.387 336.448 321.282 1.00 106.55 128 ASP C N 1
ATOM 10378 C CA . ASP C 3 128 ? 327.556 335.970 320.551 1.00 106.55 128 ASP C CA 1
ATOM 10379 C C . ASP C 3 128 ? 328.821 336.078 321.393 1.00 106.55 128 ASP C C 1
ATOM 10380 O O . ASP C 3 128 ? 329.633 335.147 321.428 1.00 106.55 128 ASP C O 1
ATOM 10382 N N . SER C 3 129 ? 329.009 337.209 322.076 1.00 106.64 129 SER C N 1
ATOM 10383 C CA . SER C 3 129 ? 330.169 337.360 322.948 1.00 106.64 129 SER C CA 1
ATOM 10384 C C . SER C 3 129 ? 330.110 336.388 324.118 1.00 106.64 129 SER C C 1
ATOM 10385 O O . SER C 3 129 ? 331.135 335.828 324.521 1.00 106.64 129 SER C O 1
ATOM 10388 N N . ILE C 3 130 ? 328.917 336.183 324.677 1.00 100.72 130 ILE C N 1
ATOM 10389 C CA . ILE C 3 130 ? 328.748 335.258 325.791 1.00 100.72 130 ILE C CA 1
ATOM 10390 C C . ILE C 3 130 ? 329.058 333.832 325.360 1.00 100.72 130 ILE C C 1
ATOM 10391 O O . ILE C 3 130 ? 329.519 333.016 326.167 1.00 100.72 130 ILE C O 1
ATOM 10396 N N . ALA C 3 131 ? 328.855 333.521 324.079 1.00 91.77 131 ALA C N 1
ATOM 10397 C CA . ALA C 3 131 ? 328.963 332.145 323.611 1.00 91.77 131 ALA C CA 1
ATOM 10398 C C . ALA C 3 131 ? 330.337 331.537 323.854 1.00 91.77 131 ALA C C 1
ATOM 10399 O O . ALA C 3 131 ? 330.456 330.308 323.878 1.00 91.77 131 ALA C O 1
ATOM 10401 N N . GLN C 3 132 ? 331.382 332.355 324.018 1.00 89.42 132 GLN C N 1
ATOM 10402 C CA . GLN C 3 132 ? 332.707 331.857 324.399 1.00 89.42 132 GLN C CA 1
ATOM 10403 C C . GLN C 3 132 ? 333.222 332.675 325.583 1.00 89.42 132 GLN C C 1
ATOM 10404 O O . GLN C 3 132 ? 334.009 333.608 325.418 1.00 89.42 132 GLN C O 1
ATOM 10410 N N . SER C 3 133 ? 332.766 332.318 326.785 1.00 90.10 133 SER C N 1
ATOM 10411 C CA . SER C 3 133 ? 333.349 332.804 328.029 1.00 90.10 133 SER C CA 1
ATOM 10412 C C . SER C 3 133 ? 333.262 331.746 329.119 1.00 90.10 133 SER C C 1
ATOM 10413 O O . SER C 3 133 ? 333.199 332.078 330.307 1.00 90.10 133 SER C O 1
ATOM 10416 N N . CYS C 3 134 ? 333.262 330.476 328.738 1.00 82.48 134 CYS C N 1
ATOM 10417 C CA . CYS C 3 134 ? 332.727 329.432 329.594 1.00 82.48 134 CYS C CA 1
ATOM 10418 C C . CYS C 3 134 ? 333.739 328.930 330.614 1.00 82.48 134 CYS C C 1
ATOM 10419 O O . CYS C 3 134 ? 334.953 329.024 330.432 1.00 82.48 134 CYS C O 1
ATOM 10422 N N . LEU C 3 135 ? 333.203 328.398 331.709 1.00 74.60 135 LEU C N 1
ATOM 10423 C CA . LEU C 3 135 ? 333.961 327.626 332.680 1.00 74.60 135 LEU C CA 1
ATOM 10424 C C . LEU C 3 135 ? 333.902 326.154 332.278 1.00 74.60 135 LEU C C 1
ATOM 10425 O O . LEU C 3 135 ? 333.400 325.812 331.206 1.00 74.60 135 LEU C O 1
ATOM 10430 N N . ASN C 3 136 ? 334.390 325.268 333.135 1.00 69.39 136 ASN C N 1
ATOM 10431 C CA . ASN C 3 136 ? 334.288 323.842 332.867 1.00 69.39 136 ASN C CA 1
ATOM 10432 C C . ASN C 3 136 ? 334.444 323.058 334.158 1.00 69.39 136 ASN C C 1
ATOM 10433 O O . ASN C 3 136 ? 335.500 323.104 334.793 1.00 69.39 136 ASN C O 1
ATOM 10438 N N . LEU C 3 137 ? 333.403 322.341 334.556 1.00 69.21 137 LEU C N 1
ATOM 10439 C CA . LEU C 3 137 ? 333.409 321.619 335.815 1.00 69.21 137 LEU C CA 1
ATOM 10440 C C . LEU C 3 137 ? 333.034 320.169 335.577 1.00 69.21 137 LEU C C 1
ATOM 10441 O O . LEU C 3 137 ? 332.112 319.875 334.814 1.00 69.21 137 LEU C O 1
ATOM 10446 N N . GLU C 3 138 ? 333.761 319.268 336.223 1.00 72.13 138 GLU C N 1
ATOM 10447 C CA . GLU C 3 138 ? 333.420 317.858 336.211 1.00 72.13 138 GLU C CA 1
ATOM 10448 C C . GLU C 3 138 ? 332.350 317.586 337.262 1.00 72.13 138 GLU C C 1
ATOM 10449 O O . GLU C 3 138 ? 332.091 318.406 338.145 1.00 72.13 138 GLU C O 1
ATOM 10455 N N . LEU C 3 139 ? 331.715 316.423 337.165 1.00 66.25 139 LEU C N 1
ATOM 10456 C CA . LEU C 3 139 ? 330.496 316.202 337.929 1.00 66.25 139 LEU C CA 1
ATOM 10457 C C . LEU C 3 139 ? 330.589 315.065 338.931 1.00 66.25 139 LEU C C 1
ATOM 10458 O O . LEU C 3 139 ? 330.275 315.270 340.108 1.00 66.25 139 LEU C O 1
ATOM 10463 N N . GLN C 3 140 ? 331.004 313.874 338.501 1.00 68.31 140 GLN C N 1
ATOM 10464 C CA . GLN C 3 140 ? 330.937 312.638 339.282 1.00 68.31 140 GLN C CA 1
ATOM 10465 C C . GLN C 3 140 ? 329.507 312.148 339.480 1.00 68.31 140 GLN C C 1
ATOM 10466 O O . GLN C 3 140 ? 329.248 311.334 340.369 1.00 68.31 140 GLN C O 1
ATOM 10472 N N . PHE C 3 141 ? 328.574 312.633 338.668 1.00 63.67 141 PHE C N 1
ATOM 10473 C CA . PHE C 3 141 ? 327.208 312.135 338.646 1.00 63.67 141 PHE C CA 1
ATOM 10474 C C . PHE C 3 141 ? 326.597 312.527 337.311 1.00 63.67 141 PHE C C 1
ATOM 10475 O O . PHE C 3 141 ? 327.077 313.443 336.642 1.00 63.67 141 PHE C O 1
ATOM 10483 N N . THR C 3 142 ? 325.528 311.836 336.933 1.00 62.72 142 THR C N 1
ATOM 10484 C CA . THR C 3 142 ? 324.842 312.154 335.688 1.00 62.72 142 THR C CA 1
ATOM 10485 C C . THR C 3 142 ? 323.753 313.179 335.964 1.00 62.72 142 THR C C 1
ATOM 10486 O O . THR C 3 142 ? 322.813 312.877 336.708 1.00 62.72 142 THR C O 1
ATOM 10490 N N . PRO C 3 143 ? 323.830 314.379 335.400 1.00 60.48 143 PRO C N 1
ATOM 10491 C CA . PRO C 3 143 ? 322.862 315.421 335.745 1.00 60.48 143 PRO C CA 1
ATOM 10492 C C . PRO C 3 143 ? 321.494 315.148 335.143 1.00 60.48 143 PRO C C 1
ATOM 10493 O O . PRO C 3 143 ? 321.349 314.445 334.142 1.00 60.48 143 PRO C O 1
ATOM 10497 N N . PHE C 3 144 ? 320.473 315.716 335.784 1.00 58.16 144 PHE C N 1
ATOM 10498 C CA . PHE C 3 144 ? 319.101 315.571 335.315 1.00 58.16 144 PHE C CA 1
ATOM 10499 C C . PHE C 3 144 ? 318.493 316.894 334.872 1.00 58.16 144 PHE C C 1
ATOM 10500 O O . PHE C 3 144 ? 318.127 317.031 333.704 1.00 58.16 144 PHE C O 1
ATOM 10508 N N . GLN C 3 145 ? 318.394 317.884 335.752 1.00 59.10 145 GLN C N 1
ATOM 10509 C CA . GLN C 3 145 ? 317.708 319.120 335.407 1.00 59.10 145 GLN C CA 1
ATOM 10510 C C . GLN C 3 145 ? 318.445 320.303 335.997 1.00 59.10 145 GLN C C 1
ATOM 10511 O O . GLN C 3 145 ? 318.755 320.315 337.189 1.00 59.10 145 GLN C O 1
ATOM 10517 N N . LEU C 3 146 ? 318.699 321.299 335.170 1.00 56.81 146 LEU C N 1
ATOM 10518 C CA . LEU C 3 146 ? 319.312 322.537 335.610 1.00 56.81 146 LEU C CA 1
ATOM 10519 C C . LEU C 3 146 ? 318.213 323.573 335.763 1.00 56.81 146 LEU C C 1
ATOM 10520 O O . LEU C 3 146 ? 317.462 323.824 334.818 1.00 56.81 146 LEU C O 1
ATOM 10525 N N . CYS C 3 147 ? 318.103 324.156 336.951 1.00 57.10 147 CYS C N 1
ATOM 10526 C CA . CYS C 3 147 ? 317.150 325.221 337.212 1.00 57.10 147 CYS C CA 1
ATOM 10527 C C . CYS C 3 147 ? 317.856 326.317 337.989 1.00 57.10 147 CYS C C 1
ATOM 10528 O O . CYS C 3 147 ? 319.029 326.198 338.339 1.00 57.10 147 CYS C O 1
ATOM 10531 N N . HIS C 3 148 ? 317.145 327.402 338.259 1.00 58.89 148 HIS C N 1
ATOM 10532 C CA . HIS C 3 148 ? 317.727 328.502 339.004 1.00 58.89 148 HIS C CA 1
ATOM 10533 C C . HIS C 3 148 ? 316.724 329.002 340.025 1.00 58.89 148 HIS C C 1
ATOM 10534 O O . HIS C 3 148 ? 315.516 328.811 339.886 1.00 58.89 148 HIS C O 1
ATOM 10541 N N . ALA C 3 149 ? 317.244 329.645 341.063 1.00 64.30 149 ALA C N 1
ATOM 10542 C CA . ALA C 3 149 ? 316.379 330.167 342.106 1.00 64.30 149 ALA C CA 1
ATOM 10543 C C . ALA C 3 149 ? 316.952 331.467 342.632 1.00 64.30 149 ALA C C 1
ATOM 10544 O O . ALA C 3 149 ? 318.148 331.734 342.521 1.00 64.30 149 ALA C O 1
ATOM 10546 N N . GLU C 3 150 ? 316.078 332.275 343.214 1.00 78.46 150 GLU C N 1
ATOM 10547 C CA . GLU C 3 150 ? 316.458 333.551 343.796 1.00 78.46 150 GLU C CA 1
ATOM 10548 C C . GLU C 3 150 ? 316.305 333.485 345.306 1.00 78.46 150 GLU C C 1
ATOM 10549 O O . GLU C 3 150 ? 315.242 333.116 345.813 1.00 78.46 150 GLU C O 1
ATOM 10555 N N . VAL C 3 151 ? 317.367 333.848 346.018 1.00 80.24 151 VAL C N 1
ATOM 10556 C CA . VAL C 3 151 ? 317.395 333.804 347.469 1.00 80.24 151 VAL C CA 1
ATOM 10557 C C . VAL C 3 151 ? 317.735 335.191 347.991 1.00 80.24 151 VAL C C 1
ATOM 10558 O O . VAL C 3 151 ? 318.295 336.028 347.284 1.00 80.24 151 VAL C O 1
ATOM 10562 N N . GLN C 3 152 ? 317.377 335.428 349.246 1.00 82.71 152 GLN C N 1
ATOM 10563 C CA . GLN C 3 152 ? 317.652 336.687 349.919 1.00 82.71 152 GLN C CA 1
ATOM 10564 C C . GLN C 3 152 ? 318.771 336.462 350.921 1.00 82.71 152 GLN C C 1
ATOM 10565 O O . GLN C 3 152 ? 318.652 335.610 351.807 1.00 82.71 152 GLN C O 1
ATOM 10567 N N . VAL C 3 153 ? 319.856 337.214 350.773 1.00 88.45 153 VAL C N 1
ATOM 10568 C CA . VAL C 3 153 ? 320.980 337.171 351.696 1.00 88.45 153 VAL C CA 1
ATOM 10569 C C . VAL C 3 153 ? 321.271 338.594 352.140 1.00 88.45 153 VAL C C 1
ATOM 10570 O O . VAL C 3 153 ? 321.374 339.500 351.305 1.00 88.45 153 VAL C O 1
ATOM 10574 N N . GLY C 3 154 ? 321.397 338.789 353.445 1.00 90.65 154 GLY C N 1
ATOM 10575 C CA . GLY C 3 154 ? 321.537 340.136 353.968 1.00 90.65 154 GLY C CA 1
ATOM 10576 C C . GLY C 3 154 ? 320.321 340.953 353.589 1.00 90.65 154 GLY C C 1
ATOM 10577 O O . GLY C 3 154 ? 319.177 340.577 353.866 1.00 90.65 154 GLY C O 1
ATOM 10578 N N . ASP C 3 155 ? 320.559 342.089 352.939 1.00 95.29 155 ASP C N 1
ATOM 10579 C CA . ASP C 3 155 ? 319.494 342.916 352.392 1.00 95.29 155 ASP C CA 1
ATOM 10580 C C . ASP C 3 155 ? 319.526 342.929 350.868 1.00 95.29 155 ASP C C 1
ATOM 10581 O O . ASP C 3 155 ? 319.101 343.901 350.240 1.00 95.29 155 ASP C O 1
ATOM 10583 N N . GLN C 3 156 ? 320.029 341.856 350.263 1.00 94.70 156 GLN C N 1
ATOM 10584 C CA . GLN C 3 156 ? 320.186 341.796 348.819 1.00 94.70 156 GLN C CA 1
ATOM 10585 C C . GLN C 3 156 ? 319.708 340.449 348.304 1.00 94.70 156 GLN C C 1
ATOM 10586 O O . GLN C 3 156 ? 319.455 339.517 349.070 1.00 94.70 156 GLN C O 1
ATOM 10592 N N . LEU C 3 157 ? 319.579 340.365 346.986 1.00 85.47 157 LEU C N 1
ATOM 10593 C CA . LEU C 3 157 ? 319.079 339.176 346.318 1.00 85.47 157 LEU C CA 1
ATOM 10594 C C . LEU C 3 157 ? 320.178 338.544 345.481 1.00 85.47 157 LEU C C 1
ATOM 10595 O O . LEU C 3 157 ? 321.020 339.242 344.912 1.00 85.47 157 LEU C O 1
ATOM 10600 N N . GLU C 3 158 ? 320.164 337.219 345.407 1.00 80.59 158 GLU C N 1
ATOM 10601 C CA . GLU C 3 158 ? 321.119 336.491 344.593 1.00 80.59 158 GLU C CA 1
ATOM 10602 C C . GLU C 3 158 ? 320.384 335.419 343.813 1.00 80.59 158 GLU C C 1
ATOM 10603 O O . GLU C 3 158 ? 319.314 334.960 344.211 1.00 80.59 158 GLU C O 1
ATOM 10609 N N . THR C 3 159 ? 320.968 335.029 342.688 1.00 70.55 159 THR C N 1
ATOM 10610 C CA . THR C 3 159 ? 320.450 333.947 341.869 1.00 70.55 159 THR C CA 1
ATOM 10611 C C . THR C 3 159 ? 321.474 332.827 341.834 1.00 70.55 159 THR C C 1
ATOM 10612 O O . THR C 3 159 ? 322.666 333.071 341.634 1.00 70.55 159 THR C O 1
ATOM 10616 N N . VAL C 3 160 ? 321.010 331.599 342.043 1.00 63.82 160 VAL C N 1
ATOM 10617 C CA . VAL C 3 160 ? 321.894 330.450 342.139 1.00 63.82 160 VAL C CA 1
ATOM 10618 C C . VAL C 3 160 ? 321.378 329.340 341.239 1.00 63.82 160 VAL C C 1
ATOM 10619 O O . VAL C 3 160 ? 320.192 329.277 340.906 1.00 63.82 160 VAL C O 1
ATOM 10623 N N . PHE C 3 161 ? 322.294 328.457 340.850 1.00 62.11 161 PHE C N 1
ATOM 10624 C CA . PHE C 3 161 ? 321.989 327.321 339.996 1.00 62.11 161 PHE C CA 1
ATOM 10625 C C . PHE C 3 161 ? 321.730 326.096 340.852 1.00 62.11 161 PHE C C 1
ATOM 10626 O O . PHE C 3 161 ? 322.442 325.853 341.827 1.00 62.11 161 PHE C O 1
ATOM 10634 N N . LEU C 3 162 ? 320.723 325.320 340.477 1.00 60.23 162 LEU C N 1
ATOM 10635 C CA . LEU C 3 162 ? 320.380 324.079 341.150 1.00 60.23 162 LEU C CA 1
ATOM 10636 C C . LEU C 3 162 ? 320.410 322.957 340.127 1.00 60.23 162 LEU C C 1
ATOM 10637 O O . LEU C 3 162 ? 319.828 323.088 339.047 1.00 60.23 162 LEU C O 1
ATOM 10642 N N . LEU C 3 163 ? 321.081 321.859 340.458 1.00 59.59 163 LEU C N 1
ATOM 10643 C CA . LEU C 3 163 ? 321.204 320.746 339.527 1.00 59.59 163 LEU C CA 1
ATOM 10644 C C . LEU C 3 163 ? 320.945 319.445 340.264 1.00 59.59 163 LEU C C 1
ATOM 10645 O O . LEU C 3 163 ? 321.622 319.149 341.248 1.00 59.59 163 LEU C O 1
ATOM 10650 N N . SER C 3 164 ? 319.974 318.673 339.797 1.00 55.75 164 SER C N 1
ATOM 10651 C CA . SER C 3 164 ? 319.710 317.377 340.397 1.00 55.75 164 SER C CA 1
ATOM 10652 C C . SER C 3 164 ? 320.681 316.348 339.844 1.00 55.75 164 SER C C 1
ATOM 10653 O O . SER C 3 164 ? 320.987 316.348 338.651 1.00 55.75 164 SER C O 1
ATOM 10656 N N . GLY C 3 165 ? 321.171 315.470 340.714 1.00 61.61 165 GLY C N 1
ATOM 10657 C CA . GLY C 3 165 ? 322.194 314.534 340.301 1.00 61.61 165 GLY C CA 1
ATOM 10658 C C . GLY C 3 165 ? 321.761 313.086 340.269 1.00 61.61 165 GLY C C 1
ATOM 10659 O O . GLY C 3 165 ? 320.695 312.735 340.776 1.00 61.61 165 GLY C O 1
ATOM 10660 N N . ASN C 3 166 ? 322.592 312.237 339.663 1.00 64.67 166 ASN C N 1
ATOM 10661 C CA . ASN C 3 166 ? 322.308 310.807 339.636 1.00 64.67 166 ASN C CA 1
ATOM 10662 C C . ASN C 3 166 ? 322.260 310.232 341.040 1.00 64.67 166 ASN C C 1
ATOM 10663 O O . ASN C 3 166 ? 321.382 309.423 341.358 1.00 64.67 166 ASN C O 1
ATOM 10668 N N . ASP C 3 167 ? 323.204 310.609 341.880 1.00 67.52 167 ASP C N 1
ATOM 10669 C CA . ASP C 3 167 ? 322.989 310.343 343.289 1.00 67.52 167 ASP C CA 1
ATOM 10670 C C . ASP C 3 167 ? 321.791 311.156 343.757 1.00 67.52 167 ASP C C 1
ATOM 10671 O O . ASP C 3 167 ? 321.623 312.304 343.340 1.00 67.52 167 ASP C O 1
ATOM 10676 N N . PRO C 3 168 ? 320.958 310.609 344.608 1.00 67.74 168 PRO C N 1
ATOM 10677 C CA . PRO C 3 168 ? 319.750 311.341 344.996 1.00 67.74 168 PRO C CA 1
ATOM 10678 C C . PRO C 3 168 ? 320.111 312.586 345.784 1.00 67.74 168 PRO C C 1
ATOM 10679 O O . PRO C 3 168 ? 320.012 312.615 347.013 1.00 67.74 168 PRO C O 1
ATOM 10683 N N . ALA C 3 169 ? 320.559 313.616 345.072 1.00 63.16 169 ALA C N 1
ATOM 10684 C CA . ALA C 3 169 ? 321.012 314.842 345.704 1.00 63.16 169 ALA C CA 1
ATOM 10685 C C . ALA C 3 169 ? 320.782 316.015 344.765 1.00 63.16 169 ALA C C 1
ATOM 10686 O O . ALA C 3 169 ? 320.582 315.852 343.560 1.00 63.16 169 ALA C O 1
ATOM 10688 N N . ILE C 3 170 ? 320.803 317.209 345.346 1.00 63.18 170 ILE C N 1
ATOM 10689 C CA . ILE C 3 170 ? 320.702 318.463 344.616 1.00 63.18 170 ILE C CA 1
ATOM 10690 C C . ILE C 3 170 ? 321.947 319.276 344.924 1.00 63.18 170 ILE C C 1
ATOM 10691 O O . ILE C 3 170 ? 322.277 319.489 346.095 1.00 63.18 170 ILE C O 1
ATOM 10696 N N . HIS C 3 171 ? 322.633 319.730 343.882 1.00 63.57 171 HIS C N 1
ATOM 10697 C CA . HIS C 3 171 ? 323.879 320.461 344.021 1.00 63.57 171 HIS C CA 1
ATOM 10698 C C . HIS C 3 171 ? 323.647 321.917 343.664 1.00 63.57 171 HIS C C 1
ATOM 10699 O O . HIS C 3 171 ? 323.000 322.218 342.657 1.00 63.57 171 HIS C O 1
ATOM 10706 N N . LEU C 3 172 ? 324.170 322.809 344.492 1.00 67.32 172 LEU C N 1
ATOM 10707 C CA . LEU C 3 172 ? 323.980 324.241 344.341 1.00 67.32 172 LEU C CA 1
ATOM 10708 C C . LEU C 3 172 ? 325.271 324.875 343.857 1.00 67.32 172 LEU C C 1
ATOM 10709 O O . LEU C 3 172 ? 326.342 324.605 344.406 1.00 67.32 172 LEU C O 1
ATOM 10714 N N . TYR C 3 173 ? 325.165 325.718 342.837 1.00 68.37 173 TYR C N 1
ATOM 10715 C CA . TYR C 3 173 ? 326.305 326.439 342.290 1.00 68.37 173 TYR C CA 1
ATOM 10716 C C . TYR C 3 173 ? 326.049 327.926 342.440 1.00 68.37 173 TYR C C 1
ATOM 10717 O O . TYR C 3 173 ? 325.031 328.438 341.961 1.00 68.37 173 TYR C O 1
ATOM 10726 N N . LYS C 3 174 ? 326.966 328.610 343.105 1.00 81.78 174 LYS C N 1
ATOM 10727 C CA . LYS C 3 174 ? 326.802 330.009 343.450 1.00 81.78 174 LYS C CA 1
ATOM 10728 C C . LYS C 3 174 ? 328.005 330.792 342.958 1.00 81.78 174 LYS C C 1
ATOM 10729 O O . LYS C 3 174 ? 329.138 330.308 343.015 1.00 81.78 174 LYS C O 1
ATOM 10735 N N . GLU C 3 175 ? 327.754 331.991 342.455 1.00 92.44 175 GLU C N 1
ATOM 10736 C CA . GLU C 3 175 ? 328.839 332.844 342.010 1.00 92.44 175 GLU C CA 1
ATOM 10737 C C . GLU C 3 175 ? 329.656 333.315 343.202 1.00 92.44 175 GLU C C 1
ATOM 10738 O O . GLU C 3 175 ? 329.147 333.461 344.314 1.00 92.44 175 GLU C O 1
ATOM 10744 N N . ASN C 3 176 ? 330.942 333.539 342.966 1.00 96.63 176 ASN C N 1
ATOM 10745 C CA . ASN C 3 176 ? 331.824 334.171 343.933 1.00 96.63 176 ASN C CA 1
ATOM 10746 C C . ASN C 3 176 ? 332.237 335.525 343.379 1.00 96.63 176 ASN C C 1
ATOM 10747 O O . ASN C 3 176 ? 332.923 335.596 342.354 1.00 96.63 176 ASN C O 1
ATOM 10752 N N . GLU C 3 177 ? 331.819 336.593 344.055 1.00 106.13 177 GLU C N 1
ATOM 10753 C CA . GLU C 3 177 ? 332.128 337.938 343.590 1.00 106.13 177 GLU C CA 1
ATOM 10754 C C . GLU C 3 177 ? 333.614 338.254 343.649 1.00 106.13 177 GLU C C 1
ATOM 10755 O O . GLU C 3 177 ? 334.043 339.238 343.039 1.00 106.13 177 GLU C O 1
ATOM 10757 N N . GLY C 3 178 ? 334.402 337.457 344.363 1.00 102.79 178 GLY C N 1
ATOM 10758 C CA . GLY C 3 178 ? 335.827 337.692 344.440 1.00 102.79 178 GLY C CA 1
ATOM 10759 C C . GLY C 3 178 ? 336.534 337.461 343.122 1.00 102.79 178 GLY C C 1
ATOM 10760 O O . GLY C 3 178 ? 337.017 338.408 342.497 1.00 102.79 178 GLY C O 1
ATOM 10761 N N . LEU C 3 179 ? 336.587 336.207 342.680 1.00 102.40 179 LEU C N 1
ATOM 10762 C CA . LEU C 3 179 ? 337.315 335.838 341.475 1.00 102.40 179 LEU C CA 1
ATOM 10763 C C . LEU C 3 179 ? 336.414 335.702 340.254 1.00 102.40 179 LEU C C 1
ATOM 10764 O O . LEU C 3 179 ? 336.891 335.297 339.191 1.00 102.40 179 LEU C O 1
ATOM 10766 N N . HIS C 3 180 ? 335.126 336.020 340.386 1.00 105.30 180 HIS C N 1
ATOM 10767 C CA . HIS C 3 180 ? 334.181 336.014 339.269 1.00 105.30 180 HIS C CA 1
ATOM 10768 C C . HIS C 3 180 ? 334.110 334.640 338.603 1.00 105.30 180 HIS C C 1
ATOM 10769 O O . HIS C 3 180 ? 334.454 334.463 337.434 1.00 105.30 180 HIS C O 1
ATOM 10776 N N . GLN C 3 181 ? 333.656 333.661 339.376 1.00 94.79 181 GLN C N 1
ATOM 10777 C CA . GLN C 3 181 ? 333.411 332.333 338.841 1.00 94.79 181 GLN C CA 1
ATOM 10778 C C . GLN C 3 181 ? 332.454 331.613 339.775 1.00 94.79 181 GLN C C 1
ATOM 10779 O O . GLN C 3 181 ? 332.291 331.991 340.935 1.00 94.79 181 GLN C O 1
ATOM 10785 N N . PHE C 3 182 ? 331.819 330.575 339.253 1.00 83.57 182 PHE C N 1
ATOM 10786 C CA . PHE C 3 182 ? 330.838 329.826 340.018 1.00 83.57 182 PHE C CA 1
ATOM 10787 C C . PHE C 3 182 ? 331.515 328.679 340.748 1.00 83.57 182 PHE C C 1
ATOM 10788 O O . PHE C 3 182 ? 332.438 328.053 340.223 1.00 83.57 182 PHE C O 1
ATOM 10796 N N . GLU C 3 183 ? 331.060 328.414 341.967 1.00 82.60 183 GLU C N 1
ATOM 10797 C CA . GLU C 3 183 ? 331.587 327.328 342.774 1.00 82.60 183 GLU C CA 1
ATOM 10798 C C . GLU C 3 183 ? 330.436 326.529 343.358 1.00 82.60 183 GLU C C 1
ATOM 10799 O O . GLU C 3 183 ? 329.376 327.077 343.667 1.00 82.60 183 GLU C O 1
ATOM 10805 N N . GLU C 3 184 ? 330.650 325.228 343.502 1.00 74.93 184 GLU C N 1
ATOM 10806 C CA . GLU C 3 184 ? 329.686 324.402 344.208 1.00 74.93 184 GLU C CA 1
ATOM 10807 C C . GLU C 3 184 ? 329.718 324.728 345.694 1.00 74.93 184 GLU C C 1
ATOM 10808 O O . GLU C 3 184 ? 330.783 324.944 346.275 1.00 74.93 184 GLU C O 1
ATOM 10814 N N . GLN C 3 185 ? 328.546 324.781 346.305 1.00 75.93 185 GLN C N 1
ATOM 10815 C CA . GLN C 3 185 ? 328.400 325.044 347.726 1.00 75.93 185 GLN C CA 1
ATOM 10816 C C . GLN C 3 185 ? 327.440 324.029 348.318 1.00 75.93 185 GLN C C 1
ATOM 10817 O O . GLN C 3 185 ? 326.656 323.411 347.592 1.00 75.93 185 GLN C O 1
ATOM 10823 N N . PRO C 3 186 ? 327.498 323.805 349.630 1.00 74.06 186 PRO C N 1
ATOM 10824 C CA . PRO C 3 186 ? 326.550 322.875 350.253 1.00 74.06 186 PRO C CA 1
ATOM 10825 C C . PRO C 3 186 ? 325.117 323.353 350.080 1.00 74.06 186 PRO C C 1
ATOM 10826 O O . PRO C 3 186 ? 324.828 324.548 350.145 1.00 74.06 186 PRO C O 1
ATOM 10830 N N . VAL C 3 187 ? 324.213 322.399 349.864 1.00 69.95 187 VAL C N 1
ATOM 10831 C CA . VAL C 3 187 ? 322.830 322.759 349.584 1.00 69.95 187 VAL C CA 1
ATOM 10832 C C . VAL C 3 187 ? 322.067 323.078 350.863 1.00 69.95 187 VAL C C 1
ATOM 10833 O O . VAL C 3 187 ? 321.178 323.934 350.859 1.00 69.95 187 VAL C O 1
ATOM 10837 N N . GLU C 3 188 ? 322.410 322.432 351.977 1.00 72.72 188 GLU C N 1
ATOM 10838 C CA . GLU C 3 188 ? 321.623 322.570 353.196 1.00 72.72 188 GLU C CA 1
ATOM 10839 C C . GLU C 3 188 ? 321.681 323.971 353.784 1.00 72.72 188 GLU C C 1
ATOM 10840 O O . GLU C 3 188 ? 320.841 324.308 354.622 1.00 72.72 188 GLU C O 1
ATOM 10846 N N . ASN C 3 189 ? 322.650 324.788 353.379 1.00 71.78 189 ASN C N 1
ATOM 10847 C CA . ASN C 3 189 ? 322.769 326.118 353.960 1.00 71.78 189 ASN C CA 1
ATOM 10848 C C . ASN C 3 189 ? 321.578 326.989 353.594 1.00 71.78 189 ASN C C 1
ATOM 10849 O O . ASN C 3 189 ? 320.997 327.658 354.455 1.00 71.78 189 ASN C O 1
ATOM 10854 N N . LEU C 3 190 ? 321.194 326.991 352.320 1.00 67.30 190 LEU C N 1
ATOM 10855 C CA . LEU C 3 190 ? 320.126 327.859 351.853 1.00 67.30 190 LEU C CA 1
ATOM 10856 C C . LEU C 3 190 ? 318.812 327.136 351.619 1.00 67.30 190 LEU C C 1
ATOM 10857 O O . LEU C 3 190 ? 317.758 327.775 351.678 1.00 67.30 190 LEU C O 1
ATOM 10862 N N . PHE C 3 191 ? 318.839 325.835 351.361 1.00 64.81 191 PHE C N 1
ATOM 10863 C CA . PHE C 3 191 ? 317.640 325.073 351.024 1.00 64.81 191 PHE C CA 1
ATOM 10864 C C . PHE C 3 191 ? 317.549 323.846 351.917 1.00 64.81 191 PHE C C 1
ATOM 10865 O O . PHE C 3 191 ? 317.789 322.719 351.474 1.00 64.81 191 PHE C O 1
ATOM 10873 N N . PRO C 3 192 ? 317.188 324.031 353.186 1.00 63.44 192 PRO C N 1
ATOM 10874 C CA . PRO C 3 192 ? 317.097 322.882 354.094 1.00 63.44 192 PRO C CA 1
ATOM 10875 C C . PRO C 3 192 ? 316.050 321.867 353.692 1.00 63.44 192 PRO C C 1
ATOM 10876 O O . PRO C 3 192 ? 316.135 320.710 354.117 1.00 63.44 192 PRO C O 1
ATOM 10880 N N . GLU C 3 193 ? 315.065 322.253 352.889 1.00 65.37 193 GLU C N 1
ATOM 10881 C CA . GLU C 3 193 ? 314.004 321.341 352.493 1.00 65.37 193 GLU C CA 1
ATOM 10882 C C . GLU C 3 193 ? 314.404 320.418 351.353 1.00 65.37 193 GLU C C 1
ATOM 10883 O O . GLU C 3 193 ? 313.664 319.477 351.050 1.00 65.37 193 GLU C O 1
ATOM 10889 N N . LEU C 3 194 ? 315.551 320.656 350.721 1.00 63.72 194 LEU C N 1
ATOM 10890 C CA . LEU C 3 194 ? 315.982 319.897 349.556 1.00 63.72 194 LEU C CA 1
ATOM 10891 C C . LEU C 3 194 ? 316.983 318.807 349.909 1.00 63.72 194 LEU C C 1
ATOM 10892 O O . LEU C 3 194 ? 317.809 318.429 349.074 1.00 63.72 194 LEU C O 1
ATOM 10897 N N . THR C 3 195 ? 316.927 318.288 351.127 1.00 66.49 195 THR C N 1
ATOM 10898 C CA . THR C 3 195 ? 317.893 317.310 351.594 1.00 66.49 195 THR C CA 1
ATOM 10899 C C . THR C 3 195 ? 317.196 315.989 351.884 1.00 66.49 195 THR C C 1
ATOM 10900 O O . THR C 3 195 ? 315.968 315.898 351.900 1.00 66.49 195 THR C O 1
ATOM 10904 N N . ASN C 3 196 ? 318.008 314.958 352.103 1.00 66.33 196 ASN C N 1
ATOM 10905 C CA . ASN C 3 196 ? 317.526 313.626 352.455 1.00 66.33 196 ASN C CA 1
ATOM 10906 C C . ASN C 3 196 ? 316.590 313.081 351.379 1.00 66.33 196 ASN C C 1
ATOM 10907 O O . ASN C 3 196 ? 315.445 312.713 351.637 1.00 66.33 196 ASN C O 1
ATOM 10912 N N . LEU C 3 197 ? 317.101 313.040 350.158 1.00 65.72 197 LEU C N 1
ATOM 10913 C CA . LEU C 3 197 ? 316.360 312.483 349.041 1.00 65.72 197 LEU C CA 1
ATOM 10914 C C . LEU C 3 197 ? 316.706 311.014 348.865 1.00 65.72 197 LEU C C 1
ATOM 10915 O O . LEU C 3 197 ? 317.760 310.547 349.298 1.00 65.72 197 LEU C O 1
ATOM 10920 N N . THR C 3 198 ? 315.799 310.283 348.228 1.00 66.30 198 THR C N 1
ATOM 10921 C CA . THR C 3 198 ? 315.994 308.865 347.989 1.00 66.30 198 THR C CA 1
ATOM 10922 C C . THR C 3 198 ? 315.705 308.447 346.557 1.00 66.30 198 THR C C 1
ATOM 10923 O O . THR C 3 198 ? 315.731 307.248 346.265 1.00 66.30 198 THR C O 1
ATOM 10927 N N . SER C 3 199 ? 315.421 309.388 345.664 1.00 63.97 199 SER C N 1
ATOM 10928 C CA . SER C 3 199 ? 315.179 309.091 344.263 1.00 63.97 199 SER C CA 1
ATOM 10929 C C . SER C 3 199 ? 315.725 310.241 343.432 1.00 63.97 199 SER C C 1
ATOM 10930 O O . SER C 3 199 ? 316.212 311.241 343.964 1.00 63.97 199 SER C O 1
ATOM 10933 N N . SER C 3 200 ? 315.647 310.098 342.116 1.00 60.38 200 SER C N 1
ATOM 10934 C CA . SER C 3 200 ? 316.189 311.091 341.200 1.00 60.38 200 SER C CA 1
ATOM 10935 C C . SER C 3 200 ? 315.122 312.136 340.906 1.00 60.38 200 SER C C 1
ATOM 10936 O O . SER C 3 200 ? 314.094 311.824 340.299 1.00 60.38 200 SER C O 1
ATOM 10939 N N . VAL C 3 201 ? 315.367 313.371 341.330 1.00 54.65 201 VAL C N 1
ATOM 10940 C CA . VAL C 3 201 ? 314.391 314.439 341.169 1.00 54.65 201 VAL C CA 1
ATOM 10941 C C . VAL C 3 201 ? 314.289 314.825 339.702 1.00 54.65 201 VAL C C 1
ATOM 10942 O O . VAL C 3 201 ? 315.198 315.452 339.149 1.00 54.65 201 VAL C O 1
ATOM 10946 N N . LEU C 3 202 ? 313.183 314.449 339.058 1.00 56.49 202 LEU C N 1
ATOM 10947 C CA . LEU C 3 202 ? 312.987 314.790 337.656 1.00 56.49 202 LEU C CA 1
ATOM 10948 C C . LEU C 3 202 ? 312.585 316.237 337.447 1.00 56.49 202 LEU C C 1
ATOM 10949 O O . LEU C 3 202 ? 312.973 316.822 336.434 1.00 56.49 202 LEU C O 1
ATOM 10954 N N . TRP C 3 203 ? 311.819 316.827 338.356 1.00 56.73 203 TRP C N 1
ATOM 10955 C CA . TRP C 3 203 ? 311.455 318.226 338.201 1.00 56.73 203 TRP C CA 1
ATOM 10956 C C . TRP C 3 203 ? 311.399 318.876 339.569 1.00 56.73 203 TRP C C 1
ATOM 10957 O O . TRP C 3 203 ? 311.021 318.235 340.547 1.00 56.73 203 TRP C O 1
ATOM 10968 N N . LEU C 3 204 ? 311.777 320.146 339.628 1.00 58.26 204 LEU C N 1
ATOM 10969 C CA . LEU C 3 204 ? 311.791 320.885 340.876 1.00 58.26 204 LEU C CA 1
ATOM 10970 C C . LEU C 3 204 ? 311.315 322.304 340.623 1.00 58.26 204 LEU C C 1
ATOM 10971 O O . LEU C 3 204 ? 311.721 322.932 339.644 1.00 58.26 204 LEU C O 1
ATOM 10976 N N . ASP C 3 205 ? 310.457 322.810 341.503 1.00 61.45 205 ASP C N 1
ATOM 10977 C CA . ASP C 3 205 ? 309.931 324.160 341.387 1.00 61.45 205 ASP C CA 1
ATOM 10978 C C . ASP C 3 205 ? 310.111 324.890 342.706 1.00 61.45 205 ASP C C 1
ATOM 10979 O O . ASP C 3 205 ? 309.893 324.320 343.775 1.00 61.45 205 ASP C O 1
ATOM 10984 N N . VAL C 3 206 ? 310.503 326.155 342.624 1.00 61.56 206 VAL C N 1
ATOM 10985 C CA . VAL C 3 206 ? 310.650 327.006 343.796 1.00 61.56 206 VAL C CA 1
ATOM 10986 C C . VAL C 3 206 ? 309.856 328.276 343.544 1.00 61.56 206 VAL C C 1
ATOM 10987 O O . VAL C 3 206 ? 310.237 329.088 342.693 1.00 61.56 206 VAL C O 1
ATOM 10991 N N . HIS C 3 207 ? 308.767 328.454 344.280 1.00 66.62 207 HIS C N 1
ATOM 10992 C CA . HIS C 3 207 ? 307.854 329.569 344.085 1.00 66.62 207 HIS C CA 1
ATOM 10993 C C . HIS C 3 207 ? 308.023 330.538 345.244 1.00 66.62 207 HIS C C 1
ATOM 10994 O O . HIS C 3 207 ? 307.700 330.208 346.390 1.00 66.62 207 HIS C O 1
ATOM 11001 N N . ASN C 3 208 ? 308.529 331.725 344.946 1.00 70.72 208 ASN C N 1
ATOM 11002 C CA . ASN C 3 208 ? 308.677 332.745 345.964 1.00 70.72 208 ASN C CA 1
ATOM 11003 C C . ASN C 3 208 ? 307.344 333.428 346.235 1.00 70.72 208 ASN C C 1
ATOM 11004 O O . ASN C 3 208 ? 306.385 333.310 345.471 1.00 70.72 208 ASN C O 1
ATOM 11009 N N . PHE C 3 209 ? 307.297 334.149 347.346 1.00 72.80 209 PHE C N 1
ATOM 11010 C CA . PHE C 3 209 ? 306.128 334.932 347.714 1.00 72.80 209 PHE C CA 1
ATOM 11011 C C . PHE C 3 209 ? 306.455 336.405 347.567 1.00 72.80 209 PHE C C 1
ATOM 11012 O O . PHE C 3 209 ? 307.293 336.923 348.319 1.00 72.80 209 PHE C O 1
ATOM 11020 N N . PRO C 3 210 ? 305.842 337.113 346.626 1.00 77.88 210 PRO C N 1
ATOM 11021 C CA . PRO C 3 210 ? 306.182 338.525 346.434 1.00 77.88 210 PRO C CA 1
ATOM 11022 C C . PRO C 3 210 ? 305.826 339.353 347.657 1.00 77.88 210 PRO C C 1
ATOM 11023 O O . PRO C 3 210 ? 304.785 339.154 348.284 1.00 77.88 210 PRO C O 1
ATOM 11027 N N . GLY C 3 211 ? 306.711 340.286 347.995 1.00 82.37 211 GLY C N 1
ATOM 11028 C CA . GLY C 3 211 ? 306.474 341.212 349.078 1.00 82.37 211 GLY C CA 1
ATOM 11029 C C . GLY C 3 211 ? 306.793 340.696 350.462 1.00 82.37 211 GLY C C 1
ATOM 11030 O O . GLY C 3 211 ? 306.705 341.467 351.424 1.00 82.37 211 GLY C O 1
ATOM 11031 N N . THR C 3 212 ? 307.165 339.428 350.602 1.00 80.52 212 THR C N 1
ATOM 11032 C CA . THR C 3 212 ? 307.483 338.858 351.903 1.00 80.52 212 THR C CA 1
ATOM 11033 C C . THR C 3 212 ? 308.694 337.952 351.738 1.00 80.52 212 THR C C 1
ATOM 11034 O O . THR C 3 212 ? 309.373 337.974 350.708 1.00 80.52 212 THR C O 1
ATOM 11038 N N . SER C 3 213 ? 308.970 337.148 352.759 1.00 82.23 213 SER C N 1
ATOM 11039 C CA . SER C 3 213 ? 310.202 336.373 352.834 1.00 82.23 213 SER C CA 1
ATOM 11040 C C . SER C 3 213 ? 309.909 334.911 353.118 1.00 82.23 213 SER C C 1
ATOM 11041 O O . SER C 3 213 ? 310.532 334.281 353.971 1.00 82.23 213 SER C O 1
ATOM 11044 N N . ARG C 3 214 ? 308.948 334.346 352.399 1.00 76.82 214 ARG C N 1
ATOM 11045 C CA . ARG C 3 214 ? 308.630 332.931 352.496 1.00 76.82 214 ARG C CA 1
ATOM 11046 C C . ARG C 3 214 ? 308.522 332.360 351.092 1.00 76.82 214 ARG C C 1
ATOM 11047 O O . ARG C 3 214 ? 308.499 333.096 350.105 1.00 76.82 214 ARG C O 1
ATOM 11055 N N . ARG C 3 215 ? 308.465 331.036 350.999 1.00 68.73 215 ARG C N 1
ATOM 11056 C CA . ARG C 3 215 ? 308.368 330.406 349.691 1.00 68.73 215 ARG C CA 1
ATOM 11057 C C . ARG C 3 215 ? 307.819 328.998 349.839 1.00 68.73 215 ARG C C 1
ATOM 11058 O O . ARG C 3 215 ? 307.762 328.439 350.936 1.00 68.73 215 ARG C O 1
ATOM 11066 N N . LEU C 3 216 ? 307.396 328.440 348.711 1.00 61.79 216 LEU C N 1
ATOM 11067 C CA . LEU C 3 216 ? 307.018 327.039 348.615 1.00 61.79 216 LEU C CA 1
ATOM 11068 C C . LEU C 3 216 ? 307.937 326.324 347.645 1.00 61.79 216 LEU C C 1
ATOM 11069 O O . LEU C 3 216 ? 308.119 326.770 346.511 1.00 61.79 216 LEU C O 1
ATOM 11074 N N . SER C 3 217 ? 308.495 325.209 348.080 1.00 59.13 217 SER C N 1
ATOM 11075 C CA . SER C 3 217 ? 309.298 324.372 347.210 1.00 59.13 217 SER C CA 1
ATOM 11076 C C . SER C 3 217 ? 308.545 323.081 346.951 1.00 59.13 217 SER C C 1
ATOM 11077 O O . SER C 3 217 ? 307.952 322.510 347.865 1.00 59.13 217 SER C O 1
ATOM 11080 N N . ALA C 3 218 ? 308.548 322.639 345.704 1.00 57.30 218 ALA C N 1
ATOM 11081 C CA . ALA C 3 218 ? 307.883 321.407 345.325 1.00 57.30 218 ALA C CA 1
ATOM 11082 C C . ALA C 3 218 ? 308.823 320.575 344.473 1.00 57.30 218 ALA C C 1
ATOM 11083 O O . ALA C 3 218 ? 309.626 321.111 343.707 1.00 57.30 218 ALA C O 1
ATOM 11085 N N . LEU C 3 219 ? 308.732 319.259 344.620 1.00 54.04 219 LEU C N 1
ATOM 11086 C CA . LEU C 3 219 ? 309.574 318.397 343.811 1.00 54.04 219 LEU C CA 1
ATOM 11087 C C . LEU C 3 219 ? 308.919 317.041 343.645 1.00 54.04 219 LEU C C 1
ATOM 11088 O O . LEU C 3 219 ? 308.232 316.549 344.544 1.00 54.04 219 LEU C O 1
ATOM 11093 N N . GLY C 3 220 ? 309.153 316.449 342.488 1.00 54.85 220 GLY C N 1
ATOM 11094 C CA . GLY C 3 220 ? 308.697 315.097 342.213 1.00 54.85 220 GLY C CA 1
ATOM 11095 C C . GLY C 3 220 ? 309.829 314.276 341.642 1.00 54.85 220 GLY C C 1
ATOM 11096 O O . GLY C 3 220 ? 310.626 314.766 340.850 1.00 54.85 220 GLY C O 1
ATOM 11097 N N . CYS C 3 221 ? 309.888 313.019 342.052 1.00 59.16 221 CYS C N 1
ATOM 11098 C CA . CYS C 3 221 ? 310.997 312.138 341.735 1.00 59.16 221 CYS C CA 1
ATOM 11099 C C . CYS C 3 221 ? 310.527 310.997 340.845 1.00 59.16 221 CYS C C 1
ATOM 11100 O O . CYS C 3 221 ? 309.355 310.898 340.484 1.00 59.16 221 CYS C O 1
ATOM 11103 N N . GLN C 3 222 ? 311.471 310.128 340.486 1.00 61.90 222 GLN C N 1
ATOM 11104 C CA . GLN C 3 222 ? 311.152 309.006 339.612 1.00 61.90 222 GLN C CA 1
ATOM 11105 C C . GLN C 3 222 ? 310.191 308.035 340.276 1.00 61.90 222 GLN C C 1
ATOM 11106 O O . GLN C 3 222 ? 309.304 307.484 339.617 1.00 61.90 222 GLN C O 1
ATOM 11112 N N . SER C 3 223 ? 310.363 307.791 341.574 1.00 60.43 223 SER C N 1
ATOM 11113 C CA . SER C 3 223 ? 309.532 306.813 342.261 1.00 60.43 223 SER C CA 1
ATOM 11114 C C . SER C 3 223 ? 308.080 307.248 342.360 1.00 60.43 223 SER C C 1
ATOM 11115 O O . SER C 3 223 ? 307.211 306.409 342.610 1.00 60.43 223 SER C O 1
ATOM 11118 N N . GLY C 3 224 ? 307.796 308.527 342.152 1.00 58.85 224 GLY C N 1
ATOM 11119 C CA . GLY C 3 224 ? 306.483 309.087 342.378 1.00 58.85 224 GLY C CA 1
ATOM 11120 C C . GLY C 3 224 ? 306.396 309.942 343.616 1.00 58.85 224 GLY C C 1
ATOM 11121 O O . GLY C 3 224 ? 305.388 310.629 343.807 1.00 58.85 224 GLY C O 1
ATOM 11122 N N . TYR C 3 225 ? 307.418 309.920 344.461 1.00 57.31 225 TYR C N 1
ATOM 11123 C CA . TYR C 3 225 ? 307.413 310.717 345.675 1.00 57.31 225 TYR C CA 1
ATOM 11124 C C . TYR C 3 225 ? 307.324 312.195 345.335 1.00 57.31 225 TYR C C 1
ATOM 11125 O O . TYR C 3 225 ? 308.071 312.693 344.492 1.00 57.31 225 TYR C O 1
ATOM 11134 N N . VAL C 3 226 ? 306.401 312.894 345.989 1.00 54.36 226 VAL C N 1
ATOM 11135 C CA . VAL C 3 226 ? 306.187 314.320 345.794 1.00 54.36 226 VAL C CA 1
ATOM 11136 C C . VAL C 3 226 ? 306.295 314.997 347.146 1.00 54.36 226 VAL C C 1
ATOM 11137 O O . VAL C 3 226 ? 305.595 314.614 348.088 1.00 54.36 226 VAL C O 1
ATOM 11141 N N . ARG C 3 227 ? 307.159 316.000 347.247 1.00 57.68 227 ARG C N 1
ATOM 11142 C CA . ARG C 3 227 ? 307.332 316.731 348.493 1.00 57.68 227 ARG C CA 1
ATOM 11143 C C . ARG C 3 227 ? 307.082 318.208 348.260 1.00 57.68 227 ARG C C 1
ATOM 11144 O O . ARG C 3 227 ? 307.608 318.783 347.303 1.00 57.68 227 ARG C O 1
ATOM 11152 N N . VAL C 3 228 ? 306.291 318.817 349.141 1.00 60.37 228 VAL C N 1
ATOM 11153 C CA . VAL C 3 228 ? 306.062 320.254 349.152 1.00 60.37 228 VAL C CA 1
ATOM 11154 C C . VAL C 3 228 ? 306.456 320.780 350.520 1.00 60.37 228 VAL C C 1
ATOM 11155 O O . VAL C 3 228 ? 306.226 320.120 351.537 1.00 60.37 228 VAL C O 1
ATOM 11159 N N . ALA C 3 229 ? 307.070 321.956 350.548 1.00 63.02 229 ALA C N 1
ATOM 11160 C CA . ALA C 3 229 ? 307.581 322.513 351.790 1.00 63.02 229 ALA C CA 1
ATOM 11161 C C . ALA C 3 229 ? 307.332 324.008 351.812 1.00 63.02 229 ALA C C 1
ATOM 11162 O O . ALA C 3 229 ? 307.742 324.717 350.888 1.00 63.02 229 ALA C O 1
ATOM 11164 N N . HIS C 3 230 ? 306.658 324.474 352.859 1.00 66.50 230 HIS C N 1
ATOM 11165 C CA . HIS C 3 230 ? 306.490 325.894 353.123 1.00 66.50 230 HIS C CA 1
ATOM 11166 C C . HIS C 3 230 ? 307.631 326.335 354.024 1.00 66.50 230 HIS C C 1
ATOM 11167 O O . HIS C 3 230 ? 307.740 325.859 355.162 1.00 66.50 230 HIS C O 1
ATOM 11174 N N . VAL C 3 231 ? 308.473 327.239 353.522 1.00 68.73 231 VAL C N 1
ATOM 11175 C CA . VAL C 3 231 ? 309.786 327.503 354.094 1.00 68.73 231 VAL C CA 1
ATOM 11176 C C . VAL C 3 231 ? 309.988 329.000 354.250 1.00 68.73 231 VAL C C 1
ATOM 11177 O O . VAL C 3 231 ? 309.648 329.780 353.355 1.00 68.73 231 VAL C O 1
ATOM 11181 N N . ASP C 3 232 ? 310.549 329.399 355.384 1.00 77.57 232 ASP C N 1
ATOM 11182 C CA . ASP C 3 232 ? 310.946 330.778 355.612 1.00 77.57 232 ASP C CA 1
ATOM 11183 C C . ASP C 3 232 ? 312.352 331.018 355.079 1.00 77.57 232 ASP C C 1
ATOM 11184 O O . ASP C 3 232 ? 313.143 330.092 354.902 1.00 77.57 232 ASP C O 1
ATOM 11189 N N . GLN C 3 233 ? 312.663 332.288 354.834 1.00 80.51 233 GLN C N 1
ATOM 11190 C CA . GLN C 3 233 ? 313.967 332.672 354.315 1.00 80.51 233 GLN C CA 1
ATOM 11191 C C . GLN C 3 233 ? 314.824 333.435 355.307 1.00 80.51 233 GLN C C 1
ATOM 11192 O O . GLN C 3 233 ? 316.043 333.266 355.301 1.00 80.51 233 GLN C O 1
ATOM 11198 N N . ARG C 3 234 ? 314.227 334.282 356.145 1.00 80.26 234 ARG C N 1
ATOM 11199 C CA . ARG C 3 234 ? 315.019 335.032 357.113 1.00 80.26 234 ARG C CA 1
ATOM 11200 C C . ARG C 3 234 ? 315.655 334.109 358.143 1.00 80.26 234 ARG C C 1
ATOM 11201 O O . ARG C 3 234 ? 316.834 334.263 358.478 1.00 80.26 234 ARG C O 1
ATOM 11203 N N . SER C 3 235 ? 314.896 333.145 358.654 1.00 81.98 235 SER C N 1
ATOM 11204 C CA . SER C 3 235 ? 315.392 332.211 359.652 1.00 81.98 235 SER C CA 1
ATOM 11205 C C . SER C 3 235 ? 315.873 330.900 359.053 1.00 81.98 235 SER C C 1
ATOM 11206 O O . SER C 3 235 ? 316.405 330.063 359.786 1.00 81.98 235 SER C O 1
ATOM 11209 N N . ARG C 3 236 ? 315.696 330.703 357.749 1.00 82.88 236 ARG C N 1
ATOM 11210 C CA . ARG C 3 236 ? 316.137 329.487 357.071 1.00 82.88 236 ARG C CA 1
ATOM 11211 C C . ARG C 3 236 ? 315.594 328.238 357.754 1.00 82.88 236 ARG C C 1
ATOM 11212 O O . ARG C 3 236 ? 316.317 327.268 357.983 1.00 82.88 236 ARG C O 1
ATOM 11220 N N . GLU C 3 237 ? 314.310 328.256 358.086 1.00 78.91 237 GLU C N 1
ATOM 11221 C CA . GLU C 3 237 ? 313.672 327.130 358.747 1.00 78.91 237 GLU C CA 1
ATOM 11222 C C . GLU C 3 237 ? 312.472 326.668 357.940 1.00 78.91 237 GLU C C 1
ATOM 11223 O O . GLU C 3 237 ? 311.854 327.454 357.218 1.00 78.91 237 GLU C O 1
ATOM 11229 N N . VAL C 3 238 ? 312.153 325.382 358.060 1.00 73.34 238 VAL C N 1
ATOM 11230 C CA . VAL C 3 238 ? 311.032 324.783 357.345 1.00 73.34 238 VAL C CA 1
ATOM 11231 C C . VAL C 3 238 ? 309.794 324.962 358.216 1.00 73.34 238 VAL C C 1
ATOM 11232 O O . VAL C 3 238 ? 309.635 324.285 359.231 1.00 73.34 238 VAL C O 1
ATOM 11236 N N . LEU C 3 239 ? 308.910 325.878 357.825 1.00 71.65 239 LEU C N 1
ATOM 11237 C CA . LEU C 3 239 ? 307.687 326.079 358.589 1.00 71.65 239 LEU C CA 1
ATOM 11238 C C . LEU C 3 239 ? 306.827 324.827 358.579 1.00 71.65 239 LEU C C 1
ATOM 11239 O O . LEU C 3 239 ? 306.416 324.336 359.634 1.00 71.65 239 LEU C O 1
ATOM 11244 N N . GLN C 3 240 ? 306.538 324.292 357.395 1.00 74.52 240 GLN C N 1
ATOM 11245 C CA . GLN C 3 240 ? 305.777 323.050 357.318 1.00 74.52 240 GLN C CA 1
ATOM 11246 C C . GLN C 3 240 ? 306.233 322.247 356.113 1.00 74.52 240 GLN C C 1
ATOM 11247 O O . GLN C 3 240 ? 306.857 322.775 355.192 1.00 74.52 240 GLN C O 1
ATOM 11253 N N . MET C 3 241 ? 305.891 320.963 356.118 1.00 71.93 241 MET C N 1
ATOM 11254 C CA . MET C 3 241 ? 306.278 320.084 355.027 1.00 71.93 241 MET C CA 1
ATOM 11255 C C . MET C 3 241 ? 305.248 318.977 354.878 1.00 71.93 241 MET C C 1
ATOM 11256 O O . MET C 3 241 ? 304.850 318.368 355.871 1.00 71.93 241 MET C O 1
ATOM 11261 N N . TRP C 3 242 ? 304.822 318.725 353.643 1.00 67.23 242 TRP C N 1
ATOM 11262 C CA . TRP C 3 242 ? 303.930 317.626 353.317 1.00 67.23 242 TRP C CA 1
ATOM 11263 C C . TRP C 3 242 ? 304.543 316.791 352.204 1.00 67.23 242 TRP C C 1
ATOM 11264 O O . TRP C 3 242 ? 305.401 317.255 351.451 1.00 67.23 242 TRP C O 1
ATOM 11275 N N . SER C 3 243 ? 304.086 315.549 352.098 1.00 59.46 243 SER C N 1
ATOM 11276 C CA . SER C 3 243 ? 304.576 314.662 351.059 1.00 59.46 243 SER C CA 1
ATOM 11277 C C . SER C 3 243 ? 303.502 313.643 350.728 1.00 59.46 243 SER C C 1
ATOM 11278 O O . SER C 3 243 ? 302.556 313.437 351.490 1.00 59.46 243 SER C O 1
ATOM 11281 N N . VAL C 3 244 ? 303.663 313.003 349.573 1.00 59.87 244 VAL C N 1
ATOM 11282 C CA . VAL C 3 244 ? 302.720 311.992 349.111 1.00 59.87 244 VAL C CA 1
ATOM 11283 C C . VAL C 3 244 ? 303.450 311.100 348.122 1.00 59.87 244 VAL C C 1
ATOM 11284 O O . VAL C 3 244 ? 304.520 311.444 347.630 1.00 59.87 244 VAL C O 1
ATOM 11288 N N . LEU C 3 245 ? 302.888 309.927 347.854 1.00 62.65 245 LEU C N 1
ATOM 11289 C CA . LEU C 3 245 ? 303.523 308.965 346.961 1.00 62.65 245 LEU C CA 1
ATOM 11290 C C . LEU C 3 245 ? 302.509 308.481 345.938 1.00 62.65 245 LEU C C 1
ATOM 11291 O O . LEU C 3 245 ? 301.632 307.676 346.261 1.00 62.65 245 LEU C O 1
ATOM 11296 N N . GLN C 3 246 ? 302.643 308.953 344.708 1.00 66.30 246 GLN C N 1
ATOM 11297 C CA . GLN C 3 246 ? 301.823 308.502 343.602 1.00 66.30 246 GLN C CA 1
ATOM 11298 C C . GLN C 3 246 ? 302.516 307.335 342.907 1.00 66.30 246 GLN C C 1
ATOM 11299 O O . GLN C 3 246 ? 303.474 306.756 343.424 1.00 66.30 246 GLN C O 1
ATOM 11305 N N . ASP C 3 247 ? 302.024 306.968 341.732 1.00 74.77 247 ASP C N 1
ATOM 11306 C CA . ASP C 3 247 ? 302.626 305.915 340.932 1.00 74.77 247 ASP C CA 1
ATOM 11307 C C . ASP C 3 247 ? 303.170 306.500 339.639 1.00 74.77 247 ASP C C 1
ATOM 11308 O O . ASP C 3 247 ? 302.548 307.375 339.033 1.00 74.77 247 ASP C O 1
ATOM 11313 N N . GLY C 3 248 ? 304.330 306.012 339.218 1.00 69.28 248 GLY C N 1
ATOM 11314 C CA . GLY C 3 248 ? 304.948 306.484 338.005 1.00 69.28 248 GLY C CA 1
ATOM 11315 C C . GLY C 3 248 ? 305.780 307.725 338.237 1.00 69.28 248 GLY C C 1
ATOM 11316 O O . GLY C 3 248 ? 305.615 308.434 339.232 1.00 69.28 248 GLY C O 1
ATOM 11317 N N . PRO C 3 249 ? 306.702 308.004 337.322 1.00 60.07 249 PRO C N 1
ATOM 11318 C CA . PRO C 3 249 ? 307.540 309.198 337.464 1.00 60.07 249 PRO C CA 1
ATOM 11319 C C . PRO C 3 249 ? 306.706 310.465 337.407 1.00 60.07 249 PRO C C 1
ATOM 11320 O O . PRO C 3 249 ? 305.709 310.543 336.692 1.00 60.07 249 PRO C O 1
ATOM 11324 N N . ILE C 3 250 ? 307.125 311.466 338.173 1.00 57.43 250 ILE C N 1
ATOM 11325 C CA . ILE C 3 250 ? 306.437 312.748 338.216 1.00 57.43 250 ILE C CA 1
ATOM 11326 C C . ILE C 3 250 ? 307.084 313.634 337.160 1.00 57.43 250 ILE C C 1
ATOM 11327 O O . ILE C 3 250 ? 308.178 314.158 337.355 1.00 57.43 250 ILE C O 1
ATOM 11332 N N . SER C 3 251 ? 306.403 313.801 336.031 1.00 57.07 251 SER C N 1
ATOM 11333 C CA . SER C 3 251 ? 306.965 314.587 334.944 1.00 57.07 251 SER C CA 1
ATOM 11334 C C . SER C 3 251 ? 306.916 316.082 335.201 1.00 57.07 251 SER C C 1
ATOM 11335 O O . SER C 3 251 ? 307.728 316.809 334.626 1.00 57.07 251 SER C O 1
ATOM 11338 N N . ARG C 3 252 ? 305.997 316.568 336.033 1.00 55.57 252 ARG C N 1
ATOM 11339 C CA . ARG C 3 252 ? 305.935 318.011 336.222 1.00 55.57 252 ARG C CA 1
ATOM 11340 C C . ARG C 3 252 ? 305.222 318.358 337.519 1.00 55.57 252 ARG C C 1
ATOM 11341 O O . ARG C 3 252 ? 304.278 317.677 337.911 1.00 55.57 252 ARG C O 1
ATOM 11349 N N . VAL C 3 253 ? 305.679 319.421 338.176 1.00 56.61 253 VAL C N 1
ATOM 11350 C CA . VAL C 3 253 ? 304.981 320.002 339.318 1.00 56.61 253 VAL C CA 1
ATOM 11351 C C . VAL C 3 253 ? 305.048 321.516 339.199 1.00 56.61 253 VAL C C 1
ATOM 11352 O O . VAL C 3 253 ? 306.106 322.074 338.895 1.00 56.61 253 VAL C O 1
ATOM 11356 N N . ILE C 3 254 ? 303.919 322.184 339.429 1.00 54.80 254 ILE C N 1
ATOM 11357 C CA . ILE C 3 254 ? 303.847 323.638 339.355 1.00 54.80 254 ILE C CA 1
ATOM 11358 C C . ILE C 3 254 ? 303.086 324.163 340.563 1.00 54.80 254 ILE C C 1
ATOM 11359 O O . ILE C 3 254 ? 302.212 323.488 341.107 1.00 54.80 254 ILE C O 1
ATOM 11364 N N . VAL C 3 255 ? 303.419 325.379 340.980 1.00 60.95 255 VAL C N 1
ATOM 11365 C CA . VAL C 3 255 ? 302.782 326.032 342.117 1.00 60.95 255 VAL C CA 1
ATOM 11366 C C . VAL C 3 255 ? 302.092 327.292 341.622 1.00 60.95 255 VAL C C 1
ATOM 11367 O O . VAL C 3 255 ? 302.727 328.141 340.986 1.00 60.95 255 VAL C O 1
ATOM 11371 N N . PHE C 3 256 ? 300.802 327.427 341.919 1.00 61.01 256 PHE C N 1
ATOM 11372 C CA . PHE C 3 256 ? 300.042 328.551 341.395 1.00 61.01 256 PHE C CA 1
ATOM 11373 C C . PHE C 3 256 ? 298.855 328.819 342.304 1.00 61.01 256 PHE C C 1
ATOM 11374 O O . PHE C 3 256 ? 298.479 327.980 343.120 1.00 61.01 256 PHE C O 1
ATOM 11382 N N . SER C 3 257 ? 298.260 329.995 342.139 1.00 66.63 257 SER C N 1
ATOM 11383 C CA . SER C 3 257 ? 297.101 330.412 342.916 1.00 66.63 257 SER C CA 1
ATOM 11384 C C . SER C 3 257 ? 295.875 330.461 342.018 1.00 66.63 257 SER C C 1
ATOM 11385 O O . SER C 3 257 ? 295.884 331.140 340.988 1.00 66.63 257 SER C O 1
ATOM 11388 N N . LEU C 3 258 ? 294.822 329.748 342.417 1.00 71.10 258 LEU C N 1
ATOM 11389 C CA . LEU C 3 258 ? 293.620 329.672 341.595 1.00 71.10 258 LEU C CA 1
ATOM 11390 C C . LEU C 3 258 ? 292.942 331.027 341.467 1.00 71.10 258 LEU C C 1
ATOM 11391 O O . LEU C 3 258 ? 292.477 331.398 340.384 1.00 71.10 258 LEU C O 1
ATOM 11396 N N . SER C 3 259 ? 292.865 331.773 342.559 1.00 76.46 259 SER C N 1
ATOM 11397 C CA . SER C 3 259 ? 292.180 333.055 342.561 1.00 76.46 259 SER C CA 1
ATOM 11398 C C . SER C 3 259 ? 292.980 334.114 341.816 1.00 76.46 259 SER C C 1
ATOM 11399 O O . SER C 3 259 ? 293.389 335.116 342.399 1.00 76.46 259 SER C O 1
ATOM 11402 N N . GLU C 3 272 ? 295.694 332.048 349.091 1.00 77.15 272 GLU C N 1
ATOM 11403 C CA . GLU C 3 272 ? 295.428 330.650 348.779 1.00 77.15 272 GLU C CA 1
ATOM 11404 C C . GLU C 3 272 ? 296.331 330.159 347.662 1.00 77.15 272 GLU C C 1
ATOM 11405 O O . GLU C 3 272 ? 296.484 330.825 346.644 1.00 77.15 272 GLU C O 1
ATOM 11411 N N . TYR C 3 273 ? 296.925 328.985 347.853 1.00 69.96 273 TYR C N 1
ATOM 11412 C CA . TYR C 3 273 ? 297.846 328.418 346.886 1.00 69.96 273 TYR C CA 1
ATOM 11413 C C . TYR C 3 273 ? 297.478 326.971 346.614 1.00 69.96 273 TYR C C 1
ATOM 11414 O O . TYR C 3 273 ? 296.800 326.318 347.408 1.00 69.96 273 TYR C O 1
ATOM 11423 N N . SER C 3 274 ? 297.934 326.481 345.469 1.00 61.06 274 SER C N 1
ATOM 11424 C CA . SER C 3 274 ? 297.614 325.141 345.013 1.00 61.06 274 SER C CA 1
ATOM 11425 C C . SER C 3 274 ? 298.759 324.635 344.155 1.00 61.06 274 SER C C 1
ATOM 11426 O O . SER C 3 274 ? 299.590 325.407 343.670 1.00 61.06 274 SER C O 1
ATOM 11429 N N . VAL C 3 275 ? 298.796 323.320 343.978 1.00 56.98 275 VAL C N 1
ATOM 11430 C CA . VAL C 3 275 ? 299.896 322.653 343.297 1.00 56.98 275 VAL C CA 1
ATOM 11431 C C . VAL C 3 275 ? 299.335 321.744 342.219 1.00 56.98 275 VAL C C 1
ATOM 11432 O O . VAL C 3 275 ? 298.420 320.959 342.477 1.00 56.98 275 VAL C O 1
ATOM 11436 N N . LEU C 3 276 ? 299.885 321.850 341.018 1.00 52.51 276 LEU C N 1
ATOM 11437 C CA . LEU C 3 276 ? 299.574 320.958 339.914 1.00 52.51 276 LEU C CA 1
ATOM 11438 C C . LEU C 3 276 ? 300.637 319.876 339.821 1.00 52.51 276 LEU C C 1
ATOM 11439 O O . LEU C 3 276 ? 301.831 320.182 339.794 1.00 52.51 276 LEU C O 1
ATOM 11444 N N . VAL C 3 277 ? 300.204 318.621 339.761 1.00 52.68 277 VAL C N 1
ATOM 11445 C CA . VAL C 3 277 ? 301.104 317.478 339.675 1.00 52.68 277 VAL C CA 1
ATOM 11446 C C . VAL C 3 277 ? 300.730 316.671 338.444 1.00 52.68 277 VAL C C 1
ATOM 11447 O O . VAL C 3 277 ? 299.586 316.217 338.318 1.00 52.68 277 VAL C O 1
ATOM 11451 N N . ALA C 3 278 ? 301.692 316.482 337.548 1.00 55.93 278 ALA C N 1
ATOM 11452 C CA . ALA C 3 278 ? 301.495 315.757 336.301 1.00 55.93 278 ALA C CA 1
ATOM 11453 C C . ALA C 3 278 ? 302.428 314.558 336.294 1.00 55.93 278 ALA C C 1
ATOM 11454 O O . ALA C 3 278 ? 303.648 314.716 336.169 1.00 55.93 278 ALA C O 1
ATOM 11456 N N . SER C 3 279 ? 301.847 313.376 336.441 1.00 61.85 279 SER C N 1
ATOM 11457 C CA . SER C 3 279 ? 302.530 312.099 336.397 1.00 61.85 279 SER C CA 1
ATOM 11458 C C . SER C 3 279 ? 302.510 311.568 334.971 1.00 61.85 279 SER C C 1
ATOM 11459 O O . SER C 3 279 ? 302.192 312.289 334.024 1.00 61.85 279 SER C O 1
ATOM 11462 N N . MET C 3 280 ? 302.853 310.290 334.803 1.00 63.10 280 MET C N 1
ATOM 11463 C CA . MET C 3 280 ? 302.894 309.679 333.485 1.00 63.10 280 MET C CA 1
ATOM 11464 C C . MET C 3 280 ? 301.905 308.551 333.277 1.00 63.10 280 MET C C 1
ATOM 11465 O O . MET C 3 280 ? 301.475 308.343 332.140 1.00 63.10 280 MET C O 1
ATOM 11470 N N . LEU C 3 281 ? 301.542 307.810 334.318 1.00 69.12 281 LEU C N 1
ATOM 11471 C CA . LEU C 3 281 ? 300.604 306.706 334.187 1.00 69.12 281 LEU C CA 1
ATOM 11472 C C . LEU C 3 281 ? 299.253 307.015 334.813 1.00 69.12 281 LEU C C 1
ATOM 11473 O O . LEU C 3 281 ? 298.400 306.128 334.892 1.00 69.12 281 LEU C O 1
ATOM 11478 N N . GLU C 3 282 ? 299.038 308.246 335.250 1.00 72.45 282 GLU C N 1
ATOM 11479 C CA . GLU C 3 282 ? 297.830 308.636 335.955 1.00 72.45 282 GLU C CA 1
ATOM 11480 C C . GLU C 3 282 ? 297.407 310.019 335.492 1.00 72.45 282 GLU C C 1
ATOM 11481 O O . GLU C 3 282 ? 298.221 310.773 334.950 1.00 72.45 282 GLU C O 1
ATOM 11487 N N . PRO C 3 283 ? 296.138 310.374 335.675 1.00 65.51 283 PRO C N 1
ATOM 11488 C CA . PRO C 3 283 ? 295.697 311.723 335.312 1.00 65.51 283 PRO C CA 1
ATOM 11489 C C . PRO C 3 283 ? 296.425 312.782 336.121 1.00 65.51 283 PRO C C 1
ATOM 11490 O O . PRO C 3 283 ? 296.800 312.568 337.274 1.00 65.51 283 PRO C O 1
ATOM 11494 N N . ALA C 3 284 ? 296.636 313.933 335.495 1.00 61.36 284 ALA C N 1
ATOM 11495 C CA . ALA C 3 284 ? 297.158 315.077 336.221 1.00 61.36 284 ALA C CA 1
ATOM 11496 C C . ALA C 3 284 ? 296.147 315.526 337.265 1.00 61.36 284 ALA C C 1
ATOM 11497 O O . ALA C 3 284 ? 294.937 315.391 337.081 1.00 61.36 284 ALA C O 1
ATOM 11499 N N . VAL C 3 285 ? 296.646 316.040 338.389 1.00 58.07 285 VAL C N 1
ATOM 11500 C CA . VAL C 3 285 ? 295.787 316.446 339.491 1.00 58.07 285 VAL C CA 1
ATOM 11501 C C . VAL C 3 285 ? 296.234 317.802 340.008 1.00 58.07 285 VAL C C 1
ATOM 11502 O O . VAL C 3 285 ? 297.313 318.295 339.688 1.00 58.07 285 VAL C O 1
ATOM 11506 N N . VAL C 3 286 ? 295.371 318.409 340.817 1.00 56.95 286 VAL C N 1
ATOM 11507 C CA . VAL C 3 286 ? 295.668 319.659 341.498 1.00 56.95 286 VAL C CA 1
ATOM 11508 C C . VAL C 3 286 ? 295.256 319.524 342.955 1.00 56.95 286 VAL C C 1
ATOM 11509 O O . VAL C 3 286 ? 294.108 319.184 343.252 1.00 56.95 286 VAL C O 1
ATOM 11513 N N . TYR C 3 287 ? 296.190 319.788 343.856 1.00 62.75 287 TYR C N 1
ATOM 11514 C CA . TYR C 3 287 ? 295.914 319.847 345.281 1.00 62.75 287 TYR C CA 1
ATOM 11515 C C . TYR C 3 287 ? 295.682 321.303 345.650 1.00 62.75 287 TYR C C 1
ATOM 11516 O O . TYR C 3 287 ? 296.535 322.154 345.382 1.00 62.75 287 TYR C O 1
ATOM 11525 N N . ARG C 3 288 ? 294.535 321.589 346.256 1.00 68.64 288 ARG C N 1
ATOM 11526 C CA . ARG C 3 288 ? 294.102 322.958 346.490 1.00 68.64 288 ARG C CA 1
ATOM 11527 C C . ARG C 3 288 ? 294.317 323.349 347.944 1.00 68.64 288 ARG C C 1
ATOM 11528 O O . ARG C 3 288 ? 294.256 322.504 348.839 1.00 68.64 288 ARG C O 1
ATOM 11536 N N . ASP C 3 289 ? 294.580 324.638 348.168 1.00 75.82 289 ASP C N 1
ATOM 11537 C CA . ASP C 3 289 ? 294.662 325.234 349.501 1.00 75.82 289 ASP C CA 1
ATOM 11538 C C . ASP C 3 289 ? 295.731 324.540 350.350 1.00 75.82 289 ASP C C 1
ATOM 11539 O O . ASP C 3 289 ? 295.455 323.900 351.364 1.00 75.82 289 ASP C O 1
ATOM 11544 N N . LEU C 3 290 ? 296.971 324.693 349.893 1.00 73.87 290 LEU C N 1
ATOM 11545 C CA . LEU C 3 290 ? 298.093 324.039 350.555 1.00 73.87 290 LEU C CA 1
ATOM 11546 C C . LEU C 3 290 ? 298.249 324.514 351.992 1.00 73.87 290 LEU C C 1
ATOM 11547 O O . LEU C 3 290 ? 298.303 323.701 352.920 1.00 73.87 290 LEU C O 1
ATOM 11552 N N . LEU C 3 291 ? 298.310 325.827 352.197 1.00 71.40 291 LEU C N 1
ATOM 11553 C CA . LEU C 3 291 ? 298.601 326.357 353.521 1.00 71.40 291 LEU C CA 1
ATOM 11554 C C . LEU C 3 291 ? 297.501 326.073 354.529 1.00 71.40 291 LEU C C 1
ATOM 11555 O O . LEU C 3 291 ? 297.734 326.230 355.730 1.00 71.40 291 LEU C O 1
ATOM 11560 N N . ASN C 3 292 ? 296.321 325.669 354.081 1.00 73.25 292 ASN C N 1
ATOM 11561 C CA . ASN C 3 292 ? 295.207 325.407 354.976 1.00 73.25 292 ASN C CA 1
ATOM 11562 C C . ASN C 3 292 ? 294.761 323.958 354.993 1.00 73.25 292 ASN C C 1
ATOM 11563 O O . ASN C 3 292 ? 294.203 323.519 355.997 1.00 73.25 292 ASN C O 1
ATOM 11568 N N . ARG C 3 293 ? 294.984 323.204 353.919 1.00 77.12 293 ARG C N 1
ATOM 11569 C CA . ARG C 3 293 ? 294.480 321.842 353.826 1.00 77.12 293 ARG C CA 1
ATOM 11570 C C . ARG C 3 293 ? 295.556 320.828 353.465 1.00 77.12 293 ARG C C 1
ATOM 11571 O O . ARG C 3 293 ? 295.250 319.638 353.346 1.00 77.12 293 ARG C O 1
ATOM 11579 N N . GLY C 3 294 ? 296.800 321.256 353.295 1.00 75.66 294 GLY C N 1
ATOM 11580 C CA . GLY C 3 294 ? 297.859 320.303 353.004 1.00 75.66 294 GLY C CA 1
ATOM 11581 C C . GLY C 3 294 ? 297.674 319.647 351.652 1.00 75.66 294 GLY C C 1
ATOM 11582 O O . GLY C 3 294 ? 297.593 320.316 350.618 1.00 75.66 294 GLY C O 1
ATOM 11583 N N . LEU C 3 295 ? 297.609 318.318 351.651 1.00 71.91 295 LEU C N 1
ATOM 11584 C CA . LEU C 3 295 ? 297.463 317.559 350.417 1.00 71.91 295 LEU C CA 1
ATOM 11585 C C . LEU C 3 295 ? 296.233 316.666 350.445 1.00 71.91 295 LEU C C 1
ATOM 11586 O O . LEU C 3 295 ? 296.316 315.485 350.096 1.00 71.91 295 LEU C O 1
ATOM 11591 N N . GLU C 3 296 ? 295.091 317.207 350.853 1.00 76.19 296 GLU C N 1
ATOM 11592 C CA . GLU C 3 296 ? 293.856 316.435 350.900 1.00 76.19 296 GLU C CA 1
ATOM 11593 C C . GLU C 3 296 ? 292.849 316.831 349.836 1.00 76.19 296 GLU C C 1
ATOM 11594 O O . GLU C 3 296 ? 292.143 315.967 349.315 1.00 76.19 296 GLU C O 1
ATOM 11600 N N . ASP C 3 297 ? 292.763 318.111 349.494 1.00 73.49 297 ASP C N 1
ATOM 11601 C CA . ASP C 3 297 ? 291.806 318.566 348.492 1.00 73.49 297 ASP C CA 1
ATOM 11602 C C . ASP C 3 297 ? 292.365 318.299 347.101 1.00 73.49 297 ASP C C 1
ATOM 11603 O O . ASP C 3 297 ? 293.100 319.123 346.552 1.00 73.49 297 ASP C O 1
ATOM 11608 N N . GLN C 3 298 ? 292.010 317.158 346.520 1.00 66.78 298 GLN C N 1
ATOM 11609 C CA . GLN C 3 298 ? 292.561 316.722 345.245 1.00 66.78 298 GLN C CA 1
ATOM 11610 C C . GLN C 3 298 ? 291.479 316.777 344.178 1.00 66.78 298 GLN C C 1
ATOM 11611 O O . GLN C 3 298 ? 290.432 316.138 344.317 1.00 66.78 298 GLN C O 1
ATOM 11617 N N . LEU C 3 299 ? 291.738 317.531 343.113 1.00 63.21 299 LEU C N 1
ATOM 11618 C CA . LEU C 3 299 ? 290.844 317.647 341.970 1.00 63.21 299 LEU C CA 1
ATOM 11619 C C . LEU C 3 299 ? 291.555 317.061 340.765 1.00 63.21 299 LEU C C 1
ATOM 11620 O O . LEU C 3 299 ? 292.649 317.510 340.417 1.00 63.21 299 LEU C O 1
ATOM 11625 N N . LEU C 3 300 ? 290.944 316.079 340.121 1.00 61.37 300 LEU C N 1
ATOM 11626 C CA . LEU C 3 300 ? 291.566 315.446 338.971 1.00 61.37 300 LEU C CA 1
ATOM 11627 C C . LEU C 3 300 ? 290.994 316.019 337.685 1.00 61.37 300 LEU C C 1
ATOM 11628 O O . LEU C 3 300 ? 289.785 316.230 337.568 1.00 61.37 300 LEU C O 1
ATOM 11633 N N . LEU C 3 301 ? 291.876 316.280 336.732 1.00 61.33 301 LEU C N 1
ATOM 11634 C CA . LEU C 3 301 ? 291.479 316.852 335.453 1.00 61.33 301 LEU C CA 1
ATOM 11635 C C . LEU C 3 301 ? 290.900 315.754 334.573 1.00 61.33 301 LEU C C 1
ATOM 11636 O O . LEU C 3 301 ? 291.606 314.791 334.258 1.00 61.33 301 LEU C O 1
ATOM 11641 N N . PRO C 3 302 ? 289.645 315.858 334.148 1.00 60.40 302 PRO C N 1
ATOM 11642 C CA . PRO C 3 302 ? 288.976 314.704 333.544 1.00 60.40 302 PRO C CA 1
ATOM 11643 C C . PRO C 3 302 ? 289.552 314.341 332.187 1.00 60.40 302 PRO C C 1
ATOM 11644 O O . PRO C 3 302 ? 289.839 315.206 331.359 1.00 60.40 302 PRO C O 1
ATOM 11648 N N . GLY C 3 303 ? 289.717 313.039 331.970 1.00 67.54 303 GLY C N 1
ATOM 11649 C CA . GLY C 3 303 ? 290.102 312.528 330.671 1.00 67.54 303 GLY C CA 1
ATOM 11650 C C . GLY C 3 303 ? 291.469 312.941 330.191 1.00 67.54 303 GLY C C 1
ATOM 11651 O O . GLY C 3 303 ? 291.744 312.854 328.994 1.00 67.54 303 GLY C O 1
ATOM 11652 N N . SER C 3 304 ? 292.345 313.383 331.089 1.00 69.10 304 SER C N 1
ATOM 11653 C CA . SER C 3 304 ? 293.667 313.859 330.715 1.00 69.10 304 SER C CA 1
ATOM 11654 C C . SER C 3 304 ? 294.699 312.746 330.651 1.00 69.10 304 SER C C 1
ATOM 11655 O O . SER C 3 304 ? 295.898 313.022 330.725 1.00 69.10 304 SER C O 1
ATOM 11658 N N . ASP C 3 305 ? 294.267 311.495 330.525 1.00 72.21 305 ASP C N 1
ATOM 11659 C CA . ASP C 3 305 ? 295.196 310.381 330.425 1.00 72.21 305 ASP C CA 1
ATOM 11660 C C . ASP C 3 305 ? 294.835 309.425 329.299 1.00 72.21 305 ASP C C 1
ATOM 11661 O O . ASP C 3 305 ? 295.399 308.328 329.230 1.00 72.21 305 ASP C O 1
ATOM 11666 N N . GLN C 3 306 ? 293.915 309.804 328.421 1.00 72.19 306 GLN C N 1
ATOM 11667 C CA . GLN C 3 306 ? 293.546 308.979 327.283 1.00 72.19 306 GLN C CA 1
ATOM 11668 C C . GLN C 3 306 ? 294.437 309.213 326.075 1.00 72.19 306 GLN C C 1
ATOM 11669 O O . GLN C 3 306 ? 294.221 308.589 325.033 1.00 72.19 306 GLN C O 1
ATOM 11675 N N . PHE C 3 307 ? 295.429 310.090 326.190 1.00 71.06 307 PHE C N 1
ATOM 11676 C CA . PHE C 3 307 ? 296.289 310.425 325.066 1.00 71.06 307 PHE C CA 1
ATOM 11677 C C . PHE C 3 307 ? 297.740 310.092 325.371 1.00 71.06 307 PHE C C 1
ATOM 11678 O O . PHE C 3 307 ? 298.624 310.928 325.168 1.00 71.06 307 PHE C O 1
ATOM 11686 N N . ASP C 3 308 ? 297.982 308.883 325.878 1.00 73.59 308 ASP C N 1
ATOM 11687 C CA . ASP C 3 308 ? 299.313 308.407 326.237 1.00 73.59 308 ASP C CA 1
ATOM 11688 C C . ASP C 3 308 ? 299.862 309.162 327.438 1.00 73.59 308 ASP C C 1
ATOM 11689 O O . ASP C 3 308 ? 299.136 309.410 328.404 1.00 73.59 308 ASP C O 1
ATOM 11694 N N . SER C 3 309 ? 301.137 309.529 327.392 1.00 64.02 309 SER C N 1
ATOM 11695 C CA . SER C 3 309 ? 301.847 310.027 328.559 1.00 64.02 309 SER C CA 1
ATOM 11696 C C . SER C 3 309 ? 302.009 311.537 328.497 1.00 64.02 309 SER C C 1
ATOM 11697 O O . SER C 3 309 ? 302.373 312.089 327.458 1.00 64.02 309 SER C O 1
ATOM 11700 N N . VAL C 3 310 ? 301.748 312.197 329.619 1.00 59.42 310 VAL C N 1
ATOM 11701 C CA . VAL C 3 310 ? 301.879 313.646 329.709 1.00 59.42 310 VAL C CA 1
ATOM 11702 C C . VAL C 3 310 ? 303.346 313.989 329.912 1.00 59.42 310 VAL C C 1
ATOM 11703 O O . VAL C 3 310 ? 303.962 313.551 330.887 1.00 59.42 310 VAL C O 1
ATOM 11707 N N . LEU C 3 311 ? 303.907 314.789 329.009 1.00 60.62 311 LEU C N 1
ATOM 11708 C CA . LEU C 3 311 ? 305.324 315.114 329.092 1.00 60.62 311 LEU C CA 1
ATOM 11709 C C . LEU C 3 311 ? 305.606 316.511 329.604 1.00 60.62 311 LEU C C 1
ATOM 11710 O O . LEU C 3 311 ? 306.612 316.713 330.280 1.00 60.62 311 LEU C O 1
ATOM 11715 N N . CYS C 3 312 ? 304.753 317.476 329.302 1.00 65.12 312 CYS C N 1
ATOM 11716 C CA . CYS C 3 312 ? 304.971 318.856 329.687 1.00 65.12 312 CYS C CA 1
ATOM 11717 C C . CYS C 3 312 ? 303.700 319.393 330.322 1.00 65.12 312 CYS C C 1
ATOM 11718 O O . CYS C 3 312 ? 302.683 318.702 330.402 1.00 65.12 312 CYS C O 1
ATOM 11721 N N . SER C 3 313 ? 303.764 320.636 330.781 1.00 58.42 313 SER C N 1
ATOM 11722 C CA . SER C 3 313 ? 302.597 321.314 331.322 1.00 58.42 313 SER C CA 1
ATOM 11723 C C . SER C 3 313 ? 302.926 322.785 331.492 1.00 58.42 313 SER C C 1
ATOM 11724 O O . SER C 3 313 ? 304.092 323.182 331.485 1.00 58.42 313 SER C O 1
ATOM 11727 N N . LEU C 3 314 ? 301.881 323.588 331.650 1.00 56.55 314 LEU C N 1
ATOM 11728 C CA . LEU C 3 314 ? 302.041 325.027 331.765 1.00 56.55 314 LEU C CA 1
ATOM 11729 C C . LEU C 3 314 ? 300.770 325.610 332.354 1.00 56.55 314 LEU C C 1
ATOM 11730 O O . LEU C 3 314 ? 299.673 325.149 332.044 1.00 56.55 314 LEU C O 1
ATOM 11735 N N . VAL C 3 315 ? 300.924 326.622 333.198 1.00 57.01 315 VAL C N 1
ATOM 11736 C CA . VAL C 3 315 ? 299.800 327.297 333.829 1.00 57.01 315 VAL C CA 1
ATOM 11737 C C . VAL C 3 315 ? 299.915 328.776 333.507 1.00 57.01 315 VAL C C 1
ATOM 11738 O O . VAL C 3 315 ? 300.841 329.449 333.975 1.00 57.01 315 VAL C O 1
ATOM 11742 N N . THR C 3 316 ? 298.975 329.284 332.724 1.00 65.26 316 THR C N 1
ATOM 11743 C CA . THR C 3 316 ? 298.959 330.686 332.329 1.00 65.26 316 THR C CA 1
ATOM 11744 C C . THR C 3 316 ? 297.583 330.992 331.755 1.00 65.26 316 THR C C 1
ATOM 11745 O O . THR C 3 316 ? 296.739 330.105 331.608 1.00 65.26 316 THR C O 1
ATOM 11749 N N . ASP C 3 317 ? 297.365 332.262 331.425 1.00 68.78 317 ASP C N 1
ATOM 11750 C CA . ASP C 3 317 ? 296.078 332.720 330.907 1.00 68.78 317 ASP C CA 1
ATOM 11751 C C . ASP C 3 317 ? 296.085 332.609 329.391 1.00 68.78 317 ASP C C 1
ATOM 11752 O O . ASP C 3 317 ? 296.568 333.490 328.682 1.00 68.78 317 ASP C O 1
ATOM 11757 N N . VAL C 3 318 ? 295.527 331.515 328.887 1.00 67.44 318 VAL C N 1
ATOM 11758 C CA . VAL C 3 318 ? 295.431 331.281 327.453 1.00 67.44 318 VAL C CA 1
ATOM 11759 C C . VAL C 3 318 ? 294.031 331.682 327.008 1.00 67.44 318 VAL C C 1
ATOM 11760 O O . VAL C 3 318 ? 293.564 331.304 325.928 1.00 67.44 318 VAL C O 1
ATOM 11764 N N . ASP C 3 319 ? 293.361 332.480 327.835 1.00 67.29 319 ASP C N 1
ATOM 11765 C CA . ASP C 3 319 ? 291.959 332.807 327.646 1.00 67.29 319 ASP C CA 1
ATOM 11766 C C . ASP C 3 319 ? 291.678 334.299 327.599 1.00 67.29 319 ASP C C 1
ATOM 11767 O O . ASP C 3 319 ? 290.621 334.691 327.097 1.00 67.29 319 ASP C O 1
ATOM 11772 N N . LEU C 3 320 ? 292.587 335.134 328.098 1.00 66.57 320 LEU C N 1
ATOM 11773 C CA . LEU C 3 320 ? 292.415 336.584 328.139 1.00 66.57 320 LEU C CA 1
ATOM 11774 C C . LEU C 3 320 ? 291.235 336.993 329.013 1.00 66.57 320 LEU C C 1
ATOM 11775 O O . LEU C 3 320 ? 290.593 338.014 328.769 1.00 66.57 320 LEU C O 1
ATOM 11780 N N . ASP C 3 321 ? 290.947 336.205 330.045 1.00 68.36 321 ASP C N 1
ATOM 11781 C CA . ASP C 3 321 ? 289.898 336.519 331.001 1.00 68.36 321 ASP C CA 1
ATOM 11782 C C . ASP C 3 321 ? 290.438 337.067 332.310 1.00 68.36 321 ASP C C 1
ATOM 11783 O O . ASP C 3 321 ? 289.650 337.449 333.177 1.00 68.36 321 ASP C O 1
ATOM 11788 N N . GLY C 3 322 ? 291.754 337.116 332.477 1.00 67.61 322 GLY C N 1
ATOM 11789 C CA . GLY C 3 322 ? 292.349 337.528 333.726 1.00 67.61 322 GLY C CA 1
ATOM 11790 C C . GLY C 3 322 ? 292.610 336.413 334.713 1.00 67.61 322 GLY C C 1
ATOM 11791 O O . GLY C 3 322 ? 293.160 336.680 335.787 1.00 67.61 322 GLY C O 1
ATOM 11792 N N . ARG C 3 323 ? 292.239 335.178 334.394 1.00 67.77 323 ARG C N 1
ATOM 11793 C CA . ARG C 3 323 ? 292.435 334.063 335.302 1.00 67.77 323 ARG C CA 1
ATOM 11794 C C . ARG C 3 323 ? 293.118 332.909 334.587 1.00 67.77 323 ARG C C 1
ATOM 11795 O O . ARG C 3 323 ? 292.925 332.716 333.384 1.00 67.77 323 ARG C O 1
ATOM 11803 N N . PRO C 3 324 ? 293.912 332.122 335.307 1.00 63.38 324 PRO C N 1
ATOM 11804 C CA . PRO C 3 324 ? 294.738 331.100 334.661 1.00 63.38 324 PRO C CA 1
ATOM 11805 C C . PRO C 3 324 ? 293.951 329.870 334.239 1.00 63.38 324 PRO C C 1
ATOM 11806 O O . PRO C 3 324 ? 292.873 329.569 334.750 1.00 63.38 324 PRO C O 1
ATOM 11810 N N . GLU C 3 325 ? 294.533 329.155 333.282 1.00 61.14 325 GLU C N 1
ATOM 11811 C CA . GLU C 3 325 ? 294.064 327.863 332.813 1.00 61.14 325 GLU C CA 1
ATOM 11812 C C . GLU C 3 325 ? 295.249 326.909 332.842 1.00 61.14 325 GLU C C 1
ATOM 11813 O O . GLU C 3 325 ? 296.365 327.299 333.187 1.00 61.14 325 GLU C O 1
ATOM 11819 N N . VAL C 3 326 ? 295.026 325.648 332.485 1.00 57.01 326 VAL C N 1
ATOM 11820 C CA . VAL C 3 326 ? 296.070 324.634 332.586 1.00 57.01 326 VAL C CA 1
ATOM 11821 C C . VAL C 3 326 ? 296.249 323.958 331.236 1.00 57.01 326 VAL C C 1
ATOM 11822 O O . VAL C 3 326 ? 295.286 323.447 330.663 1.00 57.01 326 VAL C O 1
ATOM 11826 N N . LEU C 3 327 ? 297.482 323.931 330.742 1.00 60.40 327 LEU C N 1
ATOM 11827 C CA . LEU C 3 327 ? 297.808 323.302 329.471 1.00 60.40 327 LEU C CA 1
ATOM 11828 C C . LEU C 3 327 ? 298.560 322.004 329.713 1.00 60.40 327 LEU C C 1
ATOM 11829 O O . LEU C 3 327 ? 299.473 321.953 330.539 1.00 60.40 327 LEU C O 1
ATOM 11834 N N . VAL C 3 328 ? 298.182 320.955 328.991 1.00 59.71 328 VAL C N 1
ATOM 11835 C CA . VAL C 3 328 ? 298.794 319.644 329.155 1.00 59.71 328 VAL C CA 1
ATOM 11836 C C . VAL C 3 328 ? 299.132 319.090 327.780 1.00 59.71 328 VAL C C 1
ATOM 11837 O O . VAL C 3 328 ? 298.243 318.941 326.931 1.00 59.71 328 VAL C O 1
ATOM 11841 N N . ALA C 3 329 ? 300.405 318.769 327.567 1.00 61.58 329 ALA C N 1
ATOM 11842 C CA . ALA C 3 329 ? 300.896 318.222 326.311 1.00 61.58 329 ALA C CA 1
ATOM 11843 C C . ALA C 3 329 ? 301.291 316.771 326.509 1.00 61.58 329 ALA C C 1
ATOM 11844 O O . ALA C 3 329 ? 302.011 316.439 327.456 1.00 61.58 329 ALA C O 1
ATOM 11846 N N . THR C 3 330 ? 300.833 315.914 325.613 1.00 63.71 330 THR C N 1
ATOM 11847 C CA . THR C 3 330 ? 301.049 314.490 325.785 1.00 63.71 330 THR C CA 1
ATOM 11848 C C . THR C 3 330 ? 301.978 313.940 324.715 1.00 63.71 330 THR C C 1
ATOM 11849 O O . THR C 3 330 ? 302.246 314.576 323.695 1.00 63.71 330 THR C O 1
ATOM 11853 N N . TYR C 3 331 ? 302.482 312.737 324.983 1.00 65.87 331 TYR C N 1
ATOM 11854 C CA . TYR C 3 331 ? 303.238 311.989 323.991 1.00 65.87 331 TYR C CA 1
ATOM 11855 C C . TYR C 3 331 ? 302.355 311.512 322.852 1.00 65.87 331 TYR C C 1
ATOM 11856 O O . TYR C 3 331 ? 302.872 311.127 321.800 1.00 65.87 331 TYR C O 1
ATOM 11865 N N . GLY C 3 332 ? 301.040 311.539 323.032 1.00 66.39 332 GLY C N 1
ATOM 11866 C CA . GLY C 3 332 ? 300.121 311.142 321.988 1.00 66.39 332 GLY C CA 1
ATOM 11867 C C . GLY C 3 332 ? 299.797 312.297 321.069 1.00 66.39 332 GLY C C 1
ATOM 11868 O O . GLY C 3 332 ? 298.810 312.258 320.331 1.00 66.39 332 GLY C O 1
ATOM 11869 N N . GLN C 3 333 ? 300.630 313.335 321.117 1.00 66.47 333 GLN C N 1
ATOM 11870 C CA . GLN C 3 333 ? 300.494 314.515 320.269 1.00 66.47 333 GLN C CA 1
ATOM 11871 C C . GLN C 3 333 ? 299.155 315.214 320.508 1.00 66.47 333 GLN C C 1
ATOM 11872 O O . GLN C 3 333 ? 298.304 315.304 319.626 1.00 66.47 333 GLN C O 1
ATOM 11878 N N . GLU C 3 334 ? 298.980 315.707 321.733 1.00 68.51 334 GLU C N 1
ATOM 11879 C CA . GLU C 3 334 ? 297.770 316.416 322.118 1.00 68.51 334 GLU C CA 1
ATOM 11880 C C . GLU C 3 334 ? 298.125 317.564 323.044 1.00 68.51 334 GLU C C 1
ATOM 11881 O O . GLU C 3 334 ? 299.109 317.498 323.786 1.00 68.51 334 GLU C O 1
ATOM 11887 N N . LEU C 3 335 ? 297.278 318.596 323.024 1.00 61.73 335 LEU C N 1
ATOM 11888 C CA . LEU C 3 335 ? 297.524 319.879 323.685 1.00 61.73 335 LEU C CA 1
ATOM 11889 C C . LEU C 3 335 ? 296.277 320.319 324.461 1.00 61.73 335 LEU C C 1
ATOM 11890 O O . LEU C 3 335 ? 295.723 321.392 324.238 1.00 61.73 335 LEU C O 1
ATOM 11895 N N . LEU C 3 336 ? 295.800 319.456 325.350 1.00 62.15 336 LEU C N 1
ATOM 11896 C CA . LEU C 3 336 ? 294.554 319.729 326.057 1.00 62.15 336 LEU C CA 1
ATOM 11897 C C . LEU C 3 336 ? 294.661 320.999 326.896 1.00 62.15 336 LEU C C 1
ATOM 11898 O O . LEU C 3 336 ? 295.717 321.313 327.448 1.00 62.15 336 LEU C O 1
ATOM 11903 N N . CYS C 3 337 ? 293.555 321.744 326.990 1.00 61.32 337 CYS C N 1
ATOM 11904 C CA . CYS C 3 337 ? 293.496 322.915 327.858 1.00 61.32 337 CYS C CA 1
ATOM 11905 C C . CYS C 3 337 ? 292.296 322.814 328.786 1.00 61.32 337 CYS C C 1
ATOM 11906 O O . CYS C 3 337 ? 291.174 322.584 328.330 1.00 61.32 337 CYS C O 1
ATOM 11909 N N . TYR C 3 338 ? 292.530 323.018 330.079 1.00 63.21 338 TYR C N 1
ATOM 11910 C CA . TYR C 3 338 ? 291.525 322.850 331.115 1.00 63.21 338 TYR C CA 1
ATOM 11911 C C . TYR C 3 338 ? 291.255 324.177 331.803 1.00 63.21 338 TYR C C 1
ATOM 11912 O O . TYR C 3 338 ? 292.182 324.947 332.079 1.00 63.21 338 TYR C O 1
ATOM 11921 N N . LYS C 3 339 ? 289.980 324.426 332.085 1.00 67.45 339 LYS C N 1
ATOM 11922 C CA . LYS C 3 339 ? 289.509 325.653 332.703 1.00 67.45 339 LYS C CA 1
ATOM 11923 C C . LYS C 3 339 ? 288.803 325.320 334.008 1.00 67.45 339 LYS C C 1
ATOM 11924 O O . LYS C 3 339 ? 288.151 324.281 334.127 1.00 67.45 339 LYS C O 1
ATOM 11930 N N . TYR C 3 340 ? 288.939 326.204 334.991 1.00 75.90 340 TYR C N 1
ATOM 11931 C CA . TYR C 3 340 ? 288.413 325.971 336.329 1.00 75.90 340 TYR C CA 1
ATOM 11932 C C . TYR C 3 340 ? 287.082 326.688 336.500 1.00 75.90 340 TYR C C 1
ATOM 11933 O O . TYR C 3 340 ? 287.019 327.918 336.408 1.00 75.90 340 TYR C O 1
ATOM 11942 N N . ARG C 3 341 ? 286.029 325.921 336.767 1.00 83.65 341 ARG C N 1
ATOM 11943 C CA . ARG C 3 341 ? 284.715 326.485 337.062 1.00 83.65 341 ARG C CA 1
ATOM 11944 C C . ARG C 3 341 ? 284.742 327.021 338.482 1.00 83.65 341 ARG C C 1
ATOM 11945 O O . ARG C 3 341 ? 284.718 326.257 339.446 1.00 83.65 341 ARG C O 1
ATOM 11953 N N . GLY C 3 342 ? 284.804 328.338 338.619 1.00 90.20 342 GLY C N 1
ATOM 11954 C CA . GLY C 3 342 ? 284.804 328.957 339.921 1.00 90.20 342 GLY C CA 1
A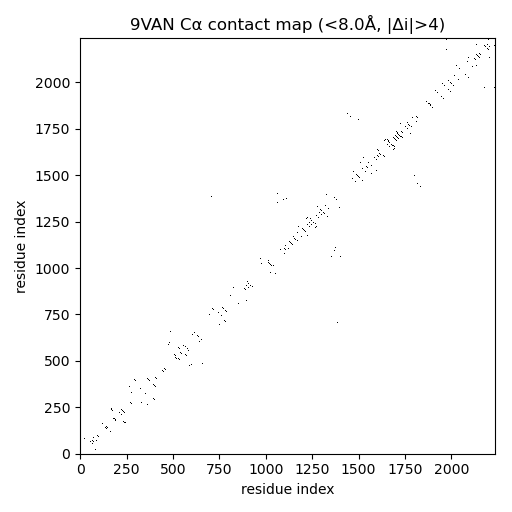TOM 11955 C C . GLY C 3 342 ? 283.500 328.726 340.654 1.00 90.20 342 GLY C C 1
ATOM 11956 O O . GLY C 3 342 ? 282.416 328.751 340.063 1.00 90.20 342 GLY C O 1
ATOM 11957 N N . PRO C 3 343 ? 283.579 328.492 341.964 1.00 93.89 343 PRO C N 1
ATOM 11958 C CA . PRO C 3 343 ? 282.347 328.346 342.750 1.00 93.89 343 PRO C CA 1
ATOM 11959 C C . PRO C 3 343 ? 281.520 329.611 342.778 1.00 93.89 343 PRO C C 1
ATOM 11960 O O . PRO C 3 343 ? 280.318 329.543 343.064 1.00 93.89 343 PRO C O 1
ATOM 11964 N N . GLU C 3 344 ? 282.126 330.765 342.487 1.00 96.39 344 GLU C N 1
ATOM 11965 C CA . GLU C 3 344 ? 281.362 332.002 342.392 1.00 96.39 344 GLU C CA 1
ATOM 11966 C C . GLU C 3 344 ? 280.307 331.922 341.298 1.00 96.39 344 GLU C C 1
ATOM 11967 O O . GLU C 3 344 ? 279.264 332.576 341.394 1.00 96.39 344 GLU C O 1
ATOM 11973 N N . SER C 3 345 ? 280.557 331.132 340.252 1.00 93.54 345 SER C N 1
ATOM 11974 C CA . SER C 3 345 ? 279.514 330.874 339.269 1.00 93.54 345 SER C CA 1
ATOM 11975 C C . SER C 3 345 ? 278.330 330.142 339.882 1.00 93.54 345 SER C C 1
ATOM 11976 O O . SER C 3 345 ? 277.214 330.251 339.364 1.00 93.54 345 SER C O 1
ATOM 11979 N N . GLY C 3 346 ? 278.549 329.400 340.964 1.00 99.30 346 GLY C N 1
ATOM 11980 C CA . GLY C 3 346 ? 277.468 328.807 341.725 1.00 99.30 346 GLY C CA 1
ATOM 11981 C C . GLY C 3 346 ? 276.727 327.685 341.030 1.00 99.30 346 GLY C C 1
ATOM 11982 O O . GLY C 3 346 ? 275.528 327.802 340.762 1.00 99.30 346 GLY C O 1
ATOM 11983 N N . LEU C 3 347 ? 277.425 326.593 340.730 1.00 101.23 347 LEU C N 1
ATOM 11984 C CA . LEU C 3 347 ? 276.817 325.381 340.181 1.00 101.23 347 LEU C CA 1
ATOM 11985 C C . LEU C 3 347 ? 277.319 324.186 340.979 1.00 101.23 347 LEU C C 1
ATOM 11986 O O . LEU C 3 347 ? 278.128 323.392 340.489 1.00 101.23 347 LEU C O 1
ATOM 11991 N N . PRO C 3 348 ? 276.854 324.028 342.220 1.00 102.01 348 PRO C N 1
ATOM 11992 C CA . PRO C 3 348 ? 277.415 322.977 343.084 1.00 102.01 348 PRO C CA 1
ATOM 11993 C C . PRO C 3 348 ? 277.157 321.565 342.591 1.00 102.01 348 PRO C C 1
ATOM 11994 O O . PRO C 3 348 ? 277.846 320.642 343.041 1.00 102.01 348 PRO C O 1
ATOM 11998 N N . GLU C 3 349 ? 276.184 321.358 341.705 1.00 103.44 349 GLU C N 1
ATOM 11999 C CA . GLU C 3 349 ? 275.935 320.027 341.165 1.00 103.44 349 GLU C CA 1
ATOM 12000 C C . GLU C 3 349 ? 277.172 319.538 340.426 1.00 103.44 349 GLU C C 1
ATOM 12001 O O . GLU C 3 349 ? 277.823 318.578 340.850 1.00 103.44 349 GLU C O 1
ATOM 12003 N N . ALA C 3 350 ? 277.508 320.206 339.323 1.00 102.27 350 ALA C N 1
ATOM 12004 C CA . ALA C 3 350 ? 278.829 320.079 338.715 1.00 102.27 350 ALA C CA 1
ATOM 12005 C C . ALA C 3 350 ? 279.704 321.135 339.378 1.00 102.27 350 ALA C C 1
ATOM 12006 O O . ALA C 3 350 ? 280.024 322.179 338.807 1.00 102.27 350 ALA C O 1
ATOM 12008 N N . GLN C 3 351 ? 280.086 320.846 340.622 1.00 96.37 351 GLN C N 1
ATOM 12009 C CA . GLN C 3 351 ? 280.664 321.843 341.514 1.00 96.37 351 GLN C CA 1
ATOM 12010 C C . GLN C 3 351 ? 281.977 322.389 340.980 1.00 96.37 351 GLN C C 1
ATOM 12011 O O . GLN C 3 351 ? 282.461 321.948 339.933 1.00 96.37 351 GLN C O 1
ATOM 12013 N N . HIS C 3 352 ? 282.545 323.356 341.695 1.00 88.22 352 HIS C N 1
ATOM 12014 C CA . HIS C 3 352 ? 283.789 323.983 341.276 1.00 88.22 352 HIS C CA 1
ATOM 12015 C C . HIS C 3 352 ? 284.826 322.930 340.914 1.00 88.22 352 HIS C C 1
ATOM 12016 O O . HIS C 3 352 ? 285.132 322.041 341.711 1.00 88.22 352 HIS C O 1
ATOM 12018 N N . GLY C 3 353 ? 285.347 323.026 339.698 1.00 78.95 353 GLY C N 1
ATOM 12019 C CA . GLY C 3 353 ? 286.269 322.021 339.212 1.00 78.95 353 GLY C CA 1
ATOM 12020 C C . GLY C 3 353 ? 286.765 322.379 337.832 1.00 78.95 353 GLY C C 1
ATOM 12021 O O . GLY C 3 353 ? 286.517 323.474 337.326 1.00 78.95 353 GLY C O 1
ATOM 12022 N N . PHE C 3 354 ? 287.471 321.432 337.226 1.00 68.96 354 PHE C N 1
ATOM 12023 C CA . PHE C 3 354 ? 288.095 321.626 335.929 1.00 68.96 354 PHE C CA 1
ATOM 12024 C C . PHE C 3 354 ? 287.337 320.854 334.862 1.00 68.96 354 PHE C C 1
ATOM 12025 O O . PHE C 3 354 ? 286.948 319.703 335.074 1.00 68.96 354 PHE C O 1
ATOM 12033 N N . HIS C 3 355 ? 287.134 321.492 333.714 1.00 71.05 355 HIS C N 1
ATOM 12034 C CA . HIS C 3 355 ? 286.537 320.854 332.554 1.00 71.05 355 HIS C CA 1
ATOM 12035 C C . HIS C 3 355 ? 287.357 321.200 331.324 1.00 71.05 355 HIS C C 1
ATOM 12036 O O . HIS C 3 355 ? 288.032 322.230 331.280 1.00 71.05 355 HIS C O 1
ATOM 12043 N N . LEU C 3 356 ? 287.300 320.326 330.327 1.00 65.28 356 LEU C N 1
ATOM 12044 C CA . LEU C 3 356 ? 288.096 320.507 329.121 1.00 65.28 356 LEU C CA 1
ATOM 12045 C C . LEU C 3 356 ? 287.606 321.727 328.356 1.00 65.28 356 LEU C C 1
ATOM 12046 O O . LEU C 3 356 ? 286.427 321.814 328.005 1.00 65.28 356 LEU C O 1
ATOM 12051 N N . LEU C 3 357 ? 288.508 322.673 328.100 1.00 61.83 357 LEU C N 1
ATOM 12052 C CA . LEU C 3 357 ? 288.130 323.873 327.364 1.00 61.83 357 LEU C CA 1
ATOM 12053 C C . LEU C 3 357 ? 288.234 323.652 325.863 1.00 61.83 357 LEU C C 1
ATOM 12054 O O . LEU C 3 357 ? 287.254 323.813 325.131 1.00 61.83 357 LEU C O 1
ATOM 12059 N N . TRP C 3 358 ? 289.419 323.288 325.384 1.00 60.11 358 TRP C N 1
ATOM 12060 C CA . TRP C 3 358 ? 289.597 322.916 323.991 1.00 60.11 358 TRP C CA 1
ATOM 12061 C C . TRP C 3 358 ? 290.801 321.995 323.877 1.00 60.11 358 TRP C C 1
ATOM 12062 O O . TRP C 3 358 ? 291.466 321.670 324.868 1.00 60.11 358 TRP C O 1
ATOM 12073 N N . GLN C 3 359 ? 291.085 321.581 322.648 1.00 64.91 359 GLN C N 1
ATOM 12074 C CA . GLN C 3 359 ? 292.071 320.543 322.410 1.00 64.91 359 GLN C CA 1
ATOM 12075 C C . GLN C 3 359 ? 292.574 320.647 320.981 1.00 64.91 359 GLN C C 1
ATOM 12076 O O . GLN C 3 359 ? 291.785 320.833 320.055 1.00 64.91 359 GLN C O 1
ATOM 12082 N N . ARG C 3 360 ? 293.885 320.516 320.812 1.00 65.77 360 ARG C N 1
ATOM 12083 C CA . ARG C 3 360 ? 294.532 320.625 319.515 1.00 65.77 360 ARG C CA 1
ATOM 12084 C C . ARG C 3 360 ? 295.415 319.406 319.294 1.00 65.77 360 ARG C C 1
ATOM 12085 O O . ARG C 3 360 ? 295.856 318.756 320.243 1.00 65.77 360 ARG C O 1
ATOM 12093 N N . SER C 3 361 ? 295.668 319.092 318.029 1.00 64.37 361 SER C N 1
ATOM 12094 C CA . SER C 3 361 ? 296.448 317.923 317.662 1.00 64.37 361 SER C CA 1
ATOM 12095 C C . SER C 3 361 ? 297.692 318.336 316.894 1.00 64.37 361 SER C C 1
ATOM 12096 O O . SER C 3 361 ? 297.709 319.362 316.211 1.00 64.37 361 SER C O 1
ATOM 12099 N N . PHE C 3 362 ? 298.739 317.524 317.017 1.00 64.89 362 PHE C N 1
ATOM 12100 C CA . PHE C 3 362 ? 299.983 317.759 316.297 1.00 64.89 362 PHE C CA 1
ATOM 12101 C C . PHE C 3 362 ? 300.410 316.502 315.553 1.00 64.89 362 PHE C C 1
ATOM 12102 O O . PHE C 3 362 ? 299.665 315.520 315.504 1.00 64.89 362 PHE C O 1
ATOM 12110 N N . SER C 3 363 ? 301.609 316.520 314.978 1.00 64.48 363 SER C N 1
ATOM 12111 C CA . SER C 3 363 ? 302.100 315.408 314.181 1.00 64.48 363 SER C CA 1
ATOM 12112 C C . SER C 3 363 ? 303.216 314.623 314.848 1.00 64.48 363 SER C C 1
ATOM 12113 O O . SER C 3 363 ? 303.487 313.494 314.431 1.00 64.48 363 SER C O 1
ATOM 12116 N N . SER C 3 364 ? 303.863 315.179 315.859 1.00 64.62 364 SER C N 1
ATOM 12117 C CA . SER C 3 364 ? 304.969 314.538 316.548 1.00 64.62 364 SER C CA 1
ATOM 12118 C C . SER C 3 364 ? 304.759 314.695 318.043 1.00 64.62 364 SER C C 1
ATOM 12119 O O . SER C 3 364 ? 304.033 315.593 318.481 1.00 64.62 364 SER C O 1
ATOM 12122 N N . PRO C 3 365 ? 305.363 313.826 318.851 1.00 64.28 365 PRO C N 1
ATOM 12123 C CA . PRO C 3 365 ? 305.222 313.955 320.304 1.00 64.28 365 PRO C CA 1
ATOM 12124 C C . PRO C 3 365 ? 305.694 315.315 320.789 1.00 64.28 365 PRO C C 1
ATOM 12125 O O . PRO C 3 365 ? 306.666 315.873 320.283 1.00 64.28 365 PRO C O 1
ATOM 12129 N N . LEU C 3 366 ? 304.986 315.847 321.779 1.00 64.15 366 LEU C N 1
ATOM 12130 C CA . LEU C 3 366 ? 305.242 317.187 322.283 1.00 64.15 366 LEU C CA 1
ATOM 12131 C C . LEU C 3 366 ? 306.169 317.115 323.486 1.00 64.15 366 LEU C C 1
ATOM 12132 O O . LEU C 3 366 ? 305.950 316.313 324.396 1.00 64.15 366 LEU C O 1
ATOM 12137 N N . LEU C 3 367 ? 307.194 317.958 323.495 1.00 64.66 367 LEU C N 1
ATOM 12138 C CA . LEU C 3 367 ? 308.247 317.848 324.495 1.00 64.66 367 LEU C CA 1
ATOM 12139 C C . LEU C 3 367 ? 308.349 319.046 325.418 1.00 64.66 367 LEU C C 1
ATOM 12140 O O . LEU C 3 367 ? 308.587 318.869 326.610 1.00 64.66 367 LEU C O 1
ATOM 12145 N N . ALA C 3 368 ? 308.183 320.263 324.915 1.00 63.22 368 ALA C N 1
ATOM 12146 C CA . ALA C 3 368 ? 308.291 321.420 325.792 1.00 63.22 368 ALA C CA 1
ATOM 12147 C C . ALA C 3 368 ? 307.423 322.547 325.261 1.00 63.22 368 ALA C C 1
ATOM 12148 O O . ALA C 3 368 ? 306.969 322.517 324.120 1.00 63.22 368 ALA C O 1
ATOM 12150 N N . MET C 3 369 ? 307.199 323.554 326.103 1.00 65.28 369 MET C N 1
ATOM 12151 C CA . MET C 3 369 ? 306.463 324.736 325.681 1.00 65.28 369 MET C CA 1
ATOM 12152 C C . MET C 3 369 ? 306.894 325.933 326.507 1.00 65.28 369 MET C C 1
ATOM 12153 O O . MET C 3 369 ? 307.536 325.804 327.548 1.00 65.28 369 MET C O 1
ATOM 12158 N N . ALA C 3 370 ? 306.527 327.109 326.016 1.00 62.19 370 ALA C N 1
ATOM 12159 C CA . ALA C 3 370 ? 306.756 328.357 326.724 1.00 62.19 370 ALA C CA 1
ATOM 12160 C C . ALA C 3 370 ? 305.706 329.367 326.295 1.00 62.19 370 ALA C C 1
ATOM 12161 O O . ALA C 3 370 ? 305.187 329.304 325.179 1.00 62.19 370 ALA C O 1
ATOM 12163 N N . HIS C 3 371 ? 305.401 330.304 327.187 1.00 69.60 371 HIS C N 1
ATOM 12164 C CA . HIS C 3 371 ? 304.407 331.347 326.944 1.00 69.60 371 HIS C CA 1
ATOM 12165 C C . HIS C 3 371 ? 305.119 332.690 327.020 1.00 69.60 371 HIS C C 1
ATOM 12166 O O . HIS C 3 371 ? 305.320 333.228 328.110 1.00 69.60 371 HIS C O 1
ATOM 12173 N N . VAL C 3 372 ? 305.492 333.241 325.868 1.00 71.01 372 VAL C N 1
ATOM 12174 C CA . VAL C 3 372 ? 306.338 334.426 325.839 1.00 71.01 372 VAL C CA 1
ATOM 12175 C C . VAL C 3 372 ? 305.958 335.277 324.639 1.00 71.01 372 VAL C C 1
ATOM 12176 O O . VAL C 3 372 ? 305.544 334.764 323.597 1.00 71.01 372 VAL C O 1
ATOM 12180 N N . ASP C 3 373 ? 306.090 336.591 324.795 1.00 73.75 373 ASP C N 1
ATOM 12181 C CA . ASP C 3 373 ? 305.734 337.547 323.751 1.00 73.75 373 ASP C CA 1
ATOM 12182 C C . ASP C 3 373 ? 306.914 337.702 322.803 1.00 73.75 373 ASP C C 1
ATOM 12183 O O . ASP C 3 373 ? 307.840 338.470 323.065 1.00 73.75 373 ASP C O 1
ATOM 12188 N N . LEU C 3 374 ? 306.878 336.975 321.688 1.00 73.50 374 LEU C N 1
ATOM 12189 C CA . LEU C 3 374 ? 307.935 337.048 320.689 1.00 73.50 374 LEU C CA 1
ATOM 12190 C C . LEU C 3 374 ? 307.700 338.155 319.673 1.00 73.50 374 LEU C C 1
ATOM 12191 O O . LEU C 3 374 ? 308.639 338.869 319.310 1.00 73.50 374 LEU C O 1
ATOM 12196 N N . THR C 3 375 ? 306.463 338.303 319.203 1.00 72.10 375 THR C N 1
ATOM 12197 C CA . THR C 3 375 ? 306.172 339.282 318.163 1.00 72.10 375 THR C CA 1
ATOM 12198 C C . THR C 3 375 ? 306.411 340.703 318.651 1.00 72.10 375 THR C C 1
ATOM 12199 O O . THR C 3 375 ? 306.937 341.539 317.910 1.00 72.10 375 THR C O 1
ATOM 12203 N N . GLY C 3 376 ? 306.032 340.999 319.885 1.00 70.57 376 GLY C N 1
ATOM 12204 C CA . GLY C 3 376 ? 306.213 342.315 320.446 1.00 70.57 376 GLY C CA 1
ATOM 12205 C C . GLY C 3 376 ? 304.991 343.201 320.434 1.00 70.57 376 GLY C C 1
ATOM 12206 O O . GLY C 3 376 ? 305.138 344.427 320.399 1.00 70.57 376 GLY C O 1
ATOM 12207 N N . ASP C 3 377 ? 303.794 342.626 320.461 1.00 71.82 377 ASP C N 1
ATOM 12208 C CA . ASP C 3 377 ? 302.553 343.382 320.429 1.00 71.82 377 ASP C CA 1
ATOM 12209 C C . ASP C 3 377 ? 301.858 343.445 321.778 1.00 71.82 377 ASP C C 1
ATOM 12210 O O . ASP C 3 377 ? 300.815 344.091 321.891 1.00 71.82 377 ASP C O 1
ATOM 12215 N N . GLY C 3 378 ? 302.401 342.791 322.798 1.00 72.42 378 GLY C N 1
ATOM 12216 C CA . GLY C 3 378 ? 301.722 342.638 324.058 1.00 72.42 378 GLY C CA 1
ATOM 12217 C C . GLY C 3 378 ? 300.925 341.361 324.182 1.00 72.42 378 GLY C C 1
ATOM 12218 O O . GLY C 3 378 ? 300.592 340.957 325.299 1.00 72.42 378 GLY C O 1
ATOM 12219 N N . LEU C 3 379 ? 300.610 340.717 323.066 1.00 69.94 379 LEU C N 1
ATOM 12220 C CA . LEU C 3 379 ? 300.010 339.397 323.093 1.00 69.94 379 LEU C CA 1
ATOM 12221 C C . LEU C 3 379 ? 301.106 338.351 323.204 1.00 69.94 379 LEU C C 1
ATOM 12222 O O . LEU C 3 379 ? 302.170 338.484 322.597 1.00 69.94 379 LEU C O 1
ATOM 12227 N N . GLN C 3 380 ? 300.850 337.310 323.983 1.00 71.50 380 GLN C N 1
ATOM 12228 C CA . GLN C 3 380 ? 301.853 336.295 324.265 1.00 71.50 380 GLN C CA 1
ATOM 12229 C C . GLN C 3 380 ? 301.684 335.114 323.325 1.00 71.50 380 GLN C C 1
ATOM 12230 O O . GLN C 3 380 ? 300.577 334.599 323.158 1.00 71.50 380 GLN C O 1
ATOM 12236 N N . GLU C 3 381 ? 302.782 334.695 322.712 1.00 69.82 381 GLU C N 1
ATOM 12237 C CA . GLU C 3 381 ? 302.778 333.551 321.819 1.00 69.82 381 GLU C CA 1
ATOM 12238 C C . GLU C 3 381 ? 303.142 332.293 322.588 1.00 69.82 381 GLU C C 1
ATOM 12239 O O . GLU C 3 381 ? 303.840 332.341 323.603 1.00 69.82 381 GLU C O 1
ATOM 12245 N N . LEU C 3 382 ? 302.664 331.159 322.095 1.00 60.97 382 LEU C N 1
ATOM 12246 C CA . LEU C 3 382 ? 302.978 329.871 322.689 1.00 60.97 382 LEU C CA 1
ATOM 12247 C C . LEU C 3 382 ? 303.957 329.146 321.781 1.00 60.97 382 LEU C C 1
ATOM 12248 O O . LEU C 3 382 ? 303.641 328.858 320.624 1.00 60.97 382 LEU C O 1
ATOM 12253 N N . ALA C 3 383 ? 305.141 328.856 322.302 1.00 59.25 383 ALA C N 1
ATOM 12254 C CA . ALA C 3 383 ? 306.154 328.114 321.569 1.00 59.25 383 ALA C CA 1
ATOM 12255 C C . ALA C 3 383 ? 306.122 326.667 322.024 1.00 59.25 383 ALA C C 1
ATOM 12256 O O . ALA C 3 383 ? 306.200 326.395 323.223 1.00 59.25 383 ALA C O 1
ATOM 12258 N N . VAL C 3 384 ? 306.000 325.749 321.074 1.00 59.90 384 VAL C N 1
ATOM 12259 C CA . VAL C 3 384 ? 305.901 324.326 321.365 1.00 59.90 384 VAL C CA 1
ATOM 12260 C C . VAL C 3 384 ? 307.047 323.619 320.666 1.00 59.90 384 VAL C C 1
ATOM 12261 O O . VAL C 3 384 ? 307.152 323.664 319.437 1.00 59.90 384 VAL C O 1
ATOM 12265 N N . VAL C 3 385 ? 307.895 322.958 321.440 1.00 61.20 385 VAL C N 1
ATOM 12266 C CA . VAL C 3 385 ? 308.988 322.161 320.906 1.00 61.20 385 VAL C CA 1
ATOM 12267 C C . VAL C 3 385 ? 308.532 320.715 320.880 1.00 61.20 385 VAL C C 1
ATOM 12268 O O . VAL C 3 385 ? 308.243 320.132 321.934 1.00 61.20 385 VAL C O 1
ATOM 12272 N N . SER C 3 386 ? 308.462 320.144 319.686 1.00 63.37 386 SER C N 1
ATOM 12273 C CA . SER C 3 386 ? 308.075 318.764 319.476 1.00 63.37 386 SER C CA 1
ATOM 12274 C C . SER C 3 386 ? 309.272 317.992 318.947 1.00 63.37 386 SER C C 1
ATOM 12275 O O . SER C 3 386 ? 310.392 318.506 318.890 1.00 63.37 386 SER C O 1
ATOM 12278 N N . LEU C 3 387 ? 309.034 316.742 318.561 1.00 68.79 387 LEU C N 1
ATOM 12279 C CA . LEU C 3 387 ? 310.126 315.913 318.068 1.00 68.79 387 LEU C CA 1
ATOM 12280 C C . LEU C 3 387 ? 310.748 316.502 316.811 1.00 68.79 387 LEU C C 1
ATOM 12281 O O . LEU C 3 387 ? 311.974 316.510 316.665 1.00 68.79 387 LEU C O 1
ATOM 12286 N N . LYS C 3 388 ? 309.926 317.009 315.897 1.00 71.42 388 LYS C N 1
ATOM 12287 C CA . LYS C 3 388 ? 310.425 317.429 314.597 1.00 71.42 388 LYS C CA 1
ATOM 12288 C C . LYS C 3 388 ? 310.898 318.872 314.553 1.00 71.42 388 LYS C C 1
ATOM 12289 O O . LYS C 3 388 ? 311.662 319.223 313.651 1.00 71.42 388 LYS C O 1
ATOM 12295 N N . GLY C 3 389 ? 310.477 319.718 315.485 1.00 65.34 389 GLY C N 1
ATOM 12296 C CA . GLY C 3 389 ? 310.954 321.086 315.472 1.00 65.34 389 GLY C CA 1
ATOM 12297 C C . GLY C 3 389 ? 310.141 321.974 316.388 1.00 65.34 389 GLY C C 1
ATOM 12298 O O . GLY C 3 389 ? 309.441 321.500 317.283 1.00 65.34 389 GLY C O 1
ATOM 12299 N N . VAL C 3 390 ? 310.246 323.273 316.136 1.00 62.85 390 VAL C N 1
ATOM 12300 C CA . VAL C 3 390 ? 309.642 324.305 316.967 1.00 62.85 390 VAL C CA 1
ATOM 12301 C C . VAL C 3 390 ? 308.464 324.899 316.215 1.00 62.85 390 VAL C C 1
ATOM 12302 O O . VAL C 3 390 ? 308.624 325.414 315.103 1.00 62.85 390 VAL C O 1
ATOM 12306 N N . HIS C 3 391 ? 307.286 324.843 316.823 1.00 61.30 391 HIS C N 1
ATOM 12307 C CA . HIS C 3 391 ? 306.101 325.504 316.310 1.00 61.30 391 HIS C CA 1
ATOM 12308 C C . HIS C 3 391 ? 305.840 326.758 317.128 1.00 61.30 391 HIS C C 1
ATOM 12309 O O . HIS C 3 391 ? 305.997 326.755 318.350 1.00 61.30 391 HIS C O 1
ATOM 12316 N N . ILE C 3 392 ? 305.449 327.831 316.455 1.00 63.17 392 ILE C N 1
ATOM 12317 C CA . ILE C 3 392 ? 305.000 329.050 317.111 1.00 63.17 392 ILE C CA 1
ATOM 12318 C C . ILE C 3 392 ? 303.508 329.180 316.862 1.00 63.17 392 ILE C C 1
ATOM 12319 O O . ILE C 3 392 ? 303.053 329.051 315.721 1.00 63.17 392 ILE C O 1
ATOM 12324 N N . LEU C 3 393 ? 302.746 329.420 317.920 1.00 61.88 393 LEU C N 1
ATOM 12325 C CA . LEU C 3 393 ? 301.306 329.548 317.815 1.00 61.88 393 LEU C CA 1
ATOM 12326 C C . LEU C 3 393 ? 300.876 330.880 318.399 1.00 61.88 393 LEU C C 1
ATOM 12327 O O . LEU C 3 393 ? 301.384 331.309 319.441 1.00 61.88 393 LEU C O 1
ATOM 12332 N N . GLN C 3 394 ? 299.940 331.528 317.720 1.00 63.17 394 GLN C N 1
ATOM 12333 C CA . GLN C 3 394 ? 299.483 332.861 318.056 1.00 63.17 394 GLN C CA 1
ATOM 12334 C C . GLN C 3 394 ? 297.982 332.828 318.293 1.00 63.17 394 GLN C C 1
ATOM 12335 O O . GLN C 3 394 ? 297.276 331.949 317.801 1.00 63.17 394 GLN C O 1
ATOM 12341 N N . HIS C 3 395 ? 297.495 333.783 319.071 1.00 66.90 395 HIS C N 1
ATOM 12342 C CA . HIS C 3 395 ? 296.057 333.928 319.216 1.00 66.90 395 HIS C CA 1
ATOM 12343 C C . HIS C 3 395 ? 295.465 334.415 317.904 1.00 66.90 395 HIS C C 1
ATOM 12344 O O . HIS C 3 395 ? 296.087 335.196 317.181 1.00 66.90 39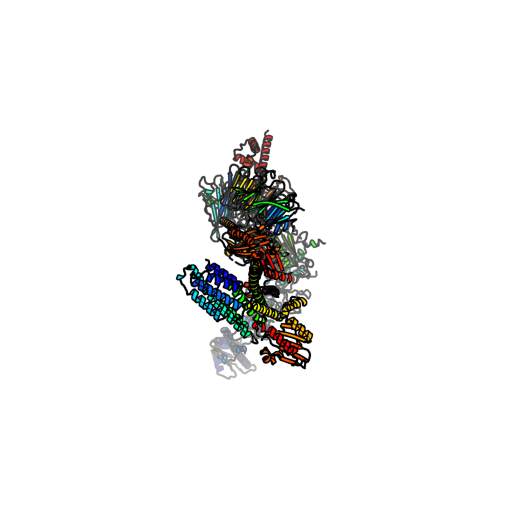5 HIS C O 1
ATOM 12351 N N . SER C 3 396 ? 294.267 333.942 317.585 1.00 65.84 396 SER C N 1
ATOM 12352 C CA . SER C 3 396 ? 293.618 334.359 316.351 1.00 65.84 396 SER C CA 1
ATOM 12353 C C . SER C 3 396 ? 293.439 335.869 316.347 1.00 65.84 396 SER C C 1
ATOM 12354 O O . SER C 3 396 ? 292.706 336.418 317.172 1.00 65.84 396 SER C O 1
ATOM 12357 N N . LEU C 3 397 ? 294.118 336.537 315.415 1.00 64.78 397 LEU C N 1
ATOM 12358 C CA . LEU C 3 397 ? 294.159 337.994 315.423 1.00 64.78 397 LEU C CA 1
ATOM 12359 C C . LEU C 3 397 ? 292.777 338.594 315.231 1.00 64.78 397 LEU C C 1
ATOM 12360 O O . LEU C 3 397 ? 292.475 339.661 315.773 1.00 64.78 397 LEU C O 1
ATOM 12365 N N . ILE C 3 398 ? 291.931 337.937 314.442 1.00 65.65 398 ILE C N 1
ATOM 12366 C CA . ILE C 3 398 ? 290.568 338.419 314.259 1.00 65.65 398 ILE C CA 1
ATOM 12367 C C . ILE C 3 398 ? 289.834 338.431 315.591 1.00 65.65 398 ILE C C 1
ATOM 12368 O O . ILE C 3 398 ? 289.242 339.442 315.986 1.00 65.65 398 ILE C O 1
ATOM 12373 N N . GLN C 3 399 ? 289.879 337.310 316.311 1.00 64.50 399 GLN C N 1
ATOM 12374 C CA . GLN C 3 399 ? 289.222 337.237 317.609 1.00 64.50 399 GLN C CA 1
ATOM 12375 C C . GLN C 3 399 ? 289.841 338.215 318.592 1.00 64.50 399 GLN C C 1
ATOM 12376 O O . GLN C 3 399 ? 289.128 338.895 319.337 1.00 64.50 399 GLN C O 1
ATOM 12382 N N . ALA C 3 400 ? 291.165 338.304 318.608 1.00 63.90 400 ALA C N 1
ATOM 12383 C CA . ALA C 3 400 ? 291.840 339.181 319.549 1.00 63.90 400 ALA C CA 1
ATOM 12384 C C . ALA C 3 400 ? 291.662 340.652 319.221 1.00 63.90 400 ALA C C 1
ATOM 12385 O O . ALA C 3 400 ? 291.740 341.483 320.129 1.00 63.90 400 ALA C O 1
ATOM 12387 N N . SER C 3 401 ? 291.425 340.998 317.961 1.00 63.44 401 SER C N 1
ATOM 12388 C CA . SER C 3 401 ? 291.178 342.382 317.582 1.00 63.44 401 SER C CA 1
ATOM 12389 C C . SER C 3 401 ? 289.762 342.829 317.897 1.00 63.44 401 SER C C 1
ATOM 12390 O O . SER C 3 401 ? 289.568 343.913 318.451 1.00 63.44 401 SER C O 1
ATOM 12393 N N . GLU C 3 402 ? 288.766 342.012 317.562 1.00 63.89 402 GLU C N 1
ATOM 12394 C CA . GLU C 3 402 ? 287.396 342.338 317.917 1.00 63.89 402 GLU C CA 1
ATOM 12395 C C . GLU C 3 402 ? 287.174 342.348 319.419 1.00 63.89 402 GLU C C 1
ATOM 12396 O O . GLU C 3 402 ? 286.229 342.989 319.880 1.00 63.89 402 GLU C O 1
ATOM 12398 N N . LEU C 3 403 ? 288.016 341.667 320.189 1.00 64.64 403 LEU C N 1
ATOM 12399 C CA . LEU C 3 403 ? 287.856 341.640 321.635 1.00 64.64 403 LEU C CA 1
ATOM 12400 C C . LEU C 3 403 ? 288.454 342.861 322.309 1.00 64.64 403 LEU C C 1
ATOM 12401 O O . LEU C 3 403 ? 287.946 343.297 323.346 1.00 64.64 403 LEU C O 1
ATOM 12406 N N . VAL C 3 404 ? 289.523 343.423 321.751 1.00 65.54 404 VAL C N 1
ATOM 12407 C CA . VAL C 3 404 ? 290.103 344.627 322.330 1.00 65.54 404 VAL C CA 1
ATOM 12408 C C . VAL C 3 404 ? 289.164 345.808 322.150 1.00 65.54 404 VAL C C 1
ATOM 12409 O O . VAL C 3 404 ? 288.998 346.633 323.056 1.00 65.54 404 VAL C O 1
ATOM 12413 N N . LEU C 3 405 ? 288.533 345.907 320.982 1.00 69.40 405 LEU C N 1
ATOM 12414 C CA . LEU C 3 405 ? 287.703 347.069 320.690 1.00 69.40 405 LEU C CA 1
ATOM 12415 C C . LEU C 3 405 ? 286.499 347.145 321.617 1.00 69.40 405 LEU C C 1
ATOM 12416 O O . LEU C 3 405 ? 286.146 348.231 322.087 1.00 69.40 405 LEU C O 1
ATOM 12421 N N . THR C 3 406 ? 285.847 346.013 321.885 1.00 69.28 406 THR C N 1
ATOM 12422 C CA . THR C 3 406 ? 284.704 346.039 322.788 1.00 69.28 406 THR C CA 1
ATOM 12423 C C . THR C 3 406 ? 285.114 346.510 324.172 1.00 69.28 406 THR C C 1
ATOM 12424 O O . THR C 3 406 ? 284.428 347.337 324.782 1.00 69.28 406 THR C O 1
ATOM 12428 N N . ARG C 3 407 ? 286.233 346.000 324.683 1.00 70.15 407 ARG C N 1
ATOM 12429 C CA . ARG C 3 407 ? 286.689 346.416 326.002 1.00 70.15 407 ARG C CA 1
ATOM 12430 C C . ARG C 3 407 ? 287.030 347.897 326.022 1.00 70.15 407 ARG C C 1
ATOM 12431 O O . ARG C 3 407 ? 286.694 348.605 326.976 1.00 70.15 407 ARG C O 1
ATOM 12439 N N . LEU C 3 408 ? 287.683 348.389 324.972 1.00 72.24 408 LEU C N 1
ATOM 12440 C CA . LEU C 3 408 ? 288.057 349.797 324.942 1.00 72.24 408 LEU C CA 1
ATOM 12441 C C . LEU C 3 408 ? 286.832 350.700 324.870 1.00 72.24 408 LEU C C 1
ATOM 12442 O O . LEU C 3 408 ? 286.767 351.729 325.557 1.00 72.24 408 LEU C O 1
ATOM 12447 N N . ARG C 3 409 ? 285.849 350.340 324.046 1.00 76.66 409 ARG C N 1
ATOM 12448 C CA . ARG C 3 409 ? 284.658 351.171 323.961 1.00 76.66 409 ARG C CA 1
ATOM 12449 C C . ARG C 3 409 ? 283.846 351.100 325.244 1.00 76.66 409 ARG C C 1
ATOM 12450 O O . ARG C 3 409 ? 283.259 352.106 325.656 1.00 76.66 409 ARG C O 1
ATOM 12458 N N . HIS C 3 410 ? 283.817 349.942 325.906 1.00 79.99 410 HIS C N 1
ATOM 12459 C CA . HIS C 3 410 ? 283.189 349.879 327.218 1.00 79.99 410 HIS C CA 1
ATOM 12460 C C . HIS C 3 410 ? 283.905 350.789 328.199 1.00 79.99 410 HIS C C 1
ATOM 12461 O O . HIS C 3 410 ? 283.265 351.471 329.004 1.00 79.99 410 HIS C O 1
ATOM 12468 N N . GLN C 3 411 ? 285.234 350.807 328.150 1.00 82.74 411 GLN C N 1
ATOM 12469 C CA . GLN C 3 411 ? 285.995 351.666 329.046 1.00 82.74 411 GLN C CA 1
ATOM 12470 C C . GLN C 3 411 ? 285.648 353.128 328.825 1.00 82.74 411 GLN C C 1
ATOM 12471 O O . GLN C 3 411 ? 285.430 353.879 329.782 1.00 82.74 411 GLN C O 1
ATOM 12477 N N . VAL C 3 412 ? 285.589 353.553 327.565 1.00 88.51 412 VAL C N 1
ATOM 12478 C CA . VAL C 3 412 ? 285.337 354.966 327.301 1.00 88.51 412 VAL C CA 1
ATOM 12479 C C . VAL C 3 412 ? 283.897 355.334 327.645 1.00 88.51 412 VAL C C 1
ATOM 12480 O O . VAL C 3 412 ? 283.631 356.424 328.168 1.00 88.51 412 VAL C O 1
ATOM 12484 N N . GLU C 3 413 ? 282.948 354.436 327.371 1.00 91.70 413 GLU C N 1
ATOM 12485 C CA . GLU C 3 413 ? 281.569 354.698 327.761 1.00 91.70 413 GLU C CA 1
ATOM 12486 C C . GLU C 3 413 ? 281.448 354.811 329.272 1.00 91.70 413 GLU C C 1
ATOM 12487 O O . GLU C 3 413 ? 280.739 355.685 329.783 1.00 91.70 413 GLU C O 1
ATOM 12493 N N . GLN C 3 414 ? 282.125 353.926 330.003 1.00 93.65 414 GLN C N 1
ATOM 12494 C CA . GLN C 3 414 ? 282.098 353.998 331.457 1.00 93.65 414 GLN C CA 1
ATOM 12495 C C . GLN C 3 414 ? 282.714 355.297 331.946 1.00 93.65 414 GLN C C 1
ATOM 12496 O O . GLN C 3 414 ? 282.217 355.902 332.900 1.00 93.65 414 GLN C O 1
ATOM 12502 N N . ARG C 3 415 ? 283.806 355.734 331.318 1.00 97.04 415 ARG C N 1
ATOM 12503 C CA . ARG C 3 415 ? 284.412 357.001 331.711 1.00 97.04 415 ARG C CA 1
ATOM 12504 C C . ARG C 3 415 ? 283.451 358.158 331.491 1.00 97.04 415 ARG C C 1
ATOM 12505 O O . ARG C 3 415 ? 283.319 359.038 332.349 1.00 97.04 415 ARG C O 1
ATOM 12513 N N . ARG C 3 416 ? 282.766 358.172 330.347 1.00 100.43 416 ARG C N 1
ATOM 12514 C CA . ARG C 3 416 ? 281.803 359.236 330.087 1.00 100.43 416 ARG C CA 1
ATOM 12515 C C . ARG C 3 416 ? 280.667 359.209 331.101 1.00 100.43 416 ARG C C 1
ATOM 12516 O O . ARG C 3 416 ? 280.260 360.256 331.617 1.00 100.43 416 ARG C O 1
ATOM 12518 N N . ARG C 3 417 ? 280.149 358.018 331.406 1.00 102.20 417 ARG C N 1
ATOM 12519 C CA . ARG C 3 417 ? 279.032 357.913 332.338 1.00 102.20 417 ARG C CA 1
ATOM 12520 C C . ARG C 3 417 ? 279.439 358.321 333.747 1.00 102.20 417 ARG C C 1
ATOM 12521 O O . ARG C 3 417 ? 278.688 359.017 334.438 1.00 102.20 417 ARG C O 1
ATOM 12523 N N . ARG C 3 418 ? 280.622 357.909 334.188 1.00 105.44 418 ARG C N 1
ATOM 12524 C CA . ARG C 3 418 ? 281.072 358.169 335.546 1.00 105.44 418 ARG C CA 1
ATOM 12525 C C . ARG C 3 418 ? 281.752 359.520 335.698 1.00 105.44 418 ARG C C 1
ATOM 12526 O O . ARG C 3 418 ? 282.093 359.901 336.821 1.00 105.44 418 ARG C O 1
ATOM 12528 N N . LEU C 3 419 ? 281.961 360.250 334.607 1.00 107.53 419 LEU C N 1
ATOM 12529 C CA . LEU C 3 419 ? 282.534 361.585 334.676 1.00 107.53 419 LEU C CA 1
ATOM 12530 C C . LEU C 3 419 ? 281.506 362.674 334.420 1.00 107.53 419 LEU C C 1
ATOM 12531 O O . LEU C 3 419 ? 281.433 363.644 335.182 1.00 107.53 419 LEU C O 1
ATOM 12536 N N . GLN C 3 420 ? 280.708 362.531 333.364 1.00 112.60 420 GLN C N 1
ATOM 12537 C CA . GLN C 3 420 ? 279.683 363.506 332.997 1.00 112.60 420 GLN C CA 1
ATOM 12538 C C . GLN C 3 420 ? 280.268 364.902 332.818 1.00 112.60 420 GLN C C 1
ATOM 12539 O O . GLN C 3 420 ? 280.234 365.722 333.735 1.00 112.60 420 GLN C O 1
ATOM 12545 N N . PRO D 4 12 ? 324.147 299.381 160.896 1.00 1007.3 12 PRO D N 1
ATOM 12546 C CA . PRO D 4 12 ? 324.726 298.939 159.626 1.00 1007.3 12 PRO D CA 1
ATOM 12547 C C . PRO D 4 12 ? 323.780 298.055 158.815 1.00 1007.3 12 PRO D C 1
ATOM 12548 O O . PRO D 4 12 ? 322.877 297.434 159.377 1.00 1007.3 12 PRO D O 1
ATOM 12552 N N . VAL D 4 13 ? 323.992 298.010 157.498 1.00 1007.3 13 VAL D N 1
ATOM 12553 C CA . VAL D 4 13 ? 323.137 297.204 156.633 1.00 1007.3 13 VAL D CA 1
ATOM 12554 C C . VAL D 4 13 ? 323.360 295.718 156.887 1.00 1007.3 13 VAL D C 1
ATOM 12555 O O . VAL D 4 13 ? 322.416 294.919 156.848 1.00 1007.3 13 VAL D O 1
ATOM 12557 N N . GLU D 4 14 ? 324.611 295.322 157.139 1.00 1007.3 14 GLU D N 1
ATOM 12558 C CA . GLU D 4 14 ? 324.910 293.913 157.376 1.00 1007.3 14 GLU D CA 1
ATOM 12559 C C . GLU D 4 14 ? 324.215 293.402 158.632 1.00 1007.3 14 GLU D C 1
ATOM 12560 O O . GLU D 4 14 ? 323.692 292.282 158.649 1.00 1007.3 14 GLU D O 1
ATOM 12562 N N . GLN D 4 15 ? 324.205 294.208 159.697 1.00 1007.3 15 GLN D N 1
ATOM 12563 C CA . GLN D 4 15 ? 323.526 293.803 160.924 1.00 1007.3 15 GLN D CA 1
ATOM 12564 C C . GLN D 4 15 ? 322.028 293.640 160.696 1.00 1007.3 15 GLN D C 1
ATOM 12565 O O . GLN D 4 15 ? 321.418 292.688 161.197 1.00 1007.3 15 GLN D O 1
ATOM 12567 N N . ALA D 4 16 ? 321.419 294.558 159.942 1.00 1007.3 16 ALA D N 1
ATOM 12568 C CA . ALA D 4 16 ? 319.993 294.448 159.649 1.00 1007.3 16 ALA D CA 1
ATOM 12569 C C . ALA D 4 16 ? 319.695 293.208 158.815 1.00 1007.3 16 ALA D C 1
ATOM 12570 O O . ALA D 4 16 ? 318.700 292.513 159.056 1.00 1007.3 16 ALA D O 1
ATOM 12572 N N . VAL D 4 17 ? 320.545 292.916 157.827 1.00 1007.3 17 VAL D N 1
ATOM 12573 C CA . VAL D 4 17 ? 320.346 291.727 157.001 1.00 1007.3 17 VAL D CA 1
ATOM 12574 C C . VAL D 4 17 ? 320.468 290.465 157.844 1.00 1007.3 17 VAL D C 1
ATOM 12575 O O . VAL D 4 17 ? 319.674 289.525 157.702 1.00 1007.3 17 VAL D O 1
ATOM 12577 N N . LEU D 4 18 ? 321.466 290.418 158.730 1.00 1007.3 18 LEU D N 1
ATOM 12578 C CA . LEU D 4 18 ? 321.631 289.260 159.603 1.00 1007.3 18 LEU D CA 1
ATOM 12579 C C . LEU D 4 18 ? 320.440 289.101 160.539 1.00 1007.3 18 LEU D C 1
ATOM 12580 O O . LEU D 4 18 ? 319.977 287.980 160.781 1.00 1007.3 18 LEU D O 1
ATOM 12582 N N . GLU D 4 19 ? 319.934 290.212 161.082 1.00 1007.3 19 GLU D N 1
ATOM 12583 C CA . GLU D 4 19 ? 318.767 290.146 161.955 1.00 1007.3 19 GLU D CA 1
ATOM 12584 C C . GLU D 4 19 ? 317.544 289.638 161.204 1.00 1007.3 19 GLU D C 1
ATOM 12585 O O . GLU D 4 19 ? 316.778 288.822 161.730 1.00 1007.3 19 GLU D O 1
ATOM 12587 N N . THR D 4 20 ? 317.341 290.112 159.972 1.00 1007.3 20 THR D N 1
ATOM 12588 C CA . THR D 4 20 ? 316.217 289.634 159.172 1.00 1007.3 20 THR D CA 1
ATOM 12589 C C . THR D 4 20 ? 316.349 288.146 158.868 1.00 1007.3 20 THR D C 1
ATOM 12590 O O . THR D 4 20 ? 315.365 287.399 158.943 1.00 1007.3 20 THR D O 1
ATOM 12592 N N . PHE D 4 21 ? 317.560 287.698 158.525 1.00 1007.3 21 PHE D N 1
ATOM 12593 C CA . PHE D 4 21 ? 317.772 286.280 158.249 1.00 1007.3 21 PHE D CA 1
ATOM 12594 C C . PHE D 4 21 ? 317.515 285.431 159.488 1.00 1007.3 21 PHE D C 1
ATOM 12595 O O . PHE D 4 21 ? 316.900 284.362 159.401 1.00 1007.3 21 PHE D O 1
ATOM 12597 N N . PHE D 4 22 ? 317.974 285.894 160.653 1.00 1007.3 22 PHE D N 1
ATOM 12598 C CA . PHE D 4 22 ? 317.744 285.153 161.888 1.00 1007.3 22 PHE D CA 1
ATOM 12599 C C . PHE D 4 22 ? 316.263 285.115 162.244 1.00 1007.3 22 PHE D C 1
ATOM 12600 O O . PHE D 4 22 ? 315.762 284.092 162.724 1.00 1007.3 22 PHE D O 1
ATOM 12602 N N . SER D 4 23 ? 315.549 286.223 162.029 1.00 1007.3 23 SER D N 1
ATOM 12603 C CA . SER D 4 23 ? 314.113 286.241 162.289 1.00 1007.3 23 SER D CA 1
ATOM 12604 C C . SER D 4 23 ? 313.375 285.284 161.362 1.00 1007.3 23 SER D C 1
ATOM 12605 O O . SER D 4 23 ? 312.441 284.594 161.786 1.00 1007.3 23 SER D O 1
ATOM 12607 N N . HIS D 4 24 ? 313.776 285.236 160.089 1.00 1007.3 24 HIS D N 1
ATOM 12608 C CA . HIS D 4 24 ? 313.172 284.286 159.162 1.00 1007.3 24 HIS D CA 1
ATOM 12609 C C . HIS D 4 24 ? 313.467 282.849 159.576 1.00 1007.3 24 HIS D C 1
ATOM 12610 O O . HIS D 4 24 ? 312.590 281.980 159.500 1.00 1007.3 24 HIS D O 1
ATOM 12612 N N . LEU D 4 25 ? 314.699 282.581 160.015 1.00 1007.3 25 LEU D N 1
ATOM 12613 C CA . LEU D 4 25 ? 315.058 281.234 160.450 1.00 1007.3 25 LEU D CA 1
ATOM 12614 C C . LEU D 4 25 ? 314.274 280.822 161.691 1.00 1007.3 25 LEU D C 1
ATOM 12615 O O . LEU D 4 25 ? 313.854 279.665 161.811 1.00 1007.3 25 LEU D O 1
ATOM 12617 N N . GLY D 4 26 ? 314.068 281.754 162.625 1.00 1007.3 26 GLY D N 1
ATOM 12618 C CA . GLY D 4 26 ? 313.327 281.448 163.836 1.00 1007.3 26 GLY D CA 1
ATOM 12619 C C . GLY D 4 26 ? 311.863 281.144 163.603 1.00 1007.3 26 GLY D C 1
ATOM 12620 O O . GLY D 4 26 ? 311.232 280.500 164.448 1.00 1007.3 26 GLY D O 1
ATOM 12621 N N . ILE D 4 27 ? 311.310 281.591 162.480 1.00 1007.3 27 ILE D N 1
ATOM 12622 C CA . ILE D 4 27 ? 309.932 281.292 162.118 1.00 1007.3 27 ILE D CA 1
ATOM 12623 C C . ILE D 4 27 ? 309.852 280.090 161.175 1.00 1007.3 27 ILE D C 1
ATOM 12624 O O . ILE D 4 27 ? 308.840 279.898 160.503 1.00 1007.3 27 ILE D O 1
ATOM 12626 N N . PHE D 4 28 ? 310.916 279.287 161.108 1.00 1007.3 28 PHE D N 1
ATOM 12627 C CA . PHE D 4 28 ? 311.004 278.114 160.239 1.00 1007.3 28 PHE D CA 1
ATOM 12628 C C . PHE D 4 28 ? 310.875 278.473 158.762 1.00 1007.3 28 PHE D C 1
ATOM 12629 O O . PHE D 4 28 ? 310.485 277.631 157.947 1.00 1007.3 28 PHE D O 1
ATOM 12631 N N . SER D 4 29 ? 311.199 279.710 158.401 1.00 1007.3 29 SER D N 1
ATOM 12632 C CA . SER D 4 29 ? 311.183 280.146 157.005 1.00 1007.3 29 SER D CA 1
ATOM 12633 C C . SER D 4 29 ? 312.586 280.052 156.407 1.00 1007.3 29 SER D C 1
ATOM 12634 O O . SER D 4 29 ? 313.218 281.048 156.054 1.00 1007.3 29 SER D O 1
ATOM 12636 N N . TYR D 4 30 ? 313.071 278.811 156.307 1.00 1007.3 30 TYR D N 1
ATOM 12637 C CA . TYR D 4 30 ? 314.423 278.579 155.810 1.00 1007.3 30 TYR D CA 1
ATOM 12638 C C . TYR D 4 30 ? 314.569 279.020 154.359 1.00 1007.3 30 TYR D C 1
ATOM 12639 O O . TYR D 4 30 ? 315.595 279.596 153.980 1.00 1007.3 30 TYR D O 1
ATOM 12641 N N . ASP D 4 31 ? 313.560 278.745 153.528 1.00 1007.3 31 ASP D N 1
ATOM 12642 C CA . ASP D 4 31 ? 313.637 279.126 152.120 1.00 1007.3 31 ASP D CA 1
ATOM 12643 C C . ASP D 4 31 ? 313.707 280.639 151.957 1.00 1007.3 31 ASP D C 1
ATOM 12644 O O . ASP D 4 31 ? 314.502 281.149 151.159 1.00 1007.3 31 ASP D O 1
ATOM 12646 N N . LYS D 4 32 ? 312.883 281.374 152.709 1.00 1007.3 32 LYS D N 1
ATOM 12647 C CA . LYS D 4 32 ? 312.899 282.831 152.618 1.00 1007.3 32 LYS D CA 1
ATOM 12648 C C . LYS D 4 32 ? 314.232 283.399 153.089 1.00 1007.3 32 LYS D C 1
ATOM 12649 O O . LYS D 4 32 ? 314.780 284.316 152.465 1.00 1007.3 32 LYS D O 1
ATOM 12651 N N . ALA D 4 33 ? 314.767 282.869 154.192 1.00 1007.3 33 ALA D N 1
ATOM 12652 C CA . ALA D 4 33 ? 316.057 283.337 154.687 1.00 1007.3 33 ALA D CA 1
ATOM 12653 C C . ALA D 4 33 ? 317.169 283.051 153.687 1.00 1007.3 33 ALA D C 1
ATOM 12654 O O . ALA D 4 33 ? 318.039 283.898 153.455 1.00 1007.3 33 ALA D O 1
ATOM 12656 N N . LYS D 4 34 ? 317.158 281.858 153.086 1.00 1007.3 34 LYS D N 1
ATOM 12657 C CA . LYS D 4 34 ? 318.168 281.522 152.088 1.00 1007.3 34 LYS D CA 1
ATOM 12658 C C . LYS D 4 34 ? 318.066 282.431 150.870 1.00 1007.3 34 LYS D C 1
ATOM 12659 O O . LYS D 4 34 ? 319.086 282.885 150.339 1.00 1007.3 34 LYS D O 1
ATOM 12661 N N . ASP D 4 35 ? 316.841 282.706 150.412 1.00 1007.3 35 ASP D N 1
ATOM 12662 C CA . ASP D 4 35 ? 316.663 283.601 149.273 1.00 1007.3 35 ASP D CA 1
ATOM 12663 C C . ASP D 4 35 ? 317.151 285.008 149.594 1.00 1007.3 35 ASP D C 1
ATOM 12664 O O . ASP D 4 35 ? 317.809 285.649 148.766 1.00 1007.3 35 ASP D O 1
ATOM 12666 N N . ASN D 4 36 ? 316.838 285.505 150.794 1.00 1007.3 36 ASN D N 1
ATOM 12667 C CA . ASN D 4 36 ? 317.301 286.831 151.191 1.00 1007.3 36 ASN D CA 1
ATOM 12668 C C . ASN D 4 36 ? 318.822 286.885 151.272 1.00 1007.3 36 ASN D C 1
ATOM 12669 O O . ASN D 4 36 ? 319.440 287.863 150.835 1.00 1007.3 36 ASN D O 1
ATOM 12671 N N . VAL D 4 37 ? 319.442 285.842 151.828 1.00 1007.3 37 VAL D N 1
ATOM 12672 C CA . VAL D 4 37 ? 320.898 285.807 151.932 1.00 1007.3 37 VAL D CA 1
ATOM 12673 C C . VAL D 4 37 ? 321.532 285.773 150.547 1.00 1007.3 37 VAL D C 1
ATOM 12674 O O . VAL D 4 37 ? 322.529 286.458 150.288 1.00 1007.3 37 VAL D O 1
ATOM 12676 N N . GLU D 4 38 ? 320.971 284.970 149.639 1.00 1007.3 38 GLU D N 1
ATOM 12677 C CA . GLU D 4 38 ? 321.499 284.905 148.281 1.00 1007.3 38 GLU D CA 1
ATOM 12678 C C . GLU D 4 38 ? 321.358 286.245 147.569 1.00 1007.3 38 GLU D C 1
ATOM 12679 O O . GLU D 4 38 ? 322.276 286.681 146.865 1.00 1007.3 38 GLU D O 1
ATOM 12681 N N . LYS D 4 39 ? 320.213 286.912 147.738 1.00 1007.3 39 LYS D N 1
ATOM 12682 C CA . LYS D 4 39 ? 320.021 288.221 147.122 1.00 1007.3 39 LYS D CA 1
ATOM 12683 C C . LYS D 4 39 ? 321.004 289.243 147.679 1.00 1007.3 39 LYS D C 1
ATOM 12684 O O . LYS D 4 39 ? 321.567 290.048 146.927 1.00 1007.3 39 LYS D O 1
ATOM 12686 N N . GLU D 4 40 ? 321.221 289.229 148.997 1.00 1007.3 40 GLU D N 1
ATOM 12687 C CA . GLU D 4 40 ? 322.177 290.151 149.601 1.00 1007.3 40 GLU D CA 1
ATOM 12688 C C . GLU D 4 40 ? 323.592 289.886 149.103 1.00 1007.3 40 GLU D C 1
ATOM 12689 O O . GLU D 4 40 ? 324.347 290.825 148.827 1.00 1007.3 40 GLU D O 1
ATOM 12691 N N . ARG D 4 41 ? 323.971 288.610 148.988 1.00 1007.3 41 ARG D N 1
ATOM 12692 C CA . ARG D 4 41 ? 325.300 288.275 148.486 1.00 1007.3 41 ARG D CA 1
ATOM 12693 C C . ARG D 4 41 ? 325.469 288.705 147.034 1.00 1007.3 41 ARG D C 1
ATOM 12694 O O . ARG D 4 41 ? 326.527 289.220 146.653 1.00 1007.3 41 ARG D O 1
ATOM 12696 N N . GLU D 4 42 ? 324.440 288.498 146.208 1.00 1007.3 42 GLU D N 1
ATOM 12697 C CA . GLU D 4 42 ? 324.519 288.905 144.809 1.00 1007.3 42 GLU D CA 1
ATOM 12698 C C . GLU D 4 42 ? 324.602 290.421 144.675 1.00 1007.3 42 GLU D C 1
ATOM 12699 O O . GLU D 4 42 ? 325.360 290.936 143.845 1.00 1007.3 42 GLU D O 1
ATOM 12701 N N . ALA D 4 43 ? 323.829 291.152 145.482 1.00 1007.3 43 ALA D N 1
ATOM 12702 C CA . ALA D 4 43 ? 323.842 292.608 145.406 1.00 1007.3 43 ALA D CA 1
ATOM 12703 C C . ALA D 4 43 ? 325.092 293.214 146.030 1.00 1007.3 43 ALA D C 1
ATOM 12704 O O . ALA D 4 43 ? 325.396 294.382 145.766 1.00 1007.3 43 ALA D O 1
ATOM 12706 N N . ASN D 4 44 ? 325.819 292.455 146.846 1.00 1007.3 44 ASN D N 1
ATOM 12707 C CA . ASN D 4 44 ? 327.023 292.930 147.514 1.00 1007.3 44 ASN D CA 1
ATOM 12708 C C . ASN D 4 44 ? 328.246 292.140 147.064 1.00 1007.3 44 ASN D C 1
ATOM 12709 O O . ASN D 4 44 ? 329.106 291.775 147.869 1.00 1007.3 44 ASN D O 1
ATOM 12711 N N . LYS D 4 45 ? 328.334 291.862 145.761 1.00 1007.3 45 LYS D N 1
ATOM 12712 C CA . LYS D 4 45 ? 329.493 291.155 145.227 1.00 1007.3 45 LYS D CA 1
ATOM 12713 C C . LYS D 4 45 ? 330.770 291.977 145.336 1.00 1007.3 45 LYS D C 1
ATOM 12714 O O . LYS D 4 45 ? 331.865 291.404 145.347 1.00 1007.3 45 LYS D O 1
ATOM 12716 N N . SER D 4 46 ? 330.657 293.301 145.417 1.00 1007.3 46 SER D N 1
ATOM 12717 C CA . SER D 4 46 ? 331.810 294.179 145.561 1.00 1007.3 46 SER D CA 1
ATOM 12718 C C . SER D 4 46 ? 332.166 294.451 147.016 1.00 1007.3 46 SER D C 1
ATOM 12719 O O . SER D 4 46 ? 333.107 295.206 147.278 1.00 1007.3 46 SER D O 1
ATOM 12721 N N . ALA D 4 47 ? 331.440 293.861 147.962 1.00 1007.3 47 ALA D N 1
ATOM 12722 C CA . ALA D 4 47 ? 331.728 294.058 149.373 1.00 1007.3 47 ALA D CA 1
ATOM 12723 C C . ALA D 4 47 ? 332.911 293.189 149.796 1.00 1007.3 47 ALA D C 1
ATOM 12724 O O . ALA D 4 47 ? 333.594 292.568 148.976 1.00 1007.3 47 ALA D O 1
ATOM 12726 N N . GLY D 4 48 ? 333.158 293.151 151.103 1.00 1007.3 48 GLY D N 1
ATOM 12727 C CA . GLY D 4 48 ? 334.263 292.363 151.613 1.00 1007.3 48 GLY D CA 1
ATOM 12728 C C . GLY D 4 48 ? 334.019 290.874 151.461 1.00 1007.3 48 GLY D C 1
ATOM 12729 O O . GLY D 4 48 ? 332.880 290.403 151.441 1.00 1007.3 48 GLY D O 1
ATOM 12730 N N . GLY D 4 49 ? 335.119 290.126 151.346 1.00 1007.3 49 GLY D N 1
ATOM 12731 C CA . GLY D 4 49 ? 335.014 288.680 151.250 1.00 1007.3 49 GLY D CA 1
ATOM 12732 C C . GLY D 4 49 ? 334.424 288.045 152.492 1.00 1007.3 49 GLY D C 1
ATOM 12733 O O . GLY D 4 49 ? 333.752 287.013 152.407 1.00 1007.3 49 GLY D O 1
ATOM 12734 N N . SER D 4 50 ? 334.670 288.645 153.660 1.00 1007.3 50 SER D N 1
ATOM 12735 C CA . SER D 4 50 ? 334.105 288.119 154.898 1.00 1007.3 50 SER D CA 1
ATOM 12736 C C . SER D 4 50 ? 332.583 288.162 154.872 1.00 1007.3 50 SER D C 1
ATOM 12737 O O . SER D 4 50 ? 331.922 287.226 155.332 1.00 1007.3 50 SER D O 1
ATOM 12739 N N . TRP D 4 51 ? 332.009 289.243 154.338 1.00 1007.3 51 TRP D N 1
ATOM 12740 C CA . TRP D 4 51 ? 330.555 289.342 154.252 1.00 1007.3 51 TRP D CA 1
ATOM 12741 C C . TRP D 4 51 ? 329.977 288.270 153.335 1.00 1007.3 51 TRP D C 1
ATOM 12742 O O . TRP D 4 51 ? 328.952 287.655 153.655 1.00 1007.3 51 TRP D O 1
ATOM 12744 N N . LEU D 4 52 ? 330.617 288.034 152.186 1.00 1007.3 52 LEU D N 1
ATOM 12745 C CA . LEU D 4 52 ? 330.143 286.997 151.274 1.00 1007.3 52 LEU D CA 1
ATOM 12746 C C . LEU D 4 52 ? 330.263 285.612 151.900 1.00 1007.3 52 LEU D C 1
ATOM 12747 O O . LEU D 4 52 ? 329.362 284.776 151.751 1.00 1007.3 52 LEU D O 1
ATOM 12749 N N . SER D 4 53 ? 331.370 285.352 152.600 1.00 1007.3 53 SER D N 1
ATOM 12750 C CA . SER D 4 53 ? 331.528 284.072 153.283 1.00 1007.3 53 SER D CA 1
ATOM 12751 C C . SER D 4 53 ? 330.466 283.892 154.360 1.00 1007.3 53 SER D C 1
ATOM 12752 O O . SER D 4 53 ? 329.916 282.797 154.522 1.00 1007.3 53 SER D O 1
ATOM 12754 N N . LEU D 4 54 ? 330.164 284.959 155.104 1.00 1007.3 54 LEU D N 1
ATOM 12755 C CA . LEU D 4 54 ? 329.124 284.885 156.124 1.00 1007.3 54 LEU D CA 1
ATOM 12756 C C . LEU D 4 54 ? 327.758 284.626 155.502 1.00 1007.3 54 LEU D C 1
ATOM 12757 O O . LEU D 4 54 ? 326.959 283.859 156.046 1.00 1007.3 54 LEU D O 1
ATOM 12759 N N . LEU D 4 55 ? 327.467 285.265 154.366 1.00 1007.3 55 LEU D N 1
ATOM 12760 C CA . LEU D 4 55 ? 326.192 285.029 153.692 1.00 1007.3 55 LEU D CA 1
ATOM 12761 C C . LEU D 4 55 ? 326.081 283.589 153.202 1.00 1007.3 55 LEU D C 1
ATOM 12762 O O . LEU D 4 55 ? 325.027 282.954 153.343 1.00 1007.3 55 LEU D O 1
ATOM 12764 N N . ALA D 4 56 ? 327.160 283.057 152.621 1.00 1007.3 56 ALA D N 1
ATOM 12765 C CA . ALA D 4 56 ? 327.148 281.666 152.175 1.00 1007.3 56 ALA D CA 1
ATOM 12766 C C . ALA D 4 56 ? 326.979 280.712 153.352 1.00 1007.3 56 ALA D C 1
ATOM 12767 O O . ALA D 4 56 ? 326.232 279.728 153.264 1.00 1007.3 56 ALA D O 1
ATOM 12769 N N . ALA D 4 57 ? 327.665 280.989 154.464 1.00 1007.3 57 ALA D N 1
ATOM 12770 C CA . ALA D 4 57 ? 327.525 280.156 155.651 1.00 1007.3 57 ALA D CA 1
ATOM 12771 C C . ALA D 4 57 ? 326.111 280.227 156.210 1.00 1007.3 57 ALA D C 1
ATOM 12772 O O . ALA D 4 57 ? 325.572 279.221 156.680 1.00 1007.3 57 ALA D O 1
ATOM 12774 N N . LEU D 4 58 ? 325.496 281.412 156.173 1.00 1007.3 58 LEU D N 1
ATOM 12775 C CA . LEU D 4 58 ? 324.119 281.552 156.633 1.00 1007.3 58 LEU D CA 1
ATOM 12776 C C . LEU D 4 58 ? 323.159 280.763 155.752 1.00 1007.3 58 LEU D C 1
ATOM 12777 O O . LEU D 4 58 ? 322.228 280.127 156.257 1.00 1007.3 58 LEU D O 1
ATOM 12779 N N . ALA D 4 59 ? 323.363 280.798 154.433 1.00 1007.3 59 ALA D N 1
ATOM 12780 C CA . ALA D 4 59 ? 322.520 280.007 153.540 1.00 1007.3 59 ALA D CA 1
ATOM 12781 C C . ALA D 4 59 ? 322.684 278.514 153.806 1.00 1007.3 59 ALA D C 1
ATOM 12782 O O . ALA D 4 59 ? 321.696 277.767 153.855 1.00 1007.3 59 ALA D O 1
ATOM 12784 N N . HIS D 4 60 ? 323.928 278.063 153.990 1.00 1007.3 60 HIS D N 1
ATOM 12785 C CA . HIS D 4 60 ? 324.168 276.655 154.292 1.00 1007.3 60 HIS D CA 1
ATOM 12786 C C . HIS D 4 60 ? 323.535 276.260 155.621 1.00 1007.3 60 HIS D C 1
ATOM 12787 O O . HIS D 4 60 ? 322.963 275.171 155.746 1.00 1007.3 60 HIS D O 1
ATOM 12789 N N . LEU D 4 61 ? 323.630 277.134 156.625 1.00 1007.3 61 LEU D N 1
ATOM 12790 C CA . LEU D 4 61 ? 323.032 276.850 157.925 1.00 1007.3 61 LEU D CA 1
ATOM 12791 C C . LEU D 4 61 ? 321.513 276.809 157.839 1.00 1007.3 61 LEU D C 1
ATOM 12792 O O . LEU D 4 61 ? 320.874 275.993 158.508 1.00 1007.3 61 LEU D O 1
ATOM 12794 N N . ALA D 4 62 ? 320.915 277.689 157.032 1.00 1007.3 62 ALA D N 1
ATOM 12795 C CA . ALA D 4 62 ? 319.470 277.647 156.836 1.00 1007.3 62 ALA D CA 1
ATOM 12796 C C . ALA D 4 62 ? 319.043 276.348 156.166 1.00 1007.3 62 ALA D C 1
ATOM 12797 O O . ALA D 4 62 ? 318.042 275.736 156.559 1.00 1007.3 62 ALA D O 1
ATOM 12799 N N . ALA D 4 63 ? 319.794 275.909 155.152 1.00 1007.3 63 ALA D N 1
ATOM 12800 C CA . ALA D 4 63 ? 319.484 274.635 154.508 1.00 1007.3 63 ALA D CA 1
ATOM 12801 C C . ALA D 4 63 ? 319.619 273.474 155.488 1.00 1007.3 63 ALA D C 1
ATOM 12802 O O . ALA D 4 63 ? 318.774 272.569 155.516 1.00 1007.3 63 ALA D O 1
ATOM 12804 N N . ALA D 4 64 ? 320.675 273.487 156.306 1.00 1007.3 64 ALA D N 1
ATOM 12805 C CA . ALA D 4 64 ? 320.868 272.429 157.292 1.00 1007.3 64 ALA D CA 1
ATOM 12806 C C . ALA D 4 64 ? 319.760 272.436 158.338 1.00 1007.3 64 ALA D C 1
ATOM 12807 O O . ALA D 4 64 ? 319.303 271.375 158.775 1.00 1007.3 64 ALA D O 1
ATOM 12809 N N . GLU D 4 65 ? 319.324 273.625 158.761 1.00 1007.3 65 GLU D N 1
ATOM 12810 C CA . GLU D 4 65 ? 318.227 273.725 159.716 1.00 1007.3 65 GLU D CA 1
ATOM 12811 C C . GLU D 4 65 ? 316.928 273.199 159.120 1.00 1007.3 65 GLU D C 1
ATOM 12812 O O . GLU D 4 65 ? 316.156 272.521 159.806 1.00 1007.3 65 GLU D O 1
ATOM 12814 N N . LYS D 4 66 ? 316.669 273.504 157.846 1.00 1007.3 66 LYS D N 1
ATOM 12815 C CA . LYS D 4 66 ? 315.488 272.957 157.185 1.00 1007.3 66 LYS D CA 1
ATOM 12816 C C . LYS D 4 66 ? 315.555 271.437 157.113 1.00 1007.3 66 LYS D C 1
ATOM 12817 O O . LYS D 4 66 ? 314.552 270.750 157.350 1.00 1007.3 66 LYS D O 1
ATOM 12819 N N . VAL D 4 67 ? 316.731 270.894 156.790 1.00 1007.3 67 VAL D N 1
ATOM 12820 C CA . VAL D 4 67 ? 316.890 269.443 156.725 1.00 1007.3 67 VAL D CA 1
ATOM 12821 C C . VAL D 4 67 ? 316.663 268.815 158.096 1.00 1007.3 67 VAL D C 1
ATOM 12822 O O . VAL D 4 67 ? 315.997 267.780 158.218 1.00 1007.3 67 VAL D O 1
ATOM 12824 N N . TYR D 4 68 ? 317.218 269.427 159.145 1.00 1007.3 68 TYR D N 1
ATOM 12825 C CA . TYR D 4 68 ? 317.046 268.899 160.496 1.00 1007.3 68 TYR D CA 1
ATOM 12826 C C . TYR D 4 68 ? 315.588 268.962 160.934 1.00 1007.3 68 TYR D C 1
ATOM 12827 O O . TYR D 4 68 ? 315.084 268.031 161.574 1.00 1007.3 68 TYR D O 1
ATOM 12829 N N . HIS D 4 69 ? 314.897 270.057 160.609 1.00 1007.3 69 HIS D N 1
ATOM 12830 C CA . HIS D 4 69 ? 313.479 270.164 160.933 1.00 1007.3 69 HIS D CA 1
ATOM 12831 C C . HIS D 4 69 ? 312.671 269.101 160.201 1.00 1007.3 69 HIS D C 1
ATOM 12832 O O . HIS D 4 69 ? 311.749 268.508 160.773 1.00 1007.3 69 HIS D O 1
ATOM 12834 N N . SER D 4 70 ? 313.001 268.848 158.932 1.00 1007.3 70 SER D N 1
ATOM 12835 C CA . SER D 4 70 ? 312.355 267.766 158.200 1.00 1007.3 70 SER D CA 1
ATOM 12836 C C . SER D 4 70 ? 312.683 266.399 158.787 1.00 1007.3 70 SER D C 1
ATOM 12837 O O . SER D 4 70 ? 311.933 265.445 158.554 1.00 1007.3 70 SER D O 1
ATOM 12839 N N . LEU D 4 71 ? 313.787 266.287 159.532 1.00 1007.3 71 LEU D N 1
ATOM 12840 C CA . LEU D 4 71 ? 314.194 265.043 160.188 1.00 1007.3 71 LEU D CA 1
ATOM 12841 C C . LEU D 4 71 ? 314.384 263.907 159.186 1.00 1007.3 71 LEU D C 1
ATOM 12842 O O . LEU D 4 71 ? 314.155 262.738 159.506 1.00 1007.3 71 LEU D O 1
ATOM 12844 N N . THR D 4 72 ? 314.805 264.242 157.967 1.00 1007.3 72 THR D N 1
ATOM 12845 C CA . THR D 4 72 ? 315.021 263.239 156.934 1.00 1007.3 72 THR D CA 1
ATOM 12846 C C . THR D 4 72 ? 316.379 262.559 157.041 1.00 1007.3 72 THR D C 1
ATOM 12847 O O . THR D 4 72 ? 316.603 261.552 156.361 1.00 1007.3 72 THR D O 1
ATOM 12849 N N . TYR D 4 73 ? 317.284 263.077 157.873 1.00 1007.3 73 TYR D N 1
ATOM 12850 C CA . TYR D 4 73 ? 318.607 262.482 158.017 1.00 1007.3 73 TYR D CA 1
ATOM 12851 C C . TYR D 4 73 ? 318.600 261.222 158.873 1.00 1007.3 73 TYR D C 1
ATOM 12852 O O . TYR D 4 73 ? 319.589 260.482 158.860 1.00 1007.3 73 TYR D O 1
ATOM 12854 N N . LEU D 4 74 ? 317.524 260.962 159.609 1.00 1007.3 74 LEU D N 1
ATOM 12855 C CA . LEU D 4 74 ? 317.441 259.775 160.451 1.00 1007.3 74 LEU D CA 1
ATOM 12856 C C . LEU D 4 74 ? 317.136 258.533 159.620 1.00 1007.3 74 LEU D C 1
ATOM 12857 O O . LEU D 4 74 ? 316.615 258.630 158.508 1.00 1007.3 74 LEU D O 1
ATOM 12859 N N . ILE D 4 90 ? 323.690 264.535 157.576 1.00 1007.3 90 ILE D N 1
ATOM 12860 C CA . ILE D 4 90 ? 323.574 265.800 158.290 1.00 1007.3 90 ILE D CA 1
ATOM 12861 C C . ILE D 4 90 ? 324.908 266.172 158.926 1.00 1007.3 90 ILE D C 1
ATOM 12862 O O . ILE D 4 90 ? 325.203 267.350 159.127 1.00 1007.3 90 ILE D O 1
ATOM 12864 N N . ARG D 4 91 ? 325.710 265.153 159.249 1.00 1007.3 91 ARG D N 1
ATOM 12865 C CA . ARG D 4 91 ? 327.016 265.402 159.850 1.00 1007.3 91 ARG D CA 1
ATOM 12866 C C . ARG D 4 91 ? 327.938 266.140 158.887 1.00 1007.3 91 ARG D C 1
ATOM 12867 O O . ARG D 4 91 ? 328.665 267.055 159.290 1.00 1007.3 91 ARG D O 1
ATOM 12869 N N . THR D 4 92 ? 327.925 265.752 157.609 1.00 1007.3 92 THR D N 1
ATOM 12870 C CA . THR D 4 92 ? 328.782 266.408 156.625 1.00 1007.3 92 THR D CA 1
ATOM 12871 C C . THR D 4 92 ? 328.391 267.869 156.433 1.00 1007.3 92 THR D C 1
ATOM 12872 O O . THR D 4 92 ? 329.261 268.744 156.353 1.00 1007.3 92 THR D O 1
ATOM 12874 N N . ILE D 4 93 ? 327.088 268.151 156.355 1.00 1007.3 93 ILE D N 1
ATOM 12875 C CA . ILE D 4 93 ? 326.633 269.528 156.172 1.00 1007.3 93 ILE D CA 1
ATOM 12876 C C . ILE D 4 93 ? 326.998 270.377 157.383 1.00 1007.3 93 ILE D C 1
ATOM 12877 O O . ILE D 4 93 ? 327.448 271.521 157.245 1.00 1007.3 93 ILE D O 1
ATOM 12879 N N . TYR D 4 94 ? 326.802 269.834 158.587 1.00 1007.3 94 TYR D N 1
ATOM 12880 C CA . TYR D 4 94 ? 327.160 270.567 159.798 1.00 1007.3 94 TYR D CA 1
ATOM 12881 C C . TYR D 4 94 ? 328.660 270.823 159.864 1.00 1007.3 94 TYR D C 1
ATOM 12882 O O . TYR D 4 94 ? 329.094 271.914 160.253 1.00 1007.3 94 TYR D O 1
ATOM 12884 N N . THR D 4 95 ? 329.469 269.829 159.489 1.00 1007.3 95 THR D N 1
ATOM 12885 C CA . THR D 4 95 ? 330.916 270.012 159.487 1.00 1007.3 95 THR D CA 1
ATOM 12886 C C . THR D 4 95 ? 331.337 271.072 158.477 1.00 1007.3 95 THR D C 1
ATOM 12887 O O . THR D 4 95 ? 332.213 271.898 158.761 1.00 1007.3 95 THR D O 1
ATOM 12889 N N . SER D 4 96 ? 330.727 271.063 157.289 1.00 1007.3 96 SER D N 1
ATOM 12890 C CA . SER D 4 96 ? 331.043 272.076 156.286 1.00 1007.3 96 SER D CA 1
ATOM 12891 C C . SER D 4 96 ? 330.654 273.469 156.767 1.00 1007.3 96 SER D C 1
ATOM 12892 O O . SER D 4 96 ? 331.404 274.433 156.572 1.00 1007.3 96 SER D O 1
ATOM 12894 N N . LEU D 4 97 ? 329.481 273.594 157.393 1.00 1007.3 97 LEU D N 1
ATOM 12895 C CA . LEU D 4 97 ? 329.058 274.887 157.921 1.00 1007.3 97 LEU D CA 1
ATOM 12896 C C . LEU D 4 97 ? 329.999 275.369 159.019 1.00 1007.3 97 LEU D C 1
ATOM 12897 O O . LEU D 4 97 ? 330.347 276.554 159.073 1.00 1007.3 97 LEU D O 1
ATOM 12899 N N . HIS D 4 98 ? 330.421 274.462 159.904 1.00 1007.3 98 HIS D N 1
ATOM 12900 C CA . HIS D 4 98 ? 331.356 274.835 160.960 1.00 1007.3 98 HIS D CA 1
ATOM 12901 C C . HIS D 4 98 ? 332.698 275.266 160.384 1.00 1007.3 98 HIS D C 1
ATOM 12902 O O . HIS D 4 98 ? 333.303 276.234 160.858 1.00 1007.3 98 HIS D O 1
ATOM 12904 N N . ASN D 4 99 ? 333.183 274.554 159.363 1.00 1007.3 99 ASN D N 1
ATOM 12905 C CA . ASN D 4 99 ? 334.439 274.934 158.724 1.00 1007.3 99 ASN D CA 1
ATOM 12906 C C . ASN D 4 99 ? 334.330 276.302 158.061 1.00 1007.3 99 ASN D C 1
ATOM 12907 O O . ASN D 4 99 ? 335.252 277.121 158.155 1.00 1007.3 99 ASN D O 1
ATOM 12909 N N . GLU D 4 100 ? 333.210 276.565 157.382 1.00 1007.3 100 GLU D N 1
ATOM 12910 C CA . GLU D 4 100 ? 333.013 277.871 156.761 1.00 1007.3 100 GLU D CA 1
ATOM 12911 C C . GLU D 4 100 ? 332.960 278.977 157.808 1.00 1007.3 100 GLU D C 1
ATOM 12912 O O . GLU D 4 100 ? 333.543 280.051 157.617 1.00 1007.3 100 GLU D O 1
ATOM 12914 N N . LEU D 4 101 ? 332.264 278.732 158.921 1.00 1007.3 101 LEU D N 1
ATOM 12915 C CA . LEU D 4 101 ? 332.199 279.727 159.988 1.00 1007.3 101 LEU D CA 1
ATOM 12916 C C . LEU D 4 101 ? 333.576 279.982 160.590 1.00 1007.3 101 LEU D C 1
ATOM 12917 O O . LEU D 4 101 ? 333.933 281.130 160.878 1.00 1007.3 101 LEU D O 1
ATOM 12919 N N . LYS D 4 102 ? 334.362 278.921 160.792 1.00 1007.3 102 LYS D N 1
ATOM 12920 C CA . LYS D 4 102 ? 335.709 279.087 161.328 1.00 1007.3 102 LYS D CA 1
ATOM 12921 C C . LYS D 4 102 ? 336.594 279.868 160.364 1.00 1007.3 102 LYS D C 1
ATOM 12922 O O . LYS D 4 102 ? 337.384 280.720 160.786 1.00 1007.3 102 LYS D O 1
ATOM 12924 N N . LYS D 4 103 ? 336.480 279.585 159.064 1.00 1007.3 103 LYS D N 1
ATOM 12925 C CA . LYS D 4 103 ? 337.258 280.324 158.075 1.00 1007.3 103 LYS D CA 1
ATOM 12926 C C . LYS D 4 103 ? 336.857 281.793 158.044 1.00 1007.3 103 LYS D C 1
ATOM 12927 O O . LYS D 4 103 ? 337.712 282.675 157.899 1.00 1007.3 103 LYS D O 1
ATOM 12929 N N . VAL D 4 104 ? 335.559 282.075 158.169 1.00 1007.3 104 VAL D N 1
ATOM 12930 C CA . VAL D 4 104 ? 335.098 283.459 158.204 1.00 1007.3 104 VAL D CA 1
ATOM 12931 C C . VAL D 4 104 ? 335.624 284.168 159.446 1.00 1007.3 104 VAL D C 1
ATOM 12932 O O . VAL D 4 104 ? 336.061 285.324 159.380 1.00 1007.3 104 VAL D O 1
ATOM 12934 N N . VAL D 4 105 ? 335.584 283.494 160.598 1.00 1007.3 105 VAL D N 1
ATOM 12935 C CA . VAL D 4 105 ? 336.055 284.104 161.838 1.00 1007.3 105 VAL D CA 1
ATOM 12936 C C . VAL D 4 105 ? 337.553 284.378 161.770 1.00 1007.3 105 VAL D C 1
ATOM 12937 O O . VAL D 4 105 ? 338.019 285.454 162.164 1.00 1007.3 105 VAL D O 1
ATOM 12939 N N . THR D 4 106 ? 338.329 283.416 161.271 1.00 1007.3 106 THR D N 1
ATOM 12940 C CA . THR D 4 106 ? 339.773 283.580 161.171 1.00 1007.3 106 THR D CA 1
ATOM 12941 C C . THR D 4 106 ? 340.197 284.405 159.963 1.00 1007.3 106 THR D C 1
ATOM 12942 O O . THR D 4 106 ? 341.357 284.825 159.898 1.00 1007.3 106 THR D O 1
ATOM 12944 N N . GLY D 4 107 ? 339.296 284.647 159.014 1.00 1007.3 107 GLY D N 1
ATOM 12945 C CA . GLY D 4 107 ? 339.623 285.441 157.848 1.00 1007.3 107 GLY D CA 1
ATOM 12946 C C . GLY D 4 107 ? 339.506 286.930 158.098 1.00 1007.3 107 GLY D C 1
ATOM 12947 O O . GLY D 4 107 ? 338.573 287.577 157.612 1.00 1007.3 107 GLY D O 1
ATOM 12948 N N . ARG D 4 108 ? 340.450 287.487 158.857 1.00 1007.3 108 ARG D N 1
ATOM 12949 C CA . ARG D 4 108 ? 340.446 288.911 159.187 1.00 1007.3 108 ARG D CA 1
ATOM 12950 C C . ARG D 4 108 ? 341.033 289.729 158.034 1.00 1007.3 108 ARG D C 1
ATOM 12951 O O . ARG D 4 108 ? 342.072 290.379 158.147 1.00 1007.3 108 ARG D O 1
ATOM 12953 N N . GLY D 4 109 ? 340.335 289.683 156.902 1.00 1007.3 109 GLY D N 1
ATOM 12954 C CA . GLY D 4 109 ? 340.760 290.405 155.720 1.00 1007.3 109 GLY D CA 1
ATOM 12955 C C . GLY D 4 109 ? 340.289 291.844 155.702 1.00 1007.3 109 GLY D C 1
ATOM 12956 O O . GLY D 4 109 ? 339.092 292.112 155.565 1.00 1007.3 109 GLY D O 1
ATOM 12957 N N . ALA D 4 110 ? 341.224 292.780 155.839 1.00 1007.3 110 ALA D N 1
ATOM 12958 C CA . ALA D 4 110 ? 340.912 294.202 155.824 1.00 1007.3 110 ALA D CA 1
ATOM 12959 C C . ALA D 4 110 ? 340.830 294.775 154.416 1.00 1007.3 110 ALA D C 1
ATOM 12960 O O . ALA D 4 110 ? 340.476 295.948 154.260 1.00 1007.3 110 ALA D O 1
ATOM 12962 N N . LEU D 4 111 ? 341.145 293.980 153.391 1.00 1007.3 111 LEU D N 1
ATOM 12963 C CA . LEU D 4 111 ? 341.099 294.460 152.015 1.00 1007.3 111 LEU D CA 1
ATOM 12964 C C . LEU D 4 111 ? 339.679 294.648 151.501 1.00 1007.3 111 LEU D C 1
ATOM 12965 O O . LEU D 4 111 ? 339.499 295.269 150.448 1.00 1007.3 111 LEU D O 1
ATOM 12967 N N . GLY D 4 112 ? 338.674 294.131 152.207 1.00 1007.3 112 GLY D N 1
ATOM 12968 C CA . GLY D 4 112 ? 337.297 294.293 151.783 1.00 1007.3 112 GLY D CA 1
ATOM 12969 C C . GLY D 4 112 ? 336.690 295.649 152.062 1.00 1007.3 112 GLY D C 1
ATOM 12970 O O . GLY D 4 112 ? 335.602 295.941 151.558 1.00 1007.3 112 GLY D O 1
ATOM 12971 N N . GLY D 4 113 ? 337.364 296.484 152.851 1.00 1007.3 113 GLY D N 1
ATOM 12972 C CA . GLY D 4 113 ? 336.866 297.809 153.154 1.00 1007.3 113 GLY D CA 1
ATOM 12973 C C . GLY D 4 113 ? 335.792 297.870 154.214 1.00 1007.3 113 GLY D C 1
ATOM 12974 O O . GLY D 4 113 ? 335.237 298.950 154.448 1.00 1007.3 113 GLY D O 1
ATOM 12975 N N . THR D 4 114 ? 335.478 296.752 154.863 1.00 1007.3 114 THR D N 1
ATOM 12976 C CA . THR D 4 114 ? 334.450 296.745 155.891 1.00 1007.3 114 THR D CA 1
ATOM 12977 C C . THR D 4 114 ? 334.946 297.437 157.158 1.00 1007.3 114 THR D C 1
ATOM 12978 O O . THR D 4 114 ? 336.147 297.513 157.431 1.00 1007.3 114 THR D O 1
ATOM 12980 N N . ALA D 4 115 ? 333.995 297.950 157.934 1.00 1007.3 115 ALA D N 1
ATOM 12981 C CA . ALA D 4 115 ? 334.325 298.606 159.186 1.00 1007.3 115 ALA D CA 1
ATOM 12982 C C . ALA D 4 115 ? 334.893 297.593 160.181 1.00 1007.3 115 ALA D C 1
ATOM 12983 O O . ALA D 4 115 ? 334.469 296.435 160.208 1.00 1007.3 115 ALA D O 1
ATOM 12985 N N . PRO D 4 116 ? 335.865 298.003 161.005 1.00 1007.3 116 PRO D N 1
ATOM 12986 C CA . PRO D 4 116 ? 336.433 297.047 161.972 1.00 1007.3 116 PRO D CA 1
ATOM 12987 C C . PRO D 4 116 ? 335.425 296.566 163.002 1.00 1007.3 116 PRO D C 1
ATOM 12988 O O . PRO D 4 116 ? 335.483 295.404 163.424 1.00 1007.3 116 PRO D O 1
ATOM 12992 N N . HIS D 4 117 ? 334.496 297.430 163.419 1.00 1007.3 117 HIS D N 1
ATOM 12993 C CA . HIS D 4 117 ? 333.421 296.984 164.299 1.00 1007.3 117 HIS D CA 1
ATOM 12994 C C . HIS D 4 117 ? 332.538 295.959 163.601 1.00 1007.3 117 HIS D C 1
ATOM 12995 O O . HIS D 4 117 ? 332.124 294.964 164.208 1.00 1007.3 117 HIS D O 1
ATOM 12997 N N . VAL D 4 118 ? 332.244 296.186 162.318 1.00 1007.3 118 VAL D N 1
ATOM 12998 C CA . VAL D 4 118 ? 331.471 295.219 161.545 1.00 1007.3 118 VAL D CA 1
ATOM 12999 C C . VAL D 4 118 ? 332.228 293.903 161.430 1.00 1007.3 118 VAL D C 1
ATOM 13000 O O . VAL D 4 118 ? 331.636 292.821 161.507 1.00 1007.3 118 VAL D O 1
ATOM 13002 N N . GLU D 4 119 ? 333.548 293.973 161.233 1.00 1007.3 119 GLU D N 1
ATOM 13003 C CA . GLU D 4 119 ? 334.351 292.756 161.156 1.00 1007.3 119 GLU D CA 1
ATOM 13004 C C . GLU D 4 119 ? 334.326 291.988 162.474 1.00 1007.3 119 GLU D C 1
ATOM 13005 O O . GLU D 4 119 ? 334.214 290.756 162.481 1.00 1007.3 119 GLU D O 1
ATOM 13007 N N . GLU D 4 120 ? 334.435 292.699 163.600 1.00 1007.3 120 GLU D N 1
ATOM 13008 C CA . GLU D 4 120 ? 334.374 292.036 164.900 1.00 1007.3 120 GLU D CA 1
ATOM 13009 C C . GLU D 4 120 ? 333.007 291.404 165.133 1.00 1007.3 120 GLU D C 1
ATOM 13010 O O . GLU D 4 120 ? 332.909 290.285 165.655 1.00 1007.3 120 GLU D O 1
ATOM 13012 N N . LEU D 4 121 ? 331.937 292.109 164.752 1.00 1007.3 121 LEU D N 1
ATOM 13013 C CA . LEU D 4 121 ? 330.597 291.547 164.881 1.00 1007.3 121 LEU D CA 1
ATOM 13014 C C . LEU D 4 121 ? 330.438 290.304 164.014 1.00 1007.3 121 LEU D C 1
ATOM 13015 O O . LEU D 4 121 ? 329.831 289.315 164.440 1.00 1007.3 121 LEU D O 1
ATOM 13017 N N . LEU D 4 122 ? 330.978 290.339 162.794 1.00 1007.3 122 LEU D N 1
ATOM 13018 C CA . LEU D 4 122 ? 330.914 289.175 161.916 1.00 1007.3 122 LEU D CA 1
ATOM 13019 C C . LEU D 4 122 ? 331.687 287.999 162.499 1.00 1007.3 122 LEU D C 1
ATOM 13020 O O . LEU D 4 122 ? 331.239 286.851 162.412 1.00 1007.3 122 LEU D O 1
ATOM 13022 N N . SER D 4 123 ? 332.856 288.262 163.088 1.00 1007.3 123 SER D N 1
ATOM 13023 C CA . SER D 4 123 ? 333.630 287.188 163.705 1.00 1007.3 123 SER D CA 1
ATOM 13024 C C . SER D 4 123 ? 332.887 286.578 164.888 1.00 1007.3 123 SER D C 1
ATOM 13025 O O . SER D 4 123 ? 332.862 285.351 165.054 1.00 1007.3 123 SER D O 1
ATOM 13027 N N . HIS D 4 124 ? 332.276 287.421 165.725 1.00 1007.3 124 HIS D N 1
ATOM 13028 C CA . HIS D 4 124 ? 331.494 286.908 166.846 1.00 1007.3 124 HIS D CA 1
ATOM 13029 C C . HIS D 4 124 ? 330.302 286.093 166.358 1.00 1007.3 124 HIS D C 1
ATOM 13030 O O . HIS D 4 124 ? 329.985 285.037 166.922 1.00 1007.3 124 HIS D O 1
ATOM 13032 N N . LEU D 4 125 ? 329.630 286.569 165.306 1.00 1007.3 125 LEU D N 1
ATOM 13033 C CA . LEU D 4 125 ? 328.509 285.826 164.739 1.00 1007.3 125 LEU D CA 1
ATOM 13034 C C . LEU D 4 125 ? 328.966 284.489 164.173 1.00 1007.3 125 LEU D C 1
ATOM 13035 O O . LEU D 4 125 ? 328.264 283.483 164.302 1.00 1007.3 125 LEU D O 1
ATOM 13037 N N . SER D 4 126 ? 330.137 284.461 163.533 1.00 1007.3 126 SER D N 1
ATOM 13038 C CA . SER D 4 126 ? 330.669 283.209 163.005 1.00 1007.3 126 SER D CA 1
ATOM 13039 C C . SER D 4 126 ? 330.990 282.228 164.125 1.00 1007.3 126 SER D C 1
ATOM 13040 O O . SER D 4 126 ? 330.720 281.028 164.001 1.00 1007.3 126 SER D O 1
ATOM 13042 N N . GLU D 4 127 ? 331.572 282.716 165.223 1.00 1007.3 127 GLU D N 1
ATOM 13043 C CA . GLU D 4 127 ? 331.844 281.840 166.360 1.00 1007.3 127 GLU D CA 1
ATOM 13044 C C . GLU D 4 127 ? 330.551 281.289 166.954 1.00 1007.3 127 GLU D C 1
ATOM 13045 O O . GLU D 4 127 ? 330.459 280.094 167.271 1.00 1007.3 127 GLU D O 1
ATOM 13047 N N . GLN D 4 128 ? 329.538 282.147 167.103 1.00 1007.3 128 GLN D N 1
ATOM 13048 C CA . GLN D 4 128 ? 328.252 281.689 167.621 1.00 1007.3 128 GLN D CA 1
ATOM 13049 C C . GLN D 4 128 ? 327.609 280.676 166.682 1.00 1007.3 128 GLN D C 1
ATOM 13050 O O . GLN D 4 128 ? 327.008 279.694 167.132 1.00 1007.3 128 GLN D O 1
ATOM 13052 N N . LEU D 4 129 ? 327.724 280.899 165.371 1.00 1007.3 129 LEU D N 1
ATOM 13053 C CA . LEU D 4 129 ? 327.168 279.964 164.400 1.00 1007.3 129 LEU D CA 1
ATOM 13054 C C . LEU D 4 129 ? 327.895 278.627 164.443 1.00 1007.3 129 LEU D C 1
ATOM 13055 O O . LEU D 4 129 ? 327.271 277.574 164.290 1.00 1007.3 129 LEU D O 1
ATOM 13057 N N . CYS D 4 130 ? 329.215 278.647 164.640 1.00 1007.3 130 CYS D N 1
ATOM 13058 C CA . CYS D 4 130 ? 329.958 277.398 164.780 1.00 1007.3 130 CYS D CA 1
ATOM 13059 C C . CYS D 4 130 ? 329.527 276.640 166.030 1.00 1007.3 130 CYS D C 1
ATOM 13060 O O . CYS D 4 130 ? 329.361 275.413 165.999 1.00 1007.3 130 CYS D O 1
ATOM 13062 N N . PHE D 4 131 ? 329.340 277.356 167.142 1.00 1007.3 131 PHE D N 1
ATOM 13063 C CA . PHE D 4 131 ? 328.847 276.711 168.357 1.00 1007.3 131 PHE D CA 1
ATOM 13064 C C . PHE D 4 131 ? 327.459 276.118 168.140 1.00 1007.3 131 PHE D C 1
ATOM 13065 O O . PHE D 4 131 ? 327.176 274.994 168.578 1.00 1007.3 131 PHE D O 1
ATOM 13067 N N . PHE D 4 132 ? 326.582 276.859 167.459 1.00 1007.3 132 PHE D N 1
ATOM 13068 C CA . PHE D 4 132 ? 325.240 276.359 167.177 1.00 1007.3 132 PHE D CA 1
ATOM 13069 C C . PHE D 4 132 ? 325.283 275.144 166.259 1.00 1007.3 132 PHE D C 1
ATOM 13070 O O . PHE D 4 132 ? 324.485 274.216 166.412 1.00 1007.3 132 PHE D O 1
ATOM 13072 N N . VAL D 4 133 ? 326.204 275.136 165.294 1.00 1007.3 133 VAL D N 1
ATOM 13073 C CA . VAL D 4 133 ? 326.337 273.996 164.393 1.00 1007.3 133 VAL D CA 1
ATOM 13074 C C . VAL D 4 133 ? 326.818 272.768 165.153 1.00 1007.3 133 VAL D C 1
ATOM 13075 O O . VAL D 4 133 ? 326.347 271.650 164.913 1.00 1007.3 133 VAL D O 1
ATOM 13077 N N . GLN D 4 134 ? 327.768 272.950 166.073 1.00 1007.3 134 GLN D N 1
ATOM 13078 C CA . GLN D 4 134 ? 328.211 271.830 166.900 1.00 1007.3 134 GLN D CA 1
ATOM 13079 C C . GLN D 4 134 ? 327.072 271.302 167.767 1.00 1007.3 134 GLN D C 1
ATOM 13080 O O . GLN D 4 134 ? 326.896 270.084 167.906 1.00 1007.3 134 GLN D O 1
ATOM 13082 N N . ALA D 4 135 ? 326.284 272.208 168.353 1.00 1007.3 135 ALA D N 1
ATOM 13083 C CA . ALA D 4 135 ? 325.140 271.784 169.156 1.00 1007.3 135 ALA D CA 1
ATOM 13084 C C . ALA D 4 135 ? 324.115 271.037 168.310 1.00 1007.3 135 ALA D C 1
ATOM 13085 O O . ALA D 4 135 ? 323.541 270.036 168.754 1.00 1007.3 135 ALA D O 1
ATOM 13087 N N . ARG D 4 136 ? 323.866 271.515 167.089 1.00 1007.3 136 ARG D N 1
ATOM 13088 C CA . ARG D 4 136 ? 322.930 270.843 166.195 1.00 1007.3 136 ARG D CA 1
ATOM 13089 C C . ARG D 4 136 ? 323.441 269.465 165.794 1.00 1007.3 136 ARG D C 1
ATOM 13090 O O . ARG D 4 136 ? 322.658 268.518 165.680 1.00 1007.3 136 ARG D O 1
ATOM 13092 N N . MET D 4 137 ? 324.749 269.338 165.561 1.00 1007.3 137 MET D N 1
ATOM 13093 C CA . MET D 4 137 ? 325.322 268.030 165.259 1.00 1007.3 137 MET D CA 1
ATOM 13094 C C . MET D 4 137 ? 325.162 267.077 166.437 1.00 1007.3 137 MET D C 1
ATOM 13095 O O . MET D 4 137 ? 324.836 265.898 166.253 1.00 1007.3 137 MET D O 1
ATOM 13097 N N . GLU D 4 138 ? 325.383 267.573 167.657 1.00 1007.3 138 GLU D N 1
ATOM 13098 C CA . GLU D 4 138 ? 325.177 266.740 168.839 1.00 1007.3 138 GLU D CA 1
ATOM 13099 C C . GLU D 4 138 ? 323.716 266.320 168.970 1.00 1007.3 138 GLU D C 1
ATOM 13100 O O . GLU D 4 138 ? 323.419 265.168 169.312 1.00 1007.3 138 GLU D O 1
ATOM 13102 N N . ILE D 4 139 ? 322.791 267.243 168.702 1.00 1007.3 139 ILE D N 1
ATOM 13103 C CA . ILE D 4 139 ? 321.368 266.924 168.780 1.00 1007.3 139 ILE D CA 1
ATOM 13104 C C . ILE D 4 139 ? 320.991 265.886 167.729 1.00 1007.3 139 ILE D C 1
ATOM 13105 O O . ILE D 4 139 ? 320.200 264.974 167.993 1.00 1007.3 139 ILE D O 1
ATOM 13107 N N . ALA D 4 140 ? 321.537 266.017 166.518 1.00 1007.3 140 ALA D N 1
ATOM 13108 C CA . ALA D 4 140 ? 321.266 265.039 165.469 1.00 1007.3 140 ALA D CA 1
ATOM 13109 C C . ALA D 4 140 ? 321.826 263.671 165.834 1.00 1007.3 140 ALA D C 1
ATOM 13110 O O . ALA D 4 140 ? 321.194 262.642 165.567 1.00 1007.3 140 ALA D O 1
ATOM 13112 N N . ASP D 4 141 ? 323.016 263.637 166.438 1.00 1007.3 141 ASP D N 1
ATOM 13113 C CA . ASP D 4 141 ? 323.574 262.369 166.898 1.00 1007.3 141 ASP D CA 1
ATOM 13114 C C . ASP D 4 141 ? 322.698 261.742 167.976 1.00 1007.3 141 ASP D C 1
ATOM 13115 O O . ASP D 4 141 ? 322.478 260.525 167.980 1.00 1007.3 141 ASP D O 1
ATOM 13117 N N . PHE D 4 142 ? 322.190 262.561 168.901 1.00 1007.3 142 PHE D N 1
ATOM 13118 C CA . PHE D 4 142 ? 321.288 262.048 169.928 1.00 1007.3 142 PHE D CA 1
ATOM 13119 C C . PHE D 4 142 ? 320.002 261.506 169.314 1.00 1007.3 142 PHE D C 1
ATOM 13120 O O . PHE D 4 142 ? 319.491 260.464 169.742 1.00 1007.3 142 PHE D O 1
ATOM 13122 N N . TYR D 4 143 ? 319.462 262.204 168.313 1.00 1007.3 143 TYR D N 1
ATOM 13123 C CA . TYR D 4 143 ? 318.256 261.730 167.640 1.00 1007.3 143 TYR D CA 1
ATOM 13124 C C . TYR D 4 143 ? 318.509 260.414 166.915 1.00 1007.3 143 TYR D C 1
ATOM 13125 O O . TYR D 4 143 ? 317.661 259.515 166.930 1.00 1007.3 143 TYR D O 1
ATOM 13127 N N . GLU D 4 144 ? 319.668 260.288 166.266 1.00 1007.3 144 GLU D N 1
ATOM 13128 C CA . GLU D 4 144 ? 320.017 259.033 165.607 1.00 1007.3 144 GLU D CA 1
ATOM 13129 C C . GLU D 4 144 ? 320.159 257.902 166.618 1.00 1007.3 144 GLU D C 1
ATOM 13130 O O . GLU D 4 144 ? 319.723 256.772 166.364 1.00 1007.3 144 GLU D O 1
ATOM 13132 N N . LYS D 4 145 ? 320.771 258.185 167.770 1.00 1007.3 145 LYS D N 1
ATOM 13133 C CA . LYS D 4 145 ? 320.890 257.173 168.815 1.00 1007.3 145 LYS D CA 1
ATOM 13134 C C . LYS D 4 145 ? 319.520 256.753 169.332 1.00 1007.3 145 LYS D C 1
ATOM 13135 O O . LYS D 4 145 ? 319.280 255.567 169.585 1.00 1007.3 145 LYS D O 1
ATOM 13137 N N . MET D 4 146 ? 318.610 257.715 169.506 1.00 1007.3 146 MET D N 1
ATOM 13138 C CA . MET D 4 146 ? 317.256 257.387 169.942 1.00 1007.3 146 MET D CA 1
ATOM 13139 C C . MET D 4 146 ? 316.531 256.542 168.900 1.00 1007.3 146 MET D C 1
ATOM 13140 O O . MET D 4 146 ? 315.824 255.588 169.245 1.00 1007.3 146 MET D O 1
ATOM 13142 N N . TYR D 4 147 ? 316.696 256.877 167.619 1.00 1007.3 147 TYR D N 1
ATOM 13143 C CA . TYR D 4 147 ? 316.081 256.082 166.562 1.00 1007.3 147 TYR D CA 1
ATOM 13144 C C . TYR D 4 147 ? 316.633 254.662 166.553 1.00 1007.3 147 TYR D C 1
ATOM 13145 O O . TYR D 4 147 ? 315.884 253.697 166.359 1.00 1007.3 147 TYR D O 1
ATOM 13147 N N . THR D 4 148 ? 317.945 254.516 166.755 1.00 1007.3 148 THR D N 1
ATOM 13148 C CA . THR D 4 148 ? 318.542 253.187 166.829 1.00 1007.3 148 THR D CA 1
ATOM 13149 C C . THR D 4 148 ? 318.031 252.403 168.031 1.00 1007.3 148 THR D C 1
ATOM 13150 O O . THR D 4 148 ? 317.736 251.208 167.910 1.00 1007.3 148 THR D O 1
ATOM 13152 N N . LEU D 4 149 ? 317.918 253.051 169.192 1.00 1007.3 149 LEU D N 1
ATOM 13153 C CA . LEU D 4 149 ? 317.436 252.382 170.395 1.00 1007.3 149 LEU D CA 1
ATOM 13154 C C . LEU D 4 149 ? 315.931 252.151 170.379 1.00 1007.3 149 LEU D C 1
ATOM 13155 O O . LEU D 4 149 ? 315.426 251.426 171.242 1.00 1007.3 149 LEU D O 1
ATOM 13157 N N . SER D 4 150 ? 315.208 252.764 169.437 1.00 1007.3 150 SER D N 1
ATOM 13158 C CA . SER D 4 150 ? 313.775 252.511 169.320 1.00 1007.3 150 SER D CA 1
ATOM 13159 C C . SER D 4 150 ? 313.475 251.034 169.103 1.00 1007.3 150 SER D C 1
ATOM 13160 O O . SER D 4 150 ? 312.427 250.544 169.539 1.00 1007.3 150 SER D O 1
ATOM 13162 N N . THR D 4 151 ? 314.374 250.310 168.437 1.00 1007.3 151 THR D N 1
ATOM 13163 C CA . THR D 4 151 ? 314.173 248.888 168.191 1.00 1007.3 151 THR D CA 1
ATOM 13164 C C . THR D 4 151 ? 314.415 248.030 169.427 1.00 1007.3 151 THR D C 1
ATOM 13165 O O . THR D 4 151 ? 314.030 246.856 169.428 1.00 1007.3 151 THR D O 1
ATOM 13167 N N . GLN D 4 152 ? 315.036 248.579 170.467 1.00 1007.3 152 GLN D N 1
ATOM 13168 C CA . GLN D 4 152 ? 315.280 247.816 171.682 1.00 1007.3 152 GLN D CA 1
ATOM 13169 C C . GLN D 4 152 ? 313.971 247.523 172.406 1.00 1007.3 152 GLN D C 1
ATOM 13170 O O . GLN D 4 152 ? 313.009 248.294 172.339 1.00 1007.3 152 GLN D O 1
ATOM 13172 N N . LYS D 4 153 ? 313.939 246.381 173.099 1.00 1007.3 153 LYS D N 1
ATOM 13173 C CA . LYS D 4 153 ? 312.749 246.009 173.856 1.00 1007.3 153 LYS D CA 1
ATOM 13174 C C . LYS D 4 153 ? 312.467 247.011 174.969 1.00 1007.3 153 LYS D C 1
ATOM 13175 O O . LYS D 4 153 ? 311.311 247.378 175.207 1.00 1007.3 153 LYS D O 1
ATOM 13177 N N . PHE D 4 154 ? 313.511 247.464 175.659 1.00 1007.3 154 PHE D N 1
ATOM 13178 C CA . PHE D 4 154 ? 313.385 248.450 176.721 1.00 1007.3 154 PHE D CA 1
ATOM 13179 C C . PHE D 4 154 ? 314.318 249.617 176.437 1.00 1007.3 154 PHE D C 1
ATOM 13180 O O . PHE D 4 154 ? 315.460 249.421 176.013 1.00 1007.3 154 PHE D O 1
ATOM 13182 N N . ILE D 4 155 ? 313.825 250.829 176.674 1.00 1007.3 155 ILE D N 1
ATOM 13183 C CA . ILE D 4 155 ? 314.582 252.054 176.442 1.00 1007.3 155 ILE D CA 1
ATOM 13184 C C . ILE D 4 155 ? 314.890 252.680 177.795 1.00 1007.3 155 ILE D C 1
ATOM 13185 O O . ILE D 4 155 ? 313.980 252.919 178.598 1.00 1007.3 155 ILE D O 1
ATOM 13187 N N . ASN D 4 156 ? 316.170 252.942 178.047 1.00 1007.3 156 ASN D N 1
ATOM 13188 C CA . ASN D 4 156 ? 316.605 253.554 179.300 1.00 1007.3 156 ASN D CA 1
ATOM 13189 C C . ASN D 4 156 ? 316.460 255.065 179.172 1.00 1007.3 156 ASN D C 1
ATOM 13190 O O . ASN D 4 156 ? 317.297 255.734 178.561 1.00 1007.3 156 ASN D O 1
ATOM 13192 N N . ALA D 4 157 ? 315.387 255.608 179.752 1.00 1007.3 157 ALA D N 1
ATOM 13193 C CA . ALA D 4 157 ? 315.136 257.042 179.648 1.00 1007.3 157 ALA D CA 1
ATOM 13194 C C . ALA D 4 157 ? 316.092 257.850 180.514 1.00 1007.3 157 ALA D C 1
ATOM 13195 O O . ALA D 4 157 ? 316.375 259.012 180.200 1.00 1007.3 157 ALA D O 1
ATOM 13197 N N . GLU D 4 158 ? 316.590 257.264 181.606 1.00 1007.3 158 GLU D N 1
ATOM 13198 C CA . GLU D 4 158 ? 317.497 257.993 182.488 1.00 1007.3 158 GLU D CA 1
ATOM 13199 C C . GLU D 4 158 ? 318.798 258.345 181.777 1.00 1007.3 158 GLU D C 1
ATOM 13200 O O . GLU D 4 158 ? 319.300 259.468 181.907 1.00 1007.3 158 GLU D O 1
ATOM 13202 N N . GLU D 4 159 ? 319.359 257.397 181.021 1.00 1007.3 159 GLU D N 1
ATOM 13203 C CA . GLU D 4 159 ? 320.600 257.664 180.299 1.00 1007.3 159 GLU D CA 1
ATOM 13204 C C . GLU D 4 159 ? 320.404 258.739 179.238 1.00 1007.3 159 GLU D C 1
ATOM 13205 O O . GLU D 4 159 ? 321.251 259.626 179.077 1.00 1007.3 159 GLU D O 1
ATOM 13207 N N . LEU D 4 160 ? 319.292 258.674 178.500 1.00 1007.3 160 LEU D N 1
ATOM 13208 C CA . LEU D 4 160 ? 319.014 259.690 177.490 1.00 1007.3 160 LEU D CA 1
ATOM 13209 C C . LEU D 4 160 ? 318.827 261.062 178.126 1.00 1007.3 160 LEU D C 1
ATOM 13210 O O . LEU D 4 160 ? 319.315 262.070 177.601 1.00 1007.3 160 LEU D O 1
ATOM 13212 N N . VAL D 4 161 ? 318.123 261.120 179.259 1.00 1007.3 161 VAL D N 1
ATOM 13213 C CA . VAL D 4 161 ? 317.921 262.390 179.950 1.00 1007.3 161 VAL D CA 1
ATOM 13214 C C . VAL D 4 161 ? 319.252 262.954 180.430 1.00 1007.3 161 VAL D C 1
ATOM 13215 O O . VAL D 4 161 ? 319.511 264.158 180.315 1.00 1007.3 161 VAL D O 1
ATOM 13217 N N . GLY D 4 162 ? 320.113 262.097 180.984 1.00 1007.3 162 GLY D N 1
ATOM 13218 C CA . GLY D 4 162 ? 321.419 262.558 181.426 1.00 1007.3 162 GLY D CA 1
ATOM 13219 C C . GLY D 4 162 ? 322.277 263.065 180.283 1.00 1007.3 162 GLY D C 1
ATOM 13220 O O . GLY D 4 162 ? 322.949 264.093 180.407 1.00 1007.3 162 GLY D O 1
ATOM 13221 N N . LEU D 4 163 ? 322.267 262.351 179.154 1.00 1007.3 163 LEU D N 1
ATOM 13222 C CA . LEU D 4 163 ? 323.023 262.801 177.989 1.00 1007.3 163 LEU D CA 1
ATOM 13223 C C . LEU D 4 163 ? 322.494 264.132 177.470 1.00 1007.3 163 LEU D C 1
ATOM 13224 O O . LEU D 4 163 ? 323.275 265.018 177.101 1.00 1007.3 163 LEU D O 1
ATOM 13226 N N . LEU D 4 164 ? 321.168 264.292 177.435 1.00 1007.3 164 LEU D N 1
ATOM 13227 C CA . LEU D 4 164 ? 320.585 265.553 176.987 1.00 1007.3 164 LEU D CA 1
ATOM 13228 C C . LEU D 4 164 ? 320.952 266.695 177.926 1.00 1007.3 164 LEU D C 1
ATOM 13229 O O . LEU D 4 164 ? 321.264 267.803 177.474 1.00 1007.3 164 LEU D O 1
ATOM 13231 N N . ASP D 4 165 ? 320.917 266.445 179.237 1.00 1007.3 165 ASP D N 1
ATOM 13232 C CA . ASP D 4 165 ? 321.301 267.474 180.198 1.00 1007.3 165 ASP D CA 1
ATOM 13233 C C . ASP D 4 165 ? 322.769 267.852 180.043 1.00 1007.3 165 ASP D C 1
ATOM 13234 O O . ASP D 4 165 ? 323.122 269.035 180.106 1.00 1007.3 165 ASP D O 1
ATOM 13236 N N . ALA D 4 166 ? 323.638 266.859 179.841 1.00 1007.3 166 ALA D N 1
ATOM 13237 C CA . ALA D 4 166 ? 325.055 267.146 179.638 1.00 1007.3 166 ALA D CA 1
ATOM 13238 C C . ALA D 4 166 ? 325.277 267.960 178.370 1.00 1007.3 166 ALA D C 1
ATOM 13239 O O . ALA D 4 166 ? 326.072 268.908 178.362 1.00 1007.3 166 ALA D O 1
ATOM 13241 N N . ILE D 4 167 ? 324.582 267.606 177.286 1.00 1007.3 167 ILE D N 1
ATOM 13242 C CA . ILE D 4 167 ? 324.719 268.348 176.035 1.00 1007.3 167 ILE D CA 1
ATOM 13243 C C . ILE D 4 167 ? 324.231 269.781 176.206 1.00 1007.3 167 ILE D C 1
ATOM 13244 O O . ILE D 4 167 ? 324.862 270.729 175.721 1.00 1007.3 167 ILE D O 1
ATOM 13246 N N . MET D 4 168 ? 323.098 269.961 176.890 1.00 1007.3 168 MET D N 1
ATOM 13247 C CA . MET D 4 168 ? 322.574 271.304 177.117 1.00 1007.3 168 MET D CA 1
ATOM 13248 C C . MET D 4 168 ? 323.528 272.134 177.967 1.00 1007.3 168 MET D C 1
ATOM 13249 O O . MET D 4 168 ? 323.736 273.322 177.698 1.00 1007.3 168 MET D O 1
ATOM 13251 N N . LYS D 4 169 ? 324.115 271.525 179.001 1.00 1007.3 169 LYS D N 1
ATOM 13252 C CA . LYS D 4 169 ? 325.078 272.241 179.830 1.00 1007.3 169 LYS D CA 1
ATOM 13253 C C . LYS D 4 169 ? 326.320 272.618 179.032 1.00 1007.3 169 LYS D C 1
ATOM 13254 O O . LYS D 4 169 ? 326.862 273.718 179.195 1.00 1007.3 169 LYS D O 1
ATOM 13256 N N . LYS D 4 170 ? 326.787 271.716 178.166 1.00 1007.3 170 LYS D N 1
ATOM 13257 C CA . LYS D 4 170 ? 327.946 272.020 177.332 1.00 1007.3 170 LYS D CA 1
ATOM 13258 C C . LYS D 4 170 ? 327.644 273.151 176.357 1.00 1007.3 170 LYS D C 1
ATOM 13259 O O . LYS D 4 170 ? 328.497 274.013 176.114 1.00 1007.3 170 LYS D O 1
ATOM 13261 N N . TYR D 4 171 ? 326.439 273.167 175.791 1.00 1007.3 171 TYR D N 1
ATOM 13262 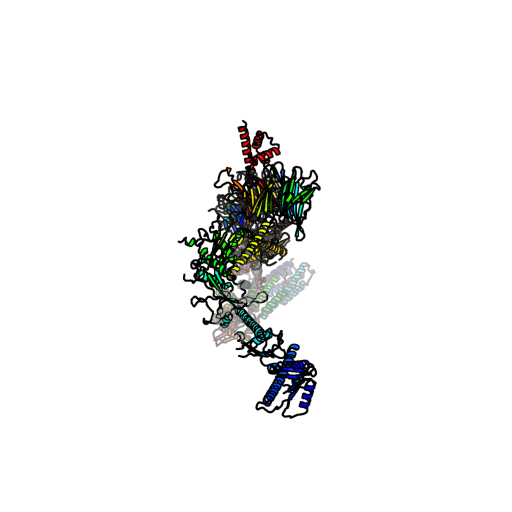C CA . TYR D 4 171 ? 326.039 274.177 174.822 1.00 1007.3 171 TYR D CA 1
ATOM 13263 C C . TYR D 4 171 ? 325.314 275.354 175.461 1.00 1007.3 171 TYR D C 1
ATOM 13264 O O . TYR D 4 171 ? 324.790 276.210 174.741 1.00 1007.3 171 TYR D O 1
ATOM 13266 N N . SER D 4 172 ? 325.268 275.415 176.790 1.00 1007.3 172 SER D N 1
ATOM 13267 C CA . SER D 4 172 ? 324.567 276.497 177.469 1.00 1007.3 172 SER D CA 1
ATOM 13268 C C . SER D 4 172 ? 325.294 277.819 177.259 1.00 1007.3 172 SER D C 1
ATOM 13269 O O . SER D 4 172 ? 326.514 277.905 177.435 1.00 1007.3 172 SER D O 1
ATOM 13271 N N . SER D 4 173 ? 324.536 278.850 176.879 1.00 1007.3 173 SER D N 1
ATOM 13272 C CA . SER D 4 173 ? 325.059 280.203 176.682 1.00 1007.3 173 SER D CA 1
ATOM 13273 C C . SER D 4 173 ? 326.196 280.234 175.663 1.00 1007.3 173 SER D C 1
ATOM 13274 O O . SER D 4 173 ? 327.115 281.050 175.768 1.00 1007.3 173 SER D O 1
ATOM 13276 N N . ARG D 4 174 ? 326.143 279.348 174.670 1.00 1007.3 174 ARG D N 1
ATOM 13277 C CA . ARG D 4 174 ? 327.144 279.332 173.613 1.00 1007.3 174 ARG D CA 1
ATOM 13278 C C . ARG D 4 174 ? 326.757 280.193 172.420 1.00 1007.3 174 ARG D C 1
ATOM 13279 O O . ARG D 4 174 ? 327.643 280.638 171.680 1.00 1007.3 174 ARG D O 1
ATOM 13281 N N . PHE D 4 175 ? 325.466 280.439 172.220 1.00 1007.3 175 PHE D N 1
ATOM 13282 C CA . PHE D 4 175 ? 324.958 281.267 171.132 1.00 1007.3 175 PHE D CA 1
ATOM 13283 C C . PHE D 4 175 ? 323.931 282.257 171.666 1.00 1007.3 175 PHE D C 1
ATOM 13284 O O . PHE D 4 175 ? 322.845 282.433 171.111 1.00 1007.3 175 PHE D O 1
ATOM 13286 N N . HIS D 4 176 ? 324.275 282.921 172.769 1.00 1007.3 176 HIS D N 1
ATOM 13287 C CA . HIS D 4 176 ? 323.392 283.879 173.421 1.00 1007.3 176 HIS D CA 1
ATOM 13288 C C . HIS D 4 176 ? 323.455 285.269 172.797 1.00 1007.3 176 HIS D C 1
ATOM 13289 O O . HIS D 4 176 ? 323.021 286.238 173.431 1.00 1007.3 176 HIS D O 1
ATOM 13291 N N . HIS D 4 177 ? 323.987 285.387 171.585 1.00 1007.3 177 HIS D N 1
ATOM 13292 C CA . HIS D 4 177 ? 324.028 286.677 170.914 1.00 1007.3 177 HIS D CA 1
ATOM 13293 C C . HIS D 4 177 ? 322.609 287.145 170.597 1.00 1007.3 177 HIS D C 1
ATOM 13294 O O . HIS D 4 177 ? 321.741 286.326 170.278 1.00 1007.3 177 HIS D O 1
ATOM 13296 N N . PRO D 4 178 ? 322.336 288.452 170.687 1.00 1007.3 178 PRO D N 1
ATOM 13297 C CA . PRO D 4 178 ? 320.980 288.925 170.358 1.00 1007.3 178 PRO D CA 1
ATOM 13298 C C . PRO D 4 178 ? 320.598 288.672 168.911 1.00 1007.3 178 PRO D C 1
ATOM 13299 O O . PRO D 4 178 ? 319.419 288.433 168.618 1.00 1007.3 178 PRO D O 1
ATOM 13303 N N . ILE D 4 179 ? 321.569 288.711 167.995 1.00 1007.3 179 ILE D N 1
ATOM 13304 C CA . ILE D 4 179 ? 321.288 288.381 166.601 1.00 1007.3 179 ILE D CA 1
ATOM 13305 C C . ILE D 4 179 ? 320.814 286.941 166.484 1.00 1007.3 179 ILE D C 1
ATOM 13306 O O . ILE D 4 179 ? 319.853 286.651 165.762 1.00 1007.3 179 ILE D O 1
ATOM 13308 N N . LEU D 4 180 ? 321.467 286.021 167.191 1.00 1007.3 180 LEU D N 1
ATOM 13309 C CA . LEU D 4 180 ? 321.023 284.638 167.277 1.00 1007.3 180 LEU D CA 1
ATOM 13310 C C . LEU D 4 180 ? 319.922 284.444 168.311 1.00 1007.3 180 LEU D C 1
ATOM 13311 O O . LEU D 4 180 ? 319.679 283.310 168.736 1.00 1007.3 180 LEU D O 1
ATOM 13313 N N . SER D 4 181 ? 319.264 285.527 168.731 1.00 1007.3 181 SER D N 1
ATOM 13314 C CA . SER D 4 181 ? 318.202 285.421 169.730 1.00 1007.3 181 SER D CA 1
ATOM 13315 C C . SER D 4 181 ? 317.053 284.514 169.303 1.00 1007.3 181 SER D C 1
ATOM 13316 O O . SER D 4 181 ? 316.678 283.626 170.090 1.00 1007.3 181 SER D O 1
ATOM 13318 N N . PRO D 4 182 ? 316.453 284.656 168.111 1.00 1007.3 182 PRO D N 1
ATOM 13319 C CA . PRO D 4 182 ? 315.306 283.787 167.799 1.00 1007.3 182 PRO D CA 1
ATOM 13320 C C . PRO D 4 182 ? 315.705 282.357 167.487 1.00 1007.3 182 PRO D C 1
ATOM 13321 O O . PRO D 4 182 ? 314.907 281.437 167.706 1.00 1007.3 182 PRO D O 1
ATOM 13325 N N . LEU D 4 183 ? 316.918 282.139 166.977 1.00 1007.3 183 LEU D N 1
ATOM 13326 C CA . LEU D 4 183 ? 317.380 280.776 166.740 1.00 1007.3 183 LEU D CA 1
ATOM 13327 C C . LEU D 4 183 ? 317.574 280.028 168.053 1.00 1007.3 183 LEU D C 1
ATOM 13328 O O . LEU D 4 183 ? 317.041 278.927 168.238 1.00 1007.3 183 LEU D O 1
ATOM 13330 N N . GLU D 4 184 ? 318.314 280.627 168.992 1.00 1007.3 184 GLU D N 1
ATOM 13331 C CA . GLU D 4 184 ? 318.569 279.969 170.270 1.00 1007.3 184 GLU D CA 1
ATOM 13332 C C . GLU D 4 184 ? 317.275 279.734 171.035 1.00 1007.3 184 GLU D C 1
ATOM 13333 O O . GLU D 4 184 ? 317.073 278.660 171.615 1.00 1007.3 184 GLU D O 1
ATOM 13335 N N . SER D 4 185 ? 316.381 280.726 171.042 1.00 1007.3 185 SER D N 1
ATOM 13336 C CA . SER D 4 185 ? 315.071 280.534 171.654 1.00 1007.3 185 SER D CA 1
ATOM 13337 C C . SER D 4 185 ? 314.300 279.415 170.970 1.00 1007.3 185 SER D C 1
ATOM 13338 O O . SER D 4 185 ? 313.517 278.713 171.619 1.00 1007.3 185 SER D O 1
ATOM 13340 N N . SER D 4 186 ? 314.504 279.234 169.663 1.00 1007.3 186 SER D N 1
ATOM 13341 C CA . SER D 4 186 ? 313.868 278.120 168.971 1.00 1007.3 186 SER D CA 1
ATOM 13342 C C . SER D 4 186 ? 314.551 276.798 169.296 1.00 1007.3 186 SER D C 1
ATOM 13343 O O . SER D 4 186 ? 313.933 275.735 169.167 1.00 1007.3 186 SER D O 1
ATOM 13345 N N . PHE D 4 187 ? 315.815 276.842 169.718 1.00 1007.3 187 PHE D N 1
ATOM 13346 C CA . PHE D 4 187 ? 316.556 275.611 169.975 1.00 1007.3 187 PHE D CA 1
ATOM 13347 C C . PHE D 4 187 ? 316.254 275.065 171.366 1.00 1007.3 187 PHE D C 1
ATOM 13348 O O . PHE D 4 187 ? 315.727 273.954 171.510 1.00 1007.3 187 PHE D O 1
ATOM 13350 N N . GLN D 4 188 ? 316.571 275.842 172.405 1.00 1007.3 188 GLN D N 1
ATOM 13351 C CA . GLN D 4 188 ? 316.432 275.353 173.773 1.00 1007.3 188 GLN D CA 1
ATOM 13352 C C . GLN D 4 188 ? 314.988 274.982 174.082 1.00 1007.3 188 GLN D C 1
ATOM 13353 O O . GLN D 4 188 ? 314.717 273.916 174.650 1.00 1007.3 188 GLN D O 1
ATOM 13355 N N . LEU D 4 189 ? 314.041 275.839 173.683 1.00 1007.3 189 LEU D N 1
ATOM 13356 C CA . LEU D 4 189 ? 312.630 275.556 173.926 1.00 1007.3 189 LEU D CA 1
ATOM 13357 C C . LEU D 4 189 ? 312.209 274.233 173.302 1.00 1007.3 189 LEU D C 1
ATOM 13358 O O . LEU D 4 189 ? 311.252 273.603 173.767 1.00 1007.3 189 LEU D O 1
ATOM 13360 N N . GLU D 4 190 ? 312.906 273.796 172.253 1.00 1007.3 190 GLU D N 1
ATOM 13361 C CA . GLU D 4 190 ? 312.689 272.454 171.728 1.00 1007.3 190 GLU D CA 1
ATOM 13362 C C . GLU D 4 190 ? 313.464 271.424 172.542 1.00 1007.3 190 GLU D C 1
ATOM 13363 O O . GLU D 4 190 ? 312.899 270.423 172.997 1.00 1007.3 190 GLU D O 1
ATOM 13365 N N . VAL D 4 191 ? 314.760 271.675 172.757 1.00 1007.3 191 VAL D N 1
ATOM 13366 C CA . VAL D 4 191 ? 315.617 270.688 173.411 1.00 1007.3 191 VAL D CA 1
ATOM 13367 C C . VAL D 4 191 ? 315.116 270.400 174.819 1.00 1007.3 191 VAL D C 1
ATOM 13368 O O . VAL D 4 191 ? 314.949 269.239 175.214 1.00 1007.3 191 VAL D O 1
ATOM 13370 N N . ASP D 4 192 ? 314.844 271.458 175.589 1.00 1007.3 192 ASP D N 1
ATOM 13371 C CA . ASP D 4 192 ? 314.272 271.274 176.918 1.00 1007.3 192 ASP D CA 1
ATOM 13372 C C . ASP D 4 192 ? 312.967 270.495 176.842 1.00 1007.3 192 ASP D C 1
ATOM 13373 O O . ASP D 4 192 ? 312.697 269.637 177.692 1.00 1007.3 192 ASP D O 1
ATOM 13375 N N . VAL D 4 193 ? 312.158 270.762 175.812 1.00 1007.3 193 VAL D N 1
ATOM 13376 C CA . VAL D 4 193 ? 310.930 269.997 175.610 1.00 1007.3 193 VAL D CA 1
ATOM 13377 C C . VAL D 4 193 ? 311.250 268.512 175.528 1.00 1007.3 193 VAL D C 1
ATOM 13378 O O . VAL D 4 193 ? 310.620 267.684 176.197 1.00 1007.3 193 VAL D O 1
ATOM 13380 N N . LEU D 4 194 ? 312.264 268.160 174.733 1.00 1007.3 194 LEU D N 1
ATOM 13381 C CA . LEU D 4 194 ? 312.703 266.771 174.671 1.00 1007.3 194 LEU D CA 1
ATOM 13382 C C . LEU D 4 194 ? 313.105 266.277 176.053 1.00 1007.3 194 LEU D C 1
ATOM 13383 O O . LEU D 4 194 ? 312.709 265.183 176.476 1.00 1007.3 194 LEU D O 1
ATOM 13385 N N . CYS D 4 195 ? 313.861 267.095 176.790 1.00 1007.3 195 CYS D N 1
ATOM 13386 C CA . CYS D 4 195 ? 314.192 266.746 178.166 1.00 1007.3 195 CYS D CA 1
ATOM 13387 C C . CYS D 4 195 ? 312.928 266.583 178.996 1.00 1007.3 195 CYS D C 1
ATOM 13388 O O . CYS D 4 195 ? 312.808 265.631 179.779 1.00 1007.3 195 CYS D O 1
ATOM 13390 N N . HIS D 4 196 ? 311.957 267.484 178.810 1.00 1007.3 196 HIS D N 1
ATOM 13391 C CA . HIS D 4 196 ? 310.690 267.359 179.519 1.00 1007.3 196 HIS D CA 1
ATOM 13392 C C . HIS D 4 196 ? 310.013 266.032 179.208 1.00 1007.3 196 HIS D C 1
ATOM 13393 O O . HIS D 4 196 ? 309.308 265.481 180.060 1.00 1007.3 196 HIS D O 1
ATOM 13395 N N . LEU D 4 197 ? 310.214 265.504 178.000 1.00 1007.3 197 LEU D N 1
ATOM 13396 C CA . LEU D 4 197 ? 309.721 264.165 177.704 1.00 1007.3 197 LEU D CA 1
ATOM 13397 C C . LEU D 4 197 ? 310.568 263.108 178.400 1.00 1007.3 197 LEU D C 1
ATOM 13398 O O . LEU D 4 197 ? 310.035 262.193 179.041 1.00 1007.3 197 LEU D O 1
ATOM 13400 N N . LEU D 4 198 ? 311.896 263.247 178.323 1.00 1007.3 198 LEU D N 1
ATOM 13401 C CA . LEU D 4 198 ? 312.786 262.174 178.759 1.00 1007.3 198 LEU D CA 1
ATOM 13402 C C . LEU D 4 198 ? 312.587 261.858 180.234 1.00 1007.3 198 LEU D C 1
ATOM 13403 O O . LEU D 4 198 ? 312.330 260.705 180.605 1.00 1007.3 198 LEU D O 1
ATOM 13405 N N . LYS D 4 199 ? 312.664 262.881 181.089 1.00 1007.3 199 LYS D N 1
ATOM 13406 C CA . LYS D 4 199 ? 312.408 262.673 182.509 1.00 1007.3 199 LYS D CA 1
ATOM 13407 C C . LYS D 4 199 ? 311.023 262.082 182.727 1.00 1007.3 199 LYS D C 1
ATOM 13408 O O . LYS D 4 199 ? 310.847 261.184 183.560 1.00 1007.3 199 LYS D O 1
ATOM 13410 N N . ALA D 4 200 ? 310.033 262.552 181.962 1.00 1007.3 200 ALA D N 1
ATOM 13411 C CA . ALA D 4 200 ? 308.698 261.975 182.058 1.00 1007.3 200 ALA D CA 1
ATOM 13412 C C . ALA D 4 200 ? 308.730 260.489 181.736 1.00 1007.3 200 ALA D C 1
ATOM 13413 O O . ALA D 4 200 ? 308.140 259.676 182.459 1.00 1007.3 200 ALA D O 1
ATOM 13415 N N . GLN D 4 201 ? 309.448 260.112 180.673 1.00 1007.3 201 GLN D N 1
ATOM 13416 C CA . GLN D 4 201 ? 309.593 258.698 180.350 1.00 1007.3 201 GLN D CA 1
ATOM 13417 C C . GLN D 4 201 ? 310.245 257.938 181.494 1.00 1007.3 201 GLN D C 1
ATOM 13418 O O . GLN D 4 201 ? 309.930 256.764 181.720 1.00 1007.3 201 GLN D O 1
ATOM 13420 N N . ALA D 4 202 ? 311.152 258.587 182.227 1.00 1007.3 202 ALA D N 1
ATOM 13421 C CA . ALA D 4 202 ? 311.678 257.977 183.442 1.00 1007.3 202 ALA D CA 1
ATOM 13422 C C . ALA D 4 202 ? 310.655 258.038 184.569 1.00 1007.3 202 ALA D C 1
ATOM 13423 O O . ALA D 4 202 ? 310.471 257.059 185.303 1.00 1007.3 202 ALA D O 1
ATOM 13425 N N . GLN D 4 203 ? 309.963 259.174 184.705 1.00 1007.3 203 GLN D N 1
ATOM 13426 C CA . GLN D 4 203 ? 309.045 259.354 185.825 1.00 1007.3 203 GLN D CA 1
ATOM 13427 C C . GLN D 4 203 ? 307.884 258.371 185.751 1.00 1007.3 203 GLN D C 1
ATOM 13428 O O . GLN D 4 203 ? 307.441 257.843 186.778 1.00 1007.3 203 GLN D O 1
ATOM 13430 N N . VAL D 4 204 ? 307.374 258.118 184.544 1.00 1007.3 204 VAL D N 1
ATOM 13431 C CA . VAL D 4 204 ? 306.349 257.094 184.376 1.00 1007.3 204 VAL D CA 1
ATOM 13432 C C . VAL D 4 204 ? 306.912 255.719 184.701 1.00 1007.3 204 VAL D C 1
ATOM 13433 O O . VAL D 4 204 ? 306.204 254.858 185.239 1.00 1007.3 204 VAL D O 1
ATOM 13435 N N . SER D 4 205 ? 308.188 255.485 184.380 1.00 1007.3 205 SER D N 1
ATOM 13436 C CA . SER D 4 205 ? 308.803 254.198 184.686 1.00 1007.3 205 SER D CA 1
ATOM 13437 C C . SER D 4 205 ? 308.967 253.994 186.186 1.00 1007.3 205 SER D C 1
ATOM 13438 O O . SER D 4 205 ? 308.883 252.858 186.669 1.00 1007.3 205 SER D O 1
ATOM 13440 N N . GLU D 4 206 ? 309.198 255.070 186.936 1.00 1007.3 206 GLU D N 1
ATOM 13441 C CA . GLU D 4 206 ? 309.414 255.000 188.374 1.00 1007.3 206 GLU D CA 1
ATOM 13442 C C . GLU D 4 206 ? 308.133 255.207 189.172 1.00 1007.3 206 GLU D C 1
ATOM 13443 O O . GLU D 4 206 ? 308.196 255.335 190.399 1.00 1007.3 206 GLU D O 1
ATOM 13445 N N . TRP D 4 207 ? 306.978 255.244 188.502 1.00 1007.3 207 TRP D N 1
ATOM 13446 C CA . TRP D 4 207 ? 305.681 255.428 189.157 1.00 1007.3 207 TRP D CA 1
ATOM 13447 C C . TRP D 4 207 ? 305.639 256.723 189.965 1.00 1007.3 207 TRP D C 1
ATOM 13448 O O . TRP D 4 207 ? 305.080 256.776 191.062 1.00 1007.3 207 TRP D O 1
ATOM 13450 N N . LYS D 4 208 ? 306.240 257.777 189.417 1.00 1007.3 208 LYS D N 1
ATOM 13451 C CA . LYS D 4 208 ? 306.216 259.105 190.020 1.00 1007.3 208 LYS D CA 1
ATOM 13452 C C . LYS D 4 208 ? 305.174 259.939 189.283 1.00 1007.3 208 LYS D C 1
ATOM 13453 O O . LYS D 4 208 ? 305.317 260.203 188.086 1.00 1007.3 208 LYS D O 1
ATOM 13455 N N . PHE D 4 209 ? 304.125 260.348 189.998 1.00 1007.3 209 PHE D N 1
ATOM 13456 C CA . PHE D 4 209 ? 303.010 261.045 189.363 1.00 1007.3 209 PHE D CA 1
ATOM 13457 C C . PHE D 4 209 ? 303.263 262.547 189.268 1.00 1007.3 209 PHE D C 1
ATOM 13458 O O . PHE D 4 209 ? 303.088 263.149 188.204 1.00 1007.3 209 PHE D O 1
ATOM 13460 N N . LEU D 4 210 ? 303.657 263.169 190.380 1.00 1007.3 210 LEU D N 1
ATOM 13461 C CA . LEU D 4 210 ? 303.875 264.615 190.388 1.00 1007.3 210 LEU D CA 1
ATOM 13462 C C . LEU D 4 210 ? 304.957 265.072 189.415 1.00 1007.3 210 LEU D C 1
ATOM 13463 O O . LEU D 4 210 ? 304.692 265.997 188.625 1.00 1007.3 210 LEU D O 1
ATOM 13465 N N . PRO D 4 211 ? 306.171 264.500 189.402 1.00 1007.3 211 PRO D N 1
ATOM 13466 C CA . PRO D 4 211 ? 307.170 265.002 188.445 1.00 1007.3 211 PRO D CA 1
ATOM 13467 C C . PRO D 4 211 ? 306.846 264.643 187.007 1.00 1007.3 211 PRO D C 1
ATOM 13468 O O . PRO D 4 211 ? 307.173 265.413 186.097 1.00 1007.3 211 PRO D O 1
ATOM 13472 N N . SER D 4 212 ? 306.193 263.501 186.774 1.00 1007.3 212 SER D N 1
ATOM 13473 C CA . SER D 4 212 ? 305.743 263.181 185.424 1.00 1007.3 212 SER D CA 1
ATOM 13474 C C . SER D 4 212 ? 304.728 264.202 184.931 1.00 1007.3 212 SER D C 1
ATOM 13475 O O . SER D 4 212 ? 304.798 264.655 183.784 1.00 1007.3 212 SER D O 1
ATOM 13477 N N . LEU D 4 213 ? 303.780 264.584 185.791 1.00 1007.3 213 LEU D N 1
ATOM 13478 C CA . LEU D 4 213 ? 302.795 265.590 185.410 1.00 1007.3 213 LEU D CA 1
ATOM 13479 C C . LEU D 4 213 ? 303.454 266.940 185.165 1.00 1007.3 213 LEU D C 1
ATOM 13480 O O . LEU D 4 213 ? 303.096 267.651 184.218 1.00 1007.3 213 LEU D O 1
ATOM 13482 N N . VAL D 4 214 ? 304.420 267.313 186.009 1.00 1007.3 214 VAL D N 1
ATOM 13483 C CA . VAL D 4 214 ? 305.114 268.586 185.823 1.00 1007.3 214 VAL D CA 1
ATOM 13484 C C . VAL D 4 214 ? 305.873 268.594 184.501 1.00 1007.3 214 VAL D C 1
ATOM 13485 O O . VAL D 4 214 ? 305.832 269.575 183.746 1.00 1007.3 214 VAL D O 1
ATOM 13487 N N . ASN D 4 215 ? 306.578 267.501 184.200 1.00 1007.3 215 ASN D N 1
ATOM 13488 C CA . ASN D 4 215 ? 307.324 267.415 182.950 1.00 1007.3 215 ASN D CA 1
ATOM 13489 C C . ASN D 4 215 ? 306.391 267.430 181.746 1.00 1007.3 215 ASN D C 1
ATOM 13490 O O . ASN D 4 215 ? 306.698 268.052 180.723 1.00 1007.3 215 ASN D O 1
ATOM 13492 N N . LEU D 4 216 ? 305.249 266.744 181.845 1.00 1007.3 216 LEU D N 1
ATOM 13493 C CA . LEU D 4 216 ? 304.284 266.752 180.750 1.00 1007.3 216 LEU D CA 1
ATOM 13494 C C . LEU D 4 216 ? 303.717 268.148 180.527 1.00 1007.3 216 LEU D C 1
ATOM 13495 O O . LEU D 4 216 ? 303.539 268.577 179.382 1.00 1007.3 216 LEU D O 1
ATOM 13497 N N . HIS D 4 217 ? 303.424 268.870 181.611 1.00 1007.3 217 HIS D N 1
ATOM 13498 C CA . HIS D 4 217 ? 302.943 270.241 181.478 1.00 1007.3 217 HIS D CA 1
ATOM 13499 C C . HIS D 4 217 ? 303.998 271.133 180.835 1.00 1007.3 217 HIS D C 1
ATOM 13500 O O . HIS D 4 217 ? 303.680 271.965 179.978 1.00 1007.3 217 HIS D O 1
ATOM 13502 N N . SER D 4 218 ? 305.262 270.973 181.237 1.00 1007.3 218 SER D N 1
ATOM 13503 C CA . SER D 4 218 ? 306.334 271.759 180.633 1.00 1007.3 218 SER D CA 1
ATOM 13504 C C . SER D 4 218 ? 306.482 271.444 179.148 1.00 1007.3 218 SER D C 1
ATOM 13505 O O . SER D 4 218 ? 306.679 272.350 178.328 1.00 1007.3 218 SER D O 1
ATOM 13507 N N . ALA D 4 219 ? 306.392 270.162 178.785 1.00 1007.3 219 ALA D N 1
ATOM 13508 C CA . ALA D 4 219 ? 306.488 269.777 177.381 1.00 1007.3 219 ALA D CA 1
ATOM 13509 C C . ALA D 4 219 ? 305.324 270.335 176.575 1.00 1007.3 219 ALA D C 1
ATOM 13510 O O . ALA D 4 219 ? 305.506 270.787 175.439 1.00 1007.3 219 ALA D O 1
ATOM 13512 N N . HIS D 4 220 ? 304.115 270.303 177.142 1.00 1007.3 220 HIS D N 1
ATOM 13513 C CA . HIS D 4 220 ? 302.961 270.880 176.462 1.00 1007.3 220 HIS D CA 1
ATOM 13514 C C . HIS D 4 220 ? 303.124 272.384 176.280 1.00 1007.3 220 HIS D C 1
ATOM 13515 O O . HIS D 4 220 ? 302.777 272.931 175.227 1.00 1007.3 220 HIS D O 1
ATOM 13517 N N . THR D 4 221 ? 303.650 273.070 177.298 1.00 1007.3 221 THR D N 1
ATOM 13518 C CA . THR D 4 221 ? 303.889 274.504 177.178 1.00 1007.3 221 THR D CA 1
ATOM 13519 C C . THR D 4 221 ? 304.919 274.805 176.095 1.00 1007.3 221 THR D C 1
ATOM 13520 O O . THR D 4 221 ? 304.752 275.748 175.314 1.00 1007.3 221 THR D O 1
ATOM 13522 N N . LYS D 4 222 ? 305.993 274.015 176.036 1.00 1007.3 222 LYS D N 1
ATOM 13523 C CA . LYS D 4 222 ? 307.002 274.219 174.999 1.00 1007.3 222 LYS D CA 1
ATOM 13524 C C . LYS D 4 222 ? 306.435 273.942 173.611 1.00 1007.3 222 LYS D C 1
ATOM 13525 O O . LYS D 4 222 ? 306.748 274.654 172.648 1.00 1007.3 222 LYS D O 1
ATOM 13527 N N . LEU D 4 223 ? 305.605 272.904 173.487 1.00 1007.3 223 LEU D N 1
ATOM 13528 C CA . LEU D 4 223 ? 304.963 272.613 172.210 1.00 1007.3 223 LEU D CA 1
ATOM 13529 C C . LEU D 4 223 ? 304.037 273.746 171.791 1.00 1007.3 223 LEU D C 1
ATOM 13530 O O . LEU D 4 223 ? 303.984 274.110 170.612 1.00 1007.3 223 LEU D O 1
ATOM 13532 N N . GLN D 4 224 ? 303.296 274.315 172.745 1.00 1007.3 224 GLN D N 1
ATOM 13533 C CA . GLN D 4 224 ? 302.444 275.460 172.440 1.00 1007.3 224 GLN D CA 1
ATOM 13534 C C . GLN D 4 224 ? 303.274 276.669 172.025 1.00 1007.3 224 GLN D C 1
ATOM 13535 O O . GLN D 4 224 ? 302.881 277.423 171.128 1.00 1007.3 224 GLN D O 1
ATOM 13537 N N . THR D 4 225 ? 304.423 276.874 172.673 1.00 1007.3 225 THR D N 1
ATOM 13538 C CA . THR D 4 225 ? 305.300 277.977 172.290 1.00 1007.3 225 THR D CA 1
ATOM 13539 C C . THR D 4 225 ? 305.818 277.802 170.867 1.00 1007.3 225 THR D C 1
ATOM 13540 O O . THR D 4 225 ? 305.860 278.765 170.091 1.00 1007.3 225 THR D O 1
ATOM 13542 N N . TRP D 4 226 ? 306.222 276.581 170.508 1.00 1007.3 226 TRP D N 1
ATOM 13543 C CA . TRP D 4 226 ? 306.667 276.320 169.141 1.00 1007.3 226 TRP D CA 1
ATOM 13544 C C . TRP D 4 226 ? 305.526 276.499 168.145 1.00 1007.3 226 TRP D C 1
ATOM 13545 O O . TRP D 4 226 ? 305.719 277.062 167.057 1.00 1007.3 226 TRP D O 1
ATOM 13547 N N . GLY D 4 227 ? 304.329 276.025 168.498 1.00 1007.3 227 GLY D N 1
ATOM 13548 C CA . GLY D 4 227 ? 303.163 276.226 167.662 1.00 1007.3 227 GLY D CA 1
ATOM 13549 C C . GLY D 4 227 ? 302.785 277.679 167.485 1.00 1007.3 227 GLY D C 1
ATOM 13550 O O . GLY D 4 227 ? 302.223 278.036 166.449 1.00 1007.3 227 GLY D O 1
ATOM 13551 N N . GLN D 4 228 ? 303.077 278.523 168.476 1.00 1007.3 228 GLN D N 1
ATOM 13552 C CA . GLN D 4 228 ? 302.845 279.955 168.316 1.00 1007.3 228 GLN D CA 1
ATOM 13553 C C . GLN D 4 228 ? 303.707 280.530 167.198 1.00 1007.3 228 GLN D C 1
ATOM 13554 O O . GLN D 4 228 ? 303.220 281.299 166.360 1.00 1007.3 228 GLN D O 1
ATOM 13556 N N . ILE D 4 229 ? 304.989 280.157 167.159 1.00 1007.3 229 ILE D N 1
ATOM 13557 C CA . ILE D 4 229 ? 305.866 280.622 166.087 1.00 1007.3 229 ILE D CA 1
ATOM 13558 C C . ILE D 4 229 ? 305.430 280.036 164.751 1.00 1007.3 229 ILE D C 1
ATOM 13559 O O . ILE D 4 229 ? 305.471 280.712 163.713 1.00 1007.3 229 ILE D O 1
ATOM 13561 N N . PHE D 4 230 ? 305.010 278.768 164.753 1.00 1007.3 230 PHE D N 1
ATOM 13562 C CA . PHE D 4 230 ? 304.515 278.155 163.522 1.00 1007.3 230 PHE D CA 1
ATOM 13563 C C . PHE D 4 230 ? 303.283 278.885 162.998 1.00 1007.3 230 PHE D C 1
ATOM 13564 O O . PHE D 4 230 ? 303.160 279.130 161.792 1.00 1007.3 230 PHE D O 1
ATOM 13566 N N . GLU D 4 231 ? 302.364 279.250 163.894 1.00 1007.3 231 GLU D N 1
ATOM 13567 C CA . GLU D 4 231 ? 301.163 279.972 163.488 1.00 1007.3 231 GLU D CA 1
ATOM 13568 C C . GLU D 4 231 ? 301.498 281.381 163.022 1.00 1007.3 231 GLU D C 1
ATOM 13569 O O . GLU D 4 231 ? 300.855 281.906 162.108 1.00 1007.3 231 GLU D O 1
ATOM 13571 N N . LYS D 4 232 ? 302.494 282.017 163.643 1.00 1007.3 232 LYS D N 1
ATOM 13572 C CA . LYS D 4 232 ? 302.934 283.326 163.170 1.00 1007.3 232 LYS D CA 1
ATOM 13573 C C . LYS D 4 232 ? 303.495 283.237 161.756 1.00 1007.3 232 LYS D C 1
ATOM 13574 O O . LYS D 4 232 ? 303.197 284.084 160.903 1.00 1007.3 232 LYS D O 1
ATOM 13576 N N . GLN D 4 233 ? 304.304 282.209 161.487 1.00 1007.3 233 GLN D N 1
ATOM 13577 C CA . GLN D 4 233 ? 304.824 282.011 160.137 1.00 1007.3 233 GLN D CA 1
ATOM 13578 C C . GLN D 4 233 ? 303.698 281.736 159.147 1.00 1007.3 233 GLN D C 1
ATOM 13579 O O . GLN D 4 233 ? 303.712 282.245 158.020 1.00 1007.3 233 GLN D O 1
ATOM 13581 N N . ARG D 4 234 ? 302.716 280.927 159.553 1.00 1007.3 234 ARG D N 1
ATOM 13582 C CA . ARG D 4 234 ? 301.579 280.644 158.682 1.00 1007.3 234 ARG D CA 1
ATOM 13583 C C . ARG D 4 234 ? 300.780 281.908 158.386 1.00 1007.3 234 ARG D C 1
ATOM 13584 O O . ARG D 4 234 ? 300.335 282.118 157.253 1.00 1007.3 234 ARG D O 1
ATOM 13586 N N . GLU D 4 235 ? 300.580 282.756 159.397 1.00 1007.3 235 GLU D N 1
ATOM 13587 C CA . GLU D 4 235 ? 299.863 284.010 159.191 1.00 1007.3 235 GLU D CA 1
ATOM 13588 C C . GLU D 4 235 ? 300.631 284.937 158.259 1.00 1007.3 235 GLU D C 1
ATOM 13589 O O . GLU D 4 235 ? 300.034 285.600 157.403 1.00 1007.3 235 GLU D O 1
ATOM 13591 N N . THR D 4 236 ? 301.956 285.003 158.415 1.00 1007.3 236 THR D N 1
ATOM 13592 C CA . THR D 4 236 ? 302.762 285.813 157.506 1.00 1007.3 236 THR D CA 1
ATOM 13593 C C . THR D 4 236 ? 302.661 285.296 156.076 1.00 1007.3 236 THR D C 1
ATOM 13594 O O . THR D 4 236 ? 302.527 286.083 155.129 1.00 1007.3 236 THR D O 1
ATOM 13596 N N . LYS D 4 237 ? 302.716 283.974 155.900 1.00 1007.3 237 LYS D N 1
ATOM 13597 C CA . LYS D 4 237 ? 302.587 283.395 154.567 1.00 1007.3 237 LYS D CA 1
ATOM 13598 C C . LYS D 4 237 ? 301.215 283.682 153.968 1.00 1007.3 237 LYS D C 1
ATOM 13599 O O . LYS D 4 237 ? 301.105 283.987 152.775 1.00 1007.3 237 LYS D O 1
ATOM 13601 N N . LYS D 4 238 ? 300.158 283.580 154.777 1.00 1007.3 238 LYS D N 1
ATOM 13602 C CA . LYS D 4 238 ? 298.815 283.873 154.288 1.00 1007.3 238 LYS D CA 1
ATOM 13603 C C . LYS D 4 238 ? 298.677 285.339 153.897 1.00 1007.3 238 LYS D C 1
ATOM 13604 O O . LYS D 4 238 ? 298.048 285.659 152.881 1.00 1007.3 238 LYS D O 1
ATOM 13606 N N . HIS D 4 239 ? 299.251 286.244 154.694 1.00 1007.3 239 HIS D N 1
ATOM 13607 C CA . HIS D 4 239 ? 299.213 287.661 154.354 1.00 1007.3 239 HIS D CA 1
ATOM 13608 C C . HIS D 4 239 ? 299.976 287.947 153.069 1.00 1007.3 239 HIS D C 1
ATOM 13609 O O . HIS D 4 239 ? 299.537 288.768 152.256 1.00 1007.3 239 HIS D O 1
ATOM 13611 N N . LEU D 4 240 ? 301.114 287.284 152.866 1.00 1007.3 240 LEU D N 1
ATOM 13612 C CA . LEU D 4 240 ? 301.884 287.447 151.639 1.00 1007.3 240 LEU D CA 1
ATOM 13613 C C . LEU D 4 240 ? 301.219 286.819 150.423 1.00 1007.3 240 LEU D C 1
ATOM 13614 O O . LEU D 4 240 ? 301.440 287.285 149.301 1.00 1007.3 240 LEU D O 1
ATOM 13616 N N . PHE D 4 241 ? 300.410 285.776 150.617 1.00 1007.3 241 PHE D N 1
ATOM 13617 C CA . PHE D 4 241 ? 299.769 285.084 149.506 1.00 1007.3 241 PHE D CA 1
ATOM 13618 C C . PHE D 4 241 ? 298.366 285.595 149.206 1.00 1007.3 241 PHE D C 1
ATOM 13619 O O . PHE D 4 241 ? 297.726 285.084 148.280 1.00 1007.3 241 PHE D O 1
ATOM 13621 N N . GLY D 4 242 ? 297.873 286.578 149.954 1.00 1007.3 242 GLY D N 1
ATOM 13622 C CA . GLY D 4 242 ? 296.550 287.110 149.702 1.00 1007.3 242 GLY D CA 1
ATOM 13623 C C . GLY D 4 242 ? 295.446 286.224 150.254 1.00 1007.3 242 GLY D C 1
ATOM 13624 O O . GLY D 4 242 ? 295.644 285.408 151.160 1.00 1007.3 242 GLY D O 1
ATOM 13625 N N . GLY D 4 243 ? 294.255 286.399 149.685 1.00 1007.3 243 GLY D N 1
ATOM 13626 C CA . GLY D 4 243 ? 293.068 285.688 150.112 1.00 1007.3 243 GLY D CA 1
ATOM 13627 C C . GLY D 4 243 ? 292.874 284.307 149.530 1.00 1007.3 243 GLY D C 1
ATOM 13628 O O . GLY D 4 243 ? 291.845 283.679 149.795 1.00 1007.3 243 GLY D O 1
ATOM 13629 N N . GLN D 4 244 ? 293.823 283.814 148.739 1.00 1007.3 244 GLN D N 1
ATOM 13630 C CA . GLN D 4 244 ? 293.696 282.488 148.154 1.00 1007.3 244 GLN D CA 1
ATOM 13631 C C . GLN D 4 244 ? 293.754 281.414 149.235 1.00 1007.3 244 GLN D C 1
ATOM 13632 O O . GLN D 4 244 ? 294.369 281.591 150.290 1.00 1007.3 244 GLN D O 1
ATOM 13634 N N . SER D 4 245 ? 293.099 280.284 148.961 1.00 1007.3 245 SER D N 1
ATOM 13635 C CA . SER D 4 245 ? 293.043 279.165 149.903 1.00 1007.3 245 SER D CA 1
ATOM 13636 C C . SER D 4 245 ? 294.363 278.392 149.854 1.00 1007.3 245 SER D C 1
ATOM 13637 O O . SER D 4 245 ? 294.447 277.248 149.402 1.00 1007.3 245 SER D O 1
ATOM 13639 N N . GLN D 4 246 ? 295.412 279.051 150.337 1.00 1007.3 246 GLN D N 1
ATOM 13640 C CA . GLN D 4 246 ? 296.732 278.439 150.370 1.00 1007.3 246 GLN D CA 1
ATOM 13641 C C . GLN D 4 246 ? 296.789 277.348 151.431 1.00 1007.3 246 GLN D C 1
ATOM 13642 O O . GLN D 4 246 ? 296.087 277.406 152.445 1.00 1007.3 246 GLN D O 1
ATOM 13644 N N . LYS D 4 247 ? 297.627 276.343 151.188 1.00 1007.3 247 LYS D N 1
ATOM 13645 C CA . LYS D 4 247 ? 297.793 275.261 152.148 1.00 1007.3 247 LYS D CA 1
ATOM 13646 C C . LYS D 4 247 ? 298.421 275.782 153.434 1.00 1007.3 247 LYS D C 1
ATOM 13647 O O . LYS D 4 247 ? 299.336 276.610 153.409 1.00 1007.3 247 LYS D O 1
ATOM 13649 N N . ALA D 4 248 ? 297.916 275.295 154.566 1.00 1007.3 248 ALA D N 1
ATOM 13650 C CA . ALA D 4 248 ? 298.443 275.710 155.858 1.00 1007.3 248 ALA D CA 1
ATOM 13651 C C . ALA D 4 248 ? 299.880 275.232 156.026 1.00 1007.3 248 ALA D C 1
ATOM 13652 O O . ALA D 4 248 ? 300.249 274.146 155.571 1.00 1007.3 248 ALA D O 1
ATOM 13654 N N . VAL D 4 249 ? 300.694 276.056 156.683 1.00 1007.3 249 VAL D N 1
ATOM 13655 C CA . VAL D 4 249 ? 302.100 275.727 156.897 1.00 1007.3 249 VAL D CA 1
ATOM 13656 C C . 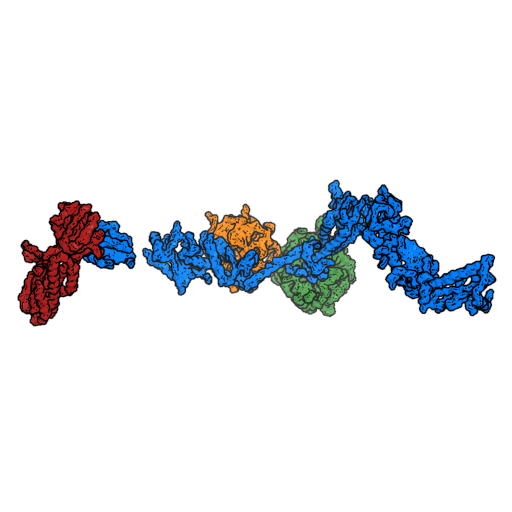VAL D 4 249 ? 302.172 274.577 157.897 1.00 1007.3 249 VAL D C 1
ATOM 13657 O O . VAL D 4 249 ? 301.939 274.766 159.094 1.00 1007.3 249 VAL D O 1
ATOM 13659 N N . GLN D 4 250 ? 302.493 273.383 157.406 1.00 1007.3 250 GLN D N 1
ATOM 13660 C CA . GLN D 4 250 ? 302.576 272.218 158.267 1.00 1007.3 250 GLN D CA 1
ATOM 13661 C C . GLN D 4 250 ? 303.776 272.332 159.207 1.00 1007.3 250 GLN D C 1
ATOM 13662 O O . GLN D 4 250 ? 304.823 272.864 158.829 1.00 1007.3 250 GLN D O 1
ATOM 13664 N N . PRO D 4 251 ? 303.650 271.840 160.436 1.00 1007.3 251 PRO D N 1
ATOM 13665 C CA . PRO D 4 251 ? 304.785 271.858 161.361 1.00 1007.3 251 PRO D CA 1
ATOM 13666 C C . PRO D 4 251 ? 305.840 270.856 160.931 1.00 1007.3 251 PRO D C 1
ATOM 13667 O O . PRO D 4 251 ? 305.528 269.871 160.245 1.00 1007.3 251 PRO D O 1
ATOM 13671 N N . PRO D 4 252 ? 307.101 271.067 161.308 1.00 1007.3 252 PRO D N 1
ATOM 13672 C CA . PRO D 4 252 ? 308.156 270.144 160.878 1.00 1007.3 252 PRO D CA 1
ATOM 13673 C C . PRO D 4 252 ? 308.024 268.791 161.561 1.00 1007.3 252 PRO D C 1
ATOM 13674 O O . PRO D 4 252 ? 307.344 268.638 162.578 1.00 1007.3 252 PRO D O 1
ATOM 13678 N N . HIS D 4 253 ? 308.686 267.793 160.967 1.00 1007.3 253 HIS D N 1
ATOM 13679 C CA . HIS D 4 253 ? 308.571 266.423 161.458 1.00 1007.3 253 HIS D CA 1
ATOM 13680 C C . HIS D 4 253 ? 309.026 266.297 162.906 1.00 1007.3 253 HIS D C 1
ATOM 13681 O O . HIS D 4 253 ? 308.481 265.480 163.656 1.00 1007.3 253 HIS D O 1
ATOM 13683 N N . LEU D 4 254 ? 310.020 267.089 163.316 1.00 1007.3 254 LEU D N 1
ATOM 13684 C CA . LEU D 4 254 ? 310.462 267.052 164.707 1.00 1007.3 254 LEU D CA 1
ATOM 13685 C C . LEU D 4 254 ? 309.350 267.495 165.651 1.00 1007.3 254 LEU D C 1
ATOM 13686 O O . LEU D 4 254 ? 309.131 266.875 166.698 1.00 1007.3 254 LEU D O 1
ATOM 13688 N N . PHE D 4 255 ? 308.634 268.564 165.293 1.00 1007.3 255 PHE D N 1
ATOM 13689 C CA . PHE D 4 255 ? 307.539 269.041 166.135 1.00 1007.3 255 PHE D CA 1
ATOM 13690 C C . PHE D 4 255 ? 306.412 268.018 166.213 1.00 1007.3 255 PHE D C 1
ATOM 13691 O O . PHE D 4 255 ? 305.848 267.789 167.290 1.00 1007.3 255 PHE D O 1
ATOM 13693 N N . LEU D 4 256 ? 306.065 267.400 165.082 1.00 1007.3 256 LEU D N 1
ATOM 13694 C CA . LEU D 4 256 ? 305.019 266.382 165.088 1.00 1007.3 256 LEU D CA 1
ATOM 13695 C C . LEU D 4 256 ? 305.429 265.177 165.923 1.00 1007.3 256 LEU D C 1
ATOM 13696 O O . LEU D 4 256 ? 304.613 264.622 166.669 1.00 1007.3 256 LEU D O 1
ATOM 13698 N N . TRP D 4 257 ? 306.691 264.756 165.810 1.00 1007.3 257 TRP D N 1
ATOM 13699 C CA . TRP D 4 257 ? 307.176 263.641 166.618 1.00 1007.3 257 TRP D CA 1
ATOM 13700 C C . TRP D 4 257 ? 307.146 263.983 168.102 1.00 1007.3 257 TRP D C 1
ATOM 13701 O O . TRP D 4 257 ? 306.771 263.146 168.931 1.00 1007.3 257 TRP D O 1
ATOM 13703 N N . LEU D 4 258 ? 307.541 265.209 168.457 1.00 1007.3 258 LEU D N 1
ATOM 13704 C CA . LEU D 4 258 ? 307.499 265.623 169.856 1.00 1007.3 258 LEU D CA 1
ATOM 13705 C C . LEU D 4 258 ? 306.069 265.648 170.382 1.00 1007.3 258 LEU D C 1
ATOM 13706 O O . LEU D 4 258 ? 305.808 265.217 171.511 1.00 1007.3 258 LEU D O 1
ATOM 13708 N N . MET D 4 259 ? 305.129 266.150 169.578 1.00 1007.3 259 MET D N 1
ATOM 13709 C CA . MET D 4 259 ? 303.731 266.172 169.999 1.00 1007.3 259 MET D CA 1
ATOM 13710 C C . MET D 4 259 ? 303.182 264.760 170.168 1.00 1007.3 259 MET D C 1
ATOM 13711 O O . MET D 4 259 ? 302.453 264.480 171.127 1.00 1007.3 259 MET D O 1
ATOM 13713 N N . LYS D 4 260 ? 303.524 263.856 169.246 1.00 1007.3 260 LYS D N 1
ATOM 13714 C CA . LYS D 4 260 ? 303.072 262.473 169.362 1.00 1007.3 260 LYS D CA 1
ATOM 13715 C C . LYS D 4 260 ? 303.659 261.804 170.599 1.00 1007.3 260 LYS D C 1
ATOM 13716 O O . LYS D 4 260 ? 302.964 261.060 171.300 1.00 1007.3 260 LYS D O 1
ATOM 13718 N N . LEU D 4 261 ? 304.940 262.055 170.880 1.00 1007.3 261 LEU D N 1
ATOM 13719 C CA . LEU D 4 261 ? 305.561 261.493 172.075 1.00 1007.3 261 LEU D CA 1
ATOM 13720 C C . LEU D 4 261 ? 304.915 262.041 173.340 1.00 1007.3 261 LEU D C 1
ATOM 13721 O O . LEU D 4 261 ? 304.695 261.299 174.304 1.00 1007.3 261 LEU D O 1
ATOM 13723 N N . LYS D 4 262 ? 304.608 263.341 173.358 1.00 1007.3 262 LYS D N 1
ATOM 13724 C CA . LYS D 4 262 ? 303.936 263.927 174.513 1.00 1007.3 262 LYS D CA 1
ATOM 13725 C C . LYS D 4 262 ? 302.554 263.319 174.712 1.00 1007.3 262 LYS D C 1
ATOM 13726 O O . LYS D 4 262 ? 302.156 263.021 175.845 1.00 1007.3 262 LYS D O 1
ATOM 13728 N N . ASN D 4 263 ? 301.806 263.126 173.622 1.00 1007.3 263 ASN D N 1
ATOM 13729 C CA . ASN D 4 263 ? 300.488 262.506 173.727 1.00 1007.3 263 ASN D CA 1
ATOM 13730 C C . ASN D 4 263 ? 300.590 261.072 174.233 1.00 1007.3 263 ASN D C 1
ATOM 13731 O O . ASN D 4 263 ? 299.792 260.644 175.075 1.00 1007.3 263 ASN D O 1
ATOM 13733 N N . MET D 4 264 ? 301.566 260.312 173.727 1.00 1007.3 264 MET D N 1
ATOM 13734 C CA . MET D 4 264 ? 301.749 258.938 174.184 1.00 1007.3 264 MET D CA 1
ATOM 13735 C C . MET D 4 264 ? 302.120 258.890 175.661 1.00 1007.3 264 MET D C 1
ATOM 13736 O O . MET D 4 264 ? 301.610 258.049 176.411 1.00 1007.3 264 MET D O 1
ATOM 13738 N N . LEU D 4 265 ? 303.010 259.786 176.097 1.00 1007.3 265 LEU D N 1
ATOM 13739 C CA . LEU D 4 265 ? 303.391 259.830 177.504 1.00 1007.3 265 LEU D CA 1
ATOM 13740 C C . LEU D 4 265 ? 302.208 260.213 178.384 1.00 1007.3 265 LEU D C 1
ATOM 13741 O O . LEU D 4 265 ? 302.027 259.653 179.471 1.00 1007.3 265 LEU D O 1
ATOM 13743 N N . LEU D 4 266 ? 301.394 261.171 177.934 1.00 1007.3 266 LEU D N 1
ATOM 13744 C CA . LEU D 4 266 ? 300.212 261.557 178.699 1.00 1007.3 266 LEU D CA 1
ATOM 13745 C C . LEU D 4 266 ? 299.221 260.404 178.800 1.00 1007.3 266 LEU D C 1
ATOM 13746 O O . LEU D 4 266 ? 298.636 260.171 179.863 1.00 1007.3 266 LEU D O 1
ATOM 13748 N N . ALA D 4 267 ? 299.021 259.671 177.702 1.00 1007.3 267 ALA D N 1
ATOM 13749 C CA . ALA D 4 267 ? 298.125 258.520 177.737 1.00 1007.3 267 ALA D CA 1
ATOM 13750 C C . ALA D 4 267 ? 298.653 257.438 178.671 1.00 1007.3 267 ALA D C 1
ATOM 13751 O O . ALA D 4 267 ? 297.884 256.827 179.423 1.00 1007.3 267 ALA D O 1
ATOM 13753 N N . LYS D 4 268 ? 299.964 257.187 178.636 1.00 1007.3 268 LYS D N 1
ATOM 13754 C CA . LYS D 4 268 ? 300.553 256.196 179.532 1.00 1007.3 268 LYS D CA 1
ATOM 13755 C C . LYS D 4 268 ? 300.408 256.613 180.990 1.00 1007.3 268 LYS D C 1
ATOM 13756 O O . LYS D 4 268 ? 300.113 255.781 181.856 1.00 1007.3 268 LYS D O 1
ATOM 13758 N N . PHE D 4 269 ? 300.619 257.899 181.282 1.00 1007.3 269 PHE D N 1
ATOM 13759 C CA . PHE D 4 269 ? 300.455 258.388 182.647 1.00 1007.3 269 PHE D CA 1
ATOM 13760 C C . PHE D 4 269 ? 299.007 258.273 183.104 1.00 1007.3 269 PHE D C 1
ATOM 13761 O O . PHE D 4 269 ? 298.737 257.907 184.254 1.00 1007.3 269 PHE D O 1
ATOM 13763 N N . SER D 4 270 ? 298.059 258.589 182.217 1.00 1007.3 270 SER D N 1
ATOM 13764 C CA . SER D 4 270 ? 296.648 258.447 182.558 1.00 1007.3 270 SER D CA 1
ATOM 13765 C C . SER D 4 270 ? 296.291 256.991 182.826 1.00 1007.3 270 SER D C 1
ATOM 13766 O O . SER D 4 270 ? 295.528 256.691 183.750 1.00 1007.3 270 SER D O 1
ATOM 13768 N N . PHE D 4 271 ? 296.828 256.073 182.020 1.00 1007.3 271 PHE D N 1
ATOM 13769 C CA . PHE D 4 271 ? 296.582 254.653 182.250 1.00 1007.3 271 PHE D CA 1
ATOM 13770 C C . PHE D 4 271 ? 297.176 254.194 183.577 1.00 1007.3 271 PHE D C 1
ATOM 13771 O O . PHE D 4 271 ? 296.539 253.439 184.321 1.00 1007.3 271 PHE D O 1
ATOM 13773 N N . TYR D 4 272 ? 298.395 254.640 183.890 1.00 1007.3 272 TYR D N 1
ATOM 13774 C CA . TYR D 4 272 ? 299.036 254.226 185.134 1.00 1007.3 272 TYR D CA 1
ATOM 13775 C C . TYR D 4 272 ? 298.414 254.919 186.340 1.00 1007.3 272 TYR D C 1
ATOM 13776 O O . TYR D 4 272 ? 298.206 254.291 187.385 1.00 1007.3 272 TYR D O 1
ATOM 13778 N N . PHE D 4 273 ? 298.108 256.212 186.216 1.00 1007.3 273 PHE D N 1
ATOM 13779 C CA . PHE D 4 273 ? 297.521 256.993 187.297 1.00 1007.3 273 PHE D CA 1
ATOM 13780 C C . PHE D 4 273 ? 296.013 257.161 187.136 1.00 1007.3 273 PHE D C 1
ATOM 13781 O O . PHE D 4 273 ? 295.467 258.219 187.467 1.00 1007.3 273 PHE D O 1
ATOM 13783 N N . HIS D 4 274 ? 295.331 256.136 186.620 1.00 1007.3 274 HIS D N 1
ATOM 13784 C CA . HIS D 4 274 ? 293.887 256.226 186.425 1.00 1007.3 274 HIS D CA 1
ATOM 13785 C C . HIS D 4 274 ? 293.150 256.344 187.754 1.00 1007.3 274 HIS D C 1
ATOM 13786 O O . HIS D 4 274 ? 292.179 257.101 187.863 1.00 1007.3 274 HIS D O 1
ATOM 13788 N N . GLU D 4 275 ? 293.591 255.600 188.770 1.00 1007.3 275 GLU D N 1
ATOM 13789 C CA . GLU D 4 275 ? 292.898 255.608 190.056 1.00 1007.3 275 GLU D CA 1
ATOM 13790 C C . GLU D 4 275 ? 292.963 256.983 190.712 1.00 1007.3 275 GLU D C 1
ATOM 13791 O O . GLU D 4 275 ? 291.960 257.479 191.240 1.00 1007.3 275 GLU D O 1
ATOM 13793 N N . ALA D 4 276 ? 294.140 257.614 190.688 1.00 1007.3 276 ALA D N 1
ATOM 13794 C CA . ALA D 4 276 ? 294.294 258.916 191.331 1.00 1007.3 276 ALA D CA 1
ATOM 13795 C C . ALA D 4 276 ? 293.428 259.974 190.658 1.00 1007.3 276 ALA D C 1
ATOM 13796 O O . ALA D 4 276 ? 292.795 260.792 191.336 1.00 1007.3 276 ALA D O 1
ATOM 13798 N N . LEU D 4 277 ? 293.391 259.977 189.324 1.00 1007.3 277 LEU D N 1
ATOM 13799 C CA . LEU D 4 277 ? 292.566 260.947 188.611 1.00 1007.3 277 LEU D CA 1
ATOM 13800 C C . LEU D 4 277 ? 291.081 260.665 188.807 1.00 1007.3 277 LEU D C 1
ATOM 13801 O O . LEU D 4 277 ? 290.279 261.596 188.944 1.00 1007.3 277 LEU D O 1
ATOM 13803 N N . SER D 4 278 ? 290.695 259.386 188.821 1.00 1007.3 278 SER D N 1
ATOM 13804 C CA . SER D 4 278 ? 289.288 259.027 188.954 1.00 1007.3 278 SER D CA 1
ATOM 13805 C C . SER D 4 278 ? 288.761 259.234 190.368 1.00 1007.3 278 SER D C 1
ATOM 13806 O O . SER D 4 278 ? 287.550 259.401 190.542 1.00 1007.3 278 SER D O 1
ATOM 13808 N N . ARG D 4 279 ? 289.633 259.215 191.379 1.00 1007.3 279 ARG D N 1
ATOM 13809 C CA . ARG D 4 279 ? 289.178 259.427 192.748 1.00 1007.3 279 ARG D CA 1
ATOM 13810 C C . ARG D 4 279 ? 288.677 260.846 192.986 1.00 1007.3 279 ARG D C 1
ATOM 13811 O O . ARG D 4 279 ? 287.937 261.074 193.949 1.00 1007.3 279 ARG D O 1
ATOM 13813 N N . GLN D 4 280 ? 289.058 261.800 192.140 1.00 1007.3 280 GLN D N 1
ATOM 13814 C CA . GLN D 4 280 ? 288.662 263.193 192.298 1.00 1007.3 280 GLN D CA 1
ATOM 13815 C C . GLN D 4 280 ? 287.464 263.579 191.440 1.00 1007.3 280 GLN D C 1
ATOM 13816 O O . GLN D 4 280 ? 287.075 264.751 191.440 1.00 1007.3 280 GLN D O 1
ATOM 13818 N N . THR D 4 281 ? 286.870 262.633 190.716 1.00 1007.3 281 THR D N 1
ATOM 13819 C CA . THR D 4 281 ? 285.755 262.934 189.829 1.00 1007.3 281 THR D CA 1
ATOM 13820 C C . THR D 4 281 ? 284.830 261.725 189.769 1.00 1007.3 281 THR D C 1
ATOM 13821 O O . THR D 4 281 ? 285.086 260.687 190.385 1.00 1007.3 281 THR D O 1
ATOM 13823 N N . THR D 4 282 ? 283.739 261.872 189.022 1.00 1007.3 282 THR D N 1
ATOM 13824 C CA . THR D 4 282 ? 282.786 260.790 188.846 1.00 1007.3 282 THR D CA 1
ATOM 13825 C C . THR D 4 282 ? 283.300 259.786 187.816 1.00 1007.3 282 THR D C 1
ATOM 13826 O O . THR D 4 282 ? 284.257 260.040 187.079 1.00 1007.3 282 THR D O 1
ATOM 13828 N N . ALA D 4 283 ? 282.647 258.621 187.776 1.00 1007.3 283 ALA D N 1
ATOM 13829 C CA . ALA D 4 283 ? 283.052 257.575 186.843 1.00 1007.3 283 ALA D CA 1
ATOM 13830 C C . ALA D 4 283 ? 282.857 258.013 185.396 1.00 1007.3 283 ALA D C 1
ATOM 13831 O O . ALA D 4 283 ? 283.719 257.767 184.544 1.00 1007.3 283 ALA D O 1
ATOM 13833 N N . SER D 4 284 ? 281.727 258.660 185.098 1.00 1007.3 284 SER D N 1
ATOM 13834 C CA . SER D 4 284 ? 281.471 259.112 183.734 1.00 1007.3 284 SER D CA 1
ATOM 13835 C C . SER D 4 284 ? 282.478 260.171 183.303 1.00 1007.3 284 SER D C 1
ATOM 13836 O O . SER D 4 284 ? 282.986 260.134 182.176 1.00 1007.3 284 SER D O 1
ATOM 13838 N N . GLU D 4 285 ? 282.779 261.125 184.188 1.00 1007.3 285 GLU D N 1
ATOM 13839 C CA . GLU D 4 285 ? 283.760 262.154 183.861 1.00 1007.3 285 GLU D CA 1
ATOM 13840 C C . GLU D 4 285 ? 285.144 261.552 183.661 1.00 1007.3 285 GLU D C 1
ATOM 13841 O O . GLU D 4 285 ? 285.877 261.949 182.747 1.00 1007.3 285 GLU D O 1
ATOM 13843 N N . MET D 4 286 ? 285.521 260.593 184.511 1.00 1007.3 286 MET D N 1
ATOM 13844 C CA . MET D 4 286 ? 286.815 259.935 184.360 1.00 1007.3 286 MET D CA 1
ATOM 13845 C C . MET D 4 286 ? 286.896 259.174 183.043 1.00 1007.3 286 MET D C 1
ATOM 13846 O O . MET D 4 286 ? 287.924 259.215 182.356 1.00 1007.3 286 MET D O 1
ATOM 13848 N N . LYS D 4 287 ? 285.822 258.472 182.674 1.00 1007.3 287 LYS D N 1
ATOM 13849 C CA . LYS D 4 287 ? 285.810 257.751 181.405 1.00 1007.3 287 LYS D CA 1
ATOM 13850 C C . LYS D 4 287 ? 285.899 258.709 180.225 1.00 1007.3 287 LYS D C 1
ATOM 13851 O O . LYS D 4 287 ? 286.611 258.441 179.250 1.00 1007.3 287 LYS D O 1
ATOM 13853 N N . THR D 4 288 ? 285.180 259.834 180.294 1.00 1007.3 288 THR D N 1
ATOM 13854 C CA . THR D 4 288 ? 285.246 260.821 179.220 1.00 1007.3 288 THR D CA 1
ATOM 13855 C C . THR D 4 288 ? 286.648 261.405 179.094 1.00 1007.3 288 THR D C 1
ATOM 13856 O O . THR D 4 288 ? 287.147 261.606 177.981 1.00 1007.3 288 THR D O 1
ATOM 13858 N N . LEU D 4 289 ? 287.295 261.691 180.227 1.00 1007.3 289 LEU D N 1
ATOM 13859 C CA . LEU D 4 289 ? 288.660 262.206 180.191 1.00 1007.3 289 LEU D CA 1
ATOM 13860 C C . LEU D 4 289 ? 289.629 261.174 179.626 1.00 1007.3 289 LEU D C 1
ATOM 13861 O O . LEU D 4 289 ? 290.528 261.518 178.849 1.00 1007.3 289 LEU D O 1
ATOM 13863 N N . THR D 4 290 ? 289.464 259.904 180.006 1.00 1007.3 290 THR D N 1
ATOM 13864 C CA . THR D 4 290 ? 290.356 258.860 179.513 1.00 1007.3 290 THR D CA 1
ATOM 13865 C C . THR D 4 290 ? 290.154 258.597 178.027 1.00 1007.3 290 THR D C 1
ATOM 13866 O O . THR D 4 290 ? 291.109 258.239 177.329 1.00 1007.3 290 THR D O 1
ATOM 13868 N N . ALA D 4 291 ? 288.927 258.763 177.527 1.00 1007.3 291 ALA D N 1
ATOM 13869 C CA . ALA D 4 291 ? 288.666 258.545 176.109 1.00 1007.3 291 ALA D CA 1
ATOM 13870 C C . ALA D 4 291 ? 289.411 259.536 175.225 1.00 1007.3 291 ALA D C 1
ATOM 13871 O O . ALA D 4 291 ? 289.715 259.213 174.072 1.00 1007.3 291 ALA D O 1
ATOM 13873 N N . LYS D 4 292 ? 289.711 260.732 175.737 1.00 1007.3 292 LYS D N 1
ATOM 13874 C CA . LYS D 4 292 ? 290.444 261.711 174.942 1.00 1007.3 292 LYS D CA 1
ATOM 13875 C C . LYS D 4 292 ? 291.901 261.307 174.754 1.00 1007.3 292 LYS D C 1
ATOM 13876 O O . LYS D 4 292 ? 292.498 261.615 173.716 1.00 1007.3 292 LYS D O 1
ATOM 13878 N N . ALA D 4 293 ? 292.486 260.625 175.736 1.00 1007.3 293 ALA D N 1
ATOM 13879 C CA . ALA D 4 293 ? 293.878 260.211 175.637 1.00 1007.3 293 ALA D CA 1
ATOM 13880 C C . ALA D 4 293 ? 294.042 259.158 174.548 1.00 1007.3 293 ALA D C 1
ATOM 13881 O O . ALA D 4 293 ? 293.252 258.212 174.458 1.00 1007.3 293 ALA D O 1
ATOM 13883 N N . ASN D 4 294 ? 295.072 259.326 173.718 1.00 1007.3 294 ASN D N 1
ATOM 13884 C CA . ASN D 4 294 ? 295.375 258.412 172.617 1.00 1007.3 294 ASN D CA 1
ATOM 13885 C C . ASN D 4 294 ? 296.727 257.765 172.881 1.00 1007.3 294 ASN D C 1
ATOM 13886 O O . ASN D 4 294 ? 297.764 258.447 172.880 1.00 1007.3 294 ASN D O 1
ATOM 13888 N N . PRO D 4 295 ? 296.769 256.447 173.112 1.00 1007.3 295 PRO D N 1
ATOM 13889 C CA . PRO D 4 295 ? 295.642 255.509 173.167 1.00 1007.3 295 PRO D CA 1
ATOM 13890 C C . PRO D 4 295 ? 294.950 255.491 174.527 1.00 1007.3 295 PRO D C 1
ATOM 13891 O O . PRO D 4 295 ? 295.558 255.811 175.545 1.00 1007.3 295 PRO D O 1
ATOM 13895 N N . ASP D 4 296 ? 293.671 255.120 174.568 1.00 1007.3 296 ASP D N 1
ATOM 13896 C CA . ASP D 4 296 ? 292.930 255.000 175.824 1.00 1007.3 296 ASP D CA 1
ATOM 13897 C C . ASP D 4 296 ? 293.070 253.564 176.313 1.00 1007.3 296 ASP D C 1
ATOM 13898 O O . ASP D 4 296 ? 292.301 252.677 175.940 1.00 1007.3 296 ASP D O 1
ATOM 13900 N N . PHE D 4 297 ? 294.076 253.333 177.160 1.00 1007.3 297 PHE D N 1
ATOM 13901 C CA . PHE D 4 297 ? 294.338 251.983 177.651 1.00 1007.3 297 PHE D CA 1
ATOM 13902 C C . PHE D 4 297 ? 293.213 251.486 178.551 1.00 1007.3 297 PHE D C 1
ATOM 13903 O O . PHE D 4 297 ? 292.849 250.305 178.500 1.00 1007.3 297 PHE D O 1
ATOM 13905 N N . PHE D 4 298 ? 292.660 252.365 179.391 1.00 1007.3 298 PHE D N 1
ATOM 13906 C CA . PHE D 4 298 ? 291.600 251.949 180.305 1.00 1007.3 298 PHE D CA 1
ATOM 13907 C C . PHE D 4 298 ? 290.358 251.493 179.548 1.00 1007.3 298 PHE D C 1
ATOM 13908 O O . PHE D 4 298 ? 289.757 250.467 179.888 1.00 1007.3 298 PHE D O 1
ATOM 13910 N N . GLY D 4 299 ? 289.962 252.240 178.516 1.00 1007.3 299 GLY D N 1
ATOM 13911 C CA . GLY D 4 299 ? 288.799 251.848 177.737 1.00 1007.3 299 GLY D CA 1
ATOM 13912 C C . GLY D 4 299 ? 289.006 250.542 176.996 1.00 1007.3 299 GLY D C 1
ATOM 13913 O O . GLY D 4 299 ? 288.107 249.698 176.942 1.00 1007.3 299 GLY D O 1
ATOM 13914 N N . LYS D 4 300 ? 290.194 250.357 176.414 1.00 1007.3 300 LYS D N 1
ATOM 13915 C CA . LYS D 4 300 ? 290.495 249.105 175.729 1.00 1007.3 300 LYS D CA 1
ATOM 13916 C C . LYS D 4 300 ? 290.490 247.931 176.700 1.00 1007.3 300 LYS D C 1
ATOM 13917 O O . LYS D 4 300 ? 289.985 246.849 176.376 1.00 1007.3 300 LYS D O 1
ATOM 13919 N N . ILE D 4 301 ? 291.046 248.126 177.898 1.00 1007.3 301 ILE D N 1
ATOM 13920 C CA . ILE D 4 301 ? 291.056 247.063 178.899 1.00 1007.3 301 ILE D CA 1
ATOM 13921 C C . ILE D 4 301 ? 289.635 246.718 179.325 1.00 1007.3 301 ILE D C 1
ATOM 13922 O O . ILE D 4 301 ? 289.283 245.540 179.468 1.00 1007.3 301 ILE D O 1
ATOM 13924 N N . SER D 4 302 ? 288.797 247.737 179.539 1.00 1007.3 302 SER D N 1
ATOM 13925 C CA . SER D 4 302 ? 287.410 247.486 179.916 1.00 1007.3 302 SER D CA 1
ATOM 13926 C C . SER D 4 302 ? 286.663 246.743 178.814 1.00 1007.3 302 SER D C 1
ATOM 13927 O O . SER D 4 302 ? 285.897 245.812 179.092 1.00 1007.3 302 SER D O 1
ATOM 13929 N N . SER D 4 303 ? 286.874 247.140 177.557 1.00 1007.3 303 SER D N 1
ATOM 13930 C CA . SER D 4 303 ? 286.213 246.463 176.446 1.00 1007.3 303 SER D CA 1
ATOM 13931 C C . SER D 4 303 ? 286.670 245.014 176.331 1.00 1007.3 303 SER D C 1
ATOM 13932 O O . SER D 4 303 ? 285.854 244.116 176.091 1.00 1007.3 303 SER D O 1
ATOM 13934 N N . PHE D 4 304 ? 287.972 244.766 176.497 1.00 1007.3 304 PHE D N 1
ATOM 13935 C CA . PHE D 4 304 ? 288.478 243.398 176.438 1.00 1007.3 304 PHE D CA 1
ATOM 13936 C C . PHE D 4 304 ? 287.917 242.553 177.574 1.00 1007.3 304 PHE D C 1
ATOM 13937 O O . PHE D 4 304 ? 287.566 241.384 177.374 1.00 1007.3 304 PHE D O 1
ATOM 13939 N N . ILE D 4 305 ? 287.830 243.126 178.777 1.00 1007.3 305 ILE D N 1
ATOM 13940 C CA . ILE D 4 305 ? 287.268 242.398 179.911 1.00 1007.3 305 ILE D CA 1
ATOM 13941 C C . ILE D 4 305 ? 285.802 242.068 179.661 1.00 1007.3 305 ILE D C 1
ATOM 13942 O O . ILE D 4 305 ? 285.341 240.959 179.955 1.00 1007.3 305 ILE D O 1
ATOM 13944 N N . ARG D 4 306 ? 285.045 243.029 179.125 1.00 1007.3 306 ARG D N 1
ATOM 13945 C CA . ARG D 4 306 ? 283.634 242.785 178.840 1.00 1007.3 306 ARG D CA 1
ATOM 13946 C C . ARG D 4 306 ? 283.458 241.722 177.761 1.00 1007.3 306 ARG D C 1
ATOM 13947 O O . ARG D 4 306 ? 282.567 240.870 177.863 1.00 1007.3 306 ARG D O 1
ATOM 13949 N N . LYS D 4 307 ? 284.293 241.756 176.720 1.00 1007.3 307 LYS D N 1
ATOM 13950 C CA . LYS D 4 307 ? 284.136 240.813 175.617 1.00 1007.3 307 LYS D CA 1
ATOM 13951 C C . LYS D 4 307 ? 284.562 239.404 176.016 1.00 1007.3 307 LYS D C 1
ATOM 13952 O O . LYS D 4 307 ? 283.863 238.431 175.712 1.00 1007.3 307 LYS D O 1
ATOM 13954 N N . TYR D 4 308 ? 285.698 239.273 176.696 1.00 1007.3 308 TYR D N 1
ATOM 13955 C CA . TYR D 4 308 ? 286.241 237.970 177.055 1.00 1007.3 308 TYR D CA 1
ATOM 13956 C C . TYR D 4 308 ? 285.767 237.475 178.414 1.00 1007.3 308 TYR D C 1
ATOM 13957 O O . TYR D 4 308 ? 286.155 236.376 178.823 1.00 1007.3 308 TYR D O 1
ATOM 13959 N N . ASP D 4 309 ? 284.941 238.255 179.117 1.00 1007.3 309 ASP D N 1
ATOM 13960 C CA . ASP D 4 309 ? 284.445 237.895 180.447 1.00 1007.3 309 ASP D CA 1
ATOM 13961 C C . ASP D 4 309 ? 285.596 237.613 181.411 1.00 1007.3 309 ASP D C 1
ATOM 13962 O O . ASP D 4 309 ? 285.534 236.695 182.232 1.00 1007.3 309 ASP D O 1
ATOM 13964 N N . ALA D 4 310 ? 286.659 238.408 181.308 1.00 1007.3 310 ALA D N 1
ATOM 13965 C CA . ALA D 4 310 ? 287.802 238.248 182.194 1.00 1007.3 310 ALA D CA 1
ATOM 13966 C C . ALA D 4 310 ? 287.429 238.640 183.618 1.00 1007.3 310 ALA D C 1
ATOM 13967 O O . ALA D 4 310 ? 286.779 239.665 183.848 1.00 1007.3 310 ALA D O 1
ATOM 13969 N N . ALA D 4 311 ? 287.839 237.809 184.579 1.00 1007.3 311 ALA D N 1
ATOM 13970 C CA . ALA D 4 311 ? 287.503 238.073 185.974 1.00 1007.3 311 ALA D CA 1
ATOM 13971 C C . ALA D 4 311 ? 288.167 239.349 186.478 1.00 1007.3 311 ALA D C 1
ATOM 13972 O O . ALA D 4 311 ? 287.530 240.154 187.167 1.00 1007.3 311 ALA D O 1
ATOM 13974 N N . ASN D 4 312 ? 289.440 239.555 186.146 1.00 1007.3 312 ASN D N 1
ATOM 13975 C CA . ASN D 4 312 ? 290.148 240.735 186.623 1.00 1007.3 312 ASN D CA 1
ATOM 13976 C C . ASN D 4 312 ? 291.330 241.031 185.712 1.00 1007.3 312 ASN D C 1
ATOM 13977 O O . ASN D 4 312 ? 291.928 240.122 185.129 1.00 1007.3 312 ASN D O 1
ATOM 13979 N N . VAL D 4 313 ? 291.653 242.317 185.597 1.00 1007.3 313 VAL D N 1
ATOM 13980 C CA . VAL D 4 313 ? 292.846 242.787 184.903 1.00 1007.3 313 VAL D CA 1
ATOM 13981 C C . VAL D 4 313 ? 293.563 243.751 185.837 1.00 1007.3 313 VAL D C 1
ATOM 13982 O O . VAL D 4 313 ? 292.985 244.765 186.249 1.00 1007.3 313 VAL D O 1
ATOM 13984 N N . SER D 4 314 ? 294.815 243.441 186.170 1.00 1007.3 314 SER D N 1
ATOM 13985 C CA . SER D 4 314 ? 295.559 244.205 187.160 1.00 1007.3 314 SER D CA 1
ATOM 13986 C C . SER D 4 314 ? 296.927 244.587 186.616 1.00 1007.3 314 SER D C 1
ATOM 13987 O O . SER D 4 314 ? 297.690 243.723 186.173 1.00 1007.3 314 SER D O 1
ATOM 13989 N N . LEU D 4 315 ? 297.231 245.880 186.660 1.00 1007.3 315 LEU D N 1
ATOM 13990 C CA . LEU D 4 315 ? 298.569 246.393 186.395 1.00 1007.3 315 LEU D CA 1
ATOM 13991 C C . LEU D 4 315 ? 299.196 246.736 187.741 1.00 1007.3 315 LEU D C 1
ATOM 13992 O O . LEU D 4 315 ? 298.718 247.632 188.446 1.00 1007.3 315 LEU D O 1
ATOM 13994 N N . ILE D 4 316 ? 300.259 246.018 188.096 1.00 1007.3 316 ILE D N 1
ATOM 13995 C CA . ILE D 4 316 ? 300.883 246.114 189.409 1.00 1007.3 316 ILE D CA 1
ATOM 13996 C C . ILE D 4 316 ? 302.310 246.613 189.243 1.00 1007.3 316 ILE D C 1
ATOM 13997 O O . ILE D 4 316 ? 303.068 246.097 188.414 1.00 1007.3 316 ILE D O 1
ATOM 13999 N N . PHE D 4 317 ? 302.674 247.614 190.040 1.00 1007.3 317 PHE D N 1
ATOM 14000 C CA . PHE D 4 317 ? 304.014 248.184 190.030 1.00 1007.3 317 PHE D CA 1
ATOM 14001 C C . PHE D 4 317 ? 304.829 247.583 191.168 1.00 1007.3 317 PHE D C 1
ATOM 14002 O O . PHE D 4 317 ? 304.367 247.540 192.313 1.00 1007.3 317 PHE D O 1
ATOM 14004 N N . ASP D 4 318 ? 306.036 247.121 190.849 1.00 1007.3 318 ASP D N 1
ATOM 14005 C CA . ASP D 4 318 ? 306.914 246.508 191.840 1.00 1007.3 318 ASP D CA 1
ATOM 14006 C C . ASP D 4 318 ? 307.532 247.604 192.699 1.00 1007.3 318 ASP D C 1
ATOM 14007 O O . ASP D 4 318 ? 308.283 248.447 192.198 1.00 1007.3 318 ASP D O 1
ATOM 14009 N N . ASN D 4 319 ? 307.216 247.594 193.991 1.00 1007.3 319 ASN D N 1
ATOM 14010 C CA . ASN D 4 319 ? 307.721 248.589 194.927 1.00 1007.3 319 ASN D CA 1
ATOM 14011 C C . ASN D 4 319 ? 309.000 248.152 195.630 1.00 1007.3 319 ASN D C 1
ATOM 14012 O O . ASN D 4 319 ? 309.497 248.887 196.490 1.00 1007.3 319 ASN D O 1
ATOM 14014 N N . ARG D 4 320 ? 309.535 246.978 195.297 1.00 1007.3 320 ARG D N 1
ATOM 14015 C CA . ARG D 4 320 ? 310.768 246.512 195.918 1.00 1007.3 320 ARG D CA 1
ATOM 14016 C C . ARG D 4 320 ? 311.925 247.439 195.569 1.00 1007.3 320 ARG D C 1
ATOM 14017 O O . ARG D 4 320 ? 312.110 247.814 194.407 1.00 1007.3 320 ARG D O 1
ATOM 14019 N N . GLY D 4 321 ? 312.705 247.809 196.582 1.00 1007.3 321 GLY D N 1
ATOM 14020 C CA . GLY D 4 321 ? 313.817 248.715 196.396 1.00 1007.3 321 GLY D CA 1
ATOM 14021 C C . GLY D 4 321 ? 313.451 250.181 196.343 1.00 1007.3 321 GLY D C 1
ATOM 14022 O O . GLY D 4 321 ? 314.345 251.018 196.161 1.00 1007.3 321 GLY D O 1
ATOM 14023 N N . SER D 4 322 ? 312.176 250.523 196.496 1.00 1007.3 322 SER D N 1
ATOM 14024 C CA . SER D 4 322 ? 311.741 251.913 196.444 1.00 1007.3 322 SER D CA 1
ATOM 14025 C C . SER D 4 322 ? 311.232 252.380 197.804 1.00 1007.3 322 SER D C 1
ATOM 14026 O O . SER D 4 322 ? 310.068 252.173 198.146 1.00 1007.3 322 SER D O 1
ATOM 14028 N N . VAL D 4 343 ? 302.735 240.513 199.668 1.00 1007.3 343 VAL D N 1
ATOM 14029 C CA . VAL D 4 343 ? 301.674 241.013 198.804 1.00 1007.3 343 VAL D CA 1
ATOM 14030 C C . VAL D 4 343 ? 301.802 242.520 198.628 1.00 1007.3 343 VAL D C 1
ATOM 14031 O O . VAL D 4 343 ? 301.548 243.052 197.547 1.00 1007.3 343 VAL D O 1
ATOM 14033 N N . ASP D 4 344 ? 302.197 243.206 199.703 1.00 1007.3 344 ASP D N 1
ATOM 14034 C CA . ASP D 4 344 ? 302.360 244.654 199.645 1.00 1007.3 344 ASP D CA 1
ATOM 14035 C C . ASP D 4 344 ? 303.522 245.069 198.753 1.00 1007.3 344 ASP D C 1
ATOM 14036 O O . ASP D 4 344 ? 303.540 246.206 198.268 1.00 1007.3 344 ASP D O 1
ATOM 14038 N N . GLN D 4 345 ? 304.491 244.179 198.526 1.00 1007.3 345 GLN D N 1
ATOM 14039 C CA . GLN D 4 345 ? 305.622 244.510 197.668 1.00 1007.3 345 GLN D CA 1
ATOM 14040 C C . GLN D 4 345 ? 305.216 244.665 196.208 1.00 1007.3 345 GLN D C 1
ATOM 14041 O O . GLN D 4 345 ? 305.911 245.357 195.456 1.00 1007.3 345 GLN D O 1
ATOM 14043 N N . TYR D 4 346 ? 304.116 244.042 195.792 1.00 1007.3 346 TYR D N 1
ATOM 14044 C CA . TYR D 4 346 ? 303.614 244.146 194.421 1.00 1007.3 346 TYR D CA 1
ATOM 14045 C C . TYR D 4 346 ? 302.127 244.479 194.440 1.00 1007.3 346 TYR D C 1
ATOM 14046 O O . TYR D 4 346 ? 301.282 243.640 194.114 1.00 1007.3 346 TYR D O 1
ATOM 14048 N N . PRO D 4 347 ? 301.771 245.704 194.821 1.00 1007.3 347 PRO D N 1
ATOM 14049 C CA . PRO D 4 347 ? 300.354 246.073 194.860 1.00 1007.3 347 PRO D CA 1
ATOM 14050 C C . PRO D 4 347 ? 299.829 246.414 193.475 1.00 1007.3 347 PRO D C 1
ATOM 14051 O O . PRO D 4 347 ? 300.567 246.861 192.594 1.00 1007.3 347 PRO D O 1
ATOM 14055 N N . ALA D 4 348 ? 298.528 246.203 193.294 1.00 1007.3 348 ALA D N 1
ATOM 14056 C CA . ALA D 4 348 ? 297.871 246.457 192.014 1.00 1007.3 348 ALA D CA 1
ATOM 14057 C C . ALA D 4 348 ? 297.635 247.955 191.875 1.00 1007.3 348 ALA D C 1
ATOM 14058 O O . ALA D 4 348 ? 296.733 248.516 192.502 1.00 1007.3 348 ALA D O 1
ATOM 14060 N N . VAL D 4 349 ? 298.457 248.610 191.052 1.00 1007.3 349 VAL D N 1
ATOM 14061 C CA . VAL D 4 349 ? 298.301 250.046 190.830 1.00 1007.3 349 VAL D CA 1
ATOM 14062 C C . VAL D 4 349 ? 296.971 250.339 190.148 1.00 1007.3 349 VAL D C 1
ATOM 14063 O O . VAL D 4 349 ? 296.252 251.270 190.530 1.00 1007.3 349 VAL D O 1
ATOM 14065 N N . VAL D 4 350 ? 296.624 249.554 189.130 1.00 1007.3 350 VAL D N 1
ATOM 14066 C CA . VAL D 4 350 ? 295.368 249.703 188.404 1.00 1007.3 350 VAL D CA 1
ATOM 14067 C C . VAL D 4 350 ? 294.645 248.365 188.424 1.00 1007.3 350 VAL D C 1
ATOM 14068 O O . VAL D 4 350 ? 295.256 247.323 188.164 1.00 1007.3 350 VAL D O 1
ATOM 14070 N N . SER D 4 351 ? 293.353 248.392 188.739 1.00 1007.3 351 SER D N 1
ATOM 14071 C CA . SER D 4 351 ? 292.551 247.178 188.794 1.00 1007.3 351 SER D CA 1
ATOM 14072 C C . SER D 4 351 ? 291.224 247.411 188.088 1.00 1007.3 351 SER D C 1
ATOM 14073 O O . SER D 4 351 ? 290.574 248.439 188.298 1.00 1007.3 351 SER D O 1
ATOM 14075 N N . LEU D 4 352 ? 290.828 246.450 187.249 1.00 1007.3 352 LEU D N 1
ATOM 14076 C CA . LEU D 4 352 ? 289.564 246.532 186.534 1.00 1007.3 352 LEU D CA 1
ATOM 14077 C C . LEU D 4 352 ? 288.902 245.163 186.536 1.00 1007.3 352 LEU D C 1
ATOM 14078 O O . LEU D 4 352 ? 289.608 244.144 186.531 1.00 1007.3 352 LEU D O 1
ATOM 14080 N N . PRO D 4 353 ? 287.564 245.099 186.550 1.00 1007.3 353 PRO D N 1
ATOM 14081 C CA . PRO D 4 353 ? 286.603 246.206 186.626 1.00 1007.3 353 PRO D CA 1
ATOM 14082 C C . PRO D 4 353 ? 286.299 246.578 188.073 1.00 1007.3 353 PRO D C 1
ATOM 14083 O O . PRO D 4 353 ? 285.452 247.425 188.347 1.00 1007.3 353 PRO D O 1
ATOM 14087 N N . SER D 4 354 ? 286.991 245.947 189.019 1.00 1007.3 354 SER D N 1
ATOM 14088 C CA . SER D 4 354 ? 286.776 246.197 190.439 1.00 1007.3 354 SER D CA 1
ATOM 14089 C C . SER D 4 354 ? 288.103 246.150 191.185 1.00 1007.3 354 SER D C 1
ATOM 14090 O O . SER D 4 354 ? 289.170 246.180 190.563 1.00 1007.3 354 SER D O 1
ATOM 14092 N N . ASP D 4 355 ? 288.049 246.085 192.512 1.00 1007.3 355 ASP D N 1
ATOM 14093 C CA . ASP D 4 355 ? 289.256 245.996 193.317 1.00 1007.3 355 ASP D CA 1
ATOM 14094 C C . ASP D 4 355 ? 289.987 244.683 193.038 1.00 1007.3 355 ASP D C 1
ATOM 14095 O O . ASP D 4 355 ? 289.399 243.690 192.601 1.00 1007.3 355 ASP D O 1
ATOM 14097 N N . ARG D 4 356 ? 291.291 244.691 193.293 1.00 1007.3 356 ARG D N 1
ATOM 14098 C CA . ARG D 4 356 ? 292.117 243.531 192.989 1.00 1007.3 356 ARG D CA 1
ATOM 14099 C C . ARG D 4 356 ? 291.715 242.353 193.871 1.00 1007.3 356 ARG D C 1
ATOM 14100 O O . ARG D 4 356 ? 291.662 242.494 195.101 1.00 1007.3 356 ARG D O 1
ATOM 14102 N N . PRO D 4 357 ? 291.410 241.190 193.291 1.00 1007.3 357 PRO D N 1
ATOM 14103 C CA . PRO D 4 357 ? 291.052 240.015 194.102 1.00 1007.3 357 PRO D CA 1
ATOM 14104 C C . PRO D 4 357 ? 292.199 239.617 195.020 1.00 1007.3 357 PRO D C 1
ATOM 14105 O O . PRO D 4 357 ? 293.316 239.363 194.565 1.00 1007.3 357 PRO D O 1
ATOM 14109 N N . VAL D 4 358 ? 291.915 239.569 196.323 1.00 1007.3 358 VAL D N 1
ATOM 14110 C CA . VAL D 4 358 ? 292.921 239.134 197.286 1.00 1007.3 358 VAL D CA 1
ATOM 14111 C C . VAL D 4 358 ? 293.195 237.642 197.148 1.00 1007.3 358 VAL D C 1
ATOM 14112 O O . VAL D 4 358 ? 294.311 237.182 197.415 1.00 1007.3 358 VAL D O 1
ATOM 14114 N N . MET D 4 359 ? 292.187 236.864 196.743 1.00 1007.3 359 MET D N 1
ATOM 14115 C CA . MET D 4 359 ? 292.359 235.418 196.628 1.00 1007.3 359 MET D CA 1
ATOM 14116 C C . MET D 4 359 ? 293.391 235.060 195.564 1.00 1007.3 359 MET D C 1
ATOM 14117 O O . MET D 4 359 ? 294.167 234.114 195.737 1.00 1007.3 359 MET D O 1
ATOM 14119 N N . HIS D 4 360 ? 293.408 235.796 194.456 1.00 1007.3 360 HIS D N 1
ATOM 14120 C CA . HIS D 4 360 ? 294.341 235.538 193.367 1.00 1007.3 360 HIS D CA 1
ATOM 14121 C C . HIS D 4 360 ? 295.700 236.195 193.577 1.00 1007.3 360 HIS D C 1
ATOM 14122 O O . HIS D 4 360 ? 296.597 236.003 192.750 1.00 1007.3 360 HIS D O 1
ATOM 14124 N N . TRP D 4 361 ? 295.869 236.966 194.652 1.00 1007.3 361 TRP D N 1
ATOM 14125 C CA . TRP D 4 361 ? 297.152 237.618 194.909 1.00 1007.3 361 TRP D CA 1
ATOM 14126 C C . TRP D 4 361 ? 298.305 236.637 195.097 1.00 1007.3 361 TRP D C 1
ATOM 14127 O O . TRP D 4 361 ? 299.341 236.807 194.428 1.00 1007.3 361 TRP D O 1
ATOM 14129 N N . PRO D 4 362 ? 298.220 235.615 195.962 1.00 1007.3 362 PRO D N 1
ATOM 14130 C CA . PRO D 4 362 ? 299.385 234.725 196.111 1.00 1007.3 362 PRO D CA 1
ATOM 14131 C C . PRO D 4 362 ? 299.642 233.869 194.885 1.00 1007.3 362 PRO D C 1
ATOM 14132 O O . PRO D 4 362 ? 300.799 233.535 194.605 1.00 1007.3 362 PRO D O 1
ATOM 14136 N N . ASN D 4 363 ? 298.598 233.516 194.132 1.00 1007.3 363 ASN D N 1
ATOM 14137 C CA . ASN D 4 363 ? 298.809 232.799 192.879 1.00 1007.3 363 ASN D CA 1
ATOM 14138 C C . ASN D 4 363 ? 299.589 233.652 191.886 1.00 1007.3 363 ASN D C 1
ATOM 14139 O O . ASN D 4 363 ? 300.518 233.165 191.230 1.00 1007.3 363 ASN D O 1
ATOM 14141 N N . VAL D 4 364 ? 299.235 234.935 191.776 1.00 1007.3 364 VAL D N 1
ATOM 14142 C CA . VAL D 4 364 ? 299.959 235.835 190.883 1.00 1007.3 364 VAL D CA 1
ATOM 14143 C C . VAL D 4 364 ? 301.391 236.027 191.365 1.00 1007.3 364 VAL D C 1
ATOM 14144 O O . VAL D 4 364 ? 302.328 236.099 190.560 1.00 1007.3 364 VAL D O 1
ATOM 14146 N N . ILE D 4 365 ? 301.583 236.119 192.683 1.00 1007.3 365 ILE D N 1
ATOM 14147 C CA . ILE D 4 365 ? 302.930 236.273 193.228 1.00 1007.3 365 ILE D CA 1
ATOM 14148 C C . ILE D 4 365 ? 303.781 235.051 192.904 1.00 1007.3 365 ILE D C 1
ATOM 14149 O O . ILE D 4 365 ? 304.947 235.174 192.508 1.00 1007.3 365 ILE D O 1
ATOM 14151 N N . MET D 4 366 ? 303.213 233.854 193.068 1.00 1007.3 366 MET D N 1
ATOM 14152 C CA . MET D 4 366 ? 303.944 232.632 192.749 1.00 1007.3 366 MET D CA 1
ATOM 14153 C C . MET D 4 366 ? 304.250 232.545 191.260 1.00 1007.3 366 MET D C 1
ATOM 14154 O O . MET D 4 366 ? 305.334 232.098 190.868 1.00 1007.3 366 MET D O 1
ATOM 14156 N N . ILE D 4 367 ? 303.303 232.958 190.414 1.00 1007.3 367 ILE D N 1
ATOM 14157 C CA . ILE D 4 367 ? 303.538 232.946 188.973 1.00 1007.3 367 ILE D CA 1
ATOM 14158 C C . ILE D 4 367 ? 304.673 233.895 188.610 1.00 1007.3 367 ILE D C 1
ATOM 14159 O O . ILE D 4 367 ? 305.541 233.566 187.792 1.00 1007.3 367 ILE D O 1
ATOM 14161 N N . MET D 4 368 ? 304.681 235.089 189.207 1.00 1007.3 368 MET D N 1
ATOM 14162 C CA . MET D 4 368 ? 305.746 236.049 188.933 1.00 1007.3 368 MET D CA 1
ATOM 14163 C C . MET D 4 368 ? 307.096 235.536 189.419 1.00 1007.3 368 MET D C 1
ATOM 14164 O O . MET D 4 368 ? 308.114 235.705 188.738 1.00 1007.3 368 MET D O 1
ATOM 14166 N N . THR D 4 369 ? 307.126 234.912 190.600 1.00 1007.3 369 THR D N 1
ATOM 14167 C CA . THR D 4 369 ? 308.390 234.426 191.147 1.00 1007.3 369 THR D CA 1
ATOM 14168 C C . THR D 4 369 ? 308.939 233.257 190.336 1.00 1007.3 369 THR D C 1
ATOM 14169 O O . THR D 4 369 ? 310.138 233.211 190.038 1.00 1007.3 369 THR D O 1
ATOM 14171 N N . ASP D 4 370 ? 308.079 232.301 189.974 1.00 1007.3 370 ASP D N 1
ATOM 14172 C CA . ASP D 4 370 ? 308.541 231.130 189.236 1.00 1007.3 370 ASP D CA 1
ATOM 14173 C C . ASP D 4 370 ? 308.938 231.489 187.809 1.00 1007.3 370 ASP D C 1
ATOM 14174 O O . ASP D 4 370 ? 309.924 230.962 187.283 1.00 1007.3 370 ASP D O 1
ATOM 14176 N N . ARG D 4 371 ? 308.183 232.383 187.169 1.00 1007.3 371 ARG D N 1
ATOM 14177 C CA . ARG D 4 371 ? 308.441 232.794 185.794 1.00 1007.3 371 ARG D CA 1
ATOM 14178 C C . ARG D 4 371 ? 309.187 234.121 185.717 1.00 1007.3 371 ARG D C 1
ATOM 14179 O O . ARG D 4 371 ? 308.938 234.923 184.810 1.00 1007.3 371 ARG D O 1
ATOM 14181 N N . THR D 4 372 ? 310.095 234.372 186.664 1.00 1007.3 372 THR D N 1
ATOM 14182 C CA . THR D 4 372 ? 310.861 235.615 186.647 1.00 1007.3 372 THR D CA 1
ATOM 14183 C C . THR D 4 372 ? 311.745 235.704 185.409 1.00 1007.3 372 THR D C 1
ATOM 14184 O O . THR D 4 372 ? 311.869 236.774 184.802 1.00 1007.3 372 THR D O 1
ATOM 14186 N N . SER D 4 373 ? 312.374 234.590 185.023 1.00 1007.3 373 SER D N 1
ATOM 14187 C CA . SER D 4 373 ? 313.232 234.595 183.842 1.00 1007.3 373 SER D CA 1
ATOM 14188 C C . SER D 4 373 ? 312.436 234.901 182.579 1.00 1007.3 373 SER D C 1
ATOM 14189 O O . SER D 4 373 ? 312.888 235.671 181.723 1.00 1007.3 373 SER D O 1
ATOM 14191 N N . ASP D 4 374 ? 311.251 234.302 182.442 1.00 1007.3 374 ASP D N 1
ATOM 14192 C CA . ASP D 4 374 ? 310.420 234.566 181.271 1.00 1007.3 374 ASP D CA 1
ATOM 14193 C C . ASP D 4 374 ? 309.932 236.009 181.253 1.00 1007.3 374 ASP D C 1
ATOM 14194 O O . ASP D 4 374 ? 309.885 236.641 180.191 1.00 1007.3 374 ASP D O 1
ATOM 14196 N N . LEU D 4 375 ? 309.561 236.547 182.418 1.00 1007.3 375 LEU D N 1
ATOM 14197 C CA . LEU D 4 375 ? 309.091 237.927 182.481 1.00 1007.3 375 LEU D CA 1
ATOM 14198 C C . LEU D 4 375 ? 310.216 238.921 182.224 1.00 1007.3 375 LEU D C 1
ATOM 14199 O O . LEU D 4 375 ? 309.962 240.027 181.734 1.00 1007.3 375 LEU D O 1
ATOM 14201 N N . ASN D 4 376 ? 311.458 238.552 182.549 1.00 1007.3 376 ASN D N 1
ATOM 14202 C CA . ASN D 4 376 ? 312.583 239.459 182.351 1.00 1007.3 376 ASN D CA 1
ATOM 14203 C C . ASN D 4 376 ? 312.835 239.762 180.880 1.00 1007.3 376 ASN D C 1
ATOM 14204 O O . ASN D 4 376 ? 313.423 240.802 180.566 1.00 1007.3 376 ASN D O 1
ATOM 14206 N N . SER D 4 377 ? 312.409 238.880 179.972 1.00 1007.3 377 SER D N 1
ATOM 14207 C CA . SER D 4 377 ? 312.584 239.132 178.547 1.00 1007.3 377 SER D CA 1
ATOM 14208 C C . SER D 4 377 ? 311.730 240.293 178.055 1.00 1007.3 377 SER D C 1
ATOM 14209 O O . SER D 4 377 ? 312.036 240.866 177.003 1.00 1007.3 377 SER D O 1
ATOM 14211 N N . LEU D 4 378 ? 310.667 240.639 178.782 1.00 1007.3 378 LEU D N 1
ATOM 14212 C CA . LEU D 4 378 ? 309.780 241.758 178.461 1.00 1007.3 378 LEU D CA 1
ATOM 14213 C C . LEU D 4 378 ? 309.084 241.589 177.113 1.00 1007.3 378 LEU D C 1
ATOM 14214 O O . LEU D 4 378 ? 308.547 242.557 176.565 1.00 1007.3 378 LEU D O 1
ATOM 14216 N N . GLU D 4 379 ? 309.082 240.376 176.564 1.00 1007.3 379 GLU D N 1
ATOM 14217 C CA . GLU D 4 379 ? 308.414 240.117 175.294 1.00 1007.3 379 GLU D CA 1
ATOM 14218 C C . GLU D 4 379 ? 307.533 238.878 175.390 1.00 1007.3 379 GLU D C 1
ATOM 14219 O O . GLU D 4 379 ? 306.561 238.739 174.641 1.00 1007.3 379 GLU D O 1
ATOM 14221 N N . LYS D 4 380 ? 307.867 237.974 176.306 1.00 1007.3 380 LYS D N 1
ATOM 14222 C CA . LYS D 4 380 ? 307.124 236.732 176.455 1.00 1007.3 380 LYS D CA 1
ATOM 14223 C C . LYS D 4 380 ? 305.953 236.908 177.414 1.00 1007.3 380 LYS D C 1
ATOM 14224 O O . LYS D 4 380 ? 305.967 237.768 178.300 1.00 1007.3 380 LYS D O 1
ATOM 14226 N N . VAL D 4 381 ? 304.931 236.077 177.226 1.00 1007.3 381 VAL D N 1
ATOM 14227 C CA . VAL D 4 381 ? 303.743 236.061 178.072 1.00 1007.3 381 VAL D CA 1
ATOM 14228 C C . VAL D 4 381 ? 303.656 234.696 178.740 1.00 1007.3 381 VAL D C 1
ATOM 14229 O O . VAL D 4 381 ? 303.747 233.662 178.068 1.00 1007.3 381 VAL D O 1
ATOM 14231 N N . VAL D 4 382 ? 303.481 234.694 180.059 1.00 1007.3 382 VAL D N 1
ATOM 14232 C CA . VAL D 4 382 ? 303.444 233.467 180.849 1.00 1007.3 382 VAL D CA 1
ATOM 14233 C C . VAL D 4 382 ? 301.993 233.098 181.119 1.00 1007.3 382 VAL D C 1
ATOM 14234 O O . VAL D 4 382 ? 301.209 233.931 181.592 1.00 1007.3 382 VAL D O 1
ATOM 14236 N N . HIS D 4 383 ? 301.635 231.852 180.824 1.00 1007.3 383 HIS D N 1
ATOM 14237 C CA . HIS D 4 383 ? 300.286 231.344 181.033 1.00 1007.3 383 HIS D CA 1
ATOM 14238 C C . HIS D 4 383 ? 300.312 230.269 182.111 1.00 1007.3 383 HIS D C 1
ATOM 14239 O O . HIS D 4 383 ? 301.128 229.343 182.050 1.00 1007.3 383 HIS D O 1
ATOM 14241 N N . PHE D 4 384 ? 299.422 230.396 183.093 1.00 1007.3 384 PHE D N 1
ATOM 14242 C CA . PHE D 4 384 ? 299.352 229.459 184.205 1.00 1007.3 384 PHE D CA 1
ATOM 14243 C C . PHE D 4 384 ? 297.905 229.054 184.441 1.00 1007.3 384 PHE D C 1
ATOM 14244 O O . PHE D 4 384 ? 296.985 229.848 184.226 1.00 1007.3 384 PHE D O 1
ATOM 14246 N N . TYR D 4 385 ? 297.713 227.812 184.882 1.00 1007.3 385 TYR D N 1
ATOM 14247 C CA . TYR D 4 385 ? 296.393 227.275 185.182 1.00 1007.3 385 TYR D CA 1
ATOM 14248 C C . TYR D 4 385 ? 296.410 226.660 186.572 1.00 1007.3 385 TYR D C 1
ATOM 14249 O O . TYR D 4 385 ? 297.314 225.885 186.900 1.00 1007.3 385 TYR D O 1
ATOM 14251 N N . ASP D 4 386 ? 295.415 227.008 187.384 1.00 1007.3 386 ASP D N 1
ATOM 14252 C CA . ASP D 4 386 ? 295.282 226.498 188.745 1.00 1007.3 386 ASP D CA 1
ATOM 14253 C C . ASP D 4 386 ? 294.016 225.653 188.817 1.00 1007.3 386 ASP D C 1
ATOM 14254 O O . ASP D 4 386 ? 292.904 226.177 188.686 1.00 1007.3 386 ASP D O 1
ATOM 14256 N N . ASP D 4 387 ? 294.191 224.345 189.021 1.00 1007.3 387 ASP D N 1
ATOM 14257 C CA . ASP D 4 387 ? 293.051 223.443 189.141 1.00 1007.3 387 ASP D CA 1
ATOM 14258 C C . ASP D 4 387 ? 292.375 223.553 190.501 1.00 1007.3 387 ASP D C 1
ATOM 14259 O O . ASP D 4 387 ? 291.173 223.283 190.612 1.00 1007.3 387 ASP D O 1
ATOM 14261 N N . LYS D 4 388 ? 293.123 223.934 191.539 1.00 1007.3 388 LYS D N 1
ATOM 14262 C CA . LYS D 4 388 ? 292.522 224.115 192.857 1.00 1007.3 388 LYS D CA 1
ATOM 14263 C C . LYS D 4 388 ? 291.488 225.232 192.839 1.00 1007.3 388 LYS D C 1
ATOM 14264 O O . LYS D 4 388 ? 290.417 225.109 193.445 1.00 1007.3 388 LYS D O 1
ATOM 14266 N N . VAL D 4 389 ? 291.791 226.331 192.151 1.00 1007.3 389 VAL D N 1
ATOM 14267 C CA . VAL D 4 389 ? 290.843 227.426 191.977 1.00 1007.3 389 VAL D CA 1
ATOM 14268 C C . VAL D 4 389 ? 290.251 227.470 190.578 1.00 1007.3 389 VAL D C 1
ATOM 14269 O O . VAL D 4 389 ? 289.349 228.290 190.333 1.00 1007.3 389 VAL D O 1
ATOM 14271 N N . GLN D 4 390 ? 290.715 226.619 189.661 1.00 1007.3 390 GLN D N 1
ATOM 14272 C CA . GLN D 4 390 ? 290.231 226.582 188.281 1.00 1007.3 390 GLN D CA 1
ATOM 14273 C C . GLN D 4 390 ? 290.337 227.958 187.627 1.00 1007.3 390 GLN D C 1
ATOM 14274 O O . GLN D 4 390 ? 289.395 228.458 187.007 1.00 1007.3 390 GLN D O 1
ATOM 14276 N N . SER D 4 391 ? 291.507 228.574 187.770 1.00 1007.3 391 SER D N 1
ATOM 14277 C CA . SER D 4 391 ? 291.744 229.928 187.294 1.00 1007.3 391 SER D CA 1
ATOM 14278 C C . SER D 4 391 ? 292.846 229.931 186.243 1.00 1007.3 391 SER D C 1
ATOM 14279 O O . SER D 4 391 ? 293.804 229.158 186.331 1.00 1007.3 391 SER D O 1
ATOM 14281 N N . THR D 4 392 ? 292.703 230.805 185.252 1.00 1007.3 392 THR D N 1
ATOM 14282 C CA . THR D 4 392 ? 293.693 230.971 184.196 1.00 1007.3 392 THR D CA 1
ATOM 14283 C C . THR D 4 392 ? 294.309 232.358 184.306 1.00 1007.3 392 THR D C 1
ATOM 14284 O O . THR D 4 392 ? 293.588 233.361 184.327 1.00 1007.3 392 THR D O 1
ATOM 14286 N N . TYR D 4 393 ? 295.637 232.414 184.370 1.00 1007.3 393 TYR D N 1
ATOM 14287 C CA . TYR D 4 393 ? 296.362 233.662 184.557 1.00 1007.3 393 TYR D CA 1
ATOM 14288 C C . TYR D 4 393 ? 297.327 233.875 183.400 1.00 1007.3 393 TYR D C 1
ATOM 14289 O O . TYR D 4 393 ? 298.102 232.976 183.058 1.00 1007.3 393 TYR D O 1
ATOM 14291 N N . PHE D 4 394 ? 297.277 235.064 182.805 1.00 1007.3 394 PHE D N 1
ATOM 14292 C CA . PHE D 4 394 ? 298.208 235.470 181.759 1.00 1007.3 394 PHE D CA 1
ATOM 14293 C C . PHE D 4 394 ? 298.974 236.687 182.255 1.00 1007.3 394 PHE D C 1
ATOM 14294 O O . PHE D 4 394 ? 298.367 237.709 182.590 1.00 1007.3 394 PHE D O 1
ATOM 14296 N N . LEU D 4 395 ? 300.298 236.579 182.296 1.00 1007.3 395 LEU D N 1
ATOM 14297 C CA . LEU D 4 395 ? 301.154 237.617 182.850 1.00 1007.3 395 LEU D CA 1
ATOM 14298 C C . LEU D 4 395 ? 302.128 238.116 181.794 1.00 1007.3 395 LEU D C 1
ATOM 14299 O O . LEU D 4 395 ? 302.724 237.322 181.057 1.00 1007.3 395 LEU D O 1
ATOM 14301 N N . THR D 4 396 ? 302.286 239.436 181.730 1.00 1007.3 396 THR D N 1
ATOM 14302 C CA . THR D 4 396 ? 303.231 240.073 180.827 1.00 1007.3 396 THR D CA 1
ATOM 14303 C C . THR D 4 396 ? 303.968 241.167 181.585 1.00 1007.3 396 THR D C 1
ATOM 14304 O O . THR D 4 396 ? 303.468 241.713 182.572 1.00 1007.3 396 THR D O 1
ATOM 14306 N N . ARG D 4 397 ? 305.172 241.485 181.112 1.00 1007.3 397 ARG D N 1
ATOM 14307 C CA . ARG D 4 397 ? 306.044 242.468 181.753 1.00 1007.3 397 ARG D CA 1
ATOM 14308 C C . ARG D 4 397 ? 306.487 243.490 180.715 1.00 1007.3 397 ARG D C 1
ATOM 14309 O O . ARG D 4 397 ? 307.582 243.383 180.147 1.00 1007.3 397 ARG D O 1
ATOM 14311 N N . PRO D 4 398 ? 305.657 244.498 180.441 1.00 1007.3 398 PRO D N 1
ATOM 14312 C CA . PRO D 4 398 ? 306.085 245.551 179.507 1.00 1007.3 398 PRO D CA 1
ATOM 14313 C C . PRO D 4 398 ? 307.160 246.453 180.084 1.00 1007.3 398 PRO D C 1
ATOM 14314 O O . PRO D 4 398 ? 307.872 247.124 179.326 1.00 1007.3 398 PRO D O 1
ATOM 14318 N N . GLU D 4 399 ? 307.297 246.488 181.401 1.00 1007.3 399 GLU D N 1
ATOM 14319 C CA . GLU D 4 399 ? 308.302 247.265 182.105 1.00 1007.3 399 GLU D CA 1
ATOM 14320 C C . GLU D 4 399 ? 308.958 246.380 183.151 1.00 1007.3 399 GLU D C 1
ATOM 14321 O O . GLU D 4 399 ? 308.339 245.433 183.649 1.00 1007.3 399 GLU D O 1
ATOM 14323 N N . PRO D 4 400 ? 310.217 246.653 183.507 1.00 1007.3 400 PRO D N 1
ATOM 14324 C CA . PRO D 4 400 ? 310.867 245.823 184.535 1.00 1007.3 400 PRO D CA 1
ATOM 14325 C C . PRO D 4 400 ? 310.260 245.993 185.916 1.00 1007.3 400 PRO D C 1
ATOM 14326 O O . PRO D 4 400 ? 310.474 245.139 186.785 1.00 1007.3 400 PRO D O 1
ATOM 14330 N N . HIS D 4 401 ? 309.509 247.068 186.148 1.00 1007.3 401 HIS D N 1
ATOM 14331 C CA . HIS D 4 401 ? 308.859 247.304 187.428 1.00 1007.3 401 HIS D CA 1
ATOM 14332 C C . HIS D 4 401 ? 307.340 247.223 187.353 1.00 1007.3 401 HIS D C 1
ATOM 14333 O O . HIS D 4 401 ? 306.675 247.406 188.377 1.00 1007.3 401 HIS D O 1
ATOM 14335 N N . PHE D 4 402 ? 306.776 246.954 186.178 1.00 1007.3 402 PHE D N 1
ATOM 14336 C CA . PHE D 4 402 ? 305.332 246.889 185.991 1.00 1007.3 402 PHE D CA 1
ATOM 14337 C C . PHE D 4 402 ? 304.959 245.550 185.372 1.00 1007.3 402 PHE D C 1
ATOM 14338 O O . PHE D 4 402 ? 305.636 245.077 184.454 1.00 1007.3 402 PHE D O 1
ATOM 14340 N N . THR D 4 403 ? 303.883 244.946 185.873 1.00 1007.3 403 THR D N 1
ATOM 14341 C CA . THR D 4 403 ? 303.403 243.662 185.378 1.00 1007.3 403 THR D CA 1
ATOM 14342 C C . THR D 4 403 ? 301.903 243.739 185.144 1.00 1007.3 403 THR D C 1
ATOM 14343 O O . THR D 4 403 ? 301.161 244.230 186.001 1.00 1007.3 403 THR D O 1
ATOM 14345 N N . ILE D 4 404 ? 301.459 243.248 183.990 1.00 1007.3 404 ILE D N 1
ATOM 14346 C CA . ILE D 4 404 ? 300.046 243.216 183.628 1.00 1007.3 404 ILE D CA 1
ATOM 14347 C C . ILE D 4 404 ? 299.580 241.770 183.702 1.00 1007.3 404 ILE D C 1
ATOM 14348 O O . ILE D 4 404 ? 300.137 240.894 183.027 1.00 1007.3 404 ILE D O 1
ATOM 14350 N N . VAL D 4 405 ? 298.557 241.517 184.515 1.00 1007.3 405 VAL D N 1
ATOM 14351 C CA . VAL D 4 405 ? 298.050 240.172 184.748 1.00 1007.3 405 VAL D CA 1
ATOM 14352 C C . VAL D 4 405 ? 296.556 240.154 184.463 1.00 1007.3 405 VAL D C 1
ATOM 14353 O O . VAL D 4 405 ? 295.805 240.981 184.993 1.00 1007.3 405 VAL D O 1
ATOM 14355 N N . ILE D 4 406 ? 296.128 239.208 183.634 1.00 1007.3 406 ILE D N 1
ATOM 14356 C CA . ILE D 4 406 ? 294.718 238.976 183.344 1.00 1007.3 406 ILE D CA 1
ATOM 14357 C C . ILE D 4 406 ? 294.347 237.624 183.935 1.00 1007.3 406 ILE D C 1
ATOM 14358 O O . ILE D 4 406 ? 294.933 236.597 183.570 1.00 1007.3 406 ILE D O 1
ATOM 14360 N N . ILE D 4 407 ? 293.380 237.623 184.848 1.00 1007.3 407 ILE D N 1
ATOM 14361 C CA . ILE D 4 407 ? 292.951 236.420 185.550 1.00 1007.3 407 ILE D CA 1
ATOM 14362 C C . ILE D 4 407 ? 291.495 236.158 185.202 1.00 1007.3 407 ILE D C 1
ATOM 14363 O O . ILE D 4 407 ? 290.660 237.067 185.276 1.00 1007.3 407 ILE D O 1
ATOM 14365 N N . PHE D 4 408 ? 291.196 234.921 184.817 1.00 1007.3 408 PHE D N 1
ATOM 14366 C CA . PHE D 4 408 ? 289.845 234.498 184.481 1.00 1007.3 408 PHE D CA 1
ATOM 14367 C C . PHE D 4 408 ? 289.465 233.293 185.328 1.00 1007.3 408 PHE D C 1
ATOM 14368 O O . PHE D 4 408 ? 290.281 232.389 185.542 1.00 1007.3 408 PHE D O 1
ATOM 14370 N N . GLU D 4 409 ? 288.223 233.284 185.810 1.00 1007.3 409 GLU D N 1
ATOM 14371 C CA . GLU D 4 409 ? 287.736 232.187 186.638 1.00 1007.3 409 GLU D CA 1
ATOM 14372 C C . GLU D 4 409 ? 287.225 231.043 185.772 1.00 1007.3 409 GLU D C 1
ATOM 14373 O O . GLU D 4 409 ? 286.103 230.562 185.964 1.00 1007.3 409 GLU D O 1
ATOM 14375 N N . SER D 4 410 ? 288.042 230.600 184.821 1.00 1007.3 410 SER D N 1
ATOM 14376 C CA . SER D 4 410 ? 287.672 229.510 183.930 1.00 1007.3 410 SER D CA 1
ATOM 14377 C C . SER D 4 410 ? 288.941 228.908 183.349 1.00 1007.3 410 SER D C 1
ATOM 14378 O O . SER D 4 410 ? 290.014 229.516 183.389 1.00 1007.3 410 SER D O 1
ATOM 14380 N N . LYS D 4 411 ? 288.803 227.701 182.807 1.00 1007.3 411 LYS D N 1
ATOM 14381 C CA . LYS D 4 411 ? 289.926 227.003 182.189 1.00 1007.3 411 LYS D CA 1
ATOM 14382 C C . LYS D 4 411 ? 290.139 227.559 180.786 1.00 1007.3 411 LYS D C 1
ATOM 14383 O O . LYS D 4 411 ? 289.319 227.335 179.890 1.00 1007.3 411 LYS D O 1
ATOM 14385 N N . LYS D 4 412 ? 291.238 228.284 180.594 1.00 1007.3 412 LYS D N 1
ATOM 14386 C CA . LYS D 4 412 ? 291.583 228.873 179.308 1.00 1007.3 412 LYS D CA 1
ATOM 14387 C C . LYS D 4 412 ? 292.886 228.265 178.813 1.00 1007.3 412 LYS D C 1
ATOM 14388 O O . LYS D 4 412 ? 293.887 228.258 179.538 1.00 1007.3 412 LYS D O 1
ATOM 14390 N N . SER D 4 413 ? 292.869 227.757 177.585 1.00 1007.3 413 SER D N 1
ATOM 14391 C CA . SER D 4 413 ? 294.060 227.155 177.006 1.00 1007.3 413 SER D CA 1
ATOM 14392 C C . SER D 4 413 ? 295.108 228.220 176.699 1.00 1007.3 413 SER D C 1
ATOM 14393 O O . SER D 4 413 ? 294.788 229.363 176.363 1.00 1007.3 413 SER D O 1
ATOM 14395 N N . GLU D 4 414 ? 296.378 227.828 176.820 1.00 1007.3 414 GLU D N 1
ATOM 14396 C CA . GLU D 4 414 ? 297.474 228.745 176.529 1.00 1007.3 414 GLU D CA 1
ATOM 14397 C C . GLU D 4 414 ? 297.580 229.071 175.045 1.00 1007.3 414 GLU D C 1
ATOM 14398 O O . GLU D 4 414 ? 298.311 229.998 174.678 1.00 1007.3 414 GLU D O 1
ATOM 14400 N N . ARG D 4 415 ? 296.872 228.337 174.190 1.00 1007.3 415 ARG D N 1
ATOM 14401 C CA . ARG D 4 415 ? 296.900 228.561 172.752 1.00 1007.3 415 ARG D CA 1
ATOM 14402 C C . ARG D 4 415 ? 295.889 229.602 172.292 1.00 1007.3 415 ARG D C 1
ATOM 14403 O O . ARG D 4 415 ? 295.780 229.847 171.086 1.00 1007.3 415 ARG D O 1
ATOM 14405 N N . ASP D 4 416 ? 295.150 230.215 173.213 1.00 1007.3 416 ASP D N 1
ATOM 14406 C CA . ASP D 4 416 ? 294.184 231.255 172.863 1.00 1007.3 416 ASP D CA 1
ATOM 14407 C C . ASP D 4 416 ? 294.949 232.496 172.424 1.00 1007.3 416 ASP D C 1
ATOM 14408 O O . ASP D 4 416 ? 295.452 233.259 173.252 1.00 1007.3 416 ASP D O 1
ATOM 14410 N N . SER D 4 417 ? 295.039 232.702 171.108 1.00 1007.3 417 SER D N 1
ATOM 14411 C CA . SER D 4 417 ? 295.848 233.787 170.569 1.00 1007.3 417 SER D CA 1
ATOM 14412 C C . SER D 4 417 ? 295.264 235.163 170.859 1.00 1007.3 417 SER D C 1
ATOM 14413 O O . SER D 4 417 ? 295.993 236.156 170.772 1.00 1007.3 417 SER D O 1
ATOM 14415 N N . HIS D 4 418 ? 293.976 235.249 171.197 1.00 1007.3 418 HIS D N 1
ATOM 14416 C CA . HIS D 4 418 ? 293.357 236.551 171.430 1.00 1007.3 418 HIS D CA 1
ATOM 14417 C C . HIS D 4 418 ? 293.967 237.245 172.643 1.00 1007.3 418 HIS D C 1
ATOM 14418 O O . HIS D 4 418 ? 294.365 238.414 172.571 1.00 1007.3 418 HIS D O 1
ATOM 14420 N N . PHE D 4 419 ? 294.048 236.535 173.772 1.00 1007.3 419 PHE D N 1
ATOM 14421 C CA . PHE D 4 419 ? 294.605 237.128 174.984 1.00 1007.3 419 PHE D CA 1
ATOM 14422 C C . PHE D 4 419 ? 296.081 237.464 174.809 1.00 1007.3 419 PHE D C 1
ATOM 14423 O O . PHE D 4 419 ? 296.540 238.520 175.263 1.00 1007.3 419 PHE D O 1
ATOM 14425 N N . ILE D 4 420 ? 296.839 236.579 174.158 1.00 1007.3 420 ILE D N 1
ATOM 14426 C CA . ILE D 4 420 ? 298.260 236.831 173.937 1.00 1007.3 420 ILE D CA 1
ATOM 14427 C C . ILE D 4 420 ? 298.454 238.055 173.052 1.00 1007.3 420 ILE D C 1
ATOM 14428 O O . ILE D 4 420 ? 299.321 238.898 173.313 1.00 1007.3 420 ILE D O 1
ATOM 14430 N N . SER D 4 421 ? 297.655 238.171 171.988 1.00 1007.3 421 SER D N 1
ATOM 14431 C CA . SER D 4 421 ? 297.758 239.326 171.102 1.00 1007.3 421 SER D CA 1
ATOM 14432 C C . SER D 4 421 ? 297.383 240.613 171.826 1.00 1007.3 421 SER D C 1
ATOM 14433 O O . SER D 4 421 ? 298.032 241.649 171.640 1.00 1007.3 421 SER D O 1
ATOM 14435 N N . PHE D 4 422 ? 296.334 240.570 172.652 1.00 1007.3 422 PHE D N 1
ATOM 14436 C CA . PHE D 4 422 ? 295.949 241.754 173.414 1.00 1007.3 422 PHE D CA 1
ATOM 14437 C C . PHE D 4 422 ? 297.051 242.167 174.382 1.00 1007.3 422 PHE D C 1
ATOM 14438 O O . PHE D 4 422 ? 297.364 243.357 174.509 1.00 1007.3 422 PHE D O 1
ATOM 14440 N N . LEU D 4 423 ? 297.654 241.194 175.072 1.00 1007.3 423 LEU D N 1
ATOM 14441 C CA . LEU D 4 423 ? 298.743 241.503 175.992 1.00 1007.3 423 LEU D CA 1
ATOM 14442 C C . LEU D 4 423 ? 299.944 242.079 175.253 1.00 1007.3 423 LEU D C 1
ATOM 14443 O O . LEU D 4 423 ? 300.577 243.029 175.729 1.00 1007.3 423 LEU D O 1
ATOM 14445 N N . ASN D 4 424 ? 300.274 241.517 174.087 1.00 1007.3 424 ASN D N 1
ATOM 14446 C CA . ASN D 4 424 ? 301.396 242.031 173.308 1.00 1007.3 424 ASN D CA 1
ATOM 14447 C C . ASN D 4 424 ? 301.132 243.453 172.832 1.00 1007.3 424 ASN D C 1
ATOM 14448 O O . ASN D 4 424 ? 302.029 244.304 172.868 1.00 1007.3 424 ASN D O 1
ATOM 14450 N N . GLU D 4 425 ? 299.906 243.731 172.380 1.00 1007.3 425 GLU D N 1
ATOM 14451 C CA . GLU D 4 425 ? 299.565 245.083 171.948 1.00 1007.3 425 GLU D CA 1
ATOM 14452 C C . GLU D 4 425 ? 299.630 246.065 173.110 1.00 1007.3 425 GLU D C 1
ATOM 14453 O O . GLU D 4 425 ? 300.118 247.192 172.955 1.00 1007.3 425 GLU D O 1
ATOM 14455 N N . VAL D 4 426 ? 299.143 245.656 174.285 1.00 1007.3 426 VAL D N 1
ATOM 14456 C CA . VAL D 4 426 ? 299.207 246.522 175.459 1.00 1007.3 426 VAL D CA 1
ATOM 14457 C C . VAL D 4 426 ? 300.656 246.801 175.839 1.00 1007.3 426 VAL D C 1
ATOM 14458 O O . VAL D 4 426 ? 301.019 247.936 176.170 1.00 1007.3 426 VAL D O 1
ATOM 14460 N N . SER D 4 427 ? 301.504 245.769 175.804 1.00 1007.3 427 SER D N 1
ATOM 14461 C CA . SER D 4 427 ? 302.915 245.956 176.127 1.00 1007.3 427 SER D CA 1
ATOM 14462 C C . SER D 4 427 ? 303.594 246.884 175.126 1.00 1007.3 427 SER D C 1
ATOM 14463 O O . SER D 4 427 ? 304.403 247.737 175.510 1.00 1007.3 427 SER D O 1
ATOM 14465 N N . LEU D 4 428 ? 303.283 246.726 173.837 1.00 1007.3 428 LEU D N 1
ATOM 14466 C CA . LEU D 4 428 ? 303.864 247.599 172.823 1.00 1007.3 428 LEU D CA 1
ATOM 14467 C C . LEU D 4 428 ? 303.416 249.042 173.017 1.00 1007.3 428 LEU D C 1
ATOM 14468 O O . LEU D 4 428 ? 304.216 249.973 172.868 1.00 1007.3 428 LEU D O 1
ATOM 14470 N N . ALA D 4 429 ? 302.139 249.247 173.345 1.00 1007.3 429 ALA D N 1
ATOM 14471 C CA . ALA D 4 429 ? 301.653 250.599 173.603 1.00 1007.3 429 ALA D CA 1
ATOM 14472 C C . ALA D 4 429 ? 302.326 251.203 174.829 1.00 1007.3 429 ALA D C 1
ATOM 14473 O O . ALA D 4 429 ? 302.672 252.391 174.835 1.00 1007.3 429 ALA D O 1
ATOM 14475 N N . LEU D 4 430 ? 302.513 250.403 175.882 1.00 1007.3 430 LEU D N 1
ATOM 14476 C CA . LEU D 4 430 ? 303.141 250.911 177.098 1.00 1007.3 430 LEU D CA 1
ATOM 14477 C C . LEU D 4 430 ? 304.603 251.272 176.863 1.00 1007.3 430 LEU D C 1
ATOM 14478 O O . LEU D 4 430 ? 305.061 252.337 177.293 1.00 1007.3 430 LEU D O 1
ATOM 14480 N N . LYS D 4 431 ? 305.353 250.400 176.184 1.00 1007.3 431 LYS D N 1
ATOM 14481 C CA . LYS D 4 431 ? 306.757 250.691 175.911 1.00 1007.3 431 LYS D CA 1
ATOM 14482 C C . LYS D 4 431 ? 306.908 251.834 174.915 1.00 1007.3 431 LYS D C 1
ATOM 14483 O O . LYS D 4 431 ? 307.881 252.594 174.990 1.00 1007.3 431 LYS D O 1
ATOM 14485 N N . ASN D 4 432 ? 305.963 251.966 173.984 1.00 1007.3 432 ASN D N 1
ATOM 14486 C CA . ASN D 4 432 ? 305.934 253.008 172.964 1.00 1007.3 432 ASN D CA 1
ATOM 14487 C C . ASN D 4 432 ? 307.212 253.039 172.132 1.00 1007.3 432 ASN D C 1
ATOM 14488 O O . ASN D 4 432 ? 307.949 254.033 172.172 1.00 1007.3 432 ASN D O 1
ATOM 14490 N N . PRO D 4 433 ? 307.518 251.983 171.370 1.00 1007.3 433 PRO D N 1
ATOM 14491 C CA . PRO D 4 433 ? 308.646 252.071 170.433 1.00 1007.3 433 PRO D CA 1
ATOM 14492 C C . PRO D 4 433 ? 308.249 252.590 169.063 1.00 1007.3 433 PRO D C 1
ATOM 14493 O O . PRO D 4 433 ? 309.126 253.023 168.305 1.00 1007.3 433 PRO D O 1
ATOM 14497 N N . LYS D 4 434 ? 306.957 252.558 168.723 1.00 1007.3 434 LYS D N 1
ATOM 14498 C CA . LYS D 4 434 ? 306.517 253.029 167.414 1.00 1007.3 434 LYS D CA 1
ATOM 14499 C C . LYS D 4 434 ? 306.750 254.526 167.255 1.00 1007.3 434 LYS D C 1
ATOM 14500 O O . LYS D 4 434 ? 307.135 254.988 166.175 1.00 1007.3 434 LYS D O 1
ATOM 14502 N N . VAL D 4 435 ? 306.514 255.300 168.316 1.00 1007.3 435 VAL D N 1
ATOM 14503 C CA . VAL D 4 435 ? 306.715 256.745 168.242 1.00 1007.3 435 VAL D CA 1
ATOM 14504 C C . VAL D 4 435 ? 308.181 257.068 167.984 1.00 1007.3 435 VAL D C 1
ATOM 14505 O O . VAL D 4 435 ? 308.508 257.904 167.132 1.00 1007.3 435 VAL D O 1
ATOM 14507 N N . PHE D 4 436 ? 309.087 256.408 168.708 1.00 1007.3 436 PHE D N 1
ATOM 14508 C CA . PHE D 4 436 ? 310.512 256.652 168.507 1.00 1007.3 436 PHE D CA 1
ATOM 14509 C C . PHE D 4 436 ? 310.970 256.157 167.140 1.00 1007.3 436 PHE D C 1
ATOM 14510 O O . PHE D 4 436 ? 311.845 256.765 166.513 1.00 1007.3 436 PHE D O 1
ATOM 14512 N N . ALA D 4 437 ? 310.396 255.048 166.665 1.00 1007.3 437 ALA D N 1
ATOM 14513 C CA . ALA D 4 437 ? 310.739 254.548 165.338 1.00 1007.3 437 ALA D CA 1
ATOM 14514 C C . ALA D 4 437 ? 310.303 255.522 164.250 1.00 1007.3 437 ALA D C 1
ATOM 14515 O O . ALA D 4 437 ? 311.036 255.753 163.282 1.00 1007.3 437 ALA D O 1
ATOM 14517 N N . SER D 4 438 ? 309.112 256.103 164.392 1.00 1007.3 438 SER D N 1
ATOM 14518 C CA . SER D 4 438 ? 308.602 257.053 163.413 1.00 1007.3 438 SER D CA 1
ATOM 14519 C C . SER D 4 438 ? 309.183 258.449 163.582 1.00 1007.3 438 SER D C 1
ATOM 14520 O O . SER D 4 438 ? 309.008 259.286 162.689 1.00 1007.3 438 SER D O 1
ATOM 14522 N N . LEU D 4 439 ? 309.859 258.722 164.694 1.00 1007.3 439 LEU D N 1
ATOM 14523 C CA . LEU D 4 439 ? 310.484 260.021 164.912 1.00 1007.3 439 LEU D CA 1
ATOM 14524 C C . LEU D 4 439 ? 311.616 260.261 163.918 1.00 1007.3 439 LEU D C 1
ATOM 14525 O O . LEU D 4 439 ? 311.528 261.143 163.064 1.00 1007.3 439 LEU D O 1
#

Foldseek 3Di:
DDDPVRVVVLVVVQVVDPPDQQKDKDWDFFLDFPFLPVCVVVLLCCQCPVDDPQWHWDAHPVQRWIWTHGCQTWIWHRDRGIIMIIGGDPGLCPPVPDCVVVNVVVVVVVNVSRLVSRLLVLLVVQLVCCVVPLAGDQQQDPQDPVLVVLDNGCSSVVVPPRPSNHFDQQDKDWFQAAPVFCDDPDPRHGCLLVLVCVVQVVQARSSDRPWGFDQDPPVRKTWIKDWDQPPNRTTIMTITTPHNDDPVPPPPVVVVSVVSSLQVLLVVQLVCVVPDQLADLSNVCSLPPPPPFFPDKDKFDADPVCPQPVQQLVQLLLLLLCPAWAADDHHDPDPVSNDDADPQLVDADKIKHFADADDPGFRRWIKMKRKDAPDHDDHDDDDDDVCLCVHLPTNMIIITMHTSGCPPPPPVVVVVNLSSSLSRLVQCCLPPLPLFQLVVCVVVRSVLNFDWGGPSLLPPVVVSLVVSPVSDGLWKDKFWAWADAQLLPPLLVVVLQVVVCVLDVQKDKWKWWPVVSIIGGDPPDDPDKTWMKIKIFRVVCSVVQADDDDPLQFFSGGHDVGNRGKMWIWIDIRTIIMTIITGTHPVSVVVSSVQSRLLSLLSRLLVLLLVLVVCVVVVNQVPSDLLPDARVQRPPVHDLLCSLVDNGPVVRSNQPPPFSSSPVPSVVSVVSVVVCVVPVVVVVLQVVVQVVQCDADEVVSVVSVQVQWAFDDKDKDFQLPPCDVLSVVLVVVLVVVLVVVVVVVPWDWHHHHDVVKTKIWHHDPQGIKIWIWDDDDRMIMIIIITHGCVVSVVVRVVVVVVVVVPSPVPLSVVLSVLVVCLVCLVVPDPSDDAQDDVVVSVVVVCVVPVPDDPWHDKDKDKDADDVVLVVVCLVVVVVLQWDQQWNVTATWTKHWDFDDPCTWIWMWIWGVPSIMIMIMTHDPTPPPVSVVCVVCRVVSCVVPSDVVVVVVLQVQWDKDFPCVVPVVCVVVVVDDLVLLVLLLVLVCVVCVPQWDWDADPVRQKIWIWRCLDQKIWIFIGGNCTTTIIIGRDDDPCDVSNVVRVVVSVVSSVVSVVVVVD/DAADEFDDKAKAFFPADAAQAQKDWQDQQPPPFIWIWGFHQVFKIFICAARDNYGPDIEGGPGGWAHWDWQDQQQPPHIWIWTAHQQFKIFIFHNHVVGYGPDMDGGHHQWHHKDWADAAPPSHIKIWTFGQQQKIWIWHADPCGDIDTADIDGDDFGWHEWEWFQAQPRHIWIKTDGFQQWIWTADRVCVRIHIGHDPTDDRNWDKYKYFFWWDAPPCRVVHTFKMWMATQQAKIWIWGHHDPHIGTQDMDGDGFGWDDWDWADQQPGGGIWIWIAGQQAWIWTQGSPRQIYIYGDRAGFNYWDWDWHNHPPRDTATWIWTDGPVSMIMIRGNRHDNDRDDDDVLVVLVPDCVSVVVVVVVVDDPPPVVVVVVVVCCVPPVVD/DDAPDADLKDFDDWDFDPFFDFLQQWECADVKTWGAHQQGWIWIWFWADDPPRIDIDIGTAAADPADNQKTWAHKYKDFWFPVDGAIKIKTWIWHCPPPDTWIKMKMFADPPPPCRRPPRVSRYPIDIDTDVFDWAYKDKDWAADDNGIGIWIWIWTNQRAIWIWGADPPPGDIDIDDPCVQAVPRDDGDFTWNDKDWADDPPFFWTKIWTWGQQQKIKIFTAGRVVGGTPDIDIDGDHGGFQDKDWQPQVQIKMWTFGFQDFIWMAHNCVPPNRDRIAGAPPRPPQHGWHEKDWACPPPPPGIWIWTFFQSFKTWIKDWDDCVVPDCVVHTGIYTHYMDGDDFGWHYKDWACRPPPPFTWIWTRGRTTIIIMGRNVVVVVVVVVVVVVVVVVVCVVVPD/DVLLVLLLVLLLCVLLVNLVVSLVSLVVVLVVVVLADPLSNLLSVLSNLVSVQSNCVLQVPVCHLVSLVVSLVSLVCSLPVPDCPRVDDVVVSVVSNLQSQLSNLVSVLSNLVNVLLNVLLVCLPPLFDDLVVSLVSLVVSCVVSPPSNVDVSNVSVVVSVCLLSVLVSLLSVLLVCLQVVNQVSNVVSLVSNVVSLVVSVVSNVVSQVVVDVVVDPDPDDGRDGGPSSVLSVVSSLLSVLLSCQLQVVVVCVVDPPVVSVVVLVVRVVSPVVVVQVVCVVVVFPKKFKWFQCPPVLVRTAGSDIPPDHDDPVCSVVVVVQCVVCVVVQVSQQDWDWDADPVQQKIKIWGHLHNGIIIITIHSHNDDPPPVVVVVVRNVSSCSNSVSVSSNSD

InterPro domains:
  IPR033228 Protein SZT2 [PTHR14918] (4-3432)

Radius of gyration: 85.03 Å; Cα contacts (8 Å, |Δi|>4): 4174; chains: 4; bounding box: 104×159×281 Å

Sequence (2238 aa):
IPQSPALHRAAAHIHSSPGRSTCLRQTLPLSFVFGPERSLTQFKEEFRRLHLPGHVLLEDPDSGFFFVAAGFWLIVRVLQDRVEVYAHARSLIREDGGPGTECRHLQQLLVRRVGEICREVNQRLLLQDLHDSHVCNSLLVAESEEDLWRSGYLAATMQFVPGHFSCDVVWGTVIRVHSRLKMGPSMGVSRAIQALRSVLNAFSVVNRKNMFVYQERATKAVYYLRLLETSDRHIQLLVHGVGQAGPEITDELVRVLCRRLDEATLDVITVMLVRNCKLTPADVEFIQPPGSLPSEVLHLALPTSCRPWLPALAWYLRQNLLIFLHSPKYTDSNSRNHFQHPLPPPDLDIYLYNKPGGQGTGGKGVACITLAFVDEGGAPDPLREEEFEQLTQVPRLRLDVWEKGNISIVQLEEKLRGAARQALADAIIELQLLPASLKRRTTQLEEGEVGTLHPVFARVAQRWMEFMVQIGCASVSRSSAHMVSRFLLPSILSEFTALVTSMAGDTSVRIFEQHLEIFGPCSPRPAAERHLLLLGRNFLQWRRPTQQAAKAMQRFEPGGNAPRQRLLLLEVVDKKLQLLTYNWAPDLGAALGRALVRLVQWQNARAHLIFCLLSQKLGLFHHYGQLDFPNPFLLPTMEVETLIRSASPPPFDEALRDIDPVTYHGQQFLEIKMAERRELERQMKMENLFVTWQMPISAGELETLKQSSRLVHYCATAMLFDPEPWLKELSLAFLQQYVQYLQSIGFVLVPLRPPTTYHLQRALPGGIILMELAFQGCYFCVKQFALECSQLSMLFTEECDKVRDLMHVHSFSYDFHLRLVHQHVLGAHLVLRHGYHLTTFLRHFLAHHPDGPHFGRNHIYQGTLAHQLYNYVADHASSYHMKPLRMHNEYALVSAWHSSGSDFDVSLLVCHCRLQFFVVLTSFPRFPPLAAEVGMARARLAQLVRLAELEELLEAVHAKSIGDIDPQLDCFLSMTVSWYQSLIKVLLSRFPQSCRHFQSPDLGTQYLVVLNTDCFVLVFLDSHTSLTVVFREPFPVLVSTYHHLESVINTACFTLWTRLLMRSVSYVQRVALEFSGSLFPHAICLGDVDNDTLNELVVGDTSGKVSVYKNDDSRPWLTCSCQGMLTCVGVGDVCNKGKNLLVAVSAEGWFHLFDLTPEQRPVFKQHIPANTKVMLISDIDGDGCRELVVGYTDRVVRAFRWEELGQLVSLKKWMLEGQVDSLSVTLGPLGLPELMVSQPGCAYAILLCTWRDVVLHQTRIHNKNVSTHLIGNIKQGHGTESSGSGLFALCTLDGTLKLMEEMEEADKLLWSVQVDHQLFALEKLDVTGNGHEEVVACAWDGQTYIIDHNRTVVRFQVDENIRAFCAGLYACKEGRNSPCLVYVTFNQKIYVYWEVQLERMESTNLVKLLETKPEYHSLLQELGVDPDDLPVTRALLHQTLYHPDAVAAGPCPLREDSFTRFSSQSNVYGLAGGAGELLAATLKGKVLGFRYQDLRQKIRPVAKELQFNYIPVDAEIVSIDTFNKSPPKRGLVVGITFIKDSGDKGSPFLNIYCDYEPGSEYNLDSIAQSCLNLELQFTPFQLCHAEVQVGDQLETVFLLSGNDPAIHLYKENEGLHQFEEQPVENLFPELTNLTSSVLWLDVHNFPGTSRRLSALGCQSGYVRVAHVDQRSREVLQMWSVLQDGPISRVIVFSLSEYSVLVASMLEPAVVYRDLLNRGLEDQLLLPGSDQFDSVLCSLVTDVDLDGRPEVLVATYGQELLCYKYRGPESGLPEAQHGFHLLWQRSFSSPLLAMAHVDLTGDGLQELAVVSLKGVHILQHSLIQASELVLTRLRHQVEQRRRRLQPVEQAVLETFFSHLGIFSYDKAKDNVEKEREANKSAGGSWLSLLAALAHLAAAEKVYHSLTYLIRTIYTSLHNELKKVVTGRGALGGTAPHVEELLSHLSEQLCFFVQARMEIADFYEKMYTLSTQKFINAEELVGLLDAIMKKYSSRFHHPILSPLESSFQLEVDVLCHLLKAQAQVSEWKFLPSLVNLHSAHTKLQTWGQIFEKQRETKKHLFGGQSQKAVQPPHLFLWLMKLKNMLLAKFSFYFHEALSRQTTASEMKTLTAKANPDFFGKISSFIRKYDAANVSLIFDNRGSVDQYPAVVSLPSDRPVMHWPNVIMIMTDRTSDLNSLEKVVHFYDDKVQSTYFLTRPEPHFTIVIIFESKKSERDSHFISFLNEVSLALKNPKVFASL

Organism: Homo sapiens (NCBI:txid9606)

GO terms:
  GO:0005765 lysosomal membrane (C, IDA)
  GO:0061700 GATOR2 complex (C, IDA)
  GO:0140007 KICSTOR complex (C, IDA)
  GO:1990130 GATOR1 complex (C, IDA)
  GO:0034198 cellular response to amino acid starvation (P, IMP)
  GO:0042149 cellular response to glucose starvation (P, IMP)
  GO:1904262 negative regulation of TORC1 signaling (P, IMP)
  GO:0061462 protein localization to lysosome (P, IMP)
  GO:0005765 lysosomal membrane (C, TAS)
  GO:0005515 protein binding (F, IPI)
  GO:0021540 corpus callosum morphogenesis (P, IMP)

B-factor: mean 347.85, std 403.08, range [30.0, 1007.3]